Protein 9L0P (pdb70)

Secondary structure (DSSP, 8-state):
--EEEEEEETTEEEEEEEETTTEEEEEEEE----SS-----EEEEEEEEE-TTS-EEEEEEEE-SSSEEE-STTS--

Organism: Bombyx mori (NCBI:txid7091)

Structure (mmCIF, N/CA/C/O backbone):
data_9L0P
#
_entry.id   9L0P
#
loop_
_atom_site.group_PDB
_atom_site.id
_atom_site.type_symbol
_atom_site.label_atom_id
_atom_site.label_alt_id
_atom_site.label_comp_id
_atom_site.label_asym_id
_atom_site.label_entity_id
_atom_site.label_seq_id
_atom_site.pdbx_PDB_ins_code
_atom_site.Cartn_x
_atom_site.Cartn_y
_atom_site.Cartn_z
_atom_site.occupancy
_atom_site.B_iso_or_equiv
_atom_site.auth_seq_id
_atom_site.auth_comp_id
_atom_site.auth_asym_id
_atom_site.auth_atom_id
_atom_site.pdbx_PDB_model_num
ATOM 1 N N . ILE A 1 4 ? -13.053 4.466 6.062 1.00 0.00 235 ILE A N 1
ATOM 2 C CA . ILE A 1 4 ? -11.888 3.619 5.831 1.00 0.00 235 ILE A CA 1
ATOM 3 C C . ILE A 1 4 ? -12.118 2.227 6.414 1.00 0.00 235 ILE A C 1
ATOM 4 O O . ILE A 1 4 ? -12.993 2.034 7.257 1.00 0.00 235 ILE A O 1
ATOM 20 N N . ILE A 1 5 ? -11.331 1.261 5.953 1.00 0.00 236 ILE A N 1
ATOM 21 C CA . ILE A 1 5 ? -11.460 -0.112 6.428 1.00 0.00 236 ILE A CA 1
ATOM 22 C C . ILE A 1 5 ? -11.016 -0.229 7.883 1.00 0.00 236 ILE A C 1
ATOM 23 O O . ILE A 1 5 ? -11.760 -0.726 8.729 1.00 0.00 236 ILE A O 1
ATOM 39 N N . ARG A 1 6 ? -9.799 0.228 8.169 1.00 0.00 237 ARG A N 1
ATOM 40 C CA . ARG A 1 6 ? -9.263 0.166 9.530 1.00 0.00 237 ARG A CA 1
ATOM 41 C C . ARG A 1 6 ? -8.330 1.343 9.793 1.00 0.00 237 ARG A C 1
ATOM 42 O O . ARG A 1 6 ? -7.689 1.858 8.876 1.00 0.00 237 ARG A O 1
ATOM 63 N N . PHE A 1 7 ? -8.258 1.763 11.052 1.00 0.00 238 PHE A N 1
ATOM 64 C CA . PHE A 1 7 ? -7.398 2.880 11.424 1.00 0.00 238 PHE A CA 1
ATOM 65 C C . PHE A 1 7 ? -7.189 2.916 12.936 1.00 0.00 238 PHE A C 1
ATOM 66 O O . PHE A 1 7 ? -8.130 3.143 13.696 1.00 0.00 238 PHE A O 1
ATOM 83 N N . GLU A 1 8 ? -5.951 2.692 13.360 1.00 0.00 239 GLU A N 1
ATOM 84 C CA . GLU A 1 8 ? -5.619 2.700 14.783 1.00 0.00 239 GLU A CA 1
ATOM 85 C C . GLU A 1 8 ? -4.150 3.056 14.978 1.00 0.00 239 GLU A C 1
ATOM 86 O O . GLU A 1 8 ? -3.305 2.713 14.150 1.00 0.00 239 GLU A O 1
ATOM 98 N N . ASN A 1 9 ? -3.848 3.746 16.074 1.00 0.00 240 ASN A N 1
ATOM 99 C CA . ASN A 1 9 ? -2.473 4.146 16.364 1.00 0.00 240 ASN A CA 1
ATOM 100 C C . ASN A 1 9 ? -2.248 4.253 17.867 1.00 0.00 240 ASN A C 1
ATOM 101 O O . ASN A 1 9 ? -2.791 5.140 18.526 1.00 0.00 240 ASN A O 1
ATOM 112 N N . ASP A 1 10 ? -1.432 3.346 18.399 1.00 0.00 241 ASP A N 1
ATOM 113 C CA . ASP A 1 10 ? -1.120 3.343 19.826 1.00 0.00 241 ASP A CA 1
ATOM 114 C C . ASP A 1 10 ? 0.152 4.142 20.080 1.00 0.00 241 ASP A C 1
ATOM 115 O O . ASP A 1 10 ? 0.955 4.351 19.170 1.00 0.00 241 ASP A O 1
ATOM 124 N N . VAL A 1 11 ? 0.331 4.593 21.317 1.00 0.00 242 VAL A N 1
ATOM 125 C CA . VAL A 1 11 ? 1.512 5.375 21.674 1.00 0.00 242 VAL A CA 1
ATOM 126 C C . VAL A 1 11 ? 1.878 5.159 23.137 1.00 0.00 242 VAL A C 1
ATOM 127 O O . VAL A 1 11 ? 1.051 5.340 24.030 1.00 0.00 242 VAL A O 1
ATOM 140 N N . GLU A 1 12 ? 3.128 4.765 23.371 1.00 0.00 243 GLU A N 1
ATOM 141 C CA . GLU A 1 12 ? 3.621 4.516 24.725 1.00 0.00 243 GLU A CA 1
ATOM 142 C C . GLU A 1 12 ? 5.040 5.076 24.869 1.00 0.00 243 GLU A C 1
ATOM 143 O O . GLU A 1 12 ? 5.777 5.155 23.887 1.00 0.00 243 GLU A O 1
ATOM 155 N N . PRO A 1 13 ? 5.441 5.465 26.054 1.00 0.00 244 PRO A N 1
ATOM 156 C CA . PRO A 1 13 ? 6.808 6.022 26.283 1.00 0.00 244 PRO A CA 1
ATOM 157 C C . PRO A 1 13 ? 7.892 4.967 26.064 1.00 0.00 244 PRO A C 1
ATOM 158 O O . PRO A 1 13 ? 9.059 5.297 25.854 1.00 0.00 244 PRO A O 1
ATOM 169 N N . GLU A 1 14 ? 7.493 3.696 26.111 1.00 0.00 245 GLU A N 1
ATOM 170 C CA . GLU A 1 14 ? 8.433 2.592 25.914 1.00 0.00 245 GLU A CA 1
ATOM 171 C C . GLU A 1 14 ? 8.451 2.158 24.453 1.00 0.00 245 GLU A C 1
ATOM 172 O O . GLU A 1 14 ? 9.248 1.307 24.057 1.00 0.00 245 GLU A O 1
ATOM 184 N N . GLY A 1 15 ? 7.570 2.750 23.653 1.00 0.00 246 GLY A N 1
ATOM 185 C CA . GLY A 1 15 ? 7.496 2.415 22.235 1.00 0.00 246 GLY A CA 1
ATOM 186 C C . GLY A 1 15 ? 6.156 2.840 21.645 1.00 0.00 246 GLY A C 1
ATOM 187 O O . GLY A 1 15 ? 5.331 3.447 22.326 1.00 0.00 246 GLY A O 1
ATOM 191 N N . TYR A 1 16 ? 5.945 2.514 20.373 1.00 0.00 247 TYR A N 1
ATOM 192 C CA . TYR A 1 16 ? 4.700 2.863 19.693 1.00 0.00 247 TYR A CA 1
ATOM 193 C C . TYR A 1 16 ? 4.362 1.810 18.642 1.00 0.00 247 TYR A C 1
ATOM 194 O O . TYR A 1 16 ? 5.195 0.972 18.298 1.00 0.00 247 TYR A O 1
ATOM 212 N N . HIS A 1 17 ? 3.132 1.860 18.136 1.00 0.00 248 HIS A N 1
ATOM 213 C CA . HIS A 1 17 ? 2.683 0.907 17.124 1.00 0.00 248 HIS A CA 1
ATOM 214 C C . HIS A 1 17 ? 1.706 1.573 16.163 1.00 0.00 248 HIS A C 1
ATOM 215 O O . HIS A 1 17 ? 1.016 2.525 16.524 1.00 0.00 248 HIS A O 1
ATOM 229 N N . TYR A 1 18 ? 1.654 1.063 14.934 1.00 0.00 249 TYR A N 1
ATOM 230 C CA . TYR A 1 18 ? 0.758 1.608 13.913 1.00 0.00 249 TYR A CA 1
ATOM 231 C C . TYR A 1 18 ? 0.135 0.475 13.103 1.00 0.00 249 TYR A C 1
ATOM 232 O O . TYR A 1 18 ? 0.825 -0.449 12.676 1.00 0.00 249 TYR A O 1
ATOM 250 N N . LEU A 1 19 ? -1.177 0.558 12.894 1.00 0.00 250 LEU A N 1
ATOM 251 C CA . LEU A 1 19 ? -1.895 -0.463 12.133 1.00 0.00 250 LEU A CA 1
ATOM 252 C C . LEU A 1 19 ? -3.055 0.175 11.377 1.00 0.00 250 LEU A C 1
ATOM 253 O O . LEU A 1 19 ? -3.952 0.765 11.980 1.00 0.00 250 LEU A O 1
ATOM 269 N N . TYR A 1 20 ? -3.033 0.055 10.051 1.00 0.00 251 TYR A N 1
ATOM 270 C CA . TYR A 1 20 ? -4.091 0.630 9.226 1.00 0.00 251 TYR A CA 1
ATOM 271 C C . TYR A 1 20 ? -4.205 -0.110 7.898 1.00 0.00 251 TYR A C 1
ATOM 272 O O . TYR A 1 20 ? -3.209 -0.595 7.354 1.00 0.00 251 TYR A O 1
ATOM 290 N N . GLU A 1 21 ? -5.432 -0.190 7.382 1.00 0.00 252 GLU A N 1
ATOM 291 C CA . GLU A 1 21 ? -5.697 -0.868 6.113 1.00 0.00 252 GLU A CA 1
ATOM 292 C C . GLU A 1 21 ? -6.526 0.031 5.203 1.00 0.00 252 GLU A C 1
ATOM 293 O O . GLU A 1 21 ? -7.639 0.426 5.552 1.00 0.00 252 GLU A O 1
ATOM 305 N N . THR A 1 22 ? -5.980 0.349 4.035 1.00 0.00 253 THR A N 1
ATOM 306 C CA . THR A 1 22 ? -6.681 1.201 3.080 1.00 0.00 253 THR A CA 1
ATOM 307 C C . THR A 1 22 ? -7.614 0.369 2.210 1.00 0.00 253 THR A C 1
ATOM 308 O O . THR A 1 22 ? -7.479 -0.852 2.132 1.00 0.00 253 THR A O 1
ATOM 319 N N . GLU A 1 23 ? -8.558 1.036 1.559 1.00 0.00 254 GLU A N 1
ATOM 320 C CA . GLU A 1 23 ? -9.506 0.344 0.696 1.00 0.00 254 GLU A CA 1
ATOM 321 C C . GLU A 1 23 ? -8.832 -0.080 -0.606 1.00 0.00 254 GLU A C 1
ATOM 322 O O . GLU A 1 23 ? -9.433 -0.768 -1.431 1.00 0.00 254 GLU A O 1
ATOM 334 N N . ASN A 1 24 ? -7.578 0.333 -0.782 1.00 0.00 255 ASN A N 1
ATOM 335 C CA . ASN A 1 24 ? -6.825 -0.010 -1.987 1.00 0.00 255 ASN A CA 1
ATOM 336 C C . ASN A 1 24 ? -6.111 -1.347 -1.814 1.00 0.00 255 ASN A C 1
ATOM 337 O O . ASN A 1 24 ? -5.127 -1.627 -2.498 1.00 0.00 255 ASN A O 1
ATOM 348 N N . LYS A 1 25 ? -6.612 -2.167 -0.895 1.00 0.00 256 LYS A N 1
ATOM 349 C CA . LYS A 1 25 ? -6.013 -3.473 -0.641 1.00 0.00 256 LYS A CA 1
ATOM 350 C C . LYS A 1 25 ? -4.577 -3.322 -0.145 1.00 0.00 256 LYS A C 1
ATOM 351 O O . LYS A 1 25 ? -3.688 -4.065 -0.561 1.00 0.00 256 LYS A O 1
ATOM 370 N N . ILE A 1 26 ? -4.356 -2.356 0.750 1.00 0.00 257 ILE A N 1
ATOM 371 C CA . ILE A 1 26 ? -3.020 -2.109 1.305 1.00 0.00 257 ILE A CA 1
ATOM 372 C C . ILE A 1 26 ? -3.004 -2.372 2.807 1.00 0.00 257 ILE A C 1
ATOM 373 O O . ILE A 1 26 ? -3.924 -1.985 3.526 1.00 0.00 257 ILE A O 1
ATOM 389 N N . LEU A 1 27 ? -1.942 -3.026 3.274 1.00 0.00 258 LEU A N 1
ATOM 390 C CA . LEU A 1 27 ? -1.788 -3.342 4.697 1.00 0.00 258 LEU A CA 1
ATOM 391 C C . LEU A 1 27 ? -0.370 -2.998 5.144 1.00 0.00 258 LEU A C 1
ATOM 392 O O . LEU A 1 27 ? 0.597 -3.611 4.691 1.00 0.00 258 LEU A O 1
ATOM 408 N N . ALA A 1 28 ? -0.248 -2.012 6.031 1.00 0.00 259 ALA A N 1
ATOM 409 C CA . ALA A 1 28 ? 1.066 -1.595 6.525 1.00 0.00 259 ALA A CA 1
ATOM 410 C C . ALA A 1 28 ? 1.009 -1.259 8.010 1.00 0.00 259 ALA A C 1
ATOM 411 O O . ALA A 1 28 ? -0.054 -0.957 8.554 1.00 0.00 259 ALA A O 1
ATOM 418 N N . GLU A 1 29 ? 2.169 -1.314 8.657 1.00 0.00 260 GLU A N 1
ATOM 419 C CA . GLU A 1 29 ? 2.263 -1.014 10.082 1.00 0.00 260 GLU A CA 1
ATOM 420 C C . GLU A 1 29 ? 3.675 -0.549 10.430 1.00 0.00 260 GLU A C 1
ATOM 421 O O . GLU A 1 29 ? 4.592 -0.655 9.617 1.00 0.00 260 GLU A O 1
ATOM 433 N N . GLU A 1 30 ? 3.839 -0.032 11.644 1.00 0.00 261 GLU A N 1
ATOM 434 C CA . GLU A 1 30 ? 5.142 0.452 12.095 1.00 0.00 261 GLU A CA 1
ATOM 435 C C . GLU A 1 30 ? 5.231 0.379 13.617 1.00 0.00 261 GLU A C 1
ATOM 436 O O . GLU A 1 30 ? 4.255 0.652 14.315 1.00 0.00 261 GLU A O 1
ATOM 448 N N . ALA A 1 31 ? 6.404 0.004 14.125 1.00 0.00 262 ALA A N 1
ATOM 449 C CA . ALA A 1 31 ? 6.603 -0.107 15.569 1.00 0.00 262 ALA A CA 1
ATOM 450 C C . ALA A 1 31 ? 8.057 0.171 15.940 1.00 0.00 262 ALA A C 1
ATOM 451 O O . ALA A 1 31 ? 8.967 -0.040 15.138 1.00 0.00 262 ALA A O 1
ATOM 458 N N . GLY A 1 32 ? 8.264 0.643 17.164 1.00 0.00 263 GLY A N 1
ATOM 459 C CA . GLY A 1 32 ? 9.605 0.948 17.647 1.00 0.00 263 GLY A CA 1
ATOM 460 C C . GLY A 1 32 ? 9.623 1.019 19.171 1.00 0.00 263 GLY A C 1
ATOM 461 O O . GLY A 1 32 ? 8.704 1.563 19.784 1.00 0.00 263 GLY A O 1
ATOM 465 N N . LYS A 1 33 ? 10.670 0.460 19.779 1.00 0.00 264 LYS A N 1
ATOM 466 C CA . LYS A 1 33 ? 10.801 0.456 21.241 1.00 0.00 264 LYS A CA 1
ATOM 467 C C . LYS A 1 33 ? 12.083 1.164 21.667 1.00 0.00 264 LYS A C 1
ATOM 468 O O . LYS A 1 33 ? 13.185 0.721 21.345 1.00 0.00 264 LYS A O 1
ATOM 487 N N . VAL A 1 34 ? 11.930 2.264 22.399 1.00 0.00 265 VAL A N 1
ATOM 488 C CA . VAL A 1 34 ? 13.081 3.028 22.875 1.00 0.00 265 VAL A CA 1
ATOM 489 C C . VAL A 1 34 ? 13.589 2.451 24.192 1.00 0.00 265 VAL A C 1
ATOM 490 O O . VAL A 1 34 ? 12.920 1.631 24.819 1.00 0.00 265 VAL A O 1
ATOM 503 N N . GLU A 1 35 ? 14.780 2.883 24.611 1.00 0.00 266 GLU A N 1
ATOM 504 C CA . GLU A 1 35 ? 15.376 2.402 25.862 1.00 0.00 266 GLU A CA 1
ATOM 505 C C . GLU A 1 35 ? 15.987 3.558 26.648 1.00 0.00 266 GLU A C 1
ATOM 506 O O . GLU A 1 35 ? 15.323 4.177 27.479 1.00 0.00 266 GLU A O 1
ATOM 518 N N . LYS A 1 36 ? 17.260 3.839 26.383 1.00 0.00 267 LYS A N 1
ATOM 519 C CA . LYS A 1 36 ? 17.958 4.918 27.076 1.00 0.00 267 LYS A CA 1
ATOM 520 C C . LYS A 1 36 ? 17.381 6.277 26.693 1.00 0.00 267 LYS A C 1
ATOM 521 O O . LYS A 1 36 ? 16.430 6.364 25.915 1.00 0.00 267 LYS A O 1
ATOM 540 N N . ILE A 1 37 ? 17.963 7.334 27.251 1.00 0.00 268 ILE A N 1
ATOM 541 C CA . ILE A 1 37 ? 17.502 8.689 26.969 1.00 0.00 268 ILE A CA 1
ATOM 542 C C . ILE A 1 37 ? 18.589 9.706 27.312 1.00 0.00 268 ILE A C 1
ATOM 543 O O . ILE A 1 37 ? 19.444 9.452 28.160 1.00 0.00 268 ILE A O 1
ATOM 559 N N . ASP A 1 38 ? 18.543 10.858 26.650 1.00 0.00 269 ASP A N 1
ATOM 560 C CA . ASP A 1 38 ? 19.525 11.909 26.896 1.00 0.00 269 ASP A CA 1
ATOM 561 C C . ASP A 1 38 ? 20.942 11.347 26.865 1.00 0.00 269 ASP A C 1
ATOM 562 O O . ASP A 1 38 ? 21.145 10.160 26.607 1.00 0.00 269 ASP A O 1
ATOM 571 N N . ASN A 1 39 ? 21.919 12.208 27.132 1.00 0.00 270 ASN A N 1
ATOM 572 C CA . ASN A 1 39 ? 23.316 11.790 27.133 1.00 0.00 270 ASN A CA 1
ATOM 573 C C . ASN A 1 39 ? 23.620 10.950 25.895 1.00 0.00 270 ASN A C 1
ATOM 574 O O . ASN A 1 39 ? 23.222 11.301 24.784 1.00 0.00 270 ASN A O 1
ATOM 585 N N . GLU A 1 40 ? 24.326 9.840 26.090 1.00 0.00 271 GLU A N 1
ATOM 586 C CA . GLU A 1 40 ? 24.672 8.963 24.977 1.00 0.00 271 GLU A CA 1
ATOM 587 C C . GLU A 1 40 ? 23.473 8.106 24.580 1.00 0.00 271 GLU A C 1
ATOM 588 O O . GLU A 1 40 ? 22.374 8.279 25.109 1.00 0.00 271 GLU A O 1
ATOM 600 N N . ASN A 1 41 ? 23.690 7.182 23.647 1.00 0.00 272 ASN A N 1
ATOM 601 C CA . ASN A 1 41 ? 22.619 6.302 23.185 1.00 0.00 272 ASN A CA 1
ATOM 602 C C . ASN A 1 41 ? 23.197 4.981 22.676 1.00 0.00 272 ASN A C 1
ATOM 603 O O . ASN A 1 41 ? 23.736 4.191 23.452 1.00 0.00 272 ASN A O 1
ATOM 614 N N . GLU A 1 42 ? 23.081 4.746 21.372 1.00 0.00 273 GLU A N 1
ATOM 615 C CA . GLU A 1 42 ? 23.596 3.518 20.780 1.00 0.00 273 GLU A CA 1
ATOM 616 C C . GLU A 1 42 ? 23.047 2.299 21.515 1.00 0.00 273 GLU A C 1
ATOM 617 O O . GLU A 1 42 ? 23.650 1.814 22.473 1.00 0.00 273 GLU A O 1
ATOM 629 N N . GLY A 1 43 ? 21.898 1.813 21.060 1.00 0.00 274 GLY A N 1
ATOM 630 C CA . GLY A 1 43 ? 21.267 0.653 21.679 1.00 0.00 274 GLY A CA 1
ATOM 631 C C . GLY A 1 43 ? 19.806 0.551 21.262 1.00 0.00 274 GLY A C 1
ATOM 632 O O . GLY A 1 43 ? 19.232 -0.537 21.230 1.00 0.00 274 GLY A O 1
ATOM 636 N N . ILE A 1 44 ? 19.210 1.696 20.941 1.00 0.00 275 ILE A N 1
ATOM 637 C CA . ILE A 1 44 ? 17.814 1.733 20.521 1.00 0.00 275 ILE A CA 1
ATOM 638 C C . ILE A 1 44 ? 17.709 1.416 19.033 1.00 0.00 275 ILE A C 1
ATOM 639 O O . ILE A 1 44 ? 18.631 1.691 18.264 1.00 0.00 275 ILE A O 1
ATOM 655 N N . ARG A 1 45 ? 16.581 0.838 18.631 1.00 0.00 276 ARG A N 1
ATOM 656 C CA . ARG A 1 45 ? 16.363 0.488 17.229 1.00 0.00 276 ARG A CA 1
ATOM 657 C C . ARG A 1 45 ? 14.881 0.553 16.886 1.00 0.00 276 ARG A C 1
ATOM 658 O O . ARG A 1 45 ? 14.027 0.593 17.773 1.00 0.00 276 ARG A O 1
ATOM 679 N N . VAL A 1 46 ? 14.581 0.559 15.589 1.00 0.00 277 VAL A N 1
ATOM 680 C CA . VAL A 1 46 ? 13.196 0.615 15.118 1.00 0.00 277 VAL A CA 1
ATOM 681 C C . VAL A 1 46 ? 12.969 -0.431 14.030 1.00 0.00 277 VAL A C 1
ATOM 682 O O . VAL A 1 46 ? 13.844 -0.680 13.201 1.00 0.00 277 VAL A O 1
ATOM 695 N N . LYS A 1 47 ? 11.787 -1.048 14.043 1.00 0.00 278 LYS A N 1
ATOM 696 C CA . LYS A 1 47 ? 11.443 -2.076 13.057 1.00 0.00 278 LYS A CA 1
ATOM 697 C C . LYS A 1 47 ? 10.073 -1.798 12.447 1.00 0.00 278 LYS A C 1
ATOM 698 O O . LYS A 1 47 ? 9.150 -1.366 13.138 1.00 0.00 278 LYS A O 1
ATOM 717 N N . GLY A 1 48 ? 9.950 -2.046 11.146 1.00 0.00 279 GLY A N 1
ATOM 718 C CA . GLY A 1 48 ? 8.688 -1.817 10.453 1.00 0.00 279 GLY A CA 1
ATOM 719 C C . GLY A 1 48 ? 8.640 -2.578 9.131 1.00 0.00 279 GLY A C 1
ATOM 720 O O . GLY A 1 48 ? 9.670 -2.802 8.493 1.00 0.00 279 GLY A O 1
ATOM 724 N N . PHE A 1 49 ? 7.434 -2.970 8.725 1.00 0.00 280 PHE A N 1
ATOM 725 C CA . PHE A 1 49 ? 7.252 -3.705 7.474 1.00 0.00 280 PHE A CA 1
ATOM 726 C C . PHE A 1 49 ? 5.854 -3.464 6.919 1.00 0.00 280 PHE A C 1
ATOM 727 O O . PHE A 1 49 ? 5.010 -2.856 7.579 1.00 0.00 280 PHE A O 1
ATOM 744 N N . TYR A 1 50 ? 5.610 -3.951 5.705 1.00 0.00 281 TYR A N 1
ATOM 745 C CA . TYR A 1 50 ? 4.300 -3.788 5.080 1.00 0.00 281 TYR A CA 1
ATOM 746 C C . TYR A 1 50 ? 4.064 -4.879 4.042 1.00 0.00 281 TYR A C 1
ATOM 747 O O . TYR A 1 50 ? 4.995 -5.324 3.371 1.00 0.00 281 TYR A O 1
ATOM 765 N N . GLU A 1 51 ? 2.810 -5.307 3.924 1.00 0.00 282 GLU A N 1
ATOM 766 C CA . GLU A 1 51 ? 2.442 -6.356 2.972 1.00 0.00 282 GLU A CA 1
ATOM 767 C C . GLU A 1 51 ? 1.112 -6.023 2.305 1.00 0.00 282 GLU A C 1
ATOM 768 O O . GLU A 1 51 ? 0.294 -5.289 2.859 1.00 0.00 282 GLU A O 1
ATOM 780 N N . PHE A 1 52 ? 0.902 -6.571 1.115 1.00 0.00 283 PHE A N 1
ATOM 781 C CA . PHE A 1 52 ? -0.335 -6.330 0.384 1.00 0.00 283 PHE A CA 1
ATOM 782 C C . PHE A 1 52 ? -0.421 -7.244 -0.831 1.00 0.00 283 PHE A C 1
ATOM 783 O O . PHE A 1 52 ? 0.571 -7.467 -1.526 1.00 0.00 283 PHE A O 1
ATOM 800 N N . VAL A 1 53 ? -1.616 -7.771 -1.083 1.00 0.00 284 VAL A N 1
ATOM 801 C CA . VAL A 1 53 ? -1.838 -8.665 -2.218 1.00 0.00 284 VAL A CA 1
ATOM 802 C C . VAL A 1 53 ? -2.499 -7.909 -3.364 1.00 0.00 284 VAL A C 1
ATOM 803 O O . VAL A 1 53 ? -3.519 -7.245 -3.177 1.00 0.00 284 VAL A O 1
ATOM 816 N N . ALA A 1 54 ? -1.911 -8.010 -4.551 1.00 0.00 285 ALA A N 1
ATOM 817 C CA . ALA A 1 54 ? -2.457 -7.328 -5.716 1.00 0.00 285 ALA A CA 1
ATOM 818 C C . ALA A 1 54 ? -3.678 -8.089 -6.243 1.00 0.00 285 ALA A C 1
ATOM 819 O O . ALA A 1 54 ? -3.752 -9.307 -6.097 1.00 0.00 285 ALA A O 1
ATOM 826 N N . PRO A 1 55 ? -4.630 -7.415 -6.852 1.00 0.00 286 PRO A N 1
ATOM 827 C CA . PRO A 1 55 ? -5.847 -8.084 -7.398 1.00 0.00 286 PRO A CA 1
ATOM 828 C C . PRO A 1 55 ? -5.526 -9.420 -8.074 1.00 0.00 286 PRO A C 1
ATOM 829 O O . PRO A 1 55 ? -6.356 -10.329 -8.096 1.00 0.00 286 PRO A O 1
ATOM 840 N N . ASP A 1 56 ? -4.324 -9.524 -8.630 1.00 0.00 287 ASP A N 1
ATOM 841 C CA . ASP A 1 56 ? -3.910 -10.746 -9.313 1.00 0.00 287 ASP A CA 1
ATOM 842 C C . ASP A 1 56 ? -3.665 -11.876 -8.316 1.00 0.00 287 ASP A C 1
ATOM 843 O O . ASP A 1 56 ? -3.270 -12.976 -8.698 1.00 0.00 287 ASP A O 1
ATOM 852 N N . GLY A 1 57 ? -3.909 -11.599 -7.041 1.00 0.00 288 GLY A N 1
ATOM 853 C CA . GLY A 1 57 ? -3.718 -12.604 -6.001 1.00 0.00 288 GLY A CA 1
ATOM 854 C C . GLY A 1 57 ? -2.242 -12.765 -5.645 1.00 0.00 288 GLY A C 1
ATOM 855 O O . GLY A 1 57 ? -1.892 -13.554 -4.768 1.00 0.00 288 GLY A O 1
ATOM 859 N N . ILE A 1 58 ? -1.378 -12.015 -6.324 1.00 0.00 289 ILE A N 1
ATOM 860 C CA . ILE A 1 58 ? 0.055 -12.094 -6.056 1.00 0.00 289 ILE A CA 1
ATOM 861 C C . ILE A 1 58 ? 0.390 -11.389 -4.750 1.00 0.00 289 ILE A C 1
ATOM 862 O O . ILE A 1 58 ? 0.043 -10.224 -4.553 1.00 0.00 289 ILE A O 1
ATOM 878 N N . THR A 1 59 ? 1.066 -12.106 -3.860 1.00 0.00 290 THR A N 1
ATOM 879 C CA . THR A 1 59 ? 1.449 -11.552 -2.566 1.00 0.00 290 THR A CA 1
ATOM 880 C C . THR A 1 59 ? 2.779 -10.813 -2.671 1.00 0.00 290 THR A C 1
ATOM 881 O O . THR A 1 59 ? 3.644 -11.183 -3.464 1.00 0.00 290 THR A O 1
ATOM 892 N N . TYR A 1 60 ? 2.935 -9.766 -1.864 1.00 0.00 291 TYR A N 1
ATOM 893 C CA . TYR A 1 60 ? 4.166 -8.977 -1.872 1.00 0.00 291 TYR A CA 1
ATOM 894 C C . TYR A 1 60 ? 4.410 -8.354 -0.501 1.00 0.00 291 TYR A C 1
ATOM 895 O O . TYR A 1 60 ? 3.553 -7.650 0.033 1.00 0.00 291 TYR A O 1
ATOM 913 N N . ARG A 1 61 ? 5.587 -8.619 0.066 1.00 0.00 292 ARG A N 1
ATOM 914 C CA . ARG A 1 61 ? 5.943 -8.083 1.383 1.00 0.00 292 ARG A CA 1
ATOM 915 C C . ARG A 1 61 ? 7.408 -7.654 1.410 1.00 0.00 292 ARG A C 1
ATOM 916 O O . ARG A 1 61 ? 8.258 -8.273 0.770 1.00 0.00 292 ARG A O 1
ATOM 937 N N . VAL A 1 62 ? 7.695 -6.587 2.156 1.00 0.00 293 VAL A N 1
ATOM 938 C CA . VAL A 1 62 ? 9.062 -6.073 2.264 1.00 0.00 293 VAL A CA 1
ATOM 939 C C . VAL A 1 62 ? 9.337 -5.570 3.676 1.00 0.00 293 VAL A C 1
ATOM 940 O O . VAL A 1 62 ? 8.830 -4.525 4.085 1.00 0.00 293 VAL A O 1
ATOM 953 N N . ASP A 1 63 ? 10.149 -6.321 4.415 1.00 0.00 294 ASP A N 1
ATOM 954 C CA . ASP A 1 63 ? 10.500 -5.951 5.783 1.00 0.00 294 ASP A CA 1
ATOM 955 C C . ASP A 1 63 ? 11.747 -5.075 5.798 1.00 0.00 294 ASP A C 1
ATOM 956 O O . ASP A 1 63 ? 12.609 -5.187 4.927 1.00 0.00 294 ASP A O 1
ATOM 965 N N . TYR A 1 64 ? 11.836 -4.206 6.801 1.00 0.00 295 TYR A N 1
ATOM 966 C CA . TYR A 1 64 ? 12.980 -3.310 6.936 1.00 0.00 295 TYR A CA 1
ATOM 967 C C . TYR A 1 64 ? 13.202 -2.962 8.403 1.00 0.00 295 TYR A C 1
ATOM 968 O O . TYR A 1 64 ? 12.252 -2.694 9.137 1.00 0.00 295 TYR A O 1
ATOM 986 N N . ILE A 1 65 ? 14.465 -2.970 8.825 1.00 0.00 296 ILE A N 1
ATOM 987 C CA . ILE A 1 65 ? 14.806 -2.655 10.213 1.00 0.00 296 ILE A CA 1
ATOM 988 C C . ILE A 1 65 ? 16.094 -1.844 10.275 1.00 0.00 296 ILE A C 1
ATOM 989 O O . ILE A 1 65 ? 17.017 -2.065 9.491 1.00 0.00 296 ILE A O 1
ATOM 1005 N N . ALA A 1 66 ? 16.149 -0.904 11.217 1.00 0.00 297 ALA A N 1
ATOM 1006 C CA . ALA A 1 66 ? 17.331 -0.054 11.387 1.00 0.00 297 ALA A CA 1
ATOM 1007 C C . ALA A 1 66 ? 17.956 -0.286 12.759 1.00 0.00 297 ALA A C 1
ATOM 1008 O O . ALA A 1 66 ? 17.340 -0.014 13.788 1.00 0.00 297 ALA A O 1
ATOM 1015 N N . ASP A 1 67 ? 19.190 -0.788 12.761 1.00 0.00 298 ASP A N 1
ATOM 1016 C CA . ASP A 1 67 ? 19.908 -1.055 14.007 1.00 0.00 298 ASP A CA 1
ATOM 1017 C C . ASP A 1 67 ? 20.866 0.087 14.322 1.00 0.00 298 ASP A C 1
ATOM 1018 O O . ASP A 1 67 ? 20.811 1.146 13.697 1.00 0.00 298 ASP A O 1
ATOM 1027 N N . GLU A 1 68 ? 21.744 -0.135 15.293 1.00 0.00 299 GLU A N 1
ATOM 1028 C CA . GLU A 1 68 ? 22.713 0.884 15.678 1.00 0.00 299 GLU A CA 1
ATOM 1029 C C . GLU A 1 68 ? 23.871 0.920 14.684 1.00 0.00 299 GLU A C 1
ATOM 1030 O O . GLU A 1 68 ? 24.640 1.880 14.647 1.00 0.00 299 GLU A O 1
ATOM 1042 N N . ASN A 1 69 ? 23.987 -0.134 13.878 1.00 0.00 300 ASN A N 1
ATOM 1043 C CA . ASN A 1 69 ? 25.056 -0.212 12.886 1.00 0.00 300 ASN A CA 1
ATOM 1044 C C . ASN A 1 69 ? 24.673 0.551 11.623 1.00 0.00 300 ASN A C 1
ATOM 1045 O O . ASN A 1 69 ? 25.536 0.947 10.840 1.00 0.00 300 ASN A O 1
ATOM 1056 N N . GLY A 1 70 ? 23.370 0.758 11.430 1.00 0.00 301 GLY A N 1
ATOM 1057 C CA . GLY A 1 70 ? 22.876 1.479 10.255 1.00 0.00 301 GLY A CA 1
ATOM 1058 C C . GLY A 1 70 ? 21.611 0.829 9.706 1.00 0.00 301 GLY A C 1
ATOM 1059 O O . GLY A 1 70 ? 20.882 0.150 10.431 1.00 0.00 301 GLY A O 1
ATOM 1063 N N . PHE A 1 71 ? 21.357 1.043 8.418 1.00 0.00 302 PHE A N 1
ATOM 1064 C CA . PHE A 1 71 ? 20.176 0.479 7.771 1.00 0.00 302 PHE A CA 1
ATOM 1065 C C . PHE A 1 71 ? 20.445 -0.958 7.323 1.00 0.00 302 PHE A C 1
ATOM 1066 O O . PHE A 1 71 ? 21.368 -1.215 6.550 1.00 0.00 302 PHE A O 1
ATOM 1083 N N . GLN A 1 72 ? 19.629 -1.890 7.818 1.00 0.00 303 GLN A N 1
ATOM 1084 C CA . GLN A 1 72 ? 19.775 -3.308 7.474 1.00 0.00 303 GLN A CA 1
ATOM 1085 C C . GLN A 1 72 ? 18.523 -3.817 6.755 1.00 0.00 303 GLN A C 1
ATOM 1086 O O . GLN A 1 72 ? 17.616 -4.353 7.391 1.00 0.00 303 GLN A O 1
ATOM 1100 N N . PRO A 1 73 ? 18.453 -3.663 5.455 1.00 0.00 304 PRO A N 1
ATOM 1101 C CA . PRO A 1 73 ? 17.277 -4.124 4.658 1.00 0.00 304 PRO A CA 1
ATOM 1102 C C . PRO A 1 73 ? 16.900 -5.571 4.975 1.00 0.00 304 PRO A C 1
ATOM 1103 O O . PRO A 1 73 ? 17.678 -6.305 5.585 1.00 0.00 304 PRO A O 1
ATOM 1114 N N . SER A 1 74 ? 15.703 -5.972 4.561 1.00 0.00 305 SER A N 1
ATOM 1115 C CA . SER A 1 74 ? 15.236 -7.330 4.810 1.00 0.00 305 SER A CA 1
ATOM 1116 C C . SER A 1 74 ? 13.994 -7.634 3.978 1.00 0.00 305 SER A C 1
ATOM 1117 O O . SER A 1 74 ? 13.544 -6.801 3.190 1.00 0.00 305 SER A O 1
ATOM 1125 N N . GLY A 1 75 ? 13.444 -8.833 4.160 1.00 0.00 306 GLY A N 1
ATOM 1126 C CA . GLY A 1 75 ? 12.250 -9.247 3.425 1.00 0.00 306 GLY A CA 1
ATOM 1127 C C . GLY A 1 75 ? 12.621 -10.009 2.158 1.00 0.00 306 GLY A C 1
ATOM 1128 O O . GLY A 1 75 ? 13.690 -10.612 2.073 1.00 0.00 306 GLY A O 1
ATOM 1132 N N . ALA A 1 76 ? 11.724 -9.980 1.176 1.00 0.00 307 ALA A N 1
ATOM 1133 C CA . ALA A 1 76 ? 11.959 -10.675 -0.086 1.00 0.00 307 ALA A CA 1
ATOM 1134 C C . ALA A 1 76 ? 13.196 -10.125 -0.789 1.00 0.00 307 ALA A C 1
ATOM 1135 O O . ALA A 1 76 ? 13.622 -10.652 -1.816 1.00 0.00 307 ALA A O 1
ATOM 1142 N N . HIS A 1 77 ? 13.768 -9.061 -0.233 1.00 0.00 308 HIS A N 1
ATOM 1143 C CA . HIS A 1 77 ? 14.953 -8.453 -0.825 1.00 0.00 308 HIS A CA 1
ATOM 1144 C C . HIS A 1 77 ? 16.197 -9.280 -0.517 1.00 0.00 308 HIS A C 1
ATOM 1145 O O . HIS A 1 77 ? 17.305 -8.926 -0.922 1.00 0.00 308 HIS A O 1
ATOM 1159 N N . LEU A 1 78 ? 16.009 -10.387 0.202 1.00 0.00 309 LEU A N 1
ATOM 1160 C CA . LEU A 1 78 ? 17.125 -11.267 0.562 1.00 0.00 309 LEU A CA 1
ATOM 1161 C C . LEU A 1 78 ? 16.705 -12.741 0.425 1.00 0.00 309 LEU A C 1
ATOM 1162 O O . LEU A 1 78 ? 16.025 -13.269 1.305 1.00 0.00 309 LEU A O 1
ATOM 1178 N N . PRO A 1 79 ? 17.080 -13.417 -0.643 1.00 0.00 310 PRO A N 1
ATOM 1179 C CA . PRO A 1 79 ? 16.712 -14.847 -0.847 1.00 0.00 310 PRO A CA 1
ATOM 1180 C C . PRO A 1 79 ? 17.681 -15.800 -0.148 1.00 0.00 310 PRO A C 1
ATOM 1181 O O . PRO A 1 79 ? 18.894 -15.591 -0.167 1.00 0.00 310 PRO A O 1
ATOM 1192 N N . LYS A 1 80 ? 17.134 -16.848 0.464 1.00 0.00 311 LYS A N 1
ATOM 1193 C CA . LYS A 1 80 ? 17.953 -17.837 1.166 1.00 0.00 311 LYS A CA 1
ATOM 1194 C C . LYS A 1 80 ? 18.295 -18.999 0.240 1.00 0.00 311 LYS A C 1
ATOM 1195 O O . LYS A 1 80 ? 19.330 -18.934 -0.403 1.00 0.00 311 LYS A O 1
ATOM 1214 N N . ILE A 1 4 ? -10.572 5.617 4.322 1.00 0.00 235 ILE A N 2
ATOM 1215 C CA . ILE A 1 4 ? -9.883 4.697 5.222 1.00 0.00 235 ILE A CA 2
ATOM 1216 C C . ILE A 1 4 ? -10.895 3.849 5.991 1.00 0.00 235 ILE A C 2
ATOM 1217 O O . ILE A 1 4 ? -11.770 4.377 6.676 1.00 0.00 235 ILE A O 2
ATOM 1233 N N . ILE A 1 5 ? -10.772 2.526 5.864 1.00 0.00 236 ILE A N 2
ATOM 1234 C CA . ILE A 1 5 ? -11.688 1.606 6.546 1.00 0.00 236 ILE A CA 2
ATOM 1235 C C . ILE A 1 5 ? -11.148 1.233 7.924 1.00 0.00 236 ILE A C 2
ATOM 1236 O O . ILE A 1 5 ? -11.894 1.208 8.903 1.00 0.00 236 ILE A O 2
ATOM 1252 N N . ARG A 1 6 ? -9.848 0.941 7.998 1.00 0.00 237 ARG A N 2
ATOM 1253 C CA . ARG A 1 6 ? -9.214 0.569 9.269 1.00 0.00 237 ARG A CA 2
ATOM 1254 C C . ARG A 1 6 ? -8.168 1.603 9.671 1.00 0.00 237 ARG A C 2
ATOM 1255 O O . ARG A 1 6 ? -7.454 2.138 8.824 1.00 0.00 237 ARG A O 2
ATOM 1276 N N . PHE A 1 7 ? -8.083 1.877 10.969 1.00 0.00 238 PHE A N 2
ATOM 1277 C CA . PHE A 1 7 ? -7.118 2.849 11.471 1.00 0.00 238 PHE A CA 2
ATOM 1278 C C . PHE A 1 7 ? -6.933 2.699 12.978 1.00 0.00 238 PHE A C 2
ATOM 1279 O O . PHE A 1 7 ? -7.844 2.977 13.758 1.00 0.00 238 PHE A O 2
ATOM 1296 N N . GLU A 1 8 ? -5.743 2.257 13.377 1.00 0.00 239 GLU A N 2
ATOM 1297 C CA . GLU A 1 8 ? -5.429 2.071 14.792 1.00 0.00 239 GLU A CA 2
ATOM 1298 C C . GLU A 1 8 ? -3.953 2.363 15.042 1.00 0.00 239 GLU A C 2
ATOM 1299 O O . GLU A 1 8 ? -3.113 2.145 14.168 1.00 0.00 239 GLU A O 2
ATOM 1311 N N . ASN A 1 9 ? -3.643 2.866 16.234 1.00 0.00 240 ASN A N 2
ATOM 1312 C CA . ASN A 1 9 ? -2.261 3.193 16.577 1.00 0.00 240 ASN A CA 2
ATOM 1313 C C . ASN A 1 9 ? -2.046 3.131 18.085 1.00 0.00 240 ASN A C 2
ATOM 1314 O O . ASN A 1 9 ? -2.657 3.888 18.840 1.00 0.00 240 ASN A O 2
ATOM 1325 N N . ASP A 1 10 ? -1.168 2.231 18.513 1.00 0.00 241 ASP A N 2
ATOM 1326 C CA . ASP A 1 10 ? -0.870 2.085 19.931 1.00 0.00 241 ASP A CA 2
ATOM 1327 C C . ASP A 1 10 ? 0.010 3.238 20.404 1.00 0.00 241 ASP A C 2
ATOM 1328 O O . ASP A 1 10 ? 0.880 3.705 19.668 1.00 0.00 241 ASP A O 2
ATOM 1337 N N . VAL A 1 11 ? -0.220 3.693 21.634 1.00 0.00 242 VAL A N 2
ATOM 1338 C CA . VAL A 1 11 ? 0.559 4.798 22.199 1.00 0.00 242 VAL A CA 2
ATOM 1339 C C . VAL A 1 11 ? 0.944 4.494 23.641 1.00 0.00 242 VAL A C 2
ATOM 1340 O O . VAL A 1 11 ? 0.085 4.292 24.501 1.00 0.00 242 VAL A O 2
ATOM 1353 N N . GLU A 1 12 ? 2.246 4.458 23.893 1.00 0.00 243 GLU A N 2
ATOM 1354 C CA . GLU A 1 12 ? 2.757 4.175 25.229 1.00 0.00 243 GLU A CA 2
ATOM 1355 C C . GLU A 1 12 ? 4.186 4.711 25.345 1.00 0.00 243 GLU A C 2
ATOM 1356 O O . GLU A 1 12 ? 4.869 4.891 24.337 1.00 0.00 243 GLU A O 2
ATOM 1368 N N . PRO A 1 13 ? 4.644 4.979 26.540 1.00 0.00 244 PRO A N 2
ATOM 1369 C CA . PRO A 1 13 ? 6.019 5.516 26.763 1.00 0.00 244 PRO A CA 2
ATOM 1370 C C . PRO A 1 13 ? 7.098 4.503 26.376 1.00 0.00 244 PRO A C 2
ATOM 1371 O O . PRO A 1 13 ? 8.231 4.878 26.073 1.00 0.00 244 PRO A O 2
ATOM 1382 N N . GLU A 1 14 ? 6.739 3.224 26.386 1.00 0.00 245 GLU A N 2
ATOM 1383 C CA . GLU A 1 14 ? 7.689 2.175 26.033 1.00 0.00 245 GLU A CA 2
ATOM 1384 C C . GLU A 1 14 ? 8.005 2.230 24.541 1.00 0.00 245 GLU A C 2
ATOM 1385 O O . GLU A 1 14 ? 9.134 1.963 24.127 1.00 0.00 245 GLU A O 2
ATOM 1397 N N . GLY A 1 15 ? 7.004 2.578 23.742 1.00 0.00 246 GLY A N 2
ATOM 1398 C CA . GLY A 1 15 ? 7.187 2.666 22.299 1.00 0.00 246 GLY A CA 2
ATOM 1399 C C . GLY A 1 15 ? 5.898 3.095 21.606 1.00 0.00 246 GLY A C 2
ATOM 1400 O O . GLY A 1 15 ? 4.954 3.547 22.252 1.00 0.00 246 GLY A O 2
ATOM 1404 N N . TYR A 1 16 ? 5.869 2.949 20.282 1.00 0.00 247 TYR A N 2
ATOM 1405 C CA . TYR A 1 16 ? 4.693 3.323 19.496 1.00 0.00 247 TYR A CA 2
ATOM 1406 C C . TYR A 1 16 ? 4.531 2.382 18.307 1.00 0.00 247 TYR A C 2
ATOM 1407 O O . TYR A 1 16 ? 5.515 1.882 17.762 1.00 0.00 247 TYR A O 2
ATOM 1425 N N . HIS A 1 17 ? 3.282 2.141 17.906 1.00 0.00 248 HIS A N 2
ATOM 1426 C CA . HIS A 1 17 ? 3.004 1.254 16.777 1.00 0.00 248 HIS A CA 2
ATOM 1427 C C . HIS A 1 17 ? 1.777 1.724 16.003 1.00 0.00 248 HIS A C 2
ATOM 1428 O O . HIS A 1 17 ? 0.703 1.911 16.575 1.00 0.00 248 HIS A O 2
ATOM 1442 N N . TYR A 1 18 ? 1.943 1.899 14.692 1.00 0.00 249 TYR A N 2
ATOM 1443 C CA . TYR A 1 18 ? 0.844 2.331 13.828 1.00 0.00 249 TYR A CA 2
ATOM 1444 C C . TYR A 1 18 ? 0.315 1.142 13.034 1.00 0.00 249 TYR A C 2
ATOM 1445 O O . TYR A 1 18 ? 1.089 0.298 12.583 1.00 0.00 249 TYR A O 2
ATOM 1463 N N . LEU A 1 19 ? -1.003 1.071 12.873 1.00 0.00 250 LEU A N 2
ATOM 1464 C CA . LEU A 1 19 ? -1.621 -0.031 12.135 1.00 0.00 250 LEU A CA 2
ATOM 1465 C C . LEU A 1 19 ? -2.863 0.456 11.397 1.00 0.00 250 LEU A C 2
ATOM 1466 O O . LEU A 1 19 ? -3.796 0.974 12.011 1.00 0.00 250 LEU A O 2
ATOM 1482 N N . TYR A 1 20 ? -2.873 0.289 10.075 1.00 0.00 251 TYR A N 2
ATOM 1483 C CA . TYR A 1 20 ? -4.014 0.722 9.274 1.00 0.00 251 TYR A CA 2
ATOM 1484 C C . TYR A 1 20 ? -4.068 -0.031 7.948 1.00 0.00 251 TYR A C 2
ATOM 1485 O O . TYR A 1 20 ? -3.088 -0.645 7.524 1.00 0.00 251 TYR A O 2
ATOM 1503 N N . GLU A 1 21 ? -5.231 0.025 7.298 1.00 0.00 252 GLU A N 2
ATOM 1504 C CA . GLU A 1 21 ? -5.432 -0.650 6.017 1.00 0.00 252 GLU A CA 2
ATOM 1505 C C . GLU A 1 21 ? -6.358 0.171 5.124 1.00 0.00 252 GLU A C 2
ATOM 1506 O O . GLU A 1 21 ? -7.435 0.589 5.550 1.00 0.00 252 GLU A O 2
ATOM 1518 N N . THR A 1 22 ? -5.930 0.401 3.884 1.00 0.00 253 THR A N 2
ATOM 1519 C CA . THR A 1 22 ? -6.725 1.176 2.930 1.00 0.00 253 THR A CA 2
ATOM 1520 C C . THR A 1 22 ? -7.587 0.251 2.072 1.00 0.00 253 THR A C 2
ATOM 1521 O O . THR A 1 22 ? -7.333 -0.951 1.991 1.00 0.00 253 THR A O 2
ATOM 1532 N N . GLU A 1 23 ? -8.607 0.820 1.435 1.00 0.00 254 GLU A N 2
ATOM 1533 C CA . GLU A 1 23 ? -9.501 0.038 0.586 1.00 0.00 254 GLU A CA 2
ATOM 1534 C C . GLU A 1 23 ? -8.789 -0.402 -0.689 1.00 0.00 254 GLU A C 2
ATOM 1535 O O . GLU A 1 23 ? -9.261 -1.289 -1.401 1.00 0.00 254 GLU A O 2
ATOM 1547 N N . ASN A 1 24 ? -7.654 0.229 -0.979 1.00 0.00 255 ASN A N 2
ATOM 1548 C CA . ASN A 1 24 ? -6.891 -0.103 -2.178 1.00 0.00 255 ASN A CA 2
ATOM 1549 C C . ASN A 1 24 ? -6.124 -1.409 -1.989 1.00 0.00 255 ASN A C 2
ATOM 1550 O O . ASN A 1 24 ? -5.143 -1.667 -2.685 1.00 0.00 255 ASN A O 2
ATOM 1561 N N . LYS A 1 25 ? -6.581 -2.227 -1.045 1.00 0.00 256 LYS A N 2
ATOM 1562 C CA . LYS A 1 25 ? -5.935 -3.507 -0.767 1.00 0.00 256 LYS A CA 2
ATOM 1563 C C . LYS A 1 25 ? -4.503 -3.302 -0.282 1.00 0.00 256 LYS A C 2
ATOM 1564 O O . LYS A 1 25 ? -3.617 -4.102 -0.583 1.00 0.00 256 LYS A O 2
ATOM 1583 N N . ILE A 1 26 ? -4.282 -2.228 0.478 1.00 0.00 257 ILE A N 2
ATOM 1584 C CA . ILE A 1 26 ? -2.952 -1.923 1.014 1.00 0.00 257 ILE A CA 2
ATOM 1585 C C . ILE A 1 26 ? -2.956 -2.032 2.535 1.00 0.00 257 ILE A C 2
ATOM 1586 O O . ILE A 1 26 ? -3.893 -1.588 3.198 1.00 0.00 257 ILE A O 2
ATOM 1602 N N . LEU A 1 27 ? -1.898 -2.629 3.082 1.00 0.00 258 LEU A N 2
ATOM 1603 C CA . LEU A 1 27 ? -1.774 -2.802 4.531 1.00 0.00 258 LEU A CA 2
ATOM 1604 C C . LEU A 1 27 ? -0.339 -2.507 4.963 1.00 0.00 258 LEU A C 2
ATOM 1605 O O . LEU A 1 27 ? 0.597 -3.181 4.532 1.00 0.00 258 LEU A O 2
ATOM 1621 N N . ALA A 1 28 ? -0.167 -1.491 5.808 1.00 0.00 259 ALA A N 2
ATOM 1622 C CA . ALA A 1 28 ? 1.168 -1.115 6.279 1.00 0.00 259 ALA A CA 2
ATOM 1623 C C . ALA A 1 28 ? 1.152 -0.781 7.765 1.00 0.00 259 ALA A C 2
ATOM 1624 O O . ALA A 1 28 ? 0.095 -0.533 8.352 1.00 0.00 259 ALA A O 2
ATOM 1631 N N . GLU A 1 29 ? 2.337 -0.781 8.362 1.00 0.00 260 GLU A N 2
ATOM 1632 C CA . GLU A 1 29 ? 2.477 -0.482 9.779 1.00 0.00 260 GLU A CA 2
ATOM 1633 C C . GLU A 1 29 ? 3.935 -0.188 10.113 1.00 0.00 260 GLU A C 2
ATOM 1634 O O . GLU A 1 29 ? 4.832 -0.469 9.317 1.00 0.00 260 GLU A O 2
ATOM 1646 N N . GLU A 1 30 ? 4.165 0.380 11.292 1.00 0.00 261 GLU A N 2
ATOM 1647 C CA . GLU A 1 30 ? 5.520 0.711 11.725 1.00 0.00 261 GLU A CA 2
ATOM 1648 C C . GLU A 1 30 ? 5.598 0.720 13.247 1.00 0.00 261 GLU A C 2
ATOM 1649 O O . GLU A 1 30 ? 4.650 1.121 13.920 1.00 0.00 261 GLU A O 2
ATOM 1661 N N . ALA A 1 31 ? 6.731 0.268 13.785 1.00 0.00 262 ALA A N 2
ATOM 1662 C CA . ALA A 1 31 ? 6.925 0.218 15.237 1.00 0.00 262 ALA A CA 2
ATOM 1663 C C . ALA A 1 31 ? 8.346 0.633 15.604 1.00 0.00 262 ALA A C 2
ATOM 1664 O O . ALA A 1 31 ? 9.262 0.532 14.788 1.00 0.00 262 ALA A O 2
ATOM 1671 N N . GLY A 1 32 ? 8.523 1.094 16.840 1.00 0.00 263 GLY A N 2
ATOM 1672 C CA . GLY A 1 32 ? 9.837 1.520 17.309 1.00 0.00 263 GLY A CA 2
ATOM 1673 C C . GLY A 1 32 ? 9.924 1.445 18.829 1.00 0.00 263 GLY A C 2
ATOM 1674 O O . GLY A 1 32 ? 9.097 2.019 19.537 1.00 0.00 263 GLY A O 2
ATOM 1678 N N . LYS A 1 33 ? 10.936 0.730 19.325 1.00 0.00 264 LYS A N 2
ATOM 1679 C CA . LYS A 1 33 ? 11.140 0.577 20.768 1.00 0.00 264 LYS A CA 2
ATOM 1680 C C . LYS A 1 33 ? 12.511 1.109 21.170 1.00 0.00 264 LYS A C 2
ATOM 1681 O O . LYS A 1 33 ? 13.540 0.597 20.731 1.00 0.00 264 LYS A O 2
ATOM 1700 N N . VAL A 1 34 ? 12.517 2.138 22.010 1.00 0.00 265 VAL A N 2
ATOM 1701 C CA . VAL A 1 34 ? 13.767 2.730 22.466 1.00 0.00 265 VAL A CA 2
ATOM 1702 C C . VAL A 1 34 ? 14.654 1.668 23.116 1.00 0.00 265 VAL A C 2
ATOM 1703 O O . VAL A 1 34 ? 15.209 0.808 22.433 1.00 0.00 265 VAL A O 2
ATOM 1716 N N . GLU A 1 35 ? 14.783 1.734 24.436 1.00 0.00 266 GLU A N 2
ATOM 1717 C CA . GLU A 1 35 ? 15.605 0.775 25.163 1.00 0.00 266 GLU A CA 2
ATOM 1718 C C . GLU A 1 35 ? 17.038 0.796 24.643 1.00 0.00 266 GLU A C 2
ATOM 1719 O O . GLU A 1 35 ? 17.387 0.050 23.728 1.00 0.00 266 GLU A O 2
ATOM 1731 N N . LYS A 1 36 ? 17.863 1.655 25.232 1.00 0.00 267 LYS A N 2
ATOM 1732 C CA . LYS A 1 36 ? 19.259 1.766 24.822 1.00 0.00 267 LYS A CA 2
ATOM 1733 C C . LYS A 1 36 ? 20.092 2.389 25.940 1.00 0.00 267 LYS A C 2
ATOM 1734 O O . LYS A 1 36 ? 19.930 3.563 26.270 1.00 0.00 267 LYS A O 2
ATOM 1753 N N . ILE A 1 37 ? 20.983 1.594 26.521 1.00 0.00 268 ILE A N 2
ATOM 1754 C CA . ILE A 1 37 ? 21.834 2.080 27.600 1.00 0.00 268 ILE A CA 2
ATOM 1755 C C . ILE A 1 37 ? 22.926 2.990 27.047 1.00 0.00 268 ILE A C 2
ATOM 1756 O O . ILE A 1 37 ? 23.261 4.011 27.649 1.00 0.00 268 ILE A O 2
ATOM 1772 N N . ASP A 1 38 ? 23.471 2.618 25.892 1.00 0.00 269 ASP A N 2
ATOM 1773 C CA . ASP A 1 38 ? 24.519 3.411 25.255 1.00 0.00 269 ASP A CA 2
ATOM 1774 C C . ASP A 1 38 ? 23.896 4.478 24.360 1.00 0.00 269 ASP A C 2
ATOM 1775 O O . ASP A 1 38 ? 22.788 4.947 24.620 1.00 0.00 269 ASP A O 2
ATOM 1784 N N . ASN A 1 39 ? 24.610 4.856 23.306 1.00 0.00 270 ASN A N 2
ATOM 1785 C CA . ASN A 1 39 ? 24.113 5.866 22.377 1.00 0.00 270 ASN A CA 2
ATOM 1786 C C . ASN A 1 39 ? 24.802 5.727 21.025 1.00 0.00 270 ASN A C 2
ATOM 1787 O O . ASN A 1 39 ? 24.150 5.530 20.000 1.00 0.00 270 ASN A O 2
ATOM 1798 N N . GLU A 1 40 ? 26.128 5.828 21.032 1.00 0.00 271 GLU A N 2
ATOM 1799 C CA . GLU A 1 40 ? 26.901 5.709 19.804 1.00 0.00 271 GLU A CA 2
ATOM 1800 C C . GLU A 1 40 ? 26.305 6.585 18.708 1.00 0.00 271 GLU A C 2
ATOM 1801 O O . GLU A 1 40 ? 26.108 6.136 17.579 1.00 0.00 271 GLU A O 2
ATOM 1813 N N . ASN A 1 41 ? 26.023 7.836 19.052 1.00 0.00 272 ASN A N 2
ATOM 1814 C CA . ASN A 1 41 ? 25.449 8.774 18.093 1.00 0.00 272 ASN A CA 2
ATOM 1815 C C . ASN A 1 41 ? 24.142 8.233 17.524 1.00 0.00 272 ASN A C 2
ATOM 1816 O O . ASN A 1 41 ? 24.119 7.639 16.446 1.00 0.00 272 ASN A O 2
ATOM 1827 N N . GLU A 1 42 ? 23.053 8.447 18.255 1.00 0.00 273 GLU A N 2
ATOM 1828 C CA . GLU A 1 42 ? 21.743 7.982 17.815 1.00 0.00 273 GLU A CA 2
ATOM 1829 C C . GLU A 1 42 ? 21.772 6.490 17.499 1.00 0.00 273 GLU A C 2
ATOM 1830 O O . GLU A 1 42 ? 21.588 6.084 16.350 1.00 0.00 273 GLU A O 2
ATOM 1842 N N . GLY A 1 43 ? 21.997 5.674 18.528 1.00 0.00 274 GLY A N 2
ATOM 1843 C CA . GLY A 1 43 ? 22.039 4.223 18.355 1.00 0.00 274 GLY A CA 2
ATOM 1844 C C . GLY A 1 43 ? 20.650 3.620 18.539 1.00 0.00 274 GLY A C 2
ATOM 1845 O O . GLY A 1 43 ? 20.510 2.454 18.907 1.00 0.00 274 GLY A O 2
ATOM 1849 N N . ILE A 1 44 ? 19.626 4.429 18.287 1.00 0.00 275 ILE A N 2
ATOM 1850 C CA . ILE A 1 44 ? 18.247 3.976 18.430 1.00 0.00 275 ILE A CA 2
ATOM 1851 C C . ILE A 1 44 ? 17.828 3.119 17.238 1.00 0.00 275 ILE A C 2
ATOM 1852 O O . ILE A 1 44 ? 18.099 3.465 16.088 1.00 0.00 275 ILE A O 2
ATOM 1868 N N . ARG A 1 45 ? 17.160 2.000 17.524 1.00 0.00 276 ARG A N 2
ATOM 1869 C CA . ARG A 1 45 ? 16.697 1.087 16.472 1.00 0.00 276 ARG A CA 2
ATOM 1870 C C . ARG A 1 45 ? 15.175 1.120 16.366 1.00 0.00 276 ARG A C 2
ATOM 1871 O O . ARG A 1 45 ? 14.489 1.574 17.280 1.00 0.00 276 ARG A O 2
ATOM 1892 N N . VAL A 1 46 ? 14.657 0.635 15.239 1.00 0.00 277 VAL A N 2
ATOM 1893 C CA . VAL A 1 46 ? 13.212 0.608 15.013 1.00 0.00 277 VAL A CA 2
ATOM 1894 C C . VAL A 1 46 ? 12.833 -0.565 14.115 1.00 0.00 277 VAL A C 2
ATOM 1895 O O . VAL A 1 46 ? 13.582 -0.934 13.211 1.00 0.00 277 VAL A O 2
ATOM 1908 N N . LYS A 1 47 ? 11.662 -1.150 14.374 1.00 0.00 278 LYS A N 2
ATOM 1909 C CA . LYS A 1 47 ? 11.174 -2.291 13.590 1.00 0.00 278 LYS A CA 2
ATOM 1910 C C . LYS A 1 47 ? 9.874 -1.929 12.875 1.00 0.00 278 LYS A C 2
ATOM 1911 O O . LYS A 1 47 ? 8.901 -1.521 13.510 1.00 0.00 278 LYS A O 2
ATOM 1930 N N . GLY A 1 48 ? 9.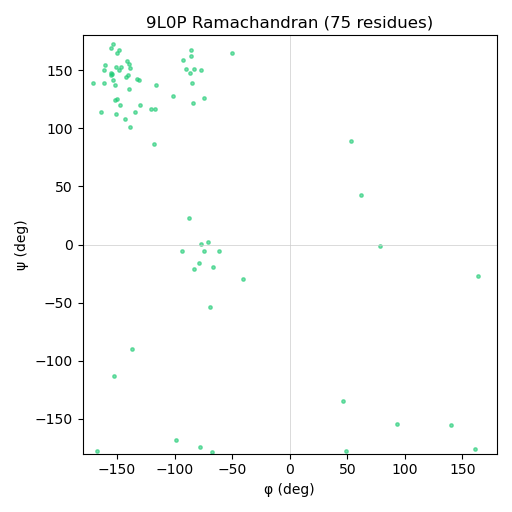863 -2.081 11.552 1.00 0.00 279 GLY A N 2
ATOM 1931 C CA . GLY A 1 48 ? 8.670 -1.764 10.766 1.00 0.00 279 GLY A CA 2
ATOM 1932 C C . GLY A 1 48 ? 8.632 -2.565 9.467 1.00 0.00 279 GLY A C 2
ATOM 1933 O O . GLY A 1 48 ? 9.671 -2.958 8.936 1.00 0.00 279 GLY A O 2
ATOM 1937 N N . PHE A 1 49 ? 7.422 -2.802 8.958 1.00 0.00 280 PHE A N 2
ATOM 1938 C CA . PHE A 1 49 ? 7.253 -3.555 7.717 1.00 0.00 280 PHE A CA 2
ATOM 1939 C C . PHE A 1 49 ? 5.918 -3.222 7.060 1.00 0.00 280 PHE A C 2
ATOM 1940 O O . PHE A 1 49 ? 5.111 -2.471 7.608 1.00 0.00 280 PHE A O 2
ATOM 1957 N N . TYR A 1 50 ? 5.690 -3.797 5.881 1.00 0.00 281 TYR A N 2
ATOM 1958 C CA . TYR A 1 50 ? 4.445 -3.565 5.151 1.00 0.00 281 TYR A CA 2
ATOM 1959 C C . TYR A 1 50 ? 4.146 -4.741 4.229 1.00 0.00 281 TYR A C 2
ATOM 1960 O O . TYR A 1 50 ? 5.059 -5.423 3.760 1.00 0.00 281 TYR A O 2
ATOM 1978 N N . GLU A 1 51 ? 2.861 -4.980 3.980 1.00 0.00 282 GLU A N 2
ATOM 1979 C CA . GLU A 1 51 ? 2.442 -6.086 3.120 1.00 0.00 282 GLU A CA 2
ATOM 1980 C C . GLU A 1 51 ? 1.150 -5.738 2.393 1.00 0.00 282 GLU A C 2
ATOM 1981 O O . GLU A 1 51 ? 0.352 -4.931 2.872 1.00 0.00 282 GLU A O 2
ATOM 1993 N N . PHE A 1 52 ? 0.947 -6.358 1.236 1.00 0.00 283 PHE A N 2
ATOM 1994 C CA . PHE A 1 52 ? -0.256 -6.110 0.454 1.00 0.00 283 PHE A CA 2
ATOM 1995 C C . PHE A 1 52 ? -0.371 -7.109 -0.695 1.00 0.00 283 PHE A C 2
ATOM 1996 O O . PHE A 1 52 ? 0.619 -7.430 -1.354 1.00 0.00 283 PHE A O 2
ATOM 2013 N N . VAL A 1 53 ? -1.590 -7.589 -0.935 1.00 0.00 284 VAL A N 2
ATOM 2014 C CA . VAL A 1 53 ? -1.842 -8.543 -2.017 1.00 0.00 284 VAL A CA 2
ATOM 2015 C C . VAL A 1 53 ? -2.525 -7.837 -3.182 1.00 0.00 284 VAL A C 2
ATOM 2016 O O . VAL A 1 53 ? -3.644 -7.340 -3.053 1.00 0.00 284 VAL A O 2
ATOM 2029 N N . ALA A 1 54 ? -1.840 -7.782 -4.318 1.00 0.00 285 ALA A N 2
ATOM 2030 C CA . ALA A 1 54 ? -2.392 -7.121 -5.493 1.00 0.00 285 ALA A CA 2
ATOM 2031 C C . ALA A 1 54 ? -3.494 -7.986 -6.114 1.00 0.00 285 ALA A C 2
ATOM 2032 O O . ALA A 1 54 ? -3.456 -9.211 -6.002 1.00 0.00 285 ALA A O 2
ATOM 2039 N N . PRO A 1 55 ? -4.468 -7.388 -6.762 1.00 0.00 286 PRO A N 2
ATOM 2040 C CA . PRO A 1 55 ? -5.579 -8.145 -7.402 1.00 0.00 286 PRO A CA 2
ATOM 2041 C C . PRO A 1 55 ? -5.102 -9.456 -8.028 1.00 0.00 286 PRO A C 2
ATOM 2042 O O . PRO A 1 55 ? -5.877 -10.400 -8.184 1.00 0.00 286 PRO A O 2
ATOM 2053 N N . ASP A 1 56 ? -3.822 -9.504 -8.385 1.00 0.00 287 ASP A N 2
ATOM 2054 C CA . ASP A 1 56 ? -3.254 -10.701 -8.993 1.00 0.00 287 ASP A CA 2
ATOM 2055 C C . ASP A 1 56 ? -3.147 -11.825 -7.968 1.00 0.00 287 ASP A C 2
ATOM 2056 O O . ASP A 1 56 ? -2.580 -12.881 -8.250 1.00 0.00 287 ASP A O 2
ATOM 2065 N N . GLY A 1 57 ? -3.690 -11.591 -6.779 1.00 0.00 288 GLY A N 2
ATOM 2066 C CA . GLY A 1 57 ? -3.645 -12.594 -5.722 1.00 0.00 288 GLY A CA 2
ATOM 2067 C C . GLY A 1 57 ? -2.210 -12.835 -5.270 1.00 0.00 288 GLY A C 2
ATOM 2068 O O . GLY A 1 57 ? -1.964 -13.587 -4.328 1.00 0.00 288 GLY A O 2
ATOM 2072 N N . ILE A 1 58 ? -1.266 -12.193 -5.951 1.00 0.00 289 ILE A N 2
ATOM 2073 C CA . ILE A 1 58 ? 0.142 -12.348 -5.611 1.00 0.00 289 ILE A CA 2
ATOM 2074 C C . ILE A 1 58 ? 0.468 -11.582 -4.333 1.00 0.00 289 ILE A C 2
ATOM 2075 O O . ILE A 1 58 ? 0.188 -10.388 -4.222 1.00 0.00 289 ILE A O 2
ATOM 2091 N N . THR A 1 59 ? 1.056 -12.280 -3.367 1.00 0.00 290 THR A N 2
ATOM 2092 C CA . THR A 1 59 ? 1.415 -11.663 -2.093 1.00 0.00 290 THR A CA 2
ATOM 2093 C C . THR A 1 59 ? 2.777 -10.983 -2.188 1.00 0.00 290 THR A C 2
ATOM 2094 O O . THR A 1 59 ? 3.679 -11.471 -2.868 1.00 0.00 290 THR A O 2
ATOM 2105 N N . TYR A 1 60 ? 2.922 -9.857 -1.492 1.00 0.00 291 TYR A N 2
ATOM 2106 C CA . TYR A 1 60 ? 4.184 -9.114 -1.491 1.00 0.00 291 TYR A CA 2
ATOM 2107 C C . TYR A 1 60 ? 4.415 -8.469 -0.129 1.00 0.00 291 TYR A C 2
ATOM 2108 O O . TYR A 1 60 ? 3.550 -7.762 0.389 1.00 0.00 291 TYR A O 2
ATOM 2126 N N . ARG A 1 61 ? 5.586 -8.727 0.451 1.00 0.00 292 ARG A N 2
ATOM 2127 C CA . ARG A 1 61 ? 5.928 -8.176 1.763 1.00 0.00 292 ARG A CA 2
ATOM 2128 C C . ARG A 1 61 ? 7.427 -7.909 1.854 1.00 0.00 292 ARG A C 2
ATOM 2129 O O . ARG A 1 61 ? 8.238 -8.697 1.369 1.00 0.00 292 ARG A O 2
ATOM 2150 N N . VAL A 1 62 ? 7.788 -6.792 2.488 1.00 0.00 293 VAL A N 2
ATOM 2151 C CA . VAL A 1 62 ? 9.195 -6.423 2.651 1.00 0.00 293 VAL A CA 2
ATOM 2152 C C . VAL A 1 62 ? 9.414 -5.777 4.017 1.00 0.00 293 VAL A C 2
ATOM 2153 O O . VAL A 1 62 ? 8.991 -4.646 4.256 1.00 0.00 293 VAL A O 2
ATOM 2166 N N . ASP A 1 63 ? 10.074 -6.510 4.909 1.00 0.00 294 ASP A N 2
ATOM 2167 C CA . ASP A 1 63 ? 10.347 -6.012 6.256 1.00 0.00 294 ASP A CA 2
ATOM 2168 C C . ASP A 1 63 ? 11.668 -5.254 6.294 1.00 0.00 294 ASP A C 2
ATOM 2169 O O . ASP A 1 63 ? 12.687 -5.733 5.795 1.00 0.00 294 ASP A O 2
ATOM 2178 N N . TYR A 1 64 ? 11.640 -4.064 6.893 1.00 0.00 295 TYR A N 2
ATOM 2179 C CA . TYR A 1 64 ? 12.837 -3.226 7.004 1.00 0.00 295 TYR A CA 2
ATOM 2180 C C . TYR A 1 64 ? 13.084 -2.846 8.458 1.00 0.00 295 TYR A C 2
ATOM 2181 O O . TYR A 1 64 ? 12.153 -2.505 9.189 1.00 0.00 295 TYR A O 2
ATOM 2199 N N . ILE A 1 65 ? 14.346 -2.909 8.873 1.00 0.00 296 ILE A N 2
ATOM 2200 C CA . ILE A 1 65 ? 14.722 -2.573 10.245 1.00 0.00 296 ILE A CA 2
ATOM 2201 C C . ILE A 1 65 ? 16.044 -1.819 10.261 1.00 0.00 296 ILE A C 2
ATOM 2202 O O . ILE A 1 65 ? 16.910 -2.049 9.416 1.00 0.00 296 ILE A O 2
ATOM 2218 N N . ALA A 1 66 ? 16.196 -0.920 11.230 1.00 0.00 297 ALA A N 2
ATOM 2219 C CA . ALA A 1 66 ? 17.424 -0.128 11.357 1.00 0.00 297 ALA A CA 2
ATOM 2220 C C . ALA A 1 66 ? 18.127 -0.440 12.677 1.00 0.00 297 ALA A C 2
ATOM 2221 O O . ALA A 1 66 ? 17.585 -0.195 13.755 1.00 0.00 297 ALA A O 2
ATOM 2228 N N . ASP A 1 67 ? 19.338 -0.988 12.577 1.00 0.00 298 ASP A N 2
ATOM 2229 C CA . ASP A 1 67 ? 20.125 -1.343 13.760 1.00 0.00 298 ASP A CA 2
ATOM 2230 C C . ASP A 1 67 ? 21.153 -0.258 14.071 1.00 0.00 298 ASP A C 2
ATOM 2231 O O . ASP A 1 67 ? 21.077 0.853 13.547 1.00 0.00 298 ASP A O 2
ATOM 2240 N N . GLU A 1 68 ? 22.118 -0.592 14.924 1.00 0.00 299 GLU A N 2
ATOM 2241 C CA . GLU A 1 68 ? 23.160 0.359 15.297 1.00 0.00 299 GLU A CA 2
ATOM 2242 C C . GLU A 1 68 ? 24.210 0.460 14.195 1.00 0.00 299 GLU A C 2
ATOM 2243 O O . GLU A 1 68 ? 24.966 1.429 14.134 1.00 0.00 299 GLU A O 2
ATOM 2255 N N . ASN A 1 69 ? 24.253 -0.549 13.330 1.00 0.00 300 ASN A N 2
ATOM 2256 C CA . ASN A 1 69 ? 25.219 -0.564 12.235 1.00 0.00 300 ASN A CA 2
ATOM 2257 C C . ASN A 1 69 ? 24.740 0.307 11.078 1.00 0.00 300 ASN A C 2
ATOM 2258 O O . ASN A 1 69 ? 25.537 0.743 10.248 1.00 0.00 300 ASN A O 2
ATOM 2269 N N . GLY A 1 70 ? 23.431 0.558 11.027 1.00 0.00 301 GLY A N 2
ATOM 2270 C CA . GLY A 1 70 ? 22.854 1.384 9.964 1.00 0.00 301 GLY A CA 2
ATOM 2271 C C . GLY A 1 70 ? 21.515 0.821 9.498 1.00 0.00 301 GLY A C 2
ATOM 2272 O O . GLY A 1 70 ? 20.729 0.314 10.298 1.00 0.00 301 GLY A O 2
ATOM 2276 N N . PHE A 1 71 ? 21.264 0.919 8.193 1.00 0.00 302 PHE A N 2
ATOM 2277 C CA . PHE A 1 71 ? 20.016 0.423 7.610 1.00 0.00 302 PHE A CA 2
ATOM 2278 C C . PHE A 1 71 ? 20.184 -1.022 7.152 1.00 0.00 302 PHE A C 2
ATOM 2279 O O . PHE A 1 71 ? 21.099 -1.343 6.394 1.00 0.00 302 PHE A O 2
ATOM 2296 N N . GLN A 1 72 ? 19.293 -1.891 7.624 1.00 0.00 303 GLN A N 2
ATOM 2297 C CA . GLN A 1 72 ? 19.334 -3.313 7.271 1.00 0.00 303 GLN A CA 2
ATOM 2298 C C . GLN A 1 72 ? 17.990 -3.749 6.684 1.00 0.00 303 GLN A C 2
ATOM 2299 O O . GLN A 1 72 ? 17.122 -4.223 7.416 1.00 0.00 303 GLN A O 2
ATOM 2313 N N . PRO A 1 73 ? 17.790 -3.595 5.394 1.00 0.00 304 PRO A N 2
ATOM 2314 C CA . PRO A 1 73 ? 16.510 -3.982 4.743 1.00 0.00 304 PRO A CA 2
ATOM 2315 C C . PRO A 1 73 ? 16.434 -5.484 4.483 1.00 0.00 304 PRO A C 2
ATOM 2316 O O . PRO A 1 73 ? 17.453 -6.141 4.271 1.00 0.00 304 PRO A O 2
ATOM 2327 N N . SER A 1 74 ? 15.218 -6.021 4.508 1.00 0.00 305 SER A N 2
ATOM 2328 C CA . SER A 1 74 ? 15.014 -7.448 4.277 1.00 0.00 305 SER A CA 2
ATOM 2329 C C . SER A 1 74 ? 13.582 -7.719 3.828 1.00 0.00 305 SER A C 2
ATOM 2330 O O . SER A 1 74 ? 12.783 -6.794 3.673 1.00 0.00 305 SER A O 2
ATOM 2338 N N . GLY A 1 75 ? 13.265 -8.992 3.620 1.00 0.00 306 GLY A N 2
ATOM 2339 C CA . GLY A 1 75 ? 11.926 -9.379 3.191 1.00 0.00 306 GLY A CA 2
ATOM 2340 C C . GLY A 1 75 ? 11.694 -10.866 3.424 1.00 0.00 306 GLY A C 2
ATOM 2341 O O . GLY A 1 75 ? 12.606 -11.588 3.821 1.00 0.00 306 GLY A O 2
ATOM 2345 N N . ALA A 1 76 ? 10.470 -11.318 3.174 1.00 0.00 307 ALA A N 2
ATOM 2346 C CA . ALA A 1 76 ? 10.130 -12.725 3.363 1.00 0.00 307 ALA A CA 2
ATOM 2347 C C . ALA A 1 76 ? 11.113 -13.629 2.623 1.00 0.00 307 ALA A C 2
ATOM 2348 O O . ALA A 1 76 ? 11.059 -14.852 2.747 1.00 0.00 307 ALA A O 2
ATOM 2355 N N . HIS A 1 77 ? 12.006 -13.022 1.848 1.00 0.00 308 HIS A N 2
ATOM 2356 C CA . HIS A 1 77 ? 12.991 -13.784 1.089 1.00 0.00 308 HIS A CA 2
ATOM 2357 C C . HIS A 1 77 ? 14.105 -14.307 1.993 1.00 0.00 308 HIS A C 2
ATOM 2358 O O . HIS A 1 77 ? 15.179 -14.673 1.513 1.00 0.00 308 HIS A O 2
ATOM 2372 N N . LEU A 1 78 ? 13.851 -14.348 3.298 1.00 0.00 309 LEU A N 2
ATOM 2373 C CA . LEU A 1 78 ? 14.857 -14.839 4.237 1.00 0.00 309 LEU A CA 2
ATOM 2374 C C . LEU A 1 78 ? 15.285 -16.257 3.845 1.00 0.00 309 LEU A C 2
ATOM 2375 O O . LEU A 1 78 ? 14.475 -17.025 3.327 1.00 0.00 309 LEU A O 2
ATOM 2391 N N . PRO A 1 79 ? 16.526 -16.628 4.076 1.00 0.00 310 PRO A N 2
ATOM 2392 C CA . PRO A 1 79 ? 17.023 -17.993 3.726 1.00 0.00 310 PRO A CA 2
ATOM 2393 C C . PRO A 1 79 ? 16.442 -19.065 4.650 1.00 0.00 310 PRO A C 2
ATOM 2394 O O . PRO A 1 79 ? 16.498 -18.941 5.873 1.00 0.00 310 PRO A O 2
ATOM 2405 N N . LYS A 1 80 ? 15.882 -20.113 4.052 1.00 0.00 311 LYS A N 2
ATOM 2406 C CA . LYS A 1 80 ? 15.289 -21.203 4.823 1.00 0.00 311 LYS A CA 2
ATOM 2407 C C . LYS A 1 80 ? 15.353 -22.509 4.037 1.00 0.00 311 LYS A C 2
ATOM 2408 O O . LYS A 1 80 ? 16.044 -22.541 3.032 1.00 0.00 311 LYS A O 2
ATOM 2427 N N . ILE A 1 4 ? -10.414 3.551 4.173 1.00 0.00 235 ILE A N 3
ATOM 2428 C CA . ILE A 1 4 ? -9.657 2.775 5.150 1.00 0.00 235 ILE A CA 3
ATOM 2429 C C . ILE A 1 4 ? -10.585 1.848 5.929 1.00 0.00 235 ILE A C 3
ATOM 2430 O O . ILE A 1 4 ? -11.578 2.290 6.506 1.00 0.00 235 ILE A O 3
ATOM 2446 N N . ILE A 1 5 ? -10.256 0.557 5.937 1.00 0.00 236 ILE A N 3
ATOM 2447 C CA . ILE A 1 5 ? -11.069 -0.432 6.646 1.00 0.00 236 ILE A CA 3
ATOM 2448 C C . ILE A 1 5 ? -10.544 -0.647 8.064 1.00 0.00 236 ILE A C 3
ATOM 2449 O O . ILE A 1 5 ? -11.316 -0.661 9.023 1.00 0.00 236 ILE A O 3
ATOM 2465 N N . ARG A 1 6 ? -9.227 -0.812 8.193 1.00 0.00 237 ARG A N 3
ATOM 2466 C CA . ARG A 1 6 ? -8.605 -1.025 9.505 1.00 0.00 237 ARG A CA 3
ATOM 2467 C C . ARG A 1 6 ? -8.038 0.287 10.043 1.00 0.00 237 ARG A C 3
ATOM 2468 O O . ARG A 1 6 ? -7.441 1.068 9.301 1.00 0.00 237 ARG A O 3
ATOM 2489 N N . PHE A 1 7 ? -8.227 0.519 11.340 1.00 0.00 238 PHE A N 3
ATOM 2490 C CA . PHE A 1 7 ? -7.730 1.737 11.975 1.00 0.00 238 PHE A CA 3
ATOM 2491 C C . PHE A 1 7 ? -7.535 1.518 13.472 1.00 0.00 238 PHE A C 3
ATOM 2492 O O . PHE A 1 7 ? -8.503 1.372 14.219 1.00 0.00 238 PHE A O 3
ATOM 2509 N N . GLU A 1 8 ? -6.276 1.494 13.904 1.00 0.00 239 GLU A N 3
ATOM 2510 C CA . GLU A 1 8 ? -5.956 1.289 15.317 1.00 0.00 239 GLU A CA 3
ATOM 2511 C C . GLU A 1 8 ? -4.675 2.033 15.681 1.00 0.00 239 GLU A C 3
ATOM 2512 O O . GLU A 1 8 ? -3.606 1.743 15.144 1.00 0.00 239 GLU A O 3
ATOM 2524 N N . ASN A 1 9 ? -4.790 3.001 16.592 1.00 0.00 240 ASN A N 3
ATOM 2525 C CA . ASN A 1 9 ? -3.635 3.796 17.020 1.00 0.00 240 ASN A CA 3
ATOM 2526 C C . ASN A 1 9 ? -3.221 3.436 18.444 1.00 0.00 240 ASN A C 3
ATOM 2527 O O . ASN A 1 9 ? -4.061 3.315 19.337 1.00 0.00 240 ASN A O 3
ATOM 2538 N N . ASP A 1 10 ? -1.915 3.276 18.645 1.00 0.00 241 ASP A N 3
ATOM 2539 C CA . ASP A 1 10 ? -1.367 2.940 19.961 1.00 0.00 241 ASP A CA 3
ATOM 2540 C C . ASP A 1 10 ? -0.080 3.722 20.198 1.00 0.00 241 ASP A C 3
ATOM 2541 O O . ASP A 1 10 ? 0.778 3.798 19.318 1.00 0.00 241 ASP A O 3
ATOM 2550 N N . VAL A 1 11 ? 0.047 4.314 21.384 1.00 0.00 242 VAL A N 3
ATOM 2551 C CA . VAL A 1 11 ? 1.235 5.101 21.714 1.00 0.00 242 VAL A CA 3
ATOM 2552 C C . VAL A 1 11 ? 1.568 4.997 23.197 1.00 0.00 242 VAL A C 3
ATOM 2553 O O . VAL A 1 11 ? 0.679 4.981 24.048 1.00 0.00 242 VAL A O 3
ATOM 2566 N N . GLU A 1 12 ? 2.863 4.934 23.494 1.00 0.00 243 GLU A N 3
ATOM 2567 C CA . GLU A 1 12 ? 3.336 4.838 24.871 1.00 0.00 243 GLU A CA 3
ATOM 2568 C C . GLU A 1 12 ? 4.727 5.467 24.973 1.00 0.00 243 GLU A C 3
ATOM 2569 O O . GLU A 1 12 ? 5.474 5.473 23.996 1.00 0.00 243 GLU A O 3
ATOM 2581 N N . PRO A 1 13 ? 5.096 5.994 26.115 1.00 0.00 244 PRO A N 3
ATOM 2582 C CA . PRO A 1 13 ? 6.436 6.626 26.295 1.00 0.00 244 PRO A CA 3
ATOM 2583 C C . PRO A 1 13 ? 7.562 5.632 26.012 1.00 0.00 244 PRO A C 3
ATOM 2584 O O . PRO A 1 13 ? 8.716 6.021 25.827 1.00 0.00 244 PRO A O 3
ATOM 2595 N N . GLU A 1 14 ? 7.212 4.351 25.972 1.00 0.00 245 GLU A N 3
ATOM 2596 C CA . GLU A 1 14 ? 8.190 3.305 25.702 1.00 0.00 245 GLU A CA 3
ATOM 2597 C C . GLU A 1 14 ? 8.437 3.189 24.202 1.00 0.00 245 GLU A C 3
ATOM 2598 O O . GLU A 1 14 ? 9.549 2.898 23.763 1.00 0.00 245 GLU A O 3
ATOM 2610 N N . GLY A 1 15 ? 7.386 3.421 23.421 1.00 0.00 246 GLY A N 3
ATOM 2611 C CA . GLY A 1 15 ? 7.487 3.343 21.969 1.00 0.00 246 GLY A CA 3
ATOM 2612 C C . GLY A 1 15 ? 6.152 3.686 21.316 1.00 0.00 246 GLY A C 3
ATOM 2613 O O . GLY A 1 15 ? 5.308 4.348 21.919 1.00 0.00 246 GLY A O 3
ATOM 2617 N N . TYR A 1 16 ? 5.965 3.229 20.080 1.00 0.00 247 TYR A N 3
ATOM 2618 C CA . TYR A 1 16 ? 4.724 3.490 19.352 1.00 0.00 247 TYR A CA 3
ATOM 2619 C C . TYR A 1 16 ? 4.412 2.330 18.408 1.00 0.00 247 TYR A C 3
ATOM 2620 O O . TYR A 1 16 ? 5.316 1.644 17.932 1.00 0.00 247 TYR A O 3
ATOM 2638 N N . HIS A 1 17 ? 3.123 2.115 18.148 1.00 0.00 248 HIS A N 3
ATOM 2639 C CA . HIS A 1 17 ? 2.696 1.031 17.264 1.00 0.00 248 HIS A CA 3
ATOM 2640 C C . HIS A 1 17 ? 1.447 1.430 16.484 1.00 0.00 248 HIS A C 3
ATOM 2641 O O . HIS A 1 17 ? 0.393 1.689 17.066 1.00 0.00 248 HIS A O 3
ATOM 2655 N N . TYR A 1 18 ? 1.573 1.471 15.157 1.00 0.00 249 TYR A N 3
ATOM 2656 C CA . TYR A 1 18 ? 0.452 1.832 14.283 1.00 0.00 249 TYR A CA 3
ATOM 2657 C C . TYR A 1 18 ? 0.146 0.684 13.325 1.00 0.00 249 TYR A C 3
ATOM 2658 O O . TYR A 1 18 ? 1.055 0.057 12.780 1.00 0.00 249 TYR A O 3
ATOM 2676 N N . LEU A 1 19 ? -1.143 0.413 13.129 1.00 0.00 250 LEU A N 3
ATOM 2677 C CA . LEU A 1 19 ? -1.576 -0.664 12.240 1.00 0.00 250 LEU A CA 3
ATOM 2678 C C . LEU A 1 19 ? -2.869 -0.272 11.534 1.00 0.00 250 LEU A C 3
ATOM 2679 O O . LEU A 1 19 ? -3.852 0.095 12.178 1.00 0.00 250 LEU A O 3
ATOM 2695 N N . TYR A 1 20 ? -2.863 -0.351 10.208 1.00 0.00 251 TYR A N 3
ATOM 2696 C CA . TYR A 1 20 ? -4.047 0.000 9.433 1.00 0.00 251 TYR A CA 3
ATOM 2697 C C . TYR A 1 20 ? -3.967 -0.593 8.031 1.00 0.00 251 TYR A C 3
ATOM 2698 O O . TYR A 1 20 ? -2.905 -1.033 7.591 1.00 0.00 251 TYR A O 3
ATOM 2716 N N . GLU A 1 21 ? -5.104 -0.603 7.337 1.00 0.00 252 GLU A N 3
ATOM 2717 C CA . GLU A 1 21 ? -5.168 -1.148 5.980 1.00 0.00 252 GLU A CA 3
ATOM 2718 C C . GLU A 1 21 ? -6.062 -0.281 5.098 1.00 0.00 252 GLU A C 3
ATOM 2719 O O . GLU A 1 21 ? -7.180 0.067 5.481 1.00 0.00 252 GLU A O 3
ATOM 2731 N N . THR A 1 22 ? -5.556 0.059 3.913 1.00 0.00 253 THR A N 3
ATOM 2732 C CA . THR A 1 22 ? -6.306 0.884 2.968 1.00 0.00 253 THR A CA 3
ATOM 2733 C C . THR A 1 22 ? -7.167 0.005 2.060 1.00 0.00 253 THR A C 3
ATOM 2734 O O . THR A 1 22 ? -6.936 -1.199 1.949 1.00 0.00 253 THR A O 3
ATOM 2745 N N . GLU A 1 23 ? -8.157 0.613 1.418 1.00 0.00 254 GLU A N 3
ATOM 2746 C CA . GLU A 1 23 ? -9.047 -0.122 0.524 1.00 0.00 254 GLU A CA 3
ATOM 2747 C C . GLU A 1 23 ? -8.322 -0.521 -0.758 1.00 0.00 254 GLU A C 3
ATOM 2748 O O . GLU A 1 23 ? -8.763 -1.418 -1.476 1.00 0.00 254 GLU A O 3
ATOM 2760 N N . ASN A 1 24 ? -7.210 0.151 -1.044 1.00 0.00 255 ASN A N 3
ATOM 2761 C CA . ASN A 1 24 ? -6.438 -0.147 -2.247 1.00 0.00 255 ASN A CA 3
ATOM 2762 C C . ASN A 1 24 ? -5.648 -1.441 -2.070 1.00 0.00 255 ASN A C 3
ATOM 2763 O O . ASN A 1 24 ? -4.645 -1.662 -2.746 1.00 0.00 255 ASN A O 3
ATOM 2774 N N . LYS A 1 25 ? -6.108 -2.289 -1.154 1.00 0.00 256 LYS A N 3
ATOM 2775 C CA . LYS A 1 25 ? -5.438 -3.559 -0.891 1.00 0.00 256 LYS A CA 3
ATOM 2776 C C . LYS A 1 25 ? -4.019 -3.326 -0.381 1.00 0.00 256 LYS A C 3
ATOM 2777 O O . LYS A 1 25 ? -3.104 -4.084 -0.701 1.00 0.00 256 LYS A O 3
ATOM 2796 N N . ILE A 1 26 ? -3.843 -2.275 0.422 1.00 0.00 257 ILE A N 3
ATOM 2797 C CA . ILE A 1 26 ? -2.530 -1.947 0.985 1.00 0.00 257 ILE A CA 3
ATOM 2798 C C . ILE A 1 26 ? -2.554 -2.101 2.502 1.00 0.00 257 ILE A C 3
ATOM 2799 O O . ILE A 1 26 ? -3.541 -1.759 3.154 1.00 0.00 257 ILE A O 3
ATOM 2815 N N . LEU A 1 27 ? -1.461 -2.623 3.059 1.00 0.00 258 LEU A N 3
ATOM 2816 C CA . LEU A 1 27 ? -1.355 -2.830 4.506 1.00 0.00 258 LEU A CA 3
ATOM 2817 C C . LEU A 1 27 ? -0.005 -2.322 5.015 1.00 0.00 258 LEU A C 3
ATOM 2818 O O . LEU A 1 27 ? 1.042 -2.871 4.673 1.00 0.00 258 LEU A O 3
ATOM 2834 N N . ALA A 1 28 ? -0.038 -1.267 5.833 1.00 0.00 259 ALA A N 3
ATOM 2835 C CA . ALA A 1 28 ? 1.188 -0.682 6.388 1.00 0.00 259 ALA A CA 3
ATOM 2836 C C . ALA A 1 28 ? 1.245 -0.872 7.902 1.00 0.00 259 ALA A C 3
ATOM 2837 O O . ALA A 1 28 ? 0.215 -0.897 8.579 1.00 0.00 259 ALA A O 3
ATOM 2844 N N . GLU A 1 29 ? 2.463 -0.998 8.424 1.00 0.00 260 GLU A N 3
ATOM 2845 C CA . GLU A 1 29 ? 2.669 -1.179 9.858 1.00 0.00 260 GLU A CA 3
ATOM 2846 C C . GLU A 1 29 ? 4.080 -0.738 10.243 1.00 0.00 260 GLU A C 3
ATOM 2847 O O . GLU A 1 29 ? 5.045 -1.033 9.538 1.00 0.00 260 GLU A O 3
ATOM 2859 N N . GLU A 1 30 ? 4.192 -0.032 11.364 1.00 0.00 261 GLU A N 3
ATOM 2860 C CA . GLU A 1 30 ? 5.493 0.444 11.833 1.00 0.00 261 GLU A CA 3
ATOM 2861 C C . GLU A 1 30 ? 5.485 0.612 13.348 1.00 0.00 261 GLU A C 3
ATOM 2862 O O . GLU A 1 30 ? 4.456 0.938 13.941 1.00 0.00 261 GLU A O 3
ATOM 2874 N N . ALA A 1 31 ? 6.637 0.382 13.968 1.00 0.00 262 ALA A N 3
ATOM 2875 C CA . ALA A 1 31 ? 6.752 0.508 15.416 1.00 0.00 262 ALA A CA 3
ATOM 2876 C C . ALA A 1 31 ? 8.209 0.673 15.829 1.00 0.00 262 ALA A C 3
ATOM 2877 O O . ALA A 1 31 ? 9.123 0.397 15.051 1.00 0.00 262 ALA A O 3
ATOM 2884 N N . GLY A 1 32 ? 8.418 1.123 17.062 1.00 0.00 263 GLY A N 3
ATOM 2885 C CA . GLY A 1 32 ? 9.765 1.325 17.581 1.00 0.00 263 GLY A CA 3
ATOM 2886 C C . GLY A 1 32 ? 9.754 1.323 19.106 1.00 0.00 263 GLY A C 3
ATOM 2887 O O . GLY A 1 32 ? 9.085 2.148 19.729 1.00 0.00 263 GLY A O 3
ATOM 2891 N N . LYS A 1 33 ? 10.489 0.385 19.704 1.00 0.00 264 LYS A N 3
ATOM 2892 C CA . LYS A 1 33 ? 10.554 0.270 21.166 1.00 0.00 264 LYS A CA 3
ATOM 2893 C C . LYS A 1 33 ? 11.987 0.446 21.663 1.00 0.00 264 LYS A C 3
ATOM 2894 O O . LYS A 1 33 ? 12.937 0.404 20.881 1.00 0.00 264 LYS A O 3
ATOM 2913 N N . VAL A 1 34 ? 12.133 0.641 22.974 1.00 0.00 265 VAL A N 3
ATOM 2914 C CA . VAL A 1 34 ? 13.453 0.822 23.580 1.00 0.00 265 VAL A CA 3
ATOM 2915 C C . VAL A 1 34 ? 13.440 0.357 25.034 1.00 0.00 265 VAL A C 3
ATOM 2916 O O . VAL A 1 34 ? 12.600 0.786 25.826 1.00 0.00 265 VAL A O 3
ATOM 2929 N N . GLU A 1 35 ? 14.374 -0.529 25.378 1.00 0.00 266 GLU A N 3
ATOM 2930 C CA . GLU A 1 35 ? 14.462 -1.055 26.742 1.00 0.00 266 GLU A CA 3
ATOM 2931 C C . GLU A 1 35 ? 15.452 -0.241 27.572 1.00 0.00 266 GLU A C 3
ATOM 2932 O O . GLU A 1 35 ? 15.054 0.613 28.365 1.00 0.00 266 GLU A O 3
ATOM 2944 N N . LYS A 1 36 ? 16.740 -0.515 27.390 1.00 0.00 267 LYS A N 3
ATOM 2945 C CA . LYS A 1 36 ? 17.777 0.194 28.133 1.00 0.00 267 LYS A CA 3
ATOM 2946 C C . LYS A 1 36 ? 17.853 1.653 27.693 1.00 0.00 267 LYS A C 3
ATOM 2947 O O . LYS A 1 36 ? 17.406 2.008 26.603 1.00 0.00 267 LYS A O 3
ATOM 2966 N N . ILE A 1 37 ? 18.423 2.494 28.551 1.00 0.00 268 ILE A N 3
ATOM 2967 C CA . ILE A 1 37 ? 18.553 3.914 28.242 1.00 0.00 268 ILE A CA 3
ATOM 2968 C C . ILE A 1 37 ? 19.576 4.578 29.159 1.00 0.00 268 ILE A C 3
ATOM 2969 O O . ILE A 1 37 ? 19.561 4.373 30.373 1.00 0.00 268 ILE A O 3
ATOM 2985 N N . ASP A 1 38 ? 20.463 5.375 28.570 1.00 0.00 269 ASP A N 3
ATOM 2986 C CA . ASP A 1 38 ? 21.490 6.065 29.344 1.00 0.00 269 ASP A CA 3
ATOM 2987 C C . ASP A 1 38 ? 22.230 7.077 28.473 1.00 0.00 269 ASP A C 3
ATOM 2988 O O . ASP A 1 38 ? 23.186 6.731 27.779 1.00 0.00 269 ASP A O 3
ATOM 2997 N N . ASN A 1 39 ? 21.780 8.327 28.517 1.00 0.00 270 ASN A N 3
ATOM 2998 C CA . ASN A 1 39 ? 22.405 9.385 27.730 1.00 0.00 270 ASN A CA 3
ATOM 2999 C C . ASN A 1 39 ? 22.459 8.999 26.254 1.00 0.00 270 ASN A C 3
ATOM 3000 O O . ASN A 1 39 ? 21.448 9.049 25.554 1.00 0.00 270 ASN A O 3
ATOM 3011 N N . GLU A 1 40 ? 23.643 8.618 25.785 1.00 0.00 271 GLU A N 3
ATOM 3012 C CA . GLU A 1 40 ? 23.809 8.230 24.388 1.00 0.00 271 GLU A CA 3
ATOM 3013 C C . GLU A 1 40 ? 23.086 6.918 24.105 1.00 0.00 271 GLU A C 3
ATOM 3014 O O . GLU A 1 40 ? 22.390 6.382 24.968 1.00 0.00 271 GLU A O 3
ATOM 3026 N N . ASN A 1 41 ? 23.254 6.406 22.890 1.00 0.00 272 ASN A N 3
ATOM 3027 C CA . ASN A 1 41 ? 22.613 5.156 22.501 1.00 0.00 272 ASN A CA 3
ATOM 3028 C C . ASN A 1 41 ? 23.033 4.026 23.436 1.00 0.00 272 ASN A C 3
ATOM 3029 O O . ASN A 1 41 ? 23.750 4.248 24.412 1.00 0.00 272 ASN A O 3
ATOM 3040 N N . GLU A 1 42 ? 22.581 2.812 23.133 1.00 0.00 273 GLU A N 3
ATOM 3041 C CA . GLU A 1 42 ? 22.916 1.656 23.958 1.00 0.00 273 GLU A CA 3
ATOM 3042 C C . GLU A 1 42 ? 22.448 0.366 23.289 1.00 0.00 273 GLU A C 3
ATOM 3043 O O . GLU A 1 42 ? 23.246 -0.532 23.022 1.00 0.00 273 GLU A O 3
ATOM 3055 N N . GLY A 1 43 ? 21.149 0.285 23.018 1.00 0.00 274 GLY A N 3
ATOM 3056 C CA . GLY A 1 43 ? 20.580 -0.896 22.379 1.00 0.00 274 GLY A CA 3
ATOM 3057 C C . GLY A 1 43 ? 19.260 -0.556 21.698 1.00 0.00 274 GLY A C 3
ATOM 3058 O O . GLY A 1 43 ? 18.428 -1.432 21.456 1.00 0.00 274 GLY A O 3
ATOM 3062 N N . ILE A 1 44 ? 19.076 0.724 21.392 1.00 0.00 275 ILE A N 3
ATOM 3063 C CA . ILE A 1 44 ? 17.854 1.177 20.740 1.00 0.00 275 ILE A CA 3
ATOM 3064 C C . ILE A 1 44 ? 17.802 0.676 19.299 1.00 0.00 275 ILE A C 3
ATOM 3065 O O . ILE A 1 44 ? 18.802 0.714 18.582 1.00 0.00 275 ILE A O 3
ATOM 3081 N N . ARG A 1 45 ? 16.628 0.206 18.881 1.00 0.00 276 ARG A N 3
ATOM 3082 C CA . ARG A 1 45 ? 16.449 -0.302 17.521 1.00 0.00 276 ARG A CA 3
ATOM 3083 C C . ARG A 1 45 ? 15.027 -0.036 17.038 1.00 0.00 276 ARG A C 3
ATOM 3084 O O . ARG A 1 45 ? 14.120 0.197 17.838 1.00 0.00 276 ARG A O 3
ATOM 3105 N N . VAL A 1 46 ? 14.842 -0.076 15.719 1.00 0.00 277 VAL A N 3
ATOM 3106 C CA . VAL A 1 46 ? 13.528 0.159 15.114 1.00 0.00 277 VAL A CA 3
ATOM 3107 C C . VAL A 1 46 ? 13.043 -1.091 14.387 1.00 0.00 277 VAL A C 3
ATOM 3108 O O . VAL A 1 46 ? 13.842 -1.923 13.957 1.00 0.00 277 VAL A O 3
ATOM 3121 N N . LYS A 1 47 ? 11.724 -1.214 14.251 1.00 0.00 278 LYS A N 3
ATOM 3122 C CA . LYS A 1 47 ? 11.127 -2.363 13.572 1.00 0.00 278 LYS A CA 3
ATOM 3123 C C . LYS A 1 47 ? 9.875 -1.934 12.815 1.00 0.00 278 LYS A C 3
ATOM 3124 O O . LYS A 1 47 ? 8.919 -1.439 13.412 1.00 0.00 278 LYS A O 3
ATOM 3143 N N . GLY A 1 48 ? 9.885 -2.125 11.499 1.00 0.00 279 GLY A N 3
ATOM 3144 C CA . GLY A 1 48 ? 8.739 -1.752 10.678 1.00 0.00 279 GLY A CA 3
ATOM 3145 C C . GLY A 1 48 ? 8.733 -2.515 9.360 1.00 0.00 279 GLY A C 3
ATOM 3146 O O . GLY A 1 48 ? 9.777 -2.954 8.876 1.00 0.00 279 GLY A O 3
ATOM 3150 N N . PHE A 1 49 ? 7.545 -2.668 8.783 1.00 0.00 280 PHE A N 3
ATOM 3151 C CA . PHE A 1 49 ? 7.398 -3.379 7.518 1.00 0.00 280 PHE A CA 3
ATOM 3152 C C . PHE A 1 49 ? 6.139 -2.916 6.796 1.00 0.00 280 PHE A C 3
ATOM 3153 O O . PHE A 1 49 ? 5.354 -2.134 7.336 1.00 0.00 280 PHE A O 3
ATOM 3170 N N . TYR A 1 50 ? 5.945 -3.407 5.575 1.00 0.00 281 TYR A N 3
ATOM 3171 C CA . TYR A 1 50 ? 4.766 -3.040 4.791 1.00 0.00 281 TYR A CA 3
ATOM 3172 C C . TYR A 1 50 ? 4.434 -4.134 3.786 1.00 0.00 281 TYR A C 3
ATOM 3173 O O . TYR A 1 50 ? 5.313 -4.643 3.091 1.00 0.00 281 TYR A O 3
ATOM 3191 N N . GLU A 1 51 ? 3.154 -4.501 3.725 1.00 0.00 282 GLU A N 3
ATOM 3192 C CA . GLU A 1 51 ? 2.696 -5.550 2.813 1.00 0.00 282 GLU A CA 3
ATOM 3193 C C . GLU A 1 51 ? 1.474 -5.091 2.025 1.00 0.00 282 GLU A C 3
ATOM 3194 O O . GLU A 1 51 ? 0.706 -4.246 2.483 1.00 0.00 282 GLU A O 3
ATOM 3206 N N . PHE A 1 52 ? 1.301 -5.665 0.839 1.00 0.00 283 PHE A N 3
ATOM 3207 C CA . PHE A 1 52 ? 0.165 -5.322 -0.007 1.00 0.00 283 PHE A CA 3
ATOM 3208 C C . PHE A 1 52 ? -0.047 -6.397 -1.067 1.00 0.00 283 PHE A C 3
ATOM 3209 O O . PHE A 1 52 ? 0.910 -6.919 -1.639 1.00 0.00 283 PHE A O 3
ATOM 3226 N N . VAL A 1 53 ? -1.314 -6.724 -1.323 1.00 0.00 284 VAL A N 3
ATOM 3227 C CA . VAL A 1 53 ? -1.662 -7.741 -2.317 1.00 0.00 284 VAL A CA 3
ATOM 3228 C C . VAL A 1 53 ? -2.252 -7.084 -3.561 1.00 0.00 284 VAL A C 3
ATOM 3229 O O . VAL A 1 53 ? -3.321 -6.476 -3.510 1.00 0.00 284 VAL A O 3
ATOM 3242 N N . ALA A 1 54 ? -1.543 -7.204 -4.678 1.00 0.00 285 ALA A N 3
ATOM 3243 C CA . ALA A 1 54 ? -2.006 -6.613 -5.928 1.00 0.00 285 ALA A CA 3
ATOM 3244 C C . ALA A 1 54 ? -3.242 -7.361 -6.436 1.00 0.00 285 ALA A C 3
ATOM 3245 O O . ALA A 1 54 ? -3.374 -8.562 -6.198 1.00 0.00 285 ALA A O 3
ATOM 3252 N N . PRO A 1 55 ? -4.146 -6.698 -7.126 1.00 0.00 286 PRO A N 3
ATOM 3253 C CA . PRO A 1 55 ? -5.373 -7.352 -7.658 1.00 0.00 286 PRO A CA 3
ATOM 3254 C C . PRO A 1 55 ? -5.100 -8.771 -8.158 1.00 0.00 286 PRO A C 3
ATOM 3255 O O . PRO A 1 55 ? -6.001 -9.607 -8.208 1.00 0.00 286 PRO A O 3
ATOM 3266 N N . ASP A 1 56 ? -3.848 -9.033 -8.520 1.00 0.00 287 ASP A N 3
ATOM 3267 C CA . ASP A 1 56 ? -3.465 -10.352 -9.007 1.00 0.00 287 ASP A CA 3
ATOM 3268 C C . ASP A 1 56 ? -3.543 -11.379 -7.881 1.00 0.00 287 ASP A C 3
ATOM 3269 O O . ASP A 1 56 ? -3.220 -12.551 -8.073 1.00 0.00 287 ASP A O 3
ATOM 3278 N N . GLY A 1 57 ? -3.977 -10.930 -6.707 1.00 0.00 288 GLY A N 3
ATOM 3279 C CA . GLY A 1 57 ? -4.095 -11.817 -5.556 1.00 0.00 288 GLY A CA 3
ATOM 3280 C C . GLY A 1 57 ? -2.721 -12.265 -5.073 1.00 0.00 288 GLY A C 3
ATOM 3281 O O . GLY A 1 57 ? -2.604 -12.979 -4.076 1.00 0.00 288 GLY A O 3
ATOM 3285 N N . ILE A 1 58 ? -1.683 -11.842 -5.785 1.00 0.00 289 ILE A N 3
ATOM 3286 C CA . ILE A 1 58 ? -0.320 -12.207 -5.418 1.00 0.00 289 ILE A CA 3
ATOM 3287 C C . ILE A 1 58 ? 0.122 -11.431 -4.180 1.00 0.00 289 ILE A C 3
ATOM 3288 O O . ILE A 1 58 ? 0.085 -10.200 -4.161 1.00 0.00 289 ILE A O 3
ATOM 3304 N N . THR A 1 59 ? 0.535 -12.156 -3.145 1.00 0.00 290 THR A N 3
ATOM 3305 C CA . THR A 1 59 ? 0.977 -11.522 -1.907 1.00 0.00 290 THR A CA 3
ATOM 3306 C C . THR A 1 59 ? 2.430 -11.071 -2.024 1.00 0.00 290 THR A C 3
ATOM 3307 O O . THR A 1 59 ? 3.280 -11.807 -2.526 1.00 0.00 290 THR A O 3
ATOM 3318 N N . TYR A 1 60 ? 2.705 -9.854 -1.559 1.00 0.00 291 TYR A N 3
ATOM 3319 C CA . TYR A 1 60 ? 4.059 -9.298 -1.614 1.00 0.00 291 TYR A CA 3
ATOM 3320 C C . TYR A 1 60 ? 4.352 -8.488 -0.357 1.00 0.00 291 TYR A C 3
ATOM 3321 O O . TYR A 1 60 ? 3.667 -7.508 -0.065 1.00 0.00 291 TYR A O 3
ATOM 3339 N N . ARG A 1 61 ? 5.373 -8.908 0.394 1.00 0.00 292 ARG A N 3
ATOM 3340 C CA . ARG A 1 61 ? 5.749 -8.222 1.633 1.00 0.00 292 ARG A CA 3
ATOM 3341 C C . ARG A 1 61 ? 7.252 -7.961 1.680 1.00 0.00 292 ARG A C 3
ATOM 3342 O O . ARG A 1 61 ? 8.045 -8.734 1.143 1.00 0.00 292 ARG A O 3
ATOM 3363 N N . VAL A 1 62 ? 7.633 -6.867 2.339 1.00 0.00 293 VAL A N 3
ATOM 3364 C CA . VAL A 1 62 ? 9.044 -6.503 2.472 1.00 0.00 293 VAL A CA 3
ATOM 3365 C C . VAL A 1 62 ? 9.306 -5.893 3.844 1.00 0.00 293 VAL A C 3
ATOM 3366 O O . VAL A 1 62 ? 8.909 -4.761 4.118 1.00 0.00 293 VAL A O 3
ATOM 3379 N N . ASP A 1 63 ? 9.981 -6.652 4.701 1.00 0.00 294 ASP A N 3
ATOM 3380 C CA . ASP A 1 63 ? 10.302 -6.184 6.047 1.00 0.00 294 ASP A CA 3
ATOM 3381 C C . ASP A 1 63 ? 11.638 -5.457 6.051 1.00 0.00 294 ASP A C 3
ATOM 3382 O O . ASP A 1 63 ? 12.555 -5.818 5.315 1.00 0.00 294 ASP A O 3
ATOM 3391 N N . TYR A 1 64 ? 11.741 -4.428 6.889 1.00 0.00 295 TYR A N 3
ATOM 3392 C CA . TYR A 1 64 ? 12.971 -3.648 6.988 1.00 0.00 295 TYR A CA 3
ATOM 3393 C C . TYR A 1 64 ? 13.185 -3.170 8.422 1.00 0.00 295 TYR A C 3
ATOM 3394 O O . TYR A 1 64 ? 12.245 -2.745 9.095 1.00 0.00 295 TYR A O 3
ATOM 3412 N N . ILE A 1 65 ? 14.432 -3.247 8.880 1.00 0.00 296 ILE A N 3
ATOM 3413 C CA . ILE A 1 65 ? 14.781 -2.824 10.236 1.00 0.00 296 ILE A CA 3
ATOM 3414 C C . ILE A 1 65 ? 16.070 -2.013 10.213 1.00 0.00 296 ILE A C 3
ATOM 3415 O O . ILE A 1 65 ? 16.990 -2.316 9.451 1.00 0.00 296 ILE A O 3
ATOM 3431 N N . ALA A 1 66 ? 16.129 -0.975 11.046 1.00 0.00 297 ALA A N 3
ATOM 3432 C CA . ALA A 1 66 ? 17.311 -0.111 11.113 1.00 0.00 297 ALA A CA 3
ATOM 3433 C C . ALA A 1 66 ? 17.953 -0.177 12.495 1.00 0.00 297 ALA A C 3
ATOM 3434 O O . ALA A 1 66 ? 17.347 0.210 13.493 1.00 0.00 297 ALA A O 3
ATOM 3441 N N . ASP A 1 67 ? 19.193 -0.664 12.538 1.00 0.00 298 ASP A N 3
ATOM 3442 C CA . ASP A 1 67 ? 19.932 -0.775 13.796 1.00 0.00 298 ASP A CA 3
ATOM 3443 C C . ASP A 1 67 ? 20.883 0.408 13.951 1.00 0.00 298 ASP A C 3
ATOM 3444 O O . ASP A 1 67 ? 20.727 1.431 13.284 1.00 0.00 298 ASP A O 3
ATOM 3453 N N . GLU A 1 68 ? 21.874 0.260 14.827 1.00 0.00 299 GLU A N 3
ATOM 3454 C CA . GLU A 1 68 ? 22.848 1.324 15.052 1.00 0.00 299 GLU A CA 3
ATOM 3455 C C . GLU A 1 68 ? 23.952 1.262 14.004 1.00 0.00 299 GLU A C 3
ATOM 3456 O O . GLU A 1 68 ? 24.750 2.190 13.870 1.00 0.00 299 GLU A O 3
ATOM 3468 N N . ASN A 1 69 ? 23.993 0.157 13.264 1.00 0.00 300 ASN A N 3
ATOM 3469 C CA . ASN A 1 69 ? 25.007 -0.028 12.227 1.00 0.00 300 ASN A CA 3
ATOM 3470 C C . ASN A 1 69 ? 24.549 0.588 10.908 1.00 0.00 300 ASN A C 3
ATOM 3471 O O . ASN A 1 69 ? 25.367 0.889 10.039 1.00 0.00 300 ASN A O 3
ATOM 3482 N N . GLY A 1 70 ? 23.237 0.776 10.765 1.00 0.00 301 GLY A N 3
ATOM 3483 C CA . GLY A 1 70 ? 22.676 1.363 9.546 1.00 0.00 301 GLY A CA 3
ATOM 3484 C C . GLY A 1 70 ? 21.403 0.635 9.126 1.00 0.00 301 GLY A C 3
ATOM 3485 O O . GLY A 1 70 ? 20.755 -0.024 9.938 1.00 0.00 301 GLY A O 3
ATOM 3489 N N . PHE A 1 71 ? 21.051 0.762 7.849 1.00 0.00 302 PHE A N 3
ATOM 3490 C CA . PHE A 1 71 ? 19.851 0.118 7.326 1.00 0.00 302 PHE A CA 3
ATOM 3491 C C . PHE A 1 71 ? 20.121 -1.359 7.038 1.00 0.00 302 PHE A C 3
ATOM 3492 O O . PHE A 1 71 ? 21.186 -1.717 6.534 1.00 0.00 302 PHE A O 3
ATOM 3509 N N . GLN A 1 72 ? 19.148 -2.210 7.361 1.00 0.00 303 GLN A N 3
ATOM 3510 C CA . GLN A 1 72 ? 19.280 -3.653 7.134 1.00 0.00 303 GLN A CA 3
ATOM 3511 C C . GLN A 1 72 ? 17.983 -4.218 6.553 1.00 0.00 303 GLN A C 3
ATOM 3512 O O . GLN A 1 72 ? 17.146 -4.742 7.287 1.00 0.00 303 GLN A O 3
ATOM 3526 N N . PRO A 1 73 ? 17.803 -4.123 5.259 1.00 0.00 304 PRO A N 3
ATOM 3527 C CA . PRO A 1 73 ? 16.576 -4.637 4.578 1.00 0.00 304 PRO A CA 3
ATOM 3528 C C . PRO A 1 73 ? 16.263 -6.085 4.958 1.00 0.00 304 PRO A C 3
ATOM 3529 O O . PRO A 1 73 ? 17.096 -6.781 5.540 1.00 0.00 304 PRO A O 3
ATOM 3540 N N . SER A 1 74 ? 15.054 -6.527 4.621 1.00 0.00 305 SER A N 3
ATOM 3541 C CA . SER A 1 74 ? 14.630 -7.890 4.927 1.00 0.00 305 SER A CA 3
ATOM 3542 C C . SER A 1 74 ? 13.324 -8.214 4.203 1.00 0.00 305 SER A C 3
ATOM 3543 O O . SER A 1 74 ? 12.755 -7.360 3.525 1.00 0.00 305 SER A O 3
ATOM 3551 N N . GLY A 1 75 ? 12.855 -9.450 4.353 1.00 0.00 306 GLY A N 3
ATOM 3552 C CA . GLY A 1 75 ? 11.613 -9.869 3.708 1.00 0.00 306 GLY A CA 3
ATOM 3553 C C . GLY A 1 75 ? 11.573 -11.383 3.526 1.00 0.00 306 GLY A C 3
ATOM 3554 O O . GLY A 1 75 ? 12.285 -12.119 4.207 1.00 0.00 306 GLY A O 3
ATOM 3558 N N . ALA A 1 76 ? 10.735 -11.840 2.601 1.00 0.00 307 ALA A N 3
ATOM 3559 C CA . ALA A 1 76 ? 10.610 -13.268 2.332 1.00 0.00 307 ALA A CA 3
ATOM 3560 C C . ALA A 1 76 ? 11.859 -13.787 1.629 1.00 0.00 307 ALA A C 3
ATOM 3561 O O . ALA A 1 76 ? 12.170 -14.977 1.688 1.00 0.00 307 ALA A O 3
ATOM 3568 N N . HIS A 1 77 ? 12.571 -12.883 0.965 1.00 0.00 308 HIS A N 3
ATOM 3569 C CA . HIS A 1 77 ? 13.790 -13.246 0.250 1.00 0.00 308 HIS A CA 3
ATOM 3570 C C . HIS A 1 77 ? 14.987 -13.228 1.194 1.00 0.00 308 HIS A C 3
ATOM 3571 O O . HIS A 1 77 ? 16.136 -13.156 0.756 1.00 0.00 308 HIS A O 3
ATOM 3585 N N . LEU A 1 78 ? 14.708 -13.290 2.492 1.00 0.00 309 LEU A N 3
ATOM 3586 C CA . LEU A 1 78 ? 15.768 -13.275 3.494 1.00 0.00 309 LEU A CA 3
ATOM 3587 C C . LEU A 1 78 ? 16.834 -14.327 3.164 1.00 0.00 309 LEU A C 3
ATOM 3588 O O . LEU A 1 78 ? 16.511 -15.388 2.630 1.00 0.00 309 LEU A O 3
ATOM 3604 N N . PRO A 1 79 ? 18.089 -14.070 3.470 1.00 0.00 310 PRO A N 3
ATOM 3605 C CA . PRO A 1 79 ? 19.192 -15.039 3.188 1.00 0.00 310 PRO A CA 3
ATOM 3606 C C . PRO A 1 79 ? 19.149 -16.238 4.133 1.00 0.00 310 PRO A C 3
ATOM 3607 O O . PRO A 1 79 ? 18.722 -16.121 5.283 1.00 0.00 310 PRO A O 3
ATOM 3618 N N . LYS A 1 80 ? 19.595 -17.390 3.642 1.00 0.00 311 LYS A N 3
ATOM 3619 C CA . LYS A 1 80 ? 19.606 -18.607 4.450 1.00 0.00 311 LYS A CA 3
ATOM 3620 C C . LYS A 1 80 ? 20.883 -18.688 5.280 1.00 0.00 311 LYS A C 3
ATOM 3621 O O . LYS A 1 80 ? 20.992 -19.608 6.075 1.00 0.00 311 LYS A O 3
ATOM 3640 N N . ILE A 1 4 ? -12.096 5.033 5.209 1.00 0.00 235 ILE A N 4
ATOM 3641 C CA . ILE A 1 4 ? -11.095 3.977 5.309 1.00 0.00 235 ILE A CA 4
ATOM 3642 C C . ILE A 1 4 ? -11.720 2.703 5.870 1.00 0.00 235 ILE A C 4
ATOM 3643 O O . ILE A 1 4 ? -12.740 2.754 6.557 1.00 0.00 235 ILE A O 4
ATOM 3659 N N . ILE A 1 5 ? -11.109 1.560 5.569 1.00 0.00 236 ILE A N 4
ATOM 3660 C CA . ILE A 1 5 ? -11.625 0.277 6.046 1.00 0.00 236 ILE A CA 4
ATOM 3661 C C . ILE A 1 5 ? -11.207 0.025 7.493 1.00 0.00 236 ILE A C 4
ATOM 3662 O O . ILE A 1 5 ? -11.991 -0.493 8.290 1.00 0.00 236 ILE A O 4
ATOM 3678 N N . ARG A 1 6 ? -9.970 0.382 7.829 1.00 0.00 237 ARG A N 4
ATOM 3679 C CA . ARG A 1 6 ? -9.466 0.175 9.186 1.00 0.00 237 ARG A CA 4
ATOM 3680 C C . ARG A 1 6 ? -8.400 1.208 9.530 1.00 0.00 237 ARG A C 4
ATOM 3681 O O . ARG A 1 6 ? -7.701 1.710 8.652 1.00 0.00 237 ARG A O 4
ATOM 3702 N N . PHE A 1 7 ? -8.280 1.516 10.817 1.00 0.00 238 PHE A N 4
ATOM 3703 C CA . PHE A 1 7 ? -7.294 2.486 11.271 1.00 0.00 238 PHE A CA 4
ATOM 3704 C C . PHE A 1 7 ? -7.067 2.355 12.773 1.00 0.00 238 PHE A C 4
ATOM 3705 O O . PHE A 1 7 ? -8.019 2.308 13.553 1.00 0.00 238 PHE A O 4
ATOM 3722 N N . GLU A 1 8 ? -5.799 2.295 13.172 1.00 0.00 239 GLU A N 4
ATOM 3723 C CA . GLU A 1 8 ? -5.448 2.167 14.586 1.00 0.00 239 GLU A CA 4
ATOM 3724 C C . GLU A 1 8 ? -4.114 2.852 14.868 1.00 0.00 239 GLU A C 4
ATOM 3725 O O . GLU A 1 8 ? -3.220 2.865 14.023 1.00 0.00 239 GLU A O 4
ATOM 3737 N N . ASN A 1 9 ? -3.988 3.419 16.066 1.00 0.00 240 ASN A N 4
ATOM 3738 C CA . ASN A 1 9 ? -2.760 4.106 16.464 1.00 0.00 240 ASN A CA 4
ATOM 3739 C C . ASN A 1 9 ? -2.503 3.914 17.954 1.00 0.00 240 ASN A C 4
ATOM 3740 O O . ASN A 1 9 ? -3.439 3.838 18.750 1.00 0.00 240 ASN A O 4
ATOM 3751 N N . ASP A 1 10 ? -1.228 3.837 18.323 1.00 0.00 241 ASP A N 4
ATOM 3752 C CA . ASP A 1 10 ? -0.848 3.654 19.721 1.00 0.00 241 ASP A CA 4
ATOM 3753 C C . ASP A 1 10 ? 0.503 4.307 19.991 1.00 0.00 241 ASP A C 4
ATOM 3754 O O . ASP A 1 10 ? 1.437 4.167 19.202 1.00 0.00 241 ASP A O 4
ATOM 3763 N N . VAL A 1 11 ? 0.599 5.020 21.109 1.00 0.00 242 VAL A N 4
ATOM 3764 C CA . VAL A 1 11 ? 1.842 5.695 21.477 1.00 0.00 242 VAL A CA 4
ATOM 3765 C C . VAL A 1 11 ? 1.965 5.793 22.991 1.00 0.00 242 VAL A C 4
ATOM 3766 O O . VAL A 1 11 ? 1.114 6.377 23.660 1.00 0.00 242 VAL A O 4
ATOM 3779 N N . GLU A 1 12 ? 3.034 5.208 23.527 1.00 0.00 243 GLU A N 4
ATOM 3780 C CA . GLU A 1 12 ? 3.277 5.222 24.968 1.00 0.00 243 GLU A CA 4
ATOM 3781 C C . GLU A 1 12 ? 4.770 5.422 25.240 1.00 0.00 243 GLU A C 4
ATOM 3782 O O . GLU A 1 12 ? 5.603 5.013 24.431 1.00 0.00 243 GLU A O 4
ATOM 3794 N N . PRO A 1 13 ? 5.134 6.027 26.346 1.00 0.00 244 PRO A N 4
ATOM 3795 C CA . PRO A 1 13 ? 6.565 6.254 26.689 1.00 0.00 244 PRO A CA 4
ATOM 3796 C C . PRO A 1 13 ? 7.451 5.069 26.300 1.00 0.00 244 PRO A C 4
ATOM 3797 O O . PRO A 1 13 ? 8.610 5.246 25.921 1.00 0.00 244 PRO A O 4
ATOM 3808 N N . GLU A 1 14 ? 6.900 3.863 26.401 1.00 0.00 245 GLU A N 4
ATOM 3809 C CA . GLU A 1 14 ? 7.651 2.658 26.063 1.00 0.00 245 GLU A CA 4
ATOM 3810 C C . GLU A 1 14 ? 8.092 2.686 24.602 1.00 0.00 245 GLU A C 4
ATOM 3811 O O . GLU A 1 14 ? 9.191 2.241 24.269 1.00 0.00 245 GLU A O 4
ATOM 3823 N N . GLY A 1 15 ? 7.230 3.205 23.735 1.00 0.00 246 GLY A N 4
ATOM 3824 C CA . GLY A 1 15 ? 7.546 3.281 22.315 1.00 0.00 246 GLY A CA 4
ATOM 3825 C C . GLY A 1 15 ? 6.327 3.711 21.508 1.00 0.00 246 GLY A C 4
ATOM 3826 O O . GLY A 1 15 ? 5.492 4.478 21.988 1.00 0.00 246 GLY A O 4
ATOM 3830 N N . TYR A 1 16 ? 6.229 3.212 20.277 1.00 0.00 247 TYR A N 4
ATOM 3831 C CA . TYR A 1 16 ? 5.106 3.552 19.403 1.00 0.00 247 TYR A CA 4
ATOM 3832 C C . TYR A 1 16 ? 4.780 2.383 18.474 1.00 0.00 247 TYR A C 4
ATOM 3833 O O . TYR A 1 16 ? 5.660 1.604 18.109 1.00 0.00 247 TYR A O 4
ATOM 3851 N N . HIS A 1 17 ? 3.506 2.267 18.102 1.00 0.00 248 HIS A N 4
ATOM 3852 C CA . HIS A 1 17 ? 3.061 1.190 17.218 1.00 0.00 248 HIS A CA 4
ATOM 3853 C C . HIS A 1 17 ? 1.920 1.668 16.323 1.00 0.00 248 HIS A C 4
ATOM 3854 O O . HIS A 1 17 ? 0.823 1.959 16.802 1.00 0.00 248 HIS A O 4
ATOM 3868 N N . TYR A 1 18 ? 2.184 1.745 15.019 1.00 0.00 249 TYR A N 4
ATOM 3869 C CA . TYR A 1 18 ? 1.173 2.188 14.053 1.00 0.00 249 TYR A CA 4
ATOM 3870 C C . TYR A 1 18 ? 0.620 0.998 13.276 1.00 0.00 249 TYR A C 4
ATOM 3871 O O . TYR A 1 18 ? 1.370 0.119 12.850 1.00 0.00 249 TYR A O 4
ATOM 3889 N N . LEU A 1 19 ? -0.700 0.975 13.096 1.00 0.00 250 LEU A N 4
ATOM 3890 C CA . LEU A 1 19 ? -1.355 -0.114 12.370 1.00 0.00 250 LEU A CA 4
ATOM 3891 C C . LEU A 1 19 ? -2.595 0.405 11.648 1.00 0.00 250 LEU A C 4
ATOM 3892 O O . LEU A 1 19 ? -3.514 0.928 12.278 1.00 0.00 250 LEU A O 4
ATOM 3908 N N . TYR A 1 20 ? -2.619 0.251 10.327 1.00 0.00 251 TYR A N 4
ATOM 3909 C CA . TYR A 1 20 ? -3.759 0.707 9.538 1.00 0.00 251 TYR A CA 4
ATOM 3910 C C . TYR A 1 20 ? -3.799 -0.002 8.187 1.00 0.00 251 TYR A C 4
ATOM 3911 O O . TYR A 1 20 ? -2.769 -0.439 7.673 1.00 0.00 251 TYR A O 4
ATOM 3929 N N . GLU A 1 21 ? -5.000 -0.113 7.619 1.00 0.00 252 GLU A N 4
ATOM 3930 C CA . GLU A 1 21 ? -5.185 -0.771 6.323 1.00 0.00 252 GLU A CA 4
ATOM 3931 C C . GLU A 1 21 ? -6.136 0.042 5.449 1.00 0.00 252 GLU A C 4
ATOM 3932 O O . GLU A 1 21 ? -7.214 0.438 5.894 1.00 0.00 252 GLU A O 4
ATOM 3944 N N . THR A 1 22 ? -5.729 0.291 4.204 1.00 0.00 253 THR A N 4
ATOM 3945 C CA . THR A 1 22 ? -6.550 1.065 3.271 1.00 0.00 253 THR A CA 4
ATOM 3946 C C . THR A 1 22 ? -7.459 0.140 2.464 1.00 0.00 253 THR A C 4
ATOM 3947 O O . THR A 1 22 ? -7.260 -1.075 2.440 1.00 0.00 253 THR A O 4
ATOM 3958 N N . GLU A 1 23 ? -8.455 0.724 1.803 1.00 0.00 254 GLU A N 4
ATOM 3959 C CA . GLU A 1 23 ? -9.389 -0.056 0.995 1.00 0.00 254 GLU A CA 4
ATOM 3960 C C . GLU A 1 23 ? -8.716 -0.551 -0.283 1.00 0.00 254 GLU A C 4
ATOM 3961 O O . GLU A 1 23 ? -9.206 -1.470 -0.935 1.00 0.00 254 GLU A O 4
ATOM 3973 N N . ASN A 1 24 ? -7.592 0.066 -0.636 1.00 0.00 255 ASN A N 4
ATOM 3974 C CA . ASN A 1 24 ? -6.865 -0.321 -1.841 1.00 0.00 255 ASN A CA 4
ATOM 3975 C C . ASN A 1 24 ? -6.169 -1.667 -1.646 1.00 0.00 255 ASN A C 4
ATOM 3976 O O . ASN A 1 24 ? -5.241 -2.007 -2.380 1.00 0.00 255 ASN A O 4
ATOM 3987 N N . LYS A 1 25 ? -6.625 -2.427 -0.655 1.00 0.00 256 LYS A N 4
ATOM 3988 C CA . LYS A 1 25 ? -6.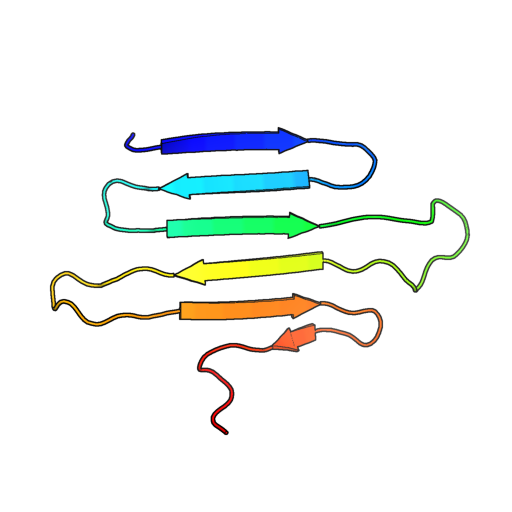041 -3.733 -0.373 1.00 0.00 256 LYS A CA 4
ATOM 3989 C C . LYS A 1 25 ? -4.580 -3.593 0.040 1.00 0.00 256 LYS A C 4
ATOM 3990 O O . LYS A 1 25 ? -3.748 -4.438 -0.292 1.00 0.00 256 LYS A O 4
ATOM 4009 N N . ILE A 1 26 ? -4.274 -2.520 0.771 1.00 0.00 257 ILE A N 4
ATOM 4010 C CA . ILE A 1 26 ? -2.907 -2.268 1.239 1.00 0.00 257 ILE A CA 4
ATOM 4011 C C . ILE A 1 26 ? -2.853 -2.308 2.762 1.00 0.00 257 ILE A C 4
ATOM 4012 O O . ILE A 1 26 ? -3.748 -1.799 3.437 1.00 0.00 257 ILE A O 4
ATOM 4028 N N . LEU A 1 27 ? -1.797 -2.920 3.296 1.00 0.00 258 LEU A N 4
ATOM 4029 C CA . LEU A 1 27 ? -1.622 -3.034 4.746 1.00 0.00 258 LEU A CA 4
ATOM 4030 C C . LEU A 1 27 ? -0.189 -2.674 5.134 1.00 0.00 258 LEU A C 4
ATOM 4031 O O . LEU A 1 27 ? 0.759 -3.352 4.738 1.00 0.00 258 LEU A O 4
ATOM 4047 N N . ALA A 1 28 ? -0.039 -1.601 5.911 1.00 0.00 259 ALA A N 4
ATOM 4048 C CA . ALA A 1 28 ? 1.284 -1.151 6.353 1.00 0.00 259 ALA A CA 4
ATOM 4049 C C . ALA A 1 28 ? 1.275 -0.845 7.847 1.00 0.00 259 ALA A C 4
ATOM 4050 O O . ALA A 1 28 ? 0.232 -0.527 8.421 1.00 0.00 259 ALA A O 4
ATOM 4057 N N . GLU A 1 29 ? 2.445 -0.946 8.469 1.00 0.00 260 GLU A N 4
ATOM 4058 C CA . GLU A 1 29 ? 2.566 -0.680 9.898 1.00 0.00 260 GLU A CA 4
ATOM 4059 C C . GLU A 1 29 ? 4.009 -0.359 10.270 1.00 0.00 260 GLU A C 4
ATOM 4060 O O . GLU A 1 29 ? 4.936 -0.639 9.508 1.00 0.00 260 GLU A O 4
ATOM 4072 N N . GLU A 1 30 ? 4.191 0.227 11.449 1.00 0.00 261 GLU A N 4
ATOM 4073 C CA . GLU A 1 30 ? 5.522 0.586 11.928 1.00 0.00 261 GLU A CA 4
ATOM 4074 C C . GLU A 1 30 ? 5.530 0.636 13.452 1.00 0.00 261 GLU A C 4
ATOM 4075 O O . GLU A 1 30 ? 4.622 1.196 14.066 1.00 0.00 261 GLU A O 4
ATOM 4087 N N . ALA A 1 31 ? 6.555 0.043 14.062 1.00 0.00 262 ALA A N 4
ATOM 4088 C CA . ALA A 1 31 ? 6.658 0.023 15.522 1.00 0.00 262 ALA A CA 4
ATOM 4089 C C . ALA A 1 31 ? 8.115 0.037 15.970 1.00 0.00 262 ALA A C 4
ATOM 4090 O O . ALA A 1 31 ? 9.030 -0.103 15.159 1.00 0.00 262 ALA A O 4
ATOM 4097 N N . GLY A 1 32 ? 8.316 0.208 17.272 1.00 0.00 263 GLY A N 4
ATOM 4098 C CA . GLY A 1 32 ? 9.659 0.241 17.836 1.00 0.00 263 GLY A CA 4
ATOM 4099 C C . GLY A 1 32 ? 9.603 0.241 19.359 1.00 0.00 263 GLY A C 4
ATOM 4100 O O . GLY A 1 32 ? 8.999 1.128 19.967 1.00 0.00 263 GLY A O 4
ATOM 4104 N N . LYS A 1 33 ? 10.232 -0.762 19.974 1.00 0.00 264 LYS A N 4
ATOM 4105 C CA . LYS A 1 33 ? 10.251 -0.884 21.435 1.00 0.00 264 LYS A CA 4
ATOM 4106 C C . LYS A 1 33 ? 11.686 -0.857 21.956 1.00 0.00 264 LYS A C 4
ATOM 4107 O O . LYS A 1 33 ? 12.631 -1.126 21.214 1.00 0.00 264 LYS A O 4
ATOM 4126 N N . VAL A 1 34 ? 11.838 -0.535 23.236 1.00 0.00 265 VAL A N 4
ATOM 4127 C CA . VAL A 1 34 ? 13.162 -0.479 23.849 1.00 0.00 265 VAL A CA 4
ATOM 4128 C C . VAL A 1 34 ? 13.839 -1.844 23.773 1.00 0.00 265 VAL A C 4
ATOM 4129 O O . VAL A 1 34 ? 15.009 -1.989 24.126 1.00 0.00 265 VAL A O 4
ATOM 4142 N N . GLU A 1 35 ? 13.094 -2.840 23.308 1.00 0.00 266 GLU A N 4
ATOM 4143 C CA . GLU A 1 35 ? 13.627 -4.192 23.186 1.00 0.00 266 GLU A CA 4
ATOM 4144 C C . GLU A 1 35 ? 14.175 -4.680 24.523 1.00 0.00 266 GLU A C 4
ATOM 4145 O O . GLU A 1 35 ? 15.380 -4.868 24.678 1.00 0.00 266 GLU A O 4
ATOM 4157 N N . LYS A 1 36 ? 13.281 -4.885 25.484 1.00 0.00 267 LYS A N 4
ATOM 4158 C CA . LYS A 1 36 ? 13.689 -5.354 26.804 1.00 0.00 267 LYS A CA 4
ATOM 4159 C C . LYS A 1 36 ? 14.753 -4.436 27.396 1.00 0.00 267 LYS A C 4
ATOM 4160 O O . LYS A 1 36 ? 15.329 -3.603 26.695 1.00 0.00 267 LYS A O 4
ATOM 4179 N N . ILE A 1 37 ? 15.011 -4.596 28.690 1.00 0.00 268 ILE A N 4
ATOM 4180 C CA . ILE A 1 37 ? 16.009 -3.774 29.367 1.00 0.00 268 ILE A CA 4
ATOM 4181 C C . ILE A 1 37 ? 17.416 -4.205 28.967 1.00 0.00 268 ILE A C 4
ATOM 4182 O O . ILE A 1 37 ? 18.367 -3.432 29.082 1.00 0.00 268 ILE A O 4
ATOM 4198 N N . ASP A 1 38 ? 17.539 -5.442 28.498 1.00 0.00 269 ASP A N 4
ATOM 4199 C CA . ASP A 1 38 ? 18.835 -5.967 28.084 1.00 0.00 269 ASP A CA 4
ATOM 4200 C C . ASP A 1 38 ? 19.846 -5.853 29.221 1.00 0.00 269 ASP A C 4
ATOM 4201 O O . ASP A 1 38 ? 19.511 -5.408 30.319 1.00 0.00 269 ASP A O 4
ATOM 4210 N N . ASN A 1 39 ? 21.082 -6.263 28.955 1.00 0.00 270 ASN A N 4
ATOM 4211 C CA . ASN A 1 39 ? 22.129 -6.204 29.968 1.00 0.00 270 ASN A CA 4
ATOM 4212 C C . ASN A 1 39 ? 22.424 -4.756 30.350 1.00 0.00 270 ASN A C 4
ATOM 4213 O O . ASN A 1 39 ? 21.514 -3.930 30.430 1.00 0.00 270 ASN A O 4
ATOM 4224 N N . GLU A 1 40 ? 23.698 -4.454 30.582 1.00 0.00 271 GLU A N 4
ATOM 4225 C CA . GLU A 1 40 ? 24.096 -3.099 30.954 1.00 0.00 271 GLU A CA 4
ATOM 4226 C C . GLU A 1 40 ? 24.210 -2.216 29.714 1.00 0.00 271 GLU A C 4
ATOM 4227 O O . GLU A 1 40 ? 24.193 -0.990 29.811 1.00 0.00 271 GLU A O 4
ATOM 4239 N N . ASN A 1 41 ? 24.328 -2.850 28.549 1.00 0.00 272 ASN A N 4
ATOM 4240 C CA . ASN A 1 41 ? 24.444 -2.118 27.290 1.00 0.00 272 ASN A CA 4
ATOM 4241 C C . ASN A 1 41 ? 23.069 -1.901 26.666 1.00 0.00 272 ASN A C 4
ATOM 4242 O O . ASN A 1 41 ? 22.551 -2.771 25.966 1.00 0.00 272 ASN A O 4
ATOM 4253 N N . GLU A 1 42 ? 22.483 -0.736 26.923 1.00 0.00 273 GLU A N 4
ATOM 4254 C CA . GLU A 1 42 ? 21.165 -0.417 26.378 1.00 0.00 273 GLU A CA 4
ATOM 4255 C C . GLU A 1 42 ? 21.283 0.014 24.920 1.00 0.00 273 GLU A C 4
ATOM 4256 O O . GLU A 1 42 ? 22.228 0.707 24.541 1.00 0.00 273 GLU A O 4
ATOM 4268 N N . GLY A 1 43 ? 20.315 -0.398 24.106 1.00 0.00 274 GLY A N 4
ATOM 4269 C CA . GLY A 1 43 ? 20.321 -0.048 22.689 1.00 0.00 274 GLY A CA 4
ATOM 4270 C C . GLY A 1 43 ? 18.947 -0.266 22.063 1.00 0.00 274 GLY A C 4
ATOM 4271 O O . GLY A 1 43 ? 18.504 -1.403 21.896 1.00 0.00 274 GLY A O 4
ATOM 4275 N N . ILE A 1 44 ? 18.278 0.829 21.717 1.00 0.00 275 ILE A N 4
ATOM 4276 C CA . ILE A 1 44 ? 16.955 0.746 21.107 1.00 0.00 275 ILE A CA 4
ATOM 4277 C C . ILE A 1 44 ? 17.067 0.404 19.624 1.00 0.00 275 ILE A C 4
ATOM 4278 O O . ILE A 1 44 ? 18.084 0.683 18.988 1.00 0.00 275 ILE A O 4
ATOM 4294 N N . ARG A 1 45 ? 16.013 -0.200 19.079 1.00 0.00 276 ARG A N 4
ATOM 4295 C CA . ARG A 1 45 ? 15.990 -0.579 17.665 1.00 0.00 276 ARG A CA 4
ATOM 4296 C C . ARG A 1 45 ? 14.607 -0.332 17.075 1.00 0.00 276 ARG A C 4
ATOM 4297 O O . ARG A 1 45 ? 13.618 -0.243 17.802 1.00 0.00 276 ARG A O 4
ATOM 4318 N N . VAL A 1 46 ? 14.547 -0.219 15.748 1.00 0.00 277 VAL A N 4
ATOM 4319 C CA . VAL A 1 46 ? 13.279 0.022 15.054 1.00 0.00 277 VAL A CA 4
ATOM 4320 C C . VAL A 1 46 ? 12.860 -1.209 14.257 1.00 0.00 277 VAL A C 4
ATOM 4321 O O . VAL A 1 46 ? 13.702 -1.986 13.804 1.00 0.00 277 VAL A O 4
ATOM 4334 N N . LYS A 1 47 ? 11.551 -1.377 14.086 1.00 0.00 278 LYS A N 4
ATOM 4335 C CA . LYS A 1 47 ? 11.013 -2.514 13.339 1.00 0.00 278 LYS A CA 4
ATOM 4336 C C . LYS A 1 47 ? 9.752 -2.104 12.587 1.00 0.00 278 LYS A C 4
ATOM 4337 O O . LYS A 1 47 ? 8.782 -1.645 13.189 1.00 0.00 278 LYS A O 4
ATOM 4356 N N . GLY A 1 48 ? 9.774 -2.267 11.266 1.00 0.00 279 GLY A N 4
ATOM 4357 C CA . GLY A 1 48 ? 8.624 -1.906 10.442 1.00 0.00 279 GLY A CA 4
ATOM 4358 C C . GLY A 1 48 ? 8.606 -2.700 9.140 1.00 0.00 279 GLY A C 4
ATOM 4359 O O . GLY A 1 48 ? 9.649 -3.132 8.647 1.00 0.00 279 GLY A O 4
ATOM 4363 N N . PHE A 1 49 ? 7.411 -2.884 8.588 1.00 0.00 280 PHE A N 4
ATOM 4364 C CA . PHE A 1 49 ? 7.255 -3.624 7.340 1.00 0.00 280 PHE A CA 4
ATOM 4365 C C . PHE A 1 49 ? 5.885 -3.352 6.736 1.00 0.00 280 PHE A C 4
ATOM 4366 O O . PHE A 1 49 ? 5.044 -2.698 7.353 1.00 0.00 280 PHE A O 4
ATOM 4383 N N . TYR A 1 50 ? 5.656 -3.869 5.531 1.00 0.00 281 TYR A N 4
ATOM 4384 C CA . TYR A 1 50 ? 4.365 -3.686 4.867 1.00 0.00 281 TYR A CA 4
ATOM 4385 C C . TYR A 1 50 ? 4.054 -4.872 3.970 1.00 0.00 281 TYR A C 4
ATOM 4386 O O . TYR A 1 50 ? 4.917 -5.365 3.243 1.00 0.00 281 TYR A O 4
ATOM 4404 N N . GLU A 1 51 ? 2.807 -5.329 4.036 1.00 0.00 282 GLU A N 4
ATOM 4405 C CA . GLU A 1 51 ? 2.357 -6.469 3.236 1.00 0.00 282 GLU A CA 4
ATOM 4406 C C . GLU A 1 51 ? 1.063 -6.121 2.512 1.00 0.00 282 GLU A C 4
ATOM 4407 O O . GLU A 1 51 ? 0.219 -5.399 3.043 1.00 0.00 282 GLU A O 4
ATOM 4419 N N . PHE A 1 52 ? 0.913 -6.637 1.300 1.00 0.00 283 PHE A N 4
ATOM 4420 C CA . PHE A 1 52 ? -0.284 -6.370 0.519 1.00 0.00 283 PHE A CA 4
ATOM 4421 C C . PHE A 1 52 ? -0.325 -7.255 -0.721 1.00 0.00 283 PHE A C 4
ATOM 4422 O O . PHE A 1 52 ? 0.693 -7.467 -1.379 1.00 0.00 283 PHE A O 4
ATOM 4439 N N . VAL A 1 53 ? -1.515 -7.764 -1.037 1.00 0.00 284 VAL A N 4
ATOM 4440 C CA . VAL A 1 53 ? -1.701 -8.625 -2.206 1.00 0.00 284 VAL A CA 4
ATOM 4441 C C . VAL A 1 53 ? -2.479 -7.877 -3.285 1.00 0.00 284 VAL A C 4
ATOM 4442 O O . VAL A 1 53 ? -3.629 -7.492 -3.080 1.00 0.00 284 VAL A O 4
ATOM 4455 N N . ALA A 1 54 ? -1.842 -7.663 -4.431 1.00 0.00 285 ALA A N 4
ATOM 4456 C CA . ALA A 1 54 ? -2.492 -6.951 -5.523 1.00 0.00 285 ALA A CA 4
ATOM 4457 C C . ALA A 1 54 ? -3.606 -7.814 -6.123 1.00 0.00 285 ALA A C 4
ATOM 4458 O O . ALA A 1 54 ? -3.521 -9.041 -6.094 1.00 0.00 285 ALA A O 4
ATOM 4465 N N . PRO A 1 55 ? -4.641 -7.213 -6.668 1.00 0.00 286 PRO A N 4
ATOM 4466 C CA . PRO A 1 55 ? -5.768 -7.970 -7.281 1.00 0.00 286 PRO A CA 4
ATOM 4467 C C . PRO A 1 55 ? -5.292 -9.217 -8.024 1.00 0.00 286 PRO A C 4
ATOM 4468 O O . PRO A 1 55 ? -6.027 -10.196 -8.147 1.00 0.00 286 PRO A O 4
ATOM 4479 N N . ASP A 1 56 ? -4.059 -9.170 -8.515 1.00 0.00 287 ASP A N 4
ATOM 4480 C CA . ASP A 1 56 ? -3.496 -10.301 -9.243 1.00 0.00 287 ASP A CA 4
ATOM 4481 C C . ASP A 1 56 ? -3.314 -11.495 -8.310 1.00 0.00 287 ASP A C 4
ATOM 4482 O O . ASP A 1 56 ? -2.774 -12.528 -8.706 1.00 0.00 287 ASP A O 4
ATOM 4491 N N . GLY A 1 57 ? -3.770 -11.346 -7.070 1.00 0.00 288 GLY A N 4
ATOM 4492 C CA . GLY A 1 57 ? -3.654 -12.419 -6.091 1.00 0.00 288 GLY A CA 4
ATOM 4493 C C . GLY A 1 57 ? -2.195 -12.675 -5.728 1.00 0.00 288 GLY A C 4
ATOM 4494 O O . GLY A 1 57 ? -1.898 -13.487 -4.851 1.00 0.00 288 GLY A O 4
ATOM 4498 N N . ILE A 1 58 ? -1.288 -11.982 -6.409 1.00 0.00 289 ILE A N 4
ATOM 4499 C CA . ILE A 1 58 ? 0.137 -12.150 -6.147 1.00 0.00 289 ILE A CA 4
ATOM 4500 C C . ILE A 1 58 ? 0.512 -11.526 -4.803 1.00 0.00 289 ILE A C 4
ATOM 4501 O O . ILE A 1 58 ? 0.322 -10.328 -4.587 1.00 0.00 289 ILE A O 4
ATOM 4517 N N . THR A 1 59 ? 1.040 -12.349 -3.904 1.00 0.00 290 THR A N 4
ATOM 4518 C CA . THR A 1 59 ? 1.435 -11.872 -2.585 1.00 0.00 290 THR A CA 4
ATOM 4519 C C . THR A 1 59 ? 2.713 -11.048 -2.678 1.00 0.00 290 THR A C 4
ATOM 4520 O O . THR A 1 59 ? 3.568 -11.307 -3.524 1.00 0.00 290 THR A O 4
ATOM 4531 N N . TYR A 1 60 ? 2.838 -10.052 -1.803 1.00 0.00 291 TYR A N 4
ATOM 4532 C CA . TYR A 1 60 ? 4.019 -9.193 -1.798 1.00 0.00 291 TYR A CA 4
ATOM 4533 C C . TYR A 1 60 ? 4.268 -8.629 -0.402 1.00 0.00 291 TYR A C 4
ATOM 4534 O O . TYR A 1 60 ? 3.377 -8.036 0.207 1.00 0.00 291 TYR A O 4
ATOM 4552 N N . ARG A 1 61 ? 5.488 -8.817 0.095 1.00 0.00 292 ARG A N 4
ATOM 4553 C CA . ARG A 1 61 ? 5.858 -8.324 1.420 1.00 0.00 292 ARG A CA 4
ATOM 4554 C C . ARG A 1 61 ? 7.342 -7.983 1.449 1.00 0.00 292 ARG A C 4
ATOM 4555 O O . ARG A 1 61 ? 8.164 -8.704 0.884 1.00 0.00 292 ARG A O 4
ATOM 4576 N N . VAL A 1 62 ? 7.681 -6.882 2.117 1.00 0.00 293 VAL A N 4
ATOM 4577 C CA . VAL A 1 62 ? 9.077 -6.455 2.224 1.00 0.00 293 VAL A CA 4
ATOM 4578 C C . VAL A 1 62 ? 9.343 -5.874 3.608 1.00 0.00 293 VAL A C 4
ATOM 4579 O O . VAL A 1 62 ? 8.897 -4.772 3.931 1.00 0.00 293 VAL A O 4
ATOM 4592 N N . ASP A 1 63 ? 10.073 -6.632 4.422 1.00 0.00 294 ASP A N 4
ATOM 4593 C CA . ASP A 1 63 ? 10.403 -6.206 5.780 1.00 0.00 294 ASP A CA 4
ATOM 4594 C C . ASP A 1 63 ? 11.718 -5.439 5.805 1.00 0.00 294 ASP A C 4
ATOM 4595 O O . ASP A 1 63 ? 12.556 -5.585 4.915 1.00 0.00 294 ASP A O 4
ATOM 4604 N N . TYR A 1 64 ? 11.888 -4.622 6.837 1.00 0.00 295 TYR A N 4
ATOM 4605 C CA . TYR A 1 64 ? 13.100 -3.829 6.987 1.00 0.00 295 TYR A CA 4
ATOM 4606 C C . TYR A 1 64 ? 13.296 -3.448 8.447 1.00 0.00 295 TYR A C 4
ATOM 4607 O O . TYR A 1 64 ? 12.330 -3.211 9.173 1.00 0.00 295 TYR A O 4
ATOM 4625 N N . ILE A 1 65 ? 14.554 -3.389 8.875 1.00 0.00 296 ILE A N 4
ATOM 4626 C CA . ILE A 1 65 ? 14.878 -3.035 10.256 1.00 0.00 296 ILE A CA 4
ATOM 4627 C C . ILE A 1 65 ? 16.098 -2.127 10.298 1.00 0.00 296 ILE A C 4
ATOM 4628 O O . ILE A 1 65 ? 17.040 -2.299 9.526 1.00 0.00 296 ILE A O 4
ATOM 4644 N N . ALA A 1 66 ? 16.070 -1.153 11.206 1.00 0.00 297 ALA A N 4
ATOM 4645 C CA . ALA A 1 66 ? 17.174 -0.203 11.351 1.00 0.00 297 ALA A CA 4
ATOM 4646 C C . ALA A 1 66 ? 17.813 -0.338 12.727 1.00 0.00 297 ALA A C 4
ATOM 4647 O O . ALA A 1 66 ? 17.170 -0.102 13.749 1.00 0.00 297 ALA A O 4
ATOM 4654 N N . ASP A 1 67 ? 19.086 -0.722 12.739 1.00 0.00 298 ASP A N 4
ATOM 4655 C CA . ASP A 1 67 ? 19.825 -0.893 13.988 1.00 0.00 298 ASP A CA 4
ATOM 4656 C C . ASP A 1 67 ? 20.653 0.355 14.283 1.00 0.00 298 ASP A C 4
ATOM 4657 O O . ASP A 1 67 ? 20.506 1.381 13.619 1.00 0.00 298 ASP A O 4
ATOM 4666 N N . GLU A 1 68 ? 21.524 0.260 15.282 1.00 0.00 299 GLU A N 4
ATOM 4667 C CA . GLU A 1 68 ? 22.371 1.389 15.655 1.00 0.00 299 GLU A CA 4
ATOM 4668 C C . GLU A 1 68 ? 23.586 1.476 14.738 1.00 0.00 299 GLU A C 4
ATOM 4669 O O . GLU A 1 68 ? 24.373 2.418 14.825 1.00 0.00 299 GLU A O 4
ATOM 4681 N N . ASN A 1 69 ? 23.738 0.483 13.861 1.00 0.00 300 ASN A N 4
ATOM 4682 C CA . ASN A 1 69 ? 24.869 0.452 12.931 1.00 0.00 300 ASN A CA 4
ATOM 4683 C C . ASN A 1 69 ? 24.475 1.019 11.568 1.00 0.00 300 ASN A C 4
ATOM 4684 O O . ASN A 1 69 ? 25.335 1.444 10.797 1.00 0.00 300 ASN A O 4
ATOM 4695 N N . GLY A 1 70 ? 23.176 1.027 11.274 1.00 0.00 301 GLY A N 4
ATOM 4696 C CA . GLY A 1 70 ? 22.697 1.553 9.995 1.00 0.00 301 GLY A CA 4
ATOM 4697 C C . GLY A 1 70 ? 21.384 0.898 9.577 1.00 0.00 301 GLY A C 4
ATOM 4698 O O . GLY A 1 70 ? 20.794 0.126 10.333 1.00 0.00 301 GLY A O 4
ATOM 4702 N N . PHE A 1 71 ? 20.936 1.219 8.365 1.00 0.00 302 PHE A N 4
ATOM 4703 C CA . PHE A 1 71 ? 19.688 0.669 7.836 1.00 0.00 302 PHE A CA 4
ATOM 4704 C C . PHE A 1 71 ? 19.938 -0.690 7.183 1.00 0.00 302 PHE A C 4
ATOM 4705 O O . PHE A 1 71 ? 20.751 -0.808 6.264 1.00 0.00 302 PHE A O 4
ATOM 4722 N N . GLN A 1 72 ? 19.234 -1.714 7.665 1.00 0.00 303 GLN A N 4
ATOM 4723 C CA . GLN A 1 72 ? 19.377 -3.073 7.130 1.00 0.00 303 GLN A CA 4
ATOM 4724 C C . GLN A 1 72 ? 18.046 -3.564 6.552 1.00 0.00 303 GLN A C 4
ATOM 4725 O O . GLN A 1 72 ? 17.260 -4.195 7.259 1.00 0.00 303 GLN A O 4
ATOM 4739 N N . PRO A 1 73 ? 17.770 -3.292 5.295 1.00 0.00 304 PRO A N 4
ATOM 4740 C CA . PRO A 1 73 ? 16.498 -3.727 4.654 1.00 0.00 304 PRO A CA 4
ATOM 4741 C C . PRO A 1 73 ? 16.549 -5.190 4.216 1.00 0.00 304 PRO A C 4
ATOM 4742 O O . PRO A 1 73 ? 17.613 -5.713 3.885 1.00 0.00 304 PRO A O 4
ATOM 4753 N N . SER A 1 74 ? 15.389 -5.846 4.222 1.00 0.00 305 SER A N 4
ATOM 4754 C CA . SER A 1 74 ? 15.304 -7.253 3.829 1.00 0.00 305 SER A CA 4
ATOM 4755 C C . SER A 1 74 ? 13.985 -7.531 3.114 1.00 0.00 305 SER A C 4
ATOM 4756 O O . SER A 1 74 ? 13.187 -6.622 2.885 1.00 0.00 305 SER A O 4
ATOM 4764 N N . GLY A 1 75 ? 13.762 -8.795 2.764 1.00 0.00 306 GLY A N 4
ATOM 4765 C CA . GLY A 1 75 ? 12.537 -9.183 2.075 1.00 0.00 306 GLY A CA 4
ATOM 4766 C C . GLY A 1 75 ? 12.284 -10.681 2.212 1.00 0.00 306 GLY A C 4
ATOM 4767 O O . GLY A 1 75 ? 13.214 -11.460 2.421 1.00 0.00 306 GLY A O 4
ATOM 4771 N N . ALA A 1 76 ? 11.022 -11.077 2.094 1.00 0.00 307 ALA A N 4
ATOM 4772 C CA . ALA A 1 76 ? 10.658 -12.485 2.207 1.00 0.00 307 ALA A CA 4
ATOM 4773 C C . ALA A 1 76 ? 10.999 -13.237 0.924 1.00 0.00 307 ALA A C 4
ATOM 4774 O O . ALA A 1 76 ? 11.033 -14.466 0.903 1.00 0.00 307 ALA A O 4
ATOM 4781 N N . HIS A 1 77 ? 11.250 -12.488 -0.145 1.00 0.00 308 HIS A N 4
ATOM 4782 C CA . HIS A 1 77 ? 11.588 -13.092 -1.429 1.00 0.00 308 HIS A CA 4
ATOM 4783 C C . HIS A 1 77 ? 13.051 -13.524 -1.452 1.00 0.00 308 HIS A C 4
ATOM 4784 O O . HIS A 1 77 ? 13.466 -14.301 -2.310 1.00 0.00 308 HIS A O 4
ATOM 4798 N N . LEU A 1 78 ? 13.828 -13.011 -0.504 1.00 0.00 309 LEU A N 4
ATOM 4799 C CA . LEU A 1 78 ? 15.246 -13.347 -0.426 1.00 0.00 309 LEU A CA 4
ATOM 4800 C C . LEU A 1 78 ? 15.421 -14.798 0.037 1.00 0.00 309 LEU A C 4
ATOM 4801 O O . LEU A 1 78 ? 14.576 -15.325 0.762 1.00 0.00 309 LEU A O 4
ATOM 4817 N N . PRO A 1 79 ? 16.489 -15.454 -0.357 1.00 0.00 310 PRO A N 4
ATOM 4818 C CA . PRO A 1 79 ? 16.748 -16.871 0.042 1.00 0.00 310 PRO A CA 4
ATOM 4819 C C . PRO A 1 79 ? 17.014 -16.997 1.543 1.00 0.00 310 PRO A C 4
ATOM 4820 O O . PRO A 1 79 ? 17.360 -16.020 2.206 1.00 0.00 310 PRO A O 4
ATOM 4831 N N . LYS A 1 80 ? 16.847 -18.207 2.070 1.00 0.00 311 LYS A N 4
ATOM 4832 C CA . LYS A 1 80 ? 17.067 -18.450 3.491 1.00 0.00 311 LYS A CA 4
ATOM 4833 C C . LYS A 1 80 ? 18.530 -18.214 3.857 1.00 0.00 311 LYS A C 4
ATOM 4834 O O . LYS A 1 80 ? 19.185 -17.470 3.146 1.00 0.00 311 LYS A O 4
ATOM 4853 N N . ILE A 1 4 ? -11.101 3.656 4.276 1.00 0.00 235 ILE A N 5
ATOM 4854 C CA . ILE A 1 4 ? -10.356 3.012 5.352 1.00 0.00 235 ILE A CA 5
ATOM 4855 C C . ILE A 1 4 ? -11.240 2.007 6.086 1.00 0.00 235 ILE A C 5
ATOM 4856 O O . ILE A 1 4 ? -12.316 2.352 6.573 1.00 0.00 235 ILE A O 5
ATOM 4872 N N . ILE A 1 5 ? -10.780 0.760 6.154 1.00 0.00 236 ILE A N 5
ATOM 4873 C CA . ILE A 1 5 ? -11.536 -0.298 6.823 1.00 0.00 236 ILE A CA 5
ATOM 4874 C C . ILE A 1 5 ? -11.085 -0.445 8.273 1.00 0.00 236 ILE A C 5
ATOM 4875 O O . ILE A 1 5 ? -11.886 -0.305 9.199 1.00 0.00 236 ILE A O 5
ATOM 4891 N N . ARG A 1 6 ? -9.799 -0.734 8.464 1.00 0.00 237 ARG A N 5
ATOM 4892 C CA . ARG A 1 6 ? -9.244 -0.906 9.810 1.00 0.00 237 ARG A CA 5
ATOM 4893 C C . ARG A 1 6 ? -8.404 0.303 10.204 1.00 0.00 237 ARG A C 5
ATOM 4894 O O . ARG A 1 6 ? -7.851 0.993 9.348 1.00 0.00 237 ARG A O 5
ATOM 4915 N N . PHE A 1 7 ? -8.311 0.550 11.505 1.00 0.00 238 PHE A N 5
ATOM 4916 C CA . PHE A 1 7 ? -7.535 1.678 12.006 1.00 0.00 238 PHE A CA 5
ATOM 4917 C C . PHE A 1 7 ? -7.184 1.478 13.477 1.00 0.00 238 PHE A C 5
ATOM 4918 O O . PHE A 1 7 ? -8.040 1.119 14.286 1.00 0.00 238 PHE A O 5
ATOM 4935 N N . GLU A 1 8 ? -5.920 1.718 13.816 1.00 0.00 239 GLU A N 5
ATOM 4936 C CA . GLU A 1 8 ? -5.457 1.566 15.192 1.00 0.00 239 GLU A CA 5
ATOM 4937 C C . GLU A 1 8 ? -4.283 2.501 15.456 1.00 0.00 239 GLU A C 5
ATOM 4938 O O . GLU A 1 8 ? -3.405 2.664 14.608 1.00 0.00 239 GLU A O 5
ATOM 4950 N N . ASN A 1 9 ? -4.272 3.119 16.636 1.00 0.00 240 ASN A N 5
ATOM 4951 C CA . ASN A 1 9 ? -3.201 4.046 17.005 1.00 0.00 240 ASN A CA 5
ATOM 4952 C C . ASN A 1 9 ? -2.762 3.815 18.446 1.00 0.00 240 ASN A C 5
ATOM 4953 O O . ASN A 1 9 ? -3.571 3.879 19.371 1.00 0.00 240 ASN A O 5
ATOM 4964 N N . ASP A 1 10 ? -1.470 3.547 18.627 1.00 0.00 241 ASP A N 5
ATOM 4965 C CA . ASP A 1 10 ? -0.911 3.306 19.958 1.00 0.00 241 ASP A CA 5
ATOM 4966 C C . ASP A 1 10 ? 0.392 4.080 20.130 1.00 0.00 241 ASP A C 5
ATOM 4967 O O . ASP A 1 10 ? 1.216 4.137 19.217 1.00 0.00 241 ASP A O 5
ATOM 4976 N N . VAL A 1 11 ? 0.573 4.673 21.307 1.00 0.00 242 VAL A N 5
ATOM 4977 C CA . VAL A 1 11 ? 1.782 5.444 21.592 1.00 0.00 242 VAL A CA 5
ATOM 4978 C C . VAL A 1 11 ? 2.110 5.386 23.079 1.00 0.00 242 VAL A C 5
ATOM 4979 O O . VAL A 1 11 ? 1.297 5.765 23.921 1.00 0.00 242 VAL A O 5
ATOM 4992 N N . GLU A 1 12 ? 3.311 4.904 23.397 1.00 0.00 243 GLU A N 5
ATOM 4993 C CA . GLU A 1 12 ? 3.752 4.796 24.788 1.00 0.00 243 GLU A CA 5
ATOM 4994 C C . GLU A 1 12 ? 5.237 5.160 24.894 1.00 0.00 243 GLU A C 5
ATOM 4995 O O . GLU A 1 12 ? 6.001 4.906 23.963 1.00 0.00 243 GLU A O 5
ATOM 5007 N N . PRO A 1 13 ? 5.671 5.736 25.993 1.00 0.00 244 PRO A N 5
ATOM 5008 C CA . PRO A 1 13 ? 7.100 6.112 26.176 1.00 0.00 244 PRO A CA 5
ATOM 5009 C C . PRO A 1 13 ? 8.050 5.058 25.604 1.00 0.00 244 PRO A C 5
ATOM 5010 O O . PRO A 1 13 ? 9.050 5.387 24.967 1.00 0.00 244 PRO A O 5
ATOM 5021 N N . GLU A 1 14 ? 7.728 3.790 25.843 1.00 0.00 245 GLU A N 5
ATOM 5022 C CA . GLU A 1 14 ? 8.556 2.694 25.357 1.00 0.00 245 GLU A CA 5
ATOM 5023 C C . GLU A 1 14 ? 8.625 2.701 23.833 1.00 0.00 245 GLU A C 5
ATOM 5024 O O . GLU A 1 14 ? 9.668 2.399 23.251 1.00 0.00 245 GLU A O 5
ATOM 5036 N N . GLY A 1 15 ? 7.513 3.040 23.187 1.00 0.00 246 GLY A N 5
ATOM 5037 C CA . GLY A 1 15 ? 7.474 3.072 21.729 1.00 0.00 246 GLY A CA 5
ATOM 5038 C C . GLY A 1 15 ? 6.066 3.347 21.216 1.00 0.00 246 GLY A C 5
ATOM 5039 O O . GLY A 1 15 ? 5.209 3.839 21.951 1.00 0.00 246 GLY A O 5
ATOM 5043 N N . TYR A 1 16 ? 5.836 3.022 19.944 1.00 0.00 247 TYR A N 5
ATOM 5044 C CA . TYR A 1 16 ? 4.531 3.233 19.322 1.00 0.00 247 TYR A CA 5
ATOM 5045 C C . TYR A 1 16 ? 4.246 2.139 18.296 1.00 0.00 247 TYR A C 5
ATOM 5046 O O . TYR A 1 16 ? 5.161 1.453 17.837 1.00 0.00 247 TYR A O 5
ATOM 5064 N N . HIS A 1 17 ? 2.971 1.979 17.941 1.00 0.00 248 HIS A N 5
ATOM 5065 C CA . HIS A 1 17 ? 2.568 0.964 16.968 1.00 0.00 248 HIS A CA 5
ATOM 5066 C C . HIS A 1 17 ? 1.380 1.450 16.142 1.00 0.00 248 HIS A C 5
ATOM 5067 O O . HIS A 1 17 ? 0.274 1.611 16.660 1.00 0.00 248 HIS A O 5
ATOM 5081 N N . TYR A 1 18 ? 1.619 1.679 14.851 1.00 0.00 249 TYR A N 5
ATOM 5082 C CA . TYR A 1 18 ? 0.569 2.143 13.939 1.00 0.00 249 TYR A CA 5
ATOM 5083 C C . TYR A 1 18 ? 0.190 1.034 12.965 1.00 0.00 249 TYR A C 5
ATOM 5084 O O . TYR A 1 18 ? 1.057 0.415 12.350 1.00 0.00 249 TYR A O 5
ATOM 5102 N N . LEU A 1 19 ? -1.111 0.786 12.827 1.00 0.00 250 LEU A N 5
ATOM 5103 C CA . LEU A 1 19 ? -1.595 -0.258 11.921 1.00 0.00 250 LEU A CA 5
ATOM 5104 C C . LEU A 1 19 ? -2.949 0.129 11.338 1.00 0.00 250 LEU A C 5
ATOM 5105 O O . LEU A 1 19 ? -3.838 0.588 12.057 1.00 0.00 250 LEU A O 5
ATOM 5121 N N . TYR A 1 20 ? -3.103 -0.064 10.031 1.00 0.00 251 TYR A N 5
ATOM 5122 C CA . TYR A 1 20 ? -4.358 0.263 9.363 1.00 0.00 251 TYR A CA 5
ATOM 5123 C C . TYR A 1 20 ? -4.410 -0.370 7.976 1.00 0.00 251 TYR A C 5
ATOM 5124 O O . TYR A 1 20 ? -3.374 -0.676 7.382 1.00 0.00 251 TYR A O 5
ATOM 5142 N N . GLU A 1 21 ? -5.626 -0.563 7.465 1.00 0.00 252 GLU A N 5
ATOM 5143 C CA . GLU A 1 21 ? -5.821 -1.163 6.142 1.00 0.00 252 GLU A CA 5
ATOM 5144 C C . GLU A 1 21 ? -6.743 -0.294 5.292 1.00 0.00 252 GLU A C 5
ATOM 5145 O O . GLU A 1 21 ? -7.854 0.039 5.707 1.00 0.00 252 GLU A O 5
ATOM 5157 N N . THR A 1 22 ? -6.272 0.067 4.100 1.00 0.00 253 THR A N 5
ATOM 5158 C CA . THR A 1 22 ? -7.058 0.899 3.191 1.00 0.00 253 THR A CA 5
ATOM 5159 C C . THR A 1 22 ? -8.021 0.035 2.378 1.00 0.00 253 THR A C 5
ATOM 5160 O O . THR A 1 22 ? -7.913 -1.192 2.370 1.00 0.00 253 THR A O 5
ATOM 5171 N N . GLU A 1 23 ? -8.964 0.682 1.701 1.00 0.00 254 GLU A N 5
ATOM 5172 C CA . GLU A 1 23 ? -9.942 -0.038 0.892 1.00 0.00 254 GLU A CA 5
ATOM 5173 C C . GLU A 1 23 ? -9.319 -0.538 -0.407 1.00 0.00 254 GLU A C 5
ATOM 5174 O O . GLU A 1 23 ? -9.894 -1.382 -1.096 1.00 0.00 254 GLU A O 5
ATOM 5186 N N . ASN A 1 24 ? -8.147 -0.009 -0.743 1.00 0.00 255 ASN A N 5
ATOM 5187 C CA . ASN A 1 24 ? -7.463 -0.406 -1.971 1.00 0.00 255 ASN A CA 5
ATOM 5188 C C . ASN A 1 24 ? -6.719 -1.727 -1.786 1.00 0.00 255 ASN A C 5
ATOM 5189 O O . ASN A 1 24 ? -5.796 -2.037 -2.537 1.00 0.00 255 ASN A O 5
ATOM 5200 N N . LYS A 1 25 ? -7.129 -2.500 -0.785 1.00 0.00 256 LYS A N 5
ATOM 5201 C CA . LYS A 1 25 ? -6.496 -3.788 -0.511 1.00 0.00 256 LYS A CA 5
ATOM 5202 C C . LYS A 1 25 ? -5.036 -3.600 -0.109 1.00 0.00 256 LYS A C 5
ATOM 5203 O O . LYS A 1 25 ? -4.182 -4.427 -0.430 1.00 0.00 256 LYS A O 5
ATOM 5222 N N . ILE A 1 26 ? -4.758 -2.507 0.603 1.00 0.00 257 ILE A N 5
ATOM 5223 C CA . ILE A 1 26 ? -3.398 -2.206 1.060 1.00 0.00 257 ILE A CA 5
ATOM 5224 C C . ILE A 1 26 ? -3.336 -2.240 2.585 1.00 0.00 257 ILE A C 5
ATOM 5225 O O . ILE A 1 26 ? -4.263 -1.795 3.261 1.00 0.00 257 ILE A O 5
ATOM 5241 N N . LEU A 1 27 ? -2.238 -2.776 3.122 1.00 0.00 258 LEU A N 5
ATOM 5242 C CA . LEU A 1 27 ? -2.065 -2.868 4.575 1.00 0.00 258 LEU A CA 5
ATOM 5243 C C . LEU A 1 27 ? -0.616 -2.565 4.952 1.00 0.00 258 LEU A C 5
ATOM 5244 O O . LEU A 1 27 ? 0.304 -3.262 4.526 1.00 0.00 258 LEU A O 5
ATOM 5260 N N . ALA A 1 28 ? -0.420 -1.518 5.753 1.00 0.00 259 ALA A N 5
ATOM 5261 C CA . ALA A 1 28 ? 0.924 -1.127 6.186 1.00 0.00 259 ALA A CA 5
ATOM 5262 C C . ALA A 1 28 ? 0.937 -0.816 7.678 1.00 0.00 259 ALA A C 5
ATOM 5263 O O . ALA A 1 28 ? -0.112 -0.617 8.292 1.00 0.00 259 ALA A O 5
ATOM 5270 N N . GLU A 1 29 ? 2.135 -0.778 8.253 1.00 0.00 260 GLU A N 5
ATOM 5271 C CA . GLU A 1 29 ? 2.283 -0.491 9.674 1.00 0.00 260 GLU A CA 5
ATOM 5272 C C . GLU A 1 29 ? 3.734 -0.149 10.001 1.00 0.00 260 GLU A C 5
ATOM 5273 O O . GLU A 1 29 ? 4.611 -0.238 9.142 1.00 0.00 260 GLU A O 5
ATOM 5285 N N . GLU A 1 30 ? 3.978 0.235 11.248 1.00 0.00 261 GLU A N 5
ATOM 5286 C CA . GLU A 1 30 ? 5.326 0.583 11.681 1.00 0.00 261 GLU A CA 5
ATOM 5287 C C . GLU A 1 30 ? 5.428 0.515 13.200 1.00 0.00 261 GLU A C 5
ATOM 5288 O O . GLU A 1 30 ? 4.427 0.636 13.905 1.00 0.00 261 GLU A O 5
ATOM 5300 N N . ALA A 1 31 ? 6.646 0.318 13.699 1.00 0.00 262 ALA A N 5
ATOM 5301 C CA . ALA A 1 31 ? 6.872 0.232 15.139 1.00 0.00 262 ALA A CA 5
ATOM 5302 C C . ALA A 1 31 ? 8.279 0.706 15.487 1.00 0.00 262 ALA A C 5
ATOM 5303 O O . ALA A 1 31 ? 9.234 0.443 14.755 1.00 0.00 262 ALA A O 5
ATOM 5310 N N . GLY A 1 32 ? 8.396 1.407 16.611 1.00 0.00 263 GLY A N 5
ATOM 5311 C CA . GLY A 1 32 ? 9.688 1.922 17.062 1.00 0.00 263 GLY A CA 5
ATOM 5312 C C . GLY A 1 32 ? 9.754 1.937 18.583 1.00 0.00 263 GLY A C 5
ATOM 5313 O O . GLY A 1 32 ? 8.911 2.543 19.245 1.00 0.00 263 GLY A O 5
ATOM 5317 N N . LYS A 1 33 ? 10.760 1.259 19.135 1.00 0.00 264 LYS A N 5
ATOM 5318 C CA . LYS A 1 33 ? 10.932 1.190 20.588 1.00 0.00 264 LYS A CA 5
ATOM 5319 C C . LYS A 1 33 ? 12.134 2.017 21.026 1.00 0.00 264 LYS A C 5
ATOM 5320 O O . LYS A 1 33 ? 12.971 2.396 20.206 1.00 0.00 264 LYS A O 5
ATOM 5339 N N . VAL A 1 34 ? 12.210 2.298 22.322 1.00 0.00 265 VAL A N 5
ATOM 5340 C CA . VAL A 1 34 ? 13.311 3.087 22.857 1.00 0.00 265 VAL A CA 5
ATOM 5341 C C . VAL A 1 34 ? 13.434 4.408 22.104 1.00 0.00 265 VAL A C 5
ATOM 5342 O O . VAL A 1 34 ? 14.358 4.599 21.314 1.00 0.00 265 VAL A O 5
ATOM 5355 N N . GLU A 1 35 ? 12.495 5.315 22.350 1.00 0.00 266 GLU A N 5
ATOM 5356 C CA . GLU A 1 35 ? 12.508 6.613 21.686 1.00 0.00 266 GLU A CA 5
ATOM 5357 C C . GLU A 1 35 ? 13.553 7.528 22.318 1.00 0.00 266 GLU A C 5
ATOM 5358 O O . GLU A 1 35 ? 14.082 8.427 21.664 1.00 0.00 266 GLU A O 5
ATOM 5370 N N . LYS A 1 36 ? 13.845 7.291 23.594 1.00 0.00 267 LYS A N 5
ATOM 5371 C CA . LYS A 1 36 ? 14.829 8.099 24.306 1.00 0.00 267 LYS A CA 5
ATOM 5372 C C . LYS A 1 36 ? 16.243 7.732 23.869 1.00 0.00 267 LYS A C 5
ATOM 5373 O O . LYS A 1 36 ? 16.784 6.706 24.281 1.00 0.00 267 LYS A O 5
ATOM 5392 N N . ILE A 1 37 ? 16.838 8.578 23.033 1.00 0.00 268 ILE A N 5
ATOM 5393 C CA . ILE A 1 37 ? 18.191 8.332 22.547 1.00 0.00 268 ILE A CA 5
ATOM 5394 C C . ILE A 1 37 ? 19.148 8.123 23.716 1.00 0.00 268 ILE A C 5
ATOM 5395 O O . ILE A 1 37 ? 19.649 7.019 23.929 1.00 0.00 268 ILE A O 5
ATOM 5411 N N . ASP A 1 38 ? 19.398 9.189 24.469 1.00 0.00 269 ASP A N 5
ATOM 5412 C CA . ASP A 1 38 ? 20.298 9.110 25.614 1.00 0.00 269 ASP A CA 5
ATOM 5413 C C . ASP A 1 38 ? 19.745 8.146 26.659 1.00 0.00 269 ASP A C 5
ATOM 5414 O O . ASP A 1 38 ? 18.751 8.439 27.323 1.00 0.00 269 ASP A O 5
A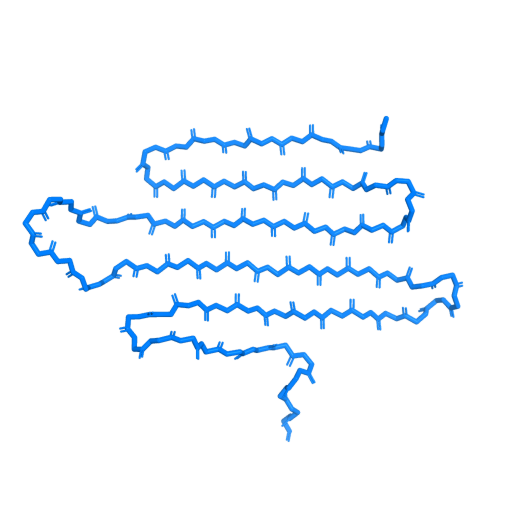TOM 5423 N N . ASN A 1 39 ? 20.394 6.993 26.802 1.00 0.00 270 ASN A N 5
ATOM 5424 C CA . ASN A 1 39 ? 19.954 5.993 27.771 1.00 0.00 270 ASN A CA 5
ATOM 5425 C C . ASN A 1 39 ? 21.102 5.059 28.142 1.00 0.00 270 ASN A C 5
ATOM 5426 O O . ASN A 1 39 ? 21.051 3.859 27.872 1.00 0.00 270 ASN A O 5
ATOM 5437 N N . GLU A 1 40 ? 22.137 5.619 28.762 1.00 0.00 271 GLU A N 5
ATOM 5438 C CA . GLU A 1 40 ? 23.295 4.827 29.166 1.00 0.00 271 GLU A CA 5
ATOM 5439 C C . GLU A 1 40 ? 23.760 3.934 28.018 1.00 0.00 271 GLU A C 5
ATOM 5440 O O . GLU A 1 40 ? 24.119 4.423 26.947 1.00 0.00 271 GLU A O 5
ATOM 5452 N N . ASN A 1 41 ? 23.751 2.624 28.245 1.00 0.00 272 ASN A N 5
ATOM 5453 C CA . ASN A 1 41 ? 24.172 1.676 27.221 1.00 0.00 272 ASN A CA 5
ATOM 5454 C C . ASN A 1 41 ? 23.305 1.816 25.974 1.00 0.00 272 ASN A C 5
ATOM 5455 O O . ASN A 1 41 ? 22.102 1.558 26.011 1.00 0.00 272 ASN A O 5
ATOM 5466 N N . GLU A 1 42 ? 23.923 2.228 24.870 1.00 0.00 273 GLU A N 5
ATOM 5467 C CA . GLU A 1 42 ? 23.193 2.398 23.618 1.00 0.00 273 GLU A CA 5
ATOM 5468 C C . GLU A 1 42 ? 22.486 1.104 23.232 1.00 0.00 273 GLU A C 5
ATOM 5469 O O . GLU A 1 42 ? 22.881 0.019 23.658 1.00 0.00 273 GLU A O 5
ATOM 5481 N N . GLY A 1 43 ? 21.439 1.225 22.422 1.00 0.00 274 GLY A N 5
ATOM 5482 C CA . GLY A 1 43 ? 20.689 0.055 21.986 1.00 0.00 274 GLY A CA 5
ATOM 5483 C C . GLY A 1 43 ? 19.362 0.460 21.353 1.00 0.00 274 GLY A C 5
ATOM 5484 O O . GLY A 1 43 ? 18.352 -0.225 21.515 1.00 0.00 274 GLY A O 5
ATOM 5488 N N . ILE A 1 44 ? 19.372 1.574 20.630 1.00 0.00 275 ILE A N 5
ATOM 5489 C CA . ILE A 1 44 ? 18.163 2.059 19.972 1.00 0.00 275 ILE A CA 5
ATOM 5490 C C . ILE A 1 44 ? 17.924 1.302 18.670 1.00 0.00 275 ILE A C 5
ATOM 5491 O O . ILE A 1 44 ? 18.842 1.118 17.871 1.00 0.00 275 ILE A O 5
ATOM 5507 N N . ARG A 1 45 ? 16.683 0.864 18.461 1.00 0.00 276 ARG A N 5
ATOM 5508 C CA . ARG A 1 45 ? 16.328 0.124 17.250 1.00 0.00 276 ARG A CA 5
ATOM 5509 C C . ARG A 1 45 ? 14.883 0.402 16.852 1.00 0.00 276 ARG A C 5
ATOM 5510 O O . ARG A 1 45 ? 14.099 0.928 17.642 1.00 0.00 276 ARG A O 5
ATOM 5531 N N . VAL A 1 46 ? 14.539 0.039 15.619 1.00 0.00 277 VAL A N 5
ATOM 5532 C CA . VAL A 1 46 ? 13.186 0.242 15.106 1.00 0.00 277 VAL A CA 5
ATOM 5533 C C . VAL A 1 46 ? 12.798 -0.908 14.182 1.00 0.00 277 VAL A C 5
ATOM 5534 O O . VAL A 1 46 ? 13.650 -1.486 13.507 1.00 0.00 277 VAL A O 5
ATOM 5547 N N . LYS A 1 47 ? 11.508 -1.243 14.162 1.00 0.00 278 LYS A N 5
ATOM 5548 C CA . LYS A 1 47 ? 11.012 -2.337 13.321 1.00 0.00 278 LYS A CA 5
ATOM 5549 C C . LYS A 1 47 ? 9.750 -1.910 12.578 1.00 0.00 278 LYS A C 5
ATOM 5550 O O . LYS A 1 47 ? 8.738 -1.580 13.196 1.00 0.00 278 LYS A O 5
ATOM 5569 N N . GLY A 1 48 ? 9.814 -1.922 11.247 1.00 0.00 279 GLY A N 5
ATOM 5570 C CA . GLY A 1 48 ? 8.664 -1.531 10.427 1.00 0.00 279 GLY A CA 5
ATOM 5571 C C . GLY A 1 48 ? 8.608 -2.332 9.129 1.00 0.00 279 GLY A C 5
ATOM 5572 O O . GLY A 1 48 ? 9.631 -2.802 8.632 1.00 0.00 279 GLY A O 5
ATOM 5576 N N . PHE A 1 49 ? 7.401 -2.478 8.585 1.00 0.00 280 PHE A N 5
ATOM 5577 C CA . PHE A 1 49 ? 7.211 -3.220 7.341 1.00 0.00 280 PHE A CA 5
ATOM 5578 C C . PHE A 1 49 ? 5.829 -2.939 6.760 1.00 0.00 280 PHE A C 5
ATOM 5579 O O . PHE A 1 49 ? 5.011 -2.257 7.377 1.00 0.00 280 PHE A O 5
ATOM 5596 N N . TYR A 1 50 ? 5.569 -3.483 5.573 1.00 0.00 281 TYR A N 5
ATOM 5597 C CA . TYR A 1 50 ? 4.272 -3.296 4.926 1.00 0.00 281 TYR A CA 5
ATOM 5598 C C . TYR A 1 50 ? 3.986 -4.443 3.967 1.00 0.00 281 TYR A C 5
ATOM 5599 O O . TYR A 1 50 ? 4.862 -4.877 3.219 1.00 0.00 281 TYR A O 5
ATOM 5617 N N . GLU A 1 51 ? 2.750 -4.941 4.005 1.00 0.00 282 GLU A N 5
ATOM 5618 C CA . GLU A 1 51 ? 2.340 -6.055 3.148 1.00 0.00 282 GLU A CA 5
ATOM 5619 C C . GLU A 1 51 ? 1.031 -5.739 2.432 1.00 0.00 282 GLU A C 5
ATOM 5620 O O . GLU A 1 51 ? 0.181 -5.012 2.951 1.00 0.00 282 GLU A O 5
ATOM 5632 N N . PHE A 1 52 ? 0.875 -6.299 1.238 1.00 0.00 283 PHE A N 5
ATOM 5633 C CA . PHE A 1 52 ? -0.334 -6.084 0.456 1.00 0.00 283 PHE A CA 5
ATOM 5634 C C . PHE A 1 52 ? -0.327 -6.964 -0.787 1.00 0.00 283 PHE A C 5
ATOM 5635 O O . PHE A 1 52 ? 0.704 -7.126 -1.441 1.00 0.00 283 PHE A O 5
ATOM 5652 N N . VAL A 1 53 ? -1.488 -7.530 -1.110 1.00 0.00 284 VAL A N 5
ATOM 5653 C CA . VAL A 1 53 ? -1.623 -8.395 -2.281 1.00 0.00 284 VAL A CA 5
ATOM 5654 C C . VAL A 1 53 ? -2.285 -7.629 -3.421 1.00 0.00 284 VAL A C 5
ATOM 5655 O O . VAL A 1 53 ? -3.387 -7.102 -3.269 1.00 0.00 284 VAL A O 5
ATOM 5668 N N . ALA A 1 54 ? -1.608 -7.564 -4.561 1.00 0.00 285 ALA A N 5
ATOM 5669 C CA . ALA A 1 54 ? -2.152 -6.855 -5.710 1.00 0.00 285 ALA A CA 5
ATOM 5670 C C . ALA A 1 54 ? -3.329 -7.644 -6.297 1.00 0.00 285 ALA A C 5
ATOM 5671 O O . ALA A 1 54 ? -3.347 -8.872 -6.213 1.00 0.00 285 ALA A O 5
ATOM 5678 N N . PRO A 1 55 ? -4.302 -6.986 -6.885 1.00 0.00 286 PRO A N 5
ATOM 5679 C CA . PRO A 1 55 ? -5.478 -7.677 -7.481 1.00 0.00 286 PRO A CA 5
ATOM 5680 C C . PRO A 1 55 ? -5.096 -8.992 -8.164 1.00 0.00 286 PRO A C 5
ATOM 5681 O O . PRO A 1 55 ? -5.920 -9.898 -8.291 1.00 0.00 286 PRO A O 5
ATOM 5692 N N . ASP A 1 56 ? -3.844 -9.087 -8.603 1.00 0.00 287 ASP A N 5
ATOM 5693 C CA . ASP A 1 56 ? -3.369 -10.293 -9.272 1.00 0.00 287 ASP A CA 5
ATOM 5694 C C . ASP A 1 56 ? -3.232 -11.443 -8.280 1.00 0.00 287 ASP A C 5
ATOM 5695 O O . ASP A 1 56 ? -2.796 -12.537 -8.639 1.00 0.00 287 ASP A O 5
ATOM 5704 N N . GLY A 1 57 ? -3.607 -11.189 -7.031 1.00 0.00 288 GLY A N 5
ATOM 5705 C CA . GLY A 1 57 ? -3.522 -12.211 -5.994 1.00 0.00 288 GLY A CA 5
ATOM 5706 C C . GLY A 1 57 ? -2.070 -12.510 -5.635 1.00 0.00 288 GLY A C 5
ATOM 5707 O O . GLY A 1 57 ? -1.796 -13.343 -4.771 1.00 0.00 288 GLY A O 5
ATOM 5711 N N . ILE A 1 58 ? -1.144 -11.829 -6.300 1.00 0.00 289 ILE A N 5
ATOM 5712 C CA . ILE A 1 58 ? 0.274 -12.037 -6.034 1.00 0.00 289 ILE A CA 5
ATOM 5713 C C . ILE A 1 58 ? 0.668 -11.385 -4.711 1.00 0.00 289 ILE A C 5
ATOM 5714 O O . ILE A 1 58 ? 0.478 -10.184 -4.518 1.00 0.00 289 ILE A O 5
ATOM 5730 N N . THR A 1 59 ? 1.212 -12.185 -3.801 1.00 0.00 290 THR A N 5
ATOM 5731 C CA . THR A 1 59 ? 1.623 -11.675 -2.498 1.00 0.00 290 THR A CA 5
ATOM 5732 C C . THR A 1 59 ? 2.880 -10.819 -2.628 1.00 0.00 290 THR A C 5
ATOM 5733 O O . THR A 1 59 ? 3.765 -11.117 -3.430 1.00 0.00 290 THR A O 5
ATOM 5744 N N . TYR A 1 60 ? 2.951 -9.754 -1.831 1.00 0.00 291 TYR A N 5
ATOM 5745 C CA . TYR A 1 60 ? 4.104 -8.855 -1.859 1.00 0.00 291 TYR A CA 5
ATOM 5746 C C . TYR A 1 60 ? 4.331 -8.234 -0.484 1.00 0.00 291 TYR A C 5
ATOM 5747 O O . TYR A 1 60 ? 3.429 -7.618 0.084 1.00 0.00 291 TYR A O 5
ATOM 5765 N N . ARG A 1 61 ? 5.543 -8.399 0.044 1.00 0.00 292 ARG A N 5
ATOM 5766 C CA . ARG A 1 61 ? 5.887 -7.850 1.356 1.00 0.00 292 ARG A CA 5
ATOM 5767 C C . ARG A 1 61 ? 7.360 -7.464 1.398 1.00 0.00 292 ARG A C 5
ATOM 5768 O O . ARG A 1 61 ? 8.208 -8.143 0.817 1.00 0.00 292 ARG A O 5
ATOM 5789 N N . VAL A 1 62 ? 7.658 -6.372 2.098 1.00 0.00 293 VAL A N 5
ATOM 5790 C CA . VAL A 1 62 ? 9.034 -5.897 2.230 1.00 0.00 293 VAL A CA 5
ATOM 5791 C C . VAL A 1 62 ? 9.261 -5.334 3.628 1.00 0.00 293 VAL A C 5
ATOM 5792 O O . VAL A 1 62 ? 8.765 -4.258 3.963 1.00 0.00 293 VAL A O 5
ATOM 5805 N N . ASP A 1 63 ? 10.012 -6.070 4.442 1.00 0.00 294 ASP A N 5
ATOM 5806 C CA . ASP A 1 63 ? 10.305 -5.645 5.810 1.00 0.00 294 ASP A CA 5
ATOM 5807 C C . ASP A 1 63 ? 11.686 -5.011 5.891 1.00 0.00 294 ASP A C 5
ATOM 5808 O O . ASP A 1 63 ? 12.554 -5.273 5.057 1.00 0.00 294 ASP A O 5
ATOM 5817 N N . TYR A 1 64 ? 11.881 -4.171 6.902 1.00 0.00 295 TYR A N 5
ATOM 5818 C CA . TYR A 1 64 ? 13.157 -3.492 7.096 1.00 0.00 295 TYR A CA 5
ATOM 5819 C C . TYR A 1 64 ? 13.377 -3.200 8.575 1.00 0.00 295 TYR A C 5
ATOM 5820 O O . TYR A 1 64 ? 12.423 -2.994 9.325 1.00 0.00 295 TYR A O 5
ATOM 5838 N N . ILE A 1 65 ? 14.640 -3.185 8.989 1.00 0.00 296 ILE A N 5
ATOM 5839 C CA . ILE A 1 65 ? 14.982 -2.919 10.385 1.00 0.00 296 ILE A CA 5
ATOM 5840 C C . ILE A 1 65 ? 16.289 -2.144 10.471 1.00 0.00 296 ILE A C 5
ATOM 5841 O O . ILE A 1 65 ? 17.246 -2.439 9.754 1.00 0.00 296 ILE A O 5
ATOM 5857 N N . ALA A 1 66 ? 16.324 -1.150 11.356 1.00 0.00 297 ALA A N 5
ATOM 5858 C CA . ALA A 1 66 ? 17.523 -0.328 11.541 1.00 0.00 297 ALA A CA 5
ATOM 5859 C C . ALA A 1 66 ? 18.068 -0.501 12.954 1.00 0.00 297 ALA A C 5
ATOM 5860 O O . ALA A 1 66 ? 17.409 -0.150 13.932 1.00 0.00 297 ALA A O 5
ATOM 5867 N N . ASP A 1 67 ? 19.280 -1.046 13.050 1.00 0.00 298 ASP A N 5
ATOM 5868 C CA . ASP A 1 67 ? 19.925 -1.268 14.345 1.00 0.00 298 ASP A CA 5
ATOM 5869 C C . ASP A 1 67 ? 20.914 -0.145 14.646 1.00 0.00 298 ASP A C 5
ATOM 5870 O O . ASP A 1 67 ? 20.907 0.893 13.986 1.00 0.00 298 ASP A O 5
ATOM 5879 N N . GLU A 1 68 ? 21.767 -0.362 15.643 1.00 0.00 299 GLU A N 5
ATOM 5880 C CA . GLU A 1 68 ? 22.760 0.637 16.017 1.00 0.00 299 GLU A CA 5
ATOM 5881 C C . GLU A 1 68 ? 23.944 0.586 15.057 1.00 0.00 299 GLU A C 5
ATOM 5882 O O . GLU A 1 68 ? 24.726 1.532 14.966 1.00 0.00 299 GLU A O 5
ATOM 5894 N N . ASN A 1 69 ? 24.067 -0.529 14.341 1.00 0.00 300 ASN A N 5
ATOM 5895 C CA . ASN A 1 69 ? 25.159 -0.698 13.388 1.00 0.00 300 ASN A CA 5
ATOM 5896 C C . ASN A 1 69 ? 24.850 0.031 12.085 1.00 0.00 300 ASN A C 5
ATOM 5897 O O . ASN A 1 69 ? 25.753 0.349 11.313 1.00 0.00 300 ASN A O 5
ATOM 5908 N N . GLY A 1 70 ? 23.566 0.292 11.845 1.00 0.00 301 GLY A N 5
ATOM 5909 C CA . GLY A 1 70 ? 23.142 0.988 10.629 1.00 0.00 301 GLY A CA 5
ATOM 5910 C C . GLY A 1 70 ? 21.881 0.356 10.050 1.00 0.00 301 GLY A C 5
ATOM 5911 O O . GLY A 1 70 ? 21.087 -0.247 10.772 1.00 0.00 301 GLY A O 5
ATOM 5915 N N . PHE A 1 71 ? 21.705 0.502 8.740 1.00 0.00 302 PHE A N 5
ATOM 5916 C CA . PHE A 1 71 ? 20.537 -0.053 8.058 1.00 0.00 302 PHE A CA 5
ATOM 5917 C C . PHE A 1 71 ? 20.779 -1.517 7.691 1.00 0.00 302 PHE A C 5
ATOM 5918 O O . PHE A 1 71 ? 21.886 -1.898 7.312 1.00 0.00 302 PHE A O 5
ATOM 5935 N N . GLN A 1 72 ? 19.733 -2.332 7.814 1.00 0.00 303 GLN A N 5
ATOM 5936 C CA . GLN A 1 72 ? 19.825 -3.759 7.501 1.00 0.00 303 GLN A CA 5
ATOM 5937 C C . GLN A 1 72 ? 18.582 -4.216 6.736 1.00 0.00 303 GLN A C 5
ATOM 5938 O O . GLN A 1 72 ? 17.639 -4.737 7.330 1.00 0.00 303 GLN A O 5
ATOM 5952 N N . PRO A 1 73 ? 18.561 -4.030 5.440 1.00 0.00 304 PRO A N 5
ATOM 5953 C CA . PRO A 1 73 ? 17.400 -4.433 4.590 1.00 0.00 304 PRO A CA 5
ATOM 5954 C C . PRO A 1 73 ? 16.976 -5.879 4.848 1.00 0.00 304 PRO A C 5
ATOM 5955 O O . PRO A 1 73 ? 17.744 -6.673 5.393 1.00 0.00 304 PRO A O 5
ATOM 5966 N N . SER A 1 74 ? 15.751 -6.212 4.453 1.00 0.00 305 SER A N 5
ATOM 5967 C CA . SER A 1 74 ? 15.237 -7.563 4.650 1.00 0.00 305 SER A CA 5
ATOM 5968 C C . SER A 1 74 ? 14.045 -7.826 3.735 1.00 0.00 305 SER A C 5
ATOM 5969 O O . SER A 1 74 ? 13.659 -6.970 2.939 1.00 0.00 305 SER A O 5
ATOM 5977 N N . GLY A 1 75 ? 13.465 -9.018 3.853 1.00 0.00 306 GLY A N 5
ATOM 5978 C CA . GLY A 1 75 ? 12.317 -9.386 3.031 1.00 0.00 306 GLY A CA 5
ATOM 5979 C C . GLY A 1 75 ? 11.748 -10.732 3.462 1.00 0.00 306 GLY A C 5
ATOM 5980 O O . GLY A 1 75 ? 12.350 -11.444 4.265 1.00 0.00 306 GLY A O 5
ATOM 5984 N N . ALA A 1 76 ? 10.582 -11.077 2.923 1.00 0.00 307 ALA A N 5
ATOM 5985 C CA . ALA A 1 76 ? 9.941 -12.342 3.259 1.00 0.00 307 ALA A CA 5
ATOM 5986 C C . ALA A 1 76 ? 10.836 -13.515 2.875 1.00 0.00 307 ALA A C 5
ATOM 5987 O O . ALA A 1 76 ? 10.659 -14.630 3.366 1.00 0.00 307 ALA A O 5
ATOM 5994 N N . HIS A 1 77 ? 11.796 -13.259 1.991 1.00 0.00 308 HIS A N 5
ATOM 5995 C CA . HIS A 1 77 ? 12.711 -14.303 1.542 1.00 0.00 308 HIS A CA 5
ATOM 5996 C C . HIS A 1 77 ? 13.866 -14.469 2.525 1.00 0.00 308 HIS A C 5
ATOM 5997 O O . HIS A 1 77 ? 14.511 -15.518 2.566 1.00 0.00 308 HIS A O 5
ATOM 6011 N N . LEU A 1 78 ? 14.125 -13.429 3.314 1.00 0.00 309 LEU A N 5
ATOM 6012 C CA . LEU A 1 78 ? 15.211 -13.467 4.293 1.00 0.00 309 LEU A CA 5
ATOM 6013 C C . LEU A 1 78 ? 14.708 -14.056 5.616 1.00 0.00 309 LEU A C 5
ATOM 6014 O O . LEU A 1 78 ? 13.533 -13.908 5.951 1.00 0.00 309 LEU A O 5
ATOM 6030 N N . PRO A 1 79 ? 15.558 -14.711 6.377 1.00 0.00 310 PRO A N 5
ATOM 6031 C CA . PRO A 1 79 ? 15.156 -15.311 7.685 1.00 0.00 310 PRO A CA 5
ATOM 6032 C C . PRO A 1 79 ? 14.971 -14.245 8.766 1.00 0.00 310 PRO A C 5
ATOM 6033 O O . PRO A 1 79 ? 15.854 -13.416 8.991 1.00 0.00 310 PRO A O 5
ATOM 6044 N N . LYS A 1 80 ? 13.819 -14.272 9.428 1.00 0.00 311 LYS A N 5
ATOM 6045 C CA . LYS A 1 80 ? 13.532 -13.302 10.479 1.00 0.00 311 LYS A CA 5
ATOM 6046 C C . LYS A 1 80 ? 14.715 -13.181 11.435 1.00 0.00 311 LYS A C 5
ATOM 6047 O O . LYS A 1 80 ? 14.869 -12.123 12.025 1.00 0.00 311 LYS A O 5
ATOM 6066 N N . ILE A 1 4 ? -11.990 4.127 5.052 1.00 0.00 235 ILE A N 6
ATOM 6067 C CA . ILE A 1 4 ? -10.990 3.097 4.793 1.00 0.00 235 ILE A CA 6
ATOM 6068 C C . ILE A 1 4 ? -11.429 1.755 5.377 1.00 0.00 235 ILE A C 6
ATOM 6069 O O . ILE A 1 4 ? -12.543 1.624 5.885 1.00 0.00 235 ILE A O 6
ATOM 6085 N N . ILE A 1 5 ? -10.545 0.762 5.298 1.00 0.00 236 ILE A N 6
ATOM 6086 C CA . ILE A 1 5 ? -10.846 -0.571 5.817 1.00 0.00 236 ILE A CA 6
ATOM 6087 C C . ILE A 1 5 ? -10.466 -0.677 7.291 1.00 0.00 236 ILE A C 6
ATOM 6088 O O . ILE A 1 5 ? -11.239 -1.183 8.105 1.00 0.00 236 ILE A O 6
ATOM 6104 N N . ARG A 1 6 ? -9.269 -0.198 7.631 1.00 0.00 237 ARG A N 6
ATOM 6105 C CA . ARG A 1 6 ? -8.790 -0.247 9.014 1.00 0.00 237 ARG A CA 6
ATOM 6106 C C . ARG A 1 6 ? -7.996 1.011 9.354 1.00 0.00 237 ARG A C 6
ATOM 6107 O O . ARG A 1 6 ? -7.347 1.601 8.491 1.00 0.00 237 ARG A O 6
ATOM 6128 N N . PHE A 1 7 ? -8.051 1.411 10.621 1.00 0.00 238 PHE A N 6
ATOM 6129 C CA . PHE A 1 7 ? -7.333 2.597 11.073 1.00 0.00 238 PHE A CA 6
ATOM 6130 C C . PHE A 1 7 ? -7.174 2.575 12.588 1.00 0.00 238 PHE A C 6
ATOM 6131 O O . PHE A 1 7 ? -8.148 2.712 13.327 1.00 0.00 238 PHE A O 6
ATOM 6148 N N . GLU A 1 8 ? -5.938 2.401 13.047 1.00 0.00 239 GLU A N 6
ATOM 6149 C CA . GLU A 1 8 ? -5.662 2.359 14.480 1.00 0.00 239 GLU A CA 6
ATOM 6150 C C . GLU A 1 8 ? -4.224 2.779 14.763 1.00 0.00 239 GLU A C 6
ATOM 6151 O O . GLU A 1 8 ? -3.325 2.537 13.957 1.00 0.00 239 GLU A O 6
ATOM 6163 N N . ASN A 1 9 ? -4.014 3.409 15.915 1.00 0.00 240 ASN A N 6
ATOM 6164 C CA . ASN A 1 9 ? -2.682 3.860 16.301 1.00 0.00 240 ASN A CA 6
ATOM 6165 C C . ASN A 1 9 ? -2.580 3.982 17.819 1.00 0.00 240 ASN A C 6
ATOM 6166 O O . ASN A 1 9 ? -3.527 4.405 18.483 1.00 0.00 240 ASN A O 6
ATOM 6177 N N . ASP A 1 10 ? -1.422 3.612 18.362 1.00 0.00 241 ASP A N 6
ATOM 6178 C CA . ASP A 1 10 ? -1.196 3.683 19.806 1.00 0.00 241 ASP A CA 6
ATOM 6179 C C . ASP A 1 10 ? 0.266 3.997 20.090 1.00 0.00 241 ASP A C 6
ATOM 6180 O O . ASP A 1 10 ? 1.146 3.664 19.298 1.00 0.00 241 ASP A O 6
ATOM 6189 N N . VAL A 1 11 ? 0.522 4.643 21.227 1.00 0.00 242 VAL A N 6
ATOM 6190 C CA . VAL A 1 11 ? 1.889 5.005 21.608 1.00 0.00 242 VAL A CA 6
ATOM 6191 C C . VAL A 1 11 ? 2.136 4.698 23.080 1.00 0.00 242 VAL A C 6
ATOM 6192 O O . VAL A 1 11 ? 1.217 4.738 23.899 1.00 0.00 242 VAL A O 6
ATOM 6205 N N . GLU A 1 12 ? 3.391 4.397 23.409 1.00 0.00 243 GLU A N 6
ATOM 6206 C CA . GLU A 1 12 ? 3.773 4.087 24.786 1.00 0.00 243 GLU A CA 6
ATOM 6207 C C . GLU A 1 12 ? 5.174 4.643 25.075 1.00 0.00 243 GLU A C 6
ATOM 6208 O O . GLU A 1 12 ? 6.101 4.398 24.302 1.00 0.00 243 GLU A O 6
ATOM 6220 N N . PRO A 1 13 ? 5.367 5.380 26.152 1.00 0.00 244 PRO A N 6
ATOM 6221 C CA . PRO A 1 13 ? 6.704 5.950 26.485 1.00 0.00 244 PRO A CA 6
ATOM 6222 C C . PRO A 1 13 ? 7.842 4.976 26.185 1.00 0.00 244 PRO A C 6
ATOM 6223 O O . PRO A 1 13 ? 8.979 5.389 25.956 1.00 0.00 244 PRO A O 6
ATOM 6234 N N . GLU A 1 14 ? 7.531 3.680 26.195 1.00 0.00 245 GLU A N 6
ATOM 6235 C CA . GLU A 1 14 ? 8.536 2.652 25.931 1.00 0.00 245 GLU A CA 6
ATOM 6236 C C . GLU A 1 14 ? 8.639 2.356 24.436 1.00 0.00 245 GLU A C 6
ATOM 6237 O O . GLU A 1 14 ? 9.717 2.043 23.932 1.00 0.00 245 GLU A O 6
ATOM 6249 N N . GLY A 1 15 ? 7.517 2.449 23.730 1.00 0.00 246 GLY A N 6
ATOM 6250 C CA . GLY A 1 15 ? 7.514 2.182 22.296 1.00 0.00 246 GLY A CA 6
ATOM 6251 C C . GLY A 1 15 ? 6.207 2.628 21.650 1.00 0.00 246 GLY A C 6
ATOM 6252 O O . GLY A 1 15 ? 5.374 3.272 22.287 1.00 0.00 246 GLY A O 6
ATOM 6256 N N . TYR A 1 16 ? 6.040 2.280 20.375 1.00 0.00 247 TYR A N 6
ATOM 6257 C CA . TYR A 1 16 ? 4.833 2.643 19.632 1.00 0.00 247 TYR A CA 6
ATOM 6258 C C . TYR A 1 16 ? 4.512 1.573 18.592 1.00 0.00 247 TYR A C 6
ATOM 6259 O O . TYR A 1 16 ? 5.393 0.831 18.161 1.00 0.00 247 TYR A O 6
ATOM 6277 N N . HIS A 1 17 ? 3.243 1.499 18.193 1.00 0.00 248 HIS A N 6
ATOM 6278 C CA . HIS A 1 17 ? 2.810 0.514 17.202 1.00 0.00 248 HIS A CA 6
ATOM 6279 C C . HIS A 1 17 ? 1.682 1.076 16.341 1.00 0.00 248 HIS A C 6
ATOM 6280 O O . HIS A 1 17 ? 0.584 1.334 16.832 1.00 0.00 248 HIS A O 6
ATOM 6294 N N . TYR A 1 18 ? 1.962 1.259 15.050 1.00 0.00 249 TYR A N 6
ATOM 6295 C CA . TYR A 1 18 ? 0.968 1.787 14.113 1.00 0.00 249 TYR A CA 6
ATOM 6296 C C . TYR A 1 18 ? 0.480 0.682 13.183 1.00 0.00 249 TYR A C 6
ATOM 6297 O O . TYR A 1 18 ? 1.278 -0.092 12.654 1.00 0.00 249 TYR A O 6
ATOM 6315 N N . LEU A 1 19 ? -0.835 0.610 12.990 1.00 0.00 250 LEU A N 6
ATOM 6316 C CA . LEU A 1 19 ? -1.420 -0.411 12.120 1.00 0.00 250 LEU A CA 6
ATOM 6317 C C . LEU A 1 19 ? -2.685 0.118 11.451 1.00 0.00 250 LEU A C 6
ATOM 6318 O O . LEU A 1 19 ? -3.604 0.589 12.122 1.00 0.00 250 LEU A O 6
ATOM 6334 N N . TYR A 1 20 ? -2.730 0.029 10.125 1.00 0.00 251 TYR A N 6
ATOM 6335 C CA . TYR A 1 20 ? -3.893 0.495 9.378 1.00 0.00 251 TYR A CA 6
ATOM 6336 C C . TYR A 1 20 ? -3.885 -0.081 7.966 1.00 0.00 251 TYR A C 6
ATOM 6337 O O . TYR A 1 20 ? -2.887 -0.650 7.524 1.00 0.00 251 TYR A O 6
ATOM 6355 N N . GLU A 1 21 ? -5.007 0.064 7.264 1.00 0.00 252 GLU A N 6
ATOM 6356 C CA . GLU A 1 21 ? -5.127 -0.450 5.901 1.00 0.00 252 GLU A CA 6
ATOM 6357 C C . GLU A 1 21 ? -6.034 0.456 5.071 1.00 0.00 252 GLU A C 6
ATOM 6358 O O . GLU A 1 21 ? -7.177 0.716 5.448 1.00 0.00 252 GLU A O 6
ATOM 6370 N N . THR A 1 22 ? -5.515 0.936 3.945 1.00 0.00 253 THR A N 6
ATOM 6371 C CA . THR A 1 22 ? -6.285 1.816 3.069 1.00 0.00 253 THR A CA 6
ATOM 6372 C C . THR A 1 22 ? -7.173 1.004 2.131 1.00 0.00 253 THR A C 6
ATOM 6373 O O . THR A 1 22 ? -7.261 -0.218 2.248 1.00 0.00 253 THR A O 6
ATOM 6384 N N . GLU A 1 23 ? -7.833 1.695 1.204 1.00 0.00 254 GLU A N 6
ATOM 6385 C CA . GLU A 1 23 ? -8.718 1.031 0.249 1.00 0.00 254 GLU A CA 6
ATOM 6386 C C . GLU A 1 23 ? -7.929 0.504 -0.944 1.00 0.00 254 GLU A C 6
ATOM 6387 O O . GLU A 1 23 ? -8.387 -0.388 -1.659 1.00 0.00 254 GLU A O 6
ATOM 6399 N N . ASN A 1 24 ? -6.744 1.065 -1.156 1.00 0.00 255 ASN A N 6
ATOM 6400 C CA . ASN A 1 24 ? -5.899 0.650 -2.269 1.00 0.00 255 ASN A CA 6
ATOM 6401 C C . ASN A 1 24 ? -5.286 -0.727 -2.004 1.00 0.00 255 ASN A C 6
ATOM 6402 O O . ASN A 1 24 ? -4.246 -1.071 -2.565 1.00 0.00 255 ASN A O 6
ATOM 6413 N N . LYS A 1 25 ? -5.942 -1.510 -1.152 1.00 0.00 256 LYS A N 6
ATOM 6414 C CA . LYS A 1 25 ? -5.455 -2.848 -0.827 1.00 0.00 256 LYS A CA 6
ATOM 6415 C C . LYS A 1 25 ? -4.040 -2.786 -0.265 1.00 0.00 256 LYS A C 6
ATOM 6416 O O . LYS A 1 25 ? -3.220 -3.661 -0.535 1.00 0.00 256 LYS A O 6
ATOM 6435 N N . ILE A 1 26 ? -3.757 -1.747 0.520 1.00 0.00 257 ILE A N 6
ATOM 6436 C CA . ILE A 1 26 ? -2.428 -1.576 1.117 1.00 0.00 257 ILE A CA 6
ATOM 6437 C C . ILE A 1 26 ? -2.477 -1.778 2.627 1.00 0.00 257 ILE A C 6
ATOM 6438 O O . ILE A 1 26 ? -3.333 -1.218 3.314 1.00 0.00 257 ILE A O 6
ATOM 6454 N N . LEU A 1 27 ? -1.538 -2.574 3.138 1.00 0.00 258 LEU A N 6
ATOM 6455 C CA . LEU A 1 27 ? -1.446 -2.852 4.574 1.00 0.00 258 LEU A CA 6
ATOM 6456 C C . LEU A 1 27 ? -0.068 -2.443 5.087 1.00 0.00 258 LEU A C 6
ATOM 6457 O O . LEU A 1 27 ? 0.937 -3.084 4.773 1.00 0.00 258 LEU A O 6
ATOM 6473 N N . ALA A 1 28 ? -0.025 -1.371 5.877 1.00 0.00 259 ALA A N 6
ATOM 6474 C CA . ALA A 1 28 ? 1.237 -0.875 6.433 1.00 0.00 259 ALA A CA 6
ATOM 6475 C C . ALA A 1 28 ? 1.273 -1.085 7.943 1.00 0.00 259 ALA A C 6
ATOM 6476 O O . ALA A 1 28 ? 0.232 -1.100 8.604 1.00 0.00 259 ALA A O 6
ATOM 6483 N N . GLU A 1 29 ? 2.477 -1.248 8.479 1.00 0.00 260 GLU A N 6
ATOM 6484 C CA . GLU A 1 29 ? 2.647 -1.461 9.913 1.00 0.00 260 GLU A CA 6
ATOM 6485 C C . GLU A 1 29 ? 4.054 -1.056 10.342 1.00 0.00 260 GLU A C 6
ATOM 6486 O O . GLU A 1 29 ? 5.027 -1.312 9.633 1.00 0.00 260 GLU A O 6
ATOM 6498 N N . GLU A 1 30 ? 4.156 -0.421 11.510 1.00 0.00 261 GLU A N 6
ATOM 6499 C CA . GLU A 1 30 ? 5.451 0.022 12.032 1.00 0.00 261 GLU A CA 6
ATOM 6500 C C . GLU A 1 30 ? 5.494 -0.135 13.548 1.00 0.00 261 GLU A C 6
ATOM 6501 O O . GLU A 1 30 ? 4.457 -0.121 14.212 1.00 0.00 261 GLU A O 6
ATOM 6513 N N . ALA A 1 31 ? 6.699 -0.284 14.090 1.00 0.00 262 ALA A N 6
ATOM 6514 C CA . ALA A 1 31 ? 6.862 -0.442 15.532 1.00 0.00 262 ALA A CA 6
ATOM 6515 C C . ALA A 1 31 ? 8.289 -0.105 15.956 1.00 0.00 262 ALA A C 6
ATOM 6516 O O . ALA A 1 31 ? 9.191 -0.026 15.122 1.00 0.00 262 ALA A O 6
ATOM 6523 N N . GLY A 1 32 ? 8.484 0.095 17.256 1.00 0.00 263 GLY A N 6
ATOM 6524 C CA . GLY A 1 32 ? 9.806 0.423 17.779 1.00 0.00 263 GLY A CA 6
ATOM 6525 C C . GLY A 1 32 ? 9.845 0.279 19.298 1.00 0.00 263 GLY A C 6
ATOM 6526 O O . GLY A 1 32 ? 9.079 0.926 20.012 1.00 0.00 263 GLY A O 6
ATOM 6530 N N . LYS A 1 33 ? 10.745 -0.576 19.787 1.00 0.00 264 LYS A N 6
ATOM 6531 C CA . LYS A 1 33 ? 10.887 -0.807 21.229 1.00 0.00 264 LYS A CA 6
ATOM 6532 C C . LYS A 1 33 ? 12.308 -0.493 21.686 1.00 0.00 264 LYS A C 6
ATOM 6533 O O . LYS A 1 33 ? 13.243 -0.489 20.886 1.00 0.00 264 LYS A O 6
ATOM 6552 N N . VAL A 1 34 ? 12.460 -0.238 22.981 1.00 0.00 265 VAL A N 6
ATOM 6553 C CA . VAL A 1 34 ? 13.771 0.068 23.542 1.00 0.00 265 VAL A CA 6
ATOM 6554 C C . VAL A 1 34 ? 14.634 -1.190 23.589 1.00 0.00 265 VAL A C 6
ATOM 6555 O O . VAL A 1 34 ? 14.333 -2.183 22.926 1.00 0.00 265 VAL A O 6
ATOM 6568 N N . GLU A 1 35 ? 15.707 -1.142 24.375 1.00 0.00 266 GLU A N 6
ATOM 6569 C CA . GLU A 1 35 ? 16.608 -2.284 24.500 1.00 0.00 266 GLU A CA 6
ATOM 6570 C C . GLU A 1 35 ? 16.103 -3.255 25.564 1.00 0.00 266 GLU A C 6
ATOM 6571 O O . GLU A 1 35 ? 15.498 -2.845 26.556 1.00 0.00 266 GLU A O 6
ATOM 6583 N N . LYS A 1 36 ? 16.361 -4.545 25.352 1.00 0.00 267 LYS A N 6
ATOM 6584 C CA . LYS A 1 36 ? 15.938 -5.585 26.295 1.00 0.00 267 LYS A CA 6
ATOM 6585 C C . LYS A 1 36 ? 17.114 -6.496 26.625 1.00 0.00 267 LYS A C 6
ATOM 6586 O O . LYS A 1 36 ? 16.951 -7.524 27.281 1.00 0.00 267 LYS A O 6
ATOM 6605 N N . ILE A 1 37 ? 18.299 -6.109 26.164 1.00 0.00 268 ILE A N 6
ATOM 6606 C CA . ILE A 1 37 ? 19.500 -6.895 26.413 1.00 0.00 268 ILE A CA 6
ATOM 6607 C C . ILE A 1 37 ? 19.271 -8.360 26.056 1.00 0.00 268 ILE A C 6
ATOM 6608 O O . ILE A 1 37 ? 18.874 -9.162 26.902 1.00 0.00 268 ILE A O 6
ATOM 6624 N N . ASP A 1 38 ? 19.528 -8.702 24.796 1.00 0.00 269 ASP A N 6
ATOM 6625 C CA . ASP A 1 38 ? 19.353 -10.074 24.323 1.00 0.00 269 ASP A CA 6
ATOM 6626 C C . ASP A 1 38 ? 20.312 -10.359 23.173 1.00 0.00 269 ASP A C 6
ATOM 6627 O O . ASP A 1 38 ? 21.482 -10.674 23.392 1.00 0.00 269 ASP A O 6
ATOM 6636 N N . ASN A 1 39 ? 19.814 -10.239 21.948 1.00 0.00 270 ASN A N 6
ATOM 6637 C CA . ASN A 1 39 ? 20.643 -10.480 20.773 1.00 0.00 270 ASN A CA 6
ATOM 6638 C C . ASN A 1 39 ? 21.550 -9.280 20.509 1.00 0.00 270 ASN A C 6
ATOM 6639 O O . ASN A 1 39 ? 21.819 -8.933 19.360 1.00 0.00 270 ASN A O 6
ATOM 6650 N N . GLU A 1 40 ? 22.016 -8.654 21.587 1.00 0.00 271 GLU A N 6
ATOM 6651 C CA . GLU A 1 40 ? 22.896 -7.494 21.476 1.00 0.00 271 GLU A CA 6
ATOM 6652 C C . GLU A 1 40 ? 22.194 -6.343 20.759 1.00 0.00 271 GLU A C 6
ATOM 6653 O O . GLU A 1 40 ? 22.434 -6.098 19.577 1.00 0.00 271 GLU A O 6
ATOM 6665 N N . ASN A 1 41 ? 21.328 -5.635 21.485 1.00 0.00 272 ASN A N 6
ATOM 6666 C CA . ASN A 1 41 ? 20.599 -4.506 20.909 1.00 0.00 272 ASN A CA 6
ATOM 6667 C C . ASN A 1 41 ? 21.430 -3.230 20.998 1.00 0.00 272 ASN A C 6
ATOM 6668 O O . ASN A 1 41 ? 21.318 -2.345 20.150 1.00 0.00 272 ASN A O 6
ATOM 6679 N N . GLU A 1 42 ? 22.262 -3.148 22.034 1.00 0.00 273 GLU A N 6
ATOM 6680 C CA . GLU A 1 42 ? 23.119 -1.983 22.245 1.00 0.00 273 GLU A CA 6
ATOM 6681 C C . GLU A 1 42 ? 22.294 -0.752 22.614 1.00 0.00 273 GLU A C 6
ATOM 6682 O O . GLU A 1 42 ? 22.714 0.056 23.443 1.00 0.00 273 GLU A O 6
ATOM 6694 N N . GLY A 1 43 ? 21.126 -0.608 21.998 1.00 0.00 274 GLY A N 6
ATOM 6695 C CA . GLY A 1 43 ? 20.269 0.538 22.281 1.00 0.00 274 GLY A CA 6
ATOM 6696 C C . GLY A 1 43 ? 18.874 0.344 21.694 1.00 0.00 274 GLY A C 6
ATOM 6697 O O . GLY A 1 43 ? 18.352 -0.771 21.660 1.00 0.00 274 GLY A O 6
ATOM 6701 N N . ILE A 1 44 ? 18.278 1.439 21.237 1.00 0.00 275 ILE A N 6
ATOM 6702 C CA . ILE A 1 44 ? 16.940 1.390 20.657 1.00 0.00 275 ILE A CA 6
ATOM 6703 C C . ILE A 1 44 ? 16.998 0.896 19.214 1.00 0.00 275 ILE A C 6
ATOM 6704 O O . ILE A 1 44 ? 18.030 1.001 18.552 1.00 0.00 275 ILE A O 6
ATOM 6720 N N . ARG A 1 45 ? 15.877 0.364 18.732 1.00 0.00 276 ARG A N 6
ATOM 6721 C CA . ARG A 1 45 ? 15.798 -0.138 17.362 1.00 0.00 276 ARG A CA 6
ATOM 6722 C C . ARG A 1 45 ? 14.392 0.056 16.806 1.00 0.00 276 ARG A C 6
ATOM 6723 O O . ARG A 1 45 ? 13.404 -0.070 17.530 1.00 0.00 276 ARG A O 6
ATOM 6744 N N . VAL A 1 46 ? 14.310 0.358 15.512 1.00 0.00 277 VAL A N 6
ATOM 6745 C CA . VAL A 1 46 ? 13.022 0.566 14.851 1.00 0.00 277 VAL A CA 6
ATOM 6746 C C . VAL A 1 46 ? 12.641 -0.664 14.034 1.00 0.00 277 VAL A C 6
ATOM 6747 O O . VAL A 1 46 ? 13.313 -1.007 13.061 1.00 0.00 277 VAL A O 6
ATOM 6760 N N . LYS A 1 47 ? 11.557 -1.326 14.438 1.00 0.00 278 LYS A N 6
ATOM 6761 C CA . LYS A 1 47 ? 11.083 -2.526 13.742 1.00 0.00 278 LYS A CA 6
ATOM 6762 C C . LYS A 1 47 ? 9.749 -2.249 13.054 1.00 0.00 278 LYS A C 6
ATOM 6763 O O . LYS A 1 47 ? 8.761 -1.921 13.712 1.00 0.00 278 LYS A O 6
ATOM 6782 N N . GLY A 1 48 ? 9.724 -2.383 11.729 1.00 0.00 279 GLY A N 6
ATOM 6783 C CA . GLY A 1 48 ? 8.497 -2.142 10.970 1.00 0.00 279 GLY A CA 6
ATOM 6784 C C . GLY A 1 48 ? 8.489 -2.927 9.661 1.00 0.00 279 GLY A C 6
ATOM 6785 O O . GLY A 1 48 ? 9.515 -3.456 9.237 1.00 0.00 279 GLY A O 6
ATOM 6789 N N . PHE A 1 49 ? 7.319 -2.996 9.029 1.00 0.00 280 PHE A N 6
ATOM 6790 C CA . PHE A 1 49 ? 7.179 -3.717 7.769 1.00 0.00 280 PHE A CA 6
ATOM 6791 C C . PHE A 1 49 ? 5.891 -3.309 7.059 1.00 0.00 280 PHE A C 6
ATOM 6792 O O . PHE A 1 49 ? 5.100 -2.531 7.589 1.00 0.00 280 PHE A O 6
ATOM 6809 N N . TYR A 1 50 ? 5.686 -3.849 5.862 1.00 0.00 281 TYR A N 6
ATOM 6810 C CA . TYR A 1 50 ? 4.486 -3.544 5.090 1.00 0.00 281 TYR A CA 6
ATOM 6811 C C . TYR A 1 50 ? 4.282 -4.582 3.991 1.00 0.00 281 TYR A C 6
ATOM 6812 O O . TYR A 1 50 ? 5.243 -5.057 3.388 1.00 0.00 281 TYR A O 6
ATOM 6830 N N . GLU A 1 51 ? 3.021 -4.933 3.736 1.00 0.00 282 GLU A N 6
ATOM 6831 C CA . GLU A 1 51 ? 2.701 -5.921 2.707 1.00 0.00 282 GLU A CA 6
ATOM 6832 C C . GLU A 1 51 ? 1.357 -5.606 2.058 1.00 0.00 282 GLU A C 6
ATOM 6833 O O . GLU A 1 51 ? 0.567 -4.823 2.589 1.00 0.00 282 GLU A O 6
ATOM 6845 N N . PHE A 1 52 ? 1.103 -6.224 0.909 1.00 0.00 283 PHE A N 6
ATOM 6846 C CA . PHE A 1 52 ? -0.150 -6.005 0.198 1.00 0.00 283 PHE A CA 6
ATOM 6847 C C . PHE A 1 52 ? -0.346 -7.063 -0.882 1.00 0.00 283 PHE A C 6
ATOM 6848 O O . PHE A 1 52 ? 0.599 -7.437 -1.575 1.00 0.00 283 PHE A O 6
ATOM 6865 N N . VAL A 1 53 ? -1.582 -7.537 -1.025 1.00 0.00 284 VAL A N 6
ATOM 6866 C CA . VAL A 1 53 ? -1.896 -8.550 -2.030 1.00 0.00 284 VAL A CA 6
ATOM 6867 C C . VAL A 1 53 ? -2.368 -7.890 -3.319 1.00 0.00 284 VAL A C 6
ATOM 6868 O O . VAL A 1 53 ? -3.293 -7.080 -3.312 1.00 0.00 284 VAL A O 6
ATOM 6881 N N . ALA A 1 54 ? -1.726 -8.244 -4.426 1.00 0.00 285 ALA A N 6
ATOM 6882 C CA . ALA A 1 54 ? -2.092 -7.681 -5.718 1.00 0.00 285 ALA A CA 6
ATOM 6883 C C . ALA A 1 54 ? -3.455 -8.228 -6.153 1.00 0.00 285 ALA A C 6
ATOM 6884 O O . ALA A 1 54 ? -3.842 -9.323 -5.745 1.00 0.00 285 ALA A O 6
ATOM 6891 N N . PRO A 1 55 ? -4.185 -7.503 -6.965 1.00 0.00 286 PRO A N 6
ATOM 6892 C CA . PRO A 1 55 ? -5.524 -7.955 -7.446 1.00 0.00 286 PRO A CA 6
ATOM 6893 C C . PRO A 1 55 ? -5.425 -9.286 -8.191 1.00 0.00 286 PRO A C 6
ATOM 6894 O O . PRO A 1 55 ? -6.434 -9.861 -8.597 1.00 0.00 286 PRO A O 6
ATOM 6905 N N . ASP A 1 56 ? -4.195 -9.766 -8.361 1.00 0.00 287 ASP A N 6
ATOM 6906 C CA . ASP A 1 56 ? -3.954 -11.030 -9.051 1.00 0.00 287 ASP A CA 6
ATOM 6907 C C . ASP A 1 56 ? -3.956 -12.187 -8.055 1.00 0.00 287 ASP A C 6
ATOM 6908 O O . ASP A 1 56 ? -3.888 -13.354 -8.442 1.00 0.00 287 ASP A O 6
ATOM 6917 N N . GLY A 1 57 ? -4.034 -11.852 -6.769 1.00 0.00 288 GLY A N 6
ATOM 6918 C CA . GLY A 1 57 ? -4.046 -12.865 -5.714 1.00 0.00 288 GLY A CA 6
ATOM 6919 C C . GLY A 1 57 ? -2.633 -13.155 -5.219 1.00 0.00 288 GLY A C 6
ATOM 6920 O O . GLY A 1 57 ? -2.431 -14.009 -4.356 1.00 0.00 288 GLY A O 6
ATOM 6924 N N . ILE A 1 58 ? -1.657 -12.435 -5.768 1.00 0.00 289 ILE A N 6
ATOM 6925 C CA . ILE A 1 58 ? -0.263 -12.622 -5.373 1.00 0.00 289 ILE A CA 6
ATOM 6926 C C . ILE A 1 58 ? 0.059 -11.797 -4.138 1.00 0.00 289 ILE A C 6
ATOM 6927 O O . ILE A 1 58 ? -0.205 -10.596 -4.088 1.00 0.00 289 ILE A O 6
ATOM 6943 N N . THR A 1 59 ? 0.636 -12.458 -3.143 1.00 0.00 290 THR A N 6
ATOM 6944 C CA . THR A 1 59 ? 1.006 -11.797 -1.898 1.00 0.00 290 THR A CA 6
ATOM 6945 C C . THR A 1 59 ? 2.425 -11.248 -1.990 1.00 0.00 290 THR A C 6
ATOM 6946 O O . THR A 1 59 ? 3.280 -11.828 -2.660 1.00 0.00 290 THR A O 6
ATOM 6957 N N . TYR A 1 60 ? 2.673 -10.127 -1.316 1.00 0.00 291 TYR A N 6
ATOM 6958 C CA . TYR A 1 60 ? 3.998 -9.508 -1.333 1.00 0.00 291 TYR A CA 6
ATOM 6959 C C . TYR A 1 60 ? 4.262 -8.777 -0.023 1.00 0.00 291 TYR A C 6
ATOM 6960 O O . TYR A 1 60 ? 3.533 -7.858 0.347 1.00 0.00 291 TYR A O 6
ATOM 6978 N N . ARG A 1 61 ? 5.315 -9.199 0.677 1.00 0.00 292 ARG A N 6
ATOM 6979 C CA . ARG A 1 61 ? 5.688 -8.595 1.957 1.00 0.00 292 ARG A CA 6
ATOM 6980 C C . ARG A 1 61 ? 7.150 -8.162 1.932 1.00 0.00 292 ARG A C 6
ATOM 6981 O O . ARG A 1 61 ? 7.998 -8.840 1.352 1.00 0.00 292 ARG A O 6
ATOM 7002 N N . VAL A 1 62 ? 7.436 -7.028 2.569 1.00 0.00 293 VAL A N 6
ATOM 7003 C CA . VAL A 1 62 ? 8.800 -6.502 2.623 1.00 0.00 293 VAL A CA 6
ATOM 7004 C C . VAL A 1 62 ? 9.065 -5.865 3.981 1.00 0.00 293 VAL A C 6
ATOM 7005 O O . VAL A 1 62 ? 8.545 -4.793 4.289 1.00 0.00 293 VAL A O 6
ATOM 7018 N N . ASP A 1 63 ? 9.878 -6.536 4.793 1.00 0.00 294 ASP A N 6
ATOM 7019 C CA . ASP A 1 63 ? 10.213 -6.032 6.121 1.00 0.00 294 ASP A CA 6
ATOM 7020 C C . ASP A 1 63 ? 11.458 -5.160 6.061 1.00 0.00 294 ASP A C 6
ATOM 7021 O O . ASP A 1 63 ? 12.365 -5.407 5.266 1.00 0.00 294 ASP A O 6
ATOM 7030 N N . TYR A 1 64 ? 11.495 -4.135 6.907 1.00 0.00 295 TYR A N 6
ATOM 7031 C CA . TYR A 1 64 ? 12.632 -3.223 6.953 1.00 0.00 295 TYR A CA 6
ATOM 7032 C C . TYR A 1 64 ? 12.863 -2.747 8.382 1.00 0.00 295 TYR A C 6
ATOM 7033 O O . TYR A 1 64 ? 11.912 -2.462 9.114 1.00 0.00 295 TYR A O 6
ATOM 7051 N N . ILE A 1 65 ? 14.131 -2.672 8.783 1.00 0.00 296 ILE A N 6
ATOM 7052 C CA . ILE A 1 65 ? 14.478 -2.240 10.135 1.00 0.00 296 ILE A CA 6
ATOM 7053 C C . ILE A 1 65 ? 15.720 -1.358 10.117 1.00 0.00 296 ILE A C 6
ATOM 7054 O O . ILE A 1 65 ? 16.612 -1.539 9.288 1.00 0.00 296 ILE A O 6
ATOM 7070 N N . ALA A 1 66 ? 15.769 -0.403 11.044 1.00 0.00 297 ALA A N 6
ATOM 7071 C CA . ALA A 1 66 ? 16.905 0.515 11.145 1.00 0.00 297 ALA A CA 6
ATOM 7072 C C . ALA A 1 66 ? 17.582 0.372 12.502 1.00 0.00 297 ALA A C 6
ATOM 7073 O O . ALA A 1 66 ? 16.976 0.638 13.541 1.00 0.00 297 ALA A O 6
ATOM 7080 N N . ASP A 1 67 ? 18.842 -0.051 12.484 1.00 0.00 298 ASP A N 6
ATOM 7081 C CA . ASP A 1 67 ? 19.608 -0.234 13.717 1.00 0.00 298 ASP A CA 6
ATOM 7082 C C . ASP A 1 67 ? 20.454 1.001 14.005 1.00 0.00 298 ASP A C 6
ATOM 7083 O O . ASP A 1 67 ? 20.232 2.067 13.429 1.00 0.00 298 ASP A O 6
ATOM 7092 N N . GLU A 1 68 ? 21.426 0.852 14.900 1.00 0.00 299 GLU A N 6
ATOM 7093 C CA . GLU A 1 68 ? 22.303 1.962 15.261 1.00 0.00 299 GLU A CA 6
ATOM 7094 C C . GLU A 1 68 ? 23.478 2.055 14.291 1.00 0.00 299 GLU A C 6
ATOM 7095 O O . GLU A 1 68 ? 24.180 3.066 14.247 1.00 0.00 299 GLU A O 6
ATOM 7107 N N . ASN A 1 69 ? 23.695 0.989 13.521 1.00 0.00 300 ASN A N 6
ATOM 7108 C CA . ASN A 1 69 ? 24.796 0.954 12.560 1.00 0.00 300 ASN A CA 6
ATOM 7109 C C . ASN A 1 69 ? 24.346 1.471 11.195 1.00 0.00 300 ASN A C 6
ATOM 7110 O O . ASN A 1 69 ? 25.169 1.887 10.382 1.00 0.00 300 ASN A O 6
ATOM 7121 N N . GLY A 1 70 ? 23.036 1.447 10.948 1.00 0.00 301 GLY A N 6
ATOM 7122 C CA . GLY A 1 70 ? 22.497 1.923 9.673 1.00 0.00 301 GLY A CA 6
ATOM 7123 C C . GLY A 1 70 ? 21.235 1.158 9.283 1.00 0.00 301 GLY A C 6
ATOM 7124 O O . GLY A 1 70 ? 20.620 0.489 10.113 1.00 0.00 301 GLY A O 6
ATOM 7128 N N . PHE A 1 71 ? 20.857 1.267 8.011 1.00 0.00 302 PHE A N 6
ATOM 7129 C CA . PHE A 1 71 ? 19.664 0.588 7.507 1.00 0.00 302 PHE A CA 6
ATOM 7130 C C . PHE A 1 71 ? 19.982 -0.871 7.167 1.00 0.00 302 PHE A C 6
ATOM 7131 O O . PHE A 1 71 ? 21.072 -1.181 6.689 1.00 0.00 302 PHE A O 6
ATOM 7148 N N . GLN A 1 72 ? 19.020 -1.760 7.419 1.00 0.00 303 GLN A N 6
ATOM 7149 C CA . GLN A 1 72 ? 19.199 -3.189 7.140 1.00 0.00 303 GLN A CA 6
ATOM 7150 C C . GLN A 1 72 ? 17.964 -3.757 6.440 1.00 0.00 303 GLN A C 6
ATOM 7151 O O . GLN A 1 72 ? 17.094 -4.344 7.084 1.00 0.00 303 GLN A O 6
ATOM 7165 N N . PRO A 1 73 ? 17.871 -3.601 5.142 1.00 0.00 304 PRO A N 6
ATOM 7166 C CA . PRO A 1 73 ? 16.713 -4.117 4.351 1.00 0.00 304 PRO A CA 6
ATOM 7167 C C . PRO A 1 73 ? 16.424 -5.589 4.644 1.00 0.00 304 PRO A C 6
ATOM 7168 O O . PRO A 1 73 ? 17.320 -6.347 5.017 1.00 0.00 304 PRO A O 6
ATOM 7179 N N . SER A 1 74 ? 15.166 -5.986 4.472 1.00 0.00 305 SER A N 6
ATOM 7180 C CA . SER A 1 74 ? 14.765 -7.367 4.718 1.00 0.00 305 SER A CA 6
ATOM 7181 C C . SER A 1 74 ? 13.477 -7.691 3.968 1.00 0.00 305 SER A C 6
ATOM 7182 O O . SER A 1 74 ? 12.843 -6.807 3.394 1.00 0.00 305 SER A O 6
ATOM 7190 N N . GLY A 1 75 ? 13.098 -8.965 3.979 1.00 0.00 306 GLY A N 6
ATOM 7191 C CA . GLY A 1 75 ? 11.883 -9.396 3.297 1.00 0.00 306 GLY A CA 6
ATOM 7192 C C . GLY A 1 75 ? 11.499 -10.813 3.712 1.00 0.00 306 GLY A C 6
ATOM 7193 O O . GLY A 1 75 ? 11.976 -11.323 4.726 1.00 0.00 306 GLY A O 6
ATOM 7197 N N . ALA A 1 76 ? 10.635 -11.444 2.923 1.00 0.00 307 ALA A N 6
ATOM 7198 C CA . ALA A 1 76 ? 10.197 -12.803 3.220 1.00 0.00 307 ALA A CA 6
ATOM 7199 C C . ALA A 1 76 ? 11.261 -13.812 2.802 1.00 0.00 307 ALA A C 6
ATOM 7200 O O . ALA A 1 76 ? 11.502 -14.798 3.496 1.00 0.00 307 ALA A O 6
ATOM 7207 N N . HIS A 1 77 ? 11.895 -13.555 1.661 1.00 0.00 308 HIS A N 6
ATOM 7208 C CA . HIS A 1 77 ? 12.937 -14.445 1.155 1.00 0.00 308 HIS A CA 6
ATOM 7209 C C . HIS A 1 77 ? 14.284 -14.095 1.777 1.00 0.00 308 HIS A C 6
ATOM 7210 O O . HIS A 1 77 ? 15.206 -14.912 1.787 1.00 0.00 308 HIS A O 6
ATOM 7224 N N . LEU A 1 78 ? 14.392 -12.873 2.297 1.00 0.00 309 LEU A N 6
ATOM 7225 C CA . LEU A 1 78 ? 15.630 -12.412 2.925 1.00 0.00 309 LEU A CA 6
ATOM 7226 C C . LEU A 1 78 ? 15.556 -12.611 4.445 1.00 0.00 309 LEU A C 6
ATOM 7227 O O . LEU A 1 78 ? 14.474 -12.526 5.026 1.00 0.00 309 LEU A O 6
ATOM 7243 N N . PRO A 1 79 ? 16.666 -12.869 5.101 1.00 0.00 310 PRO A N 6
ATOM 7244 C CA . PRO A 1 79 ? 16.682 -13.074 6.582 1.00 0.00 310 PRO A CA 6
ATOM 7245 C C . PRO A 1 79 ? 16.440 -11.769 7.341 1.00 0.00 310 PRO A C 6
ATOM 7246 O O . PRO A 1 79 ? 16.809 -10.690 6.877 1.00 0.00 310 PRO A O 6
ATOM 7257 N N . LYS A 1 80 ? 15.819 -11.882 8.510 1.00 0.00 311 LYS A N 6
ATOM 7258 C CA . LYS A 1 80 ? 15.528 -10.710 9.330 1.00 0.00 311 LYS A CA 6
ATOM 7259 C C . LYS A 1 80 ? 16.814 -10.134 9.915 1.00 0.00 311 LYS A C 6
ATOM 7260 O O . LYS A 1 80 ? 17.646 -10.914 10.350 1.00 0.00 311 LYS A O 6
ATOM 7279 N N . ILE A 1 4 ? -10.478 4.601 3.981 1.00 0.00 235 ILE A N 7
ATOM 7280 C CA . ILE A 1 4 ? -9.726 3.733 4.879 1.00 0.00 235 ILE A CA 7
ATOM 7281 C C . ILE A 1 4 ? -10.676 2.841 5.674 1.00 0.00 235 ILE A C 7
ATOM 7282 O O . ILE A 1 4 ? -11.629 3.321 6.286 1.00 0.00 235 ILE A O 7
ATOM 7298 N N . ILE A 1 5 ? -10.415 1.534 5.649 1.00 0.00 236 ILE A N 7
ATOM 7299 C CA . ILE A 1 5 ? -11.260 0.572 6.361 1.00 0.00 236 ILE A CA 7
ATOM 7300 C C . ILE A 1 5 ? -10.676 0.240 7.733 1.00 0.00 236 ILE A C 7
ATOM 7301 O O . ILE A 1 5 ? -11.405 -0.162 8.640 1.00 0.00 236 ILE A O 7
ATOM 7317 N N . ARG A 1 6 ? -9.360 0.400 7.881 1.00 0.00 237 ARG A N 7
ATOM 7318 C CA . ARG A 1 6 ? -8.694 0.106 9.154 1.00 0.00 237 ARG A CA 7
ATOM 7319 C C . ARG A 1 6 ? -7.758 1.243 9.551 1.00 0.00 237 ARG A C 7
ATOM 7320 O O . ARG A 1 6 ? -6.996 1.749 8.729 1.00 0.00 237 ARG A O 7
ATOM 7341 N N . PHE A 1 7 ? -7.824 1.635 10.821 1.00 0.00 238 PHE A N 7
ATOM 7342 C CA . PHE A 1 7 ? -6.981 2.712 11.332 1.00 0.00 238 PHE A CA 7
ATOM 7343 C C . PHE A 1 7 ? -6.803 2.575 12.841 1.00 0.00 238 PHE A C 7
ATOM 7344 O O . PHE A 1 7 ? -7.770 2.652 13.598 1.00 0.00 238 PHE A O 7
ATOM 7361 N N . GLU A 1 8 ? -5.559 2.365 13.272 1.00 0.00 239 GLU A N 7
ATOM 7362 C CA . GLU A 1 8 ? -5.260 2.210 14.697 1.00 0.00 239 GLU A CA 7
ATOM 7363 C C . GLU A 1 8 ? -3.925 2.864 15.041 1.00 0.00 239 GLU A C 7
ATOM 7364 O O . GLU A 1 8 ? -2.992 2.855 14.239 1.00 0.00 239 GLU A O 7
ATOM 7376 N N . ASN A 1 9 ? -3.844 3.432 16.242 1.00 0.00 240 ASN A N 7
ATOM 7377 C CA . ASN A 1 9 ? -2.621 4.092 16.688 1.00 0.00 240 ASN A CA 7
ATOM 7378 C C . ASN A 1 9 ? -2.544 4.109 18.212 1.00 0.00 240 ASN A C 7
ATOM 7379 O O . ASN A 1 9 ? -3.554 4.291 18.892 1.00 0.00 240 ASN A O 7
ATOM 7390 N N . ASP A 1 10 ? -1.339 3.918 18.740 1.00 0.00 241 ASP A N 7
ATOM 7391 C CA . ASP A 1 10 ? -1.139 3.914 20.185 1.00 0.00 241 ASP A CA 7
ATOM 7392 C C . ASP A 1 10 ? 0.328 4.168 20.519 1.00 0.00 241 ASP A C 7
ATOM 7393 O O . ASP A 1 10 ? 1.206 3.401 20.126 1.00 0.00 241 ASP A O 7
ATOM 7402 N N . VAL A 1 11 ? 0.589 5.254 21.248 1.00 0.00 242 VAL A N 7
ATOM 7403 C CA . VAL A 1 11 ? 1.957 5.611 21.634 1.00 0.00 242 VAL A CA 7
ATOM 7404 C C . VAL A 1 11 ? 2.169 5.403 23.131 1.00 0.00 242 VAL A C 7
ATOM 7405 O O . VAL A 1 11 ? 1.228 5.488 23.919 1.00 0.00 242 VAL A O 7
ATOM 7418 N N . GLU A 1 12 ? 3.416 5.136 23.513 1.00 0.00 243 GLU A N 7
ATOM 7419 C CA . GLU A 1 12 ? 3.760 4.923 24.918 1.00 0.00 243 GLU A CA 7
ATOM 7420 C C . GLU A 1 12 ? 5.200 5.398 25.175 1.00 0.00 243 GLU A C 7
ATOM 7421 O O . GLU A 1 12 ? 6.108 5.016 24.438 1.00 0.00 243 GLU A O 7
ATOM 7433 N N . PRO A 1 13 ? 5.445 6.213 26.183 1.00 0.00 244 PRO A N 7
ATOM 7434 C CA . PRO A 1 13 ? 6.820 6.705 26.479 1.00 0.00 244 PRO A CA 7
ATOM 7435 C C . PRO A 1 13 ? 7.883 5.624 26.272 1.00 0.00 244 PRO A C 7
ATOM 7436 O O . PRO A 1 13 ? 9.031 5.924 25.945 1.00 0.00 244 PRO A O 7
ATOM 7447 N N . GLU A 1 14 ? 7.490 4.368 26.465 1.00 0.00 245 GLU A N 7
ATOM 7448 C CA . GLU A 1 14 ? 8.417 3.251 26.297 1.00 0.00 245 GLU A CA 7
ATOM 7449 C C . GLU A 1 14 ? 8.582 2.908 24.817 1.00 0.00 245 GLU A C 7
ATOM 7450 O O . GLU A 1 14 ? 9.675 2.564 24.368 1.00 0.00 245 GLU A O 7
ATOM 7462 N N . GLY A 1 15 ? 7.490 3.003 24.067 1.00 0.00 246 GLY A N 7
ATOM 7463 C CA . GLY A 1 15 ? 7.527 2.700 22.641 1.00 0.00 246 GLY A CA 7
ATOM 7464 C C . GLY A 1 15 ? 6.220 3.104 21.969 1.00 0.00 246 GLY A C 7
ATOM 7465 O O . GLY A 1 15 ? 5.371 3.750 22.583 1.00 0.00 246 GLY A O 7
ATOM 7469 N N . TYR A 1 16 ? 6.061 2.722 20.703 1.00 0.00 247 TYR A N 7
ATOM 7470 C CA . TYR A 1 16 ? 4.847 3.054 19.958 1.00 0.00 247 TYR A CA 7
ATOM 7471 C C . TYR A 1 16 ? 4.518 1.960 18.947 1.00 0.00 247 TYR A C 7
ATOM 7472 O O . TYR A 1 16 ? 5.350 1.103 18.649 1.00 0.00 247 TYR A O 7
ATOM 7490 N N . HIS A 1 17 ? 3.291 1.994 18.432 1.00 0.00 248 HIS A N 7
ATOM 7491 C CA . HIS A 1 17 ? 2.838 0.999 17.460 1.00 0.00 248 HIS A CA 7
ATOM 7492 C C . HIS A 1 17 ? 1.868 1.631 16.464 1.00 0.00 248 HIS A C 7
ATOM 7493 O O . HIS A 1 17 ? 1.010 2.429 16.840 1.00 0.00 248 HIS A O 7
ATOM 7507 N N . TYR A 1 18 ? 2.008 1.261 15.191 1.00 0.00 249 TYR A N 7
ATOM 7508 C CA . TYR A 1 18 ? 1.139 1.783 14.135 1.00 0.00 249 TYR A CA 7
ATOM 7509 C C . TYR A 1 18 ? 0.656 0.643 13.245 1.00 0.00 249 TYR A C 7
ATOM 7510 O O . TYR A 1 18 ? 1.459 -0.100 12.681 1.00 0.00 249 TYR A O 7
ATOM 7528 N N . LEU A 1 19 ? -0.663 0.508 13.130 1.00 0.00 250 LEU A N 7
ATOM 7529 C CA . LEU A 1 19 ? -1.258 -0.550 12.313 1.00 0.00 250 LEU A CA 7
ATOM 7530 C C . LEU A 1 19 ? -2.495 -0.021 11.595 1.00 0.00 250 LEU A C 7
ATOM 7531 O O . LEU A 1 19 ? -3.451 0.421 12.231 1.00 0.00 250 LEU A O 7
ATOM 7547 N N . TYR A 1 20 ? -2.470 -0.067 10.265 1.00 0.00 251 TYR A N 7
ATOM 7548 C CA . TYR A 1 20 ? -3.599 0.414 9.475 1.00 0.00 251 TYR A CA 7
ATOM 7549 C C . TYR A 1 20 ? -3.581 -0.197 8.077 1.00 0.00 251 TYR A C 7
ATOM 7550 O O . TYR A 1 20 ? -2.524 -0.550 7.554 1.00 0.00 251 TYR A O 7
ATOM 7568 N N . GLU A 1 21 ? -4.766 -0.316 7.476 1.00 0.00 252 GLU A N 7
ATOM 7569 C CA . GLU A 1 21 ? -4.900 -0.883 6.132 1.00 0.00 252 GLU A CA 7
ATOM 7570 C C . GLU A 1 21 ? -5.785 0.013 5.271 1.00 0.00 252 GLU A C 7
ATOM 7571 O O . GLU A 1 21 ? -6.957 0.226 5.582 1.00 0.00 252 GLU A O 7
ATOM 7583 N N . THR A 1 22 ? -5.215 0.541 4.193 1.00 0.00 253 THR A N 7
ATOM 7584 C CA . THR A 1 22 ? -5.962 1.418 3.297 1.00 0.00 253 THR A CA 7
ATOM 7585 C C . THR A 1 22 ? -7.014 0.631 2.526 1.00 0.00 253 THR A C 7
ATOM 7586 O O . THR A 1 22 ? -7.115 -0.588 2.659 1.00 0.00 253 THR A O 7
ATOM 7597 N N . GLU A 1 23 ? -7.798 1.340 1.718 1.00 0.00 254 GLU A N 7
ATOM 7598 C CA . GLU A 1 23 ? -8.844 0.704 0.925 1.00 0.00 254 GLU A CA 7
ATOM 7599 C C . GLU A 1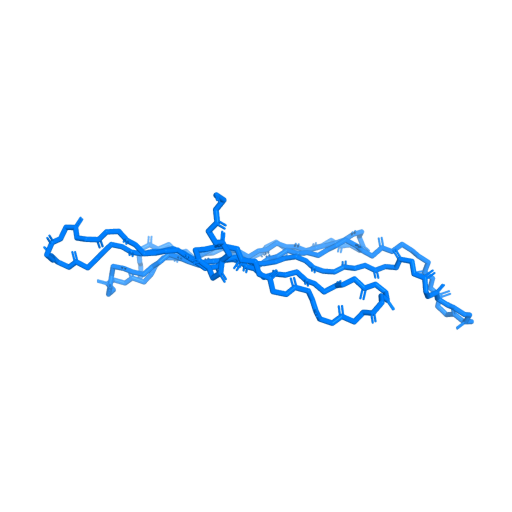 23 ? -8.261 0.104 -0.352 1.00 0.00 254 GLU A C 7
ATOM 7600 O O . GLU A 1 23 ? -8.876 -0.757 -0.980 1.00 0.00 254 GLU A O 7
ATOM 7612 N N . ASN A 1 24 ? -7.072 0.563 -0.730 1.00 0.00 255 ASN A N 7
ATOM 7613 C CA . ASN A 1 24 ? -6.416 0.062 -1.934 1.00 0.00 255 ASN A CA 7
ATOM 7614 C C . ASN A 1 24 ? -5.831 -1.326 -1.690 1.00 0.00 255 ASN A C 7
ATOM 7615 O O . ASN A 1 24 ? -4.912 -1.753 -2.389 1.00 0.00 255 ASN A O 7
ATOM 7626 N N . LYS A 1 25 ? -6.372 -2.027 -0.696 1.00 0.00 256 LYS A N 7
ATOM 7627 C CA . LYS A 1 25 ? -5.902 -3.371 -0.364 1.00 0.00 256 LYS A CA 7
ATOM 7628 C C . LYS A 1 25 ? -4.442 -3.346 0.078 1.00 0.00 256 LYS A C 7
ATOM 7629 O O . LYS A 1 25 ? -3.696 -4.290 -0.177 1.00 0.00 256 LYS A O 7
ATOM 7648 N N . ILE A 1 26 ? -4.035 -2.263 0.744 1.00 0.00 257 ILE A N 7
ATOM 7649 C CA . ILE A 1 26 ? -2.652 -2.130 1.219 1.00 0.00 257 ILE A CA 7
ATOM 7650 C C . ILE A 1 26 ? -2.594 -2.210 2.740 1.00 0.00 257 ILE A C 7
ATOM 7651 O O . ILE A 1 26 ? -3.417 -1.613 3.434 1.00 0.00 257 ILE A O 7
ATOM 7667 N N . LEU A 1 27 ? -1.609 -2.950 3.253 1.00 0.00 258 LEU A N 7
ATOM 7668 C CA . LEU A 1 27 ? -1.433 -3.110 4.699 1.00 0.00 258 LEU A CA 7
ATOM 7669 C C . LEU A 1 27 ? -0.024 -2.685 5.112 1.00 0.00 258 LEU A C 7
ATOM 7670 O O . LEU A 1 27 ? 0.952 -3.383 4.838 1.00 0.00 258 LEU A O 7
ATOM 7686 N N . ALA A 1 28 ? 0.072 -1.535 5.781 1.00 0.00 259 ALA A N 7
ATOM 7687 C CA . ALA A 1 28 ? 1.362 -1.014 6.242 1.00 0.00 259 ALA A CA 7
ATOM 7688 C C . ALA A 1 28 ? 1.443 -1.072 7.764 1.00 0.00 259 ALA A C 7
ATOM 7689 O O . ALA A 1 28 ? 0.443 -0.875 8.457 1.00 0.00 259 ALA A O 7
ATOM 7696 N N . GLU A 1 29 ? 2.641 -1.345 8.277 1.00 0.00 260 GLU A N 7
ATOM 7697 C CA . GLU A 1 29 ? 2.851 -1.431 9.723 1.00 0.00 260 GLU A CA 7
ATOM 7698 C C . GLU A 1 29 ? 4.246 -0.932 10.092 1.00 0.00 260 GLU A C 7
ATOM 7699 O O . GLU A 1 29 ? 5.214 -1.169 9.370 1.00 0.00 260 GLU A O 7
ATOM 7711 N N . GLU A 1 30 ? 4.335 -0.243 11.226 1.00 0.00 261 GLU A N 7
ATOM 7712 C CA . GLU A 1 30 ? 5.611 0.290 11.699 1.00 0.00 261 GLU A CA 7
ATOM 7713 C C . GLU A 1 30 ? 5.578 0.453 13.214 1.00 0.00 261 GLU A C 7
ATOM 7714 O O . GLU A 1 30 ? 4.644 1.039 13.762 1.00 0.00 261 GLU A O 7
ATOM 7726 N N . ALA A 1 31 ? 6.596 -0.073 13.890 1.00 0.00 262 ALA A N 7
ATOM 7727 C CA . ALA A 1 31 ? 6.660 0.021 15.346 1.00 0.00 262 ALA A CA 7
ATOM 7728 C C . ALA A 1 31 ? 8.098 -0.085 15.838 1.00 0.00 262 ALA A C 7
ATOM 7729 O O . ALA A 1 31 ? 9.024 -0.285 15.050 1.00 0.00 262 ALA A O 7
ATOM 7736 N N . GLY A 1 32 ? 8.274 0.052 17.148 1.00 0.00 263 GLY A N 7
ATOM 7737 C CA . GLY A 1 32 ? 9.600 -0.028 17.751 1.00 0.00 263 GLY A CA 7
ATOM 7738 C C . GLY A 1 32 ? 9.499 -0.012 19.272 1.00 0.00 263 GLY A C 7
ATOM 7739 O O . GLY A 1 32 ? 8.943 0.920 19.856 1.00 0.00 263 GLY A O 7
ATOM 7743 N N . LYS A 1 33 ? 10.036 -1.053 19.909 1.00 0.00 264 LYS A N 7
ATOM 7744 C CA . LYS A 1 33 ? 10.003 -1.164 21.371 1.00 0.00 264 LYS A CA 7
ATOM 7745 C C . LYS A 1 33 ? 11.416 -1.267 21.934 1.00 0.00 264 LYS A C 7
ATOM 7746 O O . LYS A 1 33 ? 12.296 -1.879 21.329 1.00 0.00 264 LYS A O 7
ATOM 7765 N N . VAL A 1 34 ? 11.622 -0.663 23.102 1.00 0.00 265 VAL A N 7
ATOM 7766 C CA . VAL A 1 34 ? 12.929 -0.684 23.758 1.00 0.00 265 VAL A CA 7
ATOM 7767 C C . VAL A 1 34 ? 13.015 -1.855 24.734 1.00 0.00 265 VAL A C 7
ATOM 7768 O O . VAL A 1 34 ? 12.464 -1.799 25.834 1.00 0.00 265 VAL A O 7
ATOM 7781 N N . GLU A 1 35 ? 13.708 -2.912 24.324 1.00 0.00 266 GLU A N 7
ATOM 7782 C CA . GLU A 1 35 ? 13.859 -4.088 25.172 1.00 0.00 266 GLU A CA 7
ATOM 7783 C C . GLU A 1 35 ? 14.613 -3.736 26.450 1.00 0.00 266 GLU A C 7
ATOM 7784 O O . GLU A 1 35 ? 15.306 -2.721 26.513 1.00 0.00 266 GLU A O 7
ATOM 7796 N N . LYS A 1 36 ? 14.472 -4.580 27.467 1.00 0.00 267 LYS A N 7
ATOM 7797 C CA . LYS A 1 36 ? 15.143 -4.347 28.742 1.00 0.00 267 LYS A CA 7
ATOM 7798 C C . LYS A 1 36 ? 16.654 -4.487 28.589 1.00 0.00 267 LYS A C 7
ATOM 7799 O O . LYS A 1 36 ? 17.219 -4.139 27.552 1.00 0.00 267 LYS A O 7
ATOM 7818 N N . ILE A 1 37 ? 17.301 -4.999 29.630 1.00 0.00 268 ILE A N 7
ATOM 7819 C CA . ILE A 1 37 ? 18.748 -5.183 29.608 1.00 0.00 268 ILE A CA 7
ATOM 7820 C C . ILE A 1 37 ? 19.162 -6.034 28.411 1.00 0.00 268 ILE A C 7
ATOM 7821 O O . ILE A 1 37 ? 18.380 -6.844 27.911 1.00 0.00 268 ILE A O 7
ATOM 7837 N N . ASP A 1 38 ? 20.397 -5.847 27.959 1.00 0.00 269 ASP A N 7
ATOM 7838 C CA . ASP A 1 38 ? 20.908 -6.604 26.822 1.00 0.00 269 ASP A CA 7
ATOM 7839 C C . ASP A 1 38 ? 22.386 -6.301 26.603 1.00 0.00 269 ASP A C 7
ATOM 7840 O O . ASP A 1 38 ? 22.801 -5.944 25.500 1.00 0.00 269 ASP A O 7
ATOM 7849 N N . ASN A 1 39 ? 23.176 -6.444 27.661 1.00 0.00 270 ASN A N 7
ATOM 7850 C CA . ASN A 1 39 ? 24.607 -6.182 27.577 1.00 0.00 270 ASN A CA 7
ATOM 7851 C C . ASN A 1 39 ? 24.867 -4.830 26.922 1.00 0.00 270 ASN A C 7
ATOM 7852 O O . ASN A 1 39 ? 23.933 -4.090 26.608 1.00 0.00 270 ASN A O 7
ATOM 7863 N N . GLU A 1 40 ? 26.141 -4.514 26.715 1.00 0.00 271 GLU A N 7
ATOM 7864 C CA . GLU A 1 40 ? 26.515 -3.249 26.095 1.00 0.00 271 GLU A CA 7
ATOM 7865 C C . GLU A 1 40 ? 26.023 -3.197 24.651 1.00 0.00 271 GLU A C 7
ATOM 7866 O O . GLU A 1 40 ? 25.543 -4.194 24.112 1.00 0.00 271 GLU A O 7
ATOM 7878 N N . ASN A 1 41 ? 26.147 -2.027 24.032 1.00 0.00 272 ASN A N 7
ATOM 7879 C CA . ASN A 1 41 ? 25.712 -1.855 22.651 1.00 0.00 272 ASN A CA 7
ATOM 7880 C C . ASN A 1 41 ? 24.257 -2.281 22.488 1.00 0.00 272 ASN A C 7
ATOM 7881 O O . ASN A 1 41 ? 23.571 -2.570 23.467 1.00 0.00 272 ASN A O 7
ATOM 7892 N N . GLU A 1 42 ? 23.794 -2.316 21.243 1.00 0.00 273 GLU A N 7
ATOM 7893 C CA . GLU A 1 42 ? 22.419 -2.707 20.961 1.00 0.00 273 GLU A CA 7
ATOM 7894 C C . GLU A 1 42 ? 21.445 -1.865 21.779 1.00 0.00 273 GLU A C 7
ATOM 7895 O O . GLU A 1 42 ? 20.760 -2.374 22.666 1.00 0.00 273 GLU A O 7
ATOM 7907 N N . GLY A 1 43 ? 21.392 -0.572 21.474 1.00 0.00 274 GLY A N 7
ATOM 7908 C CA . GLY A 1 43 ? 20.499 0.337 22.184 1.00 0.00 274 GLY A CA 7
ATOM 7909 C C . GLY A 1 43 ? 19.085 0.257 21.620 1.00 0.00 274 GLY A C 7
ATOM 7910 O O . GLY A 1 43 ? 18.527 -0.830 21.471 1.00 0.00 274 GLY A O 7
ATOM 7914 N N . ILE A 1 44 ? 18.512 1.414 21.307 1.00 0.00 275 ILE A N 7
ATOM 7915 C CA . ILE A 1 44 ? 17.161 1.463 20.759 1.00 0.00 275 ILE A CA 7
ATOM 7916 C C . ILE A 1 44 ? 17.137 0.899 19.341 1.00 0.00 275 ILE A C 7
ATOM 7917 O O . ILE A 1 44 ? 18.156 0.889 18.651 1.00 0.00 275 ILE A O 7
ATOM 7933 N N . ARG A 1 45 ? 15.967 0.428 18.913 1.00 0.00 276 ARG A N 7
ATOM 7934 C CA . ARG A 1 45 ? 15.820 -0.140 17.572 1.00 0.00 276 ARG A CA 7
ATOM 7935 C C . ARG A 1 45 ? 14.403 0.076 17.047 1.00 0.00 276 ARG A C 7
ATOM 7936 O O . ARG A 1 45 ? 13.446 0.131 17.818 1.00 0.00 276 ARG A O 7
ATOM 7957 N N . VAL A 1 46 ? 14.281 0.194 15.726 1.00 0.00 277 VAL A N 7
ATOM 7958 C CA . VAL A 1 46 ? 12.978 0.400 15.086 1.00 0.00 277 VAL A CA 7
ATOM 7959 C C . VAL A 1 46 ? 12.767 -0.636 13.988 1.00 0.00 277 VAL A C 7
ATOM 7960 O O . VAL A 1 46 ? 13.679 -0.927 13.216 1.00 0.00 277 VAL A O 7
ATOM 7973 N N . LYS A 1 47 ? 11.560 -1.196 13.926 1.00 0.00 278 LYS A N 7
ATOM 7974 C CA . LYS A 1 47 ? 11.241 -2.210 12.919 1.00 0.00 278 LYS A CA 7
ATOM 7975 C C . LYS A 1 47 ? 9.860 -1.967 12.322 1.00 0.00 278 LYS A C 7
ATOM 7976 O O . LYS A 1 47 ? 8.921 -1.600 13.027 1.00 0.00 278 LYS A O 7
ATOM 7995 N N . GLY A 1 48 ? 9.749 -2.177 11.013 1.00 0.00 279 GLY A N 7
ATOM 7996 C CA . GLY A 1 48 ? 8.479 -1.982 10.320 1.00 0.00 279 GLY A CA 7
ATOM 7997 C C . GLY A 1 48 ? 8.441 -2.779 9.020 1.00 0.00 279 GLY A C 7
ATOM 7998 O O . GLY A 1 48 ? 9.478 -3.053 8.416 1.00 0.00 279 GLY A O 7
ATOM 8002 N N . PHE A 1 49 ? 7.234 -3.146 8.594 1.00 0.00 280 PHE A N 7
ATOM 8003 C CA . PHE A 1 49 ? 7.059 -3.912 7.362 1.00 0.00 280 PHE A CA 7
ATOM 8004 C C . PHE A 1 49 ? 5.714 -3.590 6.722 1.00 0.00 280 PHE A C 7
ATOM 8005 O O . PHE A 1 49 ? 4.890 -2.887 7.307 1.00 0.00 280 PHE A O 7
ATOM 8022 N N . TYR A 1 50 ? 5.497 -4.108 5.516 1.00 0.00 281 TYR A N 7
ATOM 8023 C CA . TYR A 1 50 ? 4.245 -3.868 4.804 1.00 0.00 281 TYR A CA 7
ATOM 8024 C C . TYR A 1 50 ? 3.974 -4.988 3.807 1.00 0.00 281 TYR A C 7
ATOM 8025 O O . TYR A 1 50 ? 4.837 -5.341 3.003 1.00 0.00 281 TYR A O 7
ATOM 8043 N N . GLU A 1 51 ? 2.766 -5.544 3.870 1.00 0.00 282 GLU A N 7
ATOM 8044 C CA . GLU A 1 51 ? 2.367 -6.632 2.974 1.00 0.00 282 GLU A CA 7
ATOM 8045 C C . GLU A 1 51 ? 1.037 -6.304 2.305 1.00 0.00 282 GLU A C 7
ATOM 8046 O O . GLU A 1 51 ? 0.201 -5.605 2.875 1.00 0.00 282 GLU A O 7
ATOM 8058 N N . PHE A 1 52 ? 0.848 -6.810 1.091 1.00 0.00 283 PHE A N 7
ATOM 8059 C CA . PHE A 1 52 ? -0.387 -6.559 0.358 1.00 0.00 283 PHE A CA 7
ATOM 8060 C C . PHE A 1 52 ? -0.468 -7.441 -0.884 1.00 0.00 283 PHE A C 7
ATOM 8061 O O . PHE A 1 52 ? 0.530 -7.654 -1.572 1.00 0.00 283 PHE A O 7
ATOM 8078 N N . VAL A 1 53 ? -1.666 -7.950 -1.167 1.00 0.00 284 VAL A N 7
ATOM 8079 C CA . VAL A 1 53 ? -1.880 -8.808 -2.332 1.00 0.00 284 VAL A CA 7
ATOM 8080 C C . VAL A 1 53 ? -2.552 -8.023 -3.455 1.00 0.00 284 VAL A C 7
ATOM 8081 O O . VAL A 1 53 ? -3.589 -7.391 -3.251 1.00 0.00 284 VAL A O 7
ATOM 8094 N N . ALA A 1 54 ? -1.952 -8.064 -4.639 1.00 0.00 285 ALA A N 7
ATOM 8095 C CA . ALA A 1 54 ? -2.496 -7.353 -5.791 1.00 0.00 285 ALA A CA 7
ATOM 8096 C C . ALA A 1 54 ? -3.793 -8.024 -6.260 1.00 0.00 285 ALA A C 7
ATOM 8097 O O . ALA A 1 54 ? -3.991 -9.217 -6.032 1.00 0.00 285 ALA A O 7
ATOM 8104 N N . PRO A 1 55 ? -4.669 -7.295 -6.911 1.00 0.00 286 PRO A N 7
ATOM 8105 C CA . PRO A 1 55 ? -5.958 -7.858 -7.415 1.00 0.00 286 PRO A CA 7
ATOM 8106 C C . PRO A 1 55 ? -5.723 -9.027 -8.372 1.00 0.00 286 PRO A C 7
ATOM 8107 O O . PRO A 1 55 ? -6.669 -9.679 -8.817 1.00 0.00 286 PRO A O 7
ATOM 8118 N N . ASP A 1 56 ? -4.455 -9.283 -8.681 1.00 0.00 287 ASP A N 7
ATOM 8119 C CA . ASP A 1 56 ? -4.096 -10.374 -9.584 1.00 0.00 287 ASP A CA 7
ATOM 8120 C C . ASP A 1 56 ? -3.927 -11.675 -8.805 1.00 0.00 287 ASP A C 7
ATOM 8121 O O . ASP A 1 56 ? -3.918 -12.761 -9.384 1.00 0.00 287 ASP A O 7
ATOM 8130 N N . GLY A 1 57 ? -3.800 -11.555 -7.483 1.00 0.00 288 GLY A N 7
ATOM 8131 C CA . GLY A 1 57 ? -3.637 -12.724 -6.617 1.00 0.00 288 GLY A CA 7
ATOM 8132 C C . GLY A 1 57 ? -2.188 -12.876 -6.164 1.00 0.00 288 GLY A C 7
ATOM 8133 O O . GLY A 1 57 ? -1.879 -13.722 -5.326 1.00 0.00 288 GLY A O 7
ATOM 8137 N N . ILE A 1 58 ? -1.303 -12.053 -6.720 1.00 0.00 289 ILE A N 7
ATOM 8138 C CA . ILE A 1 58 ? 0.110 -12.113 -6.359 1.00 0.00 289 ILE A CA 7
ATOM 8139 C C . ILE A 1 58 ? 0.353 -11.459 -5.006 1.00 0.00 289 ILE A C 7
ATOM 8140 O O . ILE A 1 58 ? -0.069 -10.329 -4.762 1.00 0.00 289 ILE A O 7
ATOM 8156 N N . THR A 1 59 ? 1.040 -12.187 -4.133 1.00 0.00 290 THR A N 7
ATOM 8157 C CA . THR A 1 59 ? 1.352 -11.691 -2.796 1.00 0.00 290 THR A CA 7
ATOM 8158 C C . THR A 1 59 ? 2.725 -11.033 -2.778 1.00 0.00 290 THR A C 7
ATOM 8159 O O . THR A 1 59 ? 3.622 -11.428 -3.523 1.00 0.00 290 THR A O 7
ATOM 8170 N N . TYR A 1 60 ? 2.885 -10.025 -1.925 1.00 0.00 291 TYR A N 7
ATOM 8171 C CA . TYR A 1 60 ? 4.158 -9.315 -1.821 1.00 0.00 291 TYR A CA 7
ATOM 8172 C C . TYR A 1 60 ? 4.347 -8.745 -0.418 1.00 0.00 291 TYR A C 7
ATOM 8173 O O . TYR A 1 60 ? 3.482 -8.036 0.098 1.00 0.00 291 TYR A O 7
ATOM 8191 N N . ARG A 1 61 ? 5.487 -9.063 0.193 1.00 0.00 292 ARG A N 7
ATOM 8192 C CA . ARG A 1 61 ? 5.804 -8.586 1.541 1.00 0.00 292 ARG A CA 7
ATOM 8193 C C . ARG A 1 61 ? 7.287 -8.241 1.635 1.00 0.00 292 ARG A C 7
ATOM 8194 O O . ARG A 1 61 ? 8.137 -8.990 1.153 1.00 0.00 292 ARG A O 7
ATOM 8215 N N . VAL A 1 62 ? 7.596 -7.102 2.254 1.00 0.00 293 VAL A N 7
ATOM 8216 C CA . VAL A 1 62 ? 8.988 -6.669 2.401 1.00 0.00 293 VAL A CA 7
ATOM 8217 C C . VAL A 1 62 ? 9.202 -5.996 3.753 1.00 0.00 293 VAL A C 7
ATOM 8218 O O . VAL A 1 62 ? 8.749 -4.873 3.979 1.00 0.00 293 VAL A O 7
ATOM 8231 N N . ASP A 1 63 ? 9.903 -6.688 4.644 1.00 0.00 294 ASP A N 7
ATOM 8232 C CA . ASP A 1 63 ? 10.188 -6.156 5.974 1.00 0.00 294 ASP A CA 7
ATOM 8233 C C . ASP A 1 63 ? 11.503 -5.385 5.958 1.00 0.00 294 ASP A C 7
ATOM 8234 O O . ASP A 1 63 ? 12.353 -5.608 5.097 1.00 0.00 294 ASP A O 7
ATOM 8243 N N . TYR A 1 64 ? 11.663 -4.477 6.914 1.00 0.00 295 TYR A N 7
ATOM 8244 C CA . TYR A 1 64 ? 12.881 -3.677 7.002 1.00 0.00 295 TYR A CA 7
ATOM 8245 C C . TYR A 1 64 ? 13.109 -3.214 8.435 1.00 0.00 295 TYR A C 7
ATOM 8246 O O . TYR A 1 64 ? 12.169 -2.828 9.130 1.00 0.00 295 TYR A O 7
ATOM 8264 N N . ILE A 1 65 ? 14.365 -3.261 8.877 1.00 0.00 296 ILE A N 7
ATOM 8265 C CA . ILE A 1 65 ? 14.716 -2.850 10.237 1.00 0.00 296 ILE A CA 7
ATOM 8266 C C . ILE A 1 65 ? 15.959 -1.968 10.229 1.00 0.00 296 ILE A C 7
ATOM 8267 O O . ILE A 1 65 ? 16.898 -2.206 9.470 1.00 0.00 296 ILE A O 7
ATOM 8283 N N . ALA A 1 66 ? 15.955 -0.947 11.084 1.00 0.00 297 ALA A N 7
ATOM 8284 C CA . ALA A 1 66 ? 17.085 -0.020 11.183 1.00 0.00 297 ALA A CA 7
ATOM 8285 C C . ALA A 1 66 ? 17.637 -0.002 12.604 1.00 0.00 297 ALA A C 7
ATOM 8286 O O . ALA A 1 66 ? 16.945 0.387 13.545 1.00 0.00 297 ALA A O 7
ATOM 8293 N N . ASP A 1 67 ? 18.892 -0.423 12.752 1.00 0.00 298 ASP A N 7
ATOM 8294 C CA . ASP A 1 67 ? 19.541 -0.451 14.063 1.00 0.00 298 ASP A CA 7
ATOM 8295 C C . ASP A 1 67 ? 20.387 0.803 14.260 1.00 0.00 298 ASP A C 7
ATOM 8296 O O . ASP A 1 67 ? 20.234 1.785 13.534 1.00 0.00 298 ASP A O 7
ATOM 8305 N N . GLU A 1 68 ? 21.277 0.763 15.244 1.00 0.00 299 GLU A N 7
ATOM 8306 C CA . GLU A 1 68 ? 22.141 1.903 15.525 1.00 0.00 299 GLU A CA 7
ATOM 8307 C C . GLU A 1 68 ? 23.312 1.942 14.549 1.00 0.00 299 GLU A C 7
ATOM 8308 O O . GLU A 1 68 ? 24.028 2.940 14.463 1.00 0.00 299 GLU A O 7
ATOM 8320 N N . ASN A 1 69 ? 23.506 0.848 13.815 1.00 0.00 300 ASN A N 7
ATOM 8321 C CA . ASN A 1 69 ? 24.599 0.767 12.849 1.00 0.00 300 ASN A CA 7
ATOM 8322 C C . ASN A 1 69 ? 24.187 1.368 11.508 1.00 0.00 300 ASN A C 7
ATOM 8323 O O . ASN A 1 69 ? 25.039 1.757 10.708 1.00 0.00 300 ASN A O 7
ATOM 8334 N N . GLY A 1 70 ? 22.879 1.446 11.266 1.00 0.00 301 GLY A N 7
ATOM 8335 C CA . GLY A 1 70 ? 22.370 2.008 10.013 1.00 0.00 301 GLY A CA 7
ATOM 8336 C C . GLY A 1 70 ? 21.133 1.255 9.535 1.00 0.00 301 GLY A C 7
ATOM 8337 O O . GLY A 1 70 ? 20.481 0.552 10.306 1.00 0.00 301 GLY A O 7
ATOM 8341 N N . PHE A 1 71 ? 20.817 1.412 8.251 1.00 0.00 302 PHE A N 7
ATOM 8342 C CA . PHE A 1 71 ? 19.655 0.749 7.664 1.00 0.00 302 PHE A CA 7
ATOM 8343 C C . PHE A 1 71 ? 20.011 -0.684 7.268 1.00 0.00 302 PHE A C 7
ATOM 8344 O O . PHE A 1 71 ? 21.140 -0.965 6.866 1.00 0.00 302 PHE A O 7
ATOM 8361 N N . GLN A 1 72 ? 19.039 -1.584 7.383 1.00 0.00 303 GLN A N 7
ATOM 8362 C CA . GLN A 1 72 ? 19.253 -2.987 7.033 1.00 0.00 303 GLN A CA 7
ATOM 8363 C C . GLN A 1 72 ? 17.962 -3.597 6.487 1.00 0.00 303 GLN A C 7
ATOM 8364 O O . GLN A 1 72 ? 17.216 -4.245 7.221 1.00 0.00 303 GLN A O 7
ATOM 8378 N N . PRO A 1 73 ? 17.686 -3.402 5.222 1.00 0.00 304 PRO A N 7
ATOM 8379 C CA . PRO A 1 73 ? 16.455 -3.945 4.572 1.00 0.00 304 PRO A CA 7
ATOM 8380 C C . PRO A 1 73 ? 16.267 -5.437 4.842 1.00 0.00 304 PRO A C 7
ATOM 8381 O O . PRO A 1 73 ? 17.188 -6.119 5.291 1.00 0.00 304 PRO A O 7
ATOM 8392 N N . SER A 1 74 ? 15.066 -5.932 4.558 1.00 0.00 305 SER A N 7
ATOM 8393 C CA . SER A 1 74 ? 14.753 -7.343 4.763 1.00 0.00 305 SER A CA 7
ATOM 8394 C C . SER A 1 74 ? 13.511 -7.728 3.963 1.00 0.00 305 SER A C 7
ATOM 8395 O O . SER A 1 74 ? 12.962 -6.911 3.225 1.00 0.00 305 SER A O 7
ATOM 8403 N N . GLY A 1 75 ? 13.067 -8.975 4.111 1.00 0.00 306 GLY A N 7
ATOM 8404 C CA . GLY A 1 75 ? 11.885 -9.440 3.390 1.00 0.00 306 GLY A CA 7
ATOM 8405 C C . GLY A 1 75 ? 11.876 -10.958 3.259 1.00 0.00 306 GLY A C 7
ATOM 8406 O O . GLY A 1 75 ? 12.782 -11.639 3.737 1.00 0.00 306 GLY A O 7
ATOM 8410 N N . ALA A 1 76 ? 10.842 -11.480 2.604 1.00 0.00 307 ALA A N 7
ATOM 8411 C CA . ALA A 1 76 ? 10.717 -12.920 2.408 1.00 0.00 307 ALA A CA 7
ATOM 8412 C C . ALA A 1 76 ? 12.034 -13.511 1.918 1.00 0.00 307 ALA A C 7
ATOM 8413 O O . ALA A 1 76 ? 12.241 -14.723 1.975 1.00 0.00 307 ALA A O 7
ATOM 8420 N N . HIS A 1 77 ? 12.921 -12.647 1.437 1.00 0.00 308 HIS A N 7
ATOM 8421 C CA . HIS A 1 77 ? 14.216 -13.096 0.940 1.00 0.00 308 HIS A CA 7
ATOM 8422 C C . HIS A 1 77 ? 15.132 -13.468 2.100 1.00 0.00 308 HIS A C 7
ATOM 8423 O O . HIS A 1 77 ? 16.274 -13.877 1.896 1.00 0.00 308 HIS A O 7
ATOM 8437 N N . LEU A 1 78 ? 14.619 -13.323 3.323 1.00 0.00 309 LEU A N 7
ATOM 8438 C CA . LEU A 1 78 ? 15.390 -13.645 4.527 1.00 0.00 309 LEU A CA 7
ATOM 8439 C C . LEU A 1 78 ? 14.856 -14.928 5.177 1.00 0.00 309 LEU A C 7
ATOM 8440 O O . LEU A 1 78 ? 13.844 -14.887 5.876 1.00 0.00 309 LEU A O 7
ATOM 8456 N N . PRO A 1 79 ? 15.501 -16.057 4.976 1.00 0.00 310 PRO A N 7
ATOM 8457 C CA . PRO A 1 79 ? 15.048 -17.348 5.580 1.00 0.00 310 PRO A CA 7
ATOM 8458 C C . PRO A 1 79 ? 14.760 -17.213 7.076 1.00 0.00 310 PRO A C 7
ATOM 8459 O O . PRO A 1 79 ? 15.587 -16.706 7.834 1.00 0.00 310 PRO A O 7
ATOM 8470 N N . LYS A 1 80 ? 13.583 -17.672 7.493 1.00 0.00 311 LYS A N 7
ATOM 8471 C CA . LYS A 1 80 ? 13.199 -17.596 8.898 1.00 0.00 311 LYS A CA 7
ATOM 8472 C C . LYS A 1 80 ? 14.207 -18.342 9.768 1.00 0.00 311 LYS A C 7
ATOM 8473 O O . LYS A 1 80 ? 14.438 -17.903 10.882 1.00 0.00 311 LYS A O 7
ATOM 8492 N N . ILE A 1 4 ? -10.126 3.993 4.899 1.00 0.00 235 ILE A N 8
ATOM 8493 C CA . ILE A 1 4 ? -9.353 3.063 5.714 1.00 0.00 235 ILE A CA 8
ATOM 8494 C C . ILE A 1 4 ? -10.291 2.170 6.525 1.00 0.00 235 ILE A C 8
ATOM 8495 O O . ILE A 1 4 ? -10.991 2.641 7.422 1.00 0.00 235 ILE A O 8
ATOM 8511 N N . ILE A 1 5 ? -10.297 0.880 6.202 1.00 0.00 236 ILE A N 8
ATOM 8512 C CA . ILE A 1 5 ? -11.150 -0.069 6.907 1.00 0.00 236 ILE A CA 8
ATOM 8513 C C . ILE A 1 5 ? -10.604 -0.347 8.303 1.00 0.00 236 ILE A C 8
ATOM 8514 O O . ILE A 1 5 ? -11.360 -0.416 9.271 1.00 0.00 236 ILE A O 8
ATOM 8530 N N . ARG A 1 6 ? -9.284 -0.513 8.402 1.00 0.00 237 ARG A N 8
ATOM 8531 C CA . ARG A 1 6 ? -8.641 -0.792 9.691 1.00 0.00 237 ARG A CA 8
ATOM 8532 C C . ARG A 1 6 ? -7.881 0.429 10.201 1.00 0.00 237 ARG A C 8
ATOM 8533 O O . ARG A 1 6 ? -7.156 1.080 9.451 1.00 0.00 237 ARG A O 8
ATOM 8554 N N . PHE A 1 7 ? -8.050 0.726 11.488 1.00 0.00 238 PHE A N 8
ATOM 8555 C CA . PHE A 1 7 ? -7.375 1.866 12.107 1.00 0.00 238 PHE A CA 8
ATOM 8556 C C . PHE A 1 7 ? -7.046 1.551 13.564 1.00 0.00 238 PHE A C 8
ATOM 8557 O O . PHE A 1 7 ? -7.935 1.251 14.359 1.00 0.00 238 PHE A O 8
ATOM 8574 N N . GLU A 1 8 ? -5.759 1.616 13.904 1.00 0.00 239 GLU A N 8
ATOM 8575 C CA . GLU A 1 8 ? -5.310 1.332 15.269 1.00 0.00 239 GLU A CA 8
ATOM 8576 C C . GLU A 1 8 ? -4.168 2.265 15.660 1.00 0.00 239 GLU A C 8
ATOM 8577 O O . GLU A 1 8 ? -3.418 2.735 14.804 1.00 0.00 239 GLU A O 8
ATOM 8589 N N . ASN A 1 9 ? -4.044 2.533 16.958 1.00 0.00 240 ASN A N 8
ATOM 8590 C CA . ASN A 1 9 ? -2.990 3.417 17.453 1.00 0.00 240 ASN A CA 8
ATOM 8591 C C . ASN A 1 9 ? -2.639 3.082 18.898 1.00 0.00 240 ASN A C 8
ATOM 8592 O O . ASN A 1 9 ? -3.521 2.890 19.735 1.00 0.00 240 ASN A O 8
ATOM 8603 N N . ASP A 1 10 ? -1.340 3.020 19.185 1.00 0.00 241 ASP A N 8
ATOM 8604 C CA . ASP A 1 10 ? -0.862 2.715 20.535 1.00 0.00 241 ASP A CA 8
ATOM 8605 C C . ASP A 1 10 ? 0.320 3.612 20.886 1.00 0.00 241 ASP A C 8
ATOM 8606 O O . ASP A 1 10 ? 1.120 3.968 20.021 1.00 0.00 241 ASP A O 8
ATOM 8615 N N . VAL A 1 11 ? 0.423 3.980 22.161 1.00 0.00 242 VAL A N 8
ATOM 8616 C CA . VAL A 1 11 ? 1.509 4.845 22.619 1.00 0.00 242 VAL A CA 8
ATOM 8617 C C . VAL A 1 11 ? 1.922 4.473 24.041 1.00 0.00 242 VAL A C 8
ATOM 8618 O O . VAL A 1 11 ? 1.083 4.345 24.932 1.00 0.00 242 VAL A O 8
ATOM 8631 N N . GLU A 1 12 ? 3.227 4.298 24.241 1.00 0.00 243 GLU A N 8
ATOM 8632 C CA . GLU A 1 12 ? 3.761 3.937 25.553 1.00 0.00 243 GLU A CA 8
ATOM 8633 C C . GLU A 1 12 ? 5.141 4.577 25.750 1.00 0.00 243 GLU A C 8
ATOM 8634 O O . GLU A 1 12 ? 5.875 4.766 24.781 1.00 0.00 243 GLU A O 8
ATOM 8646 N N . PRO A 1 13 ? 5.517 4.910 26.965 1.00 0.00 244 PRO A N 8
ATOM 8647 C CA . PRO A 1 13 ? 6.843 5.532 27.240 1.00 0.00 244 PRO A CA 8
ATOM 8648 C C . PRO A 1 13 ? 7.956 4.929 26.382 1.00 0.00 244 PRO A C 8
ATOM 8649 O O . PRO A 1 13 ? 8.854 5.635 25.926 1.00 0.00 244 PRO A O 8
ATOM 8660 N N . GLU A 1 14 ? 7.891 3.618 26.178 1.00 0.00 245 GLU A N 8
ATOM 8661 C CA . GLU A 1 14 ? 8.899 2.925 25.384 1.00 0.00 245 GLU A CA 8
ATOM 8662 C C . GLU A 1 14 ? 8.867 3.397 23.933 1.00 0.00 245 GLU A C 8
ATOM 8663 O O . GLU A 1 14 ? 9.909 3.518 23.288 1.00 0.00 245 GLU A O 8
ATOM 8675 N N . GLY A 1 15 ? 7.670 3.666 23.422 1.00 0.00 246 GLY A N 8
ATOM 8676 C CA . GLY A 1 15 ? 7.529 4.127 22.045 1.00 0.00 246 GLY A CA 8
ATOM 8677 C C . GLY A 1 15 ? 6.069 4.114 21.608 1.00 0.00 246 GLY A C 8
ATOM 8678 O O . GLY A 1 15 ? 5.169 4.375 22.407 1.00 0.00 246 GLY A O 8
ATOM 8682 N N . TYR A 1 16 ? 5.841 3.804 20.333 1.00 0.00 247 TYR A N 8
ATOM 8683 C CA . TYR A 1 16 ? 4.484 3.754 19.789 1.00 0.00 247 TYR A CA 8
ATOM 8684 C C . TYR A 1 16 ? 4.379 2.687 18.706 1.00 0.00 247 TYR A C 8
ATOM 8685 O O . TYR A 1 16 ? 5.390 2.192 18.208 1.00 0.00 247 TYR A O 8
ATOM 8703 N N . HIS A 1 17 ? 3.146 2.335 18.348 1.00 0.00 248 HIS A N 8
ATOM 8704 C CA . HIS A 1 17 ? 2.906 1.320 17.321 1.00 0.00 248 HIS A CA 8
ATOM 8705 C C . HIS A 1 17 ? 1.642 1.647 16.532 1.00 0.00 248 HIS A C 8
ATOM 8706 O O . HIS A 1 17 ? 0.528 1.521 17.044 1.00 0.00 248 HIS A O 8
ATOM 8720 N N . TYR A 1 18 ? 1.822 2.068 15.280 1.00 0.00 249 TYR A N 8
ATOM 8721 C CA . TYR A 1 18 ? 0.693 2.415 14.414 1.00 0.00 249 TYR A CA 8
ATOM 8722 C C . TYR A 1 18 ? 0.417 1.293 13.418 1.00 0.00 249 TYR A C 8
ATOM 8723 O O . TYR A 1 18 ? 1.343 0.657 12.916 1.00 0.00 249 TYR A O 8
ATOM 8741 N N . LEU A 1 19 ? -0.864 1.052 13.136 1.00 0.00 250 LEU A N 8
ATOM 8742 C CA . LEU A 1 19 ? -1.254 0.000 12.194 1.00 0.00 250 LEU A CA 8
ATOM 8743 C C . LEU A 1 19 ? -2.545 0.389 11.468 1.00 0.00 250 LEU A C 8
ATOM 8744 O O . LEU A 1 19 ? -3.581 0.599 12.099 1.00 0.00 250 LEU A O 8
ATOM 8760 N N . TYR A 1 20 ? -2.475 0.477 10.140 1.00 0.00 251 TYR A N 8
ATOM 8761 C CA . TYR A 1 20 ? -3.645 0.834 9.334 1.00 0.00 251 TYR A CA 8
ATOM 8762 C C . TYR A 1 20 ? -3.618 0.091 8.000 1.00 0.00 251 TYR A C 8
ATOM 8763 O O . TYR A 1 20 ? -2.555 -0.306 7.524 1.00 0.00 251 TYR A O 8
ATOM 8781 N N . GLU A 1 21 ? -4.796 -0.095 7.404 1.00 0.00 252 GLU A N 8
ATOM 8782 C CA . GLU A 1 21 ? -4.903 -0.794 6.123 1.00 0.00 252 GLU A CA 8
ATOM 8783 C C . GLU A 1 21 ? -5.980 -0.154 5.253 1.00 0.00 252 GLU A C 8
ATOM 8784 O O . GLU A 1 21 ? -7.113 0.048 5.695 1.00 0.00 252 GLU A O 8
ATOM 8796 N N . THR A 1 22 ? -5.617 0.164 4.011 1.00 0.00 253 THR A N 8
ATOM 8797 C CA . THR A 1 22 ? -6.556 0.782 3.080 1.00 0.00 253 THR A CA 8
ATOM 8798 C C . THR A 1 22 ? -7.413 -0.282 2.404 1.00 0.00 253 THR A C 8
ATOM 8799 O O . THR A 1 22 ? -7.014 -1.443 2.307 1.00 0.00 253 THR A O 8
ATOM 8810 N N . GLU A 1 23 ? -8.589 0.120 1.936 1.00 0.00 254 GLU A N 8
ATOM 8811 C CA . GLU A 1 23 ? -9.490 -0.812 1.268 1.00 0.00 254 GLU A CA 8
ATOM 8812 C C . GLU A 1 23 ? -8.895 -1.270 -0.059 1.00 0.00 254 GLU A C 8
ATOM 8813 O O . GLU A 1 23 ? -9.313 -2.284 -0.620 1.00 0.00 254 GLU A O 8
ATOM 8825 N N . ASN A 1 24 ? -7.918 -0.519 -0.555 1.00 0.00 255 ASN A N 8
ATOM 8826 C CA . ASN A 1 24 ? -7.272 -0.861 -1.818 1.00 0.00 255 ASN A CA 8
ATOM 8827 C C . ASN A 1 24 ? -6.319 -2.042 -1.631 1.00 0.00 255 ASN A C 8
ATOM 8828 O O . ASN A 1 24 ? -5.383 -2.225 -2.409 1.00 0.00 255 ASN A O 8
ATOM 8839 N N . LYS A 1 25 ? -6.574 -2.843 -0.601 1.00 0.00 256 LYS A N 8
ATOM 8840 C CA . LYS A 1 25 ? -5.744 -4.011 -0.324 1.00 0.00 256 LYS A CA 8
ATOM 8841 C C . LYS A 1 25 ? -4.300 -3.604 -0.029 1.00 0.00 256 LYS A C 8
ATOM 8842 O O . LYS A 1 25 ? -3.371 -4.376 -0.263 1.00 0.00 256 LYS A O 8
ATOM 8861 N N . ILE A 1 26 ? -4.117 -2.390 0.491 1.00 0.00 257 ILE A N 8
ATOM 8862 C CA . ILE A 1 26 ? -2.776 -1.889 0.823 1.00 0.00 257 ILE A CA 8
ATOM 8863 C C . ILE A 1 26 ? -2.568 -1.899 2.336 1.00 0.00 257 ILE A C 8
ATOM 8864 O O . ILE A 1 26 ? -3.194 -1.129 3.063 1.00 0.00 257 ILE A O 8
ATOM 8880 N N . LEU A 1 27 ? -1.681 -2.780 2.805 1.00 0.00 258 LEU A N 8
ATOM 8881 C CA . LEU A 1 27 ? -1.389 -2.893 4.240 1.00 0.00 258 LEU A CA 8
ATOM 8882 C C . LEU A 1 27 ? -0.044 -2.238 4.559 1.00 0.00 258 LEU A C 8
ATOM 8883 O O . LEU A 1 27 ? 0.994 -2.645 4.038 1.00 0.00 258 LEU A O 8
ATOM 8899 N N . ALA A 1 28 ? -0.072 -1.224 5.423 1.00 0.00 259 ALA A N 8
ATOM 8900 C CA . ALA A 1 28 ? 1.147 -0.516 5.818 1.00 0.00 259 ALA A CA 8
ATOM 8901 C C . ALA A 1 28 ? 1.097 -0.160 7.300 1.00 0.00 259 ALA A C 8
ATOM 8902 O O . ALA A 1 28 ? 0.051 0.235 7.817 1.00 0.00 259 ALA A O 8
ATOM 8909 N N . GLU A 1 29 ? 2.232 -0.305 7.981 1.00 0.00 260 GLU A N 8
ATOM 8910 C CA . GLU A 1 29 ? 2.306 0.002 9.408 1.00 0.00 260 GLU A CA 8
ATOM 8911 C C . GLU A 1 29 ? 3.724 0.414 9.794 1.00 0.00 260 GLU A C 8
ATOM 8912 O O . GLU A 1 29 ? 4.656 0.293 8.998 1.00 0.00 260 GLU A O 8
ATOM 8924 N N . GLU A 1 30 ? 3.878 0.901 11.021 1.00 0.00 261 GLU A N 8
ATOM 8925 C CA . GLU A 1 30 ? 5.185 1.331 11.509 1.00 0.00 261 GLU A CA 8
ATOM 8926 C C . GLU A 1 30 ? 5.214 1.312 13.033 1.00 0.00 261 GLU A C 8
ATOM 8927 O O . GLU A 1 30 ? 4.200 1.559 13.685 1.00 0.00 261 GLU A O 8
ATOM 8939 N N . ALA A 1 31 ? 6.380 1.014 13.598 1.00 0.00 262 ALA A N 8
ATOM 8940 C CA . ALA A 1 31 ? 6.520 0.967 15.051 1.00 0.00 262 ALA A CA 8
ATOM 8941 C C . ALA A 1 31 ? 7.979 1.145 15.460 1.00 0.00 262 ALA A C 8
ATOM 8942 O O . ALA A 1 31 ? 8.887 1.010 14.640 1.00 0.00 262 ALA A O 8
ATOM 8949 N N . GLY A 1 32 ? 8.193 1.448 16.737 1.00 0.00 263 GLY A N 8
ATOM 8950 C CA . GLY A 1 32 ? 9.543 1.643 17.255 1.00 0.00 263 GLY A CA 8
ATOM 8951 C C . GLY A 1 32 ? 9.535 1.708 18.778 1.00 0.00 263 GLY A C 8
ATOM 8952 O O . GLY A 1 32 ? 8.873 2.564 19.368 1.00 0.00 263 GLY A O 8
ATOM 8956 N N . LYS A 1 33 ? 10.270 0.795 19.412 1.00 0.00 264 LYS A N 8
ATOM 8957 C CA . LYS A 1 33 ? 10.344 0.747 20.876 1.00 0.00 264 LYS A CA 8
ATOM 8958 C C . LYS A 1 33 ? 11.642 1.378 21.372 1.00 0.00 264 LYS A C 8
ATOM 8959 O O . LYS A 1 33 ? 12.635 1.431 20.646 1.00 0.00 264 LYS A O 8
ATOM 8978 N N . VAL A 1 34 ? 11.625 1.852 22.614 1.00 0.00 265 VAL A N 8
ATOM 8979 C CA . VAL A 1 34 ? 12.806 2.477 23.201 1.00 0.00 265 VAL A CA 8
ATOM 8980 C C . VAL A 1 34 ? 13.237 3.688 22.380 1.00 0.00 265 VAL A C 8
ATOM 8981 O O . VAL A 1 34 ? 13.118 3.693 21.155 1.00 0.00 265 VAL A O 8
ATOM 8994 N N . GLU A 1 35 ? 13.737 4.715 23.062 1.00 0.00 266 GLU A N 8
ATOM 8995 C CA . GLU A 1 35 ? 14.183 5.927 22.383 1.00 0.00 266 GLU A CA 8
ATOM 8996 C C . GLU A 1 35 ? 14.893 6.860 23.358 1.00 0.00 266 GLU A C 8
ATOM 8997 O O . GLU A 1 35 ? 15.391 7.916 22.969 1.00 0.00 266 GLU A O 8
ATOM 9009 N N . LYS A 1 36 ? 14.938 6.464 24.626 1.00 0.00 267 LYS A N 8
ATOM 9010 C CA . LYS A 1 36 ? 15.592 7.275 25.646 1.00 0.00 267 LYS A CA 8
ATOM 9011 C C . LYS A 1 36 ? 17.108 7.220 25.486 1.00 0.00 267 LYS A C 8
ATOM 9012 O O . LYS A 1 36 ? 17.652 6.240 24.978 1.00 0.00 267 LYS A O 8
ATOM 9031 N N . ILE A 1 37 ? 17.784 8.279 25.925 1.00 0.00 268 ILE A N 8
ATOM 9032 C CA . ILE A 1 37 ? 19.239 8.342 25.831 1.00 0.00 268 ILE A CA 8
ATOM 9033 C C . ILE A 1 37 ? 19.879 7.649 27.029 1.00 0.00 268 ILE A C 8
ATOM 9034 O O . ILE A 1 37 ? 21.037 7.233 26.976 1.00 0.00 268 ILE A O 8
ATOM 9050 N N . ASP A 1 38 ? 19.115 7.529 28.110 1.00 0.00 269 ASP A N 8
ATOM 9051 C CA . ASP A 1 38 ? 19.610 6.886 29.321 1.00 0.00 269 ASP A CA 8
ATOM 9052 C C . ASP A 1 38 ? 21.008 7.395 29.669 1.00 0.00 269 ASP A C 8
ATOM 9053 O O . ASP A 1 38 ? 21.261 8.599 29.654 1.00 0.00 269 ASP A O 8
ATOM 9062 N N . ASN A 1 39 ? 21.908 6.470 29.986 1.00 0.00 270 ASN A N 8
ATOM 9063 C CA . ASN A 1 39 ? 23.275 6.834 30.341 1.00 0.00 270 ASN A CA 8
ATOM 9064 C C . ASN A 1 39 ? 24.001 7.454 29.149 1.00 0.00 270 ASN A C 8
ATOM 9065 O O . ASN A 1 39 ? 24.533 8.560 29.243 1.00 0.00 270 ASN A O 8
ATOM 9076 N N . GLU A 1 40 ? 24.023 6.734 28.031 1.00 0.00 271 GLU A N 8
ATOM 9077 C CA . GLU A 1 40 ? 24.692 7.229 26.833 1.00 0.00 271 GLU A CA 8
ATOM 9078 C C . GLU A 1 40 ? 24.219 6.468 25.599 1.00 0.00 271 GLU A C 8
ATOM 9079 O O . GLU A 1 40 ? 23.919 7.066 24.566 1.00 0.00 271 GLU A O 8
ATOM 9091 N N . ASN A 1 41 ? 24.155 5.144 25.713 1.00 0.00 272 ASN A N 8
ATOM 9092 C CA . ASN A 1 41 ? 23.717 4.311 24.600 1.00 0.00 272 ASN A CA 8
ATOM 9093 C C . ASN A 1 41 ? 22.222 4.483 24.353 1.00 0.00 272 ASN A C 8
ATOM 9094 O O . ASN A 1 41 ? 21.403 4.230 25.236 1.00 0.00 272 ASN A O 8
ATOM 9105 N N . GLU A 1 42 ? 21.874 4.918 23.146 1.00 0.00 273 GLU A N 8
ATOM 9106 C CA . GLU A 1 42 ? 20.475 5.123 22.791 1.00 0.00 273 GLU A CA 8
ATOM 9107 C C . GLU A 1 42 ? 19.718 3.799 22.795 1.00 0.00 273 GLU A C 8
ATOM 9108 O O . GLU A 1 42 ? 18.602 3.713 23.309 1.00 0.00 273 GLU A O 8
ATOM 9120 N N . GLY A 1 43 ? 20.330 2.769 22.219 1.00 0.00 274 GLY A N 8
ATOM 9121 C CA . GLY A 1 43 ? 19.699 1.456 22.163 1.00 0.00 274 GLY A CA 8
ATOM 9122 C C . GLY A 1 43 ? 18.351 1.531 21.454 1.00 0.00 274 GLY A C 8
ATOM 9123 O O . GLY A 1 43 ? 17.482 0.683 21.656 1.00 0.00 274 GLY A O 8
ATOM 9127 N N . ILE A 1 44 ? 18.185 2.556 20.622 1.00 0.00 275 ILE A N 8
ATOM 9128 C CA . ILE A 1 44 ? 16.940 2.738 19.884 1.00 0.00 275 ILE A CA 8
ATOM 9129 C C . ILE A 1 44 ? 16.924 1.854 18.641 1.00 0.00 275 ILE A C 8
ATOM 9130 O O . ILE A 1 44 ? 17.960 1.628 18.014 1.00 0.00 275 ILE A O 8
ATOM 9146 N N . ARG A 1 45 ? 15.742 1.355 18.288 1.00 0.00 276 ARG A N 8
ATOM 9147 C CA . ARG A 1 45 ? 15.599 0.496 17.113 1.00 0.00 276 ARG A CA 8
ATOM 9148 C C . ARG A 1 45 ? 14.214 0.661 16.499 1.00 0.00 276 ARG A C 8
ATOM 9149 O O . ARG A 1 45 ? 13.200 0.468 17.171 1.00 0.00 276 ARG A O 8
ATOM 9170 N N . VAL A 1 46 ? 14.177 1.020 15.217 1.00 0.00 277 VAL A N 8
ATOM 9171 C CA . VAL A 1 46 ? 12.905 1.213 14.518 1.00 0.00 277 VAL A CA 8
ATOM 9172 C C . VAL A 1 46 ? 12.505 -0.050 13.762 1.00 0.00 277 VAL A C 8
ATOM 9173 O O . VAL A 1 46 ? 13.299 -0.614 13.010 1.00 0.00 277 VAL A O 8
ATOM 9186 N N . LYS A 1 47 ? 11.260 -0.481 13.962 1.00 0.00 278 LYS A N 8
ATOM 9187 C CA . LYS A 1 47 ? 10.738 -1.676 13.292 1.00 0.00 278 LYS A CA 8
ATOM 9188 C C . LYS A 1 47 ? 9.522 -1.306 12.449 1.00 0.00 278 LYS A C 8
ATOM 9189 O O . LYS A 1 47 ? 8.516 -0.829 12.973 1.00 0.00 278 LYS A O 8
ATOM 9208 N N . GLY A 1 48 ? 9.619 -1.525 11.139 1.00 0.00 279 GLY A N 8
ATOM 9209 C CA . GLY A 1 48 ? 8.512 -1.201 10.241 1.00 0.00 279 GLY A CA 8
ATOM 9210 C C . GLY A 1 48 ? 8.518 -2.086 9.000 1.00 0.00 279 GLY A C 8
ATOM 9211 O O . GLY A 1 48 ? 9.567 -2.548 8.554 1.00 0.00 279 GLY A O 8
ATOM 9215 N N . PHE A 1 49 ? 7.329 -2.305 8.444 1.00 0.00 280 PHE A N 8
ATOM 9216 C CA . PHE A 1 49 ? 7.184 -3.123 7.244 1.00 0.00 280 PHE A CA 8
ATOM 9217 C C . PHE A 1 49 ? 5.888 -2.770 6.524 1.00 0.00 280 PHE A C 8
ATOM 9218 O O . PHE A 1 49 ? 5.056 -2.032 7.052 1.00 0.00 280 PHE A O 8
ATOM 9235 N N . TYR A 1 50 ? 5.718 -3.303 5.318 1.00 0.00 281 TYR A N 8
ATOM 9236 C CA . TYR A 1 50 ? 4.512 -3.037 4.538 1.00 0.00 281 TYR A CA 8
ATOM 9237 C C . TYR A 1 50 ? 4.213 -4.204 3.606 1.00 0.00 281 TYR A C 8
ATOM 9238 O O . TYR A 1 50 ? 5.115 -4.750 2.971 1.00 0.00 281 TYR A O 8
ATOM 9256 N N . GLU A 1 51 ? 2.940 -4.587 3.534 1.00 0.00 282 GLU A N 8
ATOM 9257 C CA . GLU A 1 51 ? 2.519 -5.700 2.684 1.00 0.00 282 GLU A CA 8
ATOM 9258 C C . GLU A 1 51 ? 1.244 -5.345 1.930 1.00 0.00 282 GLU A C 8
ATOM 9259 O O . GLU A 1 51 ? 0.493 -4.459 2.336 1.00 0.00 282 GLU A O 8
ATOM 9271 N N . PHE A 1 52 ? 1.007 -6.050 0.831 1.00 0.00 283 PHE A N 8
ATOM 9272 C CA . PHE A 1 52 ? -0.182 -5.813 0.024 1.00 0.00 283 PHE A CA 8
ATOM 9273 C C . PHE A 1 52 ? -0.298 -6.865 -1.072 1.00 0.00 283 PHE A C 8
ATOM 9274 O O . PHE A 1 52 ? 0.698 -7.249 -1.686 1.00 0.00 283 PHE A O 8
ATOM 9291 N N . VAL A 1 53 ? -1.522 -7.329 -1.312 1.00 0.00 284 VAL A N 8
ATOM 9292 C CA . VAL A 1 53 ? -1.773 -8.345 -2.336 1.00 0.00 284 VAL A CA 8
ATOM 9293 C C . VAL A 1 53 ? -2.400 -7.715 -3.576 1.00 0.00 284 VAL A C 8
ATOM 9294 O O . VAL A 1 53 ? -3.369 -6.962 -3.481 1.00 0.00 284 VAL A O 8
ATOM 9307 N N . ALA A 1 54 ? -1.839 -8.034 -4.737 1.00 0.00 285 ALA A N 8
ATOM 9308 C CA . ALA A 1 54 ? -2.349 -7.500 -5.993 1.00 0.00 285 ALA A CA 8
ATOM 9309 C C . ALA A 1 54 ? -3.650 -8.212 -6.374 1.00 0.00 285 ALA A C 8
ATOM 9310 O O . ALA A 1 54 ? -3.856 -9.368 -6.004 1.00 0.00 285 ALA A O 8
ATOM 9317 N N . PRO A 1 55 ? -4.527 -7.559 -7.100 1.00 0.00 286 PRO A N 8
ATOM 9318 C CA . PRO A 1 55 ? -5.821 -8.174 -7.523 1.00 0.00 286 PRO A CA 8
ATOM 9319 C C . PRO A 1 55 ? -5.598 -9.343 -8.482 1.00 0.00 286 PRO A C 8
ATOM 9320 O O . PRO A 1 55 ? -6.546 -10.011 -8.895 1.00 0.00 286 PRO A O 8
ATOM 9331 N N . ASP A 1 56 ? -4.334 -9.585 -8.824 1.00 0.00 287 ASP A N 8
ATOM 9332 C CA . ASP A 1 56 ? -3.984 -10.677 -9.729 1.00 0.00 287 ASP A CA 8
ATOM 9333 C C . ASP A 1 56 ? -3.758 -11.966 -8.946 1.00 0.00 287 ASP A C 8
ATOM 9334 O O . ASP A 1 56 ? -3.748 -13.057 -9.516 1.00 0.00 287 ASP A O 8
ATOM 9343 N N . GLY A 1 57 ? -3.583 -11.833 -7.630 1.00 0.00 288 GLY A N 8
ATOM 9344 C CA . GLY A 1 57 ? -3.362 -12.993 -6.761 1.00 0.00 288 GLY A CA 8
ATOM 9345 C C . GLY A 1 57 ? -1.907 -13.080 -6.311 1.00 0.00 288 GLY A C 8
ATOM 9346 O O . GLY A 1 57 ? -1.517 -14.027 -5.627 1.00 0.00 288 GLY A O 8
ATOM 9350 N N . ILE A 1 58 ? -1.105 -12.091 -6.698 1.00 0.00 289 ILE A N 8
ATOM 9351 C CA . ILE A 1 58 ? 0.310 -12.069 -6.324 1.00 0.00 289 ILE A CA 8
ATOM 9352 C C . ILE A 1 58 ? 0.510 -11.313 -5.018 1.00 0.00 289 ILE A C 8
ATOM 9353 O O . ILE A 1 58 ? 0.061 -10.177 -4.865 1.00 0.00 289 ILE A O 8
ATOM 9369 N N . THR A 1 59 ? 1.191 -11.959 -4.078 1.00 0.00 290 THR A N 8
ATOM 9370 C CA . THR A 1 59 ? 1.462 -11.363 -2.773 1.00 0.00 290 THR A CA 8
ATOM 9371 C C . THR A 1 59 ? 2.827 -10.682 -2.773 1.00 0.00 290 THR A C 8
ATOM 9372 O O . THR A 1 59 ? 3.745 -11.119 -3.466 1.00 0.00 290 THR A O 8
ATOM 9383 N N . TYR A 1 60 ? 2.956 -9.610 -1.993 1.00 0.00 291 TYR A N 8
ATOM 9384 C CA . TYR A 1 60 ? 4.223 -8.880 -1.918 1.00 0.00 291 TYR A CA 8
ATOM 9385 C C . TYR A 1 60 ? 4.397 -8.230 -0.547 1.00 0.00 291 TYR A C 8
ATOM 9386 O O . TYR A 1 60 ? 3.543 -7.469 -0.094 1.00 0.00 291 TYR A O 8
ATOM 9404 N N . ARG A 1 61 ? 5.521 -8.534 0.102 1.00 0.00 292 ARG A N 8
ATOM 9405 C CA . ARG A 1 61 ? 5.827 -7.979 1.423 1.00 0.00 292 ARG A CA 8
ATOM 9406 C C . ARG A 1 61 ? 7.326 -7.745 1.552 1.00 0.00 292 ARG A C 8
ATOM 9407 O O . ARG A 1 61 ? 8.132 -8.578 1.135 1.00 0.00 292 ARG A O 8
ATOM 9428 N N . VAL A 1 62 ? 7.698 -6.610 2.139 1.00 0.00 293 VAL A N 8
ATOM 9429 C CA . VAL A 1 62 ? 9.110 -6.277 2.326 1.00 0.00 293 VAL A CA 8
ATOM 9430 C C . VAL A 1 62 ? 9.317 -5.567 3.659 1.00 0.00 293 VAL A C 8
ATOM 9431 O O . VAL A 1 62 ? 8.943 -4.406 3.821 1.00 0.00 293 VAL A O 8
ATOM 9444 N N . ASP A 1 63 ? 9.919 -6.276 4.610 1.00 0.00 294 ASP A N 8
ATOM 9445 C CA . ASP A 1 63 ? 10.179 -5.712 5.932 1.00 0.00 294 ASP A CA 8
ATOM 9446 C C . ASP A 1 63 ? 11.556 -5.065 5.970 1.00 0.00 294 ASP A C 8
ATOM 9447 O O . ASP A 1 63 ? 12.447 -5.428 5.204 1.00 0.00 294 ASP A O 8
ATOM 9456 N N . TYR A 1 64 ? 11.718 -4.101 6.868 1.00 0.00 295 TYR A N 8
ATOM 9457 C CA . TYR A 1 64 ? 12.988 -3.398 7.005 1.00 0.00 295 TYR A CA 8
ATOM 9458 C C . TYR A 1 64 ? 13.148 -2.872 8.425 1.00 0.00 295 TYR A C 8
ATOM 9459 O O . TYR A 1 64 ? 12.191 -2.392 9.032 1.00 0.00 295 TYR A O 8
ATOM 9477 N N . ILE A 1 65 ? 14.366 -2.967 8.949 1.00 0.00 296 ILE A N 8
ATOM 9478 C CA . ILE A 1 65 ? 14.655 -2.503 10.305 1.00 0.00 296 ILE A CA 8
ATOM 9479 C C . ILE A 1 65 ? 16.024 -1.839 10.351 1.00 0.00 296 ILE A C 8
ATOM 9480 O O . ILE A 1 65 ? 16.980 -2.329 9.749 1.00 0.00 296 ILE A O 8
ATOM 9496 N N . ALA A 1 66 ? 16.111 -0.717 11.064 1.00 0.00 297 ALA A N 8
ATOM 9497 C CA . ALA A 1 66 ? 17.375 0.017 11.179 1.00 0.00 297 ALA A CA 8
ATOM 9498 C C . ALA A 1 66 ? 17.854 0.061 12.627 1.00 0.00 297 ALA A C 8
ATOM 9499 O O . ALA A 1 66 ? 17.209 0.660 13.490 1.00 0.00 297 ALA A O 8
ATOM 9506 N N . ASP A 1 67 ? 19.005 -0.566 12.876 1.00 0.00 298 ASP A N 8
ATOM 9507 C CA . ASP A 1 67 ? 19.599 -0.591 14.212 1.00 0.00 298 ASP A CA 8
ATOM 9508 C C . ASP A 1 67 ? 20.707 0.453 14.303 1.00 0.00 298 ASP A C 8
ATOM 9509 O O . ASP A 1 67 ? 20.812 1.333 13.450 1.00 0.00 298 ASP A O 8
ATOM 9518 N N . GLU A 1 68 ? 21.542 0.341 15.332 1.00 0.00 299 GLU A N 8
ATOM 9519 C CA . GLU A 1 68 ? 22.650 1.275 15.508 1.00 0.00 299 GLU A CA 8
ATOM 9520 C C . GLU A 1 68 ? 23.863 0.810 14.709 1.00 0.00 299 GLU A C 8
ATOM 9521 O O . GLU A 1 68 ? 24.852 1.535 14.584 1.00 0.00 299 GLU A O 8
ATOM 9533 N N . ASN A 1 69 ? 23.784 -0.409 14.176 1.00 0.00 300 ASN A N 8
ATOM 9534 C CA . ASN A 1 69 ? 24.883 -0.974 13.396 1.00 0.00 300 ASN A CA 8
ATOM 9535 C C . ASN A 1 69 ? 24.755 -0.601 11.920 1.00 0.00 300 ASN A C 8
ATOM 9536 O O . ASN A 1 69 ? 25.738 -0.620 11.180 1.00 0.00 300 ASN A O 8
ATOM 9547 N N . GLY A 1 70 ? 23.539 -0.260 11.496 1.00 0.00 301 GLY A N 8
ATOM 9548 C CA . GLY A 1 70 ? 23.296 0.116 10.103 1.00 0.00 301 GLY A CA 8
ATOM 9549 C C . GLY A 1 70 ? 21.916 -0.342 9.642 1.00 0.00 301 GLY A C 8
ATOM 9550 O O . GLY A 1 70 ? 21.094 -0.781 10.446 1.00 0.00 301 GLY A O 8
ATOM 9554 N N . PHE A 1 71 ? 21.670 -0.234 8.338 1.00 0.00 302 PHE A N 8
ATOM 9555 C CA . PHE A 1 71 ? 20.387 -0.635 7.766 1.00 0.00 302 PHE A CA 8
ATOM 9556 C C . PHE A 1 71 ? 20.388 -2.130 7.450 1.00 0.00 302 PHE A C 8
ATOM 9557 O O . PHE A 1 71 ? 21.209 -2.608 6.667 1.00 0.00 302 PHE A O 8
ATOM 9574 N N . GLN A 1 72 ? 19.463 -2.863 8.070 1.00 0.00 303 GLN A N 8
ATOM 9575 C CA . GLN A 1 72 ? 19.353 -4.310 7.860 1.00 0.00 303 GLN A CA 8
ATOM 9576 C C . GLN A 1 72 ? 18.009 -4.656 7.212 1.00 0.00 303 GLN A C 8
ATOM 9577 O O . GLN A 1 72 ? 17.042 -4.950 7.915 1.00 0.00 303 GLN A O 8
ATOM 9591 N N . PRO A 1 73 ? 17.920 -4.623 5.901 1.00 0.00 304 PRO A N 8
ATOM 9592 C CA . PRO A 1 73 ? 16.652 -4.936 5.184 1.00 0.00 304 PRO A CA 8
ATOM 9593 C C . PRO A 1 73 ? 16.433 -6.441 5.035 1.00 0.00 304 PRO A C 8
ATOM 9594 O O . PRO A 1 73 ? 17.376 -7.228 5.106 1.00 0.00 304 PRO A O 8
ATOM 9605 N N . SER A 1 74 ? 15.176 -6.831 4.834 1.00 0.00 305 SER A N 8
ATOM 9606 C CA . SER A 1 74 ? 14.829 -8.241 4.679 1.00 0.00 305 SER A CA 8
ATOM 9607 C C . SER A 1 74 ? 13.538 -8.387 3.882 1.00 0.00 305 SER A C 8
ATOM 9608 O O . SER A 1 74 ? 12.974 -7.398 3.410 1.00 0.00 305 SER A O 8
ATOM 9616 N N . GLY A 1 75 ? 13.069 -9.622 3.735 1.00 0.00 306 GLY A N 8
ATOM 9617 C CA . GLY A 1 75 ? 11.839 -9.878 2.994 1.00 0.00 306 GLY A CA 8
ATOM 9618 C C . GLY A 1 75 ? 11.391 -11.325 3.160 1.00 0.00 306 GLY A C 8
ATOM 9619 O O . GLY A 1 75 ? 11.815 -12.014 4.088 1.00 0.00 306 GLY A O 8
ATOM 9623 N N . ALA A 1 76 ? 10.532 -11.780 2.255 1.00 0.00 307 ALA A N 8
ATOM 9624 C CA . ALA A 1 76 ? 10.033 -13.148 2.310 1.00 0.00 307 ALA A CA 8
ATOM 9625 C C . ALA A 1 76 ? 11.185 -14.129 2.497 1.00 0.00 307 ALA A C 8
ATOM 9626 O O . ALA A 1 76 ? 11.010 -15.207 3.065 1.00 0.00 307 ALA A O 8
ATOM 9633 N N . HIS A 1 77 ? 12.364 -13.749 2.014 1.00 0.00 308 HIS A N 8
ATOM 9634 C CA . HIS A 1 77 ? 13.540 -14.604 2.133 1.00 0.00 308 HIS A CA 8
ATOM 9635 C C . HIS A 1 77 ? 14.127 -14.512 3.538 1.00 0.00 308 HIS A C 8
ATOM 9636 O O . HIS A 1 77 ? 15.284 -14.867 3.763 1.00 0.00 308 HIS A O 8
ATOM 9650 N N . LEU A 1 78 ? 13.321 -14.032 4.480 1.00 0.00 309 LEU A N 8
ATOM 9651 C CA . LEU A 1 78 ? 13.772 -13.897 5.861 1.00 0.00 309 LEU A CA 8
ATOM 9652 C C . LEU A 1 78 ? 14.381 -15.215 6.349 1.00 0.00 309 LEU A C 8
ATOM 9653 O O . LEU A 1 78 ? 13.964 -16.288 5.911 1.00 0.00 309 LEU A O 8
ATOM 9669 N N . PRO A 1 79 ? 15.352 -15.169 7.235 1.00 0.00 310 PRO A N 8
ATOM 9670 C CA . PRO A 1 79 ? 16.006 -16.404 7.764 1.00 0.00 310 PRO A CA 8
ATOM 9671 C C . PRO A 1 79 ? 15.073 -17.192 8.686 1.00 0.00 310 PRO A C 8
ATOM 9672 O O . PRO A 1 79 ? 14.317 -16.611 9.463 1.00 0.00 310 PRO A O 8
ATOM 9683 N N . LYS A 1 80 ? 15.134 -18.517 8.588 1.00 0.00 311 LYS A N 8
ATOM 9684 C CA . LYS A 1 80 ? 14.292 -19.378 9.413 1.00 0.00 311 LYS A CA 8
ATOM 9685 C C . LYS A 1 80 ? 12.859 -18.855 9.451 1.00 0.00 311 LYS A C 8
ATOM 9686 O O . LYS A 1 80 ? 12.474 -18.311 10.473 1.00 0.00 311 LYS A O 8
ATOM 9705 N N . ILE A 1 4 ? -13.632 3.292 5.867 1.00 0.00 235 ILE A N 9
ATOM 9706 C CA . ILE A 1 4 ? -12.327 2.649 5.774 1.00 0.00 235 ILE A CA 9
ATOM 9707 C C . ILE A 1 4 ? -12.395 1.224 6.318 1.00 0.00 235 ILE A C 9
ATOM 9708 O O . ILE A 1 4 ? -13.278 0.894 7.112 1.00 0.00 235 ILE A O 9
ATOM 9724 N N . ILE A 1 5 ? -11.461 0.384 5.885 1.00 0.00 236 ILE A N 9
ATOM 9725 C CA . ILE A 1 5 ? -11.428 -1.004 6.335 1.00 0.00 236 ILE A CA 9
ATOM 9726 C C . ILE A 1 5 ? -11.128 -1.074 7.828 1.00 0.00 236 ILE A C 9
ATOM 9727 O O . ILE A 1 5 ? -11.914 -1.621 8.602 1.00 0.00 236 ILE A O 9
ATOM 9743 N N . ARG A 1 6 ? -9.986 -0.521 8.230 1.00 0.00 237 ARG A N 9
ATOM 9744 C CA . ARG A 1 6 ? -9.599 -0.535 9.637 1.00 0.00 237 ARG A CA 9
ATOM 9745 C C . ARG A 1 6 ? -8.580 0.561 9.931 1.00 0.00 237 ARG A C 9
ATOM 9746 O O . ARG A 1 6 ? -7.899 1.048 9.030 1.00 0.00 237 ARG A O 9
ATOM 9767 N N . PHE A 1 7 ? -8.483 0.941 11.202 1.00 0.00 238 PHE A N 9
ATOM 9768 C CA . PHE A 1 7 ? -7.543 1.979 11.611 1.00 0.00 238 PHE A CA 9
ATOM 9769 C C . PHE A 1 7 ? -7.293 1.910 13.115 1.00 0.00 238 PHE A C 9
ATOM 9770 O O . PHE A 1 7 ? -8.195 2.159 13.914 1.00 0.00 238 PHE A O 9
ATOM 9787 N N . GLU A 1 8 ? -6.061 1.570 13.496 1.00 0.00 239 GLU A N 9
ATOM 9788 C CA . GLU A 1 8 ? -5.693 1.467 14.911 1.00 0.00 239 GLU A CA 9
ATOM 9789 C C . GLU A 1 8 ? -4.430 2.275 15.195 1.00 0.00 239 GLU A C 9
ATOM 9790 O O . GLU A 1 8 ? -3.429 2.147 14.490 1.00 0.00 239 GLU A O 9
ATOM 9802 N N . ASN A 1 9 ? -4.486 3.109 16.235 1.00 0.00 240 ASN A N 9
ATOM 9803 C CA . ASN A 1 9 ? -3.344 3.945 16.617 1.00 0.00 240 ASN A CA 9
ATOM 9804 C C . ASN A 1 9 ? -2.960 3.690 18.071 1.00 0.00 240 ASN A C 9
ATOM 9805 O O . ASN A 1 9 ? -3.823 3.580 18.942 1.00 0.00 240 ASN A O 9
ATOM 9816 N N . ASP A 1 10 ? -1.656 3.602 18.324 1.00 0.00 241 ASP A N 9
ATOM 9817 C CA . ASP A 1 10 ? -1.152 3.363 19.676 1.00 0.00 241 ASP A CA 9
ATOM 9818 C C . ASP A 1 10 ? 0.167 4.100 19.881 1.00 0.00 241 ASP A C 9
ATOM 9819 O O . ASP A 1 10 ? 0.983 4.198 18.965 1.00 0.00 241 ASP A O 9
ATOM 9828 N N . VAL A 1 11 ? 0.365 4.623 21.086 1.00 0.00 242 VAL A N 9
ATOM 9829 C CA . VAL A 1 11 ? 1.587 5.357 21.403 1.00 0.00 242 VAL A CA 9
ATOM 9830 C C . VAL A 1 11 ? 1.921 5.223 22.884 1.00 0.00 242 VAL A C 9
ATOM 9831 O O . VAL A 1 11 ? 1.030 5.119 23.727 1.00 0.00 242 VAL A O 9
ATOM 9844 N N . GLU A 1 12 ? 3.212 5.227 23.191 1.00 0.00 243 GLU A N 9
ATOM 9845 C CA . GLU A 1 12 ? 3.662 5.108 24.569 1.00 0.00 243 GLU A CA 9
ATOM 9846 C C . GLU A 1 12 ? 5.163 5.425 24.659 1.00 0.00 243 GLU A C 9
ATOM 9847 O O . GLU A 1 12 ? 5.952 4.847 23.913 1.00 0.00 243 GLU A O 9
ATOM 9859 N N . PRO A 1 13 ? 5.587 6.312 25.537 1.00 0.00 244 PRO A N 9
ATOM 9860 C CA . PRO A 1 13 ? 7.030 6.657 25.669 1.00 0.00 244 PRO A CA 9
ATOM 9861 C C . PRO A 1 13 ? 7.929 5.430 25.529 1.00 0.00 244 PRO A C 9
ATOM 9862 O O . PRO A 1 13 ? 9.027 5.510 24.977 1.00 0.00 244 PRO A O 9
ATOM 9873 N N . GLU A 1 14 ? 7.451 4.297 26.033 1.00 0.00 245 GLU A N 9
ATOM 9874 C CA . GLU A 1 14 ? 8.214 3.056 25.959 1.00 0.00 245 GLU A CA 9
ATOM 9875 C C . GLU A 1 14 ? 8.306 2.572 24.515 1.00 0.00 245 GLU A C 9
ATOM 9876 O O . GLU A 1 14 ? 9.326 2.019 24.099 1.00 0.00 245 GLU A O 9
ATOM 9888 N N . GLY A 1 15 ? 7.237 2.785 23.756 1.00 0.00 246 GLY A N 9
ATOM 9889 C CA . GLY A 1 15 ? 7.210 2.368 22.359 1.00 0.00 246 GLY A CA 9
ATOM 9890 C C . GLY A 1 15 ? 5.913 2.806 21.686 1.00 0.00 246 GLY A C 9
ATOM 9891 O O . GLY A 1 15 ? 4.993 3.289 22.344 1.00 0.00 246 GLY A O 9
ATOM 9895 N N . TYR A 1 16 ? 5.849 2.630 20.368 1.00 0.00 247 TYR A N 9
ATOM 9896 C CA . TYR A 1 16 ? 4.661 3.005 19.600 1.00 0.00 247 TYR A CA 9
ATOM 9897 C C . TYR A 1 16 ? 4.356 1.935 18.557 1.00 0.00 247 TYR A C 9
ATOM 9898 O O . TYR A 1 16 ? 5.244 1.193 18.137 1.00 0.00 247 TYR A O 9
ATOM 9916 N N . HIS A 1 17 ? 3.094 1.860 18.144 1.00 0.00 248 HIS A N 9
ATOM 9917 C CA . HIS A 1 17 ? 2.678 0.873 17.150 1.00 0.00 248 HIS A CA 9
ATOM 9918 C C . HIS A 1 17 ? 1.572 1.440 16.268 1.00 0.00 248 HIS A C 9
ATOM 9919 O O . HIS A 1 17 ? 0.582 1.981 16.764 1.00 0.00 248 HIS A O 9
ATOM 9933 N N . TYR A 1 18 ? 1.748 1.311 14.954 1.00 0.00 249 TYR A N 9
ATOM 9934 C CA . TYR A 1 18 ? 0.765 1.809 13.988 1.00 0.00 249 TYR A CA 9
ATOM 9935 C C . TYR A 1 18 ? 0.349 0.694 13.036 1.00 0.00 249 TYR A C 9
ATOM 9936 O O . TYR A 1 18 ? 1.194 0.029 12.438 1.00 0.00 249 TYR A O 9
ATOM 9954 N N . LEU A 1 19 ? -0.960 0.494 12.900 1.00 0.00 250 LEU A N 9
ATOM 9955 C CA . LEU A 1 19 ? -1.489 -0.543 12.014 1.00 0.00 250 LEU A CA 9
ATOM 9956 C C . LEU A 1 19 ? -2.826 -0.097 11.429 1.00 0.00 250 LEU A C 9
ATOM 9957 O O . LEU A 1 19 ? -3.784 0.148 12.163 1.00 0.00 250 LEU A O 9
ATOM 9973 N N . TYR A 1 20 ? -2.886 0.003 10.103 1.00 0.00 251 TYR A N 9
ATOM 9974 C CA . TYR A 1 20 ? -4.114 0.416 9.430 1.00 0.00 251 TYR A CA 9
ATOM 9975 C C . TYR A 1 20 ? -4.156 -0.145 8.012 1.00 0.00 251 TYR A C 9
ATOM 9976 O O . TYR A 1 20 ? -3.134 -0.207 7.328 1.00 0.00 251 TYR A O 9
ATOM 9994 N N . GLU A 1 21 ? -5.346 -0.556 7.578 1.00 0.00 252 GLU A N 9
ATOM 9995 C CA . GLU A 1 21 ? -5.528 -1.118 6.237 1.00 0.00 252 GLU A CA 9
ATOM 9996 C C . GLU A 1 21 ? -6.435 -0.219 5.401 1.00 0.00 252 GLU A C 9
ATOM 9997 O O . GLU A 1 21 ? -7.586 0.026 5.763 1.00 0.00 252 GLU A O 9
ATOM 10009 N N . THR A 1 22 ? -5.902 0.275 4.286 1.00 0.00 253 THR A N 9
ATOM 10010 C CA . THR A 1 22 ? -6.667 1.152 3.405 1.00 0.00 253 THR A CA 9
ATOM 10011 C C . THR A 1 22 ? -7.680 0.354 2.588 1.00 0.00 253 THR A C 9
ATOM 10012 O O . THR A 1 22 ? -7.776 -0.867 2.721 1.00 0.00 253 THR A O 9
ATOM 10023 N N . GLU A 1 23 ? -8.437 1.055 1.747 1.00 0.00 254 GLU A N 9
ATOM 10024 C CA . GLU A 1 23 ? -9.445 0.408 0.912 1.00 0.00 254 GLU A CA 9
ATOM 10025 C C . GLU A 1 23 ? -8.811 -0.176 -0.347 1.00 0.00 254 GLU A C 9
ATOM 10026 O O . GLU A 1 23 ? -9.355 -1.099 -0.955 1.00 0.00 254 GLU A O 9
ATOM 10038 N N . ASN A 1 24 ? -7.661 0.366 -0.732 1.00 0.00 255 ASN A N 9
ATOM 10039 C CA . ASN A 1 24 ? -6.960 -0.110 -1.921 1.00 0.00 255 ASN A CA 9
ATOM 10040 C C . ASN A 1 24 ? -6.304 -1.463 -1.653 1.00 0.00 255 ASN A C 9
ATOM 10041 O O . ASN A 1 24 ? -5.367 -1.859 -2.349 1.00 0.00 255 ASN A O 9
ATOM 10052 N N . LYS A 1 25 ? -6.805 -2.169 -0.644 1.00 0.00 256 LYS A N 9
ATOM 10053 C CA . LYS A 1 25 ? -6.270 -3.480 -0.290 1.00 0.00 256 LYS A CA 9
ATOM 10054 C C . LYS A 1 25 ? -4.813 -3.379 0.154 1.00 0.00 256 LYS A C 9
ATOM 10055 O O . LYS A 1 25 ? -4.040 -4.322 -0.010 1.00 0.00 256 LYS A O 9
ATOM 10074 N N . ILE A 1 26 ? -4.445 -2.233 0.729 1.00 0.00 257 ILE A N 9
ATOM 10075 C CA . ILE A 1 26 ? -3.075 -2.020 1.208 1.00 0.00 257 ILE A CA 9
ATOM 10076 C C . ILE A 1 26 ? -3.026 -2.146 2.728 1.00 0.00 257 ILE A C 9
ATOM 10077 O O . ILE A 1 26 ? -3.969 -1.765 3.421 1.00 0.00 257 ILE A O 9
ATOM 10093 N N . LEU A 1 27 ? -1.921 -2.689 3.243 1.00 0.00 258 LEU A N 9
ATOM 10094 C CA . LEU A 1 27 ? -1.755 -2.869 4.690 1.00 0.00 258 LEU A CA 9
ATOM 10095 C C . LEU A 1 27 ? -0.349 -2.452 5.119 1.00 0.00 258 LEU A C 9
ATOM 10096 O O . LEU A 1 27 ? 0.635 -3.111 4.784 1.00 0.00 258 LEU A O 9
ATOM 10112 N N . ALA A 1 28 ? -0.267 -1.352 5.870 1.00 0.00 259 ALA A N 9
ATOM 10113 C CA . ALA A 1 28 ? 1.019 -0.844 6.355 1.00 0.00 259 ALA A CA 9
ATOM 10114 C C . ALA A 1 28 ? 1.124 -1.022 7.864 1.00 0.00 259 ALA A C 9
ATOM 10115 O O . ALA A 1 28 ? 0.114 -1.049 8.571 1.00 0.00 259 ALA A O 9
ATOM 10122 N N . GLU A 1 29 ? 2.356 -1.139 8.353 1.00 0.00 260 GLU A N 9
ATOM 10123 C CA . GLU A 1 29 ? 2.598 -1.315 9.783 1.00 0.00 260 GLU A CA 9
ATOM 10124 C C . GLU A 1 29 ? 3.929 -0.684 10.177 1.00 0.00 260 GLU A C 9
ATOM 10125 O O . GLU A 1 29 ? 4.907 -0.760 9.433 1.00 0.00 260 GLU A O 9
ATOM 10137 N N . GLU A 1 30 ? 3.958 -0.060 11.351 1.00 0.00 261 GLU A N 9
ATOM 10138 C CA . GLU A 1 30 ? 5.176 0.584 11.841 1.00 0.00 261 GLU A CA 9
ATOM 10139 C C . GLU A 1 30 ? 5.208 0.562 13.365 1.00 0.00 261 GLU A C 9
ATOM 10140 O O . GLU A 1 30 ? 4.218 0.881 14.023 1.00 0.00 261 GLU A O 9
ATOM 10152 N N . ALA A 1 31 ? 6.354 0.178 13.922 1.00 0.00 262 ALA A N 9
ATOM 10153 C CA . ALA A 1 31 ? 6.508 0.110 15.371 1.00 0.00 262 ALA A CA 9
ATOM 10154 C C . ALA A 1 31 ? 7.972 0.283 15.761 1.00 0.00 262 ALA A C 9
ATOM 10155 O O . ALA A 1 31 ? 8.861 0.230 14.912 1.00 0.00 262 ALA A O 9
ATOM 10162 N N . GLY A 1 32 ? 8.215 0.490 17.051 1.00 0.00 263 GLY A N 9
ATOM 10163 C CA . GLY A 1 32 ? 9.575 0.668 17.544 1.00 0.00 263 GLY A CA 9
ATOM 10164 C C . GLY A 1 32 ? 9.617 0.598 19.065 1.00 0.00 263 GLY A C 9
ATOM 10165 O O . GLY A 1 32 ? 8.868 1.294 19.751 1.00 0.00 263 GLY A O 9
ATOM 10169 N N . LYS A 1 33 ? 10.499 -0.253 19.588 1.00 0.00 264 LYS A N 9
ATOM 10170 C CA . LYS A 1 33 ? 10.646 -0.422 21.036 1.00 0.00 264 LYS A CA 9
ATOM 10171 C C . LYS A 1 33 ? 12.063 -0.069 21.471 1.00 0.00 264 LYS A C 9
ATOM 10172 O O . LYS A 1 33 ? 13.037 -0.475 20.835 1.00 0.00 264 LYS A O 9
ATOM 10191 N N . VAL A 1 34 ? 12.173 0.686 22.558 1.00 0.00 265 VAL A N 9
ATOM 10192 C CA . VAL A 1 34 ? 13.478 1.085 23.069 1.00 0.00 265 VAL A CA 9
ATOM 10193 C C . VAL A 1 34 ? 14.271 -0.141 23.509 1.00 0.00 265 VAL A C 9
ATOM 10194 O O . VAL A 1 34 ? 13.719 -1.069 24.099 1.00 0.00 265 VAL A O 9
ATOM 10207 N N . GLU A 1 35 ? 15.566 -0.139 23.213 1.00 0.00 266 GLU A N 9
ATOM 10208 C CA . GLU A 1 35 ? 16.426 -1.261 23.579 1.00 0.00 266 GLU A CA 9
ATOM 10209 C C . GLU A 1 35 ? 16.850 -1.160 25.041 1.00 0.00 266 GLU A C 9
ATOM 10210 O O . GLU A 1 35 ? 16.502 -2.013 25.857 1.00 0.00 266 GLU A O 9
ATOM 10222 N N . LYS A 1 36 ? 17.606 -0.114 25.364 1.00 0.00 267 LYS A N 9
ATOM 10223 C CA . LYS A 1 36 ? 18.078 0.088 26.733 1.00 0.00 267 LYS A CA 9
ATOM 10224 C C . LYS A 1 36 ? 18.290 1.572 27.014 1.00 0.00 267 LYS A C 9
ATOM 10225 O O . LYS A 1 36 ? 18.304 2.393 26.097 1.00 0.00 267 LYS A O 9
ATOM 10244 N N . ILE A 1 37 ? 18.454 1.909 28.290 1.00 0.00 268 ILE A N 9
ATOM 10245 C CA . ILE A 1 37 ? 18.666 3.297 28.684 1.00 0.00 268 ILE A CA 9
ATOM 10246 C C . ILE A 1 37 ? 19.737 3.943 27.810 1.00 0.00 268 ILE A C 9
ATOM 10247 O O . ILE A 1 37 ? 20.930 3.838 28.092 1.00 0.00 268 ILE A O 9
ATOM 10263 N N . ASP A 1 38 ? 19.299 4.605 26.744 1.00 0.00 269 ASP A N 9
ATOM 10264 C CA . ASP A 1 38 ? 20.223 5.263 25.824 1.00 0.00 269 ASP A CA 9
ATOM 10265 C C . ASP A 1 38 ? 21.313 6.012 26.585 1.00 0.00 269 ASP A C 9
ATOM 10266 O O . ASP A 1 38 ? 21.026 6.774 27.509 1.00 0.00 269 ASP A O 9
ATOM 10275 N N . ASN A 1 39 ? 22.565 5.792 26.187 1.00 0.00 270 ASN A N 9
ATOM 10276 C CA . ASN A 1 39 ? 23.699 6.453 26.832 1.00 0.00 270 ASN A CA 9
ATOM 10277 C C . ASN A 1 39 ? 24.035 7.760 26.120 1.00 0.00 270 ASN A C 9
ATOM 10278 O O . ASN A 1 39 ? 23.157 8.412 25.554 1.00 0.00 270 ASN A O 9
ATOM 10289 N N . GLU A 1 40 ? 25.311 8.138 26.150 1.00 0.00 271 GLU A N 9
ATOM 10290 C CA . GLU A 1 40 ? 25.752 9.371 25.503 1.00 0.00 271 GLU A CA 9
ATOM 10291 C C . GLU A 1 40 ? 25.961 9.151 24.007 1.00 0.00 271 GLU A C 9
ATOM 10292 O O . GLU A 1 40 ? 26.937 9.632 23.432 1.00 0.00 271 GLU A O 9
ATOM 10304 N N . ASN A 1 41 ? 25.042 8.422 23.381 1.00 0.00 272 ASN A N 9
ATOM 10305 C CA . ASN A 1 41 ? 25.145 8.148 21.952 1.00 0.00 272 ASN A CA 9
ATOM 10306 C C . ASN A 1 41 ? 23.835 7.581 21.414 1.00 0.00 272 ASN A C 9
ATOM 10307 O O . ASN A 1 41 ? 23.116 6.876 22.119 1.00 0.00 272 ASN A O 9
ATOM 10318 N N . GLU A 1 42 ? 23.535 7.895 20.156 1.00 0.00 273 GLU A N 9
ATOM 10319 C CA . GLU A 1 42 ? 22.310 7.411 19.527 1.00 0.00 273 GLU A CA 9
ATOM 10320 C C . GLU A 1 42 ? 22.495 5.984 19.025 1.00 0.00 273 GLU A C 9
ATOM 10321 O O . GLU A 1 42 ? 23.554 5.631 18.507 1.00 0.00 273 GLU A O 9
ATOM 10333 N N . GLY A 1 43 ? 21.459 5.165 19.181 1.00 0.00 274 GLY A N 9
ATOM 10334 C CA . GLY A 1 43 ? 21.522 3.777 18.739 1.00 0.00 274 GLY A CA 9
ATOM 10335 C C . GLY A 1 43 ? 20.187 3.071 18.951 1.00 0.00 274 GLY A C 9
ATOM 10336 O O . GLY A 1 43 ? 20.148 1.905 19.344 1.00 0.00 274 GLY A O 9
ATOM 10340 N N . ILE A 1 44 ? 19.094 3.781 18.688 1.00 0.00 275 ILE A N 9
ATOM 10341 C CA . ILE A 1 44 ? 17.765 3.206 18.854 1.00 0.00 275 ILE A CA 9
ATOM 10342 C C . ILE A 1 44 ? 17.435 2.286 17.684 1.00 0.00 275 ILE A C 9
ATOM 10343 O O . ILE A 1 44 ? 17.879 2.513 16.559 1.00 0.00 275 ILE A O 9
ATOM 10359 N N . ARG A 1 45 ? 16.659 1.240 17.962 1.00 0.00 276 ARG A N 9
ATOM 10360 C CA . ARG A 1 45 ? 16.275 0.273 16.933 1.00 0.00 276 ARG A CA 9
ATOM 10361 C C . ARG A 1 45 ? 14.804 0.432 16.564 1.00 0.00 276 ARG A C 9
ATOM 10362 O O . ARG A 1 45 ? 13.924 0.343 17.421 1.00 0.00 276 ARG A O 9
ATOM 10383 N N . VAL A 1 46 ? 14.543 0.663 15.278 1.00 0.00 277 VAL A N 9
ATOM 10384 C CA . VAL A 1 46 ? 13.173 0.832 14.783 1.00 0.00 277 VAL A CA 9
ATOM 10385 C C . VAL A 1 46 ? 12.808 -0.308 13.838 1.00 0.00 277 VAL A C 9
ATOM 10386 O O . VAL A 1 46 ? 13.633 -0.756 13.041 1.00 0.00 277 VAL A O 9
ATOM 10399 N N . LYS A 1 47 ? 11.560 -0.772 13.930 1.00 0.00 278 LYS A N 9
ATOM 10400 C CA . LYS A 1 47 ? 11.077 -1.863 13.077 1.00 0.00 278 LYS A CA 9
ATOM 10401 C C . LYS A 1 47 ? 9.900 -1.392 12.231 1.00 0.00 278 LYS A C 9
ATOM 10402 O O . LYS A 1 47 ? 8.915 -0.870 12.757 1.00 0.00 278 LYS A O 9
ATOM 10421 N N . GLY A 1 48 ? 10.006 -1.576 10.915 1.00 0.00 279 GLY A N 9
ATOM 10422 C CA . GLY A 1 48 ? 8.939 -1.163 10.000 1.00 0.00 279 GLY A CA 9
ATOM 10423 C C . GLY A 1 48 ? 8.840 -2.102 8.803 1.00 0.00 279 GLY A C 9
ATOM 10424 O O . GLY A 1 48 ? 9.851 -2.586 8.293 1.00 0.00 279 GLY A O 9
ATOM 10428 N N . PHE A 1 49 ? 7.611 -2.350 8.357 1.00 0.00 280 PHE A N 9
ATOM 10429 C CA . PHE A 1 49 ? 7.377 -3.226 7.213 1.00 0.00 280 PHE A CA 9
ATOM 10430 C C . PHE A 1 49 ? 5.995 -2.964 6.622 1.00 0.00 280 PHE A C 9
ATOM 10431 O O . PHE A 1 49 ? 5.200 -2.215 7.190 1.00 0.00 280 PHE A O 9
ATOM 10448 N N . TYR A 1 50 ? 5.709 -3.594 5.488 1.00 0.00 281 TYR A N 9
ATOM 10449 C CA . TYR A 1 50 ? 4.411 -3.425 4.844 1.00 0.00 281 TYR A CA 9
ATOM 10450 C C . TYR A 1 50 ? 4.146 -4.565 3.868 1.00 0.00 281 TYR A C 9
ATOM 10451 O O . TYR A 1 50 ? 5.077 -5.127 3.288 1.00 0.00 281 TYR A O 9
ATOM 10469 N N . GLU A 1 51 ? 2.872 -4.909 3.697 1.00 0.00 282 GLU A N 9
ATOM 10470 C CA . GLU A 1 51 ? 2.492 -5.994 2.794 1.00 0.00 282 GLU A CA 9
ATOM 10471 C C . GLU A 1 51 ? 1.129 -5.721 2.168 1.00 0.00 282 GLU A C 9
ATOM 10472 O O . GLU A 1 51 ? 0.296 -5.016 2.739 1.00 0.00 282 GLU A O 9
ATOM 10484 N N . PHE A 1 52 ? 0.912 -6.291 0.989 1.00 0.00 283 PHE A N 9
ATOM 10485 C CA . PHE A 1 52 ? -0.350 -6.116 0.282 1.00 0.00 283 PHE A CA 9
ATOM 10486 C C . PHE A 1 52 ? -0.427 -7.079 -0.898 1.00 0.00 283 PHE A C 9
ATOM 10487 O O . PHE A 1 52 ? 0.561 -7.291 -1.600 1.00 0.00 283 PHE A O 9
ATOM 10504 N N . VAL A 1 53 ? -1.605 -7.661 -1.111 1.00 0.00 284 VAL A N 9
ATOM 10505 C CA . VAL A 1 53 ? -1.799 -8.606 -2.210 1.00 0.00 284 VAL A CA 9
ATOM 10506 C C . VAL A 1 53 ? -2.381 -7.898 -3.429 1.00 0.00 284 VAL A C 9
ATOM 10507 O O . VAL A 1 53 ? -3.451 -7.293 -3.358 1.00 0.00 284 VAL A O 9
ATOM 10520 N N . ALA A 1 54 ? -1.668 -7.975 -4.546 1.00 0.00 285 ALA A N 9
ATOM 10521 C CA . ALA A 1 54 ? -2.124 -7.340 -5.774 1.00 0.00 285 ALA A CA 9
ATOM 10522 C C . ALA A 1 54 ? -3.515 -7.867 -6.141 1.00 0.00 285 ALA A C 9
ATOM 10523 O O . ALA A 1 54 ? -3.870 -8.987 -5.773 1.00 0.00 285 ALA A O 9
ATOM 10530 N N . PRO A 1 55 ? -4.303 -7.096 -6.849 1.00 0.00 286 PRO A N 9
ATOM 10531 C CA . PRO A 1 55 ? -5.675 -7.523 -7.253 1.00 0.00 286 PRO A CA 9
ATOM 10532 C C . PRO A 1 55 ? -5.638 -8.808 -8.080 1.00 0.00 286 PRO A C 9
ATOM 10533 O O . PRO A 1 55 ? -6.678 -9.353 -8.449 1.00 0.00 286 PRO A O 9
ATOM 10544 N N . ASP A 1 56 ? -4.427 -9.286 -8.360 1.00 0.00 287 ASP A N 9
ATOM 10545 C CA . ASP A 1 56 ? -4.249 -10.510 -9.139 1.00 0.00 287 ASP A CA 9
ATOM 10546 C C . ASP A 1 56 ? -4.128 -11.717 -8.212 1.00 0.00 287 ASP A C 9
ATOM 10547 O O . ASP A 1 56 ? -4.285 -12.860 -8.642 1.00 0.00 287 ASP A O 9
ATOM 10556 N N . GLY A 1 57 ? -3.856 -11.455 -6.933 1.00 0.00 288 GLY A N 9
ATOM 10557 C CA . GLY A 1 57 ? -3.721 -12.523 -5.938 1.00 0.00 288 GLY A CA 9
ATOM 10558 C C . GLY A 1 57 ? -2.261 -12.740 -5.552 1.00 0.00 288 GLY A C 9
ATOM 10559 O O . GLY A 1 57 ? -1.953 -13.586 -4.712 1.00 0.00 288 GLY A O 9
ATOM 10563 N N . ILE A 1 58 ? -1.364 -11.971 -6.164 1.00 0.00 289 ILE A N 9
ATOM 10564 C CA . ILE A 1 58 ? 0.060 -12.094 -5.863 1.00 0.00 289 ILE A CA 9
ATOM 10565 C C . ILE A 1 58 ? 0.403 -11.341 -4.585 1.00 0.00 289 ILE A C 9
ATOM 10566 O O . ILE A 1 58 ? 0.055 -10.172 -4.424 1.00 0.00 289 ILE A O 9
ATOM 10582 N N . THR A 1 59 ? 1.091 -12.027 -3.678 1.00 0.00 290 THR A N 9
ATOM 10583 C CA . THR A 1 59 ? 1.485 -11.432 -2.406 1.00 0.00 290 THR A CA 9
ATOM 10584 C C . THR A 1 59 ? 2.821 -10.710 -2.542 1.00 0.00 290 THR A C 9
ATOM 10585 O O . THR A 1 59 ? 3.680 -11.120 -3.323 1.00 0.00 290 THR A O 9
ATOM 10596 N N . TYR A 1 60 ? 2.991 -9.632 -1.779 1.00 0.00 291 TYR A N 9
ATOM 10597 C CA . TYR A 1 60 ? 4.231 -8.860 -1.826 1.00 0.00 291 TYR A CA 9
ATOM 10598 C C . TYR A 1 60 ? 4.487 -8.163 -0.493 1.00 0.00 291 TYR A C 9
ATOM 10599 O O . TYR A 1 60 ? 3.683 -7.347 -0.043 1.00 0.00 291 TYR A O 9
ATOM 10617 N N . ARG A 1 61 ? 5.620 -8.489 0.132 1.00 0.00 292 ARG A N 9
ATOM 10618 C CA . ARG A 1 61 ? 5.990 -7.892 1.417 1.00 0.00 292 ARG A CA 9
ATOM 10619 C C . ARG A 1 61 ? 7.469 -7.529 1.423 1.00 0.00 292 ARG A C 9
ATOM 10620 O O . ARG A 1 61 ? 8.296 -8.232 0.843 1.00 0.00 292 ARG A O 9
ATOM 10641 N N . VAL A 1 62 ? 7.795 -6.432 2.102 1.00 0.00 293 VAL A N 9
ATOM 10642 C CA . VAL A 1 62 ? 9.180 -5.980 2.204 1.00 0.00 293 VAL A CA 9
ATOM 10643 C C . VAL A 1 62 ? 9.432 -5.399 3.591 1.00 0.00 293 VAL A C 9
ATOM 10644 O O . VAL A 1 62 ? 8.962 -4.309 3.914 1.00 0.00 293 VAL A O 9
ATOM 10657 N N . ASP A 1 63 ? 10.174 -6.141 4.407 1.00 0.00 294 ASP A N 9
ATOM 10658 C CA . ASP A 1 63 ? 10.487 -5.703 5.765 1.00 0.00 294 ASP A CA 9
ATOM 10659 C C . ASP A 1 63 ? 11.837 -5.004 5.803 1.00 0.00 294 ASP A C 9
ATOM 10660 O O . ASP A 1 63 ? 12.716 -5.279 4.987 1.00 0.00 294 ASP A O 9
ATOM 10669 N N . TYR A 1 64 ? 11.997 -4.104 6.765 1.00 0.00 295 TYR A N 9
ATOM 10670 C CA . TYR A 1 64 ? 13.248 -3.372 6.916 1.00 0.00 295 TYR A CA 9
ATOM 10671 C C . TYR A 1 64 ? 13.410 -2.901 8.353 1.00 0.00 295 TYR A C 9
ATOM 10672 O O . TYR A 1 64 ? 12.453 -2.450 8.982 1.00 0.00 295 TYR A O 9
ATOM 10690 N N . ILE A 1 65 ? 14.630 -3.013 8.870 1.00 0.00 296 ILE A N 9
ATOM 10691 C CA . ILE A 1 65 ? 14.918 -2.604 10.243 1.00 0.00 296 ILE A CA 9
ATOM 10692 C C . ILE A 1 65 ? 16.284 -1.937 10.319 1.00 0.00 296 ILE A C 9
ATOM 10693 O O . ILE A 1 65 ? 17.223 -2.343 9.636 1.00 0.00 296 ILE A O 9
ATOM 10709 N N . ALA A 1 66 ? 16.383 -0.903 11.154 1.00 0.00 297 ALA A N 9
ATOM 10710 C CA . ALA A 1 66 ? 17.640 -0.166 11.318 1.00 0.00 297 ALA A CA 9
ATOM 10711 C C . ALA A 1 66 ? 18.159 -0.292 12.745 1.00 0.00 297 ALA A C 9
ATOM 10712 O O . ALA A 1 66 ? 17.513 0.148 13.696 1.00 0.00 297 ALA A O 9
ATOM 10719 N N . ASP A 1 67 ? 19.339 -0.894 12.885 1.00 0.00 298 ASP A N 9
ATOM 10720 C CA . ASP A 1 67 ? 19.958 -1.074 14.197 1.00 0.00 298 ASP A CA 9
ATOM 10721 C C . ASP A 1 67 ? 20.940 0.059 14.478 1.00 0.00 298 ASP A C 9
ATOM 10722 O O . ASP A 1 67 ? 20.928 1.083 13.795 1.00 0.00 298 ASP A O 9
ATOM 10731 N N . GLU A 1 68 ? 21.789 -0.127 15.484 1.00 0.00 299 GLU A N 9
ATOM 10732 C CA . GLU A 1 68 ? 22.772 0.893 15.839 1.00 0.00 299 GLU A CA 9
ATOM 10733 C C . GLU A 1 68 ? 23.959 0.848 14.878 1.00 0.00 299 GLU A C 9
ATOM 10734 O O . GLU A 1 68 ? 24.818 1.729 14.899 1.00 0.00 299 GLU A O 9
ATOM 10746 N N . ASN A 1 69 ? 23.998 -0.185 14.040 1.00 0.00 300 ASN A N 9
ATOM 10747 C CA . ASN A 1 69 ? 25.082 -0.344 13.072 1.00 0.00 300 ASN A CA 9
ATOM 10748 C C . ASN A 1 69 ? 24.751 0.370 11.763 1.00 0.00 300 ASN A C 9
ATOM 10749 O O . ASN A 1 69 ? 25.643 0.684 10.975 1.00 0.00 300 ASN A O 9
ATOM 10760 N N . GLY A 1 70 ? 23.461 0.619 11.535 1.00 0.00 301 GLY A N 9
ATOM 10761 C CA . GLY A 1 70 ? 23.012 1.293 10.314 1.00 0.00 301 GLY A CA 9
ATOM 10762 C C . GLY A 1 70 ? 21.770 0.609 9.751 1.00 0.00 301 GLY A C 9
ATOM 10763 O O . GLY A 1 70 ? 20.997 0.003 10.492 1.00 0.00 301 GLY A O 9
ATOM 10767 N N . PHE A 1 71 ? 21.585 0.706 8.437 1.00 0.00 302 PHE A N 9
ATOM 10768 C CA . PHE A 1 71 ? 20.432 0.086 7.794 1.00 0.00 302 PHE A CA 9
ATOM 10769 C C . PHE A 1 71 ? 20.650 -1.420 7.667 1.00 0.00 302 PHE A C 9
ATOM 10770 O O . PHE A 1 71 ? 21.778 -1.880 7.487 1.00 0.00 302 PHE A O 9
ATOM 10787 N N . GLN A 1 72 ? 19.565 -2.185 7.771 1.00 0.00 303 GLN A N 9
ATOM 10788 C CA . GLN A 1 72 ? 19.642 -3.643 7.676 1.00 0.00 303 GLN A CA 9
ATOM 10789 C C . GLN A 1 72 ? 18.445 -4.186 6.891 1.00 0.00 303 GLN A C 9
ATOM 10790 O O . GLN A 1 72 ? 17.437 -4.578 7.481 1.00 0.00 303 GLN A O 9
ATOM 10804 N N . PRO A 1 73 ? 18.531 -4.214 5.586 1.00 0.00 304 PRO A N 9
ATOM 10805 C CA . PRO A 1 73 ? 17.424 -4.717 4.721 1.00 0.00 304 PRO A CA 9
ATOM 10806 C C . PRO A 1 73 ? 16.914 -6.084 5.178 1.00 0.00 304 PRO A C 9
ATOM 10807 O O . PRO A 1 73 ? 17.643 -6.853 5.805 1.00 0.00 304 PRO A O 9
ATOM 10818 N N . SER A 1 74 ? 15.657 -6.376 4.859 1.00 0.00 305 SER A N 9
ATOM 10819 C CA . SER A 1 74 ? 15.057 -7.650 5.240 1.00 0.00 305 SER A CA 9
ATOM 10820 C C . SER A 1 74 ? 13.837 -7.949 4.372 1.00 0.00 305 SER A C 9
ATOM 10821 O O . SER A 1 74 ? 13.484 -7.163 3.493 1.00 0.00 305 SER A O 9
ATOM 10829 N N . GLY A 1 75 ? 13.195 -9.089 4.627 1.00 0.00 306 GLY A N 9
ATOM 10830 C CA . GLY A 1 75 ? 12.011 -9.489 3.865 1.00 0.00 306 GLY A CA 9
ATOM 10831 C C . GLY A 1 75 ? 12.364 -10.543 2.819 1.00 0.00 306 GLY A C 9
ATOM 10832 O O . GLY A 1 75 ? 13.303 -11.318 2.999 1.00 0.00 306 GLY A O 9
ATOM 10836 N N . ALA A 1 76 ? 11.602 -10.568 1.730 1.00 0.00 307 ALA A N 9
ATOM 10837 C CA . ALA A 1 76 ? 11.839 -11.534 0.662 1.00 0.00 307 ALA A CA 9
ATOM 10838 C C . ALA A 1 76 ? 13.286 -11.469 0.178 1.00 0.00 307 ALA A C 9
ATOM 10839 O O . ALA A 1 76 ? 13.709 -12.278 -0.648 1.00 0.00 307 ALA A O 9
ATOM 10846 N N . HIS A 1 77 ? 14.041 -10.503 0.692 1.00 0.00 308 HIS A N 9
ATOM 10847 C CA . HIS A 1 77 ? 15.437 -10.350 0.294 1.00 0.00 308 HIS A CA 9
ATOM 10848 C C . HIS A 1 77 ? 16.306 -11.429 0.936 1.00 0.00 308 HIS A C 9
ATOM 10849 O O . HIS A 1 77 ? 17.389 -11.740 0.441 1.00 0.00 308 HIS A O 9
ATOM 10863 N N . LEU A 1 78 ? 15.824 -11.996 2.039 1.00 0.00 309 LEU A N 9
ATOM 10864 C CA . LEU A 1 78 ? 16.564 -13.044 2.744 1.00 0.00 309 LEU A CA 9
ATOM 10865 C C . LEU A 1 78 ? 16.164 -14.424 2.205 1.00 0.00 309 LEU A C 9
ATOM 10866 O O . LEU A 1 78 ? 15.036 -14.598 1.746 1.00 0.00 309 LEU A O 9
ATOM 10882 N N . PRO A 1 79 ? 17.042 -15.406 2.251 1.00 0.00 310 PRO A N 9
ATOM 10883 C CA . PRO A 1 79 ? 16.714 -16.774 1.751 1.00 0.00 310 PRO A CA 9
ATOM 10884 C C . PRO A 1 79 ? 15.316 -17.219 2.178 1.00 0.00 310 PRO A C 9
ATOM 10885 O O . PRO A 1 79 ? 15.000 -17.251 3.368 1.00 0.00 310 PRO A O 9
ATOM 10896 N N . LYS A 1 80 ? 14.487 -17.561 1.198 1.00 0.00 311 LYS A N 9
ATOM 10897 C CA . LYS A 1 80 ? 13.127 -18.003 1.481 1.00 0.00 311 LYS A CA 9
ATOM 10898 C C . LYS A 1 80 ? 12.416 -17.003 2.387 1.00 0.00 311 LYS A C 9
ATOM 10899 O O . LYS A 1 80 ? 12.342 -17.261 3.578 1.00 0.00 311 LYS A O 9
ATOM 10918 N N . ILE A 1 4 ? -13.381 1.445 8.967 1.00 0.00 235 ILE A N 10
ATOM 10919 C CA . ILE A 1 4 ? -12.949 0.602 7.860 1.00 0.00 235 ILE A CA 10
ATOM 10920 C C . ILE A 1 4 ? -12.719 -0.831 8.342 1.00 0.00 235 ILE A C 10
ATOM 10921 O O . ILE A 1 4 ? -13.332 -1.270 9.315 1.00 0.00 235 ILE A O 10
ATOM 10937 N N . ILE A 1 5 ? -11.839 -1.556 7.659 1.00 0.00 236 ILE A N 10
ATOM 10938 C CA . ILE A 1 5 ? -11.548 -2.935 8.034 1.00 0.00 236 ILE A CA 10
ATOM 10939 C C . ILE A 1 5 ? -10.777 -2.984 9.349 1.00 0.00 236 ILE A C 10
ATOM 10940 O O . ILE A 1 5 ? -11.179 -3.672 10.288 1.00 0.00 236 ILE A O 10
ATOM 10956 N N . ARG A 1 6 ? -9.665 -2.254 9.410 1.00 0.00 237 ARG A N 10
ATOM 10957 C CA . ARG A 1 6 ? -8.838 -2.224 10.618 1.00 0.00 237 ARG A CA 10
ATOM 10958 C C . ARG A 1 6 ? -8.201 -0.850 10.799 1.00 0.00 237 ARG A C 10
ATOM 10959 O O . ARG A 1 6 ? -7.789 -0.212 9.830 1.00 0.00 237 ARG A O 10
ATOM 10980 N N . PHE A 1 7 ? -8.122 -0.402 12.049 1.00 0.00 238 PHE A N 10
ATOM 10981 C CA . PHE A 1 7 ? -7.533 0.897 12.354 1.00 0.00 238 PHE A CA 10
ATOM 10982 C C . PHE A 1 7 ? -7.063 0.942 13.805 1.00 0.00 238 PHE A C 10
ATOM 10983 O O . PHE A 1 7 ? -7.866 0.826 14.730 1.00 0.00 238 PHE A O 10
ATOM 11000 N N . GLU A 1 8 ? -5.755 1.110 13.993 1.00 0.00 239 GLU A N 10
ATOM 11001 C CA . GLU A 1 8 ? -5.176 1.168 15.336 1.00 0.00 239 GLU A CA 10
ATOM 11002 C C . GLU A 1 8 ? -4.018 2.160 15.374 1.00 0.00 239 GLU A C 10
ATOM 11003 O O . GLU A 1 8 ? -2.976 1.938 14.756 1.00 0.00 239 GLU A O 10
ATOM 11015 N N . ASN A 1 9 ? -4.208 3.259 16.107 1.00 0.00 240 ASN A N 10
ATOM 11016 C CA . ASN A 1 9 ? -3.177 4.295 16.229 1.00 0.00 240 ASN A CA 10
ATOM 11017 C C . ASN A 1 9 ? -2.765 4.469 17.686 1.00 0.00 240 ASN A C 10
ATOM 11018 O O . ASN A 1 9 ? -3.611 4.605 18.569 1.00 0.00 240 ASN A O 10
ATOM 11029 N N . ASP A 1 10 ? -1.457 4.464 17.930 1.00 0.00 241 ASP A N 10
ATOM 11030 C CA . ASP A 1 10 ? -0.937 4.624 19.285 1.00 0.00 241 ASP A CA 10
ATOM 11031 C C . ASP A 1 10 ? 0.476 5.195 19.253 1.00 0.00 241 ASP A C 10
ATOM 11032 O O . ASP A 1 10 ? 1.305 4.783 18.441 1.00 0.00 241 ASP A O 10
ATOM 11041 N N . VAL A 1 11 ? 0.745 6.149 20.142 1.00 0.00 242 VAL A N 10
ATOM 11042 C CA . VAL A 1 11 ? 2.064 6.777 20.213 1.00 0.00 242 VAL A CA 10
ATOM 11043 C C . VAL A 1 11 ? 2.366 7.220 21.640 1.00 0.00 242 VAL A C 10
ATOM 11044 O O . VAL A 1 11 ? 1.536 7.849 22.297 1.00 0.00 242 VAL A O 10
ATOM 11057 N N . GLU A 1 12 ? 3.565 6.887 22.109 1.00 0.00 243 GLU A N 10
ATOM 11058 C CA . GLU A 1 12 ? 3.989 7.248 23.459 1.00 0.00 243 GLU A CA 10
ATOM 11059 C C . GLU A 1 12 ? 5.508 7.434 23.485 1.00 0.00 243 GLU A C 10
ATOM 11060 O O . GLU A 1 12 ? 6.219 6.826 22.685 1.00 0.00 243 GLU A O 10
ATOM 11072 N N . PRO A 1 13 ? 6.021 8.252 24.371 1.00 0.00 244 PRO A N 10
ATOM 11073 C CA . PRO A 1 13 ? 7.490 8.496 24.464 1.00 0.00 244 PRO A CA 10
ATOM 11074 C C . PRO A 1 13 ? 8.257 7.206 24.761 1.00 0.00 244 PRO A C 10
ATOM 11075 O O . PRO A 1 13 ? 9.466 7.128 24.549 1.00 0.00 244 PRO A O 10
ATOM 11086 N N . GLU A 1 14 ? 7.540 6.196 25.247 1.00 0.00 245 GLU A N 10
ATOM 11087 C CA . GLU A 1 14 ? 8.156 4.911 25.564 1.00 0.00 245 GLU A CA 10
ATOM 11088 C C . GLU A 1 14 ? 8.207 4.031 24.320 1.00 0.00 245 GLU A C 10
ATOM 11089 O O . GLU A 1 14 ? 9.111 3.211 24.161 1.00 0.00 245 GLU A O 10
ATOM 11101 N N . GLY A 1 15 ? 7.229 4.212 23.439 1.00 0.00 246 GLY A N 10
ATOM 11102 C CA . GLY A 1 15 ? 7.163 3.435 22.208 1.00 0.00 246 GLY A CA 10
ATOM 11103 C C . GLY A 1 15 ? 5.960 3.851 21.371 1.00 0.00 246 GLY A C 10
ATOM 11104 O O . GLY A 1 15 ? 5.136 4.655 21.807 1.00 0.00 246 GLY A O 10
ATOM 11108 N N . TYR A 1 16 ? 5.862 3.299 20.163 1.00 0.00 247 TYR A N 10
ATOM 11109 C CA . TYR A 1 16 ? 4.750 3.620 19.269 1.00 0.00 247 TYR A CA 10
ATOM 11110 C C . TYR A 1 16 ? 4.404 2.423 18.391 1.00 0.00 247 TYR A C 10
ATOM 11111 O O . TYR A 1 16 ? 5.249 1.568 18.125 1.00 0.00 247 TYR A O 10
ATOM 11129 N N . HIS A 1 17 ? 3.150 2.368 17.944 1.00 0.00 248 HIS A N 10
ATOM 11130 C CA . HIS A 1 17 ? 2.689 1.271 17.093 1.00 0.00 248 HIS A CA 10
ATOM 11131 C C . HIS A 1 17 ? 1.650 1.768 16.095 1.00 0.00 248 HIS A C 10
ATOM 11132 O O . HIS A 1 17 ? 0.735 2.511 16.452 1.00 0.00 248 HIS A O 10
ATOM 11146 N N . TYR A 1 18 ? 1.796 1.346 14.840 1.00 0.00 249 TYR A N 10
ATOM 11147 C CA . TYR A 1 18 ? 0.869 1.740 13.779 1.00 0.00 249 TYR A CA 10
ATOM 11148 C C . TYR A 1 18 ? 0.523 0.533 12.916 1.00 0.00 249 TYR A C 10
ATOM 11149 O O . TYR A 1 18 ? 1.387 -0.025 12.243 1.00 0.00 249 TYR A O 10
ATOM 11167 N N . LEU A 1 19 ? -0.745 0.133 12.945 1.00 0.00 250 LEU A N 10
ATOM 11168 C CA . LEU A 1 19 ? -1.200 -1.017 12.162 1.00 0.00 250 LEU A CA 10
ATOM 11169 C C . LEU A 1 19 ? -2.646 -0.813 11.722 1.00 0.00 250 LEU A C 10
ATOM 11170 O O . LEU A 1 19 ? -3.527 -0.574 12.546 1.00 0.00 250 LEU A O 10
ATOM 11186 N N . TYR A 1 20 ? -2.881 -0.912 10.418 1.00 0.00 251 TYR A N 10
ATOM 11187 C CA . TYR A 1 20 ? -4.228 -0.736 9.886 1.00 0.00 251 TYR A CA 10
ATOM 11188 C C . TYR A 1 20 ? -4.338 -1.326 8.483 1.00 0.00 251 TYR A C 10
ATOM 11189 O O . TYR A 1 20 ? -3.355 -1.393 7.746 1.00 0.00 251 TYR A O 10
ATOM 11207 N N . GLU A 1 21 ? -5.551 -1.749 8.121 1.00 0.00 252 GLU A N 10
ATOM 11208 C CA . GLU A 1 21 ? -5.804 -2.332 6.800 1.00 0.00 252 GLU A CA 10
ATOM 11209 C C . GLU A 1 21 ? -6.870 -1.527 6.065 1.00 0.00 252 GLU A C 10
ATOM 11210 O O . GLU A 1 21 ? -7.978 -1.339 6.569 1.00 0.00 252 GLU A O 10
ATOM 11222 N N . THR A 1 22 ? -6.528 -1.056 4.869 1.00 0.00 253 THR A N 10
ATOM 11223 C CA . THR A 1 22 ? -7.460 -0.271 4.063 1.00 0.00 253 THR A CA 10
ATOM 11224 C C . THR A 1 22 ? -8.273 -1.184 3.150 1.00 0.00 253 THR A C 10
ATOM 11225 O O . THR A 1 22 ? -8.090 -2.400 3.149 1.00 0.00 253 THR A O 10
ATOM 11236 N N . GLU A 1 23 ? -9.169 -0.584 2.372 1.00 0.00 254 GLU A N 10
ATOM 11237 C CA . GLU A 1 23 ? -10.006 -1.349 1.451 1.00 0.00 254 GLU A CA 10
ATOM 11238 C C . GLU A 1 23 ? -9.275 -1.580 0.132 1.00 0.00 254 GLU A C 10
ATOM 11239 O O . GLU A 1 23 ? -9.630 -2.471 -0.639 1.00 0.00 254 GLU A O 10
ATOM 11251 N N . ASN A 1 24 ? -8.253 -0.767 -0.120 1.00 0.00 255 ASN A N 10
ATOM 11252 C CA . ASN A 1 24 ? -7.479 -0.886 -1.351 1.00 0.00 255 ASN A CA 10
ATOM 11253 C C . ASN A 1 24 ? -6.487 -2.043 -1.262 1.00 0.00 255 ASN A C 10
ATOM 11254 O O . ASN A 1 24 ? -5.468 -2.053 -1.950 1.00 0.00 255 ASN A O 10
ATOM 11265 N N . LYS A 1 25 ? -6.798 -3.021 -0.415 1.00 0.00 256 LYS A N 10
ATOM 11266 C CA . LYS A 1 25 ? -5.929 -4.184 -0.251 1.00 0.00 256 LYS A CA 10
ATOM 11267 C C . LYS A 1 25 ? -4.534 -3.764 0.200 1.00 0.00 256 LYS A C 10
ATOM 11268 O O . LYS A 1 25 ? -3.532 -4.262 -0.314 1.00 0.00 256 LYS A O 10
ATOM 11287 N N . ILE A 1 26 ? -4.473 -2.848 1.166 1.00 0.00 257 ILE A N 10
ATOM 11288 C CA . ILE A 1 26 ? -3.190 -2.363 1.686 1.00 0.00 257 ILE A CA 10
ATOM 11289 C C . ILE A 1 26 ? -3.007 -2.782 3.140 1.00 0.00 257 ILE A C 10
ATOM 11290 O O . ILE A 1 26 ? -3.969 -2.831 3.909 1.00 0.00 257 ILE A O 10
ATOM 11306 N N . LEU A 1 27 ? -1.764 -3.083 3.512 1.00 0.00 258 LEU A N 10
ATOM 11307 C CA . LEU A 1 27 ? -1.446 -3.499 4.881 1.00 0.00 258 LEU A CA 10
ATOM 11308 C C . LEU A 1 27 ? -0.134 -2.856 5.324 1.00 0.00 258 LEU A C 10
ATOM 11309 O O . LEU A 1 27 ? 0.939 -3.219 4.842 1.00 0.00 258 LEU A O 10
ATOM 11325 N N . ALA A 1 28 ? -0.228 -1.895 6.245 1.00 0.00 259 ALA A N 10
ATOM 11326 C CA . ALA A 1 28 ? 0.958 -1.195 6.750 1.00 0.00 259 ALA A CA 10
ATOM 11327 C C . ALA A 1 28 ? 1.196 -1.524 8.220 1.00 0.00 259 ALA A C 10
ATOM 11328 O O . ALA A 1 28 ? 0.251 -1.645 9.002 1.00 0.00 259 ALA A O 10
ATOM 11335 N N . GLU A 1 29 ? 2.470 -1.662 8.587 1.00 0.00 260 GLU A N 10
ATOM 11336 C CA . GLU A 1 29 ? 2.842 -1.974 9.965 1.00 0.00 260 GLU A CA 10
ATOM 11337 C C . GLU A 1 29 ? 4.196 -1.355 10.303 1.00 0.00 260 GLU A C 10
ATOM 11338 O O . GLU A 1 29 ? 5.119 -1.376 9.491 1.00 0.00 260 GLU A O 10
ATOM 11350 N N . GLU A 1 30 ? 4.303 -0.807 11.509 1.00 0.00 261 GLU A N 10
ATOM 11351 C CA . GLU A 1 30 ? 5.545 -0.186 11.951 1.00 0.00 261 GLU A CA 10
ATOM 11352 C C . GLU A 1 30 ? 5.516 0.042 13.459 1.00 0.00 261 GLU A C 10
ATOM 11353 O O . GLU A 1 30 ? 4.532 0.547 14.000 1.00 0.00 261 GLU A O 10
ATOM 11365 N N . ALA A 1 31 ? 6.599 -0.334 14.134 1.00 0.00 262 ALA A N 10
ATOM 11366 C CA . ALA A 1 31 ? 6.684 -0.168 15.583 1.00 0.00 262 ALA A CA 10
ATOM 11367 C C . ALA A 1 31 ? 8.139 -0.051 16.026 1.00 0.00 262 ALA A C 10
ATOM 11368 O O . ALA A 1 31 ? 9.051 -0.471 15.314 1.00 0.00 262 ALA A O 10
ATOM 11375 N N . GLY A 1 32 ? 8.347 0.524 17.206 1.00 0.00 263 GLY A N 10
ATOM 11376 C CA . GLY A 1 32 ? 9.694 0.694 17.740 1.00 0.00 263 GLY A CA 10
ATOM 11377 C C . GLY A 1 32 ? 9.652 0.906 19.249 1.00 0.00 263 GLY A C 10
ATOM 11378 O O . GLY A 1 32 ? 8.817 1.656 19.756 1.00 0.00 263 GLY A O 10
ATOM 11382 N N . LYS A 1 33 ? 10.554 0.235 19.965 1.00 0.00 264 LYS A N 10
ATOM 11383 C CA . LYS A 1 33 ? 10.617 0.344 21.425 1.00 0.00 264 LYS A CA 10
ATOM 11384 C C . LYS A 1 33 ? 11.988 0.847 21.868 1.00 0.00 264 LYS A C 10
ATOM 11385 O O . LYS A 1 33 ? 13.007 0.200 21.623 1.00 0.00 264 LYS A O 10
ATOM 11404 N N . VAL A 1 34 ? 12.007 2.013 22.517 1.00 0.00 265 VAL A N 10
ATOM 11405 C CA . VAL A 1 34 ? 13.258 2.613 22.991 1.00 0.00 265 VAL A CA 10
ATOM 11406 C C . VAL A 1 34 ? 13.432 2.401 24.493 1.00 0.00 265 VAL A C 10
ATOM 11407 O O . VAL A 1 34 ? 14.555 2.292 24.985 1.00 0.00 265 VAL A O 10
ATOM 11420 N N . GLU A 1 35 ? 12.318 2.349 25.217 1.00 0.00 266 GLU A N 10
ATOM 11421 C CA . GLU A 1 35 ? 12.362 2.152 26.664 1.00 0.00 266 GLU A CA 10
ATOM 11422 C C . GLU A 1 35 ? 13.233 3.216 27.331 1.00 0.00 266 GLU A C 10
ATOM 11423 O O . GLU A 1 35 ? 13.871 4.023 26.656 1.00 0.00 266 GLU A O 10
ATOM 11435 N N . LYS A 1 36 ? 13.249 3.208 28.662 1.00 0.00 267 LYS A N 10
ATOM 11436 C CA . LYS A 1 36 ? 14.040 4.176 29.419 1.00 0.00 267 LYS A CA 10
ATOM 11437 C C . LYS A 1 36 ? 15.521 4.051 29.076 1.00 0.00 267 LYS A C 10
ATOM 11438 O O . LYS A 1 36 ? 16.009 2.965 28.764 1.00 0.00 267 LYS A O 10
ATOM 11457 N N . ILE A 1 37 ? 16.235 5.176 29.143 1.00 0.00 268 ILE A N 10
ATOM 11458 C CA . ILE A 1 37 ? 17.667 5.195 28.845 1.00 0.00 268 ILE A CA 10
ATOM 11459 C C . ILE A 1 37 ? 18.481 5.080 30.131 1.00 0.00 268 ILE A C 10
ATOM 11460 O O . ILE A 1 37 ? 19.018 6.069 30.627 1.00 0.00 268 ILE A O 10
ATOM 11476 N N . ASP A 1 38 ? 18.564 3.866 30.667 1.00 0.00 269 ASP A N 10
ATOM 11477 C CA . ASP A 1 38 ? 19.314 3.633 31.898 1.00 0.00 269 ASP A CA 10
ATOM 11478 C C . ASP A 1 38 ? 20.817 3.698 31.632 1.00 0.00 269 ASP A C 10
ATOM 11479 O O . ASP A 1 38 ? 21.433 4.757 31.750 1.00 0.00 269 ASP A O 10
ATOM 11488 N N . ASN A 1 39 ? 21.401 2.557 31.278 1.00 0.00 270 ASN A N 10
ATOM 11489 C CA . ASN A 1 39 ? 22.834 2.489 30.999 1.00 0.00 270 ASN A CA 10
ATOM 11490 C C . ASN A 1 39 ? 23.135 1.354 30.026 1.00 0.00 270 ASN A C 10
ATOM 11491 O O . ASN A 1 39 ? 22.608 0.250 30.165 1.00 0.00 270 ASN A O 10
ATOM 11502 N N . GLU A 1 40 ? 23.983 1.634 29.042 1.00 0.00 271 GLU A N 10
ATOM 11503 C CA . GLU A 1 40 ? 24.347 0.629 28.049 1.00 0.00 271 GLU A CA 10
ATOM 11504 C C . GLU A 1 40 ? 23.101 -0.055 27.494 1.00 0.00 271 GLU A C 10
ATOM 11505 O O . GLU A 1 40 ? 22.555 -0.970 28.111 1.00 0.00 271 GLU A O 10
ATOM 11517 N N . ASN A 1 41 ? 22.659 0.393 26.325 1.00 0.00 272 ASN A N 10
ATOM 11518 C CA . ASN A 1 41 ? 21.476 -0.182 25.694 1.00 0.00 272 ASN A CA 10
ATOM 11519 C C . ASN A 1 41 ? 21.580 -1.704 25.645 1.00 0.00 272 ASN A C 10
ATOM 11520 O O . ASN A 1 41 ? 22.661 -2.256 25.444 1.00 0.00 272 ASN A O 10
ATOM 11531 N N . GLU A 1 42 ? 20.446 -2.377 25.830 1.00 0.00 273 GLU A N 10
ATOM 11532 C CA . GLU A 1 42 ? 20.421 -3.836 25.803 1.00 0.00 273 GLU A CA 10
ATOM 11533 C C . GLU A 1 42 ? 20.398 -4.343 24.365 1.00 0.00 273 GLU A C 10
ATOM 11534 O O . GLU A 1 42 ? 21.180 -5.216 23.992 1.00 0.00 273 GLU A O 10
ATOM 11546 N N . GLY A 1 43 ? 19.495 -3.787 23.565 1.00 0.00 274 GLY A N 10
ATOM 11547 C CA . GLY A 1 43 ? 19.375 -4.187 22.169 1.00 0.00 274 GLY A CA 10
ATOM 11548 C C . GLY A 1 43 ? 18.141 -3.564 21.528 1.00 0.00 274 GLY A C 10
ATOM 11549 O O . GLY A 1 43 ? 17.607 -4.087 20.550 1.00 0.00 274 GLY A O 10
ATOM 11553 N N . ILE A 1 44 ? 17.692 -2.446 22.086 1.00 0.00 275 ILE A N 10
ATOM 11554 C CA . ILE A 1 44 ? 16.519 -1.761 21.559 1.00 0.00 275 ILE A CA 10
ATOM 11555 C C . ILE A 1 44 ? 16.752 -1.343 20.110 1.00 0.00 275 ILE A C 10
ATOM 11556 O O . ILE A 1 44 ? 17.783 -0.757 19.778 1.00 0.00 275 ILE A O 10
ATOM 11572 N N . ARG A 1 45 ? 15.789 -1.658 19.245 1.00 0.00 276 ARG A N 10
ATOM 11573 C CA . ARG A 1 45 ? 15.898 -1.320 17.827 1.00 0.00 276 ARG A CA 10
ATOM 11574 C C . ARG A 1 45 ? 14.517 -1.094 17.222 1.00 0.00 276 ARG A C 10
ATOM 11575 O O . ARG A 1 45 ? 13.525 -1.653 17.690 1.00 0.00 276 ARG A O 10
ATOM 11596 N N . VAL A 1 46 ? 14.462 -0.283 16.166 1.00 0.00 277 VAL A N 10
ATOM 11597 C CA . VAL A 1 46 ? 13.196 0.000 15.490 1.00 0.00 277 VAL A CA 10
ATOM 11598 C C . VAL A 1 46 ? 12.994 -0.972 14.335 1.00 0.00 277 VAL A C 10
ATOM 11599 O O . VAL A 1 46 ? 13.907 -1.207 13.543 1.00 0.00 277 VAL A O 10
ATOM 11612 N N . LYS A 1 47 ? 11.793 -1.541 14.245 1.00 0.00 278 LYS A N 10
ATOM 11613 C CA . LYS A 1 47 ? 11.476 -2.498 13.181 1.00 0.00 278 LYS A CA 10
ATOM 11614 C C . LYS A 1 47 ? 10.100 -2.203 12.593 1.00 0.00 278 LYS A C 10
ATOM 11615 O O . LYS A 1 47 ? 9.190 -1.774 13.303 1.00 0.00 278 LYS A O 10
ATOM 11634 N N . GLY A 1 48 ? 9.956 -2.434 11.292 1.00 0.00 279 GLY A N 10
ATOM 11635 C CA . GLY A 1 48 ? 8.685 -2.188 10.620 1.00 0.00 279 GLY A CA 10
ATOM 11636 C C . GLY A 1 48 ? 8.689 -2.766 9.207 1.00 0.00 279 GLY A C 10
ATOM 11637 O O . GLY A 1 48 ? 9.746 -3.031 8.635 1.00 0.00 279 GLY A O 10
ATOM 11641 N N . PHE A 1 49 ? 7.495 -2.955 8.651 1.00 0.00 280 PHE A N 10
ATOM 11642 C CA . PHE A 1 49 ? 7.359 -3.500 7.302 1.00 0.00 280 PHE A CA 10
ATOM 11643 C C . PHE A 1 49 ? 6.018 -3.098 6.703 1.00 0.00 280 PHE A C 10
ATOM 11644 O O . PHE A 1 49 ? 5.163 -2.541 7.391 1.00 0.00 280 PHE A O 10
ATOM 11661 N N . TYR A 1 50 ? 5.833 -3.395 5.419 1.00 0.00 281 TYR A N 10
ATOM 11662 C CA . TYR A 1 50 ? 4.580 -3.071 4.741 1.00 0.00 281 TYR A CA 10
ATOM 11663 C C . TYR A 1 50 ? 4.318 -4.059 3.611 1.00 0.00 281 TYR A C 10
ATOM 11664 O O . TYR A 1 50 ? 5.206 -4.351 2.809 1.00 0.00 281 TYR A O 10
ATOM 11682 N N . GLU A 1 51 ? 3.093 -4.579 3.563 1.00 0.00 282 GLU A N 10
ATOM 11683 C CA . GLU A 1 51 ? 2.706 -5.549 2.538 1.00 0.00 282 GLU A CA 10
ATOM 11684 C C . GLU A 1 51 ? 1.358 -5.176 1.933 1.00 0.00 282 GLU A C 10
ATOM 11685 O O . GLU A 1 51 ? 0.527 -4.543 2.583 1.00 0.00 282 GLU A O 10
ATOM 11697 N N . PHE A 1 52 ? 1.147 -5.581 0.685 1.00 0.00 283 PHE A N 10
ATOM 11698 C CA . PHE A 1 52 ? -0.105 -5.294 -0.003 1.00 0.00 283 PHE A CA 10
ATOM 11699 C C . PHE A 1 52 ? -0.269 -6.219 -1.204 1.00 0.00 283 PHE A C 10
ATOM 11700 O O . PHE A 1 52 ? 0.694 -6.497 -1.919 1.00 0.00 283 PHE A O 10
ATOM 11717 N N . VAL A 1 53 ? -1.495 -6.696 -1.418 1.00 0.00 284 VAL A N 10
ATOM 11718 C CA . VAL A 1 53 ? -1.785 -7.599 -2.536 1.00 0.00 284 VAL A CA 10
ATOM 11719 C C . VAL A 1 53 ? -2.709 -6.930 -3.546 1.00 0.00 284 VAL A C 10
ATOM 11720 O O . VAL A 1 53 ? -3.800 -6.476 -3.204 1.00 0.00 284 V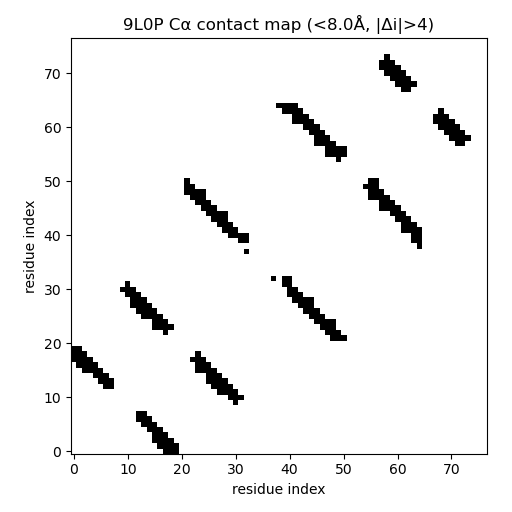AL A O 10
ATOM 11733 N N . ALA A 1 54 ? -2.260 -6.877 -4.794 1.00 0.00 285 ALA A N 10
ATOM 11734 C CA . ALA A 1 54 ? -3.047 -6.267 -5.858 1.00 0.00 285 ALA A CA 10
ATOM 11735 C C . ALA A 1 54 ? -4.137 -7.240 -6.318 1.00 0.00 285 ALA A C 10
ATOM 11736 O O . ALA A 1 54 ? -4.048 -8.443 -6.070 1.00 0.00 285 ALA A O 10
ATOM 11743 N N . PRO A 1 55 ? -5.150 -6.746 -6.979 1.00 0.00 286 PRO A N 10
ATOM 11744 C CA . PRO A 1 55 ? -6.273 -7.593 -7.482 1.00 0.00 286 PRO A CA 10
ATOM 11745 C C . PRO A 1 55 ? -5.772 -8.691 -8.424 1.00 0.00 286 PRO A C 10
ATOM 11746 O O . PRO A 1 55 ? -6.541 -9.550 -8.855 1.00 0.00 286 PRO A O 10
ATOM 11757 N N . ASP A 1 56 ? -4.478 -8.655 -8.732 1.00 0.00 287 ASP A N 10
ATOM 11758 C CA . ASP A 1 56 ? -3.878 -9.651 -9.616 1.00 0.00 287 ASP A CA 10
ATOM 11759 C C . ASP A 1 56 ? -3.438 -10.872 -8.814 1.00 0.00 287 ASP A C 10
ATOM 11760 O O . ASP A 1 56 ? -2.709 -11.728 -9.314 1.00 0.00 287 ASP A O 10
ATOM 11769 N N . GLY A 1 57 ? -3.886 -10.940 -7.563 1.00 0.00 288 GLY A N 10
ATOM 11770 C CA . GLY A 1 57 ? -3.532 -12.057 -6.694 1.00 0.00 288 GLY A CA 10
ATOM 11771 C C . GLY A 1 57 ? -2.040 -12.049 -6.386 1.00 0.00 288 GLY A C 10
ATOM 11772 O O . GLY A 1 57 ? -1.537 -12.916 -5.673 1.00 0.00 288 GLY A O 10
ATOM 11776 N N . ILE A 1 58 ? -1.337 -11.061 -6.934 1.00 0.00 289 ILE A N 10
ATOM 11777 C CA . ILE A 1 58 ? 0.102 -10.945 -6.718 1.00 0.00 289 ILE A CA 10
ATOM 11778 C C . ILE A 1 58 ? 0.392 -10.271 -5.377 1.00 0.00 289 ILE A C 10
ATOM 11779 O O . ILE A 1 58 ? -0.070 -9.162 -5.115 1.00 0.00 289 ILE A O 10
ATOM 11795 N N . THR A 1 59 ? 1.161 -10.955 -4.531 1.00 0.00 290 THR A N 10
ATOM 11796 C CA . THR A 1 59 ? 1.513 -10.421 -3.214 1.00 0.00 290 THR A CA 10
ATOM 11797 C C . THR A 1 59 ? 2.886 -9.755 -3.258 1.00 0.00 290 THR A C 10
ATOM 11798 O O . THR A 1 59 ? 3.809 -10.254 -3.903 1.00 0.00 290 THR A O 10
ATOM 11809 N N . TYR A 1 60 ? 3.014 -8.622 -2.567 1.00 0.00 291 TYR A N 10
ATOM 11810 C CA . TYR A 1 60 ? 4.280 -7.883 -2.525 1.00 0.00 291 TYR A CA 10
ATOM 11811 C C . TYR A 1 60 ? 4.558 -7.399 -1.106 1.00 0.00 291 TYR A C 10
ATOM 11812 O O . TYR A 1 60 ? 3.756 -6.671 -0.521 1.00 0.00 291 TYR A O 10
ATOM 11830 N N . ARG A 1 61 ? 5.698 -7.813 -0.551 1.00 0.00 292 ARG A N 10
ATOM 11831 C CA . ARG A 1 61 ? 6.074 -7.425 0.811 1.00 0.00 292 ARG A CA 10
ATOM 11832 C C . ARG A 1 61 ? 7.545 -7.032 0.874 1.00 0.00 292 ARG A C 10
ATOM 11833 O O . ARG A 1 61 ? 8.396 -7.667 0.251 1.00 0.00 292 ARG A O 10
ATOM 11854 N N . VAL A 1 62 ? 7.840 -5.984 1.642 1.00 0.00 293 VAL A N 10
ATOM 11855 C CA . VAL A 1 62 ? 9.215 -5.510 1.798 1.00 0.00 293 VAL A CA 10
ATOM 11856 C C . VAL A 1 62 ? 9.456 -5.085 3.242 1.00 0.00 293 VAL A C 10
ATOM 11857 O O . VAL A 1 62 ? 8.965 -4.048 3.689 1.00 0.00 293 VAL A O 10
ATOM 11870 N N . ASP A 1 63 ? 10.212 -5.901 3.966 1.00 0.00 294 ASP A N 10
ATOM 11871 C CA . ASP A 1 63 ? 10.520 -5.621 5.364 1.00 0.00 294 ASP A CA 10
ATOM 11872 C C . ASP A 1 63 ? 11.801 -4.805 5.477 1.00 0.00 294 ASP A C 10
ATOM 11873 O O . ASP A 1 63 ? 12.676 -4.877 4.614 1.00 0.00 294 ASP A O 10
ATOM 11882 N N . TYR A 1 64 ? 11.903 -4.032 6.551 1.00 0.00 295 TYR A N 10
ATOM 11883 C CA . TYR A 1 64 ? 13.078 -3.203 6.784 1.00 0.00 295 TYR A CA 10
ATOM 11884 C C . TYR A 1 64 ? 13.217 -2.913 8.274 1.00 0.00 295 TYR A C 10
ATOM 11885 O O . TYR A 1 64 ? 12.232 -2.621 8.952 1.00 0.00 295 TYR A O 10
ATOM 11903 N N . ILE A 1 65 ? 14.441 -3.006 8.783 1.00 0.00 296 ILE A N 10
ATOM 11904 C CA . ILE A 1 65 ? 14.694 -2.763 10.203 1.00 0.00 296 ILE A CA 10
ATOM 11905 C C . ILE A 1 65 ? 16.037 -2.073 10.400 1.00 0.00 296 ILE A C 10
ATOM 11906 O O . ILE A 1 65 ? 17.004 -2.364 9.696 1.00 0.00 296 ILE A O 10
ATOM 11922 N N . ALA A 1 66 ? 16.090 -1.154 11.364 1.00 0.00 297 ALA A N 10
ATOM 11923 C CA . ALA A 1 66 ? 17.321 -0.416 11.660 1.00 0.00 297 ALA A CA 10
ATOM 11924 C C . ALA A 1 66 ? 17.745 -0.647 13.107 1.00 0.00 297 ALA A C 10
ATOM 11925 O O . ALA A 1 66 ? 17.030 -0.282 14.041 1.00 0.00 297 ALA A O 10
ATOM 11932 N N . ASP A 1 67 ? 18.915 -1.254 13.284 1.00 0.00 298 ASP A N 10
ATOM 11933 C CA . ASP A 1 67 ? 19.441 -1.533 14.621 1.00 0.00 298 ASP A CA 10
ATOM 11934 C C . ASP A 1 67 ? 20.452 -0.468 15.028 1.00 0.00 298 ASP A C 10
ATOM 11935 O O . ASP A 1 67 ? 20.590 0.557 14.360 1.00 0.00 298 ASP A O 10
ATOM 11944 N N . GLU A 1 68 ? 21.162 -0.718 16.122 1.00 0.00 299 GLU A N 10
ATOM 11945 C CA . GLU A 1 68 ? 22.162 0.227 16.603 1.00 0.00 299 GLU A CA 10
ATOM 11946 C C . GLU A 1 68 ? 23.439 0.117 15.776 1.00 0.00 299 GLU A C 10
ATOM 11947 O O . GLU A 1 68 ? 24.318 0.975 15.853 1.00 0.00 299 GLU A O 10
ATOM 11959 N N . ASN A 1 69 ? 23.536 -0.952 14.985 1.00 0.00 300 ASN A N 10
ATOM 11960 C CA . ASN A 1 69 ? 24.713 -1.172 14.146 1.00 0.00 300 ASN A CA 10
ATOM 11961 C C . ASN A 1 69 ? 24.556 -0.480 12.794 1.00 0.00 300 ASN A C 10
ATOM 11962 O O . ASN A 1 69 ? 25.543 -0.211 12.109 1.00 0.00 300 ASN A O 10
ATOM 11973 N N . GLY A 1 70 ? 23.312 -0.192 12.415 1.00 0.00 301 GLY A N 10
ATOM 11974 C CA . GLY A 1 70 ? 23.036 0.473 11.139 1.00 0.00 301 GLY A CA 10
ATOM 11975 C C . GLY A 1 70 ? 21.808 -0.129 10.462 1.00 0.00 301 GLY A C 10
ATOM 11976 O O . GLY A 1 70 ? 21.148 -1.007 11.018 1.00 0.00 301 GLY A O 10
ATOM 11980 N N . PHE A 1 71 ? 21.511 0.350 9.258 1.00 0.00 302 PHE A N 10
ATOM 11981 C CA . PHE A 1 71 ? 20.361 -0.146 8.510 1.00 0.00 302 PHE A CA 10
ATOM 11982 C C . PHE A 1 71 ? 20.608 -1.588 8.062 1.00 0.00 302 PHE A C 10
ATOM 11983 O O . PHE A 1 71 ? 21.733 -1.960 7.726 1.00 0.00 302 PHE A O 10
ATOM 12000 N N . GLN A 1 72 ? 19.549 -2.396 8.061 1.00 0.00 303 GLN A N 10
ATOM 12001 C CA . GLN A 1 72 ? 19.654 -3.799 7.654 1.00 0.00 303 GLN A CA 10
ATOM 12002 C C . GLN A 1 72 ? 18.452 -4.193 6.796 1.00 0.00 303 GLN A C 10
ATOM 12003 O O . GLN A 1 72 ? 17.484 -4.762 7.299 1.00 0.00 303 GLN A O 10
ATOM 12017 N N . PRO A 1 73 ? 18.494 -3.906 5.517 1.00 0.00 304 PRO A N 10
ATOM 12018 C CA . PRO A 1 73 ? 17.378 -4.244 4.583 1.00 0.00 304 PRO A CA 10
ATOM 12019 C C . PRO A 1 73 ? 17.010 -5.727 4.643 1.00 0.00 304 PRO A C 10
ATOM 12020 O O . PRO A 1 73 ? 17.818 -6.561 5.051 1.00 0.00 304 PRO A O 10
ATOM 12031 N N . SER A 1 74 ? 15.787 -6.045 4.229 1.00 0.00 305 SER A N 10
ATOM 12032 C CA . SER A 1 74 ? 15.322 -7.428 4.238 1.00 0.00 305 SER A CA 10
ATOM 12033 C C . SER A 1 74 ? 14.075 -7.580 3.371 1.00 0.00 305 SER A C 10
ATOM 12034 O O . SER A 1 74 ? 13.539 -6.596 2.861 1.00 0.00 305 SER A O 10
ATOM 12042 N N . GLY A 1 75 ? 13.619 -8.819 3.207 1.00 0.00 306 GLY A N 10
ATOM 12043 C CA . GLY A 1 75 ? 12.434 -9.090 2.398 1.00 0.00 306 GLY A CA 10
ATOM 12044 C C . GLY A 1 75 ? 11.789 -10.412 2.800 1.00 0.00 306 GLY A C 10
ATOM 12045 O O . GLY A 1 75 ? 12.303 -11.130 3.657 1.00 0.00 306 GLY A O 10
ATOM 12049 N N . ALA A 1 76 ? 10.657 -10.726 2.175 1.00 0.00 307 ALA A N 10
ATOM 12050 C CA . ALA A 1 76 ? 9.944 -11.964 2.476 1.00 0.00 307 ALA A CA 10
ATOM 12051 C C . ALA A 1 76 ? 10.571 -13.142 1.737 1.00 0.00 307 ALA A C 10
ATOM 12052 O O . ALA A 1 76 ? 10.362 -14.299 2.104 1.00 0.00 307 ALA A O 10
ATOM 12059 N N . HIS A 1 77 ? 11.338 -12.843 0.694 1.00 0.00 308 HIS A N 10
ATOM 12060 C CA . HIS A 1 77 ? 11.985 -13.890 -0.091 1.00 0.00 308 HIS A CA 10
ATOM 12061 C C . HIS A 1 77 ? 13.250 -14.382 0.605 1.00 0.00 308 HIS A C 10
ATOM 12062 O O . HIS A 1 77 ? 13.714 -15.494 0.354 1.00 0.00 308 HIS A O 10
ATOM 12076 N N . LEU A 1 78 ? 13.805 -13.547 1.485 1.00 0.00 309 LEU A N 10
ATOM 12077 C CA . LEU A 1 78 ? 15.023 -13.902 2.220 1.00 0.00 309 LEU A CA 10
ATOM 12078 C C . LEU A 1 78 ? 14.675 -14.293 3.662 1.00 0.00 309 LEU A C 10
ATOM 12079 O O . LEU A 1 78 ? 13.691 -13.797 4.212 1.00 0.00 309 LEU A O 10
ATOM 12095 N N . PRO A 1 79 ? 15.447 -15.152 4.296 1.00 0.00 310 PRO A N 10
ATOM 12096 C CA . PRO A 1 79 ? 15.173 -15.565 5.704 1.00 0.00 310 PRO A CA 10
ATOM 12097 C C . PRO A 1 79 ? 14.789 -14.373 6.582 1.00 0.00 310 PRO A C 10
ATOM 12098 O O . PRO A 1 79 ? 15.352 -13.287 6.451 1.00 0.00 310 PRO A O 10
ATOM 12109 N N . LYS A 1 80 ? 13.829 -14.587 7.475 1.00 0.00 311 LYS A N 10
ATOM 12110 C CA . LYS A 1 80 ? 13.381 -13.524 8.367 1.00 0.00 311 LYS A CA 10
ATOM 12111 C C . LYS A 1 80 ? 14.573 -12.864 9.052 1.00 0.00 311 LYS A C 10
ATOM 12112 O O . LYS A 1 80 ? 15.659 -13.413 8.966 1.00 0.00 311 LYS A O 10
ATOM 12131 N N . ILE A 1 4 ? -11.291 2.705 4.658 1.00 0.00 235 ILE A N 11
ATOM 12132 C CA . ILE A 1 4 ? -10.376 2.055 5.589 1.00 0.00 235 ILE A CA 11
ATOM 12133 C C . ILE A 1 4 ? -11.021 0.813 6.196 1.00 0.00 235 ILE A C 11
ATOM 12134 O O . ILE A 1 4 ? -12.033 0.902 6.891 1.00 0.00 235 ILE A O 11
ATOM 12150 N N . ILE A 1 5 ? -10.424 -0.348 5.931 1.00 0.00 236 ILE A N 11
ATOM 12151 C CA . ILE A 1 5 ? -10.943 -1.607 6.455 1.00 0.00 236 ILE A CA 11
ATOM 12152 C C . ILE A 1 5 ? -10.416 -1.860 7.864 1.00 0.00 236 ILE A C 11
ATOM 12153 O O . ILE A 1 5 ? -11.020 -2.603 8.638 1.00 0.00 236 ILE A O 11
ATOM 12169 N N . ARG A 1 6 ? -9.282 -1.238 8.193 1.00 0.00 237 ARG A N 11
ATOM 12170 C CA . ARG A 1 6 ? -8.676 -1.403 9.518 1.00 0.00 237 ARG A CA 11
ATOM 12171 C C . ARG A 1 6 ? -8.163 -0.068 10.043 1.00 0.00 237 ARG A C 11
ATOM 12172 O O . ARG A 1 6 ? -7.650 0.754 9.285 1.00 0.00 237 ARG A O 11
ATOM 12193 N N . PHE A 1 7 ? -8.302 0.141 11.350 1.00 0.00 238 PHE A N 11
ATOM 12194 C CA . PHE A 1 7 ? -7.849 1.382 11.973 1.00 0.00 238 PHE A CA 11
ATOM 12195 C C . PHE A 1 7 ? -7.485 1.143 13.435 1.00 0.00 238 PHE A C 11
ATOM 12196 O O . PHE A 1 7 ? -8.351 0.859 14.262 1.00 0.00 238 PHE A O 11
ATOM 12213 N N . GLU A 1 8 ? -6.196 1.257 13.744 1.00 0.00 239 GLU A N 11
ATOM 12214 C CA . GLU A 1 8 ? -5.718 1.051 15.110 1.00 0.00 239 GLU A CA 11
ATOM 12215 C C . GLU A 1 8 ? -4.441 1.850 15.350 1.00 0.00 239 GLU A C 11
ATOM 12216 O O . GLU A 1 8 ? -3.670 2.097 14.422 1.00 0.00 239 GLU A O 11
ATOM 12228 N N . ASN A 1 9 ? -4.223 2.256 16.599 1.00 0.00 240 ASN A N 11
ATOM 12229 C CA . ASN A 1 9 ? -3.036 3.033 16.944 1.00 0.00 240 ASN A CA 11
ATOM 12230 C C . ASN A 1 9 ? -2.674 2.848 18.414 1.00 0.00 240 ASN A C 11
ATOM 12231 O O . ASN A 1 9 ? -3.437 3.221 19.305 1.00 0.00 240 ASN A O 11
ATOM 12242 N N . ASP A 1 10 ? -1.498 2.272 18.659 1.00 0.00 241 ASP A N 11
ATOM 12243 C CA . ASP A 1 10 ? -1.026 2.041 20.024 1.00 0.00 241 ASP A CA 11
ATOM 12244 C C . ASP A 1 10 ? -0.096 3.168 20.461 1.00 0.00 241 ASP A C 11
ATOM 12245 O O . ASP A 1 10 ? 0.534 3.822 19.629 1.00 0.00 241 ASP A O 11
ATOM 12254 N N . VAL A 1 11 ? -0.011 3.392 21.771 1.00 0.00 242 VAL A N 11
ATOM 12255 C CA . VAL A 1 11 ? 0.849 4.446 22.309 1.00 0.00 242 VAL A CA 11
ATOM 12256 C C . VAL A 1 11 ? 1.345 4.071 23.703 1.00 0.00 242 VAL A C 11
ATOM 12257 O O . VAL A 1 11 ? 0.573 3.636 24.557 1.00 0.00 242 VAL A O 11
ATOM 12270 N N . GLU A 1 12 ? 2.644 4.248 23.919 1.00 0.00 243 GLU A N 11
ATOM 12271 C CA . GLU A 1 12 ? 3.259 3.933 25.205 1.00 0.00 243 GLU A CA 11
ATOM 12272 C C . GLU A 1 12 ? 4.540 4.753 25.374 1.00 0.00 243 GLU A C 11
ATOM 12273 O O . GLU A 1 12 ? 5.197 5.082 24.387 1.00 0.00 243 GLU A O 11
ATOM 12285 N N . PRO A 1 13 ? 4.912 5.095 26.585 1.00 0.00 244 PRO A N 11
ATOM 12286 C CA . PRO A 1 13 ? 6.145 5.897 26.833 1.00 0.00 244 PRO A CA 11
ATOM 12287 C C . PRO A 1 13 ? 7.402 5.174 26.342 1.00 0.00 244 PRO A C 11
ATOM 12288 O O . PRO A 1 13 ? 8.460 5.785 26.189 1.00 0.00 244 PRO A O 11
ATOM 12299 N N . GLU A 1 14 ? 7.276 3.871 26.094 1.00 0.00 245 GLU A N 11
ATOM 12300 C CA . GLU A 1 14 ? 8.406 3.074 25.618 1.00 0.00 245 GLU A CA 11
ATOM 12301 C C . GLU A 1 14 ? 8.493 3.124 24.095 1.00 0.00 245 GLU A C 11
ATOM 12302 O O . GLU A 1 14 ? 9.561 2.921 23.517 1.00 0.00 245 GLU A O 11
ATOM 12314 N N . GLY A 1 15 ? 7.362 3.394 23.451 1.00 0.00 246 GLY A N 11
ATOM 12315 C CA . GLY A 1 15 ? 7.319 3.467 21.994 1.00 0.00 246 GLY A CA 11
ATOM 12316 C C . GLY A 1 15 ? 5.880 3.518 21.496 1.00 0.00 246 GLY A C 11
ATOM 12317 O O . GLY A 1 15 ? 4.948 3.694 22.282 1.00 0.00 246 GLY A O 11
ATOM 12321 N N . TYR A 1 16 ? 5.700 3.361 20.186 1.00 0.00 247 TYR A N 11
ATOM 12322 C CA . TYR A 1 16 ? 4.364 3.388 19.591 1.00 0.00 247 TYR A CA 11
ATOM 12323 C C . TYR A 1 16 ? 4.303 2.478 18.370 1.00 0.00 247 TYR A C 11
ATOM 12324 O O . TYR A 1 16 ? 5.332 2.044 17.857 1.00 0.00 247 TYR A O 11
ATOM 12342 N N . HIS A 1 17 ? 3.085 2.191 17.911 1.00 0.00 248 HIS A N 11
ATOM 12343 C CA . HIS A 1 17 ? 2.893 1.326 16.746 1.00 0.00 248 HIS A CA 11
ATOM 12344 C C . HIS A 1 17 ? 1.670 1.768 15.947 1.00 0.00 248 HIS A C 11
ATOM 12345 O O . HIS A 1 17 ? 0.582 1.936 16.499 1.00 0.00 248 HIS A O 11
ATOM 12359 N N . TYR A 1 18 ? 1.856 1.952 14.639 1.00 0.00 249 TYR A N 11
ATOM 12360 C CA . TYR A 1 18 ? 0.764 2.372 13.754 1.00 0.00 249 TYR A CA 11
ATOM 12361 C C . TYR A 1 18 ? 0.394 1.243 12.796 1.00 0.00 249 TYR A C 11
ATOM 12362 O O . TYR A 1 18 ? 1.268 0.594 12.221 1.00 0.00 249 TYR A O 11
ATOM 12380 N N . LEU A 1 19 ? -0.907 1.013 12.631 1.00 0.00 250 LEU A N 11
ATOM 12381 C CA . LEU A 1 19 ? -1.387 -0.042 11.737 1.00 0.00 250 LEU A CA 11
ATOM 12382 C C . LEU A 1 19 ? -2.727 0.358 11.122 1.00 0.00 250 LEU A C 11
ATOM 12383 O O . LEU A 1 19 ? -3.706 0.578 11.835 1.00 0.00 250 LEU A O 11
ATOM 12399 N N . TYR A 1 20 ? -2.764 0.445 9.795 1.00 0.00 251 TYR A N 11
ATOM 12400 C CA . TYR A 1 20 ? -3.990 0.814 9.090 1.00 0.00 251 TYR A CA 11
ATOM 12401 C C . TYR A 1 20 ? -4.029 0.153 7.717 1.00 0.00 251 TYR A C 11
ATOM 12402 O O . TYR A 1 20 ? -2.993 -0.238 7.175 1.00 0.00 251 TYR A O 11
ATOM 12420 N N . GLU A 1 21 ? -5.231 0.024 7.160 1.00 0.00 252 GLU A N 11
ATOM 12421 C CA . GLU A 1 21 ? -5.403 -0.601 5.848 1.00 0.00 252 GLU A CA 11
ATOM 12422 C C . GLU A 1 21 ? -6.467 0.132 5.038 1.00 0.00 252 GLU A C 11
ATOM 12423 O O . GLU A 1 21 ? -7.622 0.233 5.457 1.00 0.00 252 GLU A O 11
ATOM 12435 N N . THR A 1 22 ? -6.068 0.634 3.872 1.00 0.00 253 THR A N 11
ATOM 12436 C CA . THR A 1 22 ? -6.991 1.352 2.998 1.00 0.00 253 THR A CA 11
ATOM 12437 C C . THR A 1 22 ? -7.793 0.375 2.147 1.00 0.00 253 THR A C 11
ATOM 12438 O O . THR A 1 22 ? -7.697 -0.840 2.323 1.00 0.00 253 THR A O 11
ATOM 12449 N N . GLU A 1 23 ? -8.584 0.913 1.222 1.00 0.00 254 GLU A N 11
ATOM 12450 C CA . GLU A 1 23 ? -9.401 0.080 0.342 1.00 0.00 254 GLU A CA 11
ATOM 12451 C C . GLU A 1 23 ? -8.601 -0.363 -0.880 1.00 0.00 254 GLU A C 11
ATOM 12452 O O . GLU A 1 23 ? -8.977 -1.311 -1.567 1.00 0.00 254 GLU A O 11
ATOM 12464 N N . ASN A 1 24 ? -7.501 0.333 -1.145 1.00 0.00 255 ASN A N 11
ATOM 12465 C CA . ASN A 1 24 ? -6.659 0.005 -2.292 1.00 0.00 255 ASN A CA 11
ATOM 12466 C C . ASN A 1 24 ? -5.866 -1.273 -2.033 1.00 0.00 255 ASN A C 11
ATOM 12467 O O . ASN A 1 24 ? -4.849 -1.523 -2.679 1.00 0.00 255 ASN A O 11
ATOM 12478 N N . LYS A 1 25 ? -6.340 -2.079 -1.090 1.00 0.00 256 LYS A N 11
ATOM 12479 C CA . LYS A 1 25 ? -5.667 -3.330 -0.758 1.00 0.00 256 LYS A CA 11
ATOM 12480 C C . LYS A 1 25 ? -4.248 -3.066 -0.262 1.00 0.00 256 LYS A C 11
ATOM 12481 O O . LYS A 1 25 ? -3.350 -3.883 -0.467 1.00 0.00 256 LYS A O 11
ATOM 12500 N N . ILE A 1 26 ? -4.053 -1.920 0.391 1.00 0.00 257 ILE A N 11
ATOM 12501 C CA . ILE A 1 26 ? -2.735 -1.549 0.919 1.00 0.00 257 ILE A CA 11
ATOM 12502 C C . ILE A 1 26 ? -2.729 -1.629 2.444 1.00 0.00 257 ILE A C 11
ATOM 12503 O O . ILE A 1 26 ? -3.699 -1.253 3.103 1.00 0.00 257 ILE A O 11
ATOM 12519 N N . LEU A 1 27 ? -1.619 -2.121 2.996 1.00 0.00 258 LEU A N 11
ATOM 12520 C CA . LEU A 1 27 ? -1.470 -2.253 4.447 1.00 0.00 258 LEU A CA 11
ATOM 12521 C C . LEU A 1 27 ? -0.071 -1.807 4.867 1.00 0.00 258 LEU A C 11
ATOM 12522 O O . LEU A 1 27 ? 0.923 -2.448 4.524 1.00 0.00 258 LEU A O 11
ATOM 12538 N N . ALA A 1 28 ? -0.003 -0.706 5.614 1.00 0.00 259 ALA A N 11
ATOM 12539 C CA . ALA A 1 28 ? 1.279 -0.174 6.086 1.00 0.00 259 ALA A CA 11
ATOM 12540 C C . ALA A 1 28 ? 1.358 -0.256 7.607 1.00 0.00 259 ALA A C 11
ATOM 12541 O O . ALA A 1 28 ? 0.360 -0.057 8.301 1.00 0.00 259 ALA A O 11
ATOM 12548 N N . GLU A 1 29 ? 2.551 -0.550 8.117 1.00 0.00 260 GLU A N 11
ATOM 12549 C CA . GLU A 1 29 ? 2.759 -0.658 9.561 1.00 0.00 260 GLU A CA 11
ATOM 12550 C C . GLU A 1 29 ? 4.137 -0.126 9.936 1.00 0.00 260 GLU A C 11
ATOM 12551 O O . GLU A 1 29 ? 5.110 -0.328 9.211 1.00 0.00 260 GLU A O 11
ATOM 12563 N N . GLU A 1 30 ? 4.209 0.555 11.076 1.00 0.00 261 GLU A N 11
ATOM 12564 C CA . GLU A 1 30 ? 5.472 1.117 11.552 1.00 0.00 261 GLU A CA 11
ATOM 12565 C C . GLU A 1 30 ? 5.536 1.053 13.072 1.00 0.00 261 GLU A C 11
ATOM 12566 O O . GLU A 1 30 ? 4.543 1.299 13.757 1.00 0.00 261 GLU A O 11
ATOM 12578 N N . ALA A 1 31 ? 6.713 0.720 13.596 1.00 0.00 262 ALA A N 11
ATOM 12579 C CA . ALA A 1 31 ? 6.909 0.622 15.041 1.00 0.00 262 ALA A CA 11
ATOM 12580 C C . ALA A 1 31 ? 8.300 1.114 15.420 1.00 0.00 262 ALA A C 11
ATOM 12581 O O . ALA A 1 31 ? 9.221 1.088 14.604 1.00 0.00 262 ALA A O 11
ATOM 12588 N N . GLY A 1 32 ? 8.446 1.564 16.661 1.00 0.00 263 GLY A N 11
ATOM 12589 C CA . GLY A 1 32 ? 9.730 2.062 17.135 1.00 0.00 263 GLY A CA 11
ATOM 12590 C C . GLY A 1 32 ? 9.791 2.043 18.657 1.00 0.00 263 GLY A C 11
ATOM 12591 O O . GLY A 1 32 ? 8.936 2.620 19.330 1.00 0.00 263 GLY A O 11
ATOM 12595 N N . LYS A 1 33 ? 10.811 1.373 19.195 1.00 0.00 264 LYS A N 11
ATOM 12596 C CA . LYS A 1 33 ? 10.990 1.274 20.646 1.00 0.00 264 LYS A CA 11
ATOM 12597 C C . LYS A 1 33 ? 12.269 1.989 21.075 1.00 0.00 264 LYS A C 11
ATOM 12598 O O . LYS A 1 33 ? 13.121 2.305 20.245 1.00 0.00 264 LYS A O 11
ATOM 12617 N N . VAL A 1 34 ? 12.390 2.241 22.374 1.00 0.00 265 VAL A N 11
ATOM 12618 C CA . VAL A 1 34 ? 13.565 2.922 22.909 1.00 0.00 265 VAL A CA 11
ATOM 12619 C C . VAL A 1 34 ? 13.703 4.316 22.303 1.00 0.00 265 VAL A C 11
ATOM 12620 O O . VAL A 1 34 ? 13.450 5.319 22.970 1.00 0.00 265 VAL A O 11
ATOM 12633 N N . GLU A 1 35 ? 14.106 4.372 21.038 1.00 0.00 266 GLU A N 11
ATOM 12634 C CA . GLU A 1 35 ? 14.274 5.652 20.354 1.00 0.00 266 GLU A CA 11
ATOM 12635 C C . GLU A 1 35 ? 15.157 6.585 21.172 1.00 0.00 266 GLU A C 11
ATOM 12636 O O . GLU A 1 35 ? 16.383 6.549 21.068 1.00 0.00 266 GLU A O 11
ATOM 12648 N N . LYS A 1 36 ? 14.524 7.424 21.986 1.00 0.00 267 LYS A N 11
ATOM 12649 C CA . LYS A 1 36 ? 15.258 8.370 22.820 1.00 0.00 267 LYS A CA 11
ATOM 12650 C C . LYS A 1 36 ? 16.212 7.635 23.757 1.00 0.00 267 LYS A C 11
ATOM 12651 O O . LYS A 1 36 ? 16.043 6.444 24.023 1.00 0.00 267 LYS A O 11
ATOM 12670 N N . ILE A 1 37 ? 17.214 8.354 24.256 1.00 0.00 268 ILE A N 11
ATOM 12671 C CA . ILE A 1 37 ? 18.195 7.766 25.167 1.00 0.00 268 ILE A CA 11
ATOM 12672 C C . ILE A 1 37 ? 17.713 7.870 26.611 1.00 0.00 268 ILE A C 11
ATOM 12673 O O . ILE A 1 37 ? 18.014 8.839 27.307 1.00 0.00 268 ILE A O 11
ATOM 12689 N N . ASP A 1 38 ? 16.959 6.864 27.056 1.00 0.00 269 ASP A N 11
ATOM 12690 C CA . ASP A 1 38 ? 16.433 6.850 28.423 1.00 0.00 269 ASP A CA 11
ATOM 12691 C C . ASP A 1 38 ? 17.396 6.137 29.369 1.00 0.00 269 ASP A C 11
ATOM 12692 O O . ASP A 1 38 ? 18.615 6.236 29.225 1.00 0.00 269 ASP A O 11
ATOM 12701 N N . ASN A 1 39 ? 16.835 5.420 30.340 1.00 0.00 270 ASN A N 11
ATOM 12702 C CA . ASN A 1 39 ? 17.646 4.694 31.313 1.00 0.00 270 ASN A CA 11
ATOM 12703 C C . ASN A 1 39 ? 18.612 3.747 30.610 1.00 0.00 270 ASN A C 11
ATOM 12704 O O . ASN A 1 39 ? 18.670 3.704 29.380 1.00 0.00 270 ASN A O 11
ATOM 12715 N N . GLU A 1 40 ? 19.368 2.991 31.398 1.00 0.00 271 GLU A N 11
ATOM 12716 C CA . GLU A 1 40 ? 20.329 2.048 30.841 1.00 0.00 271 GLU A CA 11
ATOM 12717 C C . GLU A 1 40 ? 19.652 1.128 29.828 1.00 0.00 271 GLU A C 11
ATOM 12718 O O . GLU A 1 40 ? 18.926 0.206 30.200 1.00 0.00 271 GLU A O 11
ATOM 12730 N N . ASN A 1 41 ? 19.896 1.386 28.547 1.00 0.00 272 ASN A N 11
ATOM 12731 C CA . ASN A 1 41 ? 19.307 0.578 27.485 1.00 0.00 272 ASN A CA 11
ATOM 12732 C C . ASN A 1 41 ? 20.047 0.804 26.170 1.00 0.00 272 ASN A C 11
ATOM 12733 O O . ASN A 1 41 ? 19.613 1.593 25.332 1.00 0.00 272 ASN A O 11
ATOM 12744 N N . GLU A 1 42 ? 21.167 0.105 25.996 1.00 0.00 273 GLU A N 11
ATOM 12745 C CA . GLU A 1 42 ? 21.966 0.234 24.776 1.00 0.00 273 GLU A CA 11
ATOM 12746 C C . GLU A 1 42 ? 21.566 -0.829 23.757 1.00 0.00 273 GLU A C 11
ATOM 12747 O O . GLU A 1 42 ? 22.365 -1.695 23.403 1.00 0.00 273 GLU A O 11
ATOM 12759 N N . GLY A 1 43 ? 20.322 -0.752 23.288 1.00 0.00 274 GLY A N 11
ATOM 12760 C CA . GLY A 1 43 ? 19.818 -1.709 22.304 1.00 0.00 274 GLY A CA 11
ATOM 12761 C C . GLY A 1 43 ? 18.756 -1.063 21.421 1.00 0.00 274 GLY A C 11
ATOM 12762 O O . GLY A 1 43 ? 17.804 -1.718 20.997 1.00 0.00 274 GLY A O 11
ATOM 12766 N N . ILE A 1 44 ? 18.929 0.228 21.151 1.00 0.00 275 ILE A N 11
ATOM 12767 C CA . ILE A 1 44 ? 17.981 0.959 20.319 1.00 0.00 275 ILE A CA 11
ATOM 12768 C C . ILE A 1 44 ? 17.738 0.224 19.005 1.00 0.00 275 ILE A C 11
ATOM 12769 O O . ILE A 1 44 ? 18.675 -0.076 18.266 1.00 0.00 275 ILE A O 11
ATOM 12785 N N . ARG A 1 45 ? 16.470 -0.067 18.721 1.00 0.00 276 ARG A N 11
ATOM 12786 C CA . ARG A 1 45 ? 16.107 -0.770 17.493 1.00 0.00 276 ARG A CA 11
ATOM 12787 C C . ARG A 1 45 ? 14.709 -0.367 17.034 1.00 0.00 276 ARG A C 11
ATOM 12788 O O . ARG A 1 45 ? 13.824 -0.119 17.852 1.00 0.00 276 ARG A O 11
ATOM 12809 N N . VAL A 1 46 ? 14.517 -0.315 15.715 1.00 0.00 277 VAL A N 11
ATOM 12810 C CA . VAL A 1 46 ? 13.220 0.046 15.135 1.00 0.00 277 VAL A CA 11
ATOM 12811 C C . VAL A 1 46 ? 12.794 -1.008 14.122 1.00 0.00 277 VAL A C 11
ATOM 12812 O O . VAL A 1 46 ? 13.631 -1.594 13.435 1.00 0.00 277 VAL A O 11
ATOM 12825 N N . LYS A 1 47 ? 11.488 -1.255 14.038 1.00 0.00 278 LYS A N 11
ATOM 12826 C CA . LYS A 1 47 ? 10.953 -2.255 13.106 1.00 0.00 278 LYS A CA 11
ATOM 12827 C C . LYS A 1 47 ? 9.820 -1.665 12.275 1.00 0.00 278 LYS A C 11
ATOM 12828 O O . LYS A 1 47 ? 8.831 -1.169 12.815 1.00 0.00 278 LYS A O 11
ATOM 12847 N N . GLY A 1 48 ? 9.970 -1.727 10.952 1.00 0.00 279 GLY A N 11
ATOM 12848 C CA . GLY A 1 48 ? 8.949 -1.200 10.044 1.00 0.00 279 GLY A CA 11
ATOM 12849 C C . GLY A 1 48 ? 8.890 -2.022 8.759 1.00 0.00 279 GLY A C 11
ATOM 12850 O O . GLY A 1 48 ? 9.900 -2.564 8.311 1.00 0.00 279 GLY A O 11
ATOM 12854 N N . PHE A 1 49 ? 7.700 -2.110 8.169 1.00 0.00 280 PHE A N 11
ATOM 12855 C CA . PHE A 1 49 ? 7.526 -2.871 6.936 1.00 0.00 280 PHE A CA 11
ATOM 12856 C C . PHE A 1 49 ? 6.221 -2.489 6.243 1.00 0.00 280 PHE A C 11
ATOM 12857 O O . PHE A 1 49 ? 5.441 -1.691 6.761 1.00 0.00 280 PHE A O 11
ATOM 12874 N N . TYR A 1 50 ? 5.988 -3.076 5.073 1.00 0.00 281 TYR A N 11
ATOM 12875 C CA . TYR A 1 50 ? 4.769 -2.801 4.317 1.00 0.00 281 TYR A CA 11
ATOM 12876 C C . TYR A 1 50 ? 4.474 -3.941 3.351 1.00 0.00 281 TYR A C 11
ATOM 12877 O O . TYR A 1 50 ? 5.387 -4.611 2.870 1.00 0.00 281 TYR A O 11
ATOM 12895 N N . GLU A 1 51 ? 3.193 -4.155 3.071 1.00 0.00 282 GLU A N 11
ATOM 12896 C CA . GLU A 1 51 ? 2.791 -5.219 2.161 1.00 0.00 282 GLU A CA 11
ATOM 12897 C C . GLU A 1 51 ? 1.405 -4.944 1.591 1.00 0.00 282 GLU A C 11
ATOM 12898 O O . GLU A 1 51 ? 0.590 -4.262 2.212 1.00 0.00 282 GLU A O 11
ATOM 12910 N N . PHE A 1 52 ? 1.145 -5.489 0.409 1.00 0.00 283 PHE A N 11
ATOM 12911 C CA . PHE A 1 52 ? -0.148 -5.313 -0.244 1.00 0.00 283 PHE A CA 11
ATOM 12912 C C . PHE A 1 52 ? -0.451 -6.512 -1.131 1.00 0.00 283 PHE A C 11
ATOM 12913 O O . PHE A 1 52 ? 0.434 -7.032 -1.811 1.00 0.00 283 PHE A O 11
ATOM 12930 N N . VAL A 1 53 ? -1.705 -6.950 -1.116 1.00 0.00 284 VAL A N 11
ATOM 12931 C CA . VAL A 1 53 ? -2.122 -8.095 -1.919 1.00 0.00 284 VAL A CA 11
ATOM 12932 C C . VAL A 1 53 ? -2.768 -7.629 -3.220 1.00 0.00 284 VAL A C 11
ATOM 12933 O O . VAL A 1 53 ? -3.768 -6.911 -3.208 1.00 0.00 284 VAL A O 11
ATOM 12946 N N . ALA A 1 54 ? -2.187 -8.040 -4.342 1.00 0.00 285 ALA A N 11
ATOM 12947 C CA . ALA A 1 54 ? -2.715 -7.659 -5.645 1.00 0.00 285 ALA A CA 11
ATOM 12948 C C . ALA A 1 54 ? -4.005 -8.434 -5.924 1.00 0.00 285 ALA A C 11
ATOM 12949 O O . ALA A 1 54 ? -4.194 -9.532 -5.401 1.00 0.00 285 ALA A O 11
ATOM 12956 N N . PRO A 1 55 ? -4.891 -7.899 -6.730 1.00 0.00 286 PRO A N 11
ATOM 12957 C CA . PRO A 1 55 ? -6.176 -8.583 -7.061 1.00 0.00 286 PRO A CA 11
ATOM 12958 C C . PRO A 1 55 ? -5.930 -9.953 -7.691 1.00 0.00 286 PRO A C 11
ATOM 12959 O O . PRO A 1 55 ? -6.870 -10.694 -7.978 1.00 0.00 286 PRO A O 11
ATOM 12970 N N . ASP A 1 56 ? -4.658 -10.279 -7.897 1.00 0.00 287 ASP A N 11
ATOM 12971 C CA . ASP A 1 56 ? -4.286 -11.561 -8.486 1.00 0.00 287 ASP A CA 11
ATOM 12972 C C . ASP A 1 56 ? -4.202 -12.636 -7.407 1.00 0.00 287 ASP A C 11
ATOM 12973 O O . ASP A 1 56 ? -4.163 -13.829 -7.708 1.00 0.00 287 ASP A O 11
ATOM 12982 N N . GLY A 1 57 ? -4.183 -12.204 -6.146 1.00 0.00 288 GLY A N 11
ATOM 12983 C CA . GLY A 1 57 ? -4.111 -13.133 -5.017 1.00 0.00 288 GLY A CA 11
ATOM 12984 C C . GLY A 1 57 ? -2.679 -13.286 -4.512 1.00 0.00 288 GLY A C 11
ATOM 12985 O O . GLY A 1 57 ? -2.410 -14.092 -3.622 1.00 0.00 288 GLY A O 11
ATOM 12989 N N . ILE A 1 58 ? -1.761 -12.508 -5.083 1.00 0.00 289 ILE A N 11
ATOM 12990 C CA . ILE A 1 58 ? -0.354 -12.567 -4.677 1.00 0.00 289 ILE A CA 11
ATOM 12991 C C . ILE A 1 58 ? -0.074 -11.554 -3.577 1.00 0.00 289 ILE A C 11
ATOM 12992 O O . ILE A 1 58 ? -0.452 -10.387 -3.677 1.00 0.00 289 ILE A O 11
ATOM 13008 N N . THR A 1 59 ? 0.589 -12.017 -2.521 1.00 0.00 290 THR A N 11
ATOM 13009 C CA . THR A 1 59 ? 0.921 -11.160 -1.386 1.00 0.00 290 THR A CA 11
ATOM 13010 C C . THR A 1 59 ? 2.369 -10.685 -1.460 1.00 0.00 290 THR A C 11
ATOM 13011 O O . THR A 1 59 ? 3.302 -11.467 -1.272 1.00 0.00 290 THR A O 11
ATOM 13022 N N . TYR A 1 60 ? 2.547 -9.393 -1.722 1.00 0.00 291 TYR A N 11
ATOM 13023 C CA . TYR A 1 60 ? 3.883 -8.803 -1.808 1.00 0.00 291 TYR A CA 11
ATOM 13024 C C . TYR A 1 60 ? 4.253 -8.172 -0.470 1.00 0.00 291 TYR A C 11
ATOM 13025 O O . TYR A 1 60 ? 3.453 -7.448 0.121 1.00 0.00 291 TYR A O 11
ATOM 13043 N N . ARG A 1 61 ? 5.464 -8.454 0.014 1.00 0.00 292 ARG A N 11
ATOM 13044 C CA . ARG A 1 61 ? 5.911 -7.908 1.298 1.00 0.00 292 ARG A CA 11
ATOM 13045 C C . ARG A 1 61 ? 7.409 -7.618 1.284 1.00 0.00 292 ARG A C 11
ATOM 13046 O O . ARG A 1 61 ? 8.204 -8.404 0.769 1.00 0.00 292 ARG A O 11
ATOM 13067 N N . VAL A 1 62 ? 7.777 -6.486 1.879 1.00 0.00 293 VAL A N 11
ATOM 13068 C CA . VAL A 1 62 ? 9.178 -6.080 1.971 1.00 0.00 293 VAL A CA 11
ATOM 13069 C C . VAL A 1 62 ? 9.417 -5.391 3.309 1.00 0.00 293 VAL A C 11
ATOM 13070 O O . VAL A 1 62 ? 8.971 -4.264 3.524 1.00 0.00 293 VAL A O 11
ATOM 13083 N N . ASP A 1 63 ? 10.113 -6.077 4.214 1.00 0.00 294 ASP A N 11
ATOM 13084 C CA . ASP A 1 63 ? 10.394 -5.525 5.540 1.00 0.00 294 ASP A CA 11
ATOM 13085 C C . ASP A 1 63 ? 11.834 -5.038 5.640 1.00 0.00 294 ASP A C 11
ATOM 13086 O O . ASP A 1 63 ? 12.694 -5.423 4.849 1.00 0.00 294 ASP A O 11
ATOM 13095 N N . TYR A 1 64 ? 12.079 -4.190 6.633 1.00 0.00 295 TYR A N 11
ATOM 13096 C CA . TYR A 1 64 ? 13.408 -3.641 6.867 1.00 0.00 295 TYR A CA 11
ATOM 13097 C C . TYR A 1 64 ? 13.553 -3.264 8.335 1.00 0.00 295 TYR A C 11
ATOM 13098 O O . TYR A 1 64 ? 12.571 -2.923 8.995 1.00 0.00 295 TYR A O 11
ATOM 13116 N N . ILE A 1 65 ? 14.777 -3.332 8.845 1.00 0.00 296 ILE A N 11
ATOM 13117 C CA . ILE A 1 65 ? 15.034 -2.999 10.245 1.00 0.00 296 ILE A CA 11
ATOM 13118 C C . ILE A 1 65 ? 16.374 -2.291 10.381 1.00 0.00 296 ILE A C 11
ATOM 13119 O O . ILE A 1 65 ? 17.326 -2.599 9.666 1.00 0.00 296 ILE A O 11
ATOM 13135 N N . ALA A 1 66 ? 16.439 -1.333 11.305 1.00 0.00 297 ALA A N 11
ATOM 13136 C CA . ALA A 1 66 ? 17.670 -0.569 11.536 1.00 0.00 297 ALA A CA 11
ATOM 13137 C C . ALA A 1 66 ? 18.191 -0.807 12.950 1.00 0.00 297 ALA A C 11
ATOM 13138 O O . ALA A 1 66 ? 17.516 -0.500 13.933 1.00 0.00 297 ALA A O 11
ATOM 13145 N N . ASP A 1 67 ? 19.400 -1.358 13.038 1.00 0.00 298 ASP A N 11
ATOM 13146 C CA . ASP A 1 67 ? 20.025 -1.643 14.330 1.00 0.00 298 ASP A CA 11
ATOM 13147 C C . ASP A 1 67 ? 20.993 -0.526 14.710 1.00 0.00 298 ASP A C 11
ATOM 13148 O O . ASP A 1 67 ? 20.876 0.601 14.231 1.00 0.00 298 ASP A O 11
ATOM 13157 N N . GLU A 1 68 ? 21.950 -0.851 15.574 1.00 0.00 299 GLU A N 11
ATOM 13158 C CA . GLU A 1 68 ? 22.936 0.130 16.013 1.00 0.00 299 GLU A CA 11
ATOM 13159 C C . GLU A 1 68 ? 23.969 0.391 14.919 1.00 0.00 299 GLU A C 11
ATOM 13160 O O . GLU A 1 68 ? 24.584 1.456 14.878 1.00 0.00 299 GLU A O 11
ATOM 13172 N N . ASN A 1 69 ? 24.164 -0.590 14.044 1.00 0.00 300 ASN A N 11
ATOM 13173 C CA . ASN A 1 69 ? 25.138 -0.453 12.965 1.00 0.00 300 ASN A CA 11
ATOM 13174 C C . ASN A 1 69 ? 24.610 0.456 11.858 1.00 0.00 300 ASN A C 11
ATOM 13175 O O . ASN A 1 69 ? 25.386 1.010 11.080 1.00 0.00 300 ASN A O 11
ATOM 13186 N N . GLY A 1 70 ? 23.289 0.609 11.791 1.00 0.00 301 GLY A N 11
ATOM 13187 C CA . GLY A 1 70 ? 22.670 1.460 10.771 1.00 0.00 301 GLY A CA 11
ATOM 13188 C C . GLY A 1 70 ? 21.450 0.782 10.155 1.00 0.00 301 GLY A C 11
ATOM 13189 O O . GLY A 1 70 ? 20.592 0.260 10.866 1.00 0.00 301 GLY A O 11
ATOM 13193 N N . PHE A 1 71 ? 21.380 0.803 8.825 1.00 0.00 302 PHE A N 11
ATOM 13194 C CA . PHE A 1 71 ? 20.258 0.196 8.106 1.00 0.00 302 PHE A CA 11
ATOM 13195 C C . PHE A 1 71 ? 20.572 -1.256 7.744 1.00 0.00 302 PHE A C 11
ATOM 13196 O O . PHE A 1 71 ? 21.687 -1.578 7.334 1.00 0.00 302 PHE A O 11
ATOM 13213 N N . GLN A 1 72 ? 19.573 -2.124 7.896 1.00 0.00 303 GLN A N 11
ATOM 13214 C CA . GLN A 1 72 ? 19.725 -3.547 7.585 1.00 0.00 303 GLN A CA 11
ATOM 13215 C C . GLN A 1 72 ? 18.488 -4.048 6.837 1.00 0.00 303 GLN A C 11
ATOM 13216 O O . GLN A 1 72 ? 17.565 -4.589 7.445 1.00 0.00 303 GLN A O 11
ATOM 13230 N N . PRO A 1 73 ? 18.446 -3.865 5.539 1.00 0.00 304 PRO A N 11
ATOM 13231 C CA . PRO A 1 73 ? 17.285 -4.293 4.702 1.00 0.00 304 PRO A CA 11
ATOM 13232 C C . PRO A 1 73 ? 16.879 -5.745 4.955 1.00 0.00 304 PRO A C 11
ATOM 13233 O O . PRO A 1 73 ? 17.614 -6.508 5.584 1.00 0.00 304 PRO A O 11
ATOM 13244 N N . SER A 1 74 ? 15.701 -6.112 4.459 1.00 0.00 305 SER A N 11
ATOM 13245 C CA . SER A 1 74 ? 15.188 -7.467 4.627 1.00 0.00 305 SER A CA 11
ATOM 13246 C C . SER A 1 74 ? 14.039 -7.719 3.654 1.00 0.00 305 SER A C 11
ATOM 13247 O O . SER A 1 74 ? 13.642 -6.825 2.906 1.00 0.00 305 SER A O 11
ATOM 13255 N N . GLY A 1 75 ? 13.506 -8.938 3.666 1.00 0.00 306 GLY A N 11
ATOM 13256 C CA . GLY A 1 75 ? 12.402 -9.282 2.776 1.00 0.00 306 GLY A CA 11
ATOM 13257 C C . GLY A 1 75 ? 11.901 -10.697 3.043 1.00 0.00 306 GLY A C 11
ATOM 13258 O O . GLY A 1 75 ? 12.545 -11.471 3.751 1.00 0.00 306 GLY A O 11
ATOM 13262 N N . ALA A 1 76 ? 10.746 -11.026 2.473 1.00 0.00 307 ALA A N 11
ATOM 13263 C CA . ALA A 1 76 ? 10.163 -12.350 2.657 1.00 0.00 307 ALA A CA 11
ATOM 13264 C C . ALA A 1 76 ? 10.841 -13.375 1.751 1.00 0.00 307 ALA A C 11
ATOM 13265 O O . ALA A 1 76 ? 10.561 -14.571 1.836 1.00 0.00 307 ALA A O 11
ATOM 13272 N N . HIS A 1 77 ? 11.732 -12.902 0.885 1.00 0.00 308 HIS A N 11
ATOM 13273 C CA . HIS A 1 77 ? 12.438 -13.794 -0.029 1.00 0.00 308 HIS A CA 11
ATOM 13274 C C . HIS A 1 77 ? 13.496 -14.594 0.721 1.00 0.00 308 HIS A C 11
ATOM 13275 O O . HIS A 1 77 ? 14.149 -15.469 0.151 1.00 0.00 308 HIS A O 11
ATOM 13289 N N . LEU A 1 78 ? 13.659 -14.290 2.005 1.00 0.00 309 LEU A N 11
ATOM 13290 C CA . LEU A 1 78 ? 14.639 -14.986 2.836 1.00 0.00 309 LEU A CA 11
ATOM 13291 C C . LEU A 1 78 ? 14.005 -16.240 3.452 1.00 0.00 309 LEU A C 11
ATOM 13292 O O . LEU A 1 78 ? 12.792 -16.286 3.653 1.00 0.00 309 LEU A O 11
ATOM 13308 N N . PRO A 1 79 ? 14.789 -17.251 3.753 1.00 0.00 310 PRO A N 11
ATOM 13309 C CA . PRO A 1 79 ? 14.265 -18.515 4.356 1.00 0.00 310 PRO A CA 11
ATOM 13310 C C . PRO A 1 79 ? 13.723 -18.289 5.768 1.00 0.00 310 PRO A C 11
ATOM 13311 O O . PRO A 1 79 ? 14.224 -17.441 6.507 1.00 0.00 310 PRO A O 11
ATOM 13322 N N . LYS A 1 80 ? 12.697 -19.051 6.133 1.00 0.00 311 LYS A N 11
ATOM 13323 C CA . LYS A 1 80 ? 12.096 -18.920 7.456 1.00 0.00 311 LYS A CA 11
ATOM 13324 C C . LYS A 1 80 ? 13.176 -18.880 8.533 1.00 0.00 311 LYS A C 11
ATOM 13325 O O . LYS A 1 80 ? 13.102 -18.011 9.387 1.00 0.00 311 LYS A O 11
ATOM 13344 N N . ILE A 1 4 ? -11.770 3.662 7.007 1.00 0.00 235 ILE A N 12
ATOM 13345 C CA . ILE A 1 4 ? -11.184 2.640 6.146 1.00 0.00 235 ILE A CA 12
ATOM 13346 C C . ILE A 1 4 ? -11.457 1.249 6.710 1.00 0.00 235 ILE A C 12
ATOM 13347 O O . ILE A 1 4 ? -12.278 1.084 7.612 1.00 0.00 235 ILE A O 12
ATOM 13363 N N . ILE A 1 5 ? -10.763 0.250 6.173 1.00 0.00 236 ILE A N 12
ATOM 13364 C CA . ILE A 1 5 ? -10.941 -1.122 6.632 1.00 0.00 236 ILE A CA 12
ATOM 13365 C C . ILE A 1 5 ? -10.543 -1.254 8.100 1.00 0.00 236 ILE A C 12
ATOM 13366 O O . ILE A 1 5 ? -11.224 -1.920 8.878 1.00 0.00 236 ILE A O 12
ATOM 13382 N N . ARG A 1 6 ? -9.438 -0.615 8.471 1.00 0.00 237 ARG A N 12
ATOM 13383 C CA . ARG A 1 6 ? -8.965 -0.675 9.850 1.00 0.00 237 ARG A CA 12
ATOM 13384 C C . ARG A 1 6 ? -7.989 0.464 10.137 1.00 0.00 237 ARG A C 12
ATOM 13385 O O . ARG A 1 6 ? -7.141 0.792 9.308 1.00 0.00 237 ARG A O 12
ATOM 13406 N N . PHE A 1 7 ? -8.117 1.059 11.323 1.00 0.00 238 PHE A N 12
ATOM 13407 C CA . PHE A 1 7 ? -7.245 2.163 11.727 1.00 0.00 238 PHE A CA 12
ATOM 13408 C C . PHE A 1 7 ? -6.973 2.099 13.226 1.00 0.00 238 PHE A C 12
ATOM 13409 O O . PHE A 1 7 ? -7.897 2.172 14.038 1.00 0.00 238 PHE A O 12
ATOM 13426 N N . GLU A 1 8 ? -5.701 1.961 13.588 1.00 0.00 239 GLU A N 12
ATOM 13427 C CA . GLU A 1 8 ? -5.316 1.886 14.996 1.00 0.00 239 GLU A CA 12
ATOM 13428 C C . GLU A 1 8 ? -3.886 2.380 15.187 1.00 0.00 239 GLU A C 12
ATOM 13429 O O . GLU A 1 8 ? -2.967 1.944 14.493 1.00 0.00 239 GLU A O 12
ATOM 13441 N N . ASN A 1 9 ? -3.709 3.291 16.138 1.00 0.00 240 ASN A N 12
ATOM 13442 C CA . ASN A 1 9 ? -2.390 3.846 16.427 1.00 0.00 240 ASN A CA 12
ATOM 13443 C C . ASN A 1 9 ? -2.336 4.349 17.864 1.00 0.00 240 ASN A C 12
ATOM 13444 O O . ASN A 1 9 ? -3.352 4.764 18.423 1.00 0.00 240 ASN A O 12
ATOM 13455 N N . ASP A 1 10 ? -1.150 4.308 18.461 1.00 0.00 241 ASP A N 12
ATOM 13456 C CA . ASP A 1 10 ? -0.990 4.764 19.836 1.00 0.00 241 ASP A CA 12
ATOM 13457 C C . ASP A 1 10 ? 0.485 4.911 20.195 1.00 0.00 241 ASP A C 12
ATOM 13458 O O . ASP A 1 10 ? 1.271 3.979 20.026 1.00 0.00 241 ASP A O 12
ATOM 13467 N N . VAL A 1 11 ? 0.852 6.090 20.697 1.00 0.00 242 VAL A N 12
ATOM 13468 C CA . VAL A 1 11 ? 2.236 6.358 21.088 1.00 0.00 242 VAL A CA 12
ATOM 13469 C C . VAL A 1 11 ? 2.422 6.095 22.581 1.00 0.00 242 VAL A C 12
ATOM 13470 O O . VAL A 1 11 ? 1.772 6.720 23.418 1.00 0.00 242 VAL A O 12
ATOM 13483 N N . GLU A 1 12 ? 3.309 5.155 22.910 1.00 0.00 243 GLU A N 12
ATOM 13484 C CA . GLU A 1 12 ? 3.576 4.808 24.309 1.00 0.00 243 GLU A CA 12
ATOM 13485 C C . GLU A 1 12 ? 4.929 5.386 24.750 1.00 0.00 243 GLU A C 12
ATOM 13486 O O . GLU A 1 12 ? 5.896 5.327 23.991 1.00 0.00 243 GLU A O 12
ATOM 13498 N N . PRO A 1 13 ? 5.036 5.928 25.947 1.00 0.00 244 PRO A N 12
ATOM 13499 C CA . PRO A 1 13 ? 6.324 6.494 26.440 1.00 0.00 244 PRO A CA 12
ATOM 13500 C C . PRO A 1 13 ? 7.525 5.644 26.023 1.00 0.00 244 PRO A C 12
ATOM 13501 O O . PRO A 1 13 ? 8.605 6.169 25.756 1.00 0.00 244 PRO A O 12
ATOM 13512 N N . GLU A 1 14 ? 7.325 4.330 25.974 1.00 0.00 245 GLU A N 12
ATOM 13513 C CA . GLU A 1 14 ? 8.398 3.414 25.595 1.00 0.00 245 GLU A CA 12
ATOM 13514 C C . GLU A 1 14 ? 8.605 3.412 24.083 1.00 0.00 245 GLU A C 12
ATOM 13515 O O . GLU A 1 14 ? 9.736 3.319 23.604 1.00 0.00 245 GLU A O 12
ATOM 13527 N N . GLY A 1 15 ? 7.510 3.509 23.334 1.00 0.00 246 GLY A N 12
ATOM 13528 C CA . GLY A 1 15 ? 7.595 3.512 21.877 1.00 0.00 246 GLY A CA 12
ATOM 13529 C C . GLY A 1 15 ? 6.240 3.819 21.247 1.00 0.00 246 GLY A C 12
ATOM 13530 O O . GLY A 1 15 ? 5.456 4.597 21.789 1.00 0.00 246 GLY A O 12
ATOM 13534 N N . TYR A 1 16 ? 5.973 3.205 20.096 1.00 0.00 247 TYR A N 12
ATOM 13535 C CA . TYR A 1 16 ? 4.707 3.421 19.394 1.00 0.00 247 TYR A CA 12
ATOM 13536 C C . TYR A 1 16 ? 4.293 2.168 18.627 1.00 0.00 247 TYR A C 12
ATOM 13537 O O . TYR A 1 16 ? 5.070 1.222 18.494 1.00 0.00 247 TYR A O 12
ATOM 13555 N N . HIS A 1 17 ? 3.059 2.172 18.125 1.00 0.00 248 HIS A N 12
ATOM 13556 C CA . HIS A 1 17 ? 2.533 1.035 17.369 1.00 0.00 248 HIS A CA 12
ATOM 13557 C C . HIS A 1 17 ? 1.576 1.516 16.281 1.00 0.00 248 HIS A C 12
ATOM 13558 O O . HIS A 1 17 ? 0.476 1.988 16.573 1.00 0.00 248 HIS A O 12
ATOM 13572 N N . TYR A 1 18 ? 2.003 1.394 15.022 1.00 0.00 249 TYR A N 12
ATOM 13573 C CA . TYR A 1 18 ? 1.179 1.817 13.885 1.00 0.00 249 TYR A CA 12
ATOM 13574 C C . TYR A 1 18 ? 0.562 0.609 13.189 1.00 0.00 249 TYR A C 12
ATOM 13575 O O . TYR A 1 18 ? 1.268 -0.314 12.782 1.00 0.00 249 TYR A O 12
ATOM 13593 N N . LEU A 1 19 ? -0.762 0.624 13.053 1.00 0.00 250 LEU A N 12
ATOM 13594 C CA . LEU A 1 19 ? -1.480 -0.471 12.399 1.00 0.00 250 LEU A CA 12
ATOM 13595 C C . LEU A 1 19 ? -2.717 0.072 11.691 1.00 0.00 250 LEU A C 12
ATOM 13596 O O . LEU A 1 19 ? -3.603 0.644 12.326 1.00 0.00 250 LEU A O 12
ATOM 13612 N N . TYR A 1 20 ? -2.777 -0.111 10.377 1.00 0.00 251 TYR A N 12
ATOM 13613 C CA . TYR A 1 20 ? -3.920 0.370 9.612 1.00 0.00 251 TYR A CA 12
ATOM 13614 C C . TYR A 1 20 ? -3.953 -0.263 8.225 1.00 0.00 251 TYR A C 12
ATOM 13615 O O . TYR A 1 20 ? -2.913 -0.479 7.602 1.00 0.00 251 TYR A O 12
ATOM 13633 N N . GLU A 1 21 ? -5.163 -0.554 7.746 1.00 0.00 252 GLU A N 12
ATOM 13634 C CA . GLU A 1 21 ? -5.349 -1.161 6.426 1.00 0.00 252 GLU A CA 12
ATOM 13635 C C . GLU A 1 21 ? -6.209 -0.258 5.547 1.00 0.00 252 GLU A C 12
ATOM 13636 O O . GLU A 1 21 ? -7.361 0.029 5.873 1.00 0.00 252 GLU A O 12
ATOM 13648 N N . THR A 1 22 ? -5.639 0.190 4.433 1.00 0.00 253 THR A N 12
ATOM 13649 C CA . THR A 1 22 ? -6.357 1.066 3.511 1.00 0.00 253 THR A CA 12
ATOM 13650 C C . THR A 1 22 ? -7.282 0.257 2.605 1.00 0.00 253 THR A C 12
ATOM 13651 O O . THR A 1 22 ? -7.034 -0.920 2.339 1.00 0.00 253 THR A O 12
ATOM 13662 N N . GLU A 1 23 ? -8.346 0.897 2.132 1.00 0.00 254 GLU A N 12
ATOM 13663 C CA . GLU A 1 23 ? -9.300 0.228 1.255 1.00 0.00 254 GLU A CA 12
ATOM 13664 C C . GLU A 1 23 ? -8.662 -0.080 -0.096 1.00 0.00 254 GLU A C 12
ATOM 13665 O O . GLU A 1 23 ? -9.220 -0.824 -0.902 1.00 0.00 254 GLU A O 12
ATOM 13677 N N . ASN A 1 24 ? -7.489 0.498 -0.336 1.00 0.00 255 ASN A N 12
ATOM 13678 C CA . ASN A 1 24 ? -6.784 0.278 -1.593 1.00 0.00 255 ASN A CA 12
ATOM 13679 C C . ASN A 1 24 ? -6.136 -1.103 -1.609 1.00 0.00 255 ASN A C 12
ATOM 13680 O O . ASN A 1 24 ? -5.203 -1.355 -2.372 1.00 0.00 255 ASN A O 12
ATOM 13691 N N . LYS A 1 25 ? -6.639 -1.996 -0.762 1.00 0.00 256 LYS A N 12
ATOM 13692 C CA . LYS A 1 25 ? -6.106 -3.353 -0.688 1.00 0.00 256 LYS A CA 12
ATOM 13693 C C . LYS A 1 25 ? -4.659 -3.338 -0.200 1.00 0.00 256 LYS A C 12
ATOM 13694 O O . LYS A 1 25 ? -3.860 -4.196 -0.574 1.00 0.00 256 LYS A O 12
ATOM 13713 N N . ILE A 1 26 ? -4.329 -2.354 0.637 1.00 0.00 257 ILE A N 12
ATOM 13714 C CA . ILE A 1 26 ? -2.973 -2.224 1.179 1.00 0.00 257 ILE A CA 12
ATOM 13715 C C . ILE A 1 26 ? -2.982 -2.390 2.696 1.00 0.00 257 ILE A C 12
ATOM 13716 O O . ILE A 1 26 ? -3.905 -1.942 3.376 1.00 0.00 257 ILE A O 12
ATOM 13732 N N . LEU A 1 27 ? -1.940 -3.037 3.221 1.00 0.00 258 LEU A N 12
ATOM 13733 C CA . LEU A 1 27 ? -1.817 -3.263 4.664 1.00 0.00 258 LEU A CA 12
ATOM 13734 C C . LEU A 1 27 ? -0.407 -2.909 5.126 1.00 0.00 258 LEU A C 12
ATOM 13735 O O . LEU A 1 27 ? 0.551 -3.627 4.836 1.00 0.00 258 LEU A O 12
ATOM 13751 N N . ALA A 1 28 ? -0.288 -1.798 5.851 1.00 0.00 259 ALA A N 12
ATOM 13752 C CA . ALA A 1 28 ? 1.009 -1.344 6.361 1.00 0.00 259 ALA A CA 12
ATOM 13753 C C . ALA A 1 28 ? 1.032 -1.413 7.883 1.00 0.00 259 ALA A C 12
ATOM 13754 O O . ALA A 1 28 ? 0.013 -1.198 8.542 1.00 0.00 259 ALA A O 12
ATOM 13761 N N . GLU A 1 29 ? 2.205 -1.714 8.435 1.00 0.00 260 GLU A N 12
ATOM 13762 C CA . GLU A 1 29 ? 2.363 -1.814 9.883 1.00 0.00 260 GLU A CA 12
ATOM 13763 C C . GLU A 1 29 ? 3.787 -1.445 10.285 1.00 0.00 260 GLU A C 12
ATOM 13764 O O . GLU A 1 29 ? 4.749 -1.827 9.619 1.00 0.00 260 GLU A O 12
ATOM 13776 N N . GLU A 1 30 ? 3.912 -0.698 11.379 1.00 0.00 261 GLU A N 12
ATOM 13777 C CA . GLU A 1 30 ? 5.223 -0.278 11.868 1.00 0.00 261 GLU A CA 12
ATOM 13778 C C . GLU A 1 30 ? 5.190 -0.090 13.380 1.00 0.00 261 GLU A C 12
ATOM 13779 O O . GLU A 1 30 ? 4.264 0.516 13.921 1.00 0.00 261 GLU A O 12
ATOM 13791 N N . ALA A 1 31 ? 6.207 -0.615 14.056 1.00 0.00 262 ALA A N 12
ATOM 13792 C CA . ALA A 1 31 ? 6.294 -0.507 15.511 1.00 0.00 262 ALA A CA 12
ATOM 13793 C C . ALA A 1 31 ? 7.751 -0.429 15.951 1.00 0.00 262 ALA A C 12
ATOM 13794 O O . ALA A 1 31 ? 8.647 -0.919 15.262 1.00 0.00 262 ALA A O 12
ATOM 13801 N N . GLY A 1 32 ? 7.982 0.194 17.105 1.00 0.00 263 GLY A N 12
ATOM 13802 C CA . GLY A 1 32 ? 9.336 0.339 17.640 1.00 0.00 263 GLY A CA 12
ATOM 13803 C C . GLY A 1 32 ? 9.323 0.278 19.162 1.00 0.00 263 GLY A C 12
ATOM 13804 O O . GLY A 1 32 ? 8.679 1.096 19.821 1.00 0.00 263 GLY A O 12
ATOM 13808 N N . LYS A 1 33 ? 10.037 -0.702 19.716 1.00 0.00 264 LYS A N 12
ATOM 13809 C CA . LYS A 1 33 ? 10.111 -0.878 21.169 1.00 0.00 264 LYS A CA 12
ATOM 13810 C C . LYS A 1 33 ? 11.543 -0.690 21.656 1.00 0.00 264 LYS A C 12
ATOM 13811 O O . LYS A 1 33 ? 12.492 -0.777 20.877 1.00 0.00 264 LYS A O 12
ATOM 13830 N N . VAL A 1 34 ? 11.691 -0.428 22.951 1.00 0.00 265 VAL A N 12
ATOM 13831 C CA . VAL A 1 34 ? 13.013 -0.228 23.535 1.00 0.00 265 VAL A CA 12
ATOM 13832 C C . VAL A 1 34 ? 13.692 -1.568 23.798 1.00 0.00 265 VAL A C 12
ATOM 13833 O O . VAL A 1 34 ? 14.918 -1.672 23.756 1.00 0.00 265 VAL A O 12
ATOM 13846 N N . GLU A 1 35 ? 12.889 -2.591 24.074 1.00 0.00 266 GLU A N 12
ATOM 13847 C CA . GLU A 1 35 ? 13.426 -3.920 24.347 1.00 0.00 266 GLU A CA 12
ATOM 13848 C C . GLU A 1 35 ? 14.364 -3.874 25.547 1.00 0.00 266 GLU A C 12
ATOM 13849 O O . GLU A 1 35 ? 15.520 -4.290 25.464 1.00 0.00 266 GLU A O 12
ATOM 13861 N N . LYS A 1 36 ? 13.858 -3.359 26.663 1.00 0.00 267 LYS A N 12
ATOM 13862 C CA . LYS A 1 36 ? 14.656 -3.253 27.879 1.00 0.00 267 LYS A CA 12
ATOM 13863 C C . LYS A 1 36 ? 14.843 -4.619 28.531 1.00 0.00 267 LYS A C 12
ATOM 13864 O O . LYS A 1 36 ? 15.685 -4.784 29.414 1.00 0.00 267 LYS A O 12
ATOM 13883 N N . ILE A 1 37 ? 14.055 -5.596 28.094 1.00 0.00 268 ILE A N 12
ATOM 13884 C CA . ILE A 1 37 ? 14.147 -6.942 28.650 1.00 0.00 268 ILE A CA 12
ATOM 13885 C C . ILE A 1 37 ? 15.499 -7.568 28.315 1.00 0.00 268 ILE A C 12
ATOM 13886 O O . ILE A 1 37 ? 15.904 -7.616 27.154 1.00 0.00 268 ILE A O 12
ATOM 13902 N N . ASP A 1 38 ? 16.192 -8.045 29.345 1.00 0.00 269 ASP A N 12
ATOM 13903 C CA . ASP A 1 38 ? 17.499 -8.673 29.162 1.00 0.00 269 ASP A CA 12
ATOM 13904 C C . ASP A 1 38 ? 18.336 -7.908 28.139 1.00 0.00 269 ASP A C 12
ATOM 13905 O O . ASP A 1 38 ? 18.260 -6.682 28.050 1.00 0.00 269 ASP A O 12
ATOM 13914 N N . ASN A 1 39 ? 19.135 -8.643 27.372 1.00 0.00 270 ASN A N 12
ATOM 13915 C CA . ASN A 1 39 ? 19.984 -8.028 26.359 1.00 0.00 270 ASN A CA 12
ATOM 13916 C C . ASN A 1 39 ? 20.777 -6.869 26.955 1.00 0.00 270 ASN A C 12
ATOM 13917 O O . ASN A 1 39 ? 20.359 -5.715 26.877 1.00 0.00 270 ASN A O 12
ATOM 13928 N N . GLU A 1 40 ? 21.924 -7.187 27.545 1.00 0.00 271 GLU A N 12
ATOM 13929 C CA . GLU A 1 40 ? 22.768 -6.161 28.148 1.00 0.00 271 GLU A CA 12
ATOM 13930 C C . GLU A 1 40 ? 23.307 -5.216 27.078 1.00 0.00 271 GLU A C 12
ATOM 13931 O O . GLU A 1 40 ? 23.941 -4.207 27.389 1.00 0.00 271 GLU A O 12
ATOM 13943 N N . ASN A 1 41 ? 23.046 -5.549 25.817 1.00 0.00 272 ASN A N 12
ATOM 13944 C CA . ASN A 1 41 ? 23.508 -4.724 24.706 1.00 0.00 272 ASN A CA 12
ATOM 13945 C C . ASN A 1 41 ? 22.606 -3.507 24.534 1.00 0.00 272 ASN A C 12
ATOM 13946 O O . ASN A 1 41 ? 21.918 -3.368 23.522 1.00 0.00 272 ASN A O 12
ATOM 13957 N N . GLU A 1 42 ? 22.614 -2.628 25.530 1.00 0.00 273 GLU A N 12
ATOM 13958 C CA . GLU A 1 42 ? 21.791 -1.424 25.484 1.00 0.00 273 GLU A CA 12
ATOM 13959 C C . GLU A 1 42 ? 21.901 -0.750 24.119 1.00 0.00 273 GLU A C 12
ATOM 13960 O O . GLU A 1 42 ? 22.972 -0.281 23.731 1.00 0.00 273 GLU A O 12
ATOM 13972 N N . GLY A 1 43 ? 20.786 -0.704 23.397 1.00 0.00 274 GLY A N 12
ATOM 13973 C CA . GLY A 1 43 ? 20.764 -0.085 22.076 1.00 0.00 274 GLY A CA 12
ATOM 13974 C C . GLY A 1 43 ? 19.358 -0.113 21.487 1.00 0.00 274 GLY A C 12
ATOM 13975 O O . GLY A 1 43 ? 18.914 -1.135 20.962 1.00 0.00 274 GLY A O 12
ATOM 13979 N N . ILE A 1 44 ? 18.660 1.013 21.578 1.00 0.00 275 ILE A N 12
ATOM 13980 C CA . ILE A 1 44 ? 17.304 1.103 21.050 1.00 0.00 275 ILE A CA 12
ATOM 13981 C C . ILE A 1 44 ? 17.300 0.867 19.543 1.00 0.00 275 ILE A C 12
ATOM 13982 O O . ILE A 1 44 ? 18.243 1.237 18.843 1.00 0.00 275 ILE A O 12
ATOM 13998 N N . ARG A 1 45 ? 16.230 0.249 19.050 1.00 0.00 276 ARG A N 12
ATOM 13999 C CA . ARG A 1 45 ? 16.101 -0.038 17.622 1.00 0.00 276 ARG A CA 12
ATOM 14000 C C . ARG A 1 45 ? 14.634 -0.032 17.212 1.00 0.00 276 ARG A C 12
ATOM 14001 O O . ARG A 1 45 ? 13.745 -0.074 18.062 1.00 0.00 276 ARG A O 12
ATOM 14022 N N . VAL A 1 46 ? 14.384 0.025 15.905 1.00 0.00 277 VAL A N 12
ATOM 14023 C CA . VAL A 1 46 ? 13.012 0.043 15.394 1.00 0.00 277 VAL A CA 12
ATOM 14024 C C . VAL A 1 46 ? 12.860 -0.904 14.210 1.00 0.00 277 VAL A C 12
ATOM 14025 O O . VAL A 1 46 ? 13.778 -1.070 13.407 1.00 0.00 277 VAL A O 12
ATOM 14038 N N . LYS A 1 47 ? 11.684 -1.523 14.111 1.00 0.00 278 LYS A N 12
ATOM 14039 C CA . LYS A 1 47 ? 11.389 -2.459 13.026 1.00 0.00 278 LYS A CA 12
ATOM 14040 C C . LYS A 1 47 ? 10.048 -2.119 12.387 1.00 0.00 278 LYS A C 12
ATOM 14041 O O . LYS A 1 47 ? 9.099 -1.747 13.076 1.00 0.00 278 LYS A O 12
ATOM 14060 N N . GLY A 1 48 ? 9.977 -2.249 11.065 1.00 0.00 279 GLY A N 12
ATOM 14061 C CA . GLY A 1 48 ? 8.746 -1.952 10.339 1.00 0.00 279 GLY A CA 12
ATOM 14062 C C . GLY A 1 48 ? 8.656 -2.775 9.061 1.00 0.00 279 GLY A C 12
ATOM 14063 O O . GLY A 1 48 ? 9.673 -3.157 8.484 1.00 0.00 279 GLY A O 12
ATOM 14067 N N . PHE A 1 49 ? 7.429 -3.044 8.624 1.00 0.00 280 PHE A N 12
ATOM 14068 C CA . PHE A 1 49 ? 7.208 -3.823 7.409 1.00 0.00 280 PHE A CA 12
ATOM 14069 C C . PHE A 1 49 ? 5.857 -3.470 6.791 1.00 0.00 280 PHE A C 12
ATOM 14070 O O . PHE A 1 49 ? 5.041 -2.788 7.410 1.00 0.00 280 PHE A O 12
ATOM 14087 N N . TYR A 1 50 ? 5.625 -3.943 5.570 1.00 0.00 281 TYR A N 12
ATOM 14088 C CA . TYR A 1 50 ? 4.363 -3.671 4.891 1.00 0.00 281 TYR A CA 12
ATOM 14089 C C . TYR A 1 50 ? 4.188 -4.593 3.690 1.00 0.00 281 TYR A C 12
ATOM 14090 O O . TYR A 1 50 ? 5.096 -4.746 2.874 1.00 0.00 281 TYR A O 12
ATOM 14108 N N . GLU A 1 51 ? 3.009 -5.208 3.591 1.00 0.00 282 GLU A N 12
ATOM 14109 C CA . GLU A 1 51 ? 2.707 -6.123 2.489 1.00 0.00 282 GLU A CA 12
ATOM 14110 C C . GLU A 1 51 ? 1.344 -5.801 1.890 1.00 0.00 282 GLU A C 12
ATOM 14111 O O . GLU A 1 51 ? 0.514 -5.149 2.522 1.00 0.00 282 GLU A O 12
ATOM 14123 N N . PHE A 1 52 ? 1.119 -6.268 0.668 1.00 0.00 283 PHE A N 12
ATOM 14124 C CA . PHE A 1 52 ? -0.149 -6.028 -0.006 1.00 0.00 283 PHE A CA 12
ATOM 14125 C C . PHE A 1 52 ? -0.300 -6.958 -1.202 1.00 0.00 283 PHE A C 12
ATOM 14126 O O . PHE A 1 52 ? 0.657 -7.200 -1.937 1.00 0.00 283 PHE A O 12
ATOM 14143 N N . VAL A 1 53 ? -1.511 -7.474 -1.394 1.00 0.00 284 VAL A N 12
ATOM 14144 C CA . VAL A 1 53 ? -1.789 -8.379 -2.508 1.00 0.00 284 VAL A CA 12
ATOM 14145 C C . VAL A 1 53 ? -2.479 -7.629 -3.640 1.00 0.00 284 VAL A C 12
ATOM 14146 O O . VAL A 1 53 ? -3.581 -7.106 -3.477 1.00 0.00 284 VAL A O 12
ATOM 14159 N N . ALA A 1 54 ? -1.820 -7.579 -4.791 1.00 0.00 285 ALA A N 12
ATOM 14160 C CA . ALA A 1 54 ? -2.378 -6.890 -5.945 1.00 0.00 285 ALA A CA 12
ATOM 14161 C C . ALA A 1 54 ? -3.582 -7.671 -6.479 1.00 0.00 285 ALA A C 12
ATOM 14162 O O . ALA A 1 54 ? -3.614 -8.895 -6.367 1.00 0.00 285 ALA A O 12
ATOM 14169 N N . PRO A 1 55 ? -4.563 -7.011 -7.052 1.00 0.00 286 PRO A N 12
ATOM 14170 C CA . PRO A 1 55 ? -5.766 -7.699 -7.602 1.00 0.00 286 PRO A CA 12
ATOM 14171 C C . PRO A 1 55 ? -5.412 -9.028 -8.277 1.00 0.00 286 PRO A C 12
ATOM 14172 O O . PRO A 1 55 ? -6.260 -9.911 -8.412 1.00 0.00 286 PRO A O 12
ATOM 14183 N N . ASP A 1 56 ? -4.156 -9.158 -8.695 1.00 0.00 287 ASP A N 12
ATOM 14184 C CA . ASP A 1 56 ? -3.697 -10.378 -9.352 1.00 0.00 287 ASP A CA 12
ATOM 14185 C C . ASP A 1 56 ? -3.624 -11.536 -8.360 1.00 0.00 287 ASP A C 12
ATOM 14186 O O . ASP A 1 5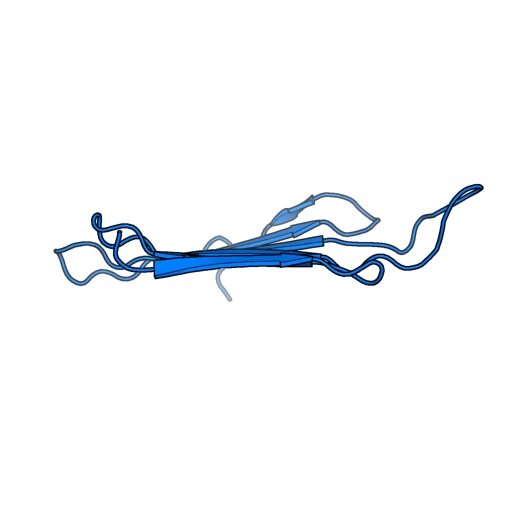6 ? -3.265 -12.656 -8.724 1.00 0.00 287 ASP A O 12
ATOM 14195 N N . GLY A 1 57 ? -3.971 -11.260 -7.107 1.00 0.00 288 GLY A N 12
ATOM 14196 C CA . GLY A 1 57 ? -3.944 -12.286 -6.070 1.00 0.00 288 GLY A CA 12
ATOM 14197 C C . GLY A 1 57 ? -2.512 -12.683 -5.726 1.00 0.00 288 GLY A C 12
ATOM 14198 O O . GLY A 1 57 ? -2.276 -13.742 -5.144 1.00 0.00 288 GLY A O 12
ATOM 14202 N N . ILE A 1 58 ? -1.557 -11.828 -6.089 1.00 0.00 289 ILE A N 12
ATOM 14203 C CA . ILE A 1 58 ? -0.145 -12.098 -5.811 1.00 0.00 289 ILE A CA 12
ATOM 14204 C C . ILE A 1 58 ? 0.290 -11.382 -4.536 1.00 0.00 289 ILE A C 12
ATOM 14205 O O . ILE A 1 58 ? 0.241 -10.155 -4.453 1.00 0.00 289 ILE A O 12
ATOM 14221 N N . THR A 1 59 ? 0.708 -12.156 -3.542 1.00 0.00 290 THR A N 12
ATOM 14222 C CA . THR A 1 59 ? 1.143 -11.582 -2.275 1.00 0.00 290 THR A CA 12
ATOM 14223 C C . THR A 1 59 ? 2.571 -11.060 -2.389 1.00 0.00 290 THR A C 12
ATOM 14224 O O . THR A 1 59 ? 3.411 -11.660 -3.058 1.00 0.00 290 THR A O 12
ATOM 14235 N N . TYR A 1 60 ? 2.835 -9.934 -1.732 1.00 0.00 291 TYR A N 12
ATOM 14236 C CA . TYR A 1 60 ? 4.162 -9.322 -1.756 1.00 0.00 291 TYR A CA 12
ATOM 14237 C C . TYR A 1 60 ? 4.441 -8.638 -0.422 1.00 0.00 291 TYR A C 12
ATOM 14238 O O . TYR A 1 60 ? 3.671 -7.786 0.022 1.00 0.00 291 TYR A O 12
ATOM 14256 N N . ARG A 1 61 ? 5.543 -9.027 0.221 1.00 0.00 292 ARG A N 12
ATOM 14257 C CA . ARG A 1 61 ? 5.918 -8.458 1.519 1.00 0.00 292 ARG A CA 12
ATOM 14258 C C . ARG A 1 61 ? 7.370 -7.990 1.505 1.00 0.00 292 ARG A C 12
ATOM 14259 O O . ARG A 1 61 ? 8.235 -8.628 0.905 1.00 0.00 292 ARG A O 12
ATOM 14280 N N . VAL A 1 62 ? 7.629 -6.870 2.179 1.00 0.00 293 VAL A N 12
ATOM 14281 C CA . VAL A 1 62 ? 8.979 -6.310 2.253 1.00 0.00 293 VAL A CA 12
ATOM 14282 C C . VAL A 1 62 ? 9.218 -5.713 3.640 1.00 0.00 293 VAL A C 12
ATOM 14283 O O . VAL A 1 62 ? 8.668 -4.667 3.985 1.00 0.00 293 VAL A O 12
ATOM 14296 N N . ASP A 1 63 ? 10.048 -6.392 4.429 1.00 0.00 294 ASP A N 12
ATOM 14297 C CA . ASP A 1 63 ? 10.368 -5.938 5.779 1.00 0.00 294 ASP A CA 12
ATOM 14298 C C . ASP A 1 63 ? 11.648 -5.113 5.772 1.00 0.00 294 ASP A C 12
ATOM 14299 O O . ASP A 1 63 ? 12.450 -5.200 4.842 1.00 0.00 294 ASP A O 12
ATOM 14308 N N . TYR A 1 64 ? 11.832 -4.317 6.816 1.00 0.00 295 TYR A N 12
ATOM 14309 C CA . TYR A 1 64 ? 13.019 -3.480 6.929 1.00 0.00 295 TYR A CA 12
ATOM 14310 C C . TYR A 1 64 ? 13.254 -3.101 8.387 1.00 0.00 295 TYR A C 12
ATOM 14311 O O . TYR A 1 64 ? 12.313 -2.776 9.112 1.00 0.00 295 TYR A O 12
ATOM 14329 N N . ILE A 1 65 ? 14.514 -3.158 8.816 1.00 0.00 296 ILE A N 12
ATOM 14330 C CA . ILE A 1 65 ? 14.866 -2.833 10.199 1.00 0.00 296 ILE A CA 12
ATOM 14331 C C . ILE A 1 65 ? 16.120 -1.970 10.251 1.00 0.00 296 ILE A C 12
ATOM 14332 O O . ILE A 1 65 ? 17.062 -2.177 9.485 1.00 0.00 296 ILE A O 12
ATOM 14348 N N . ALA A 1 66 ? 16.130 -1.009 11.174 1.00 0.00 297 ALA A N 12
ATOM 14349 C CA . ALA A 1 66 ? 17.277 -0.116 11.344 1.00 0.00 297 ALA A CA 12
ATOM 14350 C C . ALA A 1 66 ? 17.821 -0.228 12.764 1.00 0.00 297 ALA A C 12
ATOM 14351 O O . ALA A 1 66 ? 17.139 0.114 13.731 1.00 0.00 297 A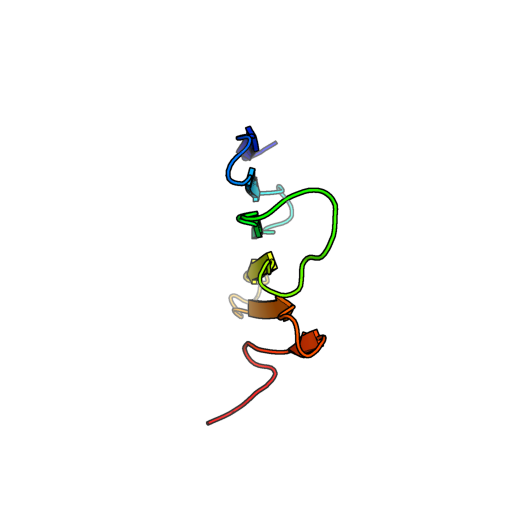LA A O 12
ATOM 14358 N N . ASP A 1 67 ? 19.055 -0.712 12.879 1.00 0.00 298 ASP A N 12
ATOM 14359 C CA . ASP A 1 67 ? 19.701 -0.872 14.182 1.00 0.00 298 ASP A CA 12
ATOM 14360 C C . ASP A 1 67 ? 20.638 0.298 14.452 1.00 0.00 298 ASP A C 12
ATOM 14361 O O . ASP A 1 67 ? 20.716 1.239 13.662 1.00 0.00 298 ASP A O 12
ATOM 14370 N N . GLU A 1 68 ? 21.356 0.230 15.568 1.00 0.00 299 GLU A N 12
ATOM 14371 C CA . GLU A 1 68 ? 22.292 1.288 15.922 1.00 0.00 299 GLU A CA 12
ATOM 14372 C C . GLU A 1 68 ? 23.517 1.230 15.015 1.00 0.00 299 GLU A C 12
ATOM 14373 O O . GLU A 1 68 ? 24.360 2.128 15.033 1.00 0.00 299 GLU A O 12
ATOM 14385 N N . ASN A 1 69 ? 23.608 0.164 14.222 1.00 0.00 300 ASN A N 12
ATOM 14386 C CA . ASN A 1 69 ? 24.734 -0.009 13.307 1.00 0.00 300 ASN A CA 12
ATOM 14387 C C . ASN A 1 69 ? 24.457 0.682 11.975 1.00 0.00 300 ASN A C 12
ATOM 14388 O O . ASN A 1 69 ? 25.381 1.000 11.227 1.00 0.00 300 ASN A O 12
ATOM 14399 N N . GLY A 1 70 ? 23.176 0.917 11.685 1.00 0.00 301 GLY A N 12
ATOM 14400 C CA . GLY A 1 70 ? 22.782 1.577 10.438 1.00 0.00 301 GLY A CA 12
ATOM 14401 C C . GLY A 1 70 ? 21.553 0.912 9.829 1.00 0.00 301 GLY A C 12
ATOM 14402 O O . GLY A 1 70 ? 20.849 0.154 10.496 1.00 0.00 301 GLY A O 12
ATOM 14406 N N . PHE A 1 71 ? 21.302 1.203 8.555 1.00 0.00 302 PHE A N 12
ATOM 14407 C CA . PHE A 1 71 ? 20.154 0.629 7.859 1.00 0.00 302 PHE A CA 12
ATOM 14408 C C . PHE A 1 71 ? 20.458 -0.805 7.433 1.00 0.00 302 PHE A C 12
ATOM 14409 O O . PHE A 1 71 ? 21.573 -1.114 7.010 1.00 0.00 302 PHE A O 12
ATOM 14426 N N . GLN A 1 72 ? 19.460 -1.678 7.553 1.00 0.00 303 GLN A N 12
ATOM 14427 C CA . GLN A 1 72 ? 19.623 -3.086 7.186 1.00 0.00 303 GLN A CA 12
ATOM 14428 C C . GLN A 1 72 ? 18.385 -3.592 6.446 1.00 0.00 303 GLN A C 12
ATOM 14429 O O . GLN A 1 72 ? 17.500 -4.200 7.049 1.00 0.00 303 GLN A O 12
ATOM 14443 N N . PRO A 1 73 ? 18.310 -3.361 5.159 1.00 0.00 304 PRO A N 12
ATOM 14444 C CA . PRO A 1 73 ? 17.153 -3.812 4.327 1.00 0.00 304 PRO A CA 12
ATOM 14445 C C . PRO A 1 73 ? 16.872 -5.302 4.516 1.00 0.00 304 PRO A C 12
ATOM 14446 O O . PRO A 1 73 ? 17.744 -6.057 4.945 1.00 0.00 304 PRO A O 12
ATOM 14457 N N . SER A 1 74 ? 15.652 -5.721 4.195 1.00 0.00 305 SER A N 12
ATOM 14458 C CA . SER A 1 74 ? 15.283 -7.124 4.336 1.00 0.00 305 SER A CA 12
ATOM 14459 C C . SER A 1 74 ? 13.975 -7.414 3.608 1.00 0.00 305 SER A C 12
ATOM 14460 O O . SER A 1 74 ? 13.387 -6.529 2.987 1.00 0.00 305 SER A O 12
ATOM 14468 N N . GLY A 1 75 ? 13.527 -8.662 3.689 1.00 0.00 306 GLY A N 12
ATOM 14469 C CA . GLY A 1 75 ? 12.290 -9.069 3.035 1.00 0.00 306 GLY A CA 12
ATOM 14470 C C . GLY A 1 75 ? 12.237 -10.584 2.884 1.00 0.00 306 GLY A C 12
ATOM 14471 O O . GLY A 1 75 ? 13.252 -11.266 3.027 1.00 0.00 306 GLY A O 12
ATOM 14475 N N . ALA A 1 76 ? 11.049 -11.107 2.594 1.00 0.00 307 ALA A N 12
ATOM 14476 C CA . ALA A 1 76 ? 10.880 -12.547 2.429 1.00 0.00 307 ALA A CA 12
ATOM 14477 C C . ALA A 1 76 ? 11.363 -12.991 1.052 1.00 0.00 307 ALA A C 12
ATOM 14478 O O . ALA A 1 76 ? 11.411 -14.186 0.755 1.00 0.00 307 ALA A O 12
ATOM 14485 N N . HIS A 1 77 ? 11.720 -12.022 0.213 1.00 0.00 308 HIS A N 12
ATOM 14486 C CA . HIS A 1 77 ? 12.197 -12.320 -1.134 1.00 0.00 308 HIS A CA 12
ATOM 14487 C C . HIS A 1 77 ? 13.691 -12.628 -1.123 1.00 0.00 308 HIS A C 12
ATOM 14488 O O . HIS A 1 77 ? 14.208 -13.274 -2.034 1.00 0.00 308 HIS A O 12
ATOM 14502 N N . LEU A 1 78 ? 14.381 -12.158 -0.085 1.00 0.00 309 LEU A N 12
ATOM 14503 C CA . LEU A 1 78 ? 15.825 -12.377 0.049 1.00 0.00 309 LEU A CA 12
ATOM 14504 C C . LEU A 1 78 ? 16.123 -13.217 1.299 1.00 0.00 309 LEU A C 12
ATOM 14505 O O . LEU A 1 78 ? 16.102 -12.690 2.411 1.00 0.00 309 LEU A O 12
ATOM 14521 N N . PRO A 1 79 ? 16.398 -14.498 1.159 1.00 0.00 310 PRO A N 12
ATOM 14522 C CA . PRO A 1 79 ? 16.696 -15.373 2.333 1.00 0.00 310 PRO A CA 12
ATOM 14523 C C . PRO A 1 79 ? 17.660 -14.708 3.314 1.00 0.00 310 PRO A C 12
ATOM 14524 O O . PRO A 1 79 ? 18.750 -14.282 2.934 1.00 0.00 310 PRO A O 12
ATOM 14535 N N . LYS A 1 80 ? 17.243 -14.617 4.573 1.00 0.00 311 LYS A N 12
ATOM 14536 C CA . LYS A 1 80 ? 18.072 -13.998 5.603 1.00 0.00 311 LYS A CA 12
ATOM 14537 C C . LYS A 1 80 ? 18.428 -12.567 5.214 1.00 0.00 311 LYS A C 12
ATOM 14538 O O . LYS A 1 80 ? 19.607 -12.256 5.194 1.00 0.00 311 LYS A O 12
ATOM 14557 N N . ILE A 1 4 ? -11.532 5.112 3.662 1.00 0.00 235 ILE A N 13
ATOM 14558 C CA . ILE A 1 4 ? -10.523 4.242 4.257 1.00 0.00 235 ILE A CA 13
ATOM 14559 C C . ILE A 1 4 ? -11.184 3.108 5.033 1.00 0.00 235 ILE A C 13
ATOM 14560 O O . ILE A 1 4 ? -12.302 3.252 5.529 1.00 0.00 235 ILE A O 13
ATOM 14576 N N . ILE A 1 5 ? -10.486 1.983 5.139 1.00 0.00 236 ILE A N 13
ATOM 14577 C CA . ILE A 1 5 ? -11.017 0.833 5.860 1.00 0.00 236 ILE A CA 13
ATOM 14578 C C . ILE A 1 5 ? -10.920 1.057 7.365 1.00 0.00 236 ILE A C 13
ATOM 14579 O O . ILE A 1 5 ? -11.927 1.039 8.072 1.00 0.00 236 ILE A O 13
ATOM 14595 N N . ARG A 1 6 ? -9.701 1.270 7.851 1.00 0.00 237 ARG A N 13
ATOM 14596 C CA . ARG A 1 6 ? -9.493 1.499 9.275 1.00 0.00 237 ARG A CA 13
ATOM 14597 C C . ARG A 1 6 ? -8.128 2.128 9.528 1.00 0.00 237 ARG A C 13
ATOM 14598 O O . ARG A 1 6 ? -7.236 2.063 8.681 1.00 0.00 237 ARG A O 13
ATOM 14619 N N . PHE A 1 7 ? -7.976 2.741 10.697 1.00 0.00 238 PHE A N 13
ATOM 14620 C CA . PHE A 1 7 ? -6.719 3.385 11.057 1.00 0.00 238 PHE A CA 13
ATOM 14621 C C . PHE A 1 7 ? -6.623 3.550 12.571 1.00 0.00 238 PHE A C 13
ATOM 14622 O O . PHE A 1 7 ? -7.538 4.074 13.206 1.00 0.00 238 PHE A O 13
ATOM 14639 N N . GLU A 1 8 ? -5.509 3.098 13.144 1.00 0.00 239 GLU A N 13
ATOM 14640 C CA . GLU A 1 8 ? -5.294 3.193 14.590 1.00 0.00 239 GLU A CA 13
ATOM 14641 C C . GLU A 1 8 ? -3.909 3.759 14.885 1.00 0.00 239 GLU A C 13
ATOM 14642 O O . GLU A 1 8 ? -2.948 3.480 14.169 1.00 0.00 239 GLU A O 13
ATOM 14654 N N . ASN A 1 9 ? -3.815 4.558 15.949 1.00 0.00 240 ASN A N 13
ATOM 14655 C CA . ASN A 1 9 ? -2.544 5.169 16.343 1.00 0.00 240 ASN A CA 13
ATOM 14656 C C . ASN A 1 9 ? -2.302 4.979 17.836 1.00 0.00 240 ASN A C 13
ATOM 14657 O O . ASN A 1 9 ? -3.017 5.538 18.669 1.00 0.00 240 ASN A O 13
ATOM 14668 N N . ASP A 1 10 ? -1.286 4.182 18.170 1.00 0.00 241 ASP A N 13
ATOM 14669 C CA . ASP A 1 10 ? -0.941 3.911 19.567 1.00 0.00 241 ASP A CA 13
ATOM 14670 C C . ASP A 1 10 ? 0.502 4.320 19.845 1.00 0.00 241 ASP A C 13
ATOM 14671 O O . ASP A 1 10 ? 1.363 4.224 18.971 1.00 0.00 241 ASP A O 13
ATOM 14680 N N . VAL A 1 11 ? 0.761 4.778 21.068 1.00 0.00 242 VAL A N 13
ATOM 14681 C CA . VAL A 1 11 ? 2.106 5.203 21.453 1.00 0.00 242 VAL A CA 13
ATOM 14682 C C . VAL A 1 11 ? 2.338 4.961 22.940 1.00 0.00 242 VAL A C 13
ATOM 14683 O O . VAL A 1 11 ? 1.435 5.135 23.757 1.00 0.00 242 VAL A O 13
ATOM 14696 N N . GLU A 1 12 ? 3.561 4.560 23.278 1.00 0.00 243 GLU A N 13
ATOM 14697 C CA . GLU A 1 12 ? 3.924 4.290 24.670 1.00 0.00 243 GLU A CA 13
ATOM 14698 C C . GLU A 1 12 ? 5.371 4.725 24.918 1.00 0.00 243 GLU A C 13
ATOM 14699 O O . GLU A 1 12 ? 6.183 4.737 23.992 1.00 0.00 243 GLU A O 13
ATOM 14711 N N . PRO A 1 13 ? 5.714 5.084 26.132 1.00 0.00 244 PRO A N 13
ATOM 14712 C CA . PRO A 1 13 ? 7.100 5.528 26.470 1.00 0.00 244 PRO A CA 13
ATOM 14713 C C . PRO A 1 13 ? 8.110 4.387 26.333 1.00 0.00 244 PRO A C 13
ATOM 14714 O O . PRO A 1 13 ? 9.320 4.612 26.339 1.00 0.00 244 PRO A O 13
ATOM 14725 N N . GLU A 1 14 ? 7.599 3.164 26.206 1.00 0.00 245 GLU A N 13
ATOM 14726 C CA . GLU A 1 14 ? 8.453 1.983 26.063 1.00 0.00 245 GLU A CA 13
ATOM 14727 C C . GLU A 1 14 ? 8.450 1.505 24.615 1.00 0.00 245 GLU A C 13
ATOM 14728 O O . GLU A 1 14 ? 9.136 0.544 24.265 1.00 0.00 245 GLU A O 13
ATOM 14740 N N . GLY A 1 15 ? 7.670 2.182 23.779 1.00 0.00 246 GLY A N 13
ATOM 14741 C CA . GLY A 1 15 ? 7.577 1.822 22.369 1.00 0.00 246 GLY A CA 13
ATOM 14742 C C . GLY A 1 15 ? 6.292 2.368 21.756 1.00 0.00 246 GLY A C 13
ATOM 14743 O O . GLY A 1 15 ? 5.526 3.067 22.420 1.00 0.00 246 GLY A O 13
ATOM 14747 N N . TYR A 1 16 ? 6.062 2.047 20.486 1.00 0.00 247 TYR A N 13
ATOM 14748 C CA . TYR A 1 16 ? 4.863 2.511 19.789 1.00 0.00 247 TYR A CA 13
ATOM 14749 C C . TYR A 1 16 ? 4.422 1.488 18.746 1.00 0.00 247 TYR A C 13
ATOM 14750 O O . TYR A 1 16 ? 5.187 0.604 18.362 1.00 0.00 247 TYR A O 13
ATOM 14768 N N . HIS A 1 17 ? 3.179 1.624 18.289 1.00 0.00 248 HIS A N 13
ATOM 14769 C CA . HIS A 1 17 ? 2.623 0.719 17.284 1.00 0.00 248 HIS A CA 13
ATOM 14770 C C . HIS A 1 17 ? 1.748 1.495 16.309 1.00 0.00 248 HIS A C 13
ATOM 14771 O O . HIS A 1 17 ? 1.105 2.476 16.684 1.00 0.00 248 HIS A O 13
ATOM 14785 N N . TYR A 1 18 ? 1.728 1.054 15.054 1.00 0.00 249 TYR A N 13
ATOM 14786 C CA . TYR A 1 18 ? 0.928 1.716 14.021 1.00 0.00 249 TYR A CA 13
ATOM 14787 C C . TYR A 1 18 ? 0.249 0.677 13.133 1.00 0.00 249 TYR A C 13
ATOM 14788 O O . TYR A 1 18 ? 0.870 -0.303 12.723 1.00 0.00 249 TYR A O 13
ATOM 14806 N N . LEU A 1 19 ? -1.033 0.894 12.845 1.00 0.00 250 LEU A N 13
ATOM 14807 C CA . LEU A 1 19 ? -1.795 -0.035 12.010 1.00 0.00 250 LEU A CA 13
ATOM 14808 C C . LEU A 1 19 ? -2.850 0.713 11.201 1.00 0.00 250 LEU A C 13
ATOM 14809 O O . LEU A 1 19 ? -3.584 1.543 11.737 1.00 0.00 250 LEU A O 13
ATOM 14825 N N . TYR A 1 20 ? -2.924 0.407 9.910 1.00 0.00 251 TYR A N 13
ATOM 14826 C CA . TYR A 1 20 ? -3.899 1.049 9.035 1.00 0.00 251 TYR A CA 13
ATOM 14827 C C . TYR A 1 20 ? -4.006 0.296 7.710 1.00 0.00 251 TYR A C 13
ATOM 14828 O O . TYR A 1 20 ? -3.046 -0.332 7.264 1.00 0.00 251 TYR A O 13
ATOM 14846 N N . GLU A 1 21 ? -5.182 0.365 7.086 1.00 0.00 252 GLU A N 13
ATOM 14847 C CA . GLU A 1 21 ? -5.415 -0.313 5.808 1.00 0.00 252 GLU A CA 13
ATOM 14848 C C . GLU A 1 21 ? -6.250 0.569 4.885 1.00 0.00 252 GLU A C 13
ATOM 14849 O O . GLU A 1 21 ? -7.318 1.051 5.269 1.00 0.00 252 GLU A O 13
ATOM 14861 N N . THR A 1 22 ? -5.753 0.777 3.667 1.00 0.00 253 THR A N 13
ATOM 14862 C CA . THR A 1 22 ? -6.453 1.605 2.687 1.00 0.00 253 THR A CA 13
ATOM 14863 C C . THR A 1 22 ? -7.442 0.769 1.878 1.00 0.00 253 THR A C 13
ATOM 14864 O O . THR A 1 22 ? -7.678 -0.400 2.185 1.00 0.00 253 THR A O 13
ATOM 14875 N N . GLU A 1 23 ? -8.022 1.379 0.847 1.00 0.00 254 GLU A N 13
ATOM 14876 C CA . GLU A 1 23 ? -8.993 0.686 0.002 1.00 0.00 254 GLU A CA 13
ATOM 14877 C C . GLU A 1 23 ? -8.290 -0.154 -1.063 1.00 0.00 254 GLU A C 13
ATOM 14878 O O . GLU A 1 23 ? -8.866 -1.105 -1.591 1.00 0.00 254 GLU A O 13
ATOM 14890 N N . ASN A 1 24 ? -7.051 0.206 -1.378 1.00 0.00 255 ASN A N 13
ATOM 14891 C CA . ASN A 1 24 ? -6.290 -0.523 -2.386 1.00 0.00 255 ASN A CA 13
ATOM 14892 C C . ASN A 1 24 ? -5.820 -1.872 -1.836 1.00 0.00 255 ASN A C 13
ATOM 14893 O O . ASN A 1 24 ? -4.848 -2.446 -2.325 1.00 0.00 255 ASN A O 13
ATOM 14904 N N . LYS A 1 25 ? -6.524 -2.374 -0.826 1.00 0.00 256 LYS A N 13
ATOM 14905 C CA . LYS A 1 25 ? -6.178 -3.659 -0.226 1.00 0.00 256 LYS A CA 13
ATOM 14906 C C . LYS A 1 25 ? -4.732 -3.662 0.264 1.00 0.00 256 LYS A C 13
ATOM 14907 O O . LYS A 1 25 ? -4.066 -4.697 0.249 1.00 0.00 256 LYS A O 13
ATOM 14926 N N . ILE A 1 26 ? -4.254 -2.499 0.705 1.00 0.00 257 ILE A N 13
ATOM 14927 C CA . ILE A 1 26 ? -2.882 -2.374 1.206 1.00 0.00 257 ILE A CA 13
ATOM 14928 C C . ILE A 1 26 ? -2.878 -2.326 2.730 1.00 0.00 257 ILE A C 13
ATOM 14929 O O . ILE A 1 26 ? -3.486 -1.442 3.334 1.00 0.00 257 ILE A O 13
ATOM 14945 N N . LEU A 1 27 ? -2.189 -3.287 3.349 1.00 0.00 258 LEU A N 13
ATOM 14946 C CA . LEU A 1 27 ? -2.104 -3.359 4.811 1.00 0.00 258 LEU A CA 13
ATOM 14947 C C . LEU A 1 27 ? -0.658 -3.156 5.262 1.00 0.00 258 LEU A C 13
ATOM 14948 O O . LEU A 1 27 ? 0.209 -3.982 4.980 1.00 0.00 258 LEU A O 13
ATOM 14964 N N . ALA A 1 28 ? -0.404 -2.048 5.961 1.00 0.00 259 ALA A N 13
ATOM 14965 C CA . ALA A 1 28 ? 0.944 -1.735 6.445 1.00 0.00 259 ALA A CA 13
ATOM 14966 C C . ALA A 1 28 ? 0.920 -1.397 7.931 1.00 0.00 259 ALA A C 13
ATOM 14967 O O . ALA A 1 28 ? -0.138 -1.122 8.501 1.00 0.00 259 ALA A O 13
ATOM 14974 N N . GLU A 1 29 ? 2.094 -1.421 8.551 1.00 0.00 260 GLU A N 13
ATOM 14975 C CA . GLU A 1 29 ? 2.206 -1.119 9.973 1.00 0.00 260 GLU A CA 13
ATOM 14976 C C . GLU A 1 29 ? 3.655 -0.801 10.338 1.00 0.00 260 GLU A C 13
ATOM 14977 O O . GLU A 1 29 ? 4.568 -1.023 9.543 1.00 0.00 260 GLU A O 13
ATOM 14989 N N . GLU A 1 30 ? 3.854 -0.281 11.545 1.00 0.00 261 GLU A N 13
ATOM 14990 C CA . GLU A 1 30 ? 5.194 0.065 12.010 1.00 0.00 261 GLU A CA 13
ATOM 14991 C C . GLU A 1 30 ? 5.227 0.113 13.535 1.00 0.00 261 GLU A C 13
ATOM 14992 O O . GLU A 1 30 ? 4.245 0.495 14.171 1.00 0.00 261 GLU A O 13
ATOM 15004 N N . ALA A 1 31 ? 6.359 -0.278 14.116 1.00 0.00 262 ALA A N 13
ATOM 15005 C CA . ALA A 1 31 ? 6.495 -0.274 15.570 1.00 0.00 262 ALA A CA 13
ATOM 15006 C C . ALA A 1 31 ? 7.965 -0.224 15.979 1.00 0.00 262 ALA A C 13
ATOM 15007 O O . ALA A 1 31 ? 8.859 -0.412 15.154 1.00 0.00 262 ALA A O 13
ATOM 15014 N N . GLY A 1 32 ? 8.200 0.030 17.263 1.00 0.00 263 GLY A N 13
ATOM 15015 C CA . GLY A 1 32 ? 9.559 0.104 17.789 1.00 0.00 263 GLY A CA 13
ATOM 15016 C C . GLY A 1 32 ? 9.560 -0.123 19.299 1.00 0.00 263 GLY A C 13
ATOM 15017 O O . GLY A 1 32 ? 8.889 0.593 20.042 1.00 0.00 263 GLY A O 13
ATOM 15021 N N . LYS A 1 33 ? 10.307 -1.133 19.744 1.00 0.00 264 LYS A N 13
ATOM 15022 C CA . LYS A 1 33 ? 10.384 -1.467 21.171 1.00 0.00 264 LYS A CA 13
ATOM 15023 C C . LYS A 1 33 ? 11.757 -1.129 21.744 1.00 0.00 264 LYS A C 13
ATOM 15024 O O . LYS A 1 33 ? 12.709 -0.879 21.003 1.00 0.00 264 LYS A O 13
ATOM 15043 N N . VAL A 1 34 ? 11.848 -1.127 23.073 1.00 0.00 265 VAL A N 13
ATOM 15044 C CA . VAL A 1 34 ? 13.104 -0.822 23.750 1.00 0.00 265 VAL A CA 13
ATOM 15045 C C . VAL A 1 34 ? 12.980 -1.090 25.248 1.00 0.00 265 VAL A C 13
ATOM 15046 O O . VAL A 1 34 ? 11.936 -0.833 25.848 1.00 0.00 265 VAL A O 13
ATOM 15059 N N . GLU A 1 35 ? 14.047 -1.612 25.845 1.00 0.00 266 GLU A N 13
ATOM 15060 C CA . GLU A 1 35 ? 14.041 -1.914 27.273 1.00 0.00 266 GLU A CA 13
ATOM 15061 C C . GLU A 1 35 ? 13.996 -0.631 28.099 1.00 0.00 266 GLU A C 13
ATOM 15062 O O . GLU A 1 35 ? 13.585 0.422 27.609 1.00 0.00 266 GLU A O 13
ATOM 15074 N N . LYS A 1 36 ? 14.419 -0.730 29.357 1.00 0.00 267 LYS A N 13
ATOM 15075 C CA . LYS A 1 36 ? 14.420 0.425 30.248 1.00 0.00 267 LYS A CA 13
ATOM 15076 C C . LYS A 1 36 ? 15.617 1.326 29.958 1.00 0.00 267 LYS A C 13
ATOM 15077 O O . LYS A 1 36 ? 16.052 1.450 28.813 1.00 0.00 267 LYS A O 13
ATOM 15096 N N . ILE A 1 37 ? 16.144 1.957 31.005 1.00 0.00 268 ILE A N 13
ATOM 15097 C CA . ILE A 1 37 ? 17.290 2.847 30.853 1.00 0.00 268 ILE A CA 13
ATOM 15098 C C . ILE A 1 37 ? 18.589 2.049 30.804 1.00 0.00 268 ILE A C 13
ATOM 15099 O O . ILE A 1 37 ? 19.533 2.426 30.109 1.00 0.00 268 ILE A O 13
ATOM 15115 N N . ASP A 1 38 ? 18.630 0.945 31.545 1.00 0.00 269 ASP A N 13
ATOM 15116 C CA . ASP A 1 38 ? 19.822 0.104 31.574 1.00 0.00 269 ASP A CA 13
ATOM 15117 C C . ASP A 1 38 ? 19.972 -0.650 30.256 1.00 0.00 269 ASP A C 13
ATOM 15118 O O . ASP A 1 38 ? 19.001 -1.186 29.720 1.00 0.00 269 ASP A O 13
ATOM 15127 N N . ASN A 1 39 ? 21.197 -0.688 29.739 1.00 0.00 270 ASN A N 13
ATOM 15128 C CA . ASN A 1 39 ? 21.469 -1.381 28.484 1.00 0.00 270 ASN A CA 13
ATOM 15129 C C . ASN A 1 39 ? 21.625 -2.880 28.727 1.00 0.00 270 ASN A C 13
ATOM 15130 O O . ASN A 1 39 ? 22.674 -3.338 29.179 1.00 0.00 270 ASN A O 13
ATOM 15141 N N . GLU A 1 40 ? 20.571 -3.639 28.425 1.00 0.00 271 GLU A N 13
ATOM 15142 C CA . GLU A 1 40 ? 20.589 -5.095 28.613 1.00 0.00 271 GLU A CA 13
ATOM 15143 C C . GLU A 1 40 ? 20.285 -5.804 27.297 1.00 0.00 271 GLU A C 13
ATOM 15144 O O . GLU A 1 40 ? 19.612 -6.834 27.276 1.00 0.00 271 GLU A O 13
ATOM 15156 N N . ASN A 1 41 ? 20.788 -5.246 26.202 1.00 0.00 272 ASN A N 13
ATOM 15157 C CA . ASN A 1 41 ? 20.567 -5.831 24.885 1.00 0.00 272 ASN A CA 13
ATOM 15158 C C . ASN A 1 41 ? 21.596 -5.303 23.893 1.00 0.00 272 ASN A C 13
ATOM 15159 O O . ASN A 1 41 ? 22.488 -6.034 23.461 1.00 0.00 272 ASN A O 13
ATOM 15170 N N . GLU A 1 42 ? 21.466 -4.030 23.539 1.00 0.00 273 GLU A N 13
ATOM 15171 C CA . GLU A 1 42 ? 22.391 -3.409 22.599 1.00 0.00 273 GLU A CA 13
ATOM 15172 C C . GLU A 1 42 ? 22.126 -1.912 22.507 1.00 0.00 273 GLU A C 13
ATOM 15173 O O . GLU A 1 42 ? 23.042 -1.099 22.632 1.00 0.00 273 GLU A O 13
ATOM 15185 N N . GLY A 1 43 ? 20.865 -1.558 22.289 1.00 0.00 274 GLY A N 13
ATOM 15186 C CA . GLY A 1 43 ? 20.480 -0.157 22.181 1.00 0.00 274 GLY A CA 13
ATOM 15187 C C . GLY A 1 43 ? 19.076 -0.029 21.604 1.00 0.00 274 GLY A C 13
ATOM 15188 O O . GLY A 1 43 ? 18.320 -0.999 21.567 1.00 0.00 274 GLY A O 13
ATOM 15192 N N . ILE A 1 44 ? 18.732 1.172 21.153 1.00 0.00 275 ILE A N 13
ATOM 15193 C CA . ILE A 1 44 ? 17.414 1.406 20.577 1.00 0.00 275 ILE A CA 13
ATOM 15194 C C . ILE A 1 44 ? 17.359 0.874 19.149 1.00 0.00 275 ILE A C 13
ATOM 15195 O O . ILE A 1 44 ? 18.333 0.977 18.402 1.00 0.00 275 ILE A O 13
ATOM 15211 N N . ARG A 1 45 ? 16.218 0.301 18.774 1.00 0.00 276 ARG A N 13
ATOM 15212 C CA . ARG A 1 45 ? 16.052 -0.248 17.431 1.00 0.00 276 ARG A CA 13
ATOM 15213 C C . ARG A 1 45 ? 14.600 -0.145 16.979 1.00 0.00 276 ARG A C 13
ATOM 15214 O O . ARG A 1 45 ? 13.676 -0.327 17.772 1.00 0.00 276 ARG A O 13
ATOM 15235 N N . VAL A 1 46 ? 14.411 0.134 15.691 1.00 0.00 277 VAL A N 13
ATOM 15236 C CA . VAL A 1 46 ? 13.075 0.248 15.109 1.00 0.00 277 VAL A CA 13
ATOM 15237 C C . VAL A 1 46 ? 12.874 -0.844 14.066 1.00 0.00 277 VAL A C 13
ATOM 15238 O O . VAL A 1 46 ? 13.790 -1.163 13.308 1.00 0.00 277 VAL A O 13
ATOM 15251 N N . LYS A 1 47 ? 11.673 -1.418 14.030 1.00 0.00 278 LYS A N 13
ATOM 15252 C CA . LYS A 1 47 ? 11.366 -2.479 13.071 1.00 0.00 278 LYS A CA 13
ATOM 15253 C C . LYS A 1 47 ? 9.941 -2.339 12.551 1.00 0.00 278 LYS A C 13
ATOM 15254 O O . LYS A 1 47 ? 8.989 -2.244 13.326 1.00 0.00 278 LYS A O 13
ATOM 15273 N N . GLY A 1 48 ? 9.805 -2.325 11.228 1.00 0.00 279 GLY A N 13
ATOM 15274 C CA . GLY A 1 48 ? 8.492 -2.195 10.597 1.00 0.00 279 GLY A CA 13
ATOM 15275 C C . GLY A 1 48 ? 8.429 -2.996 9.302 1.00 0.00 279 GLY A C 13
ATOM 15276 O O . GLY A 1 48 ? 9.459 -3.368 8.740 1.00 0.00 279 GLY A O 13
ATOM 15280 N N . PHE A 1 49 ? 7.213 -3.260 8.835 1.00 0.00 280 PHE A N 13
ATOM 15281 C CA . PHE A 1 49 ? 7.026 -4.020 7.605 1.00 0.00 280 PHE A CA 13
ATOM 15282 C C . PHE A 1 49 ? 5.638 -3.764 7.024 1.00 0.00 280 PHE A C 13
ATOM 15283 O O . PHE A 1 49 ? 4.784 -3.163 7.675 1.00 0.00 280 PHE A O 13
ATOM 15300 N N . TYR A 1 50 ? 5.417 -4.235 5.799 1.00 0.00 281 TYR A N 13
ATOM 15301 C CA . TYR A 1 50 ? 4.122 -4.059 5.144 1.00 0.00 281 TYR A CA 13
ATOM 15302 C C . TYR A 1 50 ? 3.869 -5.185 4.150 1.00 0.00 281 TYR A C 13
ATOM 15303 O O . TYR A 1 50 ? 4.763 -5.579 3.400 1.00 0.00 281 TYR A O 13
ATOM 15321 N N . GLU A 1 51 ? 2.641 -5.701 4.156 1.00 0.00 282 GLU A N 13
ATOM 15322 C CA . GLU A 1 51 ? 2.258 -6.794 3.259 1.00 0.00 282 GLU A CA 13
ATOM 15323 C C . GLU A 1 51 ? 0.924 -6.488 2.584 1.00 0.00 282 GLU A C 13
ATOM 15324 O O . GLU A 1 51 ? 0.085 -5.772 3.134 1.00 0.00 282 GLU A O 13
ATOM 15336 N N . PHE A 1 52 ? 0.736 -7.040 1.390 1.00 0.00 283 PHE A N 13
ATOM 15337 C CA . PHE A 1 52 ? -0.498 -6.826 0.646 1.00 0.00 283 PHE A CA 13
ATOM 15338 C C . PHE A 1 52 ? -0.532 -7.708 -0.598 1.00 0.00 283 PHE A C 13
ATOM 15339 O O . PHE A 1 52 ? 0.478 -7.870 -1.283 1.00 0.00 283 PHE A O 13
ATOM 15356 N N . VAL A 1 53 ? -1.704 -8.268 -0.892 1.00 0.00 284 VAL A N 13
ATOM 15357 C CA . VAL A 1 53 ? -1.868 -9.123 -2.065 1.00 0.00 284 VAL A CA 13
ATOM 15358 C C . VAL A 1 53 ? -2.443 -8.315 -3.223 1.00 0.00 284 VAL A C 13
ATOM 15359 O O . VAL A 1 53 ? -3.585 -7.861 -3.171 1.00 0.00 284 VAL A O 13
ATOM 15372 N N . ALA A 1 54 ? -1.639 -8.126 -4.263 1.00 0.00 285 ALA A N 13
ATOM 15373 C CA . ALA A 1 54 ? -2.081 -7.360 -5.420 1.00 0.00 285 ALA A CA 13
ATOM 15374 C C . ALA A 1 54 ? -3.360 -7.974 -5.998 1.00 0.00 285 ALA A C 13
ATOM 15375 O O . ALA A 1 54 ? -3.528 -9.189 -5.951 1.00 0.00 285 ALA A O 13
ATOM 15382 N N . PRO A 1 55 ? -4.258 -7.184 -6.549 1.00 0.00 286 PRO A N 13
ATOM 15383 C CA . PRO A 1 55 ? -5.516 -7.720 -7.141 1.00 0.00 286 PRO A CA 13
ATOM 15384 C C . PRO A 1 55 ? -5.252 -8.974 -7.975 1.00 0.00 286 PRO A C 13
ATOM 15385 O O . PRO A 1 55 ? -6.170 -9.726 -8.298 1.00 0.00 286 PRO A O 13
ATOM 15396 N N . ASP A 1 56 ? -3.986 -9.177 -8.326 1.00 0.00 287 ASP A N 13
ATOM 15397 C CA . ASP A 1 56 ? -3.593 -10.325 -9.134 1.00 0.00 287 ASP A CA 13
ATOM 15398 C C . ASP A 1 56 ? -3.451 -11.580 -8.273 1.00 0.00 287 ASP A C 13
ATOM 15399 O O . ASP A 1 56 ? -3.085 -12.646 -8.770 1.00 0.00 287 ASP A O 13
ATOM 15408 N N . GLY A 1 57 ? -3.748 -11.451 -6.985 1.00 0.00 288 GLY A N 13
ATOM 15409 C CA . GLY A 1 57 ? -3.654 -12.586 -6.071 1.00 0.00 288 GLY A CA 13
ATOM 15410 C C . GLY A 1 57 ? -2.215 -12.820 -5.616 1.00 0.00 288 GLY A C 13
ATOM 15411 O O . GLY A 1 57 ? -1.967 -13.606 -4.702 1.00 0.00 288 GLY A O 13
ATOM 15415 N N . ILE A 1 58 ? -1.270 -12.137 -6.255 1.00 0.00 289 ILE A N 13
ATOM 15416 C CA . ILE A 1 58 ? 0.137 -12.290 -5.895 1.00 0.00 289 ILE A CA 13
ATOM 15417 C C . ILE A 1 58 ? 0.419 -11.634 -4.549 1.00 0.00 289 ILE A C 13
ATOM 15418 O O . ILE A 1 58 ? 0.010 -10.501 -4.298 1.00 0.00 289 ILE A O 13
ATOM 15434 N N . THR A 1 59 ? 1.124 -12.360 -3.686 1.00 0.00 290 THR A N 13
ATOM 15435 C CA . THR A 1 59 ? 1.466 -11.856 -2.359 1.00 0.00 290 THR A CA 13
ATOM 15436 C C . THR A 1 59 ? 2.792 -11.100 -2.397 1.00 0.00 290 THR A C 13
ATOM 15437 O O . THR A 1 59 ? 3.680 -11.427 -3.183 1.00 0.00 290 THR A O 13
ATOM 15448 N N . TYR A 1 60 ? 2.918 -10.086 -1.542 1.00 0.00 291 TYR A N 13
ATOM 15449 C CA . TYR A 1 60 ? 4.141 -9.283 -1.485 1.00 0.00 291 TYR A CA 13
ATOM 15450 C C . TYR A 1 60 ? 4.372 -8.762 -0.069 1.00 0.00 291 TYR A C 13
ATOM 15451 O O . TYR A 1 60 ? 3.478 -8.173 0.538 1.00 0.00 291 TYR A O 13
ATOM 15469 N N . ARG A 1 61 ? 5.579 -8.982 0.453 1.00 0.00 292 ARG A N 13
ATOM 15470 C CA . ARG A 1 61 ? 5.922 -8.531 1.801 1.00 0.00 292 ARG A CA 13
ATOM 15471 C C . ARG A 1 61 ? 7.385 -8.102 1.864 1.00 0.00 292 ARG A C 13
ATOM 15472 O O . ARG A 1 61 ? 8.262 -8.779 1.327 1.00 0.00 292 ARG A O 13
ATOM 15493 N N . VAL A 1 62 ? 7.643 -6.973 2.525 1.00 0.00 293 VAL A N 13
ATOM 15494 C CA . VAL A 1 62 ? 9.009 -6.462 2.653 1.00 0.00 293 VAL A CA 13
ATOM 15495 C C . VAL A 1 62 ? 9.223 -5.828 4.023 1.00 0.00 293 VAL A C 13
ATOM 15496 O O . VAL A 1 62 ? 8.719 -4.741 4.302 1.00 0.00 293 VAL A O 13
ATOM 15509 N N . ASP A 1 63 ? 9.988 -6.511 4.871 1.00 0.00 294 ASP A N 13
ATOM 15510 C CA . ASP A 1 63 ? 10.282 -6.005 6.208 1.00 0.00 294 ASP A CA 13
ATOM 15511 C C . ASP A 1 63 ? 11.552 -5.167 6.182 1.00 0.00 294 ASP A C 13
ATOM 15512 O O . ASP A 1 63 ? 12.413 -5.352 5.323 1.00 0.00 294 ASP A O 13
ATOM 15521 N N . TYR A 1 64 ? 11.661 -4.241 7.129 1.00 0.00 295 TYR A N 13
ATOM 15522 C CA . TYR A 1 64 ? 12.830 -3.370 7.209 1.00 0.00 295 TYR A CA 13
ATOM 15523 C C . TYR A 1 64 ? 13.115 -3.001 8.659 1.00 0.00 295 TYR A C 13
ATOM 15524 O O . TYR A 1 64 ? 12.195 -2.757 9.440 1.00 0.00 295 TYR A O 13
ATOM 15542 N N . ILE A 1 65 ? 14.398 -2.969 9.017 1.00 0.00 296 ILE A N 13
ATOM 15543 C CA . ILE A 1 65 ? 14.804 -2.635 10.383 1.00 0.00 296 ILE A CA 13
ATOM 15544 C C . ILE A 1 65 ? 15.962 -1.644 10.373 1.00 0.00 296 ILE A C 13
ATOM 15545 O O . ILE A 1 65 ? 16.834 -1.703 9.505 1.00 0.00 296 ILE A O 13
ATOM 15561 N N . ALA A 1 66 ? 15.967 -0.736 11.349 1.00 0.00 297 ALA A N 13
ATOM 15562 C CA . ALA A 1 66 ? 17.027 0.270 11.458 1.00 0.00 297 ALA A CA 13
ATOM 15563 C C . ALA A 1 66 ? 17.802 0.082 12.759 1.00 0.00 297 ALA A C 13
ATOM 15564 O O . ALA A 1 66 ? 17.252 0.234 13.850 1.00 0.00 297 ALA A O 13
ATOM 15571 N N . ASP A 1 67 ? 19.086 -0.249 12.630 1.00 0.00 298 ASP A N 13
ATOM 15572 C CA . ASP A 1 67 ? 19.949 -0.460 13.794 1.00 0.00 298 ASP A CA 13
ATOM 15573 C C . ASP A 1 67 ? 20.795 0.779 14.066 1.00 0.00 298 ASP A C 13
ATOM 15574 O O . ASP A 1 67 ? 20.525 1.857 13.536 1.00 0.00 298 ASP A O 13
ATOM 15583 N N . GLU A 1 68 ? 21.826 0.616 14.890 1.00 0.00 299 GLU A N 13
ATOM 15584 C CA . GLU A 1 68 ? 22.714 1.726 15.217 1.00 0.00 299 GLU A CA 13
ATOM 15585 C C . GLU A 1 68 ? 23.752 1.907 14.115 1.00 0.00 299 GLU A C 13
ATOM 15586 O O . GLU A 1 68 ? 24.321 2.986 13.952 1.00 0.00 299 GLU A O 13
ATOM 15598 N N . ASN A 1 69 ? 23.989 0.837 13.361 1.00 0.00 300 ASN A N 13
ATOM 15599 C CA . ASN A 1 69 ? 24.958 0.878 12.273 1.00 0.00 300 ASN A CA 13
ATOM 15600 C C . ASN A 1 69 ? 24.374 1.598 11.062 1.00 0.00 300 ASN A C 13
ATOM 15601 O O . ASN A 1 69 ? 25.111 2.083 10.203 1.00 0.00 300 ASN A O 13
ATOM 15612 N N . GLY A 1 70 ? 23.045 1.668 11.000 1.00 0.00 301 GLY A N 13
ATOM 15613 C CA . GLY A 1 70 ? 22.364 2.336 9.888 1.00 0.00 301 GLY A CA 13
ATOM 15614 C C . GLY A 1 70 ? 21.136 1.548 9.446 1.00 0.00 301 GLY A C 13
ATOM 15615 O O . GLY A 1 70 ? 20.653 0.675 10.166 1.00 0.00 301 GLY A O 13
ATOM 15619 N N . PHE A 1 71 ? 20.637 1.863 8.254 1.00 0.00 302 PHE A N 13
ATOM 15620 C CA . PHE A 1 71 ? 19.466 1.179 7.719 1.00 0.00 302 PHE A CA 13
ATOM 15621 C C . PHE A 1 71 ? 19.869 -0.177 7.141 1.00 0.00 302 PHE A C 13
ATOM 15622 O O . PHE A 1 71 ? 20.814 -0.271 6.358 1.00 0.00 302 PHE A O 13
ATOM 15639 N N . GLN A 1 72 ? 19.152 -1.227 7.542 1.00 0.00 303 GLN A N 13
ATOM 15640 C CA . GLN A 1 72 ? 19.441 -2.585 7.071 1.00 0.00 303 GLN A CA 13
ATOM 15641 C C . GLN A 1 72 ? 18.201 -3.205 6.424 1.00 0.00 303 GLN A C 13
ATOM 15642 O O . GLN A 1 72 ? 17.446 -3.922 7.082 1.00 0.00 303 GLN A O 13
ATOM 15656 N N . PRO A 1 73 ? 17.976 -2.947 5.158 1.00 0.00 304 PRO A N 13
ATOM 15657 C CA . PRO A 1 73 ? 16.797 -3.500 4.424 1.00 0.00 304 PRO A CA 13
ATOM 15658 C C . PRO A 1 73 ? 16.653 -5.011 4.614 1.00 0.00 304 PRO A C 13
ATOM 15659 O O . PRO A 1 73 ? 17.633 -5.709 4.872 1.00 0.00 304 PRO A O 13
ATOM 15670 N N . SER A 1 74 ? 15.426 -5.504 4.481 1.00 0.00 305 SER A N 13
ATOM 15671 C CA . SER A 1 74 ? 15.165 -6.932 4.638 1.00 0.00 305 SER A CA 13
ATOM 15672 C C . SER A 1 74 ? 13.866 -7.320 3.938 1.00 0.00 305 SER A C 13
ATOM 15673 O O . SER A 1 74 ? 13.209 -6.483 3.320 1.00 0.00 305 SER A O 13
ATOM 15681 N N . GLY A 1 75 ? 13.505 -8.595 4.036 1.00 0.00 306 GLY A N 13
ATOM 15682 C CA . GLY A 1 75 ? 12.284 -9.083 3.405 1.00 0.00 306 GLY A CA 13
ATOM 15683 C C . GLY A 1 75 ? 12.197 -10.603 3.491 1.00 0.00 306 GLY A C 13
ATOM 15684 O O . GLY A 1 75 ? 13.122 -11.261 3.965 1.00 0.00 306 GLY A O 13
ATOM 15688 N N . ALA A 1 76 ? 11.078 -11.152 3.030 1.00 0.00 307 ALA A N 13
ATOM 15689 C CA . ALA A 1 76 ? 10.884 -12.598 3.062 1.00 0.00 307 ALA A CA 13
ATOM 15690 C C . ALA A 1 76 ? 11.701 -13.273 1.966 1.00 0.00 307 ALA A C 13
ATOM 15691 O O . ALA A 1 76 ? 11.762 -14.500 1.891 1.00 0.00 307 ALA A O 13
ATOM 15698 N N . HIS A 1 77 ? 12.327 -12.464 1.118 1.00 0.00 308 HIS A N 13
ATOM 15699 C CA . HIS A 1 77 ? 13.139 -12.993 0.029 1.00 0.00 308 HIS A CA 13
ATOM 15700 C C . HIS A 1 77 ? 14.483 -13.489 0.552 1.00 0.00 308 HIS A C 13
ATOM 15701 O O . HIS A 1 77 ? 15.174 -14.258 -0.114 1.00 0.00 308 HIS A O 13
ATOM 15715 N N . LEU A 1 78 ? 14.846 -13.043 1.750 1.00 0.00 309 LEU A N 13
ATOM 15716 C CA . LEU A 1 78 ? 16.109 -13.451 2.354 1.00 0.00 309 LEU A CA 13
ATOM 15717 C C . LEU A 1 78 ? 16.029 -14.916 2.798 1.00 0.00 309 LEU A C 13
ATOM 15718 O O . LEU A 1 78 ? 14.945 -15.412 3.110 1.00 0.00 309 LEU A O 13
ATOM 15734 N N . PRO A 1 79 ? 17.139 -15.616 2.836 1.00 0.00 310 PRO A N 13
ATOM 15735 C CA . PRO A 1 79 ? 17.164 -17.050 3.255 1.00 0.00 310 PRO A CA 13
ATOM 15736 C C . PRO A 1 79 ? 16.825 -17.213 4.736 1.00 0.00 310 PRO A C 13
ATOM 15737 O O . PRO A 1 79 ? 17.055 -16.309 5.539 1.00 0.00 310 PRO A O 13
ATOM 15748 N N . LYS A 1 80 ? 16.276 -18.371 5.088 1.00 0.00 311 LYS A N 13
ATOM 15749 C CA . LYS A 1 80 ? 15.907 -18.643 6.472 1.00 0.00 311 LYS A CA 13
ATOM 15750 C C . LYS A 1 80 ? 15.839 -20.146 6.723 1.00 0.00 311 LYS A C 13
ATOM 15751 O O . LYS A 1 80 ? 15.277 -20.841 5.893 1.00 0.00 311 LYS A O 13
ATOM 15770 N N . ILE A 1 4 ? -13.397 2.442 6.317 1.00 0.00 235 ILE A N 14
ATOM 15771 C CA . ILE A 1 4 ? -12.243 1.572 6.128 1.00 0.00 235 ILE A CA 14
ATOM 15772 C C . ILE A 1 4 ? -12.472 0.219 6.798 1.00 0.00 235 ILE A C 14
ATOM 15773 O O . ILE A 1 4 ? -13.504 -0.005 7.431 1.00 0.00 235 ILE A O 14
ATOM 15789 N N . ILE A 1 5 ? -11.500 -0.678 6.652 1.00 0.00 236 ILE A N 14
ATOM 15790 C CA . ILE A 1 5 ? -11.598 -2.012 7.243 1.00 0.00 236 ILE A CA 14
ATOM 15791 C C . ILE A 1 5 ? -11.063 -2.010 8.671 1.00 0.00 236 ILE A C 14
ATOM 15792 O O . ILE A 1 5 ? -11.606 -2.681 9.548 1.00 0.00 236 ILE A O 14
ATOM 15808 N N . ARG A 1 6 ? -9.989 -1.262 8.897 1.00 0.00 237 ARG A N 14
ATOM 15809 C CA . ARG A 1 6 ? -9.389 -1.194 10.224 1.00 0.00 237 ARG A CA 14
ATOM 15810 C C . ARG A 1 6 ? -8.437 -0.008 10.329 1.00 0.00 237 ARG A C 14
ATOM 15811 O O . ARG A 1 6 ? -7.774 0.358 9.358 1.00 0.00 237 ARG A O 14
ATOM 15832 N N . PHE A 1 7 ? -8.368 0.583 11.517 1.00 0.00 238 PHE A N 14
ATOM 15833 C CA . PHE A 1 7 ? -7.487 1.722 11.742 1.00 0.00 238 PHE A CA 14
ATOM 15834 C C . PHE A 1 7 ? -7.243 1.923 13.234 1.00 0.00 238 PHE A C 14
ATOM 15835 O O . PHE A 1 7 ? -8.185 2.037 14.017 1.00 0.00 238 PHE A O 14
ATOM 15852 N N . GLU A 1 8 ? -5.972 1.963 13.619 1.00 0.00 239 GLU A N 14
ATOM 15853 C CA . GLU A 1 8 ? -5.607 2.149 15.021 1.00 0.00 239 GLU A CA 14
ATOM 15854 C C . GLU A 1 8 ? -4.234 2.808 15.125 1.00 0.00 239 GLU A C 14
ATOM 15855 O O . GLU A 1 8 ? -3.289 2.402 14.449 1.00 0.00 239 GLU A O 14
ATOM 15867 N N . ASN A 1 9 ? -4.134 3.831 15.973 1.00 0.00 240 ASN A N 14
ATOM 15868 C CA . ASN A 1 9 ? -2.874 4.554 16.164 1.00 0.00 240 ASN A CA 14
ATOM 15869 C C . ASN A 1 9 ? -2.583 4.737 17.647 1.00 0.00 240 ASN A C 14
ATOM 15870 O O . ASN A 1 9 ? -3.442 5.183 18.408 1.00 0.00 240 ASN A O 14
ATOM 15881 N N . ASP A 1 10 ? -1.362 4.394 18.050 1.00 0.00 241 ASP A N 14
ATOM 15882 C CA . ASP A 1 10 ? -0.950 4.523 19.446 1.00 0.00 241 ASP A CA 14
ATOM 15883 C C . ASP A 1 10 ? 0.502 4.974 19.524 1.00 0.00 241 ASP A C 14
ATOM 15884 O O . ASP A 1 10 ? 1.346 4.519 18.751 1.00 0.00 241 ASP A O 14
ATOM 15893 N N . VAL A 1 11 ? 0.789 5.875 20.460 1.00 0.00 242 VAL A N 14
ATOM 15894 C CA . VAL A 1 11 ? 2.146 6.392 20.634 1.00 0.00 242 VAL A CA 14
ATOM 15895 C C . VAL A 1 11 ? 2.442 6.628 22.114 1.00 0.00 242 VAL A C 14
ATOM 15896 O O . VAL A 1 11 ? 1.902 7.546 22.732 1.00 0.00 242 VAL A O 14
ATOM 15909 N N . GLU A 1 12 ? 3.306 5.783 22.676 1.00 0.00 243 GLU A N 14
ATOM 15910 C CA . GLU A 1 12 ? 3.686 5.882 24.088 1.00 0.00 243 GLU A CA 14
ATOM 15911 C C . GLU A 1 12 ? 5.174 6.229 24.202 1.00 0.00 243 GLU A C 14
ATOM 15912 O O . GLU A 1 12 ? 5.951 5.936 23.292 1.00 0.00 243 GLU A O 14
ATOM 15924 N N . PRO A 1 13 ? 5.588 6.835 25.288 1.00 0.00 244 PRO A N 14
ATOM 15925 C CA . PRO A 1 13 ? 7.020 7.210 25.496 1.00 0.00 244 PRO A CA 14
ATOM 15926 C C . PRO A 1 13 ? 7.934 5.984 25.468 1.00 0.00 244 PRO A C 14
ATOM 15927 O O . PRO A 1 13 ? 9.054 6.046 24.962 1.00 0.00 244 PRO A O 14
ATOM 15938 N N . GLU A 1 14 ? 7.447 4.872 26.011 1.00 0.00 245 GLU A N 14
ATOM 15939 C CA . GLU A 1 14 ? 8.233 3.644 26.035 1.00 0.00 245 GLU A CA 14
ATOM 15940 C C . GLU A 1 14 ? 8.400 3.095 24.620 1.00 0.00 245 GLU A C 14
ATOM 15941 O O . GLU A 1 14 ? 9.442 2.538 24.279 1.00 0.00 245 GLU A O 14
ATOM 15953 N N . GLY A 1 15 ? 7.365 3.260 23.800 1.00 0.00 246 GLY A N 14
ATOM 15954 C CA . GLY A 1 15 ? 7.409 2.779 22.424 1.00 0.00 246 GLY A CA 14
ATOM 15955 C C . GLY A 1 15 ? 6.145 3.178 21.669 1.00 0.00 246 GLY A C 14
ATOM 15956 O O . GLY A 1 15 ? 5.149 3.572 22.274 1.00 0.00 246 GLY A O 14
ATOM 15960 N N . TYR A 1 16 ? 6.192 3.071 20.340 1.00 0.00 247 TYR A N 14
ATOM 15961 C CA . TYR A 1 16 ? 5.044 3.422 19.497 1.00 0.00 247 TYR A CA 14
ATOM 15962 C C . TYR A 1 16 ? 4.741 2.294 18.516 1.00 0.00 247 TYR A C 14
ATOM 15963 O O . TYR A 1 16 ? 5.628 1.527 18.144 1.00 0.00 247 TYR A O 14
ATOM 15981 N N . HIS A 1 17 ? 3.478 2.196 18.103 1.00 0.00 248 HIS A N 14
ATOM 15982 C CA . HIS A 1 17 ? 3.058 1.155 17.164 1.00 0.00 248 HIS A CA 14
ATOM 15983 C C . HIS A 1 17 ? 1.957 1.688 16.248 1.00 0.00 248 HIS A C 14
ATOM 15984 O O . HIS A 1 17 ? 1.155 2.528 16.652 1.00 0.00 248 HIS A O 14
ATOM 15998 N N . TYR A 1 18 ? 1.926 1.193 15.009 1.00 0.00 249 TYR A N 14
ATOM 15999 C CA . TYR A 1 18 ? 0.921 1.628 14.036 1.00 0.00 249 TYR A CA 14
ATOM 16000 C C . TYR A 1 18 ? 0.389 0.439 13.240 1.00 0.00 249 TYR A C 14
ATOM 16001 O O . TYR A 1 18 ? 1.155 -0.383 12.738 1.00 0.00 249 TYR A O 14
ATOM 16019 N N . LEU A 1 19 ? -0.936 0.358 13.129 1.00 0.00 250 LEU A N 14
ATOM 16020 C CA . LEU A 1 19 ? -1.581 -0.728 12.392 1.00 0.00 250 LEU A CA 14
ATOM 16021 C C . LEU A 1 19 ? -2.875 -0.229 11.754 1.00 0.00 250 LEU A C 14
ATOM 16022 O O . LEU A 1 19 ? -3.770 0.257 12.446 1.00 0.00 250 LEU A O 14
ATOM 16038 N N . TYR A 1 20 ? -2.971 -0.346 10.432 1.00 0.00 251 TYR A N 14
ATOM 16039 C CA . TYR A 1 20 ? -4.167 0.104 9.724 1.00 0.00 251 TYR A CA 14
ATOM 16040 C C . TYR A 1 20 ? -4.289 -0.582 8.368 1.00 0.00 251 TYR A C 14
ATOM 16041 O O . TYR A 1 20 ? -3.296 -1.026 7.790 1.00 0.00 251 TYR A O 14
ATOM 16059 N N . GLU A 1 21 ? -5.522 -0.665 7.866 1.00 0.00 252 GLU A N 14
ATOM 16060 C CA . GLU A 1 21 ? -5.786 -1.299 6.574 1.00 0.00 252 GLU A CA 14
ATOM 16061 C C . GLU A 1 21 ? -6.841 -0.512 5.803 1.00 0.00 252 GLU A C 14
ATOM 16062 O O . GLU A 1 21 ? -7.945 -0.283 6.299 1.00 0.00 252 GLU A O 14
ATOM 16074 N N . THR A 1 22 ? -6.494 -0.100 4.585 1.00 0.00 253 THR A N 14
ATOM 16075 C CA . THR A 1 22 ? -7.414 0.663 3.746 1.00 0.00 253 THR A CA 14
ATOM 16076 C C . THR A 1 22 ? -8.285 -0.274 2.913 1.00 0.00 253 THR A C 14
ATOM 16077 O O . THR A 1 22 ? -8.185 -1.496 3.026 1.00 0.00 253 THR A O 14
ATOM 16088 N N . GLU A 1 23 ? -9.139 0.309 2.077 1.00 0.00 254 GLU A N 14
ATOM 16089 C CA . GLU A 1 23 ? -10.029 -0.477 1.226 1.00 0.00 254 GLU A CA 14
ATOM 16090 C C . GLU A 1 23 ? -9.325 -0.876 -0.068 1.00 0.00 254 GLU A C 14
ATOM 16091 O O . GLU A 1 23 ? -9.768 -1.784 -0.772 1.00 0.00 254 GLU A O 14
ATOM 16103 N N . ASN A 1 24 ? -8.231 -0.189 -0.378 1.00 0.00 255 ASN A N 14
ATOM 16104 C CA . ASN A 1 24 ? -7.479 -0.476 -1.596 1.00 0.00 255 ASN A CA 14
ATOM 16105 C C . ASN A 1 24 ? -6.641 -1.745 -1.435 1.00 0.00 255 ASN A C 14
ATOM 16106 O O . ASN A 1 24 ? -5.628 -1.920 -2.112 1.00 0.00 255 ASN A O 14
ATOM 16117 N N . LYS A 1 25 ? -7.078 -2.628 -0.541 1.00 0.00 256 LYS A N 14
ATOM 16118 C CA . LYS A 1 25 ? -6.373 -3.886 -0.297 1.00 0.00 256 LYS A CA 14
ATOM 16119 C C . LYS A 1 25 ? -4.941 -3.640 0.172 1.00 0.00 256 LYS A C 14
ATOM 16120 O O . LYS A 1 25 ? -4.065 -4.482 -0.022 1.00 0.00 256 LYS A O 14
ATOM 16139 N N . ILE A 1 26 ? -4.707 -2.484 0.793 1.00 0.00 257 ILE A N 14
ATOM 16140 C CA . ILE A 1 26 ? -3.372 -2.139 1.294 1.00 0.00 257 ILE A CA 14
ATOM 16141 C C . ILE A 1 26 ? -3.299 -2.336 2.805 1.00 0.00 257 ILE A C 14
ATOM 16142 O O . ILE A 1 26 ? -4.243 -2.019 3.529 1.00 0.00 257 ILE A O 14
ATOM 16158 N N . LEU A 1 27 ? -2.167 -2.862 3.274 1.00 0.00 258 LEU A N 14
ATOM 16159 C CA . LEU A 1 27 ? -1.964 -3.103 4.703 1.00 0.00 258 LEU A CA 14
ATOM 16160 C C . LEU A 1 27 ? -0.537 -2.731 5.098 1.00 0.00 258 LEU A C 14
ATOM 16161 O O . LEU A 1 27 ? 0.426 -3.337 4.628 1.00 0.00 258 LEU A O 14
ATOM 16177 N N . ALA A 1 28 ? -0.408 -1.724 5.963 1.00 0.00 259 ALA A N 14
ATOM 16178 C CA . ALA A 1 28 ? 0.909 -1.268 6.417 1.00 0.00 259 ALA A CA 14
ATOM 16179 C C . ALA A 1 28 ? 0.943 -1.153 7.938 1.00 0.00 259 ALA A C 14
ATOM 16180 O O . ALA A 1 28 ? -0.094 -1.009 8.586 1.00 0.00 259 ALA A O 14
ATOM 16187 N N . GLU A 1 29 ? 2.146 -1.218 8.497 1.00 0.00 260 GLU A N 14
ATOM 16188 C CA . GLU A 1 29 ? 2.317 -1.123 9.941 1.00 0.00 260 GLU A CA 14
ATOM 16189 C C . GLU A 1 29 ? 3.758 -0.761 10.283 1.00 0.00 260 GLU A C 14
ATOM 16190 O O . GLU A 1 29 ? 4.678 -1.051 9.519 1.00 0.00 260 GLU A O 14
ATOM 16202 N N . GLU A 1 30 ? 3.948 -0.126 11.436 1.00 0.00 261 GLU A N 14
ATOM 16203 C CA . GLU A 1 30 ? 5.285 0.272 11.870 1.00 0.00 261 GLU A CA 14
ATOM 16204 C C . GLU A 1 30 ? 5.346 0.372 13.391 1.00 0.00 261 GLU A C 14
ATOM 16205 O O . GLU A 1 30 ? 4.408 0.847 14.031 1.00 0.00 261 GLU A O 14
ATOM 16217 N N . ALA A 1 31 ? 6.459 -0.082 13.965 1.00 0.00 262 ALA A N 14
ATOM 16218 C CA . ALA A 1 31 ? 6.635 -0.043 15.413 1.00 0.00 262 ALA A CA 14
ATOM 16219 C C . ALA A 1 31 ? 8.118 -0.066 15.772 1.00 0.00 262 ALA A C 14
ATOM 16220 O O . ALA A 1 31 ? 8.973 -0.254 14.907 1.00 0.00 262 ALA A O 14
ATOM 16227 N N . GLY A 1 32 ? 8.413 0.130 17.053 1.00 0.00 263 GLY A N 14
ATOM 16228 C CA . GLY A 1 32 ? 9.796 0.132 17.516 1.00 0.00 263 GLY A CA 14
ATOM 16229 C C . GLY A 1 32 ? 9.897 0.714 18.921 1.00 0.00 263 GLY A C 14
ATOM 16230 O O . GLY A 1 32 ? 9.166 1.640 19.276 1.00 0.00 263 GLY A O 14
ATOM 16234 N N . LYS A 1 33 ? 10.811 0.163 19.720 1.00 0.00 264 LYS A N 14
ATOM 16235 C CA . LYS A 1 33 ? 11.016 0.624 21.096 1.00 0.00 264 LYS A CA 14
ATOM 16236 C C . LYS A 1 33 ? 12.380 1.297 21.229 1.00 0.00 264 LYS A C 14
ATOM 16237 O O . LYS A 1 33 ? 13.343 0.898 20.576 1.00 0.00 264 LYS A O 14
ATOM 16256 N N . VAL A 1 34 ? 12.454 2.320 22.076 1.00 0.00 265 VAL A N 14
ATOM 16257 C CA . VAL A 1 34 ? 13.709 3.039 22.282 1.00 0.00 265 VAL A CA 14
ATOM 16258 C C . VAL A 1 34 ? 14.602 2.285 23.264 1.00 0.00 265 VAL A C 14
ATOM 16259 O O . VAL A 1 34 ? 14.113 1.579 24.145 1.00 0.00 265 VAL A O 14
ATOM 16272 N N . GLU A 1 35 ? 15.913 2.442 23.106 1.00 0.00 266 GLU A N 14
ATOM 16273 C CA . GLU A 1 35 ? 16.862 1.771 23.987 1.00 0.00 266 GLU A CA 14
ATOM 16274 C C . GLU A 1 35 ? 16.794 2.356 25.395 1.00 0.00 266 GLU A C 14
ATOM 16275 O O . GLU A 1 35 ? 17.538 3.278 25.730 1.00 0.00 266 GLU A O 14
ATOM 16287 N N . LYS A 1 36 ? 15.896 1.816 26.213 1.00 0.00 267 LYS A N 14
ATOM 16288 C CA . LYS A 1 36 ? 15.737 2.294 27.582 1.00 0.00 267 LYS A CA 14
ATOM 16289 C C . LYS A 1 36 ? 16.813 1.700 28.487 1.00 0.00 267 LYS A C 14
ATOM 16290 O O . LYS A 1 36 ? 17.404 0.667 28.171 1.00 0.00 267 LYS A O 14
ATOM 16309 N N . ILE A 1 37 ? 17.059 2.361 29.612 1.00 0.00 268 ILE A N 14
ATOM 16310 C CA . ILE A 1 37 ? 18.064 1.893 30.558 1.00 0.00 268 ILE A CA 14
ATOM 16311 C C . ILE A 1 37 ? 17.647 0.555 31.162 1.00 0.00 268 ILE A C 14
ATOM 16312 O O . ILE A 1 37 ? 17.129 0.501 32.277 1.00 0.00 268 ILE A O 14
ATOM 16328 N N . ASP A 1 38 ? 17.880 -0.523 30.419 1.00 0.00 269 ASP A N 14
ATOM 16329 C CA . ASP A 1 38 ? 17.527 -1.861 30.890 1.00 0.00 269 ASP A CA 14
ATOM 16330 C C . ASP A 1 38 ? 18.418 -2.906 30.229 1.00 0.00 269 ASP A C 14
ATOM 16331 O O . ASP A 1 38 ? 17.943 -3.957 29.796 1.00 0.00 269 ASP A O 14
ATOM 16340 N N . ASN A 1 39 ? 19.712 -2.611 30.156 1.00 0.00 270 ASN A N 14
ATOM 16341 C CA . ASN A 1 39 ? 20.664 -3.533 29.546 1.00 0.00 270 ASN A CA 14
ATOM 16342 C C . ASN A 1 39 ? 20.584 -4.900 30.214 1.00 0.00 270 ASN A C 14
ATOM 16343 O O . ASN A 1 39 ? 20.341 -5.000 31.418 1.00 0.00 270 ASN A O 14
ATOM 16354 N N . GLU A 1 40 ? 20.789 -5.951 29.428 1.00 0.00 271 GLU A N 14
ATOM 16355 C CA . GLU A 1 40 ? 20.735 -7.306 29.961 1.00 0.00 271 GLU A CA 14
ATOM 16356 C C . GLU A 1 40 ? 21.359 -8.298 28.984 1.00 0.00 271 GLU A C 14
ATOM 16357 O O . GLU A 1 40 ? 22.212 -9.100 29.363 1.00 0.00 271 GLU A O 14
ATOM 16369 N N . ASN A 1 41 ? 20.927 -8.239 27.728 1.00 0.00 272 ASN A N 14
ATOM 16370 C CA . ASN A 1 41 ? 21.452 -9.141 26.710 1.00 0.00 272 ASN A CA 14
ATOM 16371 C C . ASN A 1 41 ? 20.849 -8.822 25.345 1.00 0.00 272 ASN A C 14
ATOM 16372 O O . ASN A 1 41 ? 21.537 -8.866 24.326 1.00 0.00 272 ASN A O 14
ATOM 16383 N N . GLU A 1 42 ? 19.556 -8.506 25.334 1.00 0.00 273 GLU A N 14
ATOM 16384 C CA . GLU A 1 42 ? 18.863 -8.184 24.088 1.00 0.00 273 GLU A CA 14
ATOM 16385 C C . GLU A 1 42 ? 19.025 -6.707 23.740 1.00 0.00 273 GLU A C 14
ATOM 16386 O O . GLU A 1 42 ? 18.872 -5.836 24.598 1.00 0.00 273 GLU A O 14
ATOM 16398 N N . GLY A 1 43 ? 19.331 -6.432 22.473 1.00 0.00 274 GLY A N 14
ATOM 16399 C CA . GLY A 1 43 ? 19.508 -5.056 22.007 1.00 0.00 274 GLY A CA 14
ATOM 16400 C C . GLY A 1 43 ? 18.217 -4.527 21.390 1.00 0.00 274 GLY A C 14
ATOM 16401 O O . GLY A 1 43 ? 17.627 -5.169 20.521 1.00 0.00 274 GLY A O 14
ATOM 16405 N N . ILE A 1 44 ? 17.779 -3.359 21.846 1.00 0.00 275 ILE A N 14
ATOM 16406 C CA . ILE A 1 44 ? 16.550 -2.761 21.331 1.00 0.00 275 ILE A CA 14
ATOM 16407 C C . ILE A 1 44 ? 16.799 -2.093 19.980 1.00 0.00 275 ILE A C 14
ATOM 16408 O O . ILE A 1 44 ? 17.799 -1.400 19.795 1.00 0.00 275 ILE A O 14
ATOM 16424 N N . ARG A 1 45 ? 15.877 -2.301 19.040 1.00 0.00 276 ARG A N 14
ATOM 16425 C CA . ARG A 1 45 ? 15.998 -1.712 17.707 1.00 0.00 276 ARG A CA 14
ATOM 16426 C C . ARG A 1 45 ? 14.617 -1.452 17.107 1.00 0.00 276 ARG A C 14
ATOM 16427 O O . ARG A 1 45 ? 13.619 -2.010 17.561 1.00 0.00 276 ARG A O 14
ATOM 16448 N N . VAL A 1 46 ? 14.571 -0.607 16.077 1.00 0.00 277 VAL A N 14
ATOM 16449 C CA . VAL A 1 46 ? 13.308 -0.283 15.410 1.00 0.00 277 VAL A CA 14
ATOM 16450 C C . VAL A 1 46 ? 13.077 -1.229 14.234 1.00 0.00 277 VAL A C 14
ATOM 16451 O O . VAL A 1 46 ? 14.016 -1.597 13.528 1.00 0.00 277 VAL A O 14
ATOM 16464 N N . LYS A 1 47 ? 11.822 -1.624 14.031 1.00 0.00 278 LYS A N 14
ATOM 16465 C CA . LYS A 1 47 ? 11.475 -2.532 12.938 1.00 0.00 278 LYS A CA 14
ATOM 16466 C C . LYS A 1 47 ? 10.100 -2.194 12.375 1.00 0.00 278 LYS A C 14
ATOM 16467 O O . LYS A 1 47 ? 9.150 -1.960 13.124 1.00 0.00 278 LYS A O 14
ATOM 16486 N N . GLY A 1 48 ? 9.999 -2.170 11.049 1.00 0.00 279 GLY A N 14
ATOM 16487 C CA . GLY A 1 48 ? 8.732 -1.860 10.387 1.00 0.00 279 GLY A CA 14
ATOM 16488 C C . GLY A 1 48 ? 8.651 -2.535 9.023 1.00 0.00 279 GLY A C 14
ATOM 16489 O O . GLY A 1 48 ? 9.673 -2.806 8.392 1.00 0.00 279 GLY A O 14
ATOM 16493 N N . PHE A 1 49 ? 7.429 -2.807 8.572 1.00 0.00 280 PHE A N 14
ATOM 16494 C CA . PHE A 1 49 ? 7.225 -3.453 7.278 1.00 0.00 280 PHE A CA 14
ATOM 16495 C C . PHE A 1 49 ? 5.842 -3.128 6.722 1.00 0.00 280 PHE A C 14
ATOM 16496 O O . PHE A 1 49 ? 5.027 -2.490 7.389 1.00 0.00 280 PHE A O 14
ATOM 16513 N N . TYR A 1 50 ? 5.583 -3.580 5.501 1.00 0.00 281 TYR A N 14
ATOM 16514 C CA . TYR A 1 50 ? 4.295 -3.345 4.863 1.00 0.00 281 TYR A CA 14
ATOM 16515 C C . TYR A 1 50 ? 4.100 -4.315 3.705 1.00 0.00 281 TYR A C 14
ATOM 16516 O O . TYR A 1 50 ? 5.038 -4.597 2.958 1.00 0.00 281 TYR A O 14
ATOM 16534 N N . GLU A 1 51 ? 2.881 -4.833 3.563 1.00 0.00 282 GLU A N 14
ATOM 16535 C CA . GLU A 1 51 ? 2.580 -5.783 2.492 1.00 0.00 282 GLU A CA 14
ATOM 16536 C C . GLU A 1 51 ? 1.174 -5.556 1.942 1.00 0.00 282 GLU A C 14
ATOM 16537 O O . GLU A 1 51 ? 0.332 -4.930 2.588 1.00 0.00 282 GLU A O 14
ATOM 16549 N N . PHE A 1 52 ? 0.930 -6.077 0.744 1.00 0.00 283 PHE A N 14
ATOM 16550 C CA . PHE A 1 52 ? -0.373 -5.940 0.107 1.00 0.00 283 PHE A CA 14
ATOM 16551 C C . PHE A 1 52 ? -0.474 -6.882 -1.088 1.00 0.00 283 PHE A C 14
ATOM 16552 O O . PHE A 1 52 ? 0.485 -7.046 -1.843 1.00 0.00 283 PHE A O 14
ATOM 16569 N N . VAL A 1 53 ? -1.639 -7.503 -1.253 1.00 0.00 284 VAL A N 14
ATOM 16570 C CA . VAL A 1 53 ? -1.857 -8.435 -2.360 1.00 0.00 284 VAL A CA 14
ATOM 16571 C C . VAL A 1 53 ? -2.477 -7.719 -3.554 1.00 0.00 284 VAL A C 14
ATOM 16572 O O . VAL A 1 53 ? -3.534 -7.097 -3.440 1.00 0.00 284 VAL A O 14
ATOM 16585 N N . ALA A 1 54 ? -1.815 -7.816 -4.701 1.00 0.00 285 ALA A N 14
ATOM 16586 C CA . ALA A 1 54 ? -2.314 -7.180 -5.914 1.00 0.00 285 ALA A CA 14
ATOM 16587 C C . ALA A 1 54 ? -3.606 -7.870 -6.362 1.00 0.00 285 ALA A C 14
ATOM 16588 O O . ALA A 1 54 ? -3.827 -9.038 -6.046 1.00 0.00 285 ALA A O 14
ATOM 16595 N N . PRO A 1 55 ? -4.457 -7.181 -7.082 1.00 0.00 286 PRO A N 14
ATOM 16596 C CA . PRO A 1 55 ? -5.743 -7.768 -7.564 1.00 0.00 286 PRO A CA 14
ATOM 16597 C C . PRO A 1 55 ? -5.505 -8.982 -8.463 1.00 0.00 286 PRO A C 14
ATOM 16598 O O . PRO A 1 55 ? -6.449 -9.650 -8.883 1.00 0.00 286 PRO A O 14
ATOM 16609 N N . ASP A 1 56 ? -4.234 -9.259 -8.748 1.00 0.00 287 ASP A N 14
ATOM 16610 C CA . ASP A 1 56 ? -3.872 -10.394 -9.593 1.00 0.00 287 ASP A CA 14
ATOM 16611 C C . ASP A 1 56 ? -3.727 -11.661 -8.755 1.00 0.00 287 ASP A C 14
ATOM 16612 O O . ASP A 1 56 ? -3.723 -12.771 -9.285 1.00 0.00 287 ASP A O 14
ATOM 16621 N N . GLY A 1 57 ? -3.606 -11.484 -7.437 1.00 0.00 288 GLY A N 14
ATOM 16622 C CA . GLY A 1 57 ? -3.459 -12.618 -6.519 1.00 0.00 288 GLY A CA 14
ATOM 16623 C C . GLY A 1 57 ? -2.017 -12.745 -6.038 1.00 0.00 288 GLY A C 14
ATOM 16624 O O . GLY A 1 57 ? -1.724 -13.520 -5.128 1.00 0.00 288 GLY A O 14
ATOM 16628 N N . ILE A 1 58 ? -1.121 -11.979 -6.653 1.00 0.00 289 ILE A N 14
ATOM 16629 C CA . ILE A 1 58 ? 0.287 -12.019 -6.273 1.00 0.00 289 ILE A CA 14
ATOM 16630 C C . ILE A 1 58 ? 0.514 -11.257 -4.976 1.00 0.00 289 ILE A C 14
ATOM 16631 O O . ILE A 1 58 ? 0.002 -10.153 -4.788 1.00 0.00 289 ILE A O 14
ATOM 16647 N N . THR A 1 59 ? 1.286 -11.863 -4.081 1.00 0.00 290 THR A N 14
ATOM 16648 C CA . THR A 1 59 ? 1.588 -11.256 -2.790 1.00 0.00 290 THR A CA 14
ATOM 16649 C C . THR A 1 59 ? 2.857 -10.416 -2.869 1.00 0.00 290 THR A C 14
ATOM 16650 O O . THR A 1 59 ? 3.765 -10.716 -3.644 1.00 0.00 290 THR A O 14
ATOM 16661 N N . TYR A 1 60 ? 2.907 -9.357 -2.065 1.00 0.00 291 TYR A N 14
ATOM 16662 C CA . TYR A 1 60 ? 4.063 -8.461 -2.047 1.00 0.00 291 TYR A CA 14
ATOM 16663 C C . TYR A 1 60 ? 4.347 -7.981 -0.626 1.00 0.00 291 TYR A C 14
ATOM 16664 O O . TYR A 1 60 ? 3.492 -7.366 0.012 1.00 0.00 291 TYR A O 14
ATOM 16682 N N . ARG A 1 61 ? 5.554 -8.265 -0.133 1.00 0.00 292 ARG A N 14
ATOM 16683 C CA . ARG A 1 61 ? 5.950 -7.862 1.219 1.00 0.00 292 ARG A CA 14
ATOM 16684 C C . ARG A 1 61 ? 7.364 -7.285 1.212 1.00 0.00 292 ARG A C 14
ATOM 16685 O O . ARG A 1 61 ? 8.249 -7.789 0.521 1.00 0.00 292 ARG A O 14
ATOM 16706 N N . VAL A 1 62 ? 7.566 -6.226 1.995 1.00 0.00 293 VAL A N 14
ATOM 16707 C CA . VAL A 1 62 ? 8.875 -5.578 2.090 1.00 0.00 293 VAL A CA 14
ATOM 16708 C C . VAL A 1 62 ? 9.127 -5.108 3.517 1.00 0.00 293 VAL A C 14
ATOM 16709 O O . VAL A 1 62 ? 8.514 -4.147 3.983 1.00 0.00 293 VAL A O 14
ATOM 16722 N N . ASP A 1 63 ? 10.030 -5.799 4.211 1.00 0.00 294 ASP A N 14
ATOM 16723 C CA . ASP A 1 63 ? 10.363 -5.457 5.594 1.00 0.00 294 ASP A CA 14
ATOM 16724 C C . ASP A 1 63 ? 11.699 -4.729 5.661 1.00 0.00 294 ASP A C 14
ATOM 16725 O O . ASP A 1 63 ? 12.505 -4.796 4.733 1.00 0.00 294 ASP A O 14
ATOM 16734 N N . TYR A 1 64 ? 11.924 -4.037 6.770 1.00 0.00 295 TYR A N 14
ATOM 16735 C CA . TYR A 1 64 ? 13.163 -3.299 6.966 1.00 0.00 295 TYR A CA 14
ATOM 16736 C C . TYR A 1 64 ? 13.376 -3.027 8.451 1.00 0.00 295 TYR A C 14
ATOM 16737 O O . TYR A 1 64 ? 12.442 -2.662 9.164 1.00 0.00 295 TYR A O 14
ATOM 16755 N N . ILE A 1 65 ? 14.608 -3.219 8.914 1.00 0.00 296 ILE A N 14
ATOM 16756 C CA . ILE A 1 65 ? 14.939 -3.003 10.324 1.00 0.00 296 ILE A CA 14
ATOM 16757 C C . ILE A 1 65 ? 16.252 -2.237 10.457 1.00 0.00 296 ILE A C 14
ATOM 16758 O O . ILE A 1 65 ? 17.194 -2.466 9.698 1.00 0.00 296 ILE A O 14
ATOM 16774 N N . ALA A 1 66 ? 16.303 -1.322 11.425 1.00 0.00 297 ALA A N 14
ATOM 16775 C CA . ALA A 1 66 ? 17.504 -0.512 11.659 1.00 0.00 297 ALA A CA 14
ATOM 16776 C C . ALA A 1 66 ? 17.990 -0.663 13.098 1.00 0.00 297 ALA A C 14
ATOM 16777 O O . ALA A 1 66 ? 17.264 -0.360 14.046 1.00 0.00 297 ALA A O 14
ATOM 16784 N N . ASP A 1 67 ? 19.230 -1.129 13.250 1.00 0.00 298 ASP A N 14
ATOM 16785 C CA . ASP A 1 67 ? 19.826 -1.316 14.575 1.00 0.00 298 ASP A CA 14
ATOM 16786 C C . ASP A 1 67 ? 20.695 -0.117 14.936 1.00 0.00 298 ASP A C 14
ATOM 16787 O O . ASP A 1 67 ? 20.565 0.955 14.343 1.00 0.00 298 ASP A O 14
ATOM 16796 N N . GLU A 1 68 ? 21.586 -0.301 15.906 1.00 0.00 299 GLU A N 14
ATOM 16797 C CA . GLU A 1 68 ? 22.475 0.779 16.329 1.00 0.00 299 GLU A CA 14
ATOM 16798 C C . GLU A 1 68 ? 23.705 0.840 15.426 1.00 0.00 299 GLU A C 14
ATOM 16799 O O . GLU A 1 68 ? 24.417 1.844 15.399 1.00 0.00 299 GLU A O 14
ATOM 16811 N N . ASN A 1 69 ? 23.947 -0.239 14.684 1.00 0.00 300 ASN A N 14
ATOM 16812 C CA . ASN A 1 69 ? 25.093 -0.294 13.779 1.00 0.00 300 ASN A CA 14
ATOM 16813 C C . ASN A 1 69 ? 24.760 0.376 12.449 1.00 0.00 300 ASN A C 14
ATOM 16814 O O . ASN A 1 69 ? 25.655 0.749 11.690 1.00 0.00 300 ASN A O 14
ATOM 16825 N N . GLY A 1 70 ? 23.465 0.530 12.172 1.00 0.00 301 GLY A N 14
ATOM 16826 C CA . GLY A 1 70 ? 23.019 1.164 10.929 1.00 0.00 301 GLY A CA 14
ATOM 16827 C C . GLY A 1 70 ? 21.799 0.453 10.355 1.00 0.00 301 GLY A C 14
ATOM 16828 O O . GLY A 1 70 ? 21.245 -0.455 10.975 1.00 0.00 301 GLY A O 14
ATOM 16832 N N . PHE A 1 71 ? 21.385 0.875 9.163 1.00 0.00 302 PHE A N 14
ATOM 16833 C CA . PHE A 1 71 ? 20.228 0.276 8.509 1.00 0.00 302 PHE A CA 14
ATOM 16834 C C . PHE A 1 71 ? 20.573 -1.133 8.026 1.00 0.00 302 PHE A C 14
ATOM 16835 O O . PHE A 1 71 ? 21.733 -1.439 7.753 1.00 0.00 302 PHE A O 14
ATOM 16852 N N . GLN A 1 72 ? 19.559 -1.986 7.928 1.00 0.00 303 GLN A N 14
ATOM 16853 C CA . GLN A 1 72 ? 19.756 -3.366 7.483 1.00 0.00 303 GLN A CA 14
ATOM 16854 C C . GLN A 1 72 ? 18.554 -3.825 6.658 1.00 0.00 303 GLN A C 14
ATOM 16855 O O . GLN A 1 72 ? 17.639 -4.458 7.185 1.00 0.00 303 GLN A O 14
ATOM 16869 N N . PRO A 1 73 ? 18.535 -3.512 5.387 1.00 0.00 304 PRO A N 14
ATOM 16870 C CA . PRO A 1 73 ? 17.412 -3.894 4.479 1.00 0.00 304 PRO A CA 14
ATOM 16871 C C . PRO A 1 73 ? 17.078 -5.381 4.567 1.00 0.00 304 PRO A C 14
ATOM 16872 O O . PRO A 1 73 ? 17.900 -6.189 5.000 1.00 0.00 304 PRO A O 14
ATOM 16883 N N . SER A 1 74 ? 15.866 -5.733 4.147 1.00 0.00 305 SER A N 14
ATOM 16884 C CA . SER A 1 74 ? 15.433 -7.124 4.176 1.00 0.00 305 SER A CA 14
ATOM 16885 C C . SER A 1 74 ? 14.211 -7.320 3.283 1.00 0.00 305 SER A C 14
ATOM 16886 O O . SER A 1 74 ? 13.638 -6.355 2.779 1.00 0.00 305 SER A O 14
ATOM 16894 N N . GLY A 1 75 ? 13.818 -8.575 3.092 1.00 0.00 306 GLY A N 14
ATOM 16895 C CA . GLY A 1 75 ? 12.663 -8.884 2.256 1.00 0.00 306 GLY A CA 14
ATOM 16896 C C . GLY A 1 75 ? 12.296 -10.361 2.354 1.00 0.00 306 GLY A C 14
ATOM 16897 O O . GLY A 1 75 ? 12.988 -11.139 3.010 1.00 0.00 306 GLY A O 14
ATOM 16901 N N . ALA A 1 76 ? 11.202 -10.739 1.701 1.00 0.00 307 ALA A N 14
ATOM 16902 C CA . ALA A 1 76 ? 10.754 -12.127 1.724 1.00 0.00 307 ALA A CA 14
ATOM 16903 C C . ALA A 1 76 ? 11.607 -12.982 0.793 1.00 0.00 307 ALA A C 14
ATOM 16904 O O . ALA A 1 76 ? 11.472 -14.205 0.760 1.00 0.00 307 ALA A O 14
ATOM 16911 N N . HIS A 1 77 ? 12.484 -12.330 0.037 1.00 0.00 308 HIS A N 14
ATOM 16912 C CA . HIS A 1 77 ? 13.352 -13.041 -0.893 1.00 0.00 308 HIS A CA 14
ATOM 16913 C C . HIS A 1 77 ? 14.489 -13.734 -0.145 1.00 0.00 308 HIS A C 14
ATOM 16914 O O . HIS A 1 77 ? 15.268 -14.484 -0.737 1.00 0.00 308 HIS A O 14
ATOM 16928 N N . LEU A 1 78 ? 14.578 -13.480 1.158 1.00 0.00 309 LEU A N 14
ATOM 16929 C CA . LEU A 1 78 ? 15.623 -14.086 1.980 1.00 0.00 309 LEU A CA 14
ATOM 16930 C C . LEU A 1 78 ? 15.304 -15.565 2.236 1.00 0.00 309 LEU A C 14
ATOM 16931 O O . LEU A 1 78 ? 14.134 -15.937 2.326 1.00 0.00 309 LEU A O 14
ATOM 16947 N N . PRO A 1 79 ? 16.303 -16.414 2.360 1.00 0.00 310 PRO A N 14
ATOM 16948 C CA . PRO A 1 79 ? 16.079 -17.871 2.615 1.00 0.00 310 PRO A CA 14
ATOM 16949 C C . PRO A 1 79 ? 15.424 -18.112 3.976 1.00 0.00 310 PRO A C 14
ATOM 16950 O O . PRO A 1 79 ? 15.601 -17.327 4.907 1.00 0.00 310 PRO A O 14
ATOM 16961 N N . LYS A 1 80 ? 14.666 -19.198 4.080 1.00 0.00 311 LYS A N 14
ATOM 16962 C CA . LYS A 1 80 ? 13.989 -19.526 5.329 1.00 0.00 311 LYS A CA 14
ATOM 16963 C C . LYS A 1 80 ? 13.510 -20.973 5.317 1.00 0.00 311 LYS A C 14
ATOM 16964 O O . LYS A 1 80 ? 12.573 -21.273 6.038 1.00 0.00 311 LYS A O 14
ATOM 16983 N N . ILE A 1 4 ? -12.174 2.933 7.668 1.00 0.00 235 ILE A N 15
ATOM 16984 C CA . ILE A 1 4 ? -11.629 1.940 6.751 1.00 0.00 235 ILE A CA 15
ATOM 16985 C C . ILE A 1 4 ? -11.785 0.536 7.326 1.00 0.00 235 ILE A C 15
ATOM 16986 O O . ILE A 1 4 ? -12.441 0.342 8.350 1.00 0.00 235 ILE A O 15
ATOM 17002 N N . ILE A 1 5 ? -11.180 -0.443 6.659 1.00 0.00 236 ILE A N 15
ATOM 17003 C CA . ILE A 1 5 ? -11.260 -1.826 7.113 1.00 0.00 236 ILE A CA 15
ATOM 17004 C C . ILE A 1 5 ? -10.552 -1.992 8.454 1.00 0.00 236 ILE A C 15
ATOM 17005 O O . ILE A 1 5 ? -11.124 -2.526 9.405 1.00 0.00 236 ILE A O 15
ATOM 17021 N N . ARG A 1 6 ? -9.303 -1.531 8.523 1.00 0.00 237 ARG A N 15
ATOM 17022 C CA . ARG A 1 6 ? -8.513 -1.631 9.754 1.00 0.00 237 ARG A CA 15
ATOM 17023 C C . ARG A 1 6 ? -7.920 -0.276 10.122 1.00 0.00 237 ARG A C 15
ATOM 17024 O O . ARG A 1 6 ? -7.529 0.501 9.251 1.00 0.00 237 ARG A O 15
ATOM 17045 N N . PHE A 1 7 ? -7.856 -0.004 11.421 1.00 0.00 238 PHE A N 15
ATOM 17046 C CA . PHE A 1 7 ? -7.307 1.257 11.905 1.00 0.00 238 PHE A CA 15
ATOM 17047 C C . PHE A 1 7 ? -6.968 1.149 13.388 1.00 0.00 238 PHE A C 15
ATOM 17048 O O . PHE A 1 7 ? -7.855 1.004 14.228 1.00 0.00 238 PHE A O 15
ATOM 17065 N N . GLU A 1 8 ? -5.674 1.211 13.702 1.00 0.00 239 GLU A N 15
ATOM 17066 C CA . GLU A 1 8 ? -5.216 1.111 15.091 1.00 0.00 239 GLU A CA 15
ATOM 17067 C C . GLU A 1 8 ? -4.182 2.191 15.392 1.00 0.00 239 GLU A C 15
ATOM 17068 O O . GLU A 1 8 ? -3.279 2.440 14.591 1.00 0.00 239 GLU A O 15
ATOM 17080 N N . ASN A 1 9 ? -4.322 2.830 16.554 1.00 0.00 240 ASN A N 15
ATOM 17081 C CA . ASN A 1 9 ? -3.397 3.888 16.963 1.00 0.00 240 ASN A CA 15
ATOM 17082 C C . ASN A 1 9 ? -3.044 3.752 18.440 1.00 0.00 240 ASN A C 15
ATOM 17083 O O . ASN A 1 9 ? -3.923 3.719 19.302 1.00 0.00 240 ASN A O 15
ATOM 17094 N N . ASP A 1 10 ? -1.745 3.677 18.722 1.00 0.00 241 ASP A N 15
ATOM 17095 C CA . ASP A 1 10 ? -1.261 3.550 20.096 1.00 0.00 241 ASP A CA 15
ATOM 17096 C C . ASP A 1 10 ? 0.049 4.315 20.255 1.00 0.00 241 ASP A C 15
ATOM 17097 O O . ASP A 1 10 ? 0.849 4.390 19.323 1.00 0.00 241 ASP A O 15
ATOM 17106 N N . VAL A 1 11 ? 0.260 4.886 21.437 1.00 0.00 242 VAL A N 15
ATOM 17107 C CA . VAL A 1 11 ? 1.476 5.652 21.705 1.00 0.00 242 VAL A CA 15
ATOM 17108 C C . VAL A 1 11 ? 1.858 5.540 23.178 1.00 0.00 242 VAL A C 15
ATOM 17109 O O . VAL A 1 11 ? 1.022 5.718 24.065 1.00 0.00 242 VAL A O 15
ATOM 17122 N N . GLU A 1 12 ? 3.129 5.236 23.429 1.00 0.00 243 GLU A N 15
ATOM 17123 C CA . GLU A 1 12 ? 3.632 5.091 24.794 1.00 0.00 243 GLU A CA 15
ATOM 17124 C C . GLU A 1 12 ? 5.071 5.609 24.871 1.00 0.00 243 GLU A C 15
ATOM 17125 O O . GLU A 1 12 ? 5.808 5.526 23.888 1.00 0.00 243 GLU A O 15
ATOM 17137 N N . PRO A 1 13 ? 5.495 6.141 25.995 1.00 0.00 244 PRO A N 15
ATOM 17138 C CA . PRO A 1 13 ? 6.884 6.669 26.139 1.00 0.00 244 PRO A CA 15
ATOM 17139 C C . PRO A 1 13 ? 7.929 5.577 25.904 1.00 0.00 244 PRO A C 15
ATOM 17140 O O . PRO A 1 13 ? 9.112 5.866 25.723 1.00 0.00 244 PRO A O 15
ATOM 17151 N N . GLU A 1 14 ? 7.479 4.323 25.899 1.00 0.00 245 GLU A N 15
ATOM 17152 C CA . GLU A 1 14 ? 8.376 3.189 25.677 1.00 0.00 245 GLU A CA 15
ATOM 17153 C C . GLU A 1 14 ? 8.401 2.821 24.194 1.00 0.00 245 GLU A C 15
ATOM 17154 O O . GLU A 1 14 ? 9.285 2.099 23.735 1.00 0.00 245 GLU A O 15
ATOM 17166 N N . GLY A 1 15 ? 7.421 3.327 23.451 1.00 0.00 246 GLY A N 15
ATOM 17167 C CA . GLY A 1 15 ? 7.334 3.049 22.021 1.00 0.00 246 GLY A CA 15
ATOM 17168 C C . GLY A 1 15 ? 5.929 3.327 21.502 1.00 0.00 246 GLY A C 15
ATOM 17169 O O . GLY A 1 15 ? 5.100 3.905 22.206 1.00 0.00 246 GLY A O 15
ATOM 17173 N N . TYR A 1 16 ? 5.663 2.915 20.264 1.00 0.00 247 TYR A N 15
ATOM 17174 C CA . TYR A 1 16 ? 4.349 3.126 19.658 1.00 0.00 247 TYR A CA 15
ATOM 17175 C C . TYR A 1 16 ? 4.019 1.998 18.685 1.00 0.00 247 TYR A C 15
ATOM 17176 O O . TYR A 1 16 ? 4.906 1.273 18.233 1.00 0.00 247 TYR A O 15
ATOM 17194 N N . HIS A 1 17 ? 2.732 1.860 18.368 1.00 0.00 248 HIS A N 15
ATOM 17195 C CA . HIS A 1 17 ? 2.271 0.820 17.446 1.00 0.00 248 HIS A CA 15
ATOM 17196 C C . HIS A 1 17 ? 1.186 1.380 16.532 1.00 0.00 248 HIS A C 15
ATOM 17197 O O . HIS A 1 17 ? 0.204 1.953 17.002 1.00 0.00 248 HIS A O 15
ATOM 17211 N N . TYR A 1 18 ? 1.371 1.218 15.222 1.00 0.00 249 TYR A N 15
ATOM 17212 C CA . TYR A 1 18 ? 0.400 1.721 14.245 1.00 0.00 249 TYR A CA 15
ATOM 17213 C C . TYR A 1 18 ? 0.183 0.693 13.133 1.00 0.00 249 TYR A C 15
ATOM 17214 O O . TYR A 1 18 ? 1.136 0.217 12.517 1.00 0.00 249 TYR A O 15
ATOM 17232 N N . LEU A 1 19 ? -1.082 0.357 12.886 1.00 0.00 250 LEU A N 15
ATOM 17233 C CA . LEU A 1 19 ? -1.430 -0.615 11.849 1.00 0.00 250 LEU A CA 15
ATOM 17234 C C . LEU A 1 19 ? -2.786 -0.267 11.240 1.00 0.00 250 LEU A C 15
ATOM 17235 O O . LEU A 1 19 ? -3.797 -0.224 11.940 1.00 0.00 250 LEU A O 15
ATOM 17251 N N . TYR A 1 20 ? -2.802 -0.019 9.929 1.00 0.00 251 TYR A N 15
ATOM 17252 C CA . TYR A 1 20 ? -4.045 0.325 9.236 1.00 0.00 251 TYR A CA 15
ATOM 17253 C C . TYR A 1 20 ? -4.057 -0.253 7.824 1.00 0.00 251 TYR A C 15
ATOM 17254 O O . TYR A 1 20 ? -3.023 -0.317 7.157 1.00 0.00 251 TYR A O 15
ATOM 17272 N N . GLU A 1 21 ? -5.241 -0.672 7.375 1.00 0.00 252 GLU A N 15
ATOM 17273 C CA . GLU A 1 21 ? -5.405 -1.248 6.037 1.00 0.00 252 GLU A CA 15
ATOM 17274 C C . GLU A 1 21 ? -6.466 -0.477 5.257 1.00 0.00 252 GLU A C 15
ATOM 17275 O O . GLU A 1 21 ? -7.609 -0.358 5.698 1.00 0.00 252 GLU A O 15
ATOM 17287 N N . THR A 1 22 ? -6.076 0.046 4.096 1.00 0.00 253 THR A N 15
ATOM 17288 C CA . THR A 1 22 ? -6.999 0.808 3.258 1.00 0.00 253 THR A CA 15
ATOM 17289 C C . THR A 1 22 ? -7.798 -0.124 2.352 1.00 0.00 253 THR A C 15
ATOM 17290 O O . THR A 1 22 ? -7.592 -1.338 2.356 1.00 0.00 253 THR A O 15
ATOM 17301 N N . GLU A 1 23 ? -8.710 0.454 1.576 1.00 0.00 254 GLU A N 15
ATOM 17302 C CA . GLU A 1 23 ? -9.538 -0.331 0.665 1.00 0.00 254 GLU A CA 15
ATOM 17303 C C . GLU A 1 23 ? -8.796 -0.597 -0.640 1.00 0.00 254 GLU A C 15
ATOM 17304 O O . GLU A 1 23 ? -9.169 -1.483 -1.409 1.00 0.00 254 GLU A O 15
ATOM 17316 N N . ASN A 1 24 ? -7.741 0.177 -0.885 1.00 0.00 255 ASN A N 15
ATOM 17317 C CA . ASN A 1 24 ? -6.953 0.013 -2.100 1.00 0.00 255 ASN A CA 15
ATOM 17318 C C . ASN A 1 24 ? -6.104 -1.254 -2.024 1.00 0.00 255 ASN A C 15
ATOM 17319 O O . ASN A 1 24 ? -5.121 -1.398 -2.750 1.00 0.00 255 ASN A O 15
ATOM 17330 N N . LYS A 1 25 ? -6.495 -2.170 -1.140 1.00 0.00 256 LYS A N 15
ATOM 17331 C CA . LYS A 1 25 ? -5.769 -3.425 -0.972 1.00 0.00 256 LYS A CA 15
ATOM 17332 C C . LYS A 1 25 ? -4.339 -3.167 -0.511 1.00 0.00 256 LYS A C 15
ATOM 17333 O O . LYS A 1 25 ? -3.408 -3.864 -0.913 1.00 0.00 256 LYS A O 15
ATOM 17352 N N . ILE A 1 26 ? -4.175 -2.161 0.348 1.00 0.00 257 ILE A N 15
ATOM 17353 C CA . ILE A 1 26 ? -2.859 -1.806 0.884 1.00 0.00 257 ILE A CA 15
ATOM 17354 C C . ILE A 1 26 ? -2.825 -2.058 2.387 1.00 0.00 257 ILE A C 15
ATOM 17355 O O . ILE A 1 26 ? -3.847 -1.949 3.065 1.00 0.00 257 ILE A O 15
ATOM 17371 N N . LEU A 1 27 ? -1.648 -2.399 2.906 1.00 0.00 258 LEU A N 15
ATOM 17372 C CA . LEU A 1 27 ? -1.497 -2.670 4.336 1.00 0.00 258 LEU A CA 15
ATOM 17373 C C . LEU A 1 27 ? -0.111 -2.249 4.816 1.00 0.00 258 LEU A C 15
ATOM 17374 O O . LEU A 1 27 ? 0.895 -2.852 4.445 1.00 0.00 258 LEU A O 15
ATOM 17390 N N . ALA A 1 28 ? -0.070 -1.212 5.652 1.00 0.00 259 ALA A N 15
ATOM 17391 C CA . ALA A 1 28 ? 1.194 -0.708 6.196 1.00 0.00 259 ALA A CA 15
ATOM 17392 C C . ALA A 1 28 ? 1.251 -0.947 7.701 1.00 0.00 259 ALA A C 15
ATOM 17393 O O . ALA A 1 28 ? 0.234 -0.862 8.393 1.00 0.00 259 ALA A O 15
ATOM 17400 N N . GLU A 1 29 ? 2.447 -1.250 8.200 1.00 0.00 260 GLU A N 15
ATOM 17401 C CA . GLU A 1 29 ? 2.644 -1.507 9.628 1.00 0.00 260 GLU A CA 15
ATOM 17402 C C . GLU A 1 29 ? 3.967 -0.911 10.092 1.00 0.00 260 GLU A C 15
ATOM 17403 O O . GLU A 1 29 ? 4.951 -0.910 9.352 1.00 0.00 260 GLU A O 15
ATOM 17415 N N . GLU A 1 30 ? 3.985 -0.398 11.321 1.00 0.00 261 GLU A N 15
ATOM 17416 C CA . GLU A 1 30 ? 5.194 0.209 11.876 1.00 0.00 261 GLU A CA 15
ATOM 17417 C C . GLU A 1 30 ? 5.240 0.023 13.390 1.00 0.00 261 GLU A C 15
ATOM 17418 O O . GLU A 1 30 ? 4.203 -0.067 14.049 1.00 0.00 261 GLU A O 15
ATOM 17430 N N . ALA A 1 31 ? 6.452 -0.031 13.932 1.00 0.00 262 ALA A N 15
ATOM 17431 C CA . ALA A 1 31 ? 6.636 -0.201 15.368 1.00 0.00 262 ALA A CA 15
ATOM 17432 C C . ALA A 1 31 ? 8.025 0.277 15.776 1.00 0.00 262 ALA A C 15
ATOM 17433 O O . ALA A 1 31 ? 8.989 0.118 15.028 1.00 0.00 262 ALA A O 15
ATOM 17440 N N . GLY A 1 32 ? 8.125 0.869 16.962 1.00 0.00 263 GLY A N 15
ATOM 17441 C CA . GLY A 1 32 ? 9.409 1.370 17.444 1.00 0.00 263 GLY A CA 15
ATOM 17442 C C . GLY A 1 32 ? 9.443 1.431 18.966 1.00 0.00 263 GLY A C 15
ATOM 17443 O O . GLY A 1 32 ? 8.629 2.112 19.591 1.00 0.00 263 GLY A O 15
ATOM 17447 N N . LYS A 1 33 ? 10.402 0.718 19.556 1.00 0.00 264 LYS A N 15
ATOM 17448 C CA . LYS A 1 33 ? 10.563 0.689 21.011 1.00 0.00 264 LYS A CA 15
ATOM 17449 C C . LYS A 1 33 ? 11.905 1.300 21.398 1.00 0.00 264 LYS A C 15
ATOM 17450 O O . LYS A 1 33 ? 12.845 1.304 20.603 1.00 0.00 264 LYS A O 15
ATOM 17469 N N . VAL A 1 34 ? 11.991 1.820 22.620 1.00 0.00 265 VAL A N 15
ATOM 17470 C CA . VAL A 1 34 ? 13.229 2.435 23.099 1.00 0.00 265 VAL A CA 15
ATOM 17471 C C . VAL A 1 34 ? 13.460 2.103 24.568 1.00 0.00 265 VAL A C 15
ATOM 17472 O O . VAL A 1 34 ? 13.150 2.901 25.453 1.00 0.00 265 VAL A O 15
ATOM 17485 N N . GLU A 1 35 ? 14.008 0.918 24.818 1.00 0.00 266 GLU A N 15
ATOM 17486 C CA . GLU A 1 35 ? 14.281 0.486 26.183 1.00 0.00 266 GLU A CA 15
ATOM 17487 C C . GLU A 1 35 ? 15.402 1.323 26.791 1.00 0.00 266 GLU A C 15
ATOM 17488 O O . GLU A 1 35 ? 16.579 0.981 26.673 1.00 0.00 266 GLU A O 15
ATOM 17500 N N . LYS A 1 36 ? 15.028 2.423 27.442 1.00 0.00 267 LYS A N 15
ATOM 17501 C CA . LYS A 1 36 ? 16.007 3.312 28.070 1.00 0.00 267 LYS A CA 15
ATOM 17502 C C . LYS A 1 36 ? 15.457 3.879 29.374 1.00 0.00 267 LYS A C 15
ATOM 17503 O O . LYS A 1 36 ? 15.817 4.982 29.784 1.00 0.00 267 LYS A O 15
ATOM 17522 N N . ILE A 1 37 ? 14.585 3.117 30.025 1.00 0.00 268 ILE A N 15
ATOM 17523 C CA . ILE A 1 37 ? 13.997 3.558 31.284 1.00 0.00 268 ILE A CA 15
ATOM 17524 C C . ILE A 1 37 ? 15.069 3.663 32.362 1.00 0.00 268 ILE A C 15
ATOM 17525 O O . ILE A 1 37 ? 15.107 4.630 33.123 1.00 0.00 268 ILE A O 15
ATOM 17541 N N . ASP A 1 38 ? 15.943 2.661 32.420 1.00 0.00 269 ASP A N 15
ATOM 17542 C CA . ASP A 1 38 ? 17.018 2.650 33.408 1.00 0.00 269 ASP A CA 15
ATOM 17543 C C . ASP A 1 38 ? 18.190 3.501 32.927 1.00 0.00 269 ASP A C 15
ATOM 17544 O O . ASP A 1 38 ? 19.278 3.457 33.501 1.00 0.00 269 ASP A O 15
ATOM 17553 N N . ASN A 1 39 ? 17.958 4.272 31.870 1.00 0.00 270 ASN A N 15
ATOM 17554 C CA . ASN A 1 39 ? 19.000 5.130 31.316 1.00 0.00 270 ASN A CA 15
ATOM 17555 C C . ASN A 1 39 ? 20.262 4.323 31.031 1.00 0.00 270 ASN A C 15
ATOM 17556 O O . ASN A 1 39 ? 21.320 4.581 31.604 1.00 0.00 270 ASN A O 15
ATOM 17567 N N . GLU A 1 40 ? 20.140 3.345 30.139 1.00 0.00 271 GLU A N 15
ATOM 17568 C CA . GLU A 1 40 ? 21.277 2.503 29.780 1.00 0.00 271 GLU A CA 15
ATOM 17569 C C . GLU A 1 40 ? 22.167 3.211 28.763 1.00 0.00 271 GLU A C 15
ATOM 17570 O O . GLU A 1 40 ? 22.045 4.418 28.553 1.00 0.00 271 GLU A O 15
ATOM 17582 N N . ASN A 1 41 ? 23.060 2.455 28.133 1.00 0.00 272 ASN A N 15
ATOM 17583 C CA . ASN A 1 41 ? 23.963 3.026 27.138 1.00 0.00 272 ASN A CA 15
ATOM 17584 C C . ASN A 1 41 ? 23.231 3.252 25.818 1.00 0.00 272 ASN A C 15
ATOM 17585 O O . ASN A 1 41 ? 22.638 4.309 25.599 1.00 0.00 272 ASN A O 15
ATOM 17596 N N . GLU A 1 42 ? 23.278 2.251 24.941 1.00 0.00 273 GLU A N 15
ATOM 17597 C CA . GLU A 1 42 ? 22.618 2.345 23.637 1.00 0.00 273 GLU A CA 15
ATOM 17598 C C . GLU A 1 42 ? 22.043 0.992 23.230 1.00 0.00 273 GLU A C 15
ATOM 17599 O O . GLU A 1 42 ? 22.701 -0.041 23.360 1.00 0.00 273 GLU A O 15
ATOM 17611 N N . GLY A 1 43 ? 20.810 1.009 22.737 1.00 0.00 274 GLY A N 15
ATOM 17612 C CA . GLY A 1 43 ? 20.146 -0.217 22.311 1.00 0.00 274 GLY A CA 15
ATOM 17613 C C . GLY A 1 43 ? 18.850 0.103 21.577 1.00 0.00 274 GLY A C 15
ATOM 17614 O O . GLY A 1 43 ? 17.917 -0.701 21.559 1.00 0.00 274 GLY A O 15
ATOM 17618 N N . ILE A 1 44 ? 18.799 1.287 20.973 1.00 0.00 275 ILE A N 15
ATOM 17619 C CA . ILE A 1 44 ? 17.613 1.712 20.241 1.00 0.00 275 ILE A CA 15
ATOM 17620 C C . ILE A 1 44 ? 17.528 0.997 18.897 1.00 0.00 275 ILE A C 15
ATOM 17621 O O . ILE A 1 44 ? 18.518 0.896 18.172 1.00 0.00 275 ILE A O 15
ATOM 17637 N N . ARG A 1 45 ? 16.336 0.502 18.569 1.00 0.00 276 ARG A N 15
ATOM 17638 C CA . ARG A 1 45 ? 16.126 -0.207 17.307 1.00 0.00 276 ARG A CA 15
ATOM 17639 C C . ARG A 1 45 ? 14.690 -0.023 16.824 1.00 0.00 276 ARG A C 15
ATOM 17640 O O . ARG A 1 45 ? 13.738 -0.265 17.566 1.00 0.00 276 ARG A O 15
ATOM 17661 N N . VAL A 1 46 ? 14.544 0.393 15.566 1.00 0.00 277 VAL A N 15
ATOM 17662 C CA . VAL A 1 46 ? 13.222 0.596 14.970 1.00 0.00 277 VAL A CA 15
ATOM 17663 C C . VAL A 1 46 ? 12.858 -0.596 14.093 1.00 0.00 277 VAL A C 15
ATOM 17664 O O . VAL A 1 46 ? 13.676 -1.067 13.302 1.00 0.00 277 VAL A O 15
ATOM 17677 N N . LYS A 1 47 ? 11.628 -1.087 14.240 1.00 0.00 278 LYS A N 15
ATOM 17678 C CA . LYS A 1 47 ? 11.157 -2.236 13.459 1.00 0.00 278 LYS A CA 15
ATOM 17679 C C . LYS A 1 47 ? 9.856 -1.893 12.745 1.00 0.00 278 LYS A C 15
ATOM 17680 O O . LYS A 1 47 ? 8.854 -1.571 13.384 1.00 0.00 278 LYS A O 15
ATOM 17699 N N . GLY A 1 48 ? 9.873 -1.960 11.416 1.00 0.00 279 GLY A N 15
ATOM 17700 C CA . GLY A 1 48 ? 8.681 -1.648 10.627 1.00 0.00 279 GLY A CA 15
ATOM 17701 C C . GLY A 1 48 ? 8.668 -2.420 9.313 1.00 0.00 279 GLY A C 15
ATOM 17702 O O . GLY A 1 48 ? 9.717 -2.781 8.780 1.00 0.00 279 GLY A O 15
ATOM 17706 N N . PHE A 1 49 ? 7.466 -2.665 8.794 1.00 0.00 280 PHE A N 15
ATOM 17707 C CA . PHE A 1 49 ? 7.312 -3.391 7.536 1.00 0.00 280 PHE A CA 15
ATOM 17708 C C . PHE A 1 49 ? 6.027 -2.967 6.833 1.00 0.00 280 PHE A C 15
ATOM 17709 O O . PHE A 1 49 ? 5.175 -2.305 7.427 1.00 0.00 280 PHE A O 15
ATOM 17726 N N . TYR A 1 50 ? 5.890 -3.353 5.568 1.00 0.00 281 TYR A N 15
ATOM 17727 C CA . TYR A 1 50 ? 4.699 -3.007 4.797 1.00 0.00 281 TYR A CA 15
ATOM 17728 C C . TYR A 1 50 ? 4.473 -4.022 3.684 1.00 0.00 281 TYR A C 15
ATOM 17729 O O . TYR A 1 50 ? 5.415 -4.444 3.014 1.00 0.00 281 TYR A O 15
ATOM 17747 N N . GLU A 1 51 ? 3.213 -4.417 3.497 1.00 0.00 282 GLU A N 15
ATOM 17748 C CA . GLU A 1 51 ? 2.865 -5.395 2.466 1.00 0.00 282 GLU A CA 15
ATOM 17749 C C . GLU A 1 51 ? 1.505 -5.074 1.855 1.00 0.00 282 GLU A C 15
ATOM 17750 O O . GLU A 1 51 ? 0.665 -4.433 2.486 1.00 0.00 282 GLU A O 15
ATOM 17762 N N . PHE A 1 52 ? 1.296 -5.528 0.624 1.00 0.00 283 PHE A N 15
ATOM 17763 C CA . PHE A 1 52 ? 0.034 -5.292 -0.069 1.00 0.00 283 PHE A CA 15
ATOM 17764 C C . PHE A 1 52 ? -0.188 -6.353 -1.140 1.00 0.00 283 PHE A C 15
ATOM 17765 O O . PHE A 1 52 ? 0.742 -6.741 -1.847 1.00 0.00 283 PHE A O 15
ATOM 17782 N N . VAL A 1 53 ? -1.430 -6.820 -1.259 1.00 0.00 284 VAL A N 15
ATOM 17783 C CA . VAL A 1 53 ? -1.769 -7.837 -2.252 1.00 0.00 284 VAL A CA 15
ATOM 17784 C C . VAL A 1 53 ? -2.245 -7.176 -3.540 1.00 0.00 284 VAL A C 15
ATOM 17785 O O . VAL A 1 53 ? -3.173 -6.369 -3.528 1.00 0.00 284 VAL A O 15
ATOM 17798 N N . ALA A 1 54 ? -1.601 -7.520 -4.650 1.00 0.00 285 ALA A N 15
ATOM 17799 C CA . ALA A 1 54 ? -1.972 -6.947 -5.937 1.00 0.00 285 ALA A CA 15
ATOM 17800 C C . ALA A 1 54 ? -3.260 -7.597 -6.454 1.00 0.00 285 ALA A C 15
ATOM 17801 O O . ALA A 1 54 ? -3.509 -8.772 -6.181 1.00 0.00 285 ALA A O 15
ATOM 17808 N N . PRO A 1 55 ? -4.076 -6.878 -7.192 1.00 0.00 286 PRO A N 15
ATOM 17809 C CA . PRO A 1 55 ? -5.344 -7.432 -7.741 1.00 0.00 286 PRO A CA 15
ATOM 17810 C C . PRO A 1 55 ? -5.189 -8.884 -8.194 1.00 0.00 286 PRO A C 15
ATOM 17811 O O . PRO A 1 55 ? -6.159 -9.641 -8.232 1.00 0.00 286 PRO A O 15
ATOM 17822 N N . ASP A 1 56 ? -3.963 -9.261 -8.541 1.00 0.00 287 ASP A N 15
ATOM 17823 C CA . ASP A 1 56 ? -3.688 -10.619 -8.994 1.00 0.00 287 ASP A CA 15
ATOM 17824 C C . ASP A 1 56 ? -3.729 -11.599 -7.826 1.00 0.00 287 ASP A C 15
ATOM 17825 O O . ASP A 1 56 ? -3.378 -12.770 -7.973 1.00 0.00 287 ASP A O 15
ATOM 17834 N N . GLY A 1 57 ? -4.161 -11.114 -6.667 1.00 0.00 288 GLY A N 15
ATOM 17835 C CA . GLY A 1 57 ? -4.246 -11.959 -5.482 1.00 0.00 288 GLY A CA 15
ATOM 17836 C C . GLY A 1 57 ? -2.860 -12.305 -4.951 1.00 0.00 288 GLY A C 15
ATOM 17837 O O . GLY A 1 57 ? -2.726 -12.864 -3.864 1.00 0.00 288 GLY A O 15
ATOM 17841 N N . ILE A 1 58 ? -1.830 -11.968 -5.722 1.00 0.00 289 ILE A N 15
ATOM 17842 C CA . ILE A 1 58 ? -0.460 -12.251 -5.307 1.00 0.00 289 ILE A CA 15
ATOM 17843 C C . ILE A 1 58 ? -0.076 -11.388 -4.114 1.00 0.00 289 ILE A C 15
ATOM 17844 O O . ILE A 1 58 ? -0.273 -10.173 -4.121 1.00 0.00 289 ILE A O 15
ATOM 17860 N N . THR A 1 59 ? 0.474 -12.031 -3.090 1.00 0.00 290 THR A N 15
ATOM 17861 C CA . THR A 1 59 ? 0.892 -11.329 -1.883 1.00 0.00 290 THR A CA 15
ATOM 17862 C C . THR A 1 59 ? 2.334 -10.853 -2.018 1.00 0.00 290 THR A C 15
ATOM 17863 O O . THR A 1 59 ? 3.195 -11.581 -2.511 1.00 0.00 290 THR A O 15
ATOM 17874 N N . TYR A 1 60 ? 2.591 -9.623 -1.572 1.00 0.00 291 TYR A N 15
ATOM 17875 C CA . TYR A 1 60 ? 3.934 -9.043 -1.639 1.00 0.00 291 TYR A CA 15
ATOM 17876 C C . TYR A 1 60 ? 4.242 -8.292 -0.350 1.00 0.00 291 TYR A C 15
ATOM 17877 O O . TYR A 1 60 ? 3.504 -7.391 0.046 1.00 0.00 291 TYR A O 15
ATOM 17895 N N . ARG A 1 61 ? 5.334 -8.679 0.309 1.00 0.00 292 ARG A N 15
ATOM 17896 C CA . ARG A 1 61 ? 5.736 -8.051 1.570 1.00 0.00 292 ARG A CA 15
ATOM 17897 C C . ARG A 1 61 ? 7.211 -7.664 1.533 1.00 0.00 292 ARG A C 15
ATOM 17898 O O . ARG A 1 61 ? 8.028 -8.345 0.915 1.00 0.00 292 ARG A O 15
ATOM 17919 N N . VAL A 1 62 ? 7.541 -6.565 2.210 1.00 0.00 293 VAL A N 15
ATOM 17920 C CA . VAL A 1 62 ? 8.920 -6.081 2.267 1.00 0.00 293 VAL A CA 15
ATOM 17921 C C . VAL A 1 62 ? 9.220 -5.521 3.651 1.00 0.00 293 VAL A C 15
ATOM 17922 O O . VAL A 1 62 ? 8.739 -4.449 4.018 1.00 0.00 293 VAL A O 15
ATOM 17935 N N . ASP A 1 63 ? 10.017 -6.261 4.414 1.00 0.00 294 ASP A N 15
ATOM 17936 C CA . ASP A 1 63 ? 10.383 -5.844 5.763 1.00 0.00 294 ASP A CA 15
ATOM 17937 C C . ASP A 1 63 ? 11.653 -5.006 5.739 1.00 0.00 294 ASP A C 15
ATOM 17938 O O . ASP A 1 63 ? 12.442 -5.081 4.797 1.00 0.00 294 ASP A O 15
ATOM 17947 N N . TYR A 1 64 ? 11.841 -4.208 6.781 1.00 0.00 295 TYR A N 15
ATOM 17948 C CA . TYR A 1 64 ? 13.018 -3.355 6.877 1.00 0.00 295 TYR A CA 15
ATOM 17949 C C . TYR A 1 64 ? 13.250 -2.936 8.326 1.00 0.00 295 TYR A C 15
ATOM 17950 O O . TYR A 1 64 ? 12.307 -2.596 9.042 1.00 0.00 295 TYR A O 15
ATOM 17968 N N . ILE A 1 65 ? 14.509 -2.968 8.755 1.00 0.00 296 ILE A N 15
ATOM 17969 C CA . ILE A 1 65 ? 14.860 -2.595 10.125 1.00 0.00 296 ILE A CA 15
ATOM 17970 C C . ILE A 1 65 ? 16.189 -1.847 10.153 1.00 0.00 296 ILE A C 15
ATOM 17971 O O . ILE A 1 65 ? 17.100 -2.152 9.384 1.00 0.00 296 ILE A O 15
ATOM 17987 N N . ALA A 1 66 ? 16.288 -0.861 11.044 1.00 0.00 297 ALA A N 15
ATOM 17988 C CA . ALA A 1 66 ? 17.510 -0.059 11.174 1.00 0.00 297 ALA A CA 15
ATOM 17989 C C . ALA A 1 66 ? 18.042 -0.110 12.601 1.00 0.00 297 ALA A C 15
ATOM 17990 O O . ALA A 1 66 ? 17.380 0.337 13.539 1.00 0.00 297 ALA A O 15
ATOM 17997 N N . ASP A 1 67 ? 19.249 -0.655 12.758 1.00 0.00 298 ASP A N 15
ATOM 17998 C CA . ASP A 1 67 ? 19.881 -0.759 14.074 1.00 0.00 298 ASP A CA 15
ATOM 17999 C C . ASP A 1 67 ? 20.872 0.382 14.277 1.00 0.00 298 ASP A C 15
ATOM 18000 O O . ASP A 1 67 ? 20.887 1.346 13.511 1.00 0.00 298 ASP A O 15
ATOM 18009 N N . GLU A 1 68 ? 21.701 0.264 15.309 1.00 0.00 299 GLU A N 15
ATOM 18010 C CA . GLU A 1 68 ? 22.696 1.291 15.599 1.00 0.00 299 GLU A CA 15
ATOM 18011 C C . GLU A 1 68 ? 23.928 1.102 14.719 1.00 0.00 299 GLU A C 15
ATOM 18012 O O . GLU A 1 68 ? 24.841 1.928 14.728 1.00 0.00 299 GLU A O 15
ATOM 18024 N N . ASN A 1 69 ? 23.947 0.008 13.957 1.00 0.00 300 ASN A N 15
ATOM 18025 C CA . ASN A 1 69 ? 25.076 -0.283 13.071 1.00 0.00 300 ASN A CA 15
ATOM 18026 C C . ASN A 1 69 ? 24.823 0.277 11.676 1.00 0.00 300 ASN A C 15
ATOM 18027 O O . ASN A 1 69 ? 25.761 0.499 10.909 1.00 0.00 300 ASN A O 15
ATOM 18038 N N . GLY A 1 70 ? 23.552 0.507 11.350 1.00 0.00 301 GLY A N 15
ATOM 18039 C CA . GLY A 1 70 ? 23.187 1.046 10.039 1.00 0.00 301 GLY A CA 15
ATOM 18040 C C . GLY A 1 70 ? 21.902 0.411 9.522 1.00 0.00 301 GLY A C 15
ATOM 18041 O O . GLY A 1 70 ? 21.009 0.068 10.297 1.00 0.00 301 GLY A O 15
ATOM 18045 N N . PHE A 1 71 ? 21.816 0.262 8.201 1.00 0.00 302 PHE A N 15
ATOM 18046 C CA . PHE A 1 71 ? 20.635 -0.329 7.571 1.00 0.00 302 PHE A CA 15
ATOM 18047 C C . PHE A 1 71 ? 20.822 -1.835 7.395 1.00 0.00 302 PHE A C 15
ATOM 18048 O O . PHE A 1 71 ? 21.919 -2.306 7.095 1.00 0.00 302 PHE A O 15
ATOM 18065 N N . GLN A 1 72 ? 19.736 -2.583 7.587 1.00 0.00 303 GLN A N 15
ATOM 18066 C CA . GLN A 1 72 ? 19.764 -4.042 7.454 1.00 0.00 303 GLN A CA 15
ATOM 18067 C C . GLN A 1 72 ? 18.530 -4.519 6.686 1.00 0.00 303 GLN A C 15
ATOM 18068 O O . GLN A 1 72 ? 17.526 -4.899 7.290 1.00 0.00 303 GLN A O 15
ATOM 18082 N N . PRO A 1 73 ? 18.579 -4.495 5.378 1.00 0.00 304 PRO A N 15
ATOM 18083 C CA . PRO A 1 73 ? 17.432 -4.924 4.519 1.00 0.00 304 PRO A CA 15
ATOM 18084 C C . PRO A 1 73 ? 16.872 -6.288 4.919 1.00 0.00 304 PRO A C 15
ATOM 18085 O O . PRO A 1 73 ? 17.568 -7.111 5.514 1.00 0.00 304 PRO A O 15
ATOM 18096 N N . SER A 1 74 ? 15.607 -6.513 4.580 1.00 0.00 305 SER A N 15
ATOM 18097 C CA . SER A 1 74 ? 14.945 -7.774 4.898 1.00 0.00 305 SER A CA 15
ATOM 18098 C C . SER A 1 74 ? 13.660 -7.915 4.086 1.00 0.00 305 SER A C 15
ATOM 18099 O O . SER A 1 74 ? 13.162 -6.942 3.521 1.00 0.00 305 SER A O 15
ATOM 18107 N N . GLY A 1 75 ? 13.129 -9.133 4.029 1.00 0.00 306 GLY A N 15
ATOM 18108 C CA . GLY A 1 75 ? 11.903 -9.382 3.281 1.00 0.00 306 GLY A CA 15
ATOM 18109 C C . GLY A 1 75 ? 11.535 -10.861 3.313 1.00 0.00 306 GLY A C 15
ATOM 18110 O O . GLY A 1 75 ? 12.181 -11.656 3.996 1.00 0.00 306 GLY A O 15
ATOM 18114 N N . ALA A 1 76 ? 10.493 -11.221 2.574 1.00 0.00 307 ALA A N 15
ATOM 18115 C CA . ALA A 1 76 ? 10.045 -12.608 2.528 1.00 0.00 307 ALA A CA 15
ATOM 18116 C C . ALA A 1 76 ? 10.977 -13.448 1.658 1.00 0.00 307 ALA A C 15
ATOM 18117 O O . ALA A 1 76 ? 11.192 -14.630 1.926 1.00 0.00 307 ALA A O 15
ATOM 18124 N N . HIS A 1 77 ? 11.532 -12.830 0.617 1.00 0.00 308 HIS A N 15
ATOM 18125 C CA . HIS A 1 77 ? 12.445 -13.530 -0.287 1.00 0.00 308 HIS A CA 15
ATOM 18126 C C . HIS A 1 77 ? 13.880 -13.421 0.219 1.00 0.00 308 HIS A C 15
ATOM 18127 O O . HIS A 1 77 ? 14.738 -14.227 -0.141 1.00 0.00 308 HIS A O 15
ATOM 18141 N N . LEU A 1 78 ? 14.131 -12.416 1.051 1.00 0.00 309 LEU A N 15
ATOM 18142 C CA . LEU A 1 78 ? 15.464 -12.203 1.604 1.00 0.00 309 LEU A CA 15
ATOM 18143 C C . LEU A 1 78 ? 15.683 -13.115 2.816 1.00 0.00 309 LEU A C 15
ATOM 18144 O O . LEU A 1 78 ? 14.727 -13.463 3.511 1.00 0.00 309 LEU A O 15
ATOM 18160 N N . PRO A 1 79 ? 16.906 -13.503 3.089 1.00 0.00 310 PRO A N 15
ATOM 18161 C CA . PRO A 1 79 ? 17.218 -14.386 4.254 1.00 0.00 310 PRO A CA 15
ATOM 18162 C C . PRO A 1 79 ? 17.050 -13.647 5.581 1.00 0.00 310 PRO A C 15
ATOM 18163 O O . PRO A 1 79 ? 17.265 -12.438 5.659 1.00 0.00 310 PRO A O 15
ATOM 18174 N N . LYS A 1 80 ? 16.662 -14.381 6.618 1.00 0.00 311 LYS A N 15
ATOM 18175 C CA . LYS A 1 80 ? 16.466 -13.783 7.933 1.00 0.00 311 LYS A CA 15
ATOM 18176 C C . LYS A 1 80 ? 17.641 -12.879 8.293 1.00 0.00 311 LYS A C 15
ATOM 18177 O O . LYS A 1 80 ? 18.709 -13.407 8.559 1.00 0.00 311 LYS A O 15
ATOM 18196 N N . ILE A 1 4 ? -11.153 3.584 4.283 1.00 0.00 235 ILE A N 16
ATOM 18197 C CA . ILE A 1 4 ? -10.405 3.063 5.421 1.00 0.00 235 ILE A CA 16
ATOM 18198 C C . ILE A 1 4 ? -11.337 2.322 6.378 1.00 0.00 235 ILE A C 16
ATOM 18199 O O . ILE A 1 4 ? -12.286 2.899 6.908 1.00 0.00 235 ILE A O 16
ATOM 18215 N N . ILE A 1 5 ? -11.066 1.033 6.588 1.00 0.00 236 ILE A N 16
ATOM 18216 C CA . ILE A 1 5 ? -11.888 0.210 7.481 1.00 0.00 236 ILE A CA 16
ATOM 18217 C C . ILE A 1 5 ? -11.169 -0.020 8.807 1.00 0.00 236 ILE A C 16
ATOM 18218 O O . ILE A 1 5 ? -11.780 0.052 9.874 1.00 0.00 236 ILE A O 16
ATOM 18234 N N . ARG A 1 6 ? -9.869 -0.302 8.736 1.00 0.00 237 ARG A N 16
ATOM 18235 C CA . ARG A 1 6 ? -9.070 -0.549 9.939 1.00 0.00 237 ARG A CA 16
ATOM 18236 C C . ARG A 1 6 ? -8.254 0.685 10.306 1.00 0.00 237 ARG A C 16
ATOM 18237 O O . ARG A 1 6 ? -7.660 1.329 9.441 1.00 0.00 237 ARG A O 16
ATOM 18258 N N . PHE A 1 7 ? -8.228 1.008 11.596 1.00 0.00 238 PHE A N 16
ATOM 18259 C CA . PHE A 1 7 ? -7.478 2.165 12.067 1.00 0.00 238 PHE A CA 16
ATOM 18260 C C . PHE A 1 7 ? -7.276 2.091 13.577 1.00 0.00 238 PHE A C 16
ATOM 18261 O O . PHE A 1 7 ? -8.236 2.143 14.345 1.00 0.00 238 PHE A O 16
ATOM 18278 N N . GLU A 1 8 ? -6.017 1.966 13.994 1.00 0.00 239 GLU A N 16
ATOM 18279 C CA . GLU A 1 8 ? -5.686 1.881 15.416 1.00 0.00 239 GLU A CA 16
ATOM 18280 C C . GLU A 1 8 ? -4.358 2.580 15.691 1.00 0.00 239 GLU A C 16
ATOM 18281 O O . GLU A 1 8 ? -3.493 2.654 14.817 1.00 0.00 239 GLU A O 16
ATOM 18293 N N . ASN A 1 9 ? -4.204 3.095 16.911 1.00 0.00 240 ASN A N 16
ATOM 18294 C CA . ASN A 1 9 ? -2.978 3.795 17.296 1.00 0.00 240 ASN A CA 16
ATOM 18295 C C . ASN A 1 9 ? -2.658 3.550 18.766 1.00 0.00 240 ASN A C 16
ATOM 18296 O O . ASN A 1 9 ? -3.550 3.532 19.614 1.00 0.00 240 ASN A O 16
ATOM 18307 N N . ASP A 1 10 ? -1.373 3.366 19.059 1.00 0.00 241 ASP A N 16
ATOM 18308 C CA . ASP A 1 10 ? -0.924 3.124 20.430 1.00 0.00 241 ASP A CA 16
ATOM 18309 C C . ASP A 1 10 ? 0.403 3.834 20.674 1.00 0.00 241 ASP A C 16
ATOM 18310 O O . ASP A 1 10 ? 1.233 3.946 19.772 1.00 0.00 241 ASP A O 16
ATOM 18319 N N . VAL A 1 11 ? 0.595 4.322 21.896 1.00 0.00 242 VAL A N 16
ATOM 18320 C CA . VAL A 1 11 ? 1.825 5.030 22.243 1.00 0.00 242 VAL A CA 16
ATOM 18321 C C . VAL A 1 11 ? 2.150 4.852 23.720 1.00 0.00 242 VAL A C 16
ATOM 18322 O O . VAL A 1 11 ? 1.260 4.855 24.571 1.00 0.00 242 VAL A O 16
ATOM 18335 N N . GLU A 1 12 ? 3.435 4.702 24.011 1.00 0.00 243 GLU A N 16
ATOM 18336 C CA . GLU A 1 12 ? 3.886 4.528 25.383 1.00 0.00 243 GLU A CA 16
ATOM 18337 C C . GLU A 1 12 ? 5.386 4.820 25.473 1.00 0.00 243 GLU A C 16
ATOM 18338 O O . GLU A 1 12 ? 6.118 4.580 24.515 1.00 0.00 243 GLU A O 16
ATOM 18350 N N . PRO A 1 13 ? 5.864 5.325 26.586 1.00 0.00 244 PRO A N 16
ATOM 18351 C CA . PRO A 1 13 ? 7.309 5.634 26.756 1.00 0.00 244 PRO A CA 16
ATOM 18352 C C . PRO A 1 13 ? 8.211 4.588 26.100 1.00 0.00 244 PRO A C 16
ATOM 18353 O O . PRO A 1 13 ? 9.363 4.869 25.767 1.00 0.00 244 PRO A O 16
ATOM 18364 N N . GLU A 1 14 ? 7.684 3.380 25.922 1.00 0.00 245 GLU A N 16
ATOM 18365 C CA . GLU A 1 14 ? 8.457 2.303 25.311 1.00 0.00 245 GLU A CA 16
ATOM 18366 C C . GLU A 1 14 ? 8.604 2.526 23.808 1.00 0.00 245 GLU A C 16
ATOM 18367 O O . GLU A 1 14 ? 9.652 2.238 23.231 1.00 0.00 245 GLU A O 16
ATOM 18379 N N . GLY A 1 15 ? 7.551 3.037 23.176 1.00 0.00 246 GLY A N 16
ATOM 18380 C CA . GLY A 1 15 ? 7.590 3.287 21.740 1.00 0.00 246 GLY A CA 16
ATOM 18381 C C . GLY A 1 15 ? 6.203 3.609 21.197 1.00 0.00 246 GLY A C 16
ATOM 18382 O O . GLY A 1 15 ? 5.363 4.167 21.903 1.00 0.00 246 GLY A O 16
ATOM 18386 N N . TYR A 1 16 ? 5.973 3.257 19.933 1.00 0.00 247 TYR A N 16
ATOM 18387 C CA . TYR A 1 16 ? 4.685 3.514 19.290 1.00 0.00 247 TYR A CA 16
ATOM 18388 C C . TYR A 1 16 ? 4.372 2.432 18.260 1.00 0.00 247 TYR A C 16
ATOM 18389 O O . TYR A 1 16 ? 5.275 1.880 17.631 1.00 0.00 247 TYR A O 16
ATOM 18407 N N . HIS A 1 17 ? 3.084 2.138 18.091 1.00 0.00 248 HIS A N 16
ATOM 18408 C CA . HIS A 1 17 ? 2.648 1.124 17.132 1.00 0.00 248 HIS A CA 16
ATOM 18409 C C . HIS A 1 17 ? 1.302 1.510 16.528 1.00 0.00 248 HIS A C 16
ATOM 18410 O O . HIS A 1 17 ? 0.289 1.555 17.225 1.00 0.00 248 HIS A O 16
ATOM 18424 N N . TYR A 1 18 ? 1.299 1.788 15.225 1.00 0.00 249 TYR A N 16
ATOM 18425 C CA . TYR A 1 18 ? 0.070 2.170 14.526 1.00 0.00 249 TYR A CA 16
ATOM 18426 C C . TYR A 1 18 ? 0.013 1.515 13.149 1.00 0.00 249 TYR A C 16
ATOM 18427 O O . TYR A 1 18 ? 1.034 1.361 12.481 1.00 0.00 249 TYR A O 16
ATOM 18445 N N . LEU A 1 19 ? -1.191 1.129 12.735 1.00 0.00 250 LEU A N 16
ATOM 18446 C CA . LEU A 1 19 ? -1.380 0.485 11.435 1.00 0.00 250 LEU A CA 16
ATOM 18447 C C . LEU A 1 19 ? -2.755 0.822 10.861 1.00 0.00 250 LEU A C 16
ATOM 18448 O O . LEU A 1 19 ? -3.658 1.232 11.590 1.00 0.00 250 LEU A O 16
ATOM 18464 N N . TYR A 1 20 ? -2.904 0.647 9.549 1.00 0.00 251 TYR A N 16
ATOM 18465 C CA . TYR A 1 20 ? -4.174 0.937 8.885 1.00 0.00 251 TYR A CA 16
ATOM 18466 C C . TYR A 1 20 ? -4.311 0.108 7.612 1.00 0.00 251 TYR A C 16
ATOM 18467 O O . TYR A 1 20 ? -3.334 -0.113 6.894 1.00 0.00 251 TYR A O 16
ATOM 18485 N N . GLU A 1 21 ? -5.534 -0.352 7.342 1.00 0.00 252 GLU A N 16
ATOM 18486 C CA . GLU A 1 21 ? -5.811 -1.165 6.152 1.00 0.00 252 GLU A CA 16
ATOM 18487 C C . GLU A 1 21 ? -6.920 -0.533 5.316 1.00 0.00 252 GLU A C 16
ATOM 18488 O O . GLU A 1 21 ? -8.027 -0.306 5.805 1.00 0.00 252 GLU A O 16
ATOM 18500 N N . THR A 1 22 ? -6.614 -0.253 4.050 1.00 0.00 253 THR A N 16
ATOM 18501 C CA . THR A 1 22 ? -7.592 0.355 3.145 1.00 0.00 253 THR A CA 16
ATOM 18502 C C . THR A 1 22 ? -8.326 -0.716 2.345 1.00 0.00 253 THR A C 16
ATOM 18503 O O . THR A 1 22 ? -8.061 -1.908 2.496 1.00 0.00 253 THR A O 16
ATOM 18514 N N . GLU A 1 23 ? -9.251 -0.280 1.493 1.00 0.00 254 GLU A N 16
ATOM 18515 C CA . GLU A 1 23 ? -10.023 -1.209 0.671 1.00 0.00 254 GLU A CA 16
ATOM 18516 C C . GLU A 1 23 ? -9.242 -1.597 -0.580 1.00 0.00 254 GLU A C 16
ATOM 18517 O O . GLU A 1 23 ? -9.588 -2.559 -1.265 1.00 0.00 254 GLU A O 16
ATOM 18529 N N . ASN A 1 24 ? -8.189 -0.843 -0.873 1.00 0.00 255 ASN A N 16
ATOM 18530 C CA . ASN A 1 24 ? -7.371 -1.120 -2.047 1.00 0.00 255 ASN A CA 16
ATOM 18531 C C . ASN A 1 24 ? -6.510 -2.360 -1.819 1.00 0.00 255 ASN A C 16
ATOM 18532 O O . ASN A 1 24 ? -5.534 -2.588 -2.534 1.00 0.00 255 ASN A O 16
ATOM 18543 N N . LYS A 1 25 ? -6.881 -3.156 -0.819 1.00 0.00 256 LYS A N 16
ATOM 18544 C CA . LYS A 1 25 ? -6.138 -4.372 -0.501 1.00 0.00 256 LYS A CA 16
ATOM 18545 C C . LYS A 1 25 ? -4.707 -4.036 -0.098 1.00 0.00 256 LYS A C 16
ATOM 18546 O O . LYS A 1 25 ? -3.765 -4.734 -0.472 1.00 0.00 256 LYS A O 16
ATOM 18565 N N . ILE A 1 26 ? -4.552 -2.960 0.675 1.00 0.00 257 ILE A N 16
ATOM 18566 C CA . ILE A 1 26 ? -3.231 -2.524 1.140 1.00 0.00 257 ILE A CA 16
ATOM 18567 C C . ILE A 1 26 ? -3.151 -2.599 2.661 1.00 0.00 257 ILE A C 16
ATOM 18568 O O . ILE A 1 26 ? -4.160 -2.453 3.353 1.00 0.00 257 ILE A O 16
ATOM 18584 N N . LEU A 1 27 ? -1.942 -2.821 3.178 1.00 0.00 258 LEU A N 16
ATOM 18585 C CA . LEU A 1 27 ? -1.734 -2.909 4.623 1.00 0.00 258 LEU A CA 16
ATOM 18586 C C . LEU A 1 27 ? -0.331 -2.423 4.985 1.00 0.00 258 LEU A C 16
ATOM 18587 O O . LEU A 1 27 ? 0.665 -3.059 4.642 1.00 0.00 258 LEU A O 16
ATOM 18603 N N . ALA A 1 28 ? -0.264 -1.290 5.684 1.00 0.00 259 ALA A N 16
ATOM 18604 C CA . ALA A 1 28 ? 1.017 -0.715 6.103 1.00 0.00 259 ALA A CA 16
ATOM 18605 C C . ALA A 1 28 ? 1.117 -0.704 7.624 1.00 0.00 259 ALA A C 16
ATOM 18606 O O . ALA A 1 28 ? 0.170 -0.331 8.316 1.00 0.00 259 ALA A O 16
ATOM 18613 N N . GLU A 1 29 ? 2.274 -1.118 8.140 1.00 0.00 260 GLU A N 16
ATOM 18614 C CA . GLU A 1 29 ? 2.501 -1.160 9.587 1.00 0.00 260 GLU A CA 16
ATOM 18615 C C . GLU A 1 29 ? 3.844 -0.528 9.932 1.00 0.00 260 GLU A C 16
ATOM 18616 O O . GLU A 1 29 ? 4.802 -0.626 9.165 1.00 0.00 260 GLU A O 16
ATOM 18628 N N . GLU A 1 30 ? 3.907 0.128 11.090 1.00 0.00 261 GLU A N 16
ATOM 18629 C CA . GLU A 1 30 ? 5.142 0.782 11.529 1.00 0.00 261 GLU A CA 16
ATOM 18630 C C . GLU A 1 30 ? 5.253 0.752 13.050 1.00 0.00 261 GLU A C 16
ATOM 18631 O O . GLU A 1 30 ? 4.256 0.893 13.759 1.00 0.00 261 GLU A O 16
ATOM 18643 N N . ALA A 1 31 ? 6.475 0.569 13.544 1.00 0.00 262 ALA A N 16
ATOM 18644 C CA . ALA A 1 31 ? 6.718 0.521 14.984 1.00 0.00 262 ALA A CA 16
ATOM 18645 C C . ALA A 1 31 ? 8.148 0.947 15.297 1.00 0.00 262 ALA A C 16
ATOM 18646 O O . ALA A 1 31 ? 9.003 0.978 14.412 1.00 0.00 262 ALA A O 16
ATOM 18653 N N . GLY A 1 32 ? 8.403 1.277 16.560 1.00 0.00 263 GLY A N 16
ATOM 18654 C CA . GLY A 1 32 ? 9.738 1.701 16.969 1.00 0.00 263 GLY A CA 16
ATOM 18655 C C . GLY A 1 32 ? 9.836 1.826 18.486 1.00 0.00 263 GLY A C 16
ATOM 18656 O O . GLY A 1 32 ? 9.070 2.562 19.108 1.00 0.00 263 GLY A O 16
ATOM 18660 N N . LYS A 1 33 ? 10.791 1.104 19.077 1.00 0.00 264 LYS A N 16
ATOM 18661 C CA . LYS A 1 33 ? 10.997 1.134 20.529 1.00 0.00 264 LYS A CA 16
ATOM 18662 C C . LYS A 1 33 ? 12.346 1.764 20.861 1.00 0.00 264 LYS A C 16
ATOM 18663 O O . LYS A 1 33 ? 13.292 1.677 20.079 1.00 0.00 264 LYS A O 16
ATOM 18682 N N . VAL A 1 34 ? 12.427 2.399 22.027 1.00 0.00 265 VAL A N 16
ATOM 18683 C CA . VAL A 1 34 ? 13.668 3.041 22.453 1.00 0.00 265 VAL A CA 16
ATOM 18684 C C . VAL A 1 34 ? 14.627 2.013 23.043 1.00 0.00 265 VAL A C 16
ATOM 18685 O O . VAL A 1 34 ? 14.355 0.813 23.028 1.00 0.00 265 VAL A O 16
ATOM 18698 N N . GLU A 1 35 ? 15.754 2.495 23.563 1.00 0.00 266 GLU A N 16
ATOM 18699 C CA . GLU A 1 35 ? 16.755 1.614 24.157 1.00 0.00 266 GLU A CA 16
ATOM 18700 C C . GLU A 1 35 ? 16.386 1.275 25.598 1.00 0.00 266 GLU A C 16
ATOM 18701 O O . GLU A 1 35 ? 15.486 1.882 26.178 1.00 0.00 266 GLU A O 16
ATOM 18713 N N . LYS A 1 36 ? 17.091 0.303 26.171 1.00 0.00 267 LYS A N 16
ATOM 18714 C CA . LYS A 1 36 ? 16.832 -0.109 27.546 1.00 0.00 267 LYS A CA 16
ATOM 18715 C C . LYS A 1 36 ? 16.794 1.104 28.471 1.00 0.00 267 LYS A C 16
ATOM 18716 O O . LYS A 1 36 ? 15.776 1.383 29.103 1.00 0.00 267 LYS A O 16
ATOM 18735 N N . ILE A 1 37 ? 17.912 1.824 28.544 1.00 0.00 268 ILE A N 16
ATOM 18736 C CA . ILE A 1 37 ? 18.003 3.011 29.395 1.00 0.00 268 ILE A CA 16
ATOM 18737 C C . ILE A 1 37 ? 18.895 4.066 28.746 1.00 0.00 268 ILE A C 16
ATOM 18738 O O . ILE A 1 37 ? 19.383 3.880 27.632 1.00 0.00 268 ILE A O 16
ATOM 18754 N N . ASP A 1 38 ? 19.094 5.175 29.449 1.00 0.00 269 ASP A N 16
ATOM 18755 C CA . ASP A 1 38 ? 19.921 6.261 28.934 1.00 0.00 269 ASP A CA 16
ATOM 18756 C C . ASP A 1 38 ? 21.367 5.813 28.754 1.00 0.00 269 ASP A C 16
ATOM 18757 O O . ASP A 1 38 ? 21.882 5.007 29.530 1.00 0.00 269 ASP A O 16
ATOM 18766 N N . ASN A 1 39 ? 22.017 6.350 27.724 1.00 0.00 270 ASN A N 16
ATOM 18767 C CA . ASN A 1 39 ? 23.407 6.014 27.440 1.00 0.00 270 ASN A CA 16
ATOM 18768 C C . ASN A 1 39 ? 24.045 7.093 26.571 1.00 0.00 270 ASN A C 16
ATOM 18769 O O . ASN A 1 39 ? 23.457 8.153 26.351 1.00 0.00 270 ASN A O 16
ATOM 18780 N N . GLU A 1 40 ? 25.250 6.819 26.075 1.00 0.00 271 GLU A N 16
ATOM 18781 C CA . GLU A 1 40 ? 25.956 7.778 25.230 1.00 0.00 271 GLU A CA 16
ATOM 18782 C C . GLU A 1 40 ? 25.455 7.697 23.792 1.00 0.00 271 GLU A C 16
ATOM 18783 O O . GLU A 1 40 ? 24.699 8.557 23.339 1.00 0.00 271 GLU A O 16
ATOM 18795 N N . ASN A 1 41 ? 25.880 6.659 23.078 1.00 0.00 272 ASN A N 16
ATOM 18796 C CA . ASN A 1 41 ? 25.466 6.478 21.691 1.00 0.00 272 ASN A CA 16
ATOM 18797 C C . ASN A 1 41 ? 23.974 6.174 21.616 1.00 0.00 272 ASN A C 16
ATOM 18798 O O . ASN A 1 41 ? 23.547 5.043 21.849 1.00 0.00 272 ASN A O 16
ATOM 18809 N N . GLU A 1 42 ? 23.187 7.195 21.297 1.00 0.00 273 GLU A N 16
ATOM 18810 C CA . GLU A 1 42 ? 21.741 7.036 21.198 1.00 0.00 273 GLU A CA 16
ATOM 18811 C C . GLU A 1 42 ? 21.354 6.375 19.877 1.00 0.00 273 GLU A C 16
ATOM 18812 O O . GLU A 1 42 ? 20.468 6.856 19.171 1.00 0.00 273 GLU A O 16
ATOM 18824 N N . GLY A 1 43 ? 22.018 5.270 19.551 1.00 0.00 274 GLY A N 16
ATOM 18825 C CA . GLY A 1 43 ? 21.726 4.555 18.313 1.00 0.00 274 GLY A CA 16
ATOM 18826 C C . GLY A 1 43 ? 20.336 3.930 18.367 1.00 0.00 274 GLY A C 16
ATOM 18827 O O . GLY A 1 43 ? 20.196 2.707 18.407 1.00 0.00 274 GLY A O 16
ATOM 18831 N N . ILE A 1 44 ? 19.313 4.777 18.375 1.00 0.00 275 ILE A N 16
ATOM 18832 C CA . ILE A 1 44 ? 17.936 4.299 18.432 1.00 0.00 275 ILE A CA 16
ATOM 18833 C C . ILE A 1 44 ? 17.600 3.450 17.212 1.00 0.00 275 ILE A C 16
ATOM 18834 O O . ILE A 1 44 ? 18.050 3.733 16.101 1.00 0.00 275 ILE A O 16
ATOM 18850 N N . ARG A 1 45 ? 16.799 2.406 17.427 1.00 0.00 276 ARG A N 16
ATOM 18851 C CA . ARG A 1 45 ? 16.391 1.506 16.344 1.00 0.00 276 ARG A CA 16
ATOM 18852 C C . ARG A 1 45 ? 14.897 1.643 16.073 1.00 0.00 276 ARG A C 16
ATOM 18853 O O . ARG A 1 45 ? 14.147 2.144 16.911 1.00 0.00 276 ARG A O 16
ATOM 18874 N N . VAL A 1 46 ? 14.471 1.188 14.898 1.00 0.00 277 VAL A N 16
ATOM 18875 C CA . VAL A 1 46 ? 13.059 1.254 14.519 1.00 0.00 277 VAL A CA 16
ATOM 18876 C C . VAL A 1 46 ? 12.700 0.085 13.608 1.00 0.00 277 VAL A C 16
ATOM 18877 O O . VAL A 1 46 ? 13.414 -0.210 12.649 1.00 0.00 277 VAL A O 16
ATOM 18890 N N . LYS A 1 47 ? 11.590 -0.582 13.920 1.00 0.00 278 LYS A N 16
ATOM 18891 C CA . LYS A 1 47 ? 11.133 -1.731 13.134 1.00 0.00 278 LYS A CA 16
ATOM 18892 C C . LYS A 1 47 ? 9.860 -1.385 12.368 1.00 0.00 278 LYS A C 16
ATOM 18893 O O . LYS A 1 47 ? 8.895 -0.881 12.944 1.00 0.00 278 LYS A O 16
ATOM 18912 N N . GLY A 1 48 ? 9.865 -1.658 11.067 1.00 0.00 279 GLY A N 16
ATOM 18913 C CA . GLY A 1 48 ? 8.702 -1.371 10.231 1.00 0.00 279 GLY A CA 16
ATOM 18914 C C . GLY A 1 48 ? 8.705 -2.226 8.968 1.00 0.00 279 GLY A C 16
ATOM 18915 O O . GLY A 1 48 ? 9.739 -2.762 8.569 1.00 0.00 279 GLY A O 16
ATOM 18919 N N . PHE A 1 49 ? 7.536 -2.345 8.342 1.00 0.00 280 PHE A N 16
ATOM 18920 C CA . PHE A 1 49 ? 7.404 -3.134 7.120 1.00 0.00 280 PHE A CA 16
ATOM 18921 C C . PHE A 1 49 ? 6.096 -2.800 6.412 1.00 0.00 280 PHE A C 16
ATOM 18922 O O . PHE A 1 49 ? 5.304 -1.994 6.899 1.00 0.00 280 PHE A O 16
ATOM 18939 N N . TYR A 1 50 ? 5.869 -3.432 5.262 1.00 0.00 281 TYR A N 16
ATOM 18940 C CA . TYR A 1 50 ? 4.641 -3.194 4.504 1.00 0.00 281 TYR A CA 16
ATOM 18941 C C . TYR A 1 50 ? 4.324 -4.378 3.596 1.00 0.00 281 TYR A C 16
ATOM 18942 O O . TYR A 1 50 ? 5.213 -4.946 2.963 1.00 0.00 281 TYR A O 16
ATOM 18960 N N . GLU A 1 51 ? 3.042 -4.742 3.543 1.00 0.00 282 GLU A N 16
ATOM 18961 C CA . GLU A 1 51 ? 2.590 -5.861 2.714 1.00 0.00 282 GLU A CA 16
ATOM 18962 C C . GLU A 1 51 ? 1.282 -5.503 2.015 1.00 0.00 282 GLU A C 16
ATOM 18963 O O . GLU A 1 51 ? 0.469 -4.746 2.547 1.00 0.00 282 GLU A O 16
ATOM 18975 N N . PHE A 1 52 ? 1.083 -6.054 0.822 1.00 0.00 283 PHE A N 16
ATOM 18976 C CA . PHE A 1 52 ? -0.131 -5.785 0.061 1.00 0.00 283 PHE A CA 16
ATOM 18977 C C . PHE A 1 52 ? -0.247 -6.747 -1.118 1.00 0.00 283 PHE A C 16
ATOM 18978 O O . PHE A 1 52 ? 0.742 -7.048 -1.787 1.00 0.00 283 PHE A O 16
ATOM 18995 N N . VAL A 1 53 ? -1.467 -7.220 -1.371 1.00 0.00 284 VAL A N 16
ATOM 18996 C CA . VAL A 1 53 ? -1.721 -8.146 -2.478 1.00 0.00 284 VAL A CA 16
ATOM 18997 C C . VAL A 1 53 ? -2.430 -7.424 -3.618 1.00 0.00 284 VAL A C 16
ATOM 18998 O O . VAL A 1 53 ? -3.544 -6.926 -3.457 1.00 0.00 284 VAL A O 16
ATOM 19011 N N . ALA A 1 54 ? -1.773 -7.364 -4.772 1.00 0.00 285 ALA A N 16
ATOM 19012 C CA . ALA A 1 54 ? -2.349 -6.694 -5.931 1.00 0.00 285 ALA A CA 16
ATOM 19013 C C . ALA A 1 54 ? -3.530 -7.505 -6.474 1.00 0.00 285 ALA A C 16
ATOM 19014 O O . ALA A 1 54 ? -3.541 -8.729 -6.356 1.00 0.00 285 ALA A O 16
ATOM 19021 N N . PRO A 1 55 ? -4.518 -6.867 -7.065 1.00 0.00 286 PRO A N 16
ATOM 19022 C CA . PRO A 1 55 ? -5.702 -7.580 -7.624 1.00 0.00 286 PRO A CA 16
ATOM 19023 C C . PRO A 1 55 ? -5.323 -8.902 -8.296 1.00 0.00 286 PRO A C 16
ATOM 19024 O O . PRO A 1 55 ? -6.160 -9.792 -8.449 1.00 0.00 286 PRO A O 16
ATOM 19035 N N . ASP A 1 56 ? -4.060 -9.021 -8.695 1.00 0.00 287 ASP A N 16
ATOM 19036 C CA . ASP A 1 56 ? -3.586 -10.236 -9.352 1.00 0.00 287 ASP A CA 16
ATOM 19037 C C . ASP A 1 56 ? -3.488 -11.391 -8.359 1.00 0.00 287 ASP A C 16
ATOM 19038 O O . ASP A 1 56 ? -3.128 -12.509 -8.727 1.00 0.00 287 ASP A O 16
ATOM 19047 N N . GLY A 1 57 ? -3.817 -11.116 -7.101 1.00 0.00 288 GLY A N 16
ATOM 19048 C CA . GLY A 1 57 ? -3.768 -12.142 -6.065 1.00 0.00 288 GLY A CA 16
ATOM 19049 C C . GLY A 1 57 ? -2.336 -12.413 -5.609 1.00 0.00 288 GLY A C 16
ATOM 19050 O O . GLY A 1 57 ? -2.107 -13.224 -4.713 1.00 0.00 288 GLY A O 16
ATOM 19054 N N . ILE A 1 58 ? -1.374 -11.737 -6.231 1.00 0.00 289 ILE A N 16
ATOM 19055 C CA . ILE A 1 58 ? 0.031 -11.925 -5.872 1.00 0.00 289 ILE A CA 16
ATOM 19056 C C . ILE A 1 58 ? 0.375 -11.143 -4.613 1.00 0.00 289 ILE A C 16
ATOM 19057 O O . ILE A 1 58 ? 0.152 -9.935 -4.532 1.00 0.00 289 ILE A O 16
ATOM 19073 N N . THR A 1 59 ? 0.926 -11.851 -3.633 1.00 0.00 290 THR A N 16
ATOM 19074 C CA . THR A 1 59 ? 1.311 -11.236 -2.368 1.00 0.00 290 THR A CA 16
ATOM 19075 C C . THR A 1 59 ? 2.741 -10.712 -2.439 1.00 0.00 290 THR A C 16
ATOM 19076 O O . THR A 1 59 ? 3.624 -11.357 -3.005 1.00 0.00 290 THR A O 16
ATOM 19087 N N . TYR A 1 60 ? 2.962 -9.534 -1.856 1.00 0.00 291 TYR A N 16
ATOM 19088 C CA . TYR A 1 60 ? 4.288 -8.914 -1.846 1.00 0.00 291 TYR A CA 16
ATOM 19089 C C . TYR A 1 60 ? 4.550 -8.276 -0.486 1.00 0.00 291 TYR A C 16
ATOM 19090 O O . TYR A 1 60 ? 3.697 -7.570 0.052 1.00 0.00 291 TYR A O 16
ATOM 19108 N N . ARG A 1 61 ? 5.730 -8.535 0.071 1.00 0.00 292 ARG A N 16
ATOM 19109 C CA . ARG A 1 61 ? 6.088 -7.988 1.379 1.00 0.00 292 ARG A CA 16
ATOM 19110 C C . ARG A 1 61 ? 7.591 -7.750 1.468 1.00 0.00 292 ARG A C 16
ATOM 19111 O O . ARG A 1 61 ? 8.388 -8.566 1.007 1.00 0.00 292 ARG A O 16
ATOM 19132 N N . VAL A 1 62 ? 7.970 -6.630 2.080 1.00 0.00 293 VAL A N 16
ATOM 19133 C CA . VAL A 1 62 ? 9.382 -6.291 2.246 1.00 0.00 293 VAL A CA 16
ATOM 19134 C C . VAL A 1 62 ? 9.600 -5.634 3.603 1.00 0.00 293 VAL A C 16
ATOM 19135 O O . VAL A 1 62 ? 9.218 -4.483 3.819 1.00 0.00 293 VAL A O 16
ATOM 19148 N N . ASP A 1 63 ? 10.214 -6.378 4.517 1.00 0.00 294 ASP A N 16
ATOM 19149 C CA . ASP A 1 63 ? 10.480 -5.877 5.860 1.00 0.00 294 ASP A CA 16
ATOM 19150 C C . ASP A 1 63 ? 11.845 -5.208 5.923 1.00 0.00 294 ASP A C 16
ATOM 19151 O O . ASP A 1 63 ? 12.769 -5.581 5.200 1.00 0.00 294 ASP A O 16
ATOM 19160 N N . TYR A 1 64 ? 11.964 -4.219 6.802 1.00 0.00 295 TYR A N 16
ATOM 19161 C CA . TYR A 1 64 ? 13.218 -3.493 6.971 1.00 0.00 295 TYR A CA 16
ATOM 19162 C C . TYR A 1 64 ? 13.354 -3.021 8.412 1.00 0.00 295 TYR A C 16
ATOM 19163 O O . TYR A 1 64 ? 12.396 -2.526 9.005 1.00 0.00 295 TYR A O 16
ATOM 19181 N N . ILE A 1 65 ? 14.550 -3.180 8.971 1.00 0.00 296 ILE A N 16
ATOM 19182 C CA . ILE A 1 65 ? 14.808 -2.771 10.351 1.00 0.00 296 ILE A CA 16
ATOM 19183 C C . ILE A 1 65 ? 16.147 -2.055 10.448 1.00 0.00 296 ILE A C 16
ATOM 19184 O O . ILE A 1 65 ? 17.075 -2.346 9.693 1.00 0.00 296 ILE A O 16
ATOM 19200 N N . ALA A 1 66 ? 16.241 -1.117 11.387 1.00 0.00 297 ALA A N 16
ATOM 19201 C CA . ALA A 1 66 ? 17.475 -0.354 11.593 1.00 0.00 297 ALA A CA 16
ATOM 19202 C C . ALA A 1 66 ? 18.034 -0.634 12.983 1.00 0.00 297 ALA A C 16
ATOM 19203 O O . ALA A 1 66 ? 17.396 -0.328 13.992 1.00 0.00 297 ALA A O 16
ATOM 19210 N N . ASP A 1 67 ? 19.229 -1.223 13.029 1.00 0.00 298 ASP A N 16
ATOM 19211 C CA . ASP A 1 67 ? 19.875 -1.552 14.300 1.00 0.00 298 ASP A CA 16
ATOM 19212 C C . ASP A 1 67 ? 20.874 -0.470 14.689 1.00 0.00 298 ASP A C 16
ATOM 19213 O O . ASP A 1 67 ? 21.138 0.454 13.918 1.00 0.00 298 ASP A O 16
ATOM 19222 N N . GLU A 1 68 ? 21.429 -0.592 15.888 1.00 0.00 299 GLU A N 16
ATOM 19223 C CA . GLU A 1 68 ? 22.400 0.380 16.368 1.00 0.00 299 GLU A CA 16
ATOM 19224 C C . GLU A 1 68 ? 23.625 0.401 15.459 1.00 0.00 299 GLU A C 16
ATOM 19225 O O . GLU A 1 68 ? 24.417 1.343 15.490 1.00 0.00 299 GLU A O 16
ATOM 19237 N N . ASN A 1 69 ? 23.773 -0.645 14.650 1.00 0.00 300 ASN A N 16
ATOM 19238 C CA . ASN A 1 69 ? 24.907 -0.741 13.733 1.00 0.00 300 ASN A CA 16
ATOM 19239 C C . ASN A 1 69 ? 24.606 -0.020 12.423 1.00 0.00 300 ASN A C 16
ATOM 19240 O O . ASN A 1 69 ? 25.519 0.363 11.692 1.00 0.00 300 ASN A O 16
ATOM 19251 N N . GLY A 1 70 ? 23.318 0.168 12.131 1.00 0.00 301 GLY A N 16
ATOM 19252 C CA . GLY A 1 70 ? 22.904 0.851 10.903 1.00 0.00 301 GLY A CA 16
ATOM 19253 C C . GLY A 1 70 ? 21.678 0.182 10.286 1.00 0.00 301 GLY A C 16
ATOM 19254 O O . GLY A 1 70 ? 20.895 -0.465 10.980 1.00 0.00 301 GLY A O 16
ATOM 19258 N N . PHE A 1 71 ? 21.521 0.349 8.975 1.00 0.00 302 PHE A N 16
ATOM 19259 C CA . PHE A 1 71 ? 20.389 -0.236 8.260 1.00 0.00 302 PHE A CA 16
ATOM 19260 C C . PHE A 1 71 ? 20.647 -1.715 7.974 1.00 0.00 302 PHE A C 16
ATOM 19261 O O . PHE A 1 71 ? 21.790 -2.129 7.781 1.00 0.00 302 PHE A O 16
ATOM 19278 N N . GLN A 1 72 ? 19.576 -2.506 7.950 1.00 0.00 303 GLN A N 16
ATOM 19279 C CA . GLN A 1 72 ? 19.690 -3.941 7.689 1.00 0.00 303 GLN A CA 16
ATOM 19280 C C . GLN A 1 72 ? 18.431 -4.449 6.983 1.00 0.00 303 GLN A C 16
ATOM 19281 O O . GLN A 1 72 ? 17.520 -4.972 7.625 1.00 0.00 303 GLN A O 16
ATOM 19295 N N . PRO A 1 73 ? 18.363 -4.300 5.683 1.00 0.00 304 PRO A N 16
ATOM 19296 C CA . PRO A 1 73 ? 17.185 -4.745 4.875 1.00 0.00 304 PRO A CA 16
ATOM 19297 C C . PRO A 1 73 ? 16.805 -6.201 5.144 1.00 0.00 304 PRO A C 16
ATOM 19298 O O . PRO A 1 73 ? 17.556 -6.944 5.776 1.00 0.00 304 PRO A O 16
ATOM 19309 N N . SER A 1 74 ? 15.633 -6.596 4.653 1.00 0.00 305 SER A N 16
ATOM 19310 C CA . SER A 1 74 ? 15.151 -7.962 4.835 1.00 0.00 305 SER A CA 16
ATOM 19311 C C . SER A 1 74 ? 13.874 -8.185 4.029 1.00 0.00 305 SER A C 16
ATOM 19312 O O . SER A 1 74 ? 13.260 -7.234 3.548 1.00 0.00 305 SER A O 16
ATOM 19320 N N . GLY A 1 75 ? 13.477 -9.448 3.885 1.00 0.00 306 GLY A N 16
ATOM 19321 C CA . GLY A 1 75 ? 12.268 -9.777 3.134 1.00 0.00 306 GLY A CA 16
ATOM 19322 C C . GLY A 1 75 ? 11.736 -11.154 3.522 1.00 0.00 306 GLY A C 16
ATOM 19323 O O . GLY A 1 75 ? 12.381 -11.891 4.268 1.00 0.00 306 GLY A O 16
ATOM 19327 N N . ALA A 1 76 ? 10.556 -11.493 3.010 1.00 0.00 307 ALA A N 16
ATOM 19328 C CA . ALA A 1 76 ? 9.942 -12.785 3.308 1.00 0.00 307 ALA A CA 16
ATOM 19329 C C . ALA A 1 76 ? 10.523 -13.876 2.414 1.00 0.00 307 ALA A C 16
ATOM 19330 O O . ALA A 1 76 ? 10.494 -15.056 2.761 1.00 0.00 307 ALA A O 16
ATOM 19337 N N . HIS A 1 77 ? 11.048 -13.473 1.260 1.00 0.00 308 HIS A N 16
ATOM 19338 C CA . HIS A 1 77 ? 11.632 -14.429 0.324 1.00 0.00 308 HIS A CA 16
ATOM 19339 C C . HIS A 1 77 ? 13.038 -14.819 0.772 1.00 0.00 308 HIS A C 16
ATOM 19340 O O . HIS A 1 77 ? 13.551 -15.873 0.393 1.00 0.00 308 HIS A O 16
ATOM 19354 N N . LEU A 1 78 ? 13.657 -13.964 1.583 1.00 0.00 309 LEU A N 16
ATOM 19355 C CA . LEU A 1 78 ? 15.005 -14.231 2.083 1.00 0.00 309 LEU A CA 16
ATOM 19356 C C . LEU A 1 78 ? 14.929 -15.097 3.346 1.00 0.00 309 LEU A C 16
ATOM 19357 O O . LEU A 1 78 ? 13.970 -14.988 4.110 1.00 0.00 309 LEU A O 16
ATOM 19373 N N . PRO A 1 79 ? 15.903 -15.945 3.592 1.00 0.00 310 PRO A N 16
ATOM 19374 C CA . PRO A 1 79 ? 15.903 -16.823 4.802 1.00 0.00 310 PRO A CA 16
ATOM 19375 C C . PRO A 1 79 ? 16.224 -16.038 6.076 1.00 0.00 310 PRO A C 16
ATOM 19376 O O . PRO A 1 79 ? 17.135 -15.211 6.090 1.00 0.00 310 PRO A O 16
ATOM 19387 N N . LYS A 1 80 ? 15.470 -16.311 7.139 1.00 0.00 311 LYS A N 16
ATOM 19388 C CA . LYS A 1 80 ? 15.678 -15.632 8.415 1.00 0.00 311 LYS A CA 16
ATOM 19389 C C . LYS A 1 80 ? 15.474 -14.126 8.269 1.00 0.00 311 LYS A C 16
ATOM 19390 O O . LYS A 1 80 ? 15.919 -13.579 7.274 1.00 0.00 311 LYS A O 16
ATOM 19409 N N . ILE A 1 4 ? -9.675 5.437 3.630 1.00 0.00 235 ILE A N 17
ATOM 19410 C CA . ILE A 1 4 ? -9.130 4.571 4.669 1.00 0.00 235 ILE A CA 17
ATOM 19411 C C . ILE A 1 4 ? -10.251 3.821 5.382 1.00 0.00 235 ILE A C 17
ATOM 19412 O O . ILE A 1 4 ? -11.221 4.423 5.840 1.00 0.00 235 ILE A O 17
ATOM 19428 N N . ILE A 1 5 ? -10.108 2.500 5.470 1.00 0.00 236 ILE A N 17
ATOM 19429 C CA . ILE A 1 5 ? -11.112 1.663 6.127 1.00 0.00 236 ILE A CA 17
ATOM 19430 C C . ILE A 1 5 ? -10.734 1.416 7.584 1.00 0.00 236 ILE A C 17
ATOM 19431 O O . ILE A 1 5 ? -11.484 1.758 8.498 1.00 0.00 236 ILE A O 17
ATOM 19447 N N . ARG A 1 6 ? -9.562 0.817 7.793 1.00 0.00 237 ARG A N 17
ATOM 19448 C CA . ARG A 1 6 ? -9.081 0.521 9.143 1.00 0.00 237 ARG A CA 17
ATOM 19449 C C . ARG A 1 6 ? -8.168 1.638 9.640 1.00 0.00 237 ARG A C 17
ATOM 19450 O O . ARG A 1 6 ? -7.394 2.209 8.872 1.00 0.00 237 ARG A O 17
ATOM 19471 N N . PHE A 1 7 ? -8.265 1.943 10.932 1.00 0.00 238 PHE A N 17
ATOM 19472 C CA . PHE A 1 7 ? -7.442 2.993 11.528 1.00 0.00 238 PHE A CA 17
ATOM 19473 C C . PHE A 1 7 ? -7.261 2.740 13.022 1.00 0.00 238 PHE A C 17
ATOM 19474 O O . PHE A 1 7 ? -8.231 2.720 13.779 1.00 0.00 238 PHE A O 17
ATOM 19491 N N . GLU A 1 8 ? -6.012 2.547 13.438 1.00 0.00 239 GLU A N 17
ATOM 19492 C CA . GLU A 1 8 ? -5.708 2.292 14.845 1.00 0.00 239 GLU A CA 17
ATOM 19493 C C . GLU A 1 8 ? -4.323 2.820 15.197 1.00 0.00 239 GLU A C 17
ATOM 19494 O O . GLU A 1 8 ? -3.317 2.360 14.657 1.00 0.00 239 GLU A O 17
ATOM 19506 N N . ASN A 1 9 ? -4.278 3.791 16.109 1.00 0.00 240 ASN A N 17
ATOM 19507 C CA . ASN A 1 9 ? -3.010 4.387 16.537 1.00 0.00 240 ASN A CA 17
ATOM 19508 C C . ASN A 1 9 ? -2.919 4.403 18.059 1.00 0.00 240 ASN A C 17
ATOM 19509 O O . ASN A 1 9 ? -3.875 4.766 18.745 1.00 0.00 240 ASN A O 17
ATOM 19520 N N . ASP A 1 10 ? -1.761 4.009 18.580 1.00 0.00 241 ASP A N 17
ATOM 19521 C CA . ASP A 1 10 ? -1.547 3.981 20.026 1.00 0.00 241 ASP A CA 17
ATOM 19522 C C . ASP A 1 10 ? -0.076 4.226 20.346 1.00 0.00 241 ASP A C 17
ATOM 19523 O O . ASP A 1 10 ? 0.773 4.201 19.456 1.00 0.00 241 ASP A O 17
ATOM 19532 N N . VAL A 1 11 ? 0.218 4.464 21.623 1.00 0.00 242 VAL A N 17
ATOM 19533 C CA . VAL A 1 11 ? 1.595 4.715 22.052 1.00 0.00 242 VAL A CA 17
ATOM 19534 C C . VAL A 1 11 ? 1.839 4.144 23.445 1.00 0.00 242 VAL A C 17
ATOM 19535 O O . VAL A 1 11 ? 0.952 4.158 24.299 1.00 0.00 242 VAL A O 17
ATOM 19548 N N . GLU A 1 12 ? 3.054 3.645 23.663 1.00 0.00 243 GLU A N 17
ATOM 19549 C CA . GLU A 1 12 ? 3.437 3.067 24.954 1.00 0.00 243 GLU A CA 17
ATOM 19550 C C . GLU A 1 12 ? 4.752 3.698 25.422 1.00 0.00 243 GLU A C 17
ATOM 19551 O O . GLU A 1 12 ? 5.552 4.145 24.600 1.00 0.00 243 GLU A O 17
ATOM 19563 N N . PRO A 1 13 ? 4.995 3.749 26.709 1.00 0.00 244 PRO A N 17
ATOM 19564 C CA . PRO A 1 13 ? 6.250 4.348 27.254 1.00 0.00 244 PRO A CA 17
ATOM 19565 C C . PRO A 1 13 ? 7.489 3.576 26.799 1.00 0.00 244 PRO A C 17
ATOM 19566 O O . PRO A 1 13 ? 8.602 4.100 26.821 1.00 0.00 244 PRO A O 17
ATOM 19577 N N . GLU A 1 14 ? 7.283 2.326 26.382 1.00 0.00 245 GLU A N 17
ATOM 19578 C CA . GLU A 1 14 ? 8.383 1.482 25.917 1.00 0.00 245 GLU A CA 17
ATOM 19579 C C . GLU A 1 14 ? 8.487 1.534 24.396 1.00 0.00 245 GLU A C 17
ATOM 19580 O O . GLU A 1 14 ? 9.452 1.041 23.812 1.00 0.00 245 GLU A O 17
ATOM 19592 N N . GLY A 1 15 ? 7.485 2.134 23.760 1.00 0.00 246 GLY A N 17
ATOM 19593 C CA . GLY A 1 15 ? 7.471 2.245 22.306 1.00 0.00 246 GLY A CA 17
ATOM 19594 C C . GLY A 1 15 ? 6.079 2.607 21.803 1.00 0.00 246 GLY A C 17
ATOM 19595 O O . GLY A 1 15 ? 5.196 2.951 22.588 1.00 0.00 246 GLY A O 17
ATOM 19599 N N . TYR A 1 16 ? 5.887 2.529 20.488 1.00 0.00 247 TYR A N 17
ATOM 19600 C CA . TYR A 1 16 ? 4.593 2.852 19.886 1.00 0.00 247 TYR A CA 17
ATOM 19601 C C . TYR A 1 16 ? 4.361 2.009 18.635 1.00 0.00 247 TYR A C 17
ATOM 19602 O O . TYR A 1 16 ? 5.284 1.377 18.122 1.00 0.00 247 TYR A O 17
ATOM 19620 N N . HIS A 1 17 ? 3.119 1.999 18.152 1.00 0.00 248 HIS A N 17
ATOM 19621 C CA . HIS A 1 17 ? 2.771 1.223 16.960 1.00 0.00 248 HIS A CA 17
ATOM 19622 C C . HIS A 1 17 ? 1.686 1.925 16.150 1.00 0.00 248 HIS A C 17
ATOM 19623 O O . HIS A 1 17 ? 0.890 2.696 16.690 1.00 0.00 248 HIS A O 17
ATOM 19637 N N . TYR A 1 18 ? 1.660 1.642 14.848 1.00 0.00 249 TYR A N 17
ATOM 19638 C CA . TYR A 1 18 ? 0.670 2.233 13.946 1.00 0.00 249 TYR A CA 17
ATOM 19639 C C . TYR A 1 18 ? 0.185 1.183 12.954 1.00 0.00 249 TYR A C 17
ATOM 19640 O O . TYR A 1 18 ? 0.988 0.470 12.353 1.00 0.00 249 TYR A O 17
ATOM 19658 N N . LEU A 1 19 ? -1.135 1.082 12.792 1.00 0.00 250 LEU A N 17
ATOM 19659 C CA . LEU A 1 19 ? -1.716 0.099 11.874 1.00 0.00 250 LEU A CA 17
ATOM 19660 C C . LEU A 1 19 ? -2.900 0.705 11.119 1.00 0.00 250 LEU A C 17
ATOM 19661 O O . LEU A 1 19 ? -3.887 1.124 11.723 1.00 0.00 250 LEU A O 17
ATOM 19677 N N . TYR A 1 20 ? -2.793 0.737 9.791 1.00 0.00 251 TYR A N 17
ATOM 19678 C CA . TYR A 1 20 ? -3.857 1.282 8.946 1.00 0.00 251 TYR A CA 17
ATOM 19679 C C . TYR A 1 20 ? -3.943 0.503 7.636 1.00 0.00 251 TYR A C 17
ATOM 19680 O O . TYR A 1 20 ? -2.936 -0.004 7.140 1.00 0.00 251 TYR A O 17
ATOM 19698 N N . GLU A 1 21 ? -5.153 0.405 7.082 1.00 0.00 252 GLU A N 17
ATOM 19699 C CA . GLU A 1 21 ? -5.367 -0.324 5.827 1.00 0.00 252 GLU A CA 17
ATOM 19700 C C . GLU A 1 21 ? -6.215 0.498 4.862 1.00 0.00 252 GLU A C 17
ATOM 19701 O O . GLU A 1 21 ? -7.348 0.867 5.174 1.00 0.00 252 GLU A O 17
ATOM 19713 N N . THR A 1 22 ? -5.662 0.774 3.683 1.00 0.00 253 THR A N 17
ATOM 19714 C CA . THR A 1 22 ? -6.375 1.547 2.669 1.00 0.00 253 THR A CA 17
ATOM 19715 C C . THR A 1 22 ? -7.279 0.633 1.846 1.00 0.00 253 THR A C 17
ATOM 19716 O O . THR A 1 22 ? -7.080 -0.582 1.807 1.00 0.00 253 THR A O 17
ATOM 19727 N N . GLU A 1 23 ? -8.274 1.223 1.192 1.00 0.00 254 GLU A N 17
ATOM 19728 C CA . GLU A 1 23 ? -9.205 0.451 0.375 1.00 0.00 254 GLU A CA 17
ATOM 19729 C C . GLU A 1 23 ? -8.528 -0.050 -0.896 1.00 0.00 254 GLU A C 17
ATOM 19730 O O . GLU A 1 23 ? -9.091 -0.861 -1.631 1.00 0.00 254 GLU A O 17
ATOM 19742 N N . ASN A 1 24 ? -7.320 0.441 -1.153 1.00 0.00 255 ASN A N 17
ATOM 19743 C CA . ASN A 1 24 ? -6.576 0.038 -2.345 1.00 0.00 255 ASN A CA 17
ATOM 19744 C C . ASN A 1 24 ? -5.854 -1.288 -2.111 1.00 0.00 255 ASN A C 17
ATOM 19745 O O . ASN A 1 24 ? -4.820 -1.558 -2.721 1.00 0.00 255 ASN A O 17
ATOM 19756 N N . LYS A 1 25 ? -6.417 -2.110 -1.228 1.00 0.00 256 LYS A N 17
ATOM 19757 C CA . LYS A 1 25 ? -5.835 -3.416 -0.916 1.00 0.00 256 LYS A CA 17
ATOM 19758 C C . LYS A 1 25 ? -4.409 -3.282 -0.390 1.00 0.00 256 LYS A C 17
ATOM 19759 O O . LYS A 1 25 ? -3.548 -4.106 -0.699 1.00 0.00 256 LYS A O 17
ATOM 19778 N N . ILE A 1 26 ? -4.164 -2.249 0.419 1.00 0.00 257 ILE A N 17
ATOM 19779 C CA . ILE A 1 26 ? -2.834 -2.022 1.000 1.00 0.00 257 ILE A CA 17
ATOM 19780 C C . ILE A 1 26 ? -2.893 -2.130 2.519 1.00 0.00 257 ILE A C 17
ATOM 19781 O O . ILE A 1 26 ? -3.896 -1.776 3.138 1.00 0.00 257 ILE A O 17
ATOM 19797 N N . LEU A 1 27 ? -1.806 -2.616 3.115 1.00 0.00 258 LEU A N 17
ATOM 19798 C CA . LEU A 1 27 ? -1.729 -2.766 4.568 1.00 0.00 258 LEU A CA 17
ATOM 19799 C C . LEU A 1 27 ? -0.297 -2.525 5.037 1.00 0.00 258 LEU A C 17
ATOM 19800 O O . LEU A 1 27 ? 0.604 -3.306 4.732 1.00 0.00 258 LEU A O 17
ATOM 19816 N N . ALA A 1 28 ? -0.091 -1.437 5.779 1.00 0.00 259 ALA A N 17
ATOM 19817 C CA . ALA A 1 28 ? 1.242 -1.094 6.287 1.00 0.00 259 ALA A CA 17
ATOM 19818 C C . ALA A 1 28 ? 1.187 -0.779 7.777 1.00 0.00 259 ALA A C 17
ATOM 19819 O O . ALA A 1 28 ? 0.121 -0.499 8.325 1.00 0.00 259 ALA A O 17
ATOM 19826 N N . GLU A 1 29 ? 2.346 -0.829 8.425 1.00 0.00 260 GLU A N 17
ATOM 19827 C CA . GLU A 1 29 ? 2.426 -0.548 9.853 1.00 0.00 260 GLU A CA 17
ATOM 19828 C C . GLU A 1 29 ? 3.860 -0.218 10.254 1.00 0.00 260 GLU A C 17
ATOM 19829 O O . GLU A 1 29 ? 4.813 -0.684 9.630 1.00 0.00 260 GLU A O 17
ATOM 19841 N N . GLU A 1 30 ? 4.005 0.588 11.305 1.00 0.00 261 GLU A N 17
ATOM 19842 C CA . GLU A 1 30 ? 5.327 0.981 11.798 1.00 0.00 261 GLU A CA 17
ATOM 19843 C C . GLU A 1 30 ? 5.368 0.883 13.317 1.00 0.00 261 GLU A C 17
ATOM 19844 O O . GLU A 1 30 ? 4.355 1.081 13.988 1.00 0.00 261 GLU A O 17
ATOM 19856 N N . ALA A 1 31 ? 6.542 0.571 13.857 1.00 0.00 262 ALA A N 17
ATOM 19857 C CA . ALA A 1 31 ? 6.699 0.444 15.304 1.00 0.00 262 ALA A CA 17
ATOM 19858 C C . ALA A 1 31 ? 8.140 0.721 15.716 1.00 0.00 262 ALA A C 17
ATOM 19859 O O . ALA A 1 31 ? 9.044 0.744 14.881 1.00 0.00 262 ALA A O 17
ATOM 19866 N N . GLY A 1 32 ? 8.343 0.928 17.013 1.00 0.00 263 GLY A N 17
ATOM 19867 C CA . GLY A 1 32 ? 9.675 1.203 17.540 1.00 0.00 263 GLY A CA 17
ATOM 19868 C C . GLY A 1 32 ? 9.758 0.828 19.014 1.00 0.00 263 GLY A C 17
ATOM 19869 O O . GLY A 1 32 ? 8.988 1.328 19.836 1.00 0.00 263 GLY A O 17
ATOM 19873 N N . LYS A 1 33 ? 10.696 -0.059 19.343 1.00 0.00 264 LYS A N 17
ATOM 19874 C CA . LYS A 1 33 ? 10.884 -0.512 20.725 1.00 0.00 264 LYS A CA 17
ATOM 19875 C C . LYS A 1 33 ? 12.292 -0.181 21.206 1.00 0.00 264 LYS A C 17
ATOM 19876 O O . LYS A 1 33 ? 13.260 -0.299 20.453 1.00 0.00 264 LYS A O 17
ATOM 19895 N N . VAL A 1 34 ? 12.403 0.230 22.465 1.00 0.00 265 VAL A N 17
ATOM 19896 C CA . VAL A 1 34 ? 13.701 0.571 23.033 1.00 0.00 265 VAL A CA 17
ATOM 19897 C C . VAL A 1 34 ? 14.466 -0.692 23.411 1.00 0.00 265 VAL A C 17
ATOM 19898 O O . VAL A 1 34 ? 14.032 -1.805 23.115 1.00 0.00 265 VAL A O 17
ATOM 19911 N N . GLU A 1 35 ? 15.609 -0.512 24.070 1.00 0.00 266 GLU A N 17
ATOM 19912 C CA . GLU A 1 35 ? 16.436 -1.644 24.489 1.00 0.00 266 GLU A CA 17
ATOM 19913 C C . GLU A 1 35 ? 17.164 -1.317 25.788 1.00 0.00 266 GLU A C 17
ATOM 19914 O O . GLU A 1 35 ? 17.471 -0.157 26.064 1.00 0.00 266 GLU A O 17
ATOM 19926 N N . LYS A 1 36 ? 17.439 -2.346 26.580 1.00 0.00 267 LYS A N 17
ATOM 19927 C CA . LYS A 1 36 ? 18.133 -2.157 27.848 1.00 0.00 267 LYS A CA 17
ATOM 19928 C C . LYS A 1 36 ? 18.450 -3.505 28.488 1.00 0.00 267 LYS A C 17
ATOM 19929 O O . LYS A 1 36 ? 19.021 -3.566 29.577 1.00 0.00 267 LYS A O 17
ATOM 19948 N N . ILE A 1 37 ? 18.079 -4.580 27.802 1.00 0.00 268 ILE A N 17
ATOM 19949 C CA . ILE A 1 37 ? 18.332 -5.923 28.310 1.00 0.00 268 ILE A CA 17
ATOM 19950 C C . ILE A 1 37 ? 19.811 -6.091 28.643 1.00 0.00 268 ILE A C 17
ATOM 19951 O O . ILE A 1 37 ? 20.674 -5.511 27.983 1.00 0.00 268 ILE A O 17
ATOM 19967 N N . ASP A 1 38 ? 20.099 -6.883 29.671 1.00 0.00 269 ASP A N 17
ATOM 19968 C CA . ASP A 1 38 ? 21.480 -7.115 30.079 1.00 0.00 269 ASP A CA 17
ATOM 19969 C C . ASP A 1 38 ? 22.188 -5.789 30.348 1.00 0.00 269 ASP A C 17
ATOM 19970 O O . ASP A 1 38 ? 21.694 -4.724 29.976 1.00 0.00 269 ASP A O 17
ATOM 19979 N N . ASN A 1 39 ? 23.344 -5.862 31.000 1.00 0.00 270 ASN A N 17
ATOM 19980 C CA . ASN A 1 39 ? 24.112 -4.662 31.317 1.00 0.00 270 ASN A CA 17
ATOM 19981 C C . ASN A 1 39 ? 24.516 -3.925 30.044 1.00 0.00 270 ASN A C 17
ATOM 19982 O O . ASN A 1 39 ? 24.050 -2.816 29.783 1.00 0.00 270 ASN A O 17
ATOM 19993 N N . GLU A 1 40 ? 25.385 -4.548 29.256 1.00 0.00 271 GLU A N 17
ATOM 19994 C CA . GLU A 1 40 ? 25.844 -3.938 28.013 1.00 0.00 271 GLU A CA 17
ATOM 19995 C C . GLU A 1 40 ? 24.660 -3.596 27.116 1.00 0.00 271 GLU A C 17
ATOM 19996 O O . GLU A 1 40 ? 24.249 -4.400 26.280 1.00 0.00 271 GLU A O 17
ATOM 20008 N N . ASN A 1 41 ? 24.117 -2.397 27.297 1.00 0.00 272 ASN A N 17
ATOM 20009 C CA . ASN A 1 41 ? 22.979 -1.955 26.499 1.00 0.00 272 ASN A CA 17
ATOM 20010 C C . ASN A 1 41 ? 23.411 -1.658 25.066 1.00 0.00 272 ASN A C 17
ATOM 20011 O O . ASN A 1 41 ? 24.299 -0.840 24.833 1.00 0.00 272 ASN A O 17
ATOM 20022 N N . GLU A 1 42 ? 22.774 -2.328 24.111 1.00 0.00 273 GLU A N 17
ATOM 20023 C CA . GLU A 1 42 ? 23.100 -2.126 22.704 1.00 0.00 273 GLU A CA 17
ATOM 20024 C C . GLU A 1 42 ? 22.721 -0.715 22.264 1.00 0.00 273 GLU A C 17
ATOM 20025 O O . GLU A 1 42 ? 23.588 0.127 22.030 1.00 0.00 273 GLU A O 17
ATOM 20037 N N . GLY A 1 43 ? 21.419 -0.465 22.155 1.00 0.00 274 GLY A N 17
ATOM 20038 C CA . GLY A 1 43 ? 20.930 0.847 21.743 1.00 0.00 274 GLY A CA 17
ATOM 20039 C C . GLY A 1 43 ? 19.525 0.744 21.160 1.00 0.00 274 GLY A C 17
ATOM 20040 O O . GLY A 1 43 ? 19.008 -0.354 20.952 1.00 0.00 274 GLY A O 17
ATOM 20044 N N . ILE A 1 44 ? 18.912 1.894 20.896 1.00 0.00 275 ILE A N 17
ATOM 20045 C CA . ILE A 1 44 ? 17.567 1.919 20.336 1.00 0.00 275 ILE A CA 17
ATOM 20046 C C . ILE A 1 44 ? 17.549 1.254 18.963 1.00 0.00 275 ILE A C 17
ATOM 20047 O O . ILE A 1 44 ? 18.502 1.373 18.193 1.00 0.00 275 ILE A O 17
ATOM 20063 N N . ARG A 1 45 ? 16.456 0.555 18.660 1.00 0.00 276 ARG A N 17
ATOM 20064 C CA . ARG A 1 45 ? 16.314 -0.128 17.373 1.00 0.00 276 ARG A CA 17
ATOM 20065 C C . ARG A 1 45 ? 14.880 -0.012 16.868 1.00 0.00 276 ARG A C 17
ATOM 20066 O O . ARG A 1 45 ? 13.932 -0.350 17.577 1.00 0.00 276 ARG A O 17
ATOM 20087 N N . VAL A 1 46 ? 14.728 0.471 15.637 1.00 0.00 277 VAL A N 17
ATOM 20088 C CA . VAL A 1 46 ? 13.403 0.634 15.038 1.00 0.00 277 VAL A CA 17
ATOM 20089 C C . VAL A 1 46 ? 13.011 -0.616 14.260 1.00 0.00 277 VAL A C 17
ATOM 20090 O O . VAL A 1 46 ? 13.871 -1.367 13.798 1.00 0.00 277 VAL A O 17
ATOM 20103 N N . LYS A 1 47 ? 11.706 -0.832 14.118 1.00 0.00 278 LYS A N 17
ATOM 20104 C CA . LYS A 1 47 ? 11.195 -1.996 13.394 1.00 0.00 278 LYS A CA 17
ATOM 20105 C C . LYS A 1 47 ? 9.943 -1.620 12.609 1.00 0.00 278 LYS A C 17
ATOM 20106 O O . LYS A 1 47 ? 8.955 -1.161 13.184 1.00 0.00 278 LYS A O 17
ATOM 20125 N N . GLY A 1 48 ? 9.989 -1.816 11.293 1.00 0.00 279 GLY A N 17
ATOM 20126 C CA . GLY A 1 48 ? 8.847 -1.487 10.439 1.00 0.00 279 GLY A CA 17
ATOM 20127 C C . GLY A 1 48 ? 8.798 -2.385 9.208 1.00 0.00 279 GLY A C 17
ATOM 20128 O O . GLY A 1 48 ? 9.817 -2.929 8.780 1.00 0.00 279 GLY A O 17
ATOM 20132 N N . PHE A 1 49 ? 7.603 -2.531 8.644 1.00 0.00 280 PHE A N 17
ATOM 20133 C CA . PHE A 1 49 ? 7.413 -3.360 7.458 1.00 0.00 280 PHE A CA 17
ATOM 20134 C C . PHE A 1 49 ? 6.051 -3.076 6.834 1.00 0.00 280 PHE A C 17
ATOM 20135 O O . PHE A 1 49 ? 5.253 -2.318 7.386 1.00 0.00 280 PHE A O 17
ATOM 20152 N N . TYR A 1 50 ? 5.784 -3.690 5.684 1.00 0.00 281 TYR A N 17
ATOM 20153 C CA . TYR A 1 50 ? 4.503 -3.490 5.009 1.00 0.00 281 TYR A CA 17
ATOM 20154 C C . TYR A 1 50 ? 4.200 -4.651 4.069 1.00 0.00 281 TYR A C 17
ATOM 20155 O O . TYR A 1 50 ? 5.099 -5.207 3.440 1.00 0.00 281 TYR A O 17
ATOM 20173 N N . GLU A 1 51 ? 2.921 -5.016 3.990 1.00 0.00 282 GLU A N 17
ATOM 20174 C CA . GLU A 1 51 ? 2.486 -6.121 3.135 1.00 0.00 282 GLU A CA 17
ATOM 20175 C C . GLU A 1 51 ? 1.188 -5.762 2.417 1.00 0.00 282 GLU A C 17
ATOM 20176 O O . GLU A 1 51 ? 0.430 -4.904 2.869 1.00 0.00 282 GLU A O 17
ATOM 20188 N N . PHE A 1 52 ? 0.940 -6.435 1.299 1.00 0.00 283 PHE A N 17
ATOM 20189 C CA . PHE A 1 52 ? -0.270 -6.198 0.523 1.00 0.00 283 PHE A CA 17
ATOM 20190 C C . PHE A 1 52 ? -0.381 -7.218 -0.604 1.00 0.00 283 PHE A C 17
ATOM 20191 O O . PHE A 1 52 ? 0.611 -7.553 -1.253 1.00 0.00 283 PHE A O 17
ATOM 20208 N N . VAL A 1 53 ? -1.597 -7.707 -0.831 1.00 0.00 284 VAL A N 17
ATOM 20209 C CA . VAL A 1 53 ? -1.847 -8.692 -1.883 1.00 0.00 284 VAL A CA 17
ATOM 20210 C C . VAL A 1 53 ? -2.418 -8.009 -3.119 1.00 0.00 284 VAL A C 17
ATOM 20211 O O . VAL A 1 53 ? -3.403 -7.277 -3.035 1.00 0.00 284 VAL A O 17
ATOM 20224 N N . ALA A 1 54 ? -1.794 -8.249 -4.269 1.00 0.00 285 ALA A N 17
ATOM 20225 C CA . ALA A 1 54 ? -2.259 -7.644 -5.511 1.00 0.00 285 ALA A CA 17
ATOM 20226 C C . ALA A 1 54 ? -3.467 -8.419 -6.050 1.00 0.00 285 ALA A C 17
ATOM 20227 O O . ALA A 1 54 ? -3.573 -9.624 -5.828 1.00 0.00 285 ALA A O 17
ATOM 20234 N N . PRO A 1 55 ? -4.372 -7.770 -6.747 1.00 0.00 286 PRO A N 17
ATOM 20235 C CA . PRO A 1 55 ? -5.575 -8.446 -7.310 1.00 0.00 286 PRO A CA 17
ATOM 20236 C C . PRO A 1 55 ? -5.262 -9.849 -7.833 1.00 0.00 286 PRO A C 17
ATOM 20237 O O . PRO A 1 55 ? -6.148 -10.699 -7.919 1.00 0.00 286 PRO A O 17
ATOM 20248 N N . ASP A 1 56 ? -4.001 -10.079 -8.184 1.00 0.00 287 ASP A N 17
ATOM 20249 C CA . ASP A 1 56 ? -3.586 -11.380 -8.702 1.00 0.00 287 ASP A CA 17
ATOM 20250 C C . ASP A 1 56 ? -3.559 -12.426 -7.590 1.00 0.00 287 ASP A C 17
ATOM 20251 O O . ASP A 1 56 ? -3.185 -13.577 -7.818 1.00 0.00 287 ASP A O 17
ATOM 20260 N N . GLY A 1 57 ? -3.960 -12.021 -6.389 1.00 0.00 288 GLY A N 17
ATOM 20261 C CA . GLY A 1 57 ? -3.983 -12.934 -5.251 1.00 0.00 288 GLY A CA 17
ATOM 20262 C C . GLY A 1 57 ? -2.580 -13.240 -4.754 1.00 0.00 288 GLY A C 17
ATOM 20263 O O . GLY A 1 57 ? -2.405 -13.848 -3.698 1.00 0.00 288 GLY A O 17
ATOM 20267 N N . ILE A 1 58 ? -1.583 -12.821 -5.518 1.00 0.00 289 ILE A N 17
ATOM 20268 C CA . ILE A 1 58 ? -0.200 -13.062 -5.137 1.00 0.00 289 ILE A CA 17
ATOM 20269 C C . ILE A 1 58 ? 0.200 -12.153 -3.981 1.00 0.00 289 ILE A C 17
ATOM 20270 O O . ILE A 1 58 ? -0.057 -10.949 -4.006 1.00 0.00 289 ILE A O 17
ATOM 20286 N N . THR A 1 59 ? 0.822 -12.741 -2.968 1.00 0.00 290 THR A N 17
ATOM 20287 C CA . THR A 1 59 ? 1.249 -11.983 -1.797 1.00 0.00 290 THR A CA 17
ATOM 20288 C C . THR A 1 59 ? 2.585 -11.297 -2.061 1.00 0.00 290 THR A C 17
ATOM 20289 O O . THR A 1 59 ? 3.418 -11.807 -2.809 1.00 0.00 290 THR A O 17
ATOM 20300 N N . TYR A 1 60 ? 2.779 -10.133 -1.444 1.00 0.00 291 TYR A N 17
ATOM 20301 C CA . TYR A 1 60 ? 4.016 -9.378 -1.623 1.00 0.00 291 TYR A CA 17
ATOM 20302 C C . TYR A 1 60 ? 4.272 -8.476 -0.418 1.00 0.00 291 TYR A C 17
ATOM 20303 O O . TYR A 1 60 ? 3.430 -7.650 -0.062 1.00 0.00 291 TYR A O 17
ATOM 20321 N N . ARG A 1 61 ? 5.436 -8.643 0.208 1.00 0.00 292 ARG A N 17
ATOM 20322 C CA . ARG A 1 61 ? 5.797 -7.842 1.379 1.00 0.00 292 ARG A CA 17
ATOM 20323 C C . ARG A 1 61 ? 7.304 -7.619 1.435 1.00 0.00 292 ARG A C 17
ATOM 20324 O O . ARG A 1 61 ? 8.079 -8.406 0.889 1.00 0.00 292 ARG A O 17
ATOM 20345 N N . VAL A 1 62 ? 7.714 -6.544 2.107 1.00 0.00 293 VAL A N 17
ATOM 20346 C CA . VAL A 1 62 ? 9.134 -6.219 2.244 1.00 0.00 293 VAL A CA 17
ATOM 20347 C C . VAL A 1 62 ? 9.412 -5.638 3.629 1.00 0.00 293 VAL A C 17
ATOM 20348 O O . VAL A 1 62 ? 9.009 -4.515 3.933 1.00 0.00 293 VAL A O 17
ATOM 20361 N N . ASP A 1 63 ? 10.100 -6.411 4.463 1.00 0.00 294 ASP A N 17
ATOM 20362 C CA . ASP A 1 63 ? 10.428 -5.969 5.816 1.00 0.00 294 ASP A CA 17
ATOM 20363 C C . ASP A 1 63 ? 11.752 -5.214 5.823 1.00 0.00 294 ASP A C 17
ATOM 20364 O O . ASP A 1 63 ? 12.622 -5.456 4.988 1.00 0.00 294 ASP A O 17
ATOM 20373 N N . TYR A 1 64 ? 11.894 -4.294 6.772 1.00 0.00 295 TYR A N 17
ATOM 20374 C CA . TYR A 1 64 ? 13.114 -3.500 6.883 1.00 0.00 295 TYR A CA 17
ATOM 20375 C C . TYR A 1 64 ? 13.312 -3.028 8.318 1.00 0.00 295 TYR A C 17
ATOM 20376 O O . TYR A 1 64 ? 12.346 -2.752 9.030 1.00 0.00 295 TYR A O 17
ATOM 20394 N N . ILE A 1 65 ? 14.570 -2.939 8.738 1.00 0.00 296 ILE A N 17
ATOM 20395 C CA . ILE A 1 65 ? 14.895 -2.501 10.094 1.00 0.00 296 ILE A CA 17
ATOM 20396 C C . ILE A 1 65 ? 16.196 -1.711 10.095 1.00 0.00 296 ILE A C 17
ATOM 20397 O O . ILE A 1 65 ? 17.083 -1.961 9.279 1.00 0.00 296 ILE A O 17
ATOM 20413 N N . ALA A 1 66 ? 16.307 -0.760 11.022 1.00 0.00 297 ALA A N 17
ATOM 20414 C CA . ALA A 1 66 ? 17.512 0.066 11.131 1.00 0.00 297 ALA A CA 17
ATOM 20415 C C . ALA A 1 66 ? 18.090 -0.019 12.540 1.00 0.00 297 ALA A C 17
ATOM 20416 O O . ALA A 1 66 ? 17.458 0.396 13.512 1.00 0.00 297 ALA A O 17
ATOM 20423 N N . ASP A 1 67 ? 19.305 -0.556 12.639 1.00 0.00 298 ASP A N 17
ATOM 20424 C CA . ASP A 1 67 ? 19.983 -0.693 13.928 1.00 0.00 298 ASP A CA 17
ATOM 20425 C C . ASP A 1 67 ? 20.964 0.457 14.126 1.00 0.00 298 ASP A C 17
ATOM 20426 O O . ASP A 1 67 ? 21.074 1.341 13.277 1.00 0.00 298 ASP A O 17
ATOM 20435 N N . GLU A 1 68 ? 21.679 0.438 15.244 1.00 0.00 299 GLU A N 17
ATOM 20436 C CA . GLU A 1 68 ? 22.649 1.488 15.528 1.00 0.00 299 GLU A CA 17
ATOM 20437 C C . GLU A 1 68 ? 23.815 1.411 14.546 1.00 0.00 299 GLU A C 17
ATOM 20438 O O . GLU A 1 68 ? 24.723 2.243 14.577 1.00 0.00 299 GLU A O 17
ATOM 20450 N N . ASN A 1 69 ? 23.782 0.404 13.675 1.00 0.00 300 ASN A N 17
ATOM 20451 C CA . ASN A 1 69 ? 24.841 0.215 12.682 1.00 0.00 300 ASN A CA 17
ATOM 20452 C C . ASN A 1 69 ? 24.467 0.876 11.358 1.00 0.00 300 ASN A C 17
ATOM 20453 O O . ASN A 1 69 ? 25.334 1.177 10.539 1.00 0.00 300 ASN A O 17
ATOM 20464 N N . GLY A 1 70 ? 23.169 1.100 11.155 1.00 0.00 301 GLY A N 17
ATOM 20465 C CA . GLY A 1 70 ? 22.684 1.727 9.924 1.00 0.00 301 GLY A CA 17
ATOM 20466 C C . GLY A 1 70 ? 21.411 1.046 9.435 1.00 0.00 301 GLY A C 17
ATOM 20467 O O . GLY A 1 70 ? 20.688 0.426 10.215 1.00 0.00 301 GLY A O 17
ATOM 20471 N N . PHE A 1 71 ? 21.143 1.166 8.136 1.00 0.00 302 PHE A N 17
ATOM 20472 C CA . PHE A 1 71 ? 19.953 0.558 7.543 1.00 0.00 302 PHE A CA 17
ATOM 20473 C C . PHE A 1 71 ? 20.241 -0.888 7.145 1.00 0.00 302 PHE A C 17
ATOM 20474 O O . PHE A 1 71 ? 21.283 -1.184 6.563 1.00 0.00 302 PHE A O 17
ATOM 20491 N N . GLN A 1 72 ? 19.310 -1.786 7.468 1.00 0.00 303 GLN A N 17
ATOM 20492 C CA . GLN A 1 72 ? 19.470 -3.207 7.146 1.00 0.00 303 GLN A CA 17
ATOM 20493 C C . GLN A 1 72 ? 18.204 -3.751 6.484 1.00 0.00 303 GLN A C 17
ATOM 20494 O O . GLN A 1 72 ? 17.352 -4.339 7.151 1.00 0.00 303 GLN A O 17
ATOM 20508 N N . PRO A 1 73 ? 18.066 -3.570 5.194 1.00 0.00 304 PRO A N 17
ATOM 20509 C CA . PRO A 1 73 ? 16.874 -4.060 4.436 1.00 0.00 304 PRO A CA 17
ATOM 20510 C C . PRO A 1 73 ? 16.583 -5.535 4.717 1.00 0.00 304 PRO A C 17
ATOM 20511 O O . PRO A 1 73 ? 17.407 -6.241 5.296 1.00 0.00 304 PRO A O 17
ATOM 20522 N N . SER A 1 74 ? 15.404 -5.990 4.302 1.00 0.00 305 SER A N 17
ATOM 20523 C CA . SER A 1 74 ? 15.016 -7.380 4.516 1.00 0.00 305 SER A CA 17
ATOM 20524 C C . SER A 1 74 ? 13.805 -7.740 3.660 1.00 0.00 305 SER A C 17
ATOM 20525 O O . SER A 1 74 ? 13.291 -6.906 2.912 1.00 0.00 305 SER A O 17
ATOM 20533 N N . GLY A 1 75 ? 13.355 -8.984 3.776 1.00 0.00 306 GLY A N 17
ATOM 20534 C CA . GLY A 1 75 ? 12.204 -9.446 3.009 1.00 0.00 306 GLY A CA 17
ATOM 20535 C C . GLY A 1 75 ? 11.923 -10.919 3.283 1.00 0.00 306 GLY A C 17
ATOM 20536 O O . GLY A 1 75 ? 12.664 -11.575 4.015 1.00 0.00 306 GLY A O 17
ATOM 20540 N N . ALA A 1 76 ? 10.851 -11.434 2.691 1.00 0.00 307 ALA A N 17
ATOM 20541 C CA . ALA A 1 76 ? 10.486 -12.834 2.880 1.00 0.00 307 ALA A CA 17
ATOM 20542 C C . ALA A 1 76 ? 11.505 -13.747 2.204 1.00 0.00 307 ALA A C 17
ATOM 20543 O O . ALA A 1 76 ? 11.507 -14.958 2.420 1.00 0.00 307 ALA A O 17
ATOM 20550 N N . HIS A 1 77 ? 12.371 -13.155 1.389 1.00 0.00 308 HIS A N 17
ATOM 20551 C CA . HIS A 1 77 ? 13.392 -13.922 0.687 1.00 0.00 308 HIS A CA 17
ATOM 20552 C C . HIS A 1 77 ? 14.505 -14.326 1.646 1.00 0.00 308 HIS A C 17
ATOM 20553 O O . HIS A 1 77 ? 15.480 -14.965 1.251 1.00 0.00 308 HIS A O 17
ATOM 20567 N N . LEU A 1 78 ? 14.349 -13.947 2.914 1.00 0.00 309 LEU A N 17
ATOM 20568 C CA . LEU A 1 78 ? 15.336 -14.269 3.946 1.00 0.00 309 LEU A CA 17
ATOM 20569 C C . LEU A 1 78 ? 14.631 -14.879 5.165 1.00 0.00 309 LEU A C 17
ATOM 20570 O O . LEU A 1 78 ? 14.037 -14.149 5.958 1.00 0.00 309 LEU A O 17
ATOM 20586 N N . PRO A 1 79 ? 14.669 -16.184 5.339 1.00 0.00 310 PRO A N 17
ATOM 20587 C CA . PRO A 1 79 ? 13.996 -16.845 6.498 1.00 0.00 310 PRO A CA 17
ATOM 20588 C C . PRO A 1 79 ? 14.248 -16.103 7.810 1.00 0.00 310 PRO A C 17
ATOM 20589 O O . PRO A 1 79 ? 15.383 -15.748 8.128 1.00 0.00 310 PRO A O 17
ATOM 20600 N N . LYS A 1 80 ? 13.178 -15.870 8.564 1.00 0.00 311 LYS A N 17
ATOM 20601 C CA . LYS A 1 80 ? 13.292 -15.167 9.836 1.00 0.00 311 LYS A CA 17
ATOM 20602 C C . LYS A 1 80 ? 14.232 -15.912 10.780 1.00 0.00 311 LYS A C 17
ATOM 20603 O O . LYS A 1 80 ? 14.197 -17.132 10.776 1.00 0.00 311 LYS A O 17
ATOM 20622 N N . ILE A 1 4 ? -9.739 5.771 3.533 1.00 0.00 235 ILE A N 18
ATOM 20623 C CA . ILE A 1 4 ? -9.310 4.808 4.541 1.00 0.00 235 ILE A CA 18
ATOM 20624 C C . ILE A 1 4 ? -10.518 4.214 5.259 1.00 0.00 235 ILE A C 18
ATOM 20625 O O . ILE A 1 4 ? -11.391 4.941 5.733 1.00 0.00 235 ILE A O 18
ATOM 20641 N N . ILE A 1 5 ? -10.564 2.884 5.333 1.00 0.00 236 ILE A N 18
ATOM 20642 C CA . ILE A 1 5 ? -11.674 2.191 5.994 1.00 0.00 236 ILE A CA 18
ATOM 20643 C C . ILE A 1 5 ? -11.297 1.817 7.425 1.00 0.00 236 ILE A C 18
ATOM 20644 O O . ILE A 1 5 ? -12.147 1.801 8.316 1.00 0.00 236 ILE A O 18
ATOM 20660 N N . ARG A 1 6 ? -10.015 1.517 7.638 1.00 0.00 237 ARG A N 18
ATOM 20661 C CA . ARG A 1 6 ? -9.519 1.143 8.965 1.00 0.00 237 ARG A CA 18
ATOM 20662 C C . ARG A 1 6 ? -8.435 2.115 9.420 1.00 0.00 237 ARG A C 18
ATOM 20663 O O . ARG A 1 6 ? -7.534 2.455 8.654 1.00 0.00 237 ARG A O 18
ATOM 20684 N N . PHE A 1 7 ? -8.531 2.558 10.670 1.00 0.00 238 PHE A N 18
ATOM 20685 C CA . PHE A 1 7 ? -7.555 3.496 11.225 1.00 0.00 238 PHE A CA 18
ATOM 20686 C C . PHE A 1 7 ? -7.407 3.285 12.728 1.00 0.00 238 PHE A C 18
ATOM 20687 O O . PHE A 1 7 ? -8.387 3.335 13.472 1.00 0.00 238 PHE A O 18
ATOM 20704 N N . GLU A 1 8 ? -6.174 3.048 13.168 1.00 0.00 239 GLU A N 18
ATOM 20705 C CA . GLU A 1 8 ? -5.898 2.829 14.587 1.00 0.00 239 GLU A CA 18
ATOM 20706 C C . GLU A 1 8 ? -4.489 3.302 14.931 1.00 0.00 239 GLU A C 18
ATOM 20707 O O . GLU A 1 8 ? -3.542 3.054 14.185 1.00 0.00 239 GLU A O 18
ATOM 20719 N N . ASN A 1 9 ? -4.360 3.988 16.065 1.00 0.00 240 ASN A N 18
ATOM 20720 C CA . ASN A 1 9 ? -3.062 4.500 16.502 1.00 0.00 240 ASN A CA 18
ATOM 20721 C C . ASN A 1 9 ? -2.983 4.530 18.026 1.00 0.00 240 ASN A C 18
ATOM 20722 O O . ASN A 1 9 ? -3.920 4.966 18.697 1.00 0.00 240 ASN A O 18
ATOM 20733 N N . ASP A 1 10 ? -1.858 4.062 18.568 1.00 0.00 241 ASP A N 18
ATOM 20734 C CA . ASP A 1 10 ? -1.660 4.035 20.018 1.00 0.00 241 ASP A CA 18
ATOM 20735 C C . ASP A 1 10 ? -0.196 4.295 20.356 1.00 0.00 241 ASP A C 18
ATOM 20736 O O . ASP A 1 10 ? 0.671 4.246 19.481 1.00 0.00 241 ASP A O 18
ATOM 20745 N N . VAL A 1 11 ? 0.078 4.573 21.632 1.00 0.00 242 VAL A N 18
ATOM 20746 C CA . VAL A 1 11 ? 1.446 4.845 22.073 1.00 0.00 242 VAL A CA 18
ATOM 20747 C C . VAL A 1 11 ? 1.679 4.303 23.481 1.00 0.00 242 VAL A C 18
ATOM 20748 O O . VAL A 1 11 ? 0.868 4.512 24.381 1.00 0.00 242 VAL A O 18
ATOM 20761 N N . GLU A 1 12 ? 2.806 3.610 23.659 1.00 0.00 243 GLU A N 18
ATOM 20762 C CA . GLU A 1 12 ? 3.167 3.036 24.959 1.00 0.00 243 GLU A CA 18
ATOM 20763 C C . GLU A 1 12 ? 4.382 3.775 25.528 1.00 0.00 243 GLU A C 18
ATOM 20764 O O . GLU A 1 12 ? 5.190 4.314 24.771 1.00 0.00 243 GLU A O 18
ATOM 20776 N N . PRO A 1 13 ? 4.534 3.817 26.831 1.00 0.00 244 PRO A N 18
ATOM 20777 C CA . PRO A 1 13 ? 5.688 4.517 27.475 1.00 0.00 244 PRO A CA 18
ATOM 20778 C C . PRO A 1 13 ? 7.019 3.837 27.146 1.00 0.00 244 PRO A C 18
ATOM 20779 O O . PRO A 1 13 ? 8.089 4.380 27.423 1.00 0.00 244 PRO A O 18
ATOM 20790 N N . GLU A 1 14 ? 6.942 2.647 26.549 1.00 0.00 245 GLU A N 18
ATOM 20791 C CA . GLU A 1 14 ? 8.142 1.893 26.174 1.00 0.00 245 GLU A CA 18
ATOM 20792 C C . GLU A 1 14 ? 8.336 1.928 24.662 1.00 0.00 245 GLU A C 18
ATOM 20793 O O . GLU A 1 14 ? 9.423 1.648 24.157 1.00 0.00 245 GLU A O 18
ATOM 20805 N N . GLY A 1 15 ? 7.272 2.276 23.944 1.00 0.00 246 GLY A N 18
ATOM 20806 C CA . GLY A 1 15 ? 7.329 2.349 22.488 1.00 0.00 246 GLY A CA 18
ATOM 20807 C C . GLY A 1 15 ? 5.975 2.754 21.914 1.00 0.00 246 GLY A C 18
ATOM 20808 O O . GLY A 1 15 ? 5.120 3.278 22.628 1.00 0.00 246 GLY A O 18
ATOM 20812 N N . TYR A 1 16 ? 5.785 2.511 20.619 1.00 0.00 247 TYR A N 18
ATOM 20813 C CA . TYR A 1 16 ? 4.527 2.855 19.956 1.00 0.00 247 TYR A CA 18
ATOM 20814 C C . TYR A 1 16 ? 4.231 1.874 18.823 1.00 0.00 247 TYR A C 18
ATOM 20815 O O . TYR A 1 16 ? 5.117 1.149 18.369 1.00 0.00 247 TYR A O 18
ATOM 20833 N N . HIS A 1 17 ? 2.976 1.860 18.372 1.00 0.00 248 HIS A N 18
ATOM 20834 C CA . HIS A 1 17 ? 2.561 0.966 17.290 1.00 0.00 248 HIS A CA 18
ATOM 20835 C C . HIS A 1 17 ? 1.537 1.653 16.389 1.00 0.00 248 HIS A C 18
ATOM 20836 O O . HIS A 1 17 ? 0.728 2.458 16.852 1.00 0.00 248 HIS A O 18
ATOM 20850 N N . TYR A 1 18 ? 1.580 1.324 15.098 1.00 0.00 249 TYR A N 18
ATOM 20851 C CA . TYR A 1 18 ? 0.655 1.907 14.122 1.00 0.00 249 TYR A CA 18
ATOM 20852 C C . TYR A 1 18 ? 0.087 0.820 13.216 1.00 0.00 249 TYR A C 18
ATOM 20853 O O . TYR A 1 18 ? 0.806 -0.083 12.788 1.00 0.00 249 TYR A O 18
ATOM 20871 N N . LEU A 1 19 ? -1.210 0.911 12.930 1.00 0.00 250 LEU A N 18
ATOM 20872 C CA . LEU A 1 19 ? -1.872 -0.074 12.076 1.00 0.00 250 LEU A CA 18
ATOM 20873 C C . LEU A 1 19 ? -3.003 0.585 11.284 1.00 0.00 250 LEU A C 18
ATOM 20874 O O . LEU A 1 19 ? -3.945 1.127 11.864 1.00 0.00 250 LEU A O 18
ATOM 20890 N N . TYR A 1 20 ? -2.904 0.531 9.957 1.00 0.00 251 TYR A N 18
ATOM 20891 C CA . TYR A 1 20 ? -3.925 1.120 9.089 1.00 0.00 251 TYR A CA 18
ATOM 20892 C C . TYR A 1 20 ? -4.050 0.316 7.797 1.00 0.00 251 TYR A C 18
ATOM 20893 O O . TYR A 1 20 ? -3.069 -0.240 7.304 1.00 0.00 251 TYR A O 18
ATOM 20911 N N . GLU A 1 21 ? -5.267 0.257 7.255 1.00 0.00 252 GLU A N 18
ATOM 20912 C CA . GLU A 1 21 ? -5.521 -0.486 6.018 1.00 0.00 252 GLU A CA 18
ATOM 20913 C C . GLU A 1 21 ? -6.473 0.291 5.114 1.00 0.00 252 GLU A C 18
ATOM 20914 O O . GLU A 1 21 ? -7.559 0.687 5.534 1.00 0.00 252 GLU A O 18
ATOM 20926 N N . THR A 1 22 ? -6.051 0.510 3.869 1.00 0.00 253 THR A N 18
ATOM 20927 C CA . THR A 1 22 ? -6.867 1.246 2.902 1.00 0.00 253 THR A CA 18
ATOM 20928 C C . THR A 1 22 ? -7.721 0.292 2.072 1.00 0.00 253 THR A C 18
ATOM 20929 O O . THR A 1 22 ? -7.634 -0.926 2.220 1.00 0.00 253 THR A O 18
ATOM 20940 N N . GLU A 1 23 ? -8.545 0.861 1.197 1.00 0.00 254 GLU A N 18
ATOM 20941 C CA . GLU A 1 23 ? -9.417 0.062 0.341 1.00 0.00 254 GLU A CA 18
ATOM 20942 C C . GLU A 1 23 ? -8.643 -0.474 -0.861 1.00 0.00 254 GLU A C 18
ATOM 20943 O O . GLU A 1 23 ? -9.093 -1.397 -1.541 1.00 0.00 254 GLU A O 18
ATOM 20955 N N . ASN A 1 24 ? -7.479 0.112 -1.117 1.00 0.00 255 ASN A N 18
ATOM 20956 C CA . ASN A 1 24 ? -6.652 -0.312 -2.242 1.00 0.00 255 ASN A CA 18
ATOM 20957 C C . ASN A 1 24 ? -5.977 -1.650 -1.948 1.00 0.00 255 ASN A C 18
ATOM 20958 O O . ASN A 1 24 ? -4.968 -1.994 -2.564 1.00 0.00 255 ASN A O 18
ATOM 20969 N N . LYS A 1 25 ? -6.543 -2.400 -1.007 1.00 0.00 256 LYS A N 18
ATOM 20970 C CA . LYS A 1 25 ? -5.989 -3.701 -0.638 1.00 0.00 256 LYS A CA 18
ATOM 20971 C C . LYS A 1 25 ? -4.567 -3.553 -0.107 1.00 0.00 256 LYS A C 18
ATOM 20972 O O . LYS A 1 25 ? -3.706 -4.381 -0.396 1.00 0.00 256 LYS A O 18
ATOM 20991 N N . ILE A 1 26 ? -4.324 -2.496 0.670 1.00 0.00 257 ILE A N 18
ATOM 20992 C CA . ILE A 1 26 ? -2.992 -2.250 1.237 1.00 0.00 257 ILE A CA 18
ATOM 20993 C C . ILE A 1 26 ? -3.033 -2.324 2.758 1.00 0.00 257 ILE A C 18
ATOM 20994 O O . ILE A 1 26 ? -3.931 -1.771 3.392 1.00 0.00 257 ILE A O 18
ATOM 21010 N N . LEU A 1 27 ? -2.043 -3.002 3.337 1.00 0.00 258 LEU A N 18
ATOM 21011 C CA . LEU A 1 27 ? -1.952 -3.142 4.791 1.00 0.00 258 LEU A CA 18
ATOM 21012 C C . LEU A 1 27 ? -0.513 -2.892 5.238 1.00 0.00 258 LEU A C 18
ATOM 21013 O O . LEU A 1 27 ? 0.387 -3.671 4.927 1.00 0.00 258 LEU A O 18
ATOM 21029 N N . ALA A 1 28 ? -0.303 -1.794 5.964 1.00 0.00 259 ALA A N 18
ATOM 21030 C CA . ALA A 1 28 ? 1.033 -1.439 6.448 1.00 0.00 259 ALA A CA 18
ATOM 21031 C C . ALA A 1 28 ? 1.001 -1.127 7.938 1.00 0.00 259 ALA A C 18
ATOM 21032 O O . ALA A 1 28 ? -0.063 -0.911 8.518 1.00 0.00 259 ALA A O 18
ATOM 21039 N N . GLU A 1 29 ? 2.179 -1.105 8.550 1.00 0.00 260 GLU A N 18
ATOM 21040 C CA . GLU A 1 29 ? 2.288 -0.820 9.975 1.00 0.00 260 GLU A CA 18
ATOM 21041 C C . GLU A 1 29 ? 3.697 -0.354 10.316 1.00 0.00 260 GLU A C 18
ATOM 21042 O O . GLU A 1 29 ? 4.591 -0.379 9.471 1.00 0.00 260 GLU A O 18
ATOM 21054 N N . GLU A 1 30 ? 3.889 0.065 11.560 1.00 0.00 261 GLU A N 18
ATOM 21055 C CA . GLU A 1 30 ? 5.196 0.530 12.002 1.00 0.00 261 GLU A CA 18
ATOM 21056 C C . GLU A 1 30 ? 5.265 0.549 13.524 1.00 0.00 261 GLU A C 18
ATOM 21057 O O . GLU A 1 30 ? 4.264 0.792 14.198 1.00 0.00 261 GLU A O 18
ATOM 21069 N N . ALA A 1 31 ? 6.453 0.289 14.063 1.00 0.00 262 ALA A N 18
ATOM 21070 C CA . ALA A 1 31 ? 6.636 0.276 15.510 1.00 0.00 262 ALA A CA 18
ATOM 21071 C C . ALA A 1 31 ? 8.093 0.540 15.871 1.00 0.00 262 ALA A C 18
ATOM 21072 O O . ALA A 1 31 ? 8.992 0.366 15.046 1.00 0.00 262 ALA A O 18
ATOM 21079 N N . GLY A 1 32 ? 8.319 0.961 17.111 1.00 0.00 263 GLY A N 18
ATOM 21080 C CA . GLY A 1 32 ? 9.668 1.248 17.581 1.00 0.00 263 GLY A CA 18
ATOM 21081 C C . GLY A 1 32 ? 9.746 1.150 19.100 1.00 0.00 263 GLY A C 18
ATOM 21082 O O . GLY A 1 32 ? 8.989 1.808 19.813 1.00 0.00 263 GLY A O 18
ATOM 21086 N N . LYS A 1 33 ? 10.667 0.318 19.588 1.00 0.00 264 LYS A N 18
ATOM 21087 C CA . LYS A 1 33 ? 10.849 0.128 21.029 1.00 0.00 264 LYS A CA 18
ATOM 21088 C C . LYS A 1 33 ? 12.248 0.560 21.449 1.00 0.00 264 LYS A C 18
ATOM 21089 O O . LYS A 1 33 ? 13.177 0.560 20.640 1.00 0.00 264 LYS A O 18
ATOM 21108 N N . VAL A 1 34 ? 12.394 0.929 22.716 1.00 0.00 265 VAL A N 18
ATOM 21109 C CA . VAL A 1 34 ? 13.686 1.365 23.230 1.00 0.00 265 VAL A CA 18
ATOM 21110 C C . VAL A 1 34 ? 14.604 0.170 23.456 1.00 0.00 265 VAL A C 18
ATOM 21111 O O . VAL A 1 34 ? 14.282 -0.955 23.075 1.00 0.00 265 VAL A O 18
ATOM 21124 N N . GLU A 1 35 ? 15.751 0.423 24.079 1.00 0.00 266 GLU A N 18
ATOM 21125 C CA . GLU A 1 35 ? 16.716 -0.636 24.355 1.00 0.00 266 GLU A CA 18
ATOM 21126 C C . GLU A 1 35 ? 17.632 -0.230 25.504 1.00 0.00 266 GLU A C 18
ATOM 21127 O O . GLU A 1 35 ? 18.421 0.707 25.378 1.00 0.00 266 GLU A O 18
ATOM 21139 N N . LYS A 1 36 ? 17.521 -0.936 26.624 1.00 0.00 267 LYS A N 18
ATOM 21140 C CA . LYS A 1 36 ? 18.345 -0.633 27.788 1.00 0.00 267 LYS A CA 18
ATOM 21141 C C . LYS A 1 36 ? 18.207 0.837 28.170 1.00 0.00 267 LYS A C 18
ATOM 21142 O O . LYS A 1 36 ? 19.061 1.659 27.835 1.00 0.00 267 LYS A O 18
ATOM 21161 N N . ILE A 1 37 ? 17.126 1.162 28.868 1.00 0.00 268 ILE A N 18
ATOM 21162 C CA . ILE A 1 37 ? 16.883 2.538 29.288 1.00 0.00 268 ILE A CA 18
ATOM 21163 C C . ILE A 1 37 ? 17.810 2.916 30.441 1.00 0.00 268 ILE A C 18
ATOM 21164 O O . ILE A 1 37 ? 17.937 4.091 30.785 1.00 0.00 268 ILE A O 18
ATOM 21180 N N . ASP A 1 38 ? 18.454 1.916 31.031 1.00 0.00 269 ASP A N 18
ATOM 21181 C CA . ASP A 1 38 ? 19.364 2.159 32.144 1.00 0.00 269 ASP A CA 18
ATOM 21182 C C . ASP A 1 38 ? 20.409 3.204 31.766 1.00 0.00 269 ASP A C 18
ATOM 21183 O O . ASP A 1 38 ? 20.610 3.499 30.588 1.00 0.00 269 ASP A O 18
ATOM 21192 N N . ASN A 1 39 ? 21.074 3.757 32.776 1.00 0.00 270 ASN A N 18
ATOM 21193 C CA . ASN A 1 39 ? 22.101 4.767 32.543 1.00 0.00 270 ASN A CA 18
ATOM 21194 C C . ASN A 1 39 ? 23.280 4.165 31.784 1.00 0.00 270 ASN A C 18
ATOM 21195 O O . ASN A 1 39 ? 23.366 2.950 31.622 1.00 0.00 270 ASN A O 18
ATOM 21206 N N . GLU A 1 40 ? 24.183 5.028 31.324 1.00 0.00 271 GLU A N 18
ATOM 21207 C CA . GLU A 1 40 ? 25.359 4.579 30.583 1.00 0.00 271 GLU A CA 18
ATOM 21208 C C . GLU A 1 40 ? 24.951 3.778 29.349 1.00 0.00 271 GLU A C 18
ATOM 21209 O O . GLU A 1 40 ? 23.909 3.124 29.338 1.00 0.00 271 GLU A O 18
ATOM 21221 N N . ASN A 1 41 ? 25.781 3.841 28.311 1.00 0.00 272 ASN A N 18
ATOM 21222 C CA . ASN A 1 41 ? 25.506 3.122 27.068 1.00 0.00 272 ASN A CA 18
ATOM 21223 C C . ASN A 1 41 ? 24.148 3.524 26.497 1.00 0.00 272 ASN A C 18
ATOM 21224 O O . ASN A 1 41 ? 23.251 3.935 27.232 1.00 0.00 272 ASN A O 18
ATOM 21235 N N . GLU A 1 42 ? 24.008 3.401 25.181 1.00 0.00 273 GLU A N 18
ATOM 21236 C CA . GLU A 1 42 ? 22.756 3.752 24.516 1.00 0.00 273 GLU A CA 18
ATOM 21237 C C . GLU A 1 42 ? 22.805 3.357 23.043 1.00 0.00 273 GLU A C 18
ATOM 21238 O O . GLU A 1 42 ? 23.845 3.475 22.394 1.00 0.00 273 GLU A O 18
ATOM 21250 N N . GLY A 1 43 ? 21.677 2.888 22.521 1.00 0.00 274 GLY A N 18
ATOM 21251 C CA . GLY A 1 43 ? 21.607 2.479 21.122 1.00 0.00 274 GLY A CA 18
ATOM 21252 C C . GLY A 1 43 ? 20.242 1.886 20.794 1.00 0.00 274 GLY A C 18
ATOM 21253 O O . GLY A 1 43 ? 20.091 0.668 20.694 1.00 0.00 274 GLY A O 18
ATOM 21257 N N . ILE A 1 44 ? 19.249 2.754 20.625 1.00 0.00 275 ILE A N 18
ATOM 21258 C CA . ILE A 1 44 ? 17.899 2.306 20.307 1.00 0.00 275 ILE A CA 18
ATOM 21259 C C . ILE A 1 44 ? 17.782 2.002 18.816 1.00 0.00 275 ILE A C 18
ATOM 21260 O O . ILE A 1 44 ? 18.560 2.508 18.008 1.00 0.00 275 ILE A O 18
ATOM 21276 N N . ARG A 1 45 ? 16.803 1.170 18.461 1.00 0.00 276 ARG A N 18
ATOM 21277 C CA . ARG A 1 45 ? 16.581 0.793 17.063 1.00 0.00 276 ARG A CA 18
ATOM 21278 C C . ARG A 1 45 ? 15.101 0.896 16.713 1.00 0.00 276 ARG A C 18
ATOM 21279 O O . ARG A 1 45 ? 14.247 0.986 17.595 1.00 0.00 276 ARG A O 18
ATOM 21300 N N . VAL A 1 46 ? 14.804 0.880 15.415 1.00 0.00 277 VAL A N 18
ATOM 21301 C CA . VAL A 1 46 ? 13.421 0.970 14.939 1.00 0.00 277 VAL A CA 18
ATOM 21302 C C . VAL A 1 46 ? 13.193 -0.012 13.795 1.00 0.00 277 VAL A C 18
ATOM 21303 O O . VAL A 1 46 ? 14.078 -0.232 12.969 1.00 0.00 277 VAL A O 18
ATOM 21316 N N . LYS A 1 47 ? 11.999 -0.605 13.755 1.00 0.00 278 LYS A N 18
ATOM 21317 C CA . LYS A 1 47 ? 11.658 -1.573 12.708 1.00 0.00 278 LYS A CA 18
ATOM 21318 C C . LYS A 1 47 ? 10.285 -1.267 12.121 1.00 0.00 278 LYS A C 18
ATOM 21319 O O . LYS A 1 47 ? 9.371 -0.849 12.833 1.00 0.00 278 LYS A O 18
ATOM 21338 N N . GLY A 1 48 ? 10.148 -1.480 10.815 1.00 0.00 279 GLY A N 18
ATOM 21339 C CA . GLY A 1 48 ? 8.883 -1.226 10.131 1.00 0.00 279 GLY A CA 18
ATOM 21340 C C . GLY A 1 48 ? 8.771 -2.071 8.868 1.00 0.00 279 GLY A C 18
ATOM 21341 O O . GLY A 1 48 ? 9.767 -2.329 8.191 1.00 0.00 279 GLY A O 18
ATOM 21345 N N . PHE A 1 49 ? 7.551 -2.502 8.554 1.00 0.00 280 PHE A N 18
ATOM 21346 C CA . PHE A 1 49 ? 7.316 -3.322 7.367 1.00 0.00 280 PHE A CA 18
ATOM 21347 C C . PHE A 1 49 ? 5.891 -3.133 6.860 1.00 0.00 280 PHE A C 18
ATOM 21348 O O . PHE A 1 49 ? 5.074 -2.473 7.502 1.00 0.00 280 PHE A O 18
ATOM 21365 N N . TYR A 1 50 ? 5.596 -3.731 5.709 1.00 0.00 281 TYR A N 18
ATOM 21366 C CA . TYR A 1 50 ? 4.259 -3.635 5.128 1.00 0.00 281 TYR A CA 18
ATOM 21367 C C . TYR A 1 50 ? 4.002 -4.806 4.191 1.00 0.00 281 TYR A C 18
ATOM 21368 O O . TYR A 1 50 ? 4.911 -5.280 3.507 1.00 0.00 281 TYR A O 18
ATOM 21386 N N . GLU A 1 51 ? 2.755 -5.277 4.169 1.00 0.00 282 GLU A N 18
ATOM 21387 C CA . GLU A 1 51 ? 2.377 -6.406 3.318 1.00 0.00 282 GLU A CA 18
ATOM 21388 C C . GLU A 1 51 ? 1.049 -6.130 2.620 1.00 0.00 282 GLU A C 18
ATOM 21389 O O . GLU A 1 51 ? 0.168 -5.464 3.167 1.00 0.00 282 GLU A O 18
ATOM 21401 N N . PHE A 1 52 ? 0.914 -6.652 1.406 1.00 0.00 283 PHE A N 18
ATOM 21402 C CA . PHE A 1 52 ? -0.307 -6.470 0.634 1.00 0.00 283 PHE A CA 18
ATOM 21403 C C . PHE A 1 52 ? -0.273 -7.342 -0.614 1.00 0.00 283 PHE A C 18
ATOM 21404 O O . PHE A 1 52 ? 0.766 -7.476 -1.262 1.00 0.00 283 PHE A O 18
ATOM 21421 N N . VAL A 1 53 ? -1.414 -7.942 -0.942 1.00 0.00 284 VAL A N 18
ATOM 21422 C CA . VAL A 1 53 ? -1.511 -8.816 -2.111 1.00 0.00 284 VAL A CA 18
ATOM 21423 C C . VAL A 1 53 ? -2.069 -8.056 -3.314 1.00 0.00 284 VAL A C 18
ATOM 21424 O O . VAL A 1 53 ? -3.161 -7.492 -3.250 1.00 0.00 284 VAL A O 18
ATOM 21437 N N . ALA A 1 54 ? -1.319 -8.053 -4.410 1.00 0.00 285 ALA A N 18
ATOM 21438 C CA . ALA A 1 54 ? -1.761 -7.369 -5.619 1.00 0.00 285 ALA A CA 18
ATOM 21439 C C . ALA A 1 54 ? -3.046 -8.025 -6.135 1.00 0.00 285 ALA A C 18
ATOM 21440 O O . ALA A 1 54 ? -3.265 -9.211 -5.898 1.00 0.00 285 ALA A O 18
ATOM 21447 N N . PRO A 1 55 ? -3.895 -7.301 -6.828 1.00 0.00 286 PRO A N 18
ATOM 21448 C CA . PRO A 1 55 ? -5.165 -7.867 -7.366 1.00 0.00 286 PRO A CA 18
ATOM 21449 C C . PRO A 1 55 ? -4.990 -9.300 -7.872 1.00 0.00 286 PRO A C 18
ATOM 21450 O O . PRO A 1 55 ? -5.952 -10.065 -7.943 1.00 0.00 286 PRO A O 18
ATOM 21461 N N . ASP A 1 56 ? -3.756 -9.653 -8.220 1.00 0.00 287 ASP A N 18
ATOM 21462 C CA . ASP A 1 56 ? -3.462 -10.992 -8.718 1.00 0.00 287 ASP A CA 18
ATOM 21463 C C . ASP A 1 56 ? -3.453 -12.004 -7.574 1.00 0.00 287 ASP A C 18
ATOM 21464 O O . ASP A 1 56 ? -3.127 -13.174 -7.772 1.00 0.00 287 ASP A O 18
ATOM 21473 N N . GLY A 1 57 ? -3.815 -11.546 -6.381 1.00 0.00 288 GLY A N 18
ATOM 21474 C CA . GLY A 1 57 ? -3.846 -12.420 -5.214 1.00 0.00 288 GLY A CA 18
ATOM 21475 C C . GLY A 1 57 ? -2.438 -12.829 -4.795 1.00 0.00 288 GLY A C 18
ATOM 21476 O O . GLY A 1 57 ? -2.254 -13.485 -3.770 1.00 0.00 288 GLY A O 18
ATOM 21480 N N . ILE A 1 58 ? -1.447 -12.438 -5.590 1.00 0.00 289 ILE A N 18
ATOM 21481 C CA . ILE A 1 58 ? -0.064 -12.775 -5.280 1.00 0.00 289 ILE A CA 18
ATOM 21482 C C . ILE A 1 58 ? 0.391 -12.032 -4.027 1.00 0.00 289 ILE A C 18
ATOM 21483 O O . ILE A 1 58 ? 0.232 -10.815 -3.924 1.00 0.00 289 ILE A O 18
ATOM 21499 N N . THR A 1 59 ? 0.947 -12.771 -3.076 1.00 0.00 290 THR A N 18
ATOM 21500 C CA . THR A 1 59 ? 1.409 -12.171 -1.832 1.00 0.00 290 THR A CA 18
ATOM 21501 C C . THR A 1 59 ? 2.723 -11.427 -2.043 1.00 0.00 290 THR A C 18
ATOM 21502 O O . THR A 1 59 ? 3.544 -11.814 -2.875 1.00 0.00 290 THR A O 18
ATOM 21513 N N . TYR A 1 60 ? 2.912 -10.352 -1.282 1.00 0.00 291 TYR A N 18
ATOM 21514 C CA . TYR A 1 60 ? 4.126 -9.549 -1.387 1.00 0.00 291 TYR A CA 18
ATOM 21515 C C . TYR A 1 60 ? 4.378 -8.792 -0.087 1.00 0.00 291 TYR A C 18
ATOM 21516 O O . TYR A 1 60 ? 3.528 -8.031 0.373 1.00 0.00 291 TYR A O 18
ATOM 21534 N N . ARG A 1 61 ? 5.554 -9.009 0.501 1.00 0.00 292 ARG A N 18
ATOM 21535 C CA . ARG A 1 61 ? 5.921 -8.346 1.754 1.00 0.00 292 ARG A CA 18
ATOM 21536 C C . ARG A 1 61 ? 7.355 -7.838 1.682 1.00 0.00 292 ARG A C 18
ATOM 21537 O O . ARG A 1 61 ? 8.222 -8.477 1.085 1.00 0.00 292 ARG A O 18
ATOM 21558 N N . VAL A 1 62 ? 7.600 -6.686 2.301 1.00 0.00 293 VAL A N 18
ATOM 21559 C CA . VAL A 1 62 ? 8.937 -6.091 2.315 1.00 0.00 293 VAL A CA 18
ATOM 21560 C C . VAL A 1 62 ? 9.200 -5.430 3.661 1.00 0.00 293 VAL A C 18
ATOM 21561 O O . VAL A 1 62 ? 8.637 -4.381 3.972 1.00 0.00 293 VAL A O 18
ATOM 21574 N N . ASP A 1 63 ? 10.060 -6.057 4.461 1.00 0.00 294 ASP A N 18
ATOM 21575 C CA . ASP A 1 63 ? 10.400 -5.535 5.784 1.00 0.00 294 ASP A CA 18
ATOM 21576 C C . ASP A 1 63 ? 11.743 -4.824 5.756 1.00 0.00 294 ASP A C 18
ATOM 21577 O O . ASP A 1 63 ? 12.571 -5.061 4.875 1.00 0.00 294 ASP A O 18
ATOM 21586 N N . TYR A 1 64 ? 11.951 -3.953 6.734 1.00 0.00 295 TYR A N 18
ATOM 21587 C CA . TYR A 1 64 ? 13.193 -3.201 6.837 1.00 0.00 295 TYR A CA 18
ATOM 21588 C C . TYR A 1 64 ? 13.436 -2.802 8.287 1.00 0.00 295 TYR A C 18
ATOM 21589 O O . TYR A 1 64 ? 12.515 -2.379 8.986 1.00 0.00 295 TYR A O 18
ATOM 21607 N N . ILE A 1 65 ? 14.679 -2.950 8.739 1.00 0.00 296 ILE A N 18
ATOM 21608 C CA . ILE A 1 65 ? 15.038 -2.613 10.119 1.00 0.00 296 ILE A CA 18
ATOM 21609 C C . ILE A 1 65 ? 16.338 -1.821 10.153 1.00 0.00 296 ILE A C 18
ATOM 21610 O O . ILE A 1 65 ? 17.246 -2.065 9.357 1.00 0.00 296 ILE A O 18
ATOM 21626 N N . ALA A 1 66 ? 16.422 -0.870 11.083 1.00 0.00 297 ALA A N 18
ATOM 21627 C CA . ALA A 1 66 ? 17.619 -0.036 11.223 1.00 0.00 297 ALA A CA 18
ATOM 21628 C C . ALA A 1 66 ? 18.268 -0.260 12.584 1.00 0.00 297 ALA A C 18
ATOM 21629 O O . ALA A 1 66 ? 17.678 0.036 13.624 1.00 0.00 297 ALA A O 18
ATOM 21636 N N . ASP A 1 67 ? 19.493 -0.784 12.565 1.00 0.00 298 ASP A N 18
ATOM 21637 C CA . ASP A 1 67 ? 20.240 -1.049 13.794 1.00 0.00 298 ASP A CA 18
ATOM 21638 C C . ASP A 1 67 ? 21.238 0.073 14.059 1.00 0.00 298 ASP A C 18
ATOM 21639 O O . ASP A 1 67 ? 21.262 1.076 13.349 1.00 0.00 298 ASP A O 18
ATOM 21648 N N . GLU A 1 68 ? 22.068 -0.110 15.079 1.00 0.00 299 GLU A N 18
ATOM 21649 C CA . GLU A 1 68 ? 23.072 0.889 15.418 1.00 0.00 299 GLU A CA 18
ATOM 21650 C C . GLU A 1 68 ? 24.252 0.797 14.455 1.00 0.00 299 GLU A C 18
ATOM 21651 O O . GLU A 1 68 ? 25.138 1.650 14.460 1.00 0.00 299 GLU A O 18
ATOM 21663 N N . ASN A 1 69 ? 24.253 -0.251 13.632 1.00 0.00 300 ASN A N 18
ATOM 21664 C CA . ASN A 1 69 ? 25.329 -0.462 12.663 1.00 0.00 300 ASN A CA 18
ATOM 21665 C C . ASN A 1 69 ? 24.997 0.197 11.326 1.00 0.00 300 ASN A C 18
ATOM 21666 O O . ASN A 1 69 ? 25.891 0.483 10.529 1.00 0.00 300 ASN A O 18
ATOM 21677 N N . GLY A 1 70 ? 23.710 0.440 11.083 1.00 0.00 301 GLY A N 18
ATOM 21678 C CA . GLY A 1 70 ? 23.277 1.070 9.834 1.00 0.00 301 GLY A CA 18
ATOM 21679 C C . GLY A 1 70 ? 21.920 0.536 9.388 1.00 0.00 301 GLY A C 18
ATOM 21680 O O . GLY A 1 70 ? 21.184 -0.057 10.176 1.00 0.00 301 GLY A O 18
ATOM 21684 N N . PHE A 1 71 ? 21.596 0.755 8.115 1.00 0.00 302 PHE A N 18
ATOM 21685 C CA . PHE A 1 71 ? 20.324 0.298 7.558 1.00 0.00 302 PHE A CA 18
ATOM 21686 C C . PHE A 1 71 ? 20.454 -1.135 7.043 1.00 0.00 302 PHE A C 18
ATOM 21687 O O . PHE A 1 71 ? 21.376 -1.452 6.292 1.00 0.00 302 PHE A O 18
ATOM 21704 N N . GLN A 1 72 ? 19.527 -1.996 7.459 1.00 0.00 303 GLN A N 18
ATOM 21705 C CA . GLN A 1 72 ? 19.539 -3.402 7.046 1.00 0.00 303 GLN A CA 18
ATOM 21706 C C . GLN A 1 72 ? 18.196 -3.789 6.425 1.00 0.00 303 GLN A C 18
ATOM 21707 O O . GLN A 1 72 ? 17.331 -4.338 7.107 1.00 0.00 303 GLN A O 18
ATOM 21721 N N . PRO A 1 73 ? 18.001 -3.517 5.157 1.00 0.00 304 PRO A N 18
ATOM 21722 C CA . PRO A 1 73 ? 16.730 -3.850 4.455 1.00 0.00 304 PRO A CA 18
ATOM 21723 C C . PRO A 1 73 ? 16.697 -5.304 3.991 1.00 0.00 304 PRO A C 18
ATOM 21724 O O . PRO A 1 73 ? 17.739 -5.934 3.817 1.00 0.00 304 PRO A O 18
ATOM 21735 N N . SER A 1 74 ? 15.492 -5.829 3.793 1.00 0.00 305 SER A N 18
ATOM 21736 C CA . SER A 1 74 ? 15.335 -7.210 3.351 1.00 0.00 305 SER A CA 18
ATOM 21737 C C . SER A 1 74 ? 13.872 -7.509 3.037 1.00 0.00 305 SER A C 18
ATOM 21738 O O . SER A 1 74 ? 13.020 -6.623 3.099 1.00 0.00 305 SER A O 18
ATOM 21746 N N . GLY A 1 75 ? 13.588 -8.764 2.696 1.00 0.00 306 GLY A N 18
ATOM 21747 C CA . GLY A 1 75 ? 12.222 -9.170 2.372 1.00 0.00 306 GLY A CA 18
ATOM 21748 C C . GLY A 1 75 ? 12.023 -10.660 2.623 1.00 0.00 306 GLY A C 18
ATOM 21749 O O . GLY A 1 75 ? 12.972 -11.381 2.935 1.00 0.00 306 GLY A O 18
ATOM 21753 N N . ALA A 1 76 ? 10.782 -11.117 2.487 1.00 0.00 307 ALA A N 18
ATOM 21754 C CA . ALA A 1 76 ? 10.466 -12.524 2.702 1.00 0.00 307 ALA A CA 18
ATOM 21755 C C . ALA A 1 76 ? 11.382 -13.413 1.866 1.00 0.00 307 ALA A C 18
ATOM 21756 O O . ALA A 1 76 ? 11.428 -14.628 2.059 1.00 0.00 307 ALA A O 18
ATOM 21763 N N . HIS A 1 77 ? 12.108 -12.798 0.940 1.00 0.00 308 HIS A N 18
ATOM 21764 C CA . HIS A 1 77 ? 13.020 -13.544 0.079 1.00 0.00 308 HIS A CA 18
ATOM 21765 C C . HIS A 1 77 ? 14.262 -13.965 0.857 1.00 0.00 308 HIS A C 18
ATOM 21766 O O . HIS A 1 77 ? 15.219 -14.484 0.282 1.00 0.00 308 HIS A O 18
ATOM 21780 N N . LEU A 1 78 ? 14.237 -13.740 2.167 1.00 0.00 309 LEU A N 18
ATOM 21781 C CA . LEU A 1 78 ? 15.363 -14.099 3.024 1.00 0.00 309 LEU A CA 18
ATOM 21782 C C . LEU A 1 78 ? 15.703 -15.592 2.871 1.00 0.00 309 LEU A C 18
ATOM 21783 O O . LEU A 1 78 ? 14.918 -16.441 3.292 1.00 0.00 309 LEU A O 18
ATOM 21799 N N . PRO A 1 79 ? 16.837 -15.944 2.293 1.00 0.00 310 PRO A N 18
ATOM 21800 C CA . PRO A 1 79 ? 17.222 -17.377 2.123 1.00 0.00 310 PRO A CA 18
ATOM 21801 C C . PRO A 1 79 ? 16.994 -18.192 3.396 1.00 0.00 310 PRO A C 18
ATOM 21802 O O . PRO A 1 79 ? 16.967 -17.646 4.499 1.00 0.00 310 PRO A O 18
ATOM 21813 N N . LYS A 1 80 ? 16.835 -19.502 3.234 1.00 0.00 311 LYS A N 18
ATOM 21814 C CA . LYS A 1 80 ? 16.613 -20.384 4.374 1.00 0.00 311 LYS A CA 18
ATOM 21815 C C . LYS A 1 80 ? 15.393 -19.935 5.171 1.00 0.00 311 LYS A C 18
ATOM 21816 O O . LYS A 1 80 ? 14.603 -19.179 4.632 1.00 0.00 311 LYS A O 18
ATOM 21835 N N . ILE A 1 4 ? -11.621 4.123 6.760 1.00 0.00 235 ILE A N 19
ATOM 21836 C CA . ILE A 1 4 ? -11.180 2.930 6.047 1.00 0.00 235 ILE A CA 19
ATOM 21837 C C . ILE A 1 4 ? -11.676 1.671 6.755 1.00 0.00 235 ILE A C 19
ATOM 21838 O O . ILE A 1 4 ? -12.465 1.747 7.697 1.00 0.00 235 ILE A O 19
ATOM 21854 N N . ILE A 1 5 ? -11.218 0.515 6.287 1.00 0.00 236 ILE A N 19
ATOM 21855 C CA . ILE A 1 5 ? -11.629 -0.757 6.875 1.00 0.00 236 ILE A CA 19
ATOM 21856 C C . ILE A 1 5 ? -11.119 -0.894 8.307 1.00 0.00 236 ILE A C 19
ATOM 21857 O O . ILE A 1 5 ? -11.812 -1.434 9.170 1.00 0.00 236 ILE A O 19
ATOM 21873 N N . ARG A 1 6 ? -9.904 -0.407 8.558 1.00 0.00 237 ARG A N 19
ATOM 21874 C CA . ARG A 1 6 ? -9.317 -0.491 9.897 1.00 0.00 237 ARG A CA 19
ATOM 21875 C C . ARG A 1 6 ? -8.342 0.658 10.131 1.00 0.00 237 ARG A C 19
ATOM 21876 O O . ARG A 1 6 ? -7.701 1.144 9.198 1.00 0.00 237 ARG A O 19
ATOM 21897 N N . PHE A 1 7 ? -8.235 1.085 11.385 1.00 0.00 238 PHE A N 19
ATOM 21898 C CA . PHE A 1 7 ? -7.336 2.176 11.741 1.00 0.00 238 PHE A CA 19
ATOM 21899 C C . PHE A 1 7 ? -6.986 2.114 13.225 1.00 0.00 238 PHE A C 19
ATOM 21900 O O . PHE A 1 7 ? -7.870 2.060 14.079 1.00 0.00 238 PHE A O 19
ATOM 21917 N N . GLU A 1 8 ? -5.689 2.119 13.524 1.00 0.00 239 GLU A N 19
ATOM 21918 C CA . GLU A 1 8 ? -5.229 2.062 14.909 1.00 0.00 239 GLU A CA 19
ATOM 21919 C C . GLU A 1 8 ? -3.853 2.706 15.038 1.00 0.00 239 GLU A C 19
ATOM 21920 O O . GLU A 1 8 ? -2.970 2.476 14.212 1.00 0.00 239 GLU A O 19
ATOM 21932 N N . ASN A 1 9 ? -3.677 3.513 16.080 1.00 0.00 240 ASN A N 19
ATOM 21933 C CA . ASN A 1 9 ? -2.402 4.186 16.310 1.00 0.00 240 ASN A CA 19
ATOM 21934 C C . ASN A 1 9 ? -2.197 4.450 17.797 1.00 0.00 240 ASN A C 19
ATOM 21935 O O . ASN A 1 9 ? -2.907 5.257 18.398 1.00 0.00 240 ASN A O 19
ATOM 21946 N N . ASP A 1 10 ? -1.216 3.764 18.385 1.00 0.00 241 ASP A N 19
ATOM 21947 C CA . ASP A 1 10 ? -0.909 3.922 19.809 1.00 0.00 241 ASP A CA 19
ATOM 21948 C C . ASP A 1 10 ? 0.433 4.624 19.989 1.00 0.00 241 ASP A C 19
ATOM 21949 O O . ASP A 1 10 ? 1.334 4.484 19.163 1.00 0.00 241 ASP A O 19
ATOM 21958 N N . VAL A 1 11 ? 0.557 5.382 21.076 1.00 0.00 242 VAL A N 19
ATOM 21959 C CA . VAL A 1 11 ? 1.792 6.109 21.363 1.00 0.00 242 VAL A CA 19
ATOM 21960 C C . VAL A 1 11 ? 1.975 6.276 22.868 1.00 0.00 242 VAL A C 19
ATOM 21961 O O . VAL A 1 11 ? 1.137 6.875 23.542 1.00 0.00 242 VAL A O 19
ATOM 21974 N N . GLU A 1 12 ? 3.073 5.736 23.393 1.00 0.00 243 GLU A N 19
ATOM 21975 C CA . GLU A 1 12 ? 3.361 5.824 24.826 1.00 0.00 243 GLU A CA 19
ATOM 21976 C C . GLU A 1 12 ? 4.871 5.930 25.049 1.00 0.00 243 GLU A C 19
ATOM 21977 O O . GLU A 1 12 ? 5.650 5.406 24.253 1.00 0.00 243 GLU A O 19
ATOM 21989 N N . PRO A 1 13 ? 5.311 6.582 26.104 1.00 0.00 244 PRO A N 19
ATOM 21990 C CA . PRO A 1 13 ? 6.763 6.721 26.396 1.00 0.00 244 PRO A CA 19
ATOM 21991 C C . PRO A 1 13 ? 7.539 5.446 26.069 1.00 0.00 244 PRO A C 19
ATOM 21992 O O . PRO A 1 13 ? 8.700 5.501 25.664 1.00 0.00 244 PRO A O 19
ATOM 22003 N N . GLU A 1 14 ? 6.889 4.302 26.252 1.00 0.00 245 GLU A N 19
ATOM 22004 C CA . GLU A 1 14 ? 7.530 3.021 25.976 1.00 0.00 245 GLU A CA 19
ATOM 22005 C C . GLU A 1 14 ? 7.810 2.871 24.483 1.00 0.00 245 GLU A C 19
ATOM 22006 O O . GLU A 1 14 ? 8.843 2.331 24.089 1.00 0.00 245 GLU A O 19
ATOM 22018 N N . GLY A 1 15 ? 6.887 3.352 23.657 1.00 0.00 246 GLY A N 19
ATOM 22019 C CA . GLY A 1 15 ? 7.054 3.263 22.211 1.00 0.00 246 GLY A CA 19
ATOM 22020 C C . GLY A 1 15 ? 5.760 3.615 21.486 1.00 0.00 246 GLY A C 19
ATOM 22021 O O . GLY A 1 15 ? 4.924 4.353 22.010 1.00 0.00 246 GLY A O 19
ATOM 22025 N N . TYR A 1 16 ? 5.603 3.087 20.274 1.00 0.00 247 TYR A N 19
ATOM 22026 C CA . TYR A 1 16 ? 4.407 3.350 19.474 1.00 0.00 247 TYR A CA 19
ATOM 22027 C C . TYR A 1 16 ? 4.085 2.144 18.590 1.00 0.00 247 TYR A C 19
ATOM 22028 O O . TYR A 1 16 ? 4.948 1.304 18.333 1.00 0.00 247 TYR A O 19
ATOM 22046 N N . HIS A 1 17 ? 2.837 2.068 18.130 1.00 0.00 248 HIS A N 19
ATOM 22047 C CA . HIS A 1 17 ? 2.404 0.962 17.275 1.00 0.00 248 HIS A CA 19
ATOM 22048 C C . HIS A 1 17 ? 1.368 1.443 16.262 1.00 0.00 248 HIS A C 19
ATOM 22049 O O . HIS A 1 17 ? 0.224 1.728 16.618 1.00 0.00 248 HIS A O 19
ATOM 22063 N N . TYR A 1 18 ? 1.777 1.531 14.997 1.00 0.00 249 TYR A N 19
ATOM 22064 C CA . TYR A 1 18 ? 0.878 1.978 13.929 1.00 0.00 249 TYR A CA 19
ATOM 22065 C C . TYR A 1 18 ? 0.349 0.785 13.141 1.00 0.00 249 TYR A C 19
ATOM 22066 O O . TYR A 1 18 ? 1.119 -0.046 12.661 1.00 0.00 249 TYR A O 19
ATOM 22084 N N . LEU A 1 19 ? -0.973 0.712 13.008 1.00 0.00 250 LEU A N 19
ATOM 22085 C CA . LEU A 1 19 ? -1.612 -0.376 12.271 1.00 0.00 250 LEU A CA 19
ATOM 22086 C C . LEU A 1 19 ? -2.890 0.125 11.608 1.00 0.00 250 LEU A C 19
ATOM 22087 O O . LEU A 1 19 ? -3.773 0.666 12.274 1.00 0.00 250 LEU A O 19
ATOM 22103 N N . TYR A 1 20 ? -2.985 -0.054 10.295 1.00 0.00 251 TYR A N 19
ATOM 22104 C CA . TYR A 1 20 ? -4.165 0.391 9.561 1.00 0.00 251 TYR A CA 19
ATOM 22105 C C . TYR A 1 20 ? -4.269 -0.329 8.223 1.00 0.00 251 TYR A C 19
ATOM 22106 O O . TYR A 1 20 ? -3.267 -0.774 7.665 1.00 0.00 251 TYR A O 19
ATOM 22124 N N . GLU A 1 21 ? -5.495 -0.439 7.711 1.00 0.00 252 GLU A N 19
ATOM 22125 C CA . GLU A 1 21 ? -5.738 -1.106 6.430 1.00 0.00 252 GLU A CA 19
ATOM 22126 C C . GLU A 1 21 ? -6.632 -0.244 5.549 1.00 0.00 252 GLU A C 19
ATOM 22127 O O . GLU A 1 21 ? -7.750 0.105 5.928 1.00 0.00 252 GLU A O 19
ATOM 22139 N N . THR A 1 22 ? -6.128 0.095 4.366 1.00 0.00 253 THR A N 19
ATOM 22140 C CA . THR A 1 22 ? -6.880 0.917 3.424 1.00 0.00 253 THR A CA 19
ATOM 22141 C C . THR A 1 22 ? -7.742 0.041 2.522 1.00 0.00 253 THR A C 19
ATOM 22142 O O . THR A 1 22 ? -7.469 -1.148 2.352 1.00 0.00 253 THR A O 19
ATOM 22153 N N . GLU A 1 23 ? -8.782 0.632 1.947 1.00 0.00 254 GLU A N 19
ATOM 22154 C CA . GLU A 1 23 ? -9.674 -0.111 1.065 1.00 0.00 254 GLU A CA 19
ATOM 22155 C C . GLU A 1 23 ? -8.937 -0.541 -0.197 1.00 0.00 254 GLU A C 19
ATOM 22156 O O . GLU A 1 23 ? -9.411 -1.398 -0.943 1.00 0.00 254 GLU A O 19
ATOM 22168 N N . ASN A 1 24 ? -7.775 0.058 -0.427 1.00 0.00 255 ASN A N 19
ATOM 22169 C CA . ASN A 1 24 ? -6.978 -0.268 -1.601 1.00 0.00 255 ASN A CA 19
ATOM 22170 C C . ASN A 1 24 ? -6.294 -1.622 -1.425 1.00 0.00 255 ASN A C 19
ATOM 22171 O O . ASN A 1 24 ? -5.337 -1.939 -2.133 1.00 0.00 255 ASN A O 19
ATOM 22182 N N . LYS A 1 25 ? -6.790 -2.415 -0.479 1.00 0.00 256 LYS A N 19
ATOM 22183 C CA . LYS A 1 25 ? -6.220 -3.733 -0.220 1.00 0.00 256 LYS A CA 19
ATOM 22184 C C . LYS A 1 25 ? -4.759 -3.608 0.201 1.00 0.00 256 LYS A C 19
ATOM 22185 O O . LYS A 1 25 ? -3.913 -4.400 -0.213 1.00 0.00 256 LYS A O 19
ATOM 22204 N N . ILE A 1 26 ? -4.472 -2.602 1.030 1.00 0.00 257 ILE A N 19
ATOM 22205 C CA . ILE A 1 26 ? -3.110 -2.360 1.516 1.00 0.00 257 ILE A CA 19
ATOM 22206 C C . ILE A 1 26 ? -3.042 -2.530 3.033 1.00 0.00 257 ILE A C 19
ATOM 22207 O O . ILE A 1 26 ? -3.790 -1.892 3.773 1.00 0.00 257 ILE A O 19
ATOM 22223 N N . LEU A 1 27 ? -2.133 -3.396 3.489 1.00 0.00 258 LEU A N 19
ATOM 22224 C CA . LEU A 1 27 ? -1.956 -3.653 4.924 1.00 0.00 258 LEU A CA 19
ATOM 22225 C C . LEU A 1 27 ? -0.559 -3.217 5.354 1.00 0.00 258 LEU A C 19
ATOM 22226 O O . LEU A 1 27 ? 0.437 -3.847 4.995 1.00 0.00 258 LEU A O 19
ATOM 22242 N N . ALA A 1 28 ? -0.491 -2.131 6.126 1.00 0.00 259 ALA A N 19
ATOM 22243 C CA . ALA A 1 28 ? 0.789 -1.603 6.608 1.00 0.00 259 ALA A CA 19
ATOM 22244 C C . ALA A 1 28 ? 0.848 -1.635 8.132 1.00 0.00 259 ALA A C 19
ATOM 22245 O O . ALA A 1 28 ? -0.182 -1.568 8.806 1.00 0.00 259 ALA A O 19
ATOM 22252 N N . GLU A 1 29 ? 2.062 -1.738 8.665 1.00 0.00 260 GLU A N 19
ATOM 22253 C CA . GLU A 1 29 ? 2.259 -1.779 10.111 1.00 0.00 260 GLU A CA 19
ATOM 22254 C C . GLU A 1 29 ? 3.667 -1.306 10.462 1.00 0.00 260 GLU A C 19
ATOM 22255 O O . GLU A 1 29 ? 4.612 -1.533 9.707 1.00 0.00 260 GLU A O 19
ATOM 22267 N N . GLU A 1 30 ? 3.798 -0.644 11.609 1.00 0.00 261 GLU A N 19
ATOM 22268 C CA . GLU A 1 30 ? 5.097 -0.138 12.049 1.00 0.00 261 GLU A CA 19
ATOM 22269 C C . GLU A 1 30 ? 5.137 -0.020 13.569 1.00 0.00 261 GLU A C 19
ATOM 22270 O O . GLU A 1 30 ? 4.118 0.247 14.206 1.00 0.00 261 GLU A O 19
ATOM 22282 N N . ALA A 1 31 ? 6.319 -0.223 14.146 1.00 0.00 262 ALA A N 19
ATOM 22283 C CA . ALA A 1 31 ? 6.477 -0.137 15.596 1.00 0.00 262 ALA A CA 19
ATOM 22284 C C . ALA A 1 31 ? 7.917 0.207 15.963 1.00 0.00 262 ALA A C 19
ATOM 22285 O O . ALA A 1 31 ? 8.839 -0.006 15.174 1.00 0.00 262 ALA A O 19
ATOM 22292 N N . GLY A 1 32 ? 8.102 0.738 17.168 1.00 0.00 263 GLY A N 19
ATOM 22293 C CA . GLY A 1 32 ? 9.431 1.112 17.641 1.00 0.00 263 GLY A CA 19
ATOM 22294 C C . GLY A 1 32 ? 9.469 1.163 19.164 1.00 0.00 263 GLY A C 19
ATOM 22295 O O . GLY A 1 32 ? 8.726 1.921 19.787 1.00 0.00 263 GLY A O 19
ATOM 22299 N N . LYS A 1 33 ? 10.337 0.345 19.759 1.00 0.00 264 LYS A N 19
ATOM 22300 C CA . LYS A 1 33 ? 10.471 0.290 21.219 1.00 0.00 264 LYS A CA 19
ATOM 22301 C C . LYS A 1 33 ? 11.844 0.791 21.656 1.00 0.00 264 LYS A C 19
ATOM 22302 O O . LYS A 1 33 ? 12.863 0.434 21.065 1.00 0.00 264 LYS A O 19
ATOM 22321 N N . VAL A 1 34 ? 11.863 1.612 22.702 1.00 0.00 265 VAL A N 19
ATOM 22322 C CA . VAL A 1 34 ? 13.116 2.148 23.222 1.00 0.00 265 VAL A CA 19
ATOM 22323 C C . VAL A 1 34 ? 13.784 1.132 24.143 1.00 0.00 265 VAL A C 19
ATOM 22324 O O . VAL A 1 34 ? 13.110 0.426 24.892 1.00 0.00 265 VAL A O 19
ATOM 22337 N N . GLU A 1 35 ? 15.110 1.057 24.082 1.00 0.00 266 GLU A N 19
ATOM 22338 C CA . GLU A 1 35 ? 15.847 0.116 24.918 1.00 0.00 266 GLU A CA 19
ATOM 22339 C C . GLU A 1 35 ? 15.194 -1.263 24.864 1.00 0.00 266 GLU A C 19
ATOM 22340 O O . GLU A 1 35 ? 14.333 -1.519 24.023 1.00 0.00 266 GLU A O 19
ATOM 22352 N N . LYS A 1 36 ? 15.609 -2.150 25.768 1.00 0.00 267 LYS A N 19
ATOM 22353 C CA . LYS A 1 36 ? 15.060 -3.505 25.818 1.00 0.00 267 LYS A CA 19
ATOM 22354 C C . LYS A 1 36 ? 14.927 -3.972 27.264 1.00 0.00 267 LYS A C 19
ATOM 22355 O O . LYS A 1 36 ? 15.692 -3.555 28.134 1.00 0.00 267 LYS A O 19
ATOM 22374 N N . ILE A 1 37 ? 13.950 -4.836 27.514 1.00 0.00 268 ILE A N 19
ATOM 22375 C CA . ILE A 1 37 ? 13.725 -5.351 28.860 1.00 0.00 268 ILE A CA 19
ATOM 22376 C C . ILE A 1 37 ? 14.851 -6.294 29.270 1.00 0.00 268 ILE A C 19
ATOM 22377 O O . ILE A 1 37 ? 15.286 -6.292 30.421 1.00 0.00 268 ILE A O 19
ATOM 22393 N N . ASP A 1 38 ? 15.319 -7.098 28.319 1.00 0.00 269 ASP A N 19
ATOM 22394 C CA . ASP A 1 38 ? 16.398 -8.045 28.589 1.00 0.00 269 ASP A CA 19
ATOM 22395 C C . ASP A 1 38 ? 17.757 -7.374 28.411 1.00 0.00 269 ASP A C 19
ATOM 22396 O O . ASP A 1 38 ? 17.848 -6.263 27.889 1.00 0.00 269 ASP A O 19
ATOM 22405 N N . ASN A 1 39 ? 18.812 -8.057 28.852 1.00 0.00 270 ASN A N 19
ATOM 22406 C CA . ASN A 1 39 ? 20.172 -7.525 28.742 1.00 0.00 270 ASN A CA 19
ATOM 22407 C C . ASN A 1 39 ? 20.853 -8.053 27.483 1.00 0.00 270 ASN A C 19
ATOM 22408 O O . ASN A 1 39 ? 21.510 -9.094 27.512 1.00 0.00 270 ASN A O 19
ATOM 22419 N N . GLU A 1 40 ? 20.695 -7.326 26.382 1.00 0.00 271 GLU A N 19
ATOM 22420 C CA . GLU A 1 40 ? 21.301 -7.728 25.119 1.00 0.00 271 GLU A CA 19
ATOM 22421 C C . GLU A 1 40 ? 21.122 -6.633 24.072 1.00 0.00 271 GLU A C 19
ATOM 22422 O O . GLU A 1 40 ? 20.055 -6.027 23.968 1.00 0.00 271 GLU A O 19
ATOM 22434 N N . ASN A 1 41 ? 22.174 -6.383 23.300 1.00 0.00 272 ASN A N 19
ATOM 22435 C CA . ASN A 1 41 ? 22.124 -5.358 22.265 1.00 0.00 272 ASN A CA 19
ATOM 22436 C C . ASN A 1 41 ? 21.667 -4.026 22.854 1.00 0.00 272 ASN A C 19
ATOM 22437 O O . ASN A 1 41 ? 20.592 -3.525 22.523 1.00 0.00 272 ASN A O 19
ATOM 22448 N N . GLU A 1 42 ? 22.491 -3.461 23.729 1.00 0.00 273 GLU A N 19
ATOM 22449 C CA . GLU A 1 42 ? 22.163 -2.188 24.360 1.00 0.00 273 GLU A CA 19
ATOM 22450 C C . GLU A 1 42 ? 22.146 -1.066 23.326 1.00 0.00 273 GLU A C 19
ATOM 22451 O O . GLU A 1 42 ? 23.197 -0.610 22.874 1.00 0.00 273 GLU A O 19
ATOM 22463 N N . GLY A 1 43 ? 20.947 -0.628 22.955 1.00 0.00 274 GLY A N 19
ATOM 22464 C CA . GLY A 1 43 ? 20.805 0.442 21.973 1.00 0.00 274 GLY A CA 19
ATOM 22465 C C . GLY A 1 43 ? 19.392 0.469 21.399 1.00 0.00 274 GLY A C 19
ATOM 22466 O O . GLY A 1 43 ? 18.743 -0.569 21.276 1.00 0.00 274 GLY A O 19
ATOM 22470 N N . ILE A 1 44 ? 18.923 1.662 21.049 1.00 0.00 275 ILE A N 19
ATOM 22471 C CA . ILE A 1 44 ? 17.584 1.808 20.488 1.00 0.00 275 ILE A CA 19
ATOM 22472 C C . ILE A 1 44 ? 17.533 1.221 19.081 1.00 0.00 275 ILE A C 19
ATOM 22473 O O . ILE A 1 44 ? 18.493 1.330 18.319 1.00 0.00 275 ILE A O 19
ATOM 22489 N N . ARG A 1 45 ? 16.408 0.596 18.743 1.00 0.00 276 ARG A N 19
ATOM 22490 C CA . ARG A 1 45 ? 16.241 -0.010 17.421 1.00 0.00 276 ARG A CA 19
ATOM 22491 C C . ARG A 1 45 ? 14.792 0.102 16.961 1.00 0.00 276 ARG A C 19
ATOM 22492 O O . ARG A 1 45 ? 13.863 -0.010 17.762 1.00 0.00 276 ARG A O 19
ATOM 22513 N N . VAL A 1 46 ? 14.609 0.316 15.660 1.00 0.00 277 VAL A N 19
ATOM 22514 C CA . VAL A 1 46 ? 13.270 0.437 15.077 1.00 0.00 277 VAL A CA 19
ATOM 22515 C C . VAL A 1 46 ? 13.064 -0.639 14.020 1.00 0.00 277 VAL A C 19
ATOM 22516 O O . VAL A 1 46 ? 14.003 -1.026 13.324 1.00 0.00 277 VAL A O 19
ATOM 22529 N N . LYS A 1 47 ? 11.831 -1.123 13.904 1.00 0.00 278 LYS A N 19
ATOM 22530 C CA . LYS A 1 47 ? 11.513 -2.162 12.928 1.00 0.00 278 LYS A CA 19
ATOM 22531 C C . LYS A 1 47 ? 10.115 -1.954 12.361 1.00 0.00 278 LYS A C 19
ATOM 22532 O O . LYS A 1 47 ? 9.169 -1.674 13.098 1.00 0.00 278 LYS A O 19
ATOM 22551 N N . GLY A 1 48 ? 9.993 -2.093 11.044 1.00 0.00 279 GLY A N 19
ATOM 22552 C CA . GLY A 1 48 ? 8.703 -1.917 10.379 1.00 0.00 279 GLY A CA 19
ATOM 22553 C C . GLY A 1 48 ? 8.641 -2.718 9.082 1.00 0.00 279 GLY A C 19
ATOM 22554 O O . GLY A 1 48 ? 9.669 -3.119 8.537 1.00 0.00 279 GLY A O 19
ATOM 22558 N N . PHE A 1 49 ? 7.425 -2.942 8.595 1.00 0.00 280 PHE A N 19
ATOM 22559 C CA . PHE A 1 49 ? 7.226 -3.692 7.358 1.00 0.00 280 PHE A CA 19
ATOM 22560 C C . PHE A 1 49 ? 5.843 -3.407 6.782 1.00 0.00 280 PHE A C 19
ATOM 22561 O O . PHE A 1 49 ? 5.058 -2.660 7.366 1.00 0.00 280 PHE A O 19
ATOM 22578 N N . TYR A 1 50 ? 5.549 -4.014 5.638 1.00 0.00 281 TYR A N 19
ATOM 22579 C CA . TYR A 1 50 ? 4.252 -3.825 4.999 1.00 0.00 281 TYR A CA 19
ATOM 22580 C C . TYR A 1 50 ? 4.036 -4.866 3.909 1.00 0.00 281 TYR A C 19
ATOM 22581 O O . TYR A 1 50 ? 4.950 -5.181 3.146 1.00 0.00 281 TYR A O 19
ATOM 22599 N N . GLU A 1 51 ? 2.820 -5.405 3.849 1.00 0.00 282 GLU A N 19
ATOM 22600 C CA . GLU A 1 51 ? 2.478 -6.425 2.856 1.00 0.00 282 GLU A CA 19
ATOM 22601 C C . GLU A 1 51 ? 1.101 -6.153 2.263 1.00 0.00 282 GLU A C 19
ATOM 22602 O O . GLU A 1 51 ? 0.217 -5.621 2.936 1.00 0.00 282 GLU A O 19
ATOM 22614 N N . PHE A 1 52 ? 0.927 -6.530 1.004 1.00 0.00 283 PHE A N 19
ATOM 22615 C CA . PHE A 1 52 ? -0.346 -6.332 0.326 1.00 0.00 283 PHE A CA 19
ATOM 22616 C C . PHE A 1 52 ? -0.393 -7.147 -0.960 1.00 0.00 283 PHE A C 19
ATOM 22617 O O . PHE A 1 52 ? 0.593 -7.227 -1.693 1.00 0.00 283 PHE A O 19
ATOM 22634 N N . VAL A 1 53 ? -1.548 -7.748 -1.230 1.00 0.00 284 VAL A N 19
ATOM 22635 C CA . VAL A 1 53 ? -1.729 -8.555 -2.435 1.00 0.00 284 VAL A CA 19
ATOM 22636 C C . VAL A 1 53 ? -2.455 -7.742 -3.501 1.00 0.00 284 VAL A C 19
ATOM 22637 O O . VAL A 1 53 ? -3.580 -7.290 -3.291 1.00 0.00 284 VAL A O 19
ATOM 22650 N N . ALA A 1 54 ? -1.804 -7.551 -4.642 1.00 0.00 285 ALA A N 19
ATOM 22651 C CA . ALA A 1 54 ? -2.408 -6.785 -5.724 1.00 0.00 285 ALA A CA 19
ATOM 22652 C C . ALA A 1 54 ? -3.585 -7.563 -6.316 1.00 0.00 285 ALA A C 19
ATOM 22653 O O . ALA A 1 54 ? -3.563 -8.792 -6.322 1.00 0.00 285 ALA A O 19
ATOM 22660 N N . PRO A 1 55 ? -4.601 -6.897 -6.817 1.00 0.00 286 PRO A N 19
ATOM 22661 C CA . PRO A 1 55 ? -5.778 -7.588 -7.420 1.00 0.00 286 PRO A CA 19
ATOM 22662 C C . PRO A 1 55 ? -5.369 -8.795 -8.269 1.00 0.00 286 PRO A C 19
ATOM 22663 O O . PRO A 1 55 ? -6.185 -9.672 -8.553 1.00 0.00 286 PRO A O 19
ATOM 22674 N N . ASP A 1 56 ? -4.103 -8.825 -8.678 1.00 0.00 287 ASP A N 19
ATOM 22675 C CA . ASP A 1 56 ? -3.597 -9.919 -9.503 1.00 0.00 287 ASP A CA 19
ATOM 22676 C C . ASP A 1 56 ? -3.393 -11.186 -8.674 1.00 0.00 287 ASP A C 19
ATOM 22677 O O . ASP A 1 56 ? -3.031 -12.234 -9.208 1.00 0.00 287 ASP A O 19
ATOM 22686 N N . GLY A 1 57 ? -3.630 -11.085 -7.371 1.00 0.00 288 GLY A N 19
ATOM 22687 C CA . GLY A 1 57 ? -3.470 -12.233 -6.482 1.00 0.00 288 GLY A CA 19
ATOM 22688 C C . GLY A 1 57 ? -2.012 -12.411 -6.069 1.00 0.00 288 GLY A C 19
ATOM 22689 O O . GLY A 1 57 ? -1.700 -13.229 -5.203 1.00 0.00 288 GLY A O 19
ATOM 22693 N N . ILE A 1 58 ? -1.121 -11.643 -6.691 1.00 0.00 289 ILE A N 19
ATOM 22694 C CA . ILE A 1 58 ? 0.300 -11.734 -6.371 1.00 0.00 289 ILE A CA 19
ATOM 22695 C C . ILE A 1 58 ? 0.584 -11.108 -5.014 1.00 0.00 289 ILE A C 19
ATOM 22696 O O . ILE A 1 58 ? 0.117 -10.010 -4.711 1.00 0.00 289 ILE A O 19
ATOM 22712 N N . THR A 1 59 ? 1.356 -11.822 -4.201 1.00 0.00 290 THR A N 19
ATOM 22713 C CA . THR A 1 59 ? 1.709 -11.346 -2.867 1.00 0.00 290 THR A CA 19
ATOM 22714 C C . THR A 1 59 ? 3.028 -10.582 -2.905 1.00 0.00 290 THR A C 19
ATOM 22715 O O . THR A 1 59 ? 3.945 -10.943 -3.642 1.00 0.00 290 THR A O 19
ATOM 22726 N N . TYR A 1 60 ? 3.120 -9.526 -2.099 1.00 0.00 291 TYR A N 19
ATOM 22727 C CA . TYR A 1 60 ? 4.336 -8.714 -2.040 1.00 0.00 291 TYR A CA 19
ATOM 22728 C C . TYR A 1 60 ? 4.533 -8.159 -0.634 1.00 0.00 291 TYR A C 19
ATOM 22729 O O . TYR A 1 60 ? 3.655 -7.491 -0.089 1.00 0.00 291 TYR A O 19
ATOM 22747 N N . ARG A 1 61 ? 5.696 -8.447 -0.051 1.00 0.00 292 ARG A N 19
ATOM 22748 C CA . ARG A 1 61 ? 6.016 -7.983 1.299 1.00 0.00 292 ARG A CA 19
ATOM 22749 C C . ARG A 1 61 ? 7.471 -7.534 1.368 1.00 0.00 292 ARG A C 19
ATOM 22750 O O . ARG A 1 61 ? 8.347 -8.143 0.755 1.00 0.00 292 ARG A O 19
ATOM 22771 N N . VAL A 1 62 ? 7.725 -6.466 2.121 1.00 0.00 293 VAL A N 19
ATOM 22772 C CA . VAL A 1 62 ? 9.084 -5.944 2.263 1.00 0.00 293 VAL A CA 19
ATOM 22773 C C . VAL A 1 62 ? 9.317 -5.438 3.680 1.00 0.00 293 VAL A C 19
ATOM 22774 O O . VAL A 1 62 ? 8.801 -4.390 4.071 1.00 0.00 293 VAL A O 19
ATOM 22787 N N . ASP A 1 63 ? 10.110 -6.186 4.443 1.00 0.00 294 ASP A N 19
ATOM 22788 C CA . ASP A 1 63 ? 10.427 -5.809 5.817 1.00 0.00 294 ASP A CA 19
ATOM 22789 C C . ASP A 1 63 ? 11.724 -5.013 5.850 1.00 0.00 294 ASP A C 19
ATOM 22790 O O . ASP A 1 63 ? 12.595 -5.195 4.999 1.00 0.00 294 ASP A O 19
ATOM 22799 N N . TYR A 1 64 ? 11.847 -4.130 6.832 1.00 0.00 295 TYR A N 19
ATOM 22800 C CA . TYR A 1 64 ? 13.045 -3.307 6.966 1.00 0.00 295 TYR A CA 19
ATOM 22801 C C . TYR A 1 64 ? 13.274 -2.938 8.426 1.00 0.00 295 TYR A C 19
ATOM 22802 O O . TYR A 1 64 ? 12.337 -2.582 9.141 1.00 0.00 295 TYR A O 19
ATOM 22820 N N . ILE A 1 65 ? 14.527 -3.026 8.861 1.00 0.00 296 ILE A N 19
ATOM 22821 C CA . ILE A 1 65 ? 14.886 -2.702 10.242 1.00 0.00 296 ILE A CA 19
ATOM 22822 C C . ILE A 1 65 ? 16.177 -1.894 10.273 1.00 0.00 296 ILE A C 19
ATOM 22823 O O . ILE A 1 65 ? 17.087 -2.131 9.477 1.00 0.00 296 ILE A O 19
ATOM 22839 N N . ALA A 1 66 ? 16.251 -0.938 11.197 1.00 0.00 297 ALA A N 19
ATOM 22840 C CA . ALA A 1 66 ? 17.441 -0.094 11.331 1.00 0.00 297 ALA A CA 19
ATOM 22841 C C . ALA A 1 66 ? 18.096 -0.313 12.691 1.00 0.00 297 ALA A C 19
ATOM 22842 O O . ALA A 1 66 ? 17.511 -0.015 13.731 1.00 0.00 297 ALA A O 19
ATOM 22849 N N . ASP A 1 67 ? 19.321 -0.835 12.665 1.00 0.00 298 ASP A N 19
ATOM 22850 C CA . ASP A 1 67 ? 20.074 -1.100 13.891 1.00 0.00 298 ASP A CA 19
ATOM 22851 C C . ASP A 1 67 ? 21.063 0.025 14.160 1.00 0.00 298 ASP A C 19
ATOM 22852 O O . ASP A 1 67 ? 21.214 0.938 13.347 1.00 0.00 298 ASP A O 19
ATOM 22861 N N . GLU A 1 68 ? 21.745 -0.049 15.296 1.00 0.00 299 GLU A N 19
ATOM 22862 C CA . GLU A 1 68 ? 22.729 0.968 15.645 1.00 0.00 299 GLU A CA 19
ATOM 22863 C C . GLU A 1 68 ? 23.961 0.822 14.760 1.00 0.00 299 GLU A C 19
ATOM 22864 O O . GLU A 1 68 ? 24.825 1.698 14.730 1.00 0.00 299 GLU A O 19
ATOM 22876 N N . ASN A 1 69 ? 24.033 -0.296 14.039 1.00 0.00 300 ASN A N 19
ATOM 22877 C CA . ASN A 1 69 ? 25.161 -0.561 13.150 1.00 0.00 300 ASN A CA 19
ATOM 22878 C C . ASN A 1 69 ? 24.902 0.021 11.763 1.00 0.00 300 ASN A C 19
ATOM 22879 O O . ASN A 1 69 ? 25.838 0.263 11.000 1.00 0.00 300 ASN A O 19
ATOM 22890 N N . GLY A 1 70 ? 23.629 0.251 11.441 1.00 0.00 301 GLY A N 19
ATOM 22891 C CA . GLY A 1 70 ? 23.264 0.812 10.139 1.00 0.00 301 GLY A CA 19
ATOM 22892 C C . GLY A 1 70 ? 21.943 0.238 9.638 1.00 0.00 301 GLY A C 19
ATOM 22893 O O . GLY A 1 70 ? 21.258 -0.493 10.353 1.00 0.00 301 GLY A O 19
ATOM 22897 N N . PHE A 1 71 ? 21.595 0.581 8.399 1.00 0.00 302 PHE A N 19
ATOM 22898 C CA . PHE A 1 71 ? 20.353 0.104 7.796 1.00 0.00 302 PHE A CA 19
ATOM 22899 C C . PHE A 1 71 ? 20.542 -1.300 7.223 1.00 0.00 302 PHE A C 19
ATOM 22900 O O . PHE A 1 71 ? 21.386 -1.517 6.352 1.00 0.00 302 PHE A O 19
ATOM 22917 N N . GLN A 1 72 ? 19.751 -2.251 7.720 1.00 0.00 303 GLN A N 19
ATOM 22918 C CA . GLN A 1 72 ? 19.830 -3.641 7.259 1.00 0.00 303 GLN A CA 19
ATOM 22919 C C . GLN A 1 72 ? 18.505 -4.063 6.619 1.00 0.00 303 GLN A C 19
ATOM 22920 O O . GLN A 1 72 ? 17.640 -4.619 7.297 1.00 0.00 303 GLN A O 19
ATOM 22934 N N . PRO A 1 73 ? 18.318 -3.814 5.343 1.00 0.00 304 PRO A N 19
ATOM 22935 C CA . PRO A 1 73 ? 17.058 -4.181 4.641 1.00 0.00 304 PRO A CA 19
ATOM 22936 C C . PRO A 1 73 ? 17.037 -5.653 4.231 1.00 0.00 304 PRO A C 19
ATOM 22937 O O . PRO A 1 73 ? 18.054 -6.205 3.809 1.00 0.00 304 PRO A O 19
ATOM 22948 N N . SER A 1 74 ? 15.871 -6.279 4.360 1.00 0.00 305 SER A N 19
ATOM 22949 C CA . SER A 1 74 ? 15.722 -7.685 4.002 1.00 0.00 305 SER A CA 19
ATOM 22950 C C . SER A 1 74 ? 14.253 -8.095 4.062 1.00 0.00 305 SER A C 19
ATOM 22951 O O . SER A 1 74 ? 13.498 -7.603 4.898 1.00 0.00 305 SER A O 19
ATOM 22959 N N . GLY A 1 75 ? 13.853 -8.999 3.171 1.00 0.00 306 GLY A N 19
ATOM 22960 C CA . GLY A 1 75 ? 12.470 -9.459 3.140 1.00 0.00 306 GLY A CA 19
ATOM 22961 C C . GLY A 1 75 ? 12.232 -10.420 1.979 1.00 0.00 306 GLY A C 19
ATOM 22962 O O . GLY A 1 75 ? 12.754 -11.534 1.966 1.00 0.00 306 GLY A O 19
ATOM 22966 N N . ALA A 1 76 ? 11.435 -9.982 1.010 1.00 0.00 307 ALA A N 19
ATOM 22967 C CA . ALA A 1 76 ? 11.126 -10.813 -0.150 1.00 0.00 307 ALA A CA 19
ATOM 22968 C C . ALA A 1 76 ? 12.273 -10.791 -1.159 1.00 0.00 307 ALA A C 19
ATOM 22969 O O . ALA A 1 76 ? 12.245 -11.512 -2.157 1.00 0.00 307 ALA A O 19
ATOM 22976 N N . HIS A 1 77 ? 13.277 -9.962 -0.895 1.00 0.00 308 HIS A N 19
ATOM 22977 C CA . HIS A 1 77 ? 14.422 -9.860 -1.794 1.00 0.00 308 HIS A CA 19
ATOM 22978 C C . HIS A 1 77 ? 15.322 -11.086 -1.652 1.00 0.00 308 HIS A C 19
ATOM 22979 O O . HIS A 1 77 ? 16.316 -11.223 -2.364 1.00 0.00 308 HIS A O 19
ATOM 22993 N N . LEU A 1 78 ? 14.959 -11.972 -0.729 1.00 0.00 309 LEU A N 19
ATOM 22994 C CA . LEU A 1 78 ? 15.733 -13.189 -0.493 1.00 0.00 309 LEU A CA 19
ATOM 22995 C C . LEU A 1 78 ? 15.334 -14.270 -1.504 1.00 0.00 309 LEU A C 19
ATOM 22996 O O . LEU A 1 78 ? 14.210 -14.267 -2.007 1.00 0.00 309 LEU A O 19
ATOM 23012 N N . PRO A 1 79 ? 16.220 -15.191 -1.810 1.00 0.00 310 PRO A N 19
ATOM 23013 C CA . PRO A 1 79 ? 15.928 -16.290 -2.782 1.00 0.00 310 PRO A CA 19
ATOM 23014 C C . PRO A 1 79 ? 14.880 -17.260 -2.238 1.00 0.00 310 PRO A C 19
ATOM 23015 O O . PRO A 1 79 ? 14.827 -17.522 -1.037 1.00 0.00 310 PRO A O 19
ATOM 23026 N N . LYS A 1 80 ? 14.050 -17.789 -3.131 1.00 0.00 311 LYS A N 19
ATOM 23027 C CA . LYS A 1 80 ? 13.009 -18.726 -2.730 1.00 0.00 311 LYS A CA 19
ATOM 23028 C C . LYS A 1 80 ? 12.428 -19.435 -3.949 1.00 0.00 311 LYS A C 19
ATOM 23029 O O . LYS A 1 80 ? 13.194 -20.050 -4.673 1.00 0.00 311 LYS A O 19
ATOM 23048 N N . ILE A 1 4 ? -10.295 6.129 6.547 1.00 0.00 235 ILE A N 20
ATOM 23049 C CA . ILE A 1 4 ? -10.220 4.894 5.775 1.00 0.00 235 ILE A CA 20
ATOM 23050 C C . ILE A 1 4 ? -11.110 3.820 6.396 1.00 0.00 235 ILE A C 20
ATOM 23051 O O . ILE A 1 4 ? -11.937 4.111 7.261 1.00 0.00 235 ILE A O 20
ATOM 23067 N N . ILE A 1 5 ? -10.944 2.581 5.944 1.00 0.00 236 ILE A N 20
ATOM 23068 C CA . ILE A 1 5 ? -11.749 1.478 6.460 1.00 0.00 236 ILE A CA 20
ATOM 23069 C C . ILE A 1 5 ? -11.301 1.088 7.866 1.00 0.00 236 ILE A C 20
ATOM 23070 O O . ILE A 1 5 ? -12.127 0.752 8.715 1.00 0.00 236 ILE A O 20
ATOM 23086 N N . ARG A 1 6 ? -9.990 1.126 8.110 1.00 0.00 237 ARG A N 20
ATOM 23087 C CA . ARG A 1 6 ? -9.450 0.764 9.424 1.00 0.00 237 ARG A CA 20
ATOM 23088 C C . ARG A 1 6 ? -8.339 1.724 9.838 1.00 0.00 237 ARG A C 20
ATOM 23089 O O . ARG A 1 6 ? -7.477 2.076 9.033 1.00 0.00 237 ARG A O 20
ATOM 23110 N N . PHE A 1 7 ? -8.364 2.137 11.104 1.00 0.00 238 PHE A N 20
ATOM 23111 C CA . PHE A 1 7 ? -7.355 3.054 11.631 1.00 0.00 238 PHE A CA 20
ATOM 23112 C C . PHE A 1 7 ? -7.094 2.763 13.105 1.00 0.00 238 PHE A C 20
ATOM 23113 O O . PHE A 1 7 ? -8.008 2.801 13.928 1.00 0.00 238 PHE A O 20
ATOM 23130 N N . GLU A 1 8 ? -5.838 2.472 13.431 1.00 0.00 239 GLU A N 20
ATOM 23131 C CA . GLU A 1 8 ? -5.456 2.172 14.809 1.00 0.00 239 GLU A CA 20
ATOM 23132 C C . GLU A 1 8 ? -4.017 2.605 15.062 1.00 0.00 239 GLU A C 20
ATOM 23133 O O . GLU A 1 8 ? -3.135 2.369 14.236 1.00 0.00 239 GLU A O 20
ATOM 23145 N N . ASN A 1 9 ? -3.785 3.245 16.205 1.00 0.00 240 ASN A N 20
ATOM 23146 C CA . ASN A 1 9 ? -2.445 3.712 16.547 1.00 0.00 240 ASN A CA 20
ATOM 23147 C C . ASN A 1 9 ? -2.279 3.833 18.058 1.00 0.00 240 ASN A C 20
ATOM 23148 O O . ASN A 1 9 ? -3.042 4.530 18.726 1.00 0.00 240 ASN A O 20
ATOM 23159 N N . ASP A 1 10 ? -1.263 3.152 18.588 1.00 0.00 241 ASP A N 20
ATOM 23160 C CA . ASP A 1 10 ? -0.974 3.183 20.023 1.00 0.00 241 ASP A CA 20
ATOM 23161 C C . ASP A 1 10 ? 0.366 3.868 20.264 1.00 0.00 241 ASP A C 20
ATOM 23162 O O . ASP A 1 10 ? 1.269 3.787 19.432 1.00 0.00 241 ASP A O 20
ATOM 23171 N N . VAL A 1 11 ? 0.492 4.547 21.402 1.00 0.00 242 VAL A N 20
ATOM 23172 C CA . VAL A 1 11 ? 1.734 5.246 21.730 1.00 0.00 242 VAL A CA 20
ATOM 23173 C C . VAL A 1 11 ? 1.949 5.287 23.241 1.00 0.00 242 VAL A C 20
ATOM 23174 O O . VAL A 1 11 ? 1.062 5.676 24.001 1.00 0.00 242 VAL A O 20
ATOM 23187 N N . GLU A 1 12 ? 3.145 4.886 23.661 1.00 0.00 243 GLU A N 20
ATOM 23188 C CA . GLU A 1 12 ? 3.502 4.878 25.075 1.00 0.00 243 GLU A CA 20
ATOM 23189 C C . GLU A 1 12 ? 5.015 5.061 25.215 1.00 0.00 243 GLU A C 20
ATOM 23190 O O . GLU A 1 12 ? 5.769 4.660 24.328 1.00 0.00 243 GLU A O 20
ATOM 23202 N N . PRO A 1 13 ? 5.484 5.646 26.292 1.00 0.00 244 PRO A N 20
ATOM 23203 C CA . PRO A 1 13 ? 6.942 5.860 26.504 1.00 0.00 244 PRO A CA 20
ATOM 23204 C C . PRO A 1 13 ? 7.780 4.676 26.019 1.00 0.00 244 PRO A C 20
ATOM 23205 O O . PRO A 1 13 ? 8.851 4.856 25.441 1.00 0.00 244 PRO A O 20
ATOM 23216 N N . GLU A 1 14 ? 7.284 3.467 26.264 1.00 0.00 245 GLU A N 20
ATOM 23217 C CA . GLU A 1 14 ? 7.994 2.260 25.855 1.00 0.00 245 GLU A CA 20
ATOM 23218 C C . GLU A 1 14 ? 8.215 2.243 24.346 1.00 0.00 245 GLU A C 20
ATOM 23219 O O . GLU A 1 14 ? 9.255 1.790 23.868 1.00 0.00 245 GLU A O 20
ATOM 23231 N N . GLY A 1 15 ? 7.232 2.734 23.601 1.00 0.00 246 GLY A N 20
ATOM 23232 C CA . GLY A 1 15 ? 7.335 2.763 22.147 1.00 0.00 246 GLY A CA 20
ATOM 23233 C C . GLY A 1 15 ? 5.988 3.088 21.512 1.00 0.00 246 GLY A C 20
ATOM 23234 O O . GLY A 1 15 ? 5.115 3.674 22.151 1.00 0.00 246 GLY A O 20
ATOM 23238 N N . TYR A 1 16 ? 5.825 2.703 20.248 1.00 0.00 247 TYR A N 20
ATOM 23239 C CA . TYR A 1 16 ? 4.579 2.957 19.527 1.00 0.00 247 TYR A CA 20
ATOM 23240 C C . TYR A 1 16 ? 4.309 1.843 18.520 1.00 0.00 247 TYR A C 20
ATOM 23241 O O . TYR A 1 16 ? 5.204 1.066 18.186 1.00 0.00 247 TYR A O 20
ATOM 23259 N N . HIS A 1 17 ? 3.068 1.769 18.040 1.00 0.00 248 HIS A N 20
ATOM 23260 C CA . HIS A 1 17 ? 2.686 0.742 17.071 1.00 0.00 248 HIS A CA 20
ATOM 23261 C C . HIS A 1 17 ? 1.634 1.279 16.105 1.00 0.00 248 HIS A C 20
ATOM 23262 O O . HIS A 1 17 ? 0.474 1.463 16.474 1.00 0.00 248 HIS A O 20
ATOM 23276 N N . TYR A 1 18 ? 2.047 1.519 14.862 1.00 0.00 249 TYR A N 20
ATOM 23277 C CA . TYR A 1 18 ? 1.136 2.025 13.837 1.00 0.00 249 TYR A CA 20
ATOM 23278 C C . TYR A 1 18 ? 0.547 0.864 13.041 1.00 0.00 249 TYR A C 20
ATOM 23279 O O . TYR A 1 18 ? 1.276 0.108 12.403 1.00 0.00 249 TYR A O 20
ATOM 23297 N N . LEU A 1 19 ? -0.778 0.727 13.086 1.00 0.00 250 LEU A N 20
ATOM 23298 C CA . LEU A 1 19 ? -1.467 -0.351 12.367 1.00 0.00 250 LEU A CA 20
ATOM 23299 C C . LEU A 1 19 ? -2.687 0.207 11.642 1.00 0.00 250 LEU A C 20
ATOM 23300 O O . LEU A 1 19 ? -3.581 0.777 12.267 1.00 0.00 250 LEU A O 20
ATOM 23316 N N . TYR A 1 20 ? -2.716 0.050 10.321 1.00 0.00 251 TYR A N 20
ATOM 23317 C CA . TYR A 1 20 ? -3.835 0.555 9.531 1.00 0.00 251 TYR A CA 20
ATOM 23318 C C . TYR A 1 20 ? -3.945 -0.177 8.197 1.00 0.00 251 TYR A C 20
ATOM 23319 O O . TYR A 1 20 ? -2.988 -0.799 7.729 1.00 0.00 251 TYR A O 20
ATOM 23337 N N . GLU A 1 21 ? -5.126 -0.087 7.587 1.00 0.00 252 GLU A N 20
ATOM 23338 C CA . GLU A 1 21 ? -5.382 -0.731 6.301 1.00 0.00 252 GLU A CA 20
ATOM 23339 C C . GLU A 1 21 ? -6.379 0.093 5.493 1.00 0.00 252 GLU A C 20
ATOM 23340 O O . GLU A 1 21 ? -7.480 0.389 5.964 1.00 0.00 252 GLU A O 20
ATOM 23352 N N . THR A 1 22 ? -5.987 0.468 4.278 1.00 0.00 253 THR A N 20
ATOM 23353 C CA . THR A 1 22 ? -6.852 1.266 3.411 1.00 0.00 253 THR A CA 20
ATOM 23354 C C . THR A 1 22 ? -7.715 0.366 2.534 1.00 0.00 253 THR A C 20
ATOM 23355 O O . THR A 1 22 ? -7.578 -0.857 2.557 1.00 0.00 253 THR A O 20
ATOM 23366 N N . GLU A 1 23 ? -8.604 0.981 1.760 1.00 0.00 254 GLU A N 20
ATOM 23367 C CA . GLU A 1 23 ? -9.487 0.229 0.875 1.00 0.00 254 GLU A CA 20
ATOM 23368 C C . GLU A 1 23 ? -8.767 -0.132 -0.418 1.00 0.00 254 GLU A C 20
ATOM 23369 O O . GLU A 1 23 ? -9.234 -0.973 -1.186 1.00 0.00 254 GLU A O 20
ATOM 23381 N N . ASN A 1 24 ? -7.629 0.510 -0.653 1.00 0.00 255 ASN A N 20
ATOM 23382 C CA . ASN A 1 24 ? -6.854 0.248 -1.859 1.00 0.00 255 ASN A CA 20
ATOM 23383 C C . ASN A 1 24 ? -6.214 -1.134 -1.795 1.00 0.00 255 ASN A C 20
ATOM 23384 O O . ASN A 1 24 ? -5.330 -1.455 -2.588 1.00 0.00 255 ASN A O 20
ATOM 23395 N N . LYS A 1 25 ? -6.667 -1.949 -0.846 1.00 0.00 256 LYS A N 20
ATOM 23396 C CA . LYS A 1 25 ? -6.132 -3.295 -0.689 1.00 0.00 256 LYS A CA 20
ATOM 23397 C C . LYS A 1 25 ? -4.669 -3.236 -0.261 1.00 0.00 256 LYS A C 20
ATOM 23398 O O . LYS A 1 25 ? -3.857 -4.068 -0.664 1.00 0.00 256 LYS A O 20
ATOM 23417 N N . ILE A 1 26 ? -4.341 -2.236 0.560 1.00 0.00 257 ILE A N 20
ATOM 23418 C CA . ILE A 1 26 ? -2.972 -2.052 1.050 1.00 0.00 257 ILE A CA 20
ATOM 23419 C C . ILE A 1 26 ? -2.925 -2.215 2.567 1.00 0.00 257 ILE A C 20
ATOM 23420 O O . ILE A 1 26 ? -3.755 -1.658 3.286 1.00 0.00 257 ILE A O 20
ATOM 23436 N N . LEU A 1 27 ? -1.946 -2.982 3.049 1.00 0.00 258 LEU A N 20
ATOM 23437 C CA . LEU A 1 27 ? -1.784 -3.221 4.487 1.00 0.00 258 LEU A CA 20
ATOM 23438 C C . LEU A 1 27 ? -0.358 -2.871 4.915 1.00 0.00 258 LEU A C 20
ATOM 23439 O O . LEU A 1 27 ? 0.605 -3.471 4.438 1.00 0.00 258 LEU A O 20
ATOM 23455 N N . ALA A 1 28 ? -0.227 -1.895 5.815 1.00 0.00 259 ALA A N 20
ATOM 23456 C CA . ALA A 1 28 ? 1.093 -1.474 6.294 1.00 0.00 259 ALA A CA 20
ATOM 23457 C C . ALA A 1 28 ? 1.058 -1.190 7.792 1.00 0.00 259 ALA A C 20
ATOM 23458 O O . ALA A 1 28 ? -0.001 -0.924 8.363 1.00 0.00 259 ALA A O 20
ATOM 23465 N N . GLU A 1 29 ? 2.227 -1.251 8.422 1.00 0.00 260 GLU A N 20
ATOM 23466 C CA . GLU A 1 29 ? 2.327 -1.004 9.854 1.00 0.00 260 GLU A CA 20
ATOM 23467 C C . GLU A 1 29 ? 3.775 -0.748 10.257 1.00 0.00 260 GLU A C 20
ATOM 23468 O O . GLU A 1 29 ? 4.705 -1.189 9.581 1.00 0.00 260 GLU A O 20
ATOM 23480 N N . GLU A 1 30 ? 3.958 -0.034 11.366 1.00 0.00 261 GLU A N 20
ATOM 23481 C CA . GLU A 1 30 ? 5.298 0.280 11.865 1.00 0.00 261 GLU A CA 20
ATOM 23482 C C . GLU A 1 30 ? 5.317 0.232 13.389 1.00 0.00 261 GLU A C 20
ATOM 23483 O O . GLU A 1 30 ? 4.280 0.373 14.037 1.00 0.00 261 GLU A O 20
ATOM 23495 N N . ALA A 1 31 ? 6.502 0.031 13.956 1.00 0.00 262 ALA A N 20
ATOM 23496 C CA . ALA A 1 31 ? 6.642 -0.036 15.406 1.00 0.00 262 ALA A CA 20
ATOM 23497 C C . ALA A 1 31 ? 8.087 0.225 15.820 1.00 0.00 262 ALA A C 20
ATOM 23498 O O . ALA A 1 31 ? 8.984 0.281 14.978 1.00 0.00 262 ALA A O 20
ATOM 23505 N N . GLY A 1 32 ? 8.305 0.383 17.122 1.00 0.00 263 GLY A N 20
ATOM 23506 C CA . GLY A 1 32 ? 9.647 0.636 17.634 1.00 0.00 263 GLY A CA 20
ATOM 23507 C C . GLY A 1 32 ? 9.643 0.738 19.156 1.00 0.00 263 GLY A C 20
ATOM 23508 O O . GLY A 1 32 ? 8.984 1.606 19.729 1.00 0.00 263 GLY A O 20
ATOM 23512 N N . LYS A 1 33 ? 10.390 -0.155 19.806 1.00 0.00 264 LYS A N 20
ATOM 23513 C CA . LYS A 1 33 ? 10.481 -0.167 21.268 1.00 0.00 264 LYS A CA 20
ATOM 23514 C C . LYS A 1 33 ? 11.824 0.398 21.719 1.00 0.00 264 LYS A C 20
ATOM 23515 O O . LYS A 1 33 ? 12.868 0.069 21.155 1.00 0.00 264 LYS A O 20
ATOM 23534 N N . VAL A 1 34 ? 11.789 1.251 22.737 1.00 0.00 265 VAL A N 20
ATOM 23535 C CA . VAL A 1 34 ? 13.009 1.858 23.254 1.00 0.00 265 VAL A CA 20
ATOM 23536 C C . VAL A 1 34 ? 13.935 0.794 23.835 1.00 0.00 265 VAL A C 20
ATOM 23537 O O . VAL A 1 34 ? 15.128 1.031 24.024 1.00 0.00 265 VAL A O 20
ATOM 23550 N N . GLU A 1 35 ? 13.379 -0.382 24.115 1.00 0.00 266 GLU A N 20
ATOM 23551 C CA . GLU A 1 35 ? 14.169 -1.473 24.673 1.00 0.00 266 GLU A CA 20
ATOM 23552 C C . GLU A 1 35 ? 13.376 -2.777 24.663 1.00 0.00 266 GLU A C 20
ATOM 23553 O O . GLU A 1 35 ? 12.160 -2.777 24.860 1.00 0.00 266 GLU A O 20
ATOM 23565 N N . LYS A 1 36 ? 14.075 -3.885 24.439 1.00 0.00 267 LYS A N 20
ATOM 23566 C CA . LYS A 1 36 ? 13.430 -5.192 24.413 1.00 0.00 267 LYS A CA 20
ATOM 23567 C C . LYS A 1 36 ? 12.698 -5.441 25.728 1.00 0.00 267 LYS A C 20
ATOM 23568 O O . LYS A 1 36 ? 11.471 -5.548 25.758 1.00 0.00 267 LYS A O 20
ATOM 23587 N N . ILE A 1 37 ? 13.459 -5.538 26.812 1.00 0.00 268 ILE A N 20
ATOM 23588 C CA . ILE A 1 37 ? 12.876 -5.781 28.126 1.00 0.00 268 ILE A CA 20
ATOM 23589 C C . ILE A 1 37 ? 13.847 -5.366 29.227 1.00 0.00 268 ILE A C 20
ATOM 23590 O O . ILE A 1 37 ? 13.437 -5.051 30.344 1.00 0.00 268 ILE A O 20
ATOM 23606 N N . ASP A 1 38 ? 15.137 -5.370 28.903 1.00 0.00 269 ASP A N 20
ATOM 23607 C CA . ASP A 1 38 ? 16.161 -4.995 29.871 1.00 0.00 269 ASP A CA 20
ATOM 23608 C C . ASP A 1 38 ? 17.453 -4.608 29.158 1.00 0.00 269 ASP A C 20
ATOM 23609 O O . ASP A 1 38 ? 18.479 -5.270 29.312 1.00 0.00 269 ASP A O 20
ATOM 23618 N N . ASN A 1 39 ? 17.395 -3.534 28.374 1.00 0.00 270 ASN A N 20
ATOM 23619 C CA . ASN A 1 39 ? 18.567 -3.069 27.638 1.00 0.00 270 ASN A CA 20
ATOM 23620 C C . ASN A 1 39 ? 18.444 -1.582 27.319 1.00 0.00 270 ASN A C 20
ATOM 23621 O O . ASN A 1 39 ? 17.777 -1.196 26.359 1.00 0.00 270 ASN A O 20
ATOM 23632 N N . GLU A 1 40 ? 19.094 -0.748 28.132 1.00 0.00 271 GLU A N 20
ATOM 23633 C CA . GLU A 1 40 ? 19.059 0.705 27.938 1.00 0.00 271 GLU A CA 20
ATOM 23634 C C . GLU A 1 40 ? 20.435 1.223 27.531 1.00 0.00 271 GLU A C 20
ATOM 23635 O O . GLU A 1 40 ? 20.576 2.366 27.096 1.00 0.00 271 GLU A O 20
ATOM 23647 N N . ASN A 1 41 ? 21.448 0.373 27.675 1.00 0.00 272 ASN A N 20
ATOM 23648 C CA . ASN A 1 41 ? 22.812 0.752 27.321 1.00 0.00 272 ASN A CA 20
ATOM 23649 C C . ASN A 1 41 ? 23.036 0.611 25.818 1.00 0.00 272 ASN A C 20
ATOM 23650 O O . ASN A 1 41 ? 23.577 -0.392 25.353 1.00 0.00 272 ASN A O 20
ATOM 23661 N N . GLU A 1 42 ? 22.616 1.621 25.065 1.00 0.00 273 GLU A N 20
ATOM 23662 C CA . GLU A 1 42 ? 22.776 1.599 23.615 1.00 0.00 273 GLU A CA 20
ATOM 23663 C C . GLU A 1 42 ? 22.156 0.338 23.023 1.00 0.00 273 GLU A C 20
ATOM 23664 O O . GLU A 1 42 ? 22.850 -0.643 22.760 1.00 0.00 273 GLU A O 20
ATOM 23676 N N . GLY A 1 43 ? 20.844 0.373 22.813 1.00 0.00 274 GLY A N 20
ATOM 23677 C CA . GLY A 1 43 ? 20.136 -0.771 22.249 1.00 0.00 274 GLY A CA 20
ATOM 23678 C C . GLY A 1 43 ? 18.822 -0.333 21.613 1.00 0.00 274 GLY A C 20
ATOM 23679 O O . GLY A 1 43 ? 17.932 -1.150 21.377 1.00 0.00 274 GLY A O 20
ATOM 23683 N N . ILE A 1 44 ? 18.707 0.964 21.338 1.00 0.00 275 ILE A N 20
ATOM 23684 C CA . ILE A 1 44 ? 17.496 1.501 20.731 1.00 0.00 275 ILE A CA 20
ATOM 23685 C C . ILE A 1 44 ? 17.471 1.208 19.236 1.00 0.00 275 ILE A C 20
ATOM 23686 O O . ILE A 1 44 ? 18.468 1.393 18.539 1.00 0.00 275 ILE A O 20
ATOM 23702 N N . ARG A 1 45 ? 16.322 0.746 18.751 1.00 0.00 276 ARG A N 20
ATOM 23703 C CA . ARG A 1 45 ? 16.165 0.423 17.335 1.00 0.00 276 ARG A CA 20
ATOM 23704 C C . ARG A 1 45 ? 14.720 0.632 16.897 1.00 0.00 276 ARG A C 20
ATOM 23705 O O . ARG A 1 45 ? 13.820 0.750 17.728 1.00 0.00 276 ARG A O 20
ATOM 23726 N N . VAL A 1 46 ? 14.506 0.669 15.584 1.00 0.00 277 VAL A N 20
ATOM 23727 C CA . VAL A 1 46 ? 13.165 0.853 15.027 1.00 0.00 277 VAL A CA 20
ATOM 23728 C C . VAL A 1 46 ? 12.927 -0.150 13.904 1.00 0.00 277 VAL A C 20
ATOM 23729 O O . VAL A 1 46 ? 13.715 -0.243 12.963 1.00 0.00 277 VAL A O 20
ATOM 23742 N N . LYS A 1 47 ? 11.839 -0.911 14.015 1.00 0.00 278 LYS A N 20
ATOM 23743 C CA . LYS A 1 47 ? 11.500 -1.923 13.011 1.00 0.00 278 LYS A CA 20
ATOM 23744 C C . LYS A 1 47 ? 10.151 -1.614 12.375 1.00 0.00 278 LYS A C 20
ATOM 23745 O O . LYS A 1 47 ? 9.294 -0.979 12.989 1.00 0.00 278 LYS A O 20
ATOM 23764 N N . GLY A 1 48 ? 9.971 -2.069 11.141 1.00 0.00 279 GLY A N 20
ATOM 23765 C CA . GLY A 1 48 ? 8.721 -1.838 10.430 1.00 0.00 279 GLY A CA 20
ATOM 23766 C C . GLY A 1 48 ? 8.663 -2.658 9.147 1.00 0.00 279 GLY A C 20
ATOM 23767 O O . GLY A 1 48 ? 9.695 -3.052 8.602 1.00 0.00 279 GLY A O 20
ATOM 23771 N N . PHE A 1 49 ? 7.450 -2.910 8.668 1.00 0.00 280 PHE A N 20
ATOM 23772 C CA . PHE A 1 49 ? 7.263 -3.682 7.445 1.00 0.00 280 PHE A CA 20
ATOM 23773 C C . PHE A 1 49 ? 5.888 -3.406 6.850 1.00 0.00 280 PHE A C 20
ATOM 23774 O O . PHE A 1 49 ? 5.065 -2.720 7.457 1.00 0.00 280 PHE A O 20
ATOM 23791 N N . TYR A 1 50 ? 5.643 -3.943 5.660 1.00 0.00 281 TYR A N 20
ATOM 23792 C CA . TYR A 1 50 ? 4.359 -3.742 4.998 1.00 0.00 281 TYR A CA 20
ATOM 23793 C C . TYR A 1 50 ? 4.150 -4.779 3.903 1.00 0.00 281 TYR A C 20
ATOM 23794 O O . TYR A 1 50 ? 5.097 -5.189 3.231 1.00 0.00 281 TYR A O 20
ATOM 23812 N N . GLU A 1 51 ? 2.900 -5.203 3.729 1.00 0.00 282 GLU A N 20
ATOM 23813 C CA . GLU A 1 51 ? 2.567 -6.200 2.713 1.00 0.00 282 GLU A CA 20
ATOM 23814 C C . GLU A 1 51 ? 1.169 -5.959 2.154 1.00 0.00 282 GLU A C 20
ATOM 23815 O O . GLU A 1 51 ? 0.344 -5.288 2.775 1.00 0.00 282 GLU A O 20
ATOM 23827 N N . PHE A 1 52 ? 0.912 -6.520 0.978 1.00 0.00 283 PHE A N 20
ATOM 23828 C CA . PHE A 1 52 ? -0.388 -6.375 0.337 1.00 0.00 283 PHE A CA 20
ATOM 23829 C C . PHE A 1 52 ? -0.463 -7.250 -0.908 1.00 0.00 283 PHE A C 20
ATOM 23830 O O . PHE A 1 52 ? 0.499 -7.346 -1.671 1.00 0.00 283 PHE A O 20
ATOM 23847 N N . VAL A 1 53 ? -1.613 -7.886 -1.110 1.00 0.00 284 VAL A N 20
ATOM 23848 C CA . VAL A 1 53 ? -1.814 -8.753 -2.270 1.00 0.00 284 VAL A CA 20
ATOM 23849 C C . VAL A 1 53 ? -2.471 -7.970 -3.400 1.00 0.00 284 VAL A C 20
ATOM 23850 O O . VAL A 1 53 ? -3.597 -7.491 -3.265 1.00 0.00 284 VAL A O 20
ATOM 23863 N N . ALA A 1 54 ? -1.758 -7.833 -4.513 1.00 0.00 285 ALA A N 20
ATOM 23864 C CA . ALA A 1 54 ? -2.287 -7.096 -5.653 1.00 0.00 285 ALA A CA 20
ATOM 23865 C C . ALA A 1 54 ? -3.467 -7.858 -6.263 1.00 0.00 285 ALA A C 20
ATOM 23866 O O . ALA A 1 54 ? -3.530 -9.082 -6.156 1.00 0.00 285 ALA A O 20
ATOM 23873 N N . PRO A 1 55 ? -4.394 -7.180 -6.900 1.00 0.00 286 PRO A N 20
ATOM 23874 C CA . PRO A 1 55 ? -5.567 -7.849 -7.528 1.00 0.00 286 PRO A CA 20
ATOM 23875 C C . PRO A 1 55 ? -5.160 -9.135 -8.244 1.00 0.00 286 PRO A C 20
ATOM 23876 O O . PRO A 1 55 ? -5.992 -10.001 -8.519 1.00 0.00 286 PRO A O 20
ATOM 23887 N N . ASP A 1 56 ? -3.870 -9.243 -8.542 1.00 0.00 287 ASP A N 20
ATOM 23888 C CA . ASP A 1 56 ? -3.344 -10.413 -9.230 1.00 0.00 287 ASP A CA 20
ATOM 23889 C C . ASP A 1 56 ? -3.284 -11.612 -8.284 1.00 0.00 287 ASP A C 20
ATOM 23890 O O . ASP A 1 56 ? -2.832 -12.693 -8.662 1.00 0.00 287 ASP A O 20
ATOM 23899 N N . GLY A 1 57 ? -3.747 -11.409 -7.054 1.00 0.00 288 GLY A N 20
ATOM 23900 C CA . GLY A 1 57 ? -3.748 -12.476 -6.059 1.00 0.00 288 GLY A CA 20
ATOM 23901 C C . GLY A 1 57 ? -2.329 -12.840 -5.638 1.00 0.00 288 GLY A C 20
ATOM 23902 O O . GLY A 1 57 ? -2.129 -13.698 -4.779 1.00 0.00 288 GLY A O 20
ATOM 23906 N N . ILE A 1 58 ? -1.345 -12.184 -6.247 1.00 0.00 289 ILE A N 20
ATOM 23907 C CA . ILE A 1 58 ? 0.052 -12.451 -5.922 1.00 0.00 289 ILE A CA 20
ATOM 23908 C C . ILE A 1 58 ? 0.447 -11.729 -4.633 1.00 0.00 289 ILE A C 20
ATOM 23909 O O . ILE A 1 58 ? 0.301 -10.512 -4.523 1.00 0.00 289 ILE A O 20
ATOM 23925 N N . THR A 1 59 ? 0.941 -12.489 -3.660 1.00 0.00 290 THR A N 20
ATOM 23926 C CA . THR A 1 59 ? 1.347 -11.911 -2.383 1.00 0.00 290 THR A CA 20
ATOM 23927 C C . THR A 1 59 ? 2.705 -11.231 -2.511 1.00 0.00 290 THR A C 20
ATOM 23928 O O . THR A 1 59 ? 3.555 -11.659 -3.292 1.00 0.00 290 THR A O 20
ATOM 23939 N N . TYR A 1 60 ? 2.903 -10.165 -1.739 1.00 0.00 291 TYR A N 20
ATOM 23940 C CA . TYR A 1 60 ? 4.163 -9.428 -1.777 1.00 0.00 291 TYR A CA 20
ATOM 23941 C C . TYR A 1 60 ? 4.386 -8.671 -0.470 1.00 0.00 291 TYR A C 20
ATOM 23942 O O . TYR A 1 60 ? 3.567 -7.842 -0.071 1.00 0.00 291 TYR A O 20
ATOM 23960 N N . ARG A 1 61 ? 5.506 -8.966 0.194 1.00 0.00 292 ARG A N 20
ATOM 23961 C CA . ARG A 1 61 ? 5.849 -8.320 1.464 1.00 0.00 292 ARG A CA 20
ATOM 23962 C C . ARG A 1 61 ? 7.301 -7.854 1.445 1.00 0.00 292 ARG A C 20
ATOM 23963 O O . ARG A 1 61 ? 8.151 -8.468 0.801 1.00 0.00 292 ARG A O 20
ATOM 23984 N N . VAL A 1 62 ? 7.579 -6.769 2.165 1.00 0.00 293 VAL A N 20
ATOM 23985 C CA . VAL A 1 62 ? 8.936 -6.229 2.239 1.00 0.00 293 VAL A CA 20
ATOM 23986 C C . VAL A 1 62 ? 9.222 -5.704 3.641 1.00 0.00 293 VAL A C 20
ATOM 23987 O O . VAL A 1 62 ? 8.707 -4.660 4.043 1.00 0.00 293 VAL A O 20
ATOM 24000 N N . ASP A 1 63 ? 10.050 -6.438 4.379 1.00 0.00 294 ASP A N 20
ATOM 24001 C CA . ASP A 1 63 ? 10.411 -6.051 5.741 1.00 0.00 294 ASP A CA 20
ATOM 24002 C C . ASP A 1 63 ? 11.668 -5.189 5.734 1.00 0.00 294 ASP A C 20
ATOM 24003 O O . ASP A 1 63 ? 12.510 -5.308 4.843 1.00 0.00 294 ASP A O 20
ATOM 24012 N N . TYR A 1 64 ? 11.7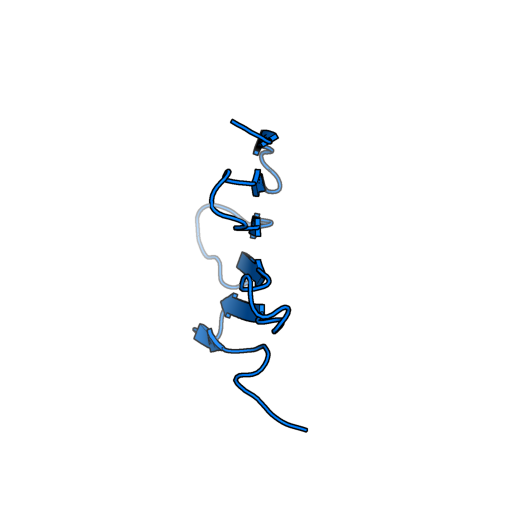89 -4.323 6.734 1.00 0.00 295 TYR A N 20
ATOM 24013 C CA . TYR A 1 64 ? 12.948 -3.445 6.837 1.00 0.00 295 TYR A CA 20
ATOM 24014 C C . TYR A 1 64 ? 13.144 -2.991 8.280 1.00 0.00 295 TYR A C 20
ATOM 24015 O O . TYR A 1 64 ? 12.180 -2.674 8.977 1.00 0.00 295 TYR A O 20
ATOM 24033 N N . ILE A 1 65 ? 14.399 -2.963 8.724 1.00 0.00 296 ILE A N 20
ATOM 24034 C CA . ILE A 1 65 ? 14.719 -2.548 10.090 1.00 0.00 296 ILE A CA 20
ATOM 24035 C C . ILE A 1 65 ? 16.007 -1.732 10.112 1.00 0.00 296 ILE A C 20
ATOM 24036 O O . ILE A 1 65 ? 16.971 -2.056 9.419 1.00 0.00 296 ILE A O 20
ATOM 24052 N N . ALA A 1 66 ? 16.014 -0.670 10.918 1.00 0.00 297 ALA A N 20
ATOM 24053 C CA . ALA A 1 66 ? 17.189 0.197 11.037 1.00 0.00 297 ALA A CA 20
ATOM 24054 C C . ALA A 1 66 ? 17.712 0.187 12.469 1.00 0.00 297 ALA A C 20
ATOM 24055 O O . ALA A 1 66 ? 17.027 0.620 13.395 1.00 0.00 297 ALA A O 20
ATOM 24062 N N . ASP A 1 67 ? 18.936 -0.309 12.641 1.00 0.00 298 ASP A N 20
ATOM 24063 C CA . ASP A 1 67 ? 19.560 -0.376 13.963 1.00 0.00 298 ASP A CA 20
ATOM 24064 C C . ASP A 1 67 ? 20.507 0.804 14.166 1.00 0.00 298 ASP A C 20
ATOM 24065 O O . ASP A 1 67 ? 20.478 1.774 13.408 1.00 0.00 298 ASP A O 20
ATOM 24074 N N . GLU A 1 68 ? 21.345 0.714 15.194 1.00 0.00 299 GLU A N 20
ATOM 24075 C CA . GLU A 1 68 ? 22.299 1.778 15.489 1.00 0.00 299 GLU A CA 20
ATOM 24076 C C . GLU A 1 68 ? 23.537 1.639 14.605 1.00 0.00 299 GLU A C 20
ATOM 24077 O O . GLU A 1 68 ? 24.335 2.569 14.487 1.00 0.00 299 GLU A O 20
ATOM 24089 N N . ASN A 1 69 ? 23.693 0.467 13.990 1.00 0.00 300 ASN A N 20
ATOM 24090 C CA . ASN A 1 69 ? 24.840 0.212 13.122 1.00 0.00 300 ASN A CA 20
ATOM 24091 C C . ASN A 1 69 ? 24.570 0.712 11.706 1.00 0.00 300 ASN A C 20
ATOM 24092 O O . ASN A 1 69 ? 25.502 0.965 10.943 1.00 0.00 300 ASN A O 20
ATOM 24103 N N . GLY A 1 70 ? 23.291 0.860 11.357 1.00 0.00 301 GLY A N 20
ATOM 24104 C CA . GLY A 1 70 ? 22.921 1.339 10.024 1.00 0.00 301 GLY A CA 20
ATOM 24105 C C . GLY A 1 70 ? 21.652 0.663 9.515 1.00 0.00 301 GLY A C 20
ATOM 24106 O O . GLY A 1 70 ? 20.910 0.045 10.280 1.00 0.00 301 GLY A O 20
ATOM 24110 N N . PHE A 1 71 ? 21.413 0.794 8.212 1.00 0.00 302 PHE A N 20
ATOM 24111 C CA . PHE A 1 71 ? 20.234 0.204 7.583 1.00 0.00 302 PHE A CA 20
ATOM 24112 C C . PHE A 1 71 ? 20.485 -1.263 7.233 1.00 0.00 302 PHE A C 20
ATOM 24113 O O . PHE A 1 71 ? 21.433 -1.586 6.517 1.00 0.00 302 PHE A O 20
ATOM 24130 N N . GLN A 1 72 ? 19.628 -2.148 7.746 1.00 0.00 303 GLN A N 20
ATOM 24131 C CA . GLN A 1 72 ? 19.755 -3.587 7.491 1.00 0.00 303 GLN A CA 20
ATOM 24132 C C . GLN A 1 72 ? 18.515 -4.114 6.762 1.00 0.00 303 GLN A C 20
ATOM 24133 O O . GLN A 1 72 ? 17.586 -4.618 7.394 1.00 0.00 303 GLN A O 20
ATOM 24147 N N . PRO A 1 73 ? 18.481 -4.007 5.456 1.00 0.00 304 PRO A N 20
ATOM 24148 C CA . PRO A 1 73 ? 17.323 -4.482 4.636 1.00 0.00 304 PRO A CA 20
ATOM 24149 C C . PRO A 1 73 ? 16.915 -5.917 4.974 1.00 0.00 304 PRO A C 20
ATOM 24150 O O . PRO A 1 73 ? 17.698 -6.682 5.536 1.00 0.00 304 PRO A O 20
ATOM 24161 N N . SER A 1 74 ? 15.682 -6.269 4.620 1.00 0.00 305 SER A N 20
ATOM 24162 C CA . SER A 1 74 ? 15.170 -7.611 4.881 1.00 0.00 305 SER A CA 20
ATOM 24163 C C . SER A 1 74 ? 13.905 -7.866 4.064 1.00 0.00 305 SER A C 20
ATOM 24164 O O . SER A 1 74 ? 13.410 -6.973 3.377 1.00 0.00 305 SER A O 20
ATOM 24172 N N . GLY A 1 75 ? 13.387 -9.087 4.144 1.00 0.00 306 GLY A N 20
ATOM 24173 C CA . GLY A 1 75 ? 12.179 -9.445 3.406 1.00 0.00 306 GLY A CA 20
ATOM 24174 C C . GLY A 1 75 ? 12.077 -10.956 3.227 1.00 0.00 306 GLY A C 20
ATOM 24175 O O . GLY A 1 75 ? 13.029 -11.688 3.501 1.00 0.00 306 GLY A O 20
ATOM 24179 N N . ALA A 1 76 ? 10.918 -11.417 2.767 1.00 0.00 307 ALA A N 20
ATOM 24180 C CA . ALA A 1 76 ? 10.704 -12.845 2.558 1.00 0.00 307 ALA A CA 20
ATOM 24181 C C . ALA A 1 76 ? 11.691 -13.396 1.532 1.00 0.00 307 ALA A C 20
ATOM 24182 O O . ALA A 1 76 ? 12.077 -14.563 1.594 1.00 0.00 307 ALA A O 20
ATOM 24189 N N . HIS A 1 77 ? 12.093 -12.550 0.588 1.00 0.00 308 HIS A N 20
ATOM 24190 C CA . HIS A 1 77 ? 13.033 -12.969 -0.445 1.00 0.00 308 HIS A CA 20
ATOM 24191 C C . HIS A 1 77 ? 14.451 -13.029 0.114 1.00 0.00 308 HIS A C 20
ATOM 24192 O O . HIS A 1 77 ? 15.311 -13.729 -0.419 1.00 0.00 308 HIS A O 20
ATOM 24206 N N . LEU A 1 78 ? 14.685 -12.292 1.200 1.00 0.00 309 LEU A N 20
ATOM 24207 C CA . LEU A 1 78 ? 16.001 -12.265 1.842 1.00 0.00 309 LEU A CA 20
ATOM 24208 C C . LEU A 1 78 ? 16.034 -13.272 2.997 1.00 0.00 309 LEU A C 20
ATOM 24209 O O . LEU A 1 78 ? 14.995 -13.588 3.576 1.00 0.00 309 LEU A O 20
ATOM 24225 N N . PRO A 1 79 ? 17.194 -13.777 3.344 1.00 0.00 310 PRO A N 20
ATOM 24226 C CA . PRO A 1 79 ? 17.330 -14.763 4.457 1.00 0.00 310 PRO A CA 20
ATOM 24227 C C . PRO A 1 79 ? 17.108 -14.109 5.821 1.00 0.00 310 PRO A C 20
ATOM 24228 O O . PRO A 1 79 ? 17.603 -13.012 6.082 1.00 0.00 310 PRO A O 20
ATOM 24239 N N . LYS A 1 80 ? 16.359 -14.788 6.682 1.00 0.00 311 LYS A N 20
ATOM 24240 C CA . LYS A 1 80 ? 16.076 -14.263 8.012 1.00 0.00 311 LYS A CA 20
ATOM 24241 C C . LYS A 1 80 ? 17.358 -14.151 8.830 1.00 0.00 311 LYS A C 20
ATOM 24242 O O . LYS A 1 80 ? 17.258 -14.068 10.043 1.00 0.00 311 LYS A O 20
#

InterPro domains:
  IPR000618 Insect cuticle protein [PF00379] (169-238)
  IPR000618 Insect cuticle protein [PR00947] (173-184)
  IPR000618 Insect cuticle protein [PR00947] (205-216)
  IPR000618 Insect cuticle protein [PR00947] (216-227)
  IPR000618 Insect cuticle protein [PS51155] (172-239)
  IPR031311 Chitin-binding type R&R consensus [PS00233] (207-232)
  IPR050468 Larval/pupal cuticle protein [PTHR10380] (5-239)

Solvent-accessible surface area: 6477 Å² total; per-residue (Å²): 147,107,120,138,103,55,83,121,114,109,120,7,85,70,90,51,74,49,36,138,105,124,69,50,12,40,44,22,1,129,55,129,136,142,113,142,132,91,114,40,54,114,54,100,3,49,79,63,67,70,38,118,118,46,116,98,110,100,27,36,70,41,28,34,97,135,36,142,95,68,36,27,83,136,115,118,247

Radius of gyration: 15.33 Å; Cα contacts (8 Å, |Δi|>4): 150; chains: 1; bounding box: 37×30×36 Å

Foldseek 3Di:
DVFFDKAQDPQKIKGWTDDPQQWGWIWIWGCDDPDDNPQWGWTWTWTWGQDVVNDTAIWTWIAGPVGTDGDGPVHDD

Sequence (77 aa):
IIRFENDVEPEGYHYLYETENKILAEEAGKVEKIDNENEGIRVKGFYEFVAPDGITYRVDYIADENGFQPSGAHLPKIIRFENDVEPEGYHYLYETENKILAEEAGKVEKIDNENEGIRVKGFYEFVAPDGITYRVDYIADENGFQPSGAHLPKIIRFENDVEPEGYHYLYETENKILAEEAGKVEKIDNENEGIRVKGFYEFVAPDGITYRVDYIADENGFQPSGAHLPKIIRFENDVEPEGYHYLYETENKILAEEAGKVEKIDNENEGIRVKGFYEFVAPDGITYRVDYIADENGFQPSGAHLPKIIRFENDVEPEGYHYLYETENKILAEEAGKVEKIDNENEGIRVKGFYEFVAPDGITYRVDYIADENGFQPSGAHLPKIIRFENDVEPEGYHYLYETENKILAEEAGKVEKIDNENEGIRVKGFYEFVAPDGITYRVDYIADENGFQPSGAHLPKIIRFENDVEPEGYHYLYETENKILAEEAGKVEKIDNENEGIRVKGFYEFVAPDGITYRVDYIADENGFQPSGAHLPKIIRFENDVEPEGYHYLYETENKILAEEAGKVEKIDNENEGIRVKGFYEFVAPDGITYRVDYIADENGFQPSGAHLPKIIRFENDVEPEGYHYLYETENKILAEEAGKVEKIDNENEGIRVKGFYEFVAPDGITYRVDYIADENGFQPSGAHLPKIIRFENDVEPEGYHYLYETENKILAEEAGKVEKIDNENEGIRVKGFYEFVAPDGITYRVDYIADENGFQPSGAHLPKIIRFENDVEPEGYHYLYETENKILAEEAGKVEKIDNENEGIRVKGFYEFVAPDGITYRVDYIADENGFQPSGAHLPKIIRFENDVEPEGYHYLYETENKILAEEAGKVEKIDNENEGIRVKGFYEFVAPDGITYRVDYIADENGFQPSGAHLPKIIRFENDVEPEGYHYLYETENKILAEEAGKVEKIDNENEGIRVKGFYEFVAPDGITYRVDYIADENGFQPSGAHLPKIIRFENDVEPEGYHYLYETENKILAEEAGKVEKIDNENEGIRVKGFYEFVAPDGITYRVDYIADENGFQPSGAHLPKIIRFENDVEPEGYHYLYETENKILAEEAGKVEKIDNENEGIRVKGFYEFVAPDGITYRVDYIADENGFQPSGAHLPKIIRFENDVEPEGYHYLYETENKILAEEAGKVEKIDNENEGIRVKGFYEFVAPDGITYRVDYIADENGFQPSGAHLPKIIRFENDVEPEGYHYLYETENKILAEEAGKVEKIDNENEGIRVKGFYEFVAPDGITYRVDYIADENGFQPSGAHLPKIIRFENDVEPEGYHYLYETENKILAEEAGKVEKIDNENEGIRVKGFYEFVAPDGITYRVDYIADENGFQPSGAHLPKIIRFENDVEPEGYHYLYETENKILAEEAGKVEKIDNENEGIRVKGFYEFVAPDGITYRVDYIADENGFQPSGAHLPKIIRFENDVEPEGYHYLYETENKILAEEAGKVEKIDNENEGIRVKGFYEFVAPDGITYRVDYIADENGFQPSGAHLPK

Nearest PDB structures (foldseek):
  2wqa-assembly1_F  TM=4.624E-01  e=7.663E+00  Homo sapiens
  8y3t-assembly1_B  TM=4.707E-01  e=7.432E+00  Emesvirus zinderi
  2z6k-assembly1_A  TM=3.089E-01  e=6.447E+00  Homo sapiens
  2z6k-assembly1_A  TM=3.187E-01  e=4.174E+00  Homo sapiens
  1qab-assembly1_F  TM=3.600E-01  e=7.510E+00  Homo sapiens